Protein AF-0000000076648471 (afdb_homodimer)

Solvent-accessible surface area (backbone atoms only — not comparable to full-atom values): 97284 Å² total; per-residue (Å²): 128,83,75,47,62,45,71,72,64,54,71,63,65,83,49,66,70,72,32,43,51,75,80,80,70,75,69,71,80,78,59,72,42,68,62,52,61,62,68,39,84,70,44,30,46,48,59,32,52,66,40,25,80,62,10,51,64,34,35,57,60,42,54,48,53,64,83,58,92,63,82,89,50,50,79,35,40,32,31,39,27,61,31,59,30,28,44,58,35,85,72,66,64,84,83,69,81,66,74,33,30,36,32,36,34,43,42,51,71,44,76,90,41,58,66,39,35,32,30,43,29,48,40,36,62,72,87,71,53,69,72,45,85,49,52,75,77,55,44,41,92,79,26,47,69,18,30,36,68,76,70,57,49,74,38,46,57,44,40,52,50,46,53,50,48,40,46,74,69,41,30,53,58,69,58,69,44,77,87,66,72,61,68,64,40,63,59,49,65,70,34,88,65,47,42,25,35,33,64,85,50,23,17,46,39,66,66,58,65,48,74,76,85,82,52,84,45,62,67,66,28,33,34,57,43,68,32,68,57,80,81,76,60,58,71,74,40,24,29,84,89,48,45,71,54,24,47,32,82,48,40,29,50,71,53,54,72,67,42,46,45,25,56,40,50,48,54,52,51,41,47,71,71,71,34,58,29,37,36,41,64,54,61,42,30,35,68,80,33,56,66,44,39,53,56,49,38,60,38,41,35,48,57,38,40,67,25,67,34,29,41,30,45,31,21,58,76,22,30,64,64,18,46,41,47,67,32,85,87,50,80,62,89,77,59,70,38,63,73,48,93,92,34,35,38,25,64,42,68,42,56,44,46,62,42,66,75,22,51,36,62,39,25,29,55,46,49,43,51,58,61,37,28,48,22,38,42,36,28,41,84,38,36,50,32,39,37,43,58,60,40,36,38,43,64,48,34,34,48,64,73,49,43,56,34,30,39,70,43,38,51,87,38,72,52,63,48,57,72,36,33,57,35,28,38,55,61,36,49,46,51,46,44,34,65,43,36,53,29,46,56,93,46,65,81,43,52,56,54,47,41,36,28,58,51,59,60,46,27,71,38,40,31,29,60,65,58,75,84,32,46,33,44,41,40,79,65,53,55,60,50,42,68,72,35,49,65,42,73,58,79,73,61,79,63,62,83,40,73,72,57,59,87,66,76,54,21,46,67,34,74,64,13,35,56,38,54,15,37,30,66,48,56,79,76,46,38,73,38,67,76,33,34,20,62,35,58,27,53,38,45,78,65,67,54,23,30,23,32,51,84,62,38,31,33,61,63,56,45,73,90,74,27,51,59,38,59,29,66,42,63,46,47,22,44,46,39,70,66,68,73,67,74,70,74,74,72,68,76,70,76,71,72,72,64,80,82,79,88,80,86,84,86,85,86,80,86,82,88,86,84,84,88,86,83,92,83,90,79,90,78,84,86,80,86,82,82,83,85,89,84,71,84,69,86,75,86,67,71,71,57,59,61,52,49,49,46,46,51,63,63,59,44,75,75,63,84,51,47,49,88,52,34,22,47,74,50,66,66,77,76,65,74,79,72,65,83,73,70,76,77,74,76,76,81,52,37,81,94,44,66,83,68,67,49,40,48,85,75,41,88,73,61,62,70,61,82,73,50,78,86,42,58,64,45,52,36,35,42,38,58,40,47,34,39,66,32,28,60,40,77,49,58,80,58,47,63,69,65,49,78,76,82,72,77,77,75,80,77,66,77,73,67,79,81,67,39,58,37,72,26,37,26,18,40,74,74,19,50,69,44,32,24,34,46,34,47,36,66,63,50,52,54,35,50,74,67,72,52,43,72,40,44,34,34,52,62,32,58,29,39,69,76,44,63,83,59,47,68,72,82,46,47,80,48,71,54,57,74,92,71,52,62,60,53,26,22,29,29,35,35,41,47,79,39,78,92,61,60,30,28,30,56,69,30,52,31,39,32,38,48,64,60,55,67,73,37,91,68,50,35,85,38,81,44,42,43,42,129,82,73,47,63,45,72,71,62,54,68,65,64,83,49,66,70,71,32,43,51,74,80,78,70,74,69,72,81,77,58,70,42,68,62,52,62,63,67,39,84,70,42,28,46,48,59,32,51,66,41,26,80,62,10,50,64,34,34,57,59,42,54,48,54,65,83,59,92,62,82,87,50,53,78,35,40,33,31,40,27,60,31,58,31,29,42,57,37,87,72,65,65,85,82,69,81,66,74,32,31,34,32,36,33,44,41,51,73,42,76,91,42,59,65,39,36,34,29,44,29,48,40,36,64,71,86,69,52,64,78,43,85,51,53,74,78,56,44,41,93,80,26,47,70,19,32,36,68,77,71,57,48,74,37,46,56,44,39,53,50,46,53,52,48,42,47,74,71,42,31,54,60,68,60,68,43,78,88,67,71,61,67,63,40,62,58,49,66,69,34,88,67,48,41,23,35,35,65,86,51,24,17,46,37,66,66,58,64,50,74,77,87,82,51,85,45,61,66,64,29,34,34,57,42,68,31,69,59,77,83,79,58,58,72,75,39,24,28,82,89,49,45,69,53,26,47,32,81,47,41,31,50,70,53,54,71,66,41,44,44,25,56,39,49,48,52,52,50,40,47,74,72,71,33,57,27,38,37,42,64,55,60,41,31,36,68,81,33,55,66,44,40,53,55,49,40,61,38,41,34,48,57,37,39,68,26,67,34,28,42,30,43,32,22,57,77,23,31,64,64,18,47,41,48,70,33,87,87,51,80,65,90,75,57,72,37,64,72,47,94,92,36,36,37,24,66,42,68,42,53,43,46,62,41,66,76,22,52,37,62,40,26,27,56,46,49,44,50,56,62,37,28,46,22,36,42,36,28,42,86,40,35,52,34,40,37,41,59,60,39,37,39,43,64,47,35,34,47,65,74,50,44,56,34,31,38,69,45,39,52,89,40,70,51,63,49,58,70,35,33,56,36,26,37,57,62,36,48,46,52,47,44,34,64,42,36,53,30,46,56,93,48,66,82,41,52,54,52,46,41,38,29,59,52,57,60,47,27,72,39,40,30,30,57,66,57,74,84,33,48,33,45,41,41,80,64,53,54,60,49,43,68,71,34,50,65,41,73,59,80,73,58,79,64,62,83,40,73,73,58,59,90,65,75,56,22,45,67,33,74,63,13,36,57,36,53,14,36,30,66,49,56,78,78,47,38,72,39,66,76,33,33,21,62,37,57,26,52,38,44,80,64,68,56,24,31,22,34,52,84,61,37,30,34,61,61,56,46,74,91,75,28,51,57,39,60,28,68,40,62,46,50,22,44,46,40,71,68,70,74,69,77,73,74,75,74,69,75,70,76,73,62,78,68,80,85,79,87,85,88,82,88,83,89,86,86,90,88,91,87,91,89,87,88,90,85,90,85,86,81,81,87,80,81,83,83,85,73,85,74,70,84,69,81,76,86,63,72,69,57,60,60,51,48,51,45,46,51,63,64,58,45,75,74,63,85,51,48,48,87,54,34,21,47,74,51,69,68,75,73,74,69,83,71,64,83,73,70,75,78,76,76,77,81,52,37,82,94,44,66,82,69,66,49,40,47,85,75,41,86,76,58,65,70,60,82,72,49,77,87,43,58,64,45,51,37,34,42,39,61,39,46,35,42,66,33,30,60,39,76,49,57,78,54,48,64,71,64,47,76,78,80,74,78,78,74,82,76,65,77,72,67,81,82,69,40,57,38,71,26,37,25,18,42,75,75,19,49,68,44,32,25,35,47,36,47,37,67,61,50,52,56,36,49,73,67,70,51,42,72,43,43,33,34,52,61,32,57,29,39,70,76,44,63,82,60,46,68,71,82,47,46,80,51,68,54,56,74,92,70,51,63,58,55,26,22,28,28,35,35,42,46,79,39,76,93,60,59,32,29,32,57,69,30,53,30,38,33,39,48,64,61,55,65,72,38,89,71,51,37,86,37,82,46,41,44,40

Foldseek 3Di:
DAQDADPLLVVVVDDPCQWWPDPPPPPPDPDPPPPQDAKAWRAALQVLVVCLVRHQVSVQLNVLCPVPPDPPRRGKTKIKGKDKFFAFDPPPDPDDDTIMTIWIKIDIPDPSSRLSIWTKFFAQDCVLQDALQCQLVSDDNRAAFGWYDFDALVSVLSNVLVVLVLLQPFEDCQLPPDLVLQVCVVVVLPDPLFWWAQLVQQATDRFDWDDPPVDTGTAAEEEEQWAQDDDPSLVLAAAPVQNVLRRDGCSCVVSLVVHAQQSVVVSVSCVVSVGRIYHYCRYSFRVLDLVSVLVCLLCLLNVQQRHSEYEYEQEDQGSNVHQLLNDNPHDQDWRWGDNDVVTIITIGDAPCSQNVPTLSQQALLSLLSVLSHQWYFYRGSSWTWIDGLQEIDTSGGSHHSNSRTYGPSCPPPLSPLVVCLQAFVVVNLQVSQQSRLLGDDPKLLCSCSSCNSVQSSSCVQLQAHADLSFGLLLNLLQQQKFAPFAKDFDDAIPPNPRPSCPPDAAFQSHPSRINGNGIHDDCQFAVVCVVQVAQQQQEWFDWQKWFQWLVRATETSDAVVRGAWGNNNHNSNTGFHAPPPPPPPPPPPVCCVVVPDDDDYDYDDYDYDYDYDDDDDDDDDDDDDDDDDDDDPDDCPPDCPVVVVCVVCVVPPPLPQDGPRRRHRPNPVPFDPPPPVPDPPDDDDGWPVGHDDHHYPVPVPPPPPSVPPPPGGIDNKMKIWFKKDKWFWAADPVVVVVPDDDDDDDDPPVPPPPPGQKGKTFTGFPVGH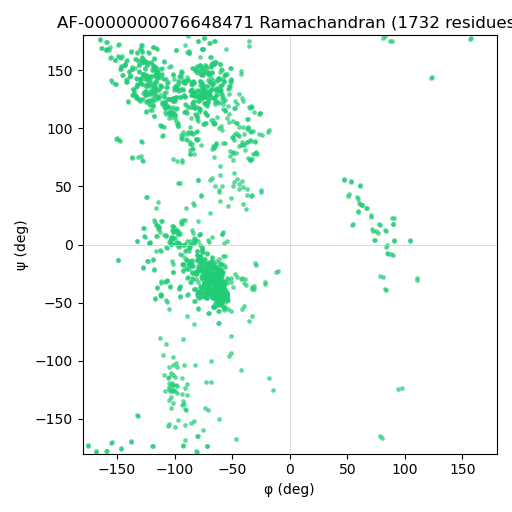TFKIWIFGPVVVVVCVVVVHGMFMKTFGIWDFAHDCVTPVDDPPPDVDDRVPGTRQKTWMFTWDADVVGRAIGTTTIMIGGSVSLVPDPDIDGDMHMGD/DAQDADPLLVVVVDDPCQWWPDPPPPPPPPPPPPPQDAKAWRAALQVLVVCLVRHQVSVQLNVLCPVPPDPPRRGKTKIKGKDKWFAFDPPPDPDDDTIMTIWIKIDIPDPSSRLSIWTKFFAQDPVLQDALQCQLVSDDNRAAFGWYDFDALVSVLSNVLVVLVLLQPFEDCQLPPDLVLQVCVVVVLPDPLFWWAQLVQQATDRFDWDCPPVDTGTAAEEEEQWAQDDDPSLVLAAAPVQNVQRRDRCSCVVSLVVHAQQSVVVSVSCVVSVGRIYHYCRYSFRVLDLVSVLVCLLCLLNVQQRHSEYEYEQEDQGSNVHQLLNDNPHDQDWRWGDNDVVTIITIGDAPCSQNVPTLSQQALLSLLSVLSHQWYFYGGSNWTWIDGLQEIDTSGGSHHSNSRTYGPSCPPPLSPLVVCLQAFVVVNLQVSQQSRLLGDDPKLLCSCSSCNSVQSSSCVQLQAHDDLSFGLLLNLLQQQKFAPFAKDFDDAIPPNPRPSCPPDAAFQSHPSRINGNGIHDDCQFAVVCVVQVAQCQQEWFDWQKWFQWLVRATETSDAPVRGAWGNNNHNSNTGFHAPPPPPPPPPPPVCCVVPDDDDDDDYYDYDDDDDYYDDDDDDDDDDDDDDDDPDPPPPCPPPCPVVVVCVVVVVPPPLPQDGPRRRHRPPPVPDDPPPPPPDPPDDDDGWPVGHDDHHYCVPDPPCPVSVPPPPRGIDNKMKIWFKKDKWFWAADPVVVVVPPDPDDDDDPPVPPPPPGQKGKTFTGFPVGHTFKIWIFGPVVVVVCVVVVHGMFMKTFGIWDFAHDCVTPVDDPPPDVDDRVPGTRQKTWMFTWDADVVGRAIGTTTIIIGGSVSLVPDPDIDGDMHMGD

pLDDT: mean 78.41, std 23.83, range [13.24, 98.38]

Sequence (1736 aa):
MANALCQRCTSLNLSIAKFRIDDKNGDEDNRSPELTRSRSYFGTVTQIRDSAENCELCELIADTVRDANVPHIDDVACHLLWEMDGRTSAKPLFGQKGNKSRRLRVCWSDTRLKSHEAYVMLAAPPKYDKSDVDYPGLLNDETQFLGRRIGSSHNKKNLVREFLRLCETCHDERCTAQLGIEDPFRDTLNEPYFGVIDMENESLVPLPYMDDGNQLRFKPYATVSYVWGNGHSRQHATRVSNIQSRRKSGGLSAVIRDLPKALRQSIALTHQLGIRYIWIDALCIVQNSRHSWNLNARAMHLIYGNSVLTICAADGIDANTGLLALDDNHQTRQMVVNYGPGVCLMLHRPAETSIETTQWNRRAWTFQERLLSKRCLIFTEGRIFFQCRSTGMSEDVFSDRLGRGWSLDLVRAPLQMLSQLKIRAMWFYAHCVALYTIRDLYEPFDILAAFSGMCKLMENTIRAPFAFGLPTSHFDLALLWQPIGRSVILEEAKVSNDPKYKDMRFPSWSWCGWNSQGAMYNSDMVGGCLADVRTWILNHTWIDWHIRDGYGTLRRVWDTRHSKADESEDVRWRGYDTVTRGQKKNDKRGNEETETSSSSSSSSSSSSSSSDSSSVSDVAMRRVTSTSAFRKSSLAVKSNSKAVQRLQRRLSASFSSQTDKFGRTYLGSSTLPNVSTTSSPEFTLTLPEDPYNVLTTETTKTSIPSSSIEEFPDQPFLQFFTWRAKFHVLRPETQSYLDLPQRSNGLEANQTEPVQHLCRCEISDQRGDKCGSVVVDSEWLGNKENEQQTLFEFIAISDAKDFTNEEFPDWTYYIPKERIESEWDLYFVLLVEFYPEEGIYRRVALGKVFKAAFTHLVEKEWKEIILGMANALCQRCTSLNLSIAKFRIDDKNGDEDNRSPELTRSRSYFGTVTQIRDSAENCELCELIADTVRDANVPHIDDVACHLLWEMDGRTSAKPLFGQKGNKSRRLRVCWSDTRLKSHEAYVMLAAPPKYDKSDVDYPGLLNDETQFLGRRIGSSHNKKNLVREFLRLCETCHDERCTAQLGIEDPFRDTLNEPYFGVIDMENESLVPLPYMDDGNQLRFKPYATVSYVWGNGHSRQHATRVSNIQSRRKSGGLSAVIRDLPKALRQSIALTHQLGIRYIWIDALCIVQNSRHSWNLNARAMHLIYGNSVLTICAADGIDANTGLLALDDNHQTRQMVVNYGPGVCLMLHRPAETSIETTQWNRRAWTFQERLLSKRCLIFTEGRIFFQCRSTGMSEDVFSDRLGRGWSLDLVRAPLQMLSQLKIRAMWFYAHCVALYTIRDLYEPFDILAAFSGMCKLMENTIRAPFAFGLPTSHFDLALLWQPIGRSVILEEAKVSNDPKYKDMRFPSWSWCGWNSQGAMYNSDMVGGCLADVRTWILNHTWIDWHIRDGYGTLRRVWDTRHSKADESEDVRWRGYDTVTRGQKKNDKRGNEETETSSSSSSSSSSSSSSSDSSSVSDVAMRRVTSTSAFRKSSLAVKSNSKAVQRLQRRLSASFSSQTDKFGRTYLGSSTLPNVSTTSSPEFTLTLPEDPYNVLTTETTKTSIPSSSIEEFPDQPFLQFFTWRAKFHVLRPETQSYLDLPQRSNGLEANQTEPVQHLCRCEISDQRGDKCGSVVVDSEWLGNKENEQQTLFEFIAISDAKDFTNEEFPDWTYYIPKERIESEWDLYFVLLVEFYPEEGIYRRVALGKVFKAAFTHLVEKEWKEIILG

InterPro domains:
  IPR010730 Heterokaryon incompatibility [PF06985] (221-369)

Nearest PDB structures (foldseek):
  3u4z-assembly1_A  TM=4.384E-01  e=6.202E-01  Tetrahymena thermophila
  5hsg-assembly1_A  TM=2.882E-01  e=9.438E-01  Klebsiella pneumoniae subsp. pneumoniae MGH 78578
  3u4z-assembly1_A  TM=4.384E-01  e=7.422E-01  Tetrahymena thermophila
  5hsg-assembly1_A  TM=2.880E-01  e=9.132E-01  Klebsiella pneumoniae subsp. pneumoniae MGH 78578

Secondary structure (DSSP, 8-state):
------HHHHTT---HHHHEE--SS---SS-------SSEEEEEHHHHHHHHTT-HHHHHHHGGGTT---SS-TTPEEEEEEEEE--B-SS--TT----EEEEEEEEESSGGGGGG-EEEEEBPPGGGSS-GGGHHHH-STTTTTSB-----HHHHHHHHHHHHHHHHHHS-HHHHS--STTTTHHHHHT-TT--EEETTTTEEEPPPEEE-SS-EEE--EEEEE----SSGGGTT---TTTHHHHHSTTTTHHHHHHS-HHHHHHHHHHHHTT--EEE-HHHHS-TT-HHHHHHHHHTHHHHHHHSSEEEEE-SSSSTTS--GGG-TT------EEEEETTEEEEEE--HHHHHHTSTGGGBHHHHHHHHH-SEEEEEETTEEEEEESS-EEETTB---SSS-B--GGGTT-GGGGHHHHHH-HHHHHHHHHHHHHTSB-SSGGGTTGGGHHHHHHHHHHH-S-EETTEEGGGHHHHTT-EESS-EEE--S-TTTT-GGGTT----TTSGGGEEES-EE--HHHHHHHHTSHHHHHHHSB----EEE-TTS-EEESS-TTT------SSGGG-----------------------------------------------------------------TTHHHHHHHHHHHSS-----B-TT--B--TTSS-----SSS-PPP---BTTB-S---BTTT-TT---TTS-TTSPPPS-EEEEEEEEEEEEE--HHHHHHHS-----SS----------EEEEEEE-TTS-EEEEEEEEHHHHHHHHHTT--EEEEEEEEEE----TTTS-S---SSSS-GGG--S-EEEEEEEEEETTTTEEEEEEEEEEEHHHHHS-TT-EEEEEEE-/------HHHHTT---HHHHEE--SS---SS-------SSEEEEEHHHHHHHHTT-HHHHHHHGGGTT---SS-TTPEEEEEEEEE--B-SS--TT----EEEEEEEEESSGGGGGG-EEEEEBPPGGGSS-GGGHHHH-STTTTTSB-----HHHHHHHHHHHHHHHHHHS-HHHHS--STTTTHHHHHTSTT--EEETTTTEEEPPPEEE-SS-EEE--EEEEE----SSGGGTT---TTTHHHHHSTTTTHHHHHHS-HHHHHHHHHHHHTT--EEE-HHHHS-TT-HHHHHHHHHTHHHHHHHSSEEEEE-SSSSTTS--GGG-TT------EEEEETTEEEEEE--HHHHHHTSTGGGBHHHHHHHHH-SEEEEEETTEEEEEESS-EEETTB---SSS-B--GGGTT-GGGGHHHHHH-HHHHHHHHHHHHHTSB-SSGGGTTHHHHHHHHHHHHHH-S-EETTEEGGGHHHHTT-EESS-EEE--S-TTTT-GGGTT----TTSGGGEEES-EE--HHHHHHHHTSHHHHHHHSB----EEE-TTS-EEESS-TTT------SSGGG-----------------------------------------------------------------THHHHHHHHHHHHSS-----B-TT--B--TTSS-----SSS-PPP---BTTB-S---BTTT-S----TTS-TTSPPPS-EEEEEEEEEEEEE--HHHHHHHS-----SS---S------EEEEEEE-TTS-EEEEEEEEHHHHHHHHHTT--EEEEEEEEEE----TTTS-S---SSSS-GGG--S-EEEEEEEEEETTTTEEEEEEEEEEEHHHHHS-TT-EEEEEEE-

Organism: Fusarium proliferatum (strain ET1) (NCBI:txid1227346)

Structure (mmCIF, N/CA/C/O backbone):
data_AF-0000000076648471-model_v1
#
loop_
_entity.id
_entity.type
_entity.pdbx_description
1 polymer 'Heterokaryon incompatibility domain-containing protein'
#
loop_
_atom_site.group_PDB
_atom_site.id
_atom_site.type_symbol
_atom_site.label_atom_id
_atom_site.label_alt_id
_atom_site.label_comp_id
_atom_site.label_asym_id
_atom_site.label_entity_id
_atom_site.label_seq_id
_atom_site.pdbx_PDB_ins_code
_atom_site.Cartn_x
_atom_site.Cartn_y
_atom_site.Cartn_z
_atom_site.occupancy
_atom_site.B_iso_or_equiv
_atom_site.auth_seq_id
_atom_site.auth_comp_id
_atom_site.auth_asym_id
_atom_site.auth_atom_id
_atom_site.pdbx_PDB_model_num
ATOM 1 N N . MET A 1 1 ? -39.469 40.875 -7.77 1 31.44 1 MET A N 1
ATOM 2 C CA . MET A 1 1 ? -38.875 40.125 -8.875 1 31.44 1 MET A CA 1
ATOM 3 C C . MET A 1 1 ? -38.5 38.719 -8.422 1 31.44 1 MET A C 1
ATOM 5 O O . MET A 1 1 ? -37.781 38.531 -7.43 1 31.44 1 MET A O 1
ATOM 9 N N . ALA A 1 2 ? -39.219 37.781 -8.562 1 41.16 2 ALA A N 1
ATOM 10 C CA . ALA A 1 2 ? -39.188 36.375 -8.164 1 41.16 2 ALA A CA 1
ATOM 11 C C . ALA A 1 2 ? -37.812 35.781 -8.43 1 41.16 2 ALA A C 1
ATOM 13 O O . ALA A 1 2 ? -37.281 35.906 -9.523 1 41.16 2 ALA A O 1
ATOM 14 N N . ASN A 1 3 ? -36.812 35.688 -7.531 1 53.72 3 ASN A N 1
ATOM 15 C CA . ASN A 1 3 ? -35.406 35.344 -7.484 1 53.72 3 ASN A CA 1
ATOM 16 C C . ASN A 1 3 ? -35.125 34.094 -8.32 1 53.72 3 ASN A C 1
ATOM 18 O O . ASN A 1 3 ? -35.656 33 -8.039 1 53.72 3 ASN A O 1
ATOM 22 N N . ALA A 1 4 ? -34.906 34.188 -9.648 1 71.62 4 ALA A N 1
ATOM 23 C CA . ALA A 1 4 ? -34.844 33.281 -10.773 1 71.62 4 ALA A CA 1
ATOM 24 C C . ALA A 1 4 ? -33.656 32.312 -10.633 1 71.62 4 ALA A C 1
ATOM 26 O O . ALA A 1 4 ? -32.531 32.75 -10.352 1 71.62 4 ALA A O 1
ATOM 27 N N . LEU A 1 5 ? -33.844 31.078 -10.297 1 89.69 5 LEU A N 1
ATOM 28 C CA . LEU A 1 5 ? -32.906 29.984 -10.32 1 89.69 5 LEU A CA 1
ATOM 29 C C . LEU A 1 5 ? -32.875 29.312 -11.688 1 89.69 5 LEU A C 1
ATOM 31 O O . LEU A 1 5 ? -33.875 29.25 -12.375 1 89.69 5 LEU A O 1
ATOM 35 N N . CYS A 1 6 ? -31.688 29.109 -12.164 1 93.69 6 CYS A N 1
ATOM 36 C CA . CYS A 1 6 ? -31.578 28.344 -13.391 1 93.69 6 CYS A CA 1
ATOM 37 C C . CYS A 1 6 ? -32.031 26.906 -13.172 1 93.69 6 CYS A C 1
ATOM 39 O O . CYS A 1 6 ? -32.281 26.5 -12.039 1 93.69 6 CYS A O 1
ATOM 41 N N . GLN A 1 7 ? -32.062 26.141 -14.242 1 90.5 7 GLN A N 1
ATOM 42 C CA . GLN A 1 7 ? -32.531 24.75 -14.18 1 90.5 7 GLN A CA 1
ATOM 43 C C . GLN A 1 7 ? -31.594 23.891 -13.336 1 90.5 7 GLN A C 1
ATOM 45 O O . GLN A 1 7 ? -32.062 23.031 -12.57 1 90.5 7 GLN A O 1
ATOM 50 N N . ARG A 1 8 ? -30.328 24.094 -13.469 1 90.56 8 ARG A N 1
ATOM 51 C CA . ARG A 1 8 ? -29.344 23.328 -12.703 1 90.56 8 ARG A CA 1
ATOM 52 C C . ARG A 1 8 ? -29.516 23.562 -11.211 1 90.56 8 ARG A C 1
ATOM 54 O O . ARG A 1 8 ? -29.453 22.609 -10.422 1 90.56 8 ARG A O 1
ATOM 61 N N . CYS A 1 9 ? -29.719 24.734 -10.859 1 94.31 9 CYS A N 1
ATOM 62 C CA . CYS A 1 9 ? -29.828 25.094 -9.445 1 94.31 9 CYS A CA 1
ATOM 63 C C . CYS A 1 9 ? -31.156 24.641 -8.875 1 94.31 9 CYS A C 1
ATOM 65 O O . CYS A 1 9 ? -31.234 24.234 -7.715 1 94.31 9 CYS A O 1
ATOM 67 N N . THR A 1 10 ? -32.188 24.672 -9.711 1 91.12 10 THR A N 1
ATOM 68 C CA . THR A 1 10 ? -33.5 24.219 -9.258 1 91.12 10 THR A CA 1
ATOM 69 C C . THR A 1 10 ? -33.5 22.719 -9.016 1 91.12 10 THR A C 1
ATOM 71 O O . THR A 1 10 ? -34.125 22.234 -8.086 1 91.12 10 THR A O 1
ATOM 74 N N . SER A 1 11 ? -32.719 22.062 -9.758 1 88.25 11 SER A N 1
ATOM 75 C CA . SER A 1 11 ? -32.688 20.609 -9.688 1 88.25 11 SER A CA 1
ATOM 76 C C . SER A 1 11 ? -32.031 20.141 -8.391 1 88.25 11 SER A C 1
ATOM 78 O O . SER A 1 11 ? -32.188 18.984 -7.98 1 88.25 11 SER A O 1
ATOM 80 N N . LEU A 1 12 ? -31.297 20.984 -7.719 1 88.94 12 LEU A N 1
ATOM 81 C CA . LEU A 1 12 ? -30.656 20.609 -6.461 1 88.94 12 LEU A CA 1
ATOM 82 C C . LEU A 1 12 ? -31.672 20.5 -5.336 1 88.94 12 LEU A C 1
ATOM 84 O O . LEU A 1 12 ? -31.438 19.828 -4.336 1 88.94 12 LEU A O 1
ATOM 88 N N . ASN A 1 13 ? -32.844 21.156 -5.461 1 87.56 13 ASN A N 1
ATOM 89 C CA . ASN A 1 13 ? -33.938 21.125 -4.484 1 87.56 13 ASN A CA 1
ATOM 90 C C . ASN A 1 13 ? -33.406 21.344 -3.064 1 87.56 13 ASN A C 1
ATOM 92 O O . ASN A 1 13 ? -33.656 20.531 -2.176 1 87.56 13 ASN A O 1
ATOM 96 N N . LEU A 1 14 ? -32.719 22.453 -2.904 1 91.38 14 LEU A N 1
ATOM 97 C CA . LEU A 1 14 ? -32.125 22.75 -1.601 1 91.38 14 LEU A CA 1
ATOM 98 C C . LEU A 1 14 ? -33.188 23.234 -0.626 1 91.38 14 LEU A C 1
ATOM 100 O O . LEU A 1 14 ? -34.062 24.031 -0.997 1 91.38 14 LEU A O 1
ATOM 104 N N . SER A 1 15 ? -33.25 22.578 0.526 1 89.25 15 SER A N 1
ATOM 105 C CA . SER A 1 15 ? -34.156 22.938 1.594 1 89.25 15 SER A CA 1
ATOM 106 C C . SER A 1 15 ? -33.469 22.984 2.943 1 89.25 15 SER A C 1
ATOM 108 O O . SER A 1 15 ? -32.312 22.547 3.07 1 89.25 15 SER A O 1
ATOM 110 N N . ILE A 1 16 ? -34.062 23.562 3.92 1 89.12 16 ILE A N 1
ATOM 111 C CA . ILE A 1 16 ? -33.5 23.656 5.266 1 89.12 16 ILE A CA 1
ATOM 112 C C . ILE A 1 16 ? -33.219 22.266 5.805 1 89.12 16 ILE A C 1
ATOM 114 O O . ILE A 1 16 ? -32.188 22.062 6.484 1 89.12 16 ILE A O 1
ATOM 118 N N . ALA A 1 17 ? -33.969 21.297 5.434 1 83.31 17 ALA A N 1
ATOM 119 C CA . ALA A 1 17 ? -33.875 19.922 5.941 1 83.31 17 ALA A CA 1
ATOM 120 C C . ALA A 1 17 ? -32.594 19.25 5.418 1 83.31 17 ALA A C 1
ATOM 122 O O . ALA A 1 17 ? -32.062 18.328 6.051 1 83.31 17 ALA A O 1
ATOM 123 N N . LYS A 1 18 ? -32.188 19.75 4.273 1 85.62 18 LYS A N 1
ATOM 124 C CA . LYS A 1 18 ? -30.969 19.156 3.73 1 85.62 18 LYS A CA 1
ATOM 125 C C . LYS A 1 18 ? -29.734 19.672 4.473 1 85.62 18 LYS A C 1
ATOM 127 O O . LYS A 1 18 ? -28.703 18.984 4.508 1 85.62 18 LYS A O 1
ATOM 132 N N . PHE A 1 19 ? -29.844 20.844 5.055 1 89.69 19 PHE A N 1
ATOM 133 C CA . PHE A 1 19 ? -28.719 21.438 5.742 1 89.69 19 PHE A CA 1
ATOM 134 C C . PHE A 1 19 ? -28.766 21.141 7.234 1 89.69 19 PHE A C 1
ATOM 136 O O . PHE A 1 19 ? -27.719 20.969 7.871 1 89.69 19 PHE A O 1
ATOM 143 N N . ARG A 1 20 ? -29.891 21.109 7.762 1 86.44 20 ARG A N 1
ATOM 144 C CA . ARG A 1 20 ? -30.031 20.875 9.195 1 86.44 20 ARG A CA 1
ATOM 145 C C . ARG A 1 20 ? -30.438 19.438 9.477 1 86.44 20 ARG A C 1
ATOM 147 O O . ARG A 1 20 ? -31.422 18.938 8.922 1 86.44 20 ARG A O 1
ATOM 154 N N . ILE A 1 21 ? -29.578 18.797 10.305 1 77.5 21 ILE A N 1
ATOM 155 C CA . ILE A 1 21 ? -29.875 17.406 10.68 1 77.5 21 ILE A CA 1
ATOM 156 C C . ILE A 1 21 ? -30.578 17.375 12.031 1 77.5 21 ILE A C 1
ATOM 158 O O . ILE A 1 21 ? -30.047 17.859 13.031 1 77.5 21 ILE A O 1
ATOM 162 N N . ASP A 1 22 ? -31.844 17.203 12.148 1 66.06 22 ASP A N 1
ATOM 163 C CA . ASP A 1 22 ? -32.594 17.156 13.406 1 66.06 22 ASP A CA 1
ATOM 164 C C . ASP A 1 22 ? -32.656 15.734 13.953 1 66.06 22 ASP A C 1
ATOM 166 O O . ASP A 1 22 ? -33.281 14.859 13.336 1 66.06 22 ASP A O 1
ATOM 170 N N . ASP A 1 23 ? -31.703 15.258 14.797 1 58.31 23 ASP A N 1
ATOM 171 C CA . ASP A 1 23 ? -31.781 13.938 15.398 1 58.31 23 ASP A CA 1
ATOM 172 C C . ASP A 1 23 ? -33 13.82 16.328 1 58.31 23 ASP A C 1
ATOM 174 O O . ASP A 1 23 ? -33.312 12.734 16.812 1 58.31 23 ASP A O 1
ATOM 178 N N . LYS A 1 24 ? -33.594 14.859 16.984 1 49.66 24 LYS A N 1
ATOM 179 C CA . LYS A 1 24 ? -34.562 14.742 18.078 1 49.66 24 LYS A CA 1
ATOM 180 C C . LYS A 1 24 ? -35.812 14.031 17.609 1 49.66 24 LYS A C 1
ATOM 182 O O . LYS A 1 24 ? -36.531 13.445 18.422 1 49.66 24 LYS A O 1
ATOM 187 N N . ASN A 1 25 ? -36.438 14.43 16.516 1 43.19 25 ASN A N 1
ATOM 188 C CA . ASN A 1 25 ? -37.719 13.789 16.328 1 43.19 25 ASN A CA 1
ATOM 189 C C . ASN A 1 25 ? -37.562 12.398 15.703 1 43.19 25 ASN A C 1
ATOM 191 O O . ASN A 1 25 ? -36.906 12.242 14.688 1 43.19 25 ASN A O 1
ATOM 195 N N . GLY A 1 26 ? -37.438 11.32 16.438 1 39.72 26 GLY A N 1
ATOM 196 C CA . GLY A 1 26 ? -37.594 9.883 16.281 1 39.72 26 GLY A CA 1
ATOM 197 C C . GLY A 1 26 ? -38.25 9.5 14.953 1 39.72 26 GLY A C 1
ATOM 198 O O . GLY A 1 26 ? -38.656 8.352 14.758 1 39.72 26 GLY A O 1
ATOM 199 N N . ASP A 1 27 ? -38.938 10.328 14.391 1 36.91 27 ASP A N 1
ATOM 200 C CA . ASP A 1 27 ? -39.75 9.836 13.281 1 36.91 27 ASP A CA 1
ATOM 201 C C . ASP A 1 27 ? -38.875 9.438 12.094 1 36.91 27 ASP A C 1
ATOM 203 O O . ASP A 1 27 ? -38.656 10.242 11.188 1 36.91 27 ASP A O 1
ATOM 207 N N . GLU A 1 28 ? -37.969 8.617 12.266 1 40.44 28 GLU A N 1
ATOM 208 C CA . GLU A 1 28 ? -37.094 7.918 11.336 1 40.44 28 GLU A CA 1
ATOM 209 C C . GLU A 1 28 ? -37.844 7.484 10.078 1 40.44 28 GLU A C 1
ATOM 211 O O . GLU A 1 28 ? -37.219 7.109 9.078 1 40.44 28 GLU A O 1
ATOM 216 N N . ASP A 1 29 ? -39.156 7.137 10.25 1 39.62 29 ASP A N 1
ATOM 217 C CA . ASP A 1 29 ? -39.875 6.367 9.234 1 39.62 29 ASP A CA 1
ATOM 218 C C . ASP A 1 29 ? -39.938 7.125 7.914 1 39.62 29 ASP A C 1
ATOM 220 O O . ASP A 1 29 ? -40.125 6.516 6.852 1 39.62 29 ASP A O 1
ATOM 224 N N . ASN A 1 30 ? -40.5 8.383 7.91 1 39.16 30 ASN A N 1
ATOM 225 C CA . ASN A 1 30 ? -41 8.898 6.637 1 39.16 30 ASN A CA 1
ATOM 226 C C . ASN A 1 30 ? -39.906 9.609 5.855 1 39.16 30 ASN A C 1
ATOM 228 O O . ASN A 1 30 ? -40.188 10.422 4.977 1 39.16 30 ASN A O 1
ATOM 232 N N . ARG A 1 31 ? -38.688 9.828 6.328 1 42.53 31 ARG A N 1
ATOM 233 C CA . ARG A 1 31 ? -37.844 10.664 5.477 1 42.53 31 ARG A CA 1
ATOM 234 C C . ARG A 1 31 ? -37.156 9.828 4.41 1 42.53 31 ARG A C 1
ATOM 236 O O . ARG A 1 31 ? -36.406 8.883 4.73 1 42.53 31 ARG A O 1
ATOM 243 N N . SER A 1 32 ? -37.75 9.617 3.367 1 45.94 32 SER A N 1
ATOM 244 C CA . SER A 1 32 ? -36.969 9.188 2.209 1 45.94 32 SER A CA 1
ATOM 245 C C . SER A 1 32 ? -35.625 9.883 2.152 1 45.94 32 SER A C 1
ATOM 247 O O . SER A 1 32 ? -35.562 11.109 2.133 1 45.94 32 SER A O 1
ATOM 249 N N . PRO A 1 33 ? -34.625 9.367 2.77 1 48.47 33 PRO A N 1
ATOM 250 C CA . PRO A 1 33 ? -33.312 10.062 2.734 1 48.47 33 PRO A CA 1
ATOM 251 C C . PRO A 1 33 ? -33.094 10.789 1.414 1 48.47 33 PRO A C 1
ATOM 253 O O . PRO A 1 33 ? -33.125 10.172 0.348 1 48.47 33 PRO A O 1
ATOM 256 N N . GLU A 1 34 ? -33.75 11.859 1.209 1 54.16 34 GLU A N 1
ATOM 257 C CA . GLU A 1 34 ? -33.125 12.555 0.084 1 54.16 34 GLU A CA 1
ATOM 258 C C . GLU A 1 34 ? -31.641 12.25 -0.011 1 54.16 34 GLU A C 1
ATOM 260 O O . GLU A 1 34 ? -30.859 12.695 0.832 1 54.16 34 GLU A O 1
ATOM 265 N N . LEU A 1 35 ? -31.344 11.094 -0.533 1 54.62 35 LEU A N 1
ATOM 266 C CA . LEU A 1 35 ? -30 10.578 -0.714 1 54.62 35 LEU A CA 1
ATOM 267 C C . LEU A 1 35 ? -29.047 11.672 -1.185 1 54.62 35 LEU A C 1
ATOM 269 O O . LEU A 1 35 ? -29.312 12.328 -2.195 1 54.62 35 LEU A O 1
ATOM 273 N N . THR A 1 36 ? -28.531 12.367 -0.123 1 59.44 36 THR A N 1
ATOM 274 C CA . THR A 1 36 ? -27.469 13.289 -0.516 1 59.44 36 THR A CA 1
ATOM 275 C C . THR A 1 36 ? -26.328 12.539 -1.177 1 59.44 36 THR A C 1
ATOM 277 O O . THR A 1 36 ? -25.719 11.648 -0.569 1 59.44 36 THR A O 1
ATOM 280 N N . ARG A 1 37 ? -26.375 12.594 -2.504 1 61.06 37 ARG A N 1
ATOM 281 C CA . ARG A 1 37 ? -25.328 11.961 -3.293 1 61.06 37 ARG A CA 1
ATOM 282 C C . ARG A 1 37 ? -23.953 12.508 -2.916 1 61.06 37 ARG A C 1
ATOM 284 O O . ARG A 1 37 ? -23.828 13.672 -2.545 1 61.06 37 ARG A O 1
ATOM 291 N N . SER A 1 38 ? -22.906 11.664 -2.84 1 64.75 38 SER A N 1
ATOM 292 C CA . SER A 1 38 ? -21.562 12.062 -2.424 1 64.75 38 SER A CA 1
ATOM 293 C C . SER A 1 38 ? -20.984 13.109 -3.371 1 64.75 38 SER A C 1
ATOM 295 O O . SER A 1 38 ? -20.516 14.164 -2.932 1 64.75 38 SER A O 1
ATOM 297 N N . ARG A 1 39 ? -20.672 12.836 -4.605 1 79.5 39 ARG A N 1
ATOM 298 C CA . ARG A 1 39 ? -20.094 13.789 -5.543 1 79.5 39 ARG A CA 1
ATOM 299 C C . ARG A 1 39 ? -21 13.977 -6.762 1 79.5 39 ARG A C 1
ATOM 301 O O . ARG A 1 39 ? -21.328 13.008 -7.445 1 79.5 39 ARG A O 1
ATOM 308 N N . SER A 1 40 ? -21.578 15.289 -6.969 1 84.38 40 SER A N 1
ATOM 309 C CA . SER A 1 40 ? -22.484 15.562 -8.078 1 84.38 40 SER A CA 1
ATOM 310 C C . SER A 1 40 ? -21.891 16.594 -9.039 1 84.38 40 SER A C 1
ATOM 312 O O . SER A 1 40 ? -21.406 17.641 -8.609 1 84.38 40 SER A O 1
ATOM 314 N N . TYR A 1 41 ? -21.969 16.266 -10.258 1 89.75 41 TYR A N 1
ATOM 315 C CA . TYR A 1 41 ? -21.547 17.219 -11.281 1 89.75 41 TYR A CA 1
ATOM 316 C C . TYR A 1 41 ? -22.5 18.406 -11.359 1 89.75 41 TYR A C 1
ATOM 318 O O . TYR A 1 41 ? -23.719 18.219 -11.422 1 89.75 41 TYR A O 1
ATOM 326 N N . PHE A 1 42 ? -22 19.625 -11.375 1 92.56 42 PHE A N 1
ATOM 327 C CA . PHE A 1 42 ? -22.828 20.828 -11.359 1 92.56 42 PHE A CA 1
ATOM 328 C C . PHE A 1 42 ? -22.734 21.578 -12.688 1 92.56 42 PHE A C 1
ATOM 330 O O . PHE A 1 42 ? -23.734 22.047 -13.211 1 92.56 42 PHE A O 1
ATOM 337 N N . GLY A 1 43 ? -21.453 21.688 -13.234 1 92.81 43 GLY A N 1
ATOM 338 C CA . GLY A 1 43 ? -21.219 22.375 -14.5 1 92.81 43 GLY A CA 1
ATOM 339 C C . GLY A 1 43 ? -19.797 22.891 -14.648 1 92.81 43 GLY A C 1
ATOM 340 O O . GLY A 1 43 ? -18.984 22.734 -13.734 1 92.81 43 GLY A O 1
ATOM 341 N N . THR A 1 44 ? -19.547 23.438 -15.766 1 95.19 44 THR A N 1
ATOM 342 C CA . THR A 1 44 ? -18.234 24.016 -16 1 95.19 44 THR A CA 1
ATOM 343 C C . THR A 1 44 ? -18.188 25.469 -15.523 1 95.19 44 THR A C 1
ATOM 345 O O . THR A 1 44 ? -19.234 26.078 -15.273 1 95.19 44 THR A O 1
ATOM 348 N N . VAL A 1 45 ? -17.016 26.031 -15.414 1 95.44 45 VAL A N 1
ATOM 349 C CA . VAL A 1 45 ? -16.828 27.406 -14.977 1 95.44 45 VAL A CA 1
ATOM 350 C C . VAL A 1 45 ? -17.594 28.359 -15.906 1 95.44 45 VAL A C 1
ATOM 352 O O . VAL A 1 45 ? -18.281 29.266 -15.445 1 95.44 45 VAL A O 1
ATOM 355 N N . THR A 1 46 ? -17.531 28.031 -17.172 1 94.88 46 THR A N 1
ATOM 356 C CA . THR A 1 46 ? -18.188 28.875 -18.172 1 94.88 46 THR A CA 1
ATOM 357 C C . THR A 1 46 ? -19.703 28.797 -18.016 1 94.88 46 THR A C 1
ATOM 359 O O . THR A 1 46 ? -20.391 29.812 -18.031 1 94.88 46 THR A O 1
ATOM 362 N N . GLN A 1 47 ? -20.203 27.672 -17.859 1 94.62 47 GLN A N 1
ATOM 363 C CA . GLN A 1 47 ? -21.641 27.484 -17.703 1 94.62 47 GLN A CA 1
ATOM 364 C C . GLN A 1 47 ? -22.156 28.188 -16.469 1 94.62 47 GLN A C 1
ATOM 366 O O . GLN A 1 47 ? -23.234 28.812 -16.5 1 94.62 47 GLN A O 1
ATOM 371 N N . ILE A 1 48 ? -21.453 28.156 -15.406 1 96.06 48 ILE A N 1
ATOM 372 C CA . ILE A 1 48 ? -21.859 28.734 -14.141 1 96.06 48 ILE A CA 1
ATOM 373 C C . ILE A 1 48 ? -21.797 30.266 -14.227 1 96.06 48 ILE A C 1
ATOM 375 O O . ILE A 1 48 ? -22.719 30.953 -13.766 1 96.06 48 ILE A O 1
ATOM 379 N N . ARG A 1 49 ? -20.781 30.812 -14.781 1 94.75 49 ARG A N 1
ATOM 380 C CA . ARG A 1 49 ? -20.625 32.25 -14.93 1 94.75 49 ARG A CA 1
ATOM 381 C C . ARG A 1 49 ? -21.719 32.844 -15.82 1 94.75 49 ARG A C 1
ATOM 383 O O . ARG A 1 49 ? -22.234 33.938 -15.555 1 94.75 49 ARG A O 1
ATOM 390 N N . ASP A 1 50 ? -22 32.094 -16.875 1 94.06 50 ASP A N 1
ATOM 391 C CA . ASP A 1 50 ? -23.062 32.531 -17.766 1 94.06 50 ASP A CA 1
ATOM 392 C C . ASP A 1 50 ? -24.406 32.594 -17.047 1 94.06 50 ASP A C 1
ATOM 394 O O . ASP A 1 50 ? -25.172 33.531 -17.234 1 94.06 50 ASP A O 1
ATOM 398 N N . SER A 1 51 ? -24.578 31.625 -16.234 1 94.69 51 SER A N 1
ATOM 399 C CA . SER A 1 51 ? -25.844 31.547 -15.508 1 94.69 51 SER A CA 1
ATOM 400 C C . SER A 1 51 ? -25.859 32.5 -14.328 1 94.69 51 SER A C 1
ATOM 402 O O . SER A 1 51 ? -26.938 32.875 -13.828 1 94.69 51 SER A O 1
ATOM 404 N N . ALA A 1 52 ? -24.734 32.969 -13.82 1 94.25 52 ALA A N 1
ATOM 405 C CA . ALA A 1 52 ? -24.609 33.781 -12.633 1 94.25 52 ALA A CA 1
ATOM 406 C C . ALA A 1 52 ? -25.281 35.156 -12.828 1 94.25 52 ALA A C 1
ATOM 408 O O . ALA A 1 52 ? -25.703 35.781 -11.859 1 94.25 52 ALA A O 1
ATOM 409 N N . GLU A 1 53 ? -25.469 35.531 -14.031 1 90.12 53 GLU A N 1
ATOM 410 C CA . GLU A 1 53 ? -26.109 36.812 -14.32 1 90.12 53 GLU A CA 1
ATOM 411 C C . GLU A 1 53 ? -27.578 36.812 -13.922 1 90.12 53 GLU A C 1
ATOM 413 O O . GLU A 1 53 ? -28.125 37.812 -13.523 1 90.12 53 GLU A O 1
ATOM 418 N N . ASN A 1 54 ? -28.141 35.625 -13.977 1 92.5 54 ASN A N 1
ATOM 419 C CA . ASN A 1 54 ? -29.578 35.531 -13.727 1 92.5 54 ASN A CA 1
ATOM 420 C C . ASN A 1 54 ? -29.906 34.5 -12.641 1 92.5 54 ASN A C 1
ATOM 422 O O . ASN A 1 54 ? -31.062 34.156 -12.438 1 92.5 54 ASN A O 1
ATOM 426 N N . CYS A 1 55 ? -28.938 33.969 -12.008 1 95 55 CYS A N 1
ATOM 427 C CA . CYS A 1 55 ? -29.156 32.938 -11 1 95 55 CYS A CA 1
ATOM 428 C C . CYS A 1 55 ? -28.344 33.219 -9.742 1 95 55 CYS A C 1
ATOM 430 O O . CYS A 1 55 ? -27.125 33.281 -9.797 1 95 55 CYS A O 1
ATOM 432 N N . GLU A 1 56 ? -29 33.219 -8.602 1 93.81 56 GLU A N 1
ATOM 433 C CA . GLU A 1 56 ? -28.375 33.625 -7.348 1 93.81 56 GLU A CA 1
ATOM 434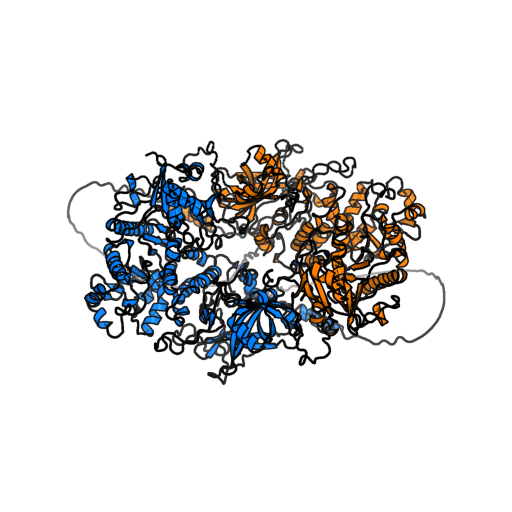 C C . GLU A 1 56 ? -27.391 32.562 -6.867 1 93.81 56 GLU A C 1
ATOM 436 O O . GLU A 1 56 ? -26.312 32.906 -6.371 1 93.81 56 GLU A O 1
ATOM 441 N N . LEU A 1 57 ? -27.781 31.359 -6.965 1 95.25 57 LEU A N 1
ATOM 442 C CA . LEU A 1 57 ? -26.875 30.328 -6.5 1 95.25 57 LEU A CA 1
ATOM 443 C C . LEU A 1 57 ? -25.641 30.234 -7.398 1 95.25 57 LEU A C 1
ATOM 445 O O . LEU A 1 57 ? -24.531 30.016 -6.914 1 95.25 57 LEU A O 1
ATOM 449 N N . CYS A 1 58 ? -25.828 30.328 -8.711 1 96.06 58 CYS A N 1
ATOM 450 C CA . CYS A 1 58 ? -24.688 30.328 -9.625 1 96.06 58 CYS A CA 1
ATOM 451 C C . CYS A 1 58 ? -23.75 31.5 -9.328 1 96.06 58 CYS A C 1
ATOM 453 O O . CYS A 1 58 ? -22.531 31.391 -9.453 1 96.06 58 CYS A O 1
ATOM 455 N N . GLU A 1 59 ? -24.359 32.594 -9 1 94.94 59 GLU A N 1
ATOM 456 C CA . GLU A 1 59 ? -23.547 33.75 -8.617 1 94.94 59 GLU A CA 1
ATOM 457 C C . GLU A 1 59 ? -22.688 33.438 -7.391 1 94.94 59 GLU A C 1
ATOM 459 O O . GLU A 1 59 ? -21.516 33.781 -7.344 1 94.94 59 GLU A O 1
ATOM 464 N N . LEU A 1 60 ? -23.312 32.875 -6.457 1 95.31 60 LEU A N 1
ATOM 465 C CA . LEU A 1 60 ? -22.625 32.469 -5.227 1 95.31 60 LEU A CA 1
ATOM 466 C C . LEU A 1 60 ? -21.453 31.547 -5.523 1 95.31 60 LEU A C 1
ATOM 468 O O . LEU A 1 60 ? -20.344 31.734 -5.008 1 95.31 60 LEU A O 1
ATOM 472 N N . ILE A 1 61 ? -21.641 30.516 -6.316 1 95.69 61 ILE A N 1
ATOM 473 C CA . ILE A 1 61 ? -20.625 29.5 -6.633 1 95.69 61 ILE A CA 1
ATOM 474 C C . ILE A 1 61 ? -19.547 30.125 -7.508 1 95.69 61 ILE A C 1
ATOM 476 O O . ILE A 1 61 ? -18.359 29.828 -7.336 1 95.69 61 ILE A O 1
ATOM 480 N N . ALA A 1 62 ? -19.969 30.969 -8.438 1 95 62 ALA A N 1
ATOM 481 C CA . ALA A 1 62 ? -19 31.625 -9.32 1 95 62 ALA A CA 1
ATOM 482 C C . ALA A 1 62 ? -18.047 32.5 -8.523 1 95 62 ALA A C 1
ATOM 484 O O . ALA A 1 62 ? -16.891 32.688 -8.922 1 95 62 ALA A O 1
ATOM 485 N N . ASP A 1 63 ? -18.516 33 -7.453 1 93.94 63 ASP A N 1
ATOM 486 C CA . ASP A 1 63 ? -17.703 33.875 -6.625 1 93.94 63 ASP A CA 1
ATOM 487 C C . ASP A 1 63 ? -16.5 33.156 -6.043 1 93.94 63 ASP A C 1
ATOM 489 O O . ASP A 1 63 ? -15.516 33.781 -5.66 1 93.94 63 ASP A O 1
ATOM 493 N N . THR A 1 64 ? -16.516 31.844 -5.898 1 93.38 64 THR A N 1
ATOM 494 C CA . THR A 1 64 ? -15.406 31.078 -5.34 1 93.38 64 THR A CA 1
ATOM 495 C C . THR A 1 64 ? -14.148 31.25 -6.184 1 93.38 64 THR A C 1
ATOM 497 O O . THR A 1 64 ? -13.031 31.156 -5.664 1 93.38 64 THR A O 1
ATOM 500 N N . VAL A 1 65 ? -14.32 31.5 -7.488 1 92.62 65 VAL A N 1
ATOM 501 C CA . VAL A 1 65 ? -13.156 31.562 -8.367 1 92.62 65 VAL A CA 1
ATOM 502 C C . VAL A 1 65 ? -13.039 32.969 -8.961 1 92.62 65 VAL A C 1
ATOM 504 O O . VAL A 1 65 ? -12.391 33.156 -10 1 92.62 65 VAL A O 1
ATOM 507 N N . ARG A 1 66 ? -13.625 33.875 -8.383 1 88.25 66 ARG A N 1
ATOM 508 C CA . ARG A 1 66 ? -13.609 35.25 -8.891 1 88.25 66 ARG A CA 1
ATOM 509 C C . ARG A 1 66 ? -12.188 35.781 -8.93 1 88.25 66 ARG A C 1
ATOM 511 O O . ARG A 1 66 ? -11.789 36.406 -9.914 1 88.25 66 ARG A O 1
ATOM 518 N N . ASP A 1 67 ? -11.43 35.469 -7.887 1 82.06 67 ASP A N 1
ATOM 519 C CA . ASP A 1 67 ? -10.094 36.031 -7.766 1 82.06 67 ASP A CA 1
ATOM 520 C C . ASP A 1 67 ? -9.031 35.031 -8.172 1 82.06 67 ASP A C 1
ATOM 522 O O . ASP A 1 67 ? -7.852 35.188 -7.844 1 82.06 67 ASP A O 1
ATOM 526 N N . ALA A 1 68 ? -9.5 33.906 -8.805 1 87.06 68 ALA A N 1
ATOM 527 C CA . ALA A 1 68 ? -8.539 32.906 -9.211 1 87.06 68 ALA A CA 1
ATOM 528 C C . ALA A 1 68 ? -7.707 33.375 -10.406 1 87.06 68 ALA A C 1
ATOM 530 O O . ALA A 1 68 ? -8.258 33.844 -11.398 1 87.06 68 ALA A O 1
ATOM 531 N N . ASN A 1 69 ? -6.359 33.438 -10.273 1 85.12 69 ASN A N 1
ATOM 532 C CA . ASN A 1 69 ? -5.465 33.812 -11.352 1 85.12 69 ASN A CA 1
ATOM 533 C C . ASN A 1 69 ? -4.879 32.594 -12.055 1 85.12 69 ASN A C 1
ATOM 535 O O . ASN A 1 69 ? -3.658 32.438 -12.086 1 85.12 69 ASN A O 1
ATOM 539 N N . VAL A 1 70 ? -5.727 31.75 -12.453 1 88.69 70 VAL A N 1
ATOM 540 C CA . VAL A 1 70 ? -5.32 30.547 -13.172 1 88.69 70 VAL A CA 1
ATOM 541 C C . VAL A 1 70 ? -5.809 30.609 -14.617 1 88.69 70 VAL A C 1
ATOM 543 O O . VAL A 1 70 ? -6.973 30.922 -14.867 1 88.69 70 VAL A O 1
ATOM 546 N N . PRO A 1 71 ? -4.891 30.391 -15.539 1 89.69 71 PRO A N 1
ATOM 547 C CA . PRO A 1 71 ? -5.289 30.484 -16.938 1 89.69 71 PRO A CA 1
ATOM 548 C C . PRO A 1 71 ? -6.117 29.297 -17.406 1 89.69 71 PRO A C 1
ATOM 550 O O . PRO A 1 71 ? -6.027 28.219 -16.812 1 89.69 71 PRO A O 1
ATOM 553 N N . HIS A 1 72 ? -6.996 29.375 -18.359 1 90.31 72 HIS A N 1
ATOM 554 C CA . HIS A 1 72 ? -7.719 28.344 -19.094 1 90.31 72 HIS A CA 1
ATOM 555 C C . HIS A 1 72 ? -8.586 27.516 -18.156 1 90.31 72 HIS A C 1
ATOM 557 O O . HIS A 1 72 ? -8.516 26.281 -18.172 1 90.31 72 HIS A O 1
ATOM 563 N N . ILE A 1 73 ? -9.375 28.156 -17.344 1 91.19 73 ILE A N 1
ATOM 564 C CA . ILE A 1 73 ? -10.195 27.422 -16.406 1 91.19 73 ILE A CA 1
ATOM 565 C C . ILE A 1 73 ? -11.617 27.281 -16.938 1 91.19 73 ILE A C 1
ATOM 567 O O . ILE A 1 73 ? -12.516 26.812 -16.25 1 91.19 73 ILE A O 1
ATOM 571 N N . ASP A 1 74 ? -11.828 27.594 -18.203 1 90.5 74 ASP A N 1
ATOM 572 C CA . ASP A 1 74 ? -13.172 27.656 -18.766 1 90.5 74 ASP A CA 1
ATOM 573 C C . ASP A 1 74 ? -13.852 26.297 -18.734 1 90.5 74 ASP A C 1
ATOM 575 O O . ASP A 1 74 ? -15.031 26.188 -18.406 1 90.5 74 ASP A O 1
ATOM 579 N N . ASP A 1 75 ? -13.164 25.281 -19.016 1 92.25 75 ASP A N 1
ATOM 580 C CA . ASP A 1 75 ? -13.758 23.953 -19.125 1 92.25 75 ASP A CA 1
ATOM 581 C C . ASP A 1 75 ? -13.586 23.156 -17.844 1 92.25 75 ASP A C 1
ATOM 583 O O . ASP A 1 75 ? -13.938 21.969 -17.781 1 92.25 75 ASP A O 1
ATOM 587 N N . VAL A 1 76 ? -13.125 23.797 -16.812 1 94.31 76 VAL A N 1
ATOM 588 C CA . VAL A 1 76 ? -12.961 23.109 -15.547 1 94.31 76 VAL A CA 1
ATOM 589 C C . VAL A 1 76 ? -14.328 22.797 -14.945 1 94.31 76 VAL A C 1
ATOM 591 O O . VAL A 1 76 ? -15.211 23.656 -14.914 1 94.31 76 VAL A O 1
ATOM 594 N N . ALA A 1 77 ? -14.523 21.547 -14.562 1 94.44 77 ALA A N 1
ATOM 595 C CA . ALA A 1 77 ? -15.812 21.094 -14.039 1 94.44 77 ALA A CA 1
ATOM 596 C C . ALA A 1 77 ? -15.938 21.406 -12.547 1 94.44 77 ALA A C 1
ATOM 598 O O . ALA A 1 77 ? -14.961 21.297 -11.805 1 94.44 77 ALA A O 1
ATOM 599 N N . CYS A 1 78 ? -17.156 21.844 -12.164 1 94.94 78 CYS A N 1
ATOM 600 C CA . CYS A 1 78 ? -17.5 22.062 -10.766 1 94.94 78 CYS A CA 1
ATOM 601 C C . CYS A 1 78 ? -18.312 20.875 -10.219 1 94.94 78 CYS A C 1
ATOM 603 O O . CYS A 1 78 ? -19.172 20.344 -10.914 1 94.94 78 CYS A O 1
ATOM 605 N N . HIS A 1 79 ? -17.969 20.438 -9.047 1 92.62 79 HIS A N 1
ATOM 606 C CA . HIS A 1 79 ? -18.688 19.375 -8.367 1 92.62 79 HIS A CA 1
ATOM 607 C C . HIS A 1 79 ? -19.141 19.812 -6.98 1 92.62 79 HIS A C 1
ATOM 609 O O . HIS A 1 79 ? -18.453 20.609 -6.324 1 92.62 79 HIS A O 1
ATOM 615 N N . LEU A 1 80 ? -20.266 19.344 -6.551 1 92.69 80 LEU A N 1
ATOM 616 C CA . LEU A 1 80 ? -20.797 19.625 -5.223 1 92.69 80 LEU A CA 1
ATOM 617 C C . LEU A 1 80 ? -20.812 18.375 -4.359 1 92.69 80 LEU A C 1
ATOM 619 O O . LEU A 1 80 ? -21.141 17.281 -4.848 1 92.69 80 LEU A O 1
ATOM 623 N N . LEU A 1 81 ? -20.406 18.594 -3.16 1 90 81 LEU A N 1
ATOM 624 C CA . LEU A 1 81 ? -20.328 17.469 -2.232 1 90 81 LEU A CA 1
ATOM 625 C C . LEU A 1 81 ? -20.906 17.844 -0.873 1 90 81 LEU A C 1
ATOM 627 O O . LEU A 1 81 ? -20.531 18.859 -0.297 1 90 81 LEU A O 1
ATOM 631 N N . TRP A 1 82 ? -21.766 16.969 -0.369 1 88.5 82 TRP A N 1
ATOM 632 C CA . TRP A 1 82 ? -22.328 17.203 0.959 1 88.5 82 TRP A CA 1
ATOM 633 C C . TRP A 1 82 ? -21.391 16.688 2.043 1 88.5 82 TRP A C 1
ATOM 635 O O . TRP A 1 82 ? -20.859 15.586 1.946 1 88.5 82 TRP A O 1
ATOM 645 N N . GLU A 1 83 ? -21.141 17.516 3.016 1 86.88 83 GLU A N 1
ATOM 646 C CA . GLU A 1 83 ? -20.328 17.141 4.164 1 86.88 83 GLU A CA 1
ATOM 647 C C . GLU A 1 83 ? -21.016 17.484 5.477 1 86.88 83 GLU A C 1
ATOM 649 O O . GLU A 1 83 ? -21.688 18.516 5.582 1 86.88 83 GLU A O 1
ATOM 654 N N . MET A 1 84 ? -20.828 16.625 6.383 1 82.12 84 MET A N 1
ATOM 655 C CA . MET A 1 84 ? -21.469 16.812 7.672 1 82.12 84 MET A CA 1
ATOM 656 C C . MET A 1 84 ? -20.562 17.562 8.641 1 82.12 84 MET A C 1
ATOM 658 O O . MET A 1 84 ? -19.344 17.328 8.648 1 82.12 84 MET A O 1
ATOM 662 N N . ASP A 1 85 ? -21.156 18.453 9.391 1 82.94 85 ASP A N 1
ATOM 663 C CA . ASP A 1 85 ? -20.469 19.188 10.453 1 82.94 85 ASP A CA 1
ATOM 664 C C . ASP A 1 85 ? -21.078 18.875 11.82 1 82.94 85 ASP A C 1
ATOM 666 O O . ASP A 1 85 ? -22.281 18.562 11.914 1 82.94 85 ASP A O 1
ATOM 670 N N . GLY A 1 86 ? -20.312 18.953 12.828 1 75.94 86 GLY A N 1
ATOM 671 C CA . GLY A 1 86 ? -20.797 18.781 14.188 1 75.94 86 GLY A CA 1
ATOM 672 C C . GLY A 1 86 ? -20.734 17.344 14.664 1 75.94 86 GLY A C 1
ATOM 673 O O . GLY A 1 86 ? -21.578 16.922 15.469 1 75.94 86 GLY A O 1
ATOM 674 N N . ARG A 1 87 ? -19.922 16.672 14.047 1 70.12 87 ARG A N 1
ATOM 675 C CA . ARG A 1 87 ? -19.797 15.289 14.523 1 70.12 87 ARG A CA 1
ATOM 676 C C . ARG A 1 87 ? -19.016 15.227 15.828 1 70.12 87 ARG A C 1
ATOM 678 O O . ARG A 1 87 ? -18.203 16.109 16.109 1 70.12 87 ARG A O 1
ATOM 685 N N . THR A 1 88 ? -19.719 14.531 16.734 1 59 88 THR A N 1
ATOM 686 C CA . THR A 1 88 ? -19.062 14.461 18.031 1 59 88 THR A CA 1
ATOM 687 C C . THR A 1 88 ? -17.688 13.789 17.922 1 59 88 THR A C 1
ATOM 689 O O . THR A 1 88 ? -17.484 12.945 17.047 1 59 88 THR A O 1
ATOM 692 N N . SER A 1 89 ? -16.781 14.461 18.547 1 51.97 89 SER A N 1
ATOM 693 C CA . SER A 1 89 ? -15.398 14.008 18.578 1 51.97 89 SER A CA 1
ATOM 694 C C . SER A 1 89 ? -15.32 12.5 18.797 1 51.97 89 SER A C 1
ATOM 696 O O . SER A 1 89 ? -16.297 11.867 19.219 1 51.97 89 SER A O 1
ATOM 698 N N . ALA A 1 90 ? -14.25 11.773 18.25 1 46.41 90 ALA A N 1
ATOM 699 C CA . ALA A 1 90 ? -13.906 10.359 18.219 1 46.41 90 ALA A CA 1
ATOM 700 C C . ALA A 1 90 ? -14.383 9.648 19.484 1 46.41 90 ALA A C 1
ATOM 702 O O . ALA A 1 90 ? -14.633 8.445 19.469 1 46.41 90 ALA A O 1
ATOM 703 N N . LYS A 1 91 ? -14.359 10.25 20.703 1 43.22 91 LYS A N 1
ATOM 704 C CA . LYS A 1 91 ? -14.836 9.531 21.875 1 43.22 91 LYS A CA 1
ATOM 705 C C . LYS A 1 91 ? -16.25 9.977 22.266 1 43.22 91 LYS A C 1
ATOM 707 O O . LYS A 1 91 ? -16.406 10.922 23.031 1 43.22 91 LYS A O 1
ATOM 712 N N . PRO A 1 92 ? -17.203 9.547 21.484 1 44.34 92 PRO A N 1
ATOM 713 C CA . PRO A 1 92 ? -18.547 10.047 21.812 1 44.34 92 PRO A CA 1
ATOM 714 C C . PRO A 1 92 ? -18.891 9.875 23.297 1 44.34 92 PRO A C 1
ATOM 716 O O . PRO A 1 92 ? -18.719 8.781 23.844 1 44.34 92 PRO A O 1
ATOM 719 N N . LEU A 1 93 ? -18.656 10.836 24.125 1 41.06 93 LEU A N 1
ATOM 720 C CA . LEU A 1 93 ? -19.297 10.68 25.422 1 41.06 93 LEU A CA 1
ATOM 721 C C . LEU A 1 93 ? -20.766 10.328 25.266 1 41.06 93 LEU A C 1
ATOM 723 O O . LEU A 1 93 ? -21.453 10.883 24.406 1 41.06 93 LEU A O 1
ATOM 727 N N . PHE A 1 94 ? -21.156 9.219 25.719 1 39.31 94 PHE A N 1
ATOM 728 C CA . PHE A 1 94 ? -22.5 8.664 25.828 1 39.31 94 PHE A CA 1
ATOM 729 C C . PHE A 1 94 ? -23.516 9.766 26.109 1 39.31 94 PHE A C 1
ATOM 731 O O . PHE A 1 94 ? -23.344 10.555 27.047 1 39.31 94 PHE A O 1
ATOM 738 N N . GLY A 1 95 ? -24.516 10.039 25.312 1 42.84 95 GLY A N 1
ATOM 739 C CA . GLY A 1 95 ? -25.75 10.75 25.594 1 42.84 95 GLY A CA 1
ATOM 740 C C . GLY A 1 95 ? -25.828 12.109 24.922 1 42.84 95 GLY A C 1
ATOM 741 O O . GLY A 1 95 ? -26.859 12.781 24.984 1 42.84 95 GLY A O 1
ATOM 742 N N . GLN A 1 96 ? -24.75 12.703 24.703 1 48.38 96 GLN A N 1
ATOM 743 C CA . GLN A 1 96 ? -24.969 14.094 24.344 1 48.38 96 GLN A CA 1
ATOM 744 C C . GLN A 1 96 ? -25.156 14.25 22.844 1 48.38 96 GLN A C 1
ATOM 746 O O . GLN A 1 96 ? -24.234 13.992 22.062 1 48.38 96 GLN A O 1
ATOM 751 N N . LYS A 1 97 ? -26.344 14.266 22.484 1 54.25 97 LYS A N 1
ATOM 752 C CA . LYS A 1 97 ? -26.812 14.492 21.125 1 54.25 97 LYS A CA 1
ATOM 753 C C . LYS A 1 97 ? -26.453 15.891 20.641 1 54.25 97 LYS A C 1
ATOM 755 O O . LYS A 1 97 ? -26.906 16.891 21.188 1 54.25 97 LYS A O 1
ATOM 760 N N . GLY A 1 98 ? -25.266 16.125 20.062 1 61.84 98 GLY A N 1
ATOM 761 C CA . GLY A 1 98 ? -24.922 17.438 19.531 1 61.84 98 GLY A CA 1
ATOM 762 C C . GLY A 1 98 ? -25.609 17.75 18.219 1 61.84 98 GLY A C 1
ATOM 763 O O . GLY A 1 98 ? -26.078 16.828 17.531 1 61.84 98 GLY A O 1
ATOM 764 N N . ASN A 1 99 ? -25.969 19.062 17.969 1 74.31 99 ASN A N 1
ATOM 765 C CA . ASN A 1 99 ? -26.531 19.531 16.703 1 74.31 99 ASN A CA 1
ATOM 766 C C . ASN A 1 99 ? -25.594 19.266 15.539 1 74.31 99 ASN A C 1
ATOM 768 O O . ASN A 1 99 ? -24.375 19.375 15.68 1 74.31 99 ASN A O 1
ATOM 772 N N . LYS A 1 100 ? -26.141 18.672 14.523 1 79.88 100 LYS A N 1
ATOM 773 C CA . LYS A 1 100 ? -25.375 18.406 13.305 1 79.88 100 LYS A CA 1
ATOM 774 C C . LYS A 1 100 ? -25.953 19.156 12.109 1 79.88 100 LYS A C 1
ATOM 776 O O . LYS A 1 100 ? -27.156 19.422 12.07 1 79.88 100 LYS A O 1
ATOM 781 N N . SER A 1 101 ? -25.125 19.656 11.32 1 86 101 SER A N 1
ATOM 782 C CA . SER A 1 101 ? -25.531 20.297 10.078 1 86 101 SER A CA 1
ATOM 783 C C . SER A 1 101 ? -24.734 19.766 8.891 1 86 101 SER A C 1
ATOM 785 O O . SER A 1 101 ? -23.797 18.984 9.07 1 86 101 SER A O 1
ATOM 787 N N . ARG A 1 102 ? -25.203 20.109 7.699 1 88.12 102 ARG A N 1
ATOM 788 C CA . ARG A 1 102 ? -24.469 19.766 6.477 1 88.12 102 ARG A CA 1
ATOM 789 C C . ARG A 1 102 ? -24.078 21.031 5.715 1 88.12 102 ARG A C 1
ATOM 791 O O . ARG A 1 102 ? -24.703 22.078 5.855 1 88.12 102 ARG A O 1
ATOM 798 N N . ARG A 1 103 ? -23 20.844 5.062 1 91.56 103 ARG A N 1
ATOM 799 C CA . ARG A 1 103 ? -22.547 21.891 4.148 1 91.56 103 ARG A CA 1
ATOM 800 C C . ARG A 1 103 ? -22.312 21.328 2.752 1 91.56 103 ARG A C 1
ATOM 802 O O . ARG A 1 103 ? -22.125 20.109 2.588 1 91.56 103 ARG A O 1
ATOM 809 N N . LEU A 1 104 ? -22.469 22.188 1.807 1 92.5 104 LEU A N 1
ATOM 810 C CA . LEU A 1 104 ? -22.188 21.828 0.425 1 92.5 104 LEU A CA 1
ATOM 811 C C . LEU A 1 104 ? -20.812 22.344 -0.001 1 92.5 104 LEU A C 1
ATOM 813 O O . LEU A 1 104 ? -20.641 23.547 -0.207 1 92.5 104 LEU A O 1
ATOM 817 N N . ARG A 1 105 ? -19.922 21.469 -0.212 1 92.88 105 ARG A N 1
ATOM 818 C CA . ARG A 1 105 ? -18.578 21.844 -0.642 1 92.88 105 ARG A CA 1
ATOM 819 C C . ARG A 1 105 ? -18.531 22.047 -2.154 1 92.88 105 ARG A C 1
ATOM 821 O O . ARG A 1 105 ? -18.984 21.188 -2.91 1 92.88 105 ARG A O 1
ATOM 828 N N . VAL A 1 106 ? -18.016 23.141 -2.543 1 95.25 106 VAL A N 1
ATOM 829 C CA . VAL A 1 106 ? -17.781 23.422 -3.955 1 95.25 106 VAL A CA 1
ATOM 830 C C . VAL A 1 106 ? -16.375 22.984 -4.344 1 95.25 106 VAL A C 1
ATOM 832 O O . VAL A 1 106 ? -15.383 23.547 -3.875 1 95.25 106 VAL A O 1
ATOM 835 N N . CYS A 1 107 ? -16.328 21.969 -5.207 1 92.44 107 CYS A N 1
ATOM 836 C CA . CYS A 1 107 ? -15.047 21.422 -5.633 1 92.44 107 CYS A CA 1
ATOM 837 C C . CYS A 1 107 ? -14.836 21.641 -7.125 1 92.44 107 CYS A C 1
ATOM 839 O O . CYS A 1 107 ? -15.781 21.594 -7.91 1 92.44 107 CYS A O 1
ATOM 841 N N . TRP A 1 108 ? -13.648 21.859 -7.512 1 93.44 108 TRP A N 1
ATOM 842 C CA . TRP A 1 108 ? -13.273 22.031 -8.914 1 93.44 108 TRP A CA 1
ATOM 843 C C . TRP A 1 108 ? -12.375 20.891 -9.383 1 93.44 108 TRP A C 1
ATOM 845 O O . TRP A 1 108 ? -11.516 20.422 -8.633 1 93.44 108 TRP A O 1
ATOM 855 N N . SER A 1 109 ? -12.469 20.422 -10.578 1 90.38 109 SER A N 1
ATOM 856 C CA . SER A 1 109 ? -11.742 19.266 -11.109 1 90.38 109 SER A CA 1
ATOM 857 C C . SER A 1 109 ? -10.273 19.594 -11.32 1 90.38 109 SER A C 1
ATOM 859 O O . SER A 1 109 ? -9.43 18.688 -11.367 1 90.38 109 SER A O 1
ATOM 861 N N . ASP A 1 110 ? -9.977 20.859 -11.477 1 90.5 110 ASP A N 1
ATOM 862 C CA . ASP A 1 110 ? -8.594 21.297 -11.664 1 90.5 110 ASP A CA 1
ATOM 863 C C . ASP A 1 110 ? -7.883 21.469 -10.32 1 90.5 110 ASP A C 1
ATOM 865 O O . ASP A 1 110 ? -8.305 22.297 -9.492 1 90.5 110 ASP A O 1
ATOM 869 N N . THR A 1 111 ? -6.84 20.75 -10.18 1 86.94 111 THR A N 1
ATOM 870 C CA . THR A 1 111 ? -6.113 20.766 -8.914 1 86.94 111 THR A CA 1
ATOM 871 C C . THR A 1 111 ? -5.605 22.156 -8.586 1 86.94 111 THR A C 1
ATOM 873 O O . THR A 1 111 ? -5.418 22.5 -7.418 1 86.94 111 THR A O 1
ATOM 876 N N . ARG A 1 112 ? -5.441 23.141 -9.641 1 85.06 112 ARG A N 1
ATOM 877 C CA . ARG A 1 112 ? -4.961 24.516 -9.438 1 85.06 112 ARG A CA 1
ATOM 878 C C . ARG A 1 112 ? -6.012 25.359 -8.734 1 85.06 112 ARG A C 1
ATOM 880 O O . ARG A 1 112 ? -5.695 26.406 -8.172 1 85.06 112 ARG A O 1
ATOM 887 N N . LEU A 1 113 ? -7.223 24.812 -8.539 1 89.94 113 LEU A N 1
ATOM 888 C CA . LEU A 1 113 ? -8.312 25.578 -7.938 1 89.94 113 LEU A CA 1
ATOM 889 C C . LEU A 1 113 ? -8.703 25 -6.586 1 89.94 113 LEU A C 1
ATOM 891 O O . LEU A 1 113 ? -9.742 25.344 -6.031 1 89.94 113 LEU A O 1
ATOM 895 N N . LYS A 1 114 ? -7.91 24.156 -6.051 1 85.69 114 LYS A N 1
ATOM 896 C CA . LYS A 1 114 ? -8.195 23.547 -4.758 1 85.69 114 LYS A CA 1
ATOM 897 C C . LYS A 1 114 ? -8.266 24.594 -3.648 1 85.69 114 LYS A C 1
ATOM 899 O O . LYS A 1 114 ? -9.07 24.469 -2.723 1 85.69 114 LYS A O 1
ATOM 904 N N . SER A 1 115 ? -7.465 25.625 -3.764 1 84.75 115 SER A N 1
ATOM 905 C CA . SER A 1 115 ? -7.414 26.672 -2.752 1 84.75 115 SER A CA 1
ATOM 906 C C . SER A 1 115 ? -8.625 27.594 -2.852 1 84.75 115 SER A C 1
ATOM 908 O O . SER A 1 115 ? -8.844 28.438 -1.979 1 84.75 115 SER A O 1
ATOM 910 N N . HIS A 1 116 ? -9.422 27.375 -3.834 1 89.06 116 HIS A N 1
ATOM 911 C CA . HIS A 1 116 ? -10.586 28.234 -4.02 1 89.06 116 HIS A CA 1
ATOM 912 C C . HIS A 1 116 ? -11.875 27.5 -3.662 1 89.06 116 HIS A C 1
ATOM 914 O O . HIS A 1 116 ? -12.969 28.031 -3.84 1 89.06 116 HIS A O 1
ATOM 920 N N . GLU A 1 117 ? -11.672 26.375 -3.148 1 89.94 117 GLU A N 1
ATOM 921 C CA . GLU A 1 117 ? -12.844 25.625 -2.721 1 89.94 117 GLU A CA 1
ATOM 922 C C . GLU A 1 117 ? -13.508 26.281 -1.507 1 89.94 117 GLU A C 1
ATOM 924 O O . GLU A 1 117 ? -12.836 26.938 -0.71 1 89.94 117 GLU A O 1
ATOM 929 N N . ALA A 1 118 ? -14.789 26.172 -1.425 1 93.12 118 ALA A N 1
ATOM 930 C CA . ALA A 1 118 ? -15.578 26.797 -0.366 1 93.12 118 ALA A CA 1
ATOM 931 C C . ALA A 1 118 ? -16.812 25.969 -0.041 1 93.12 118 ALA A C 1
ATOM 933 O O . ALA A 1 118 ? -17.062 24.938 -0.671 1 93.12 118 ALA A O 1
ATOM 934 N N . TYR A 1 119 ? -17.438 26.391 0.993 1 94.19 119 TYR A N 1
ATOM 935 C CA . TYR A 1 119 ? -18.688 25.719 1.387 1 94.19 119 TYR A CA 1
ATOM 936 C C . TYR A 1 119 ? -19.875 26.641 1.185 1 94.19 119 TYR A C 1
ATOM 938 O O . TYR A 1 119 ? -19.797 27.844 1.434 1 94.19 119 TYR A O 1
ATOM 946 N N . VAL A 1 120 ? -20.922 26.094 0.646 1 95.69 120 VAL A N 1
ATOM 947 C CA . VAL A 1 120 ? -22.234 26.734 0.717 1 95.69 120 VAL A CA 1
ATOM 948 C C . VAL A 1 120 ? -22.969 26.25 1.967 1 95.69 120 VAL A C 1
ATOM 950 O O . VAL A 1 120 ? -23.156 25.047 2.162 1 95.69 120 VAL A O 1
ATOM 953 N N . MET A 1 121 ? -23.297 27.172 2.797 1 95.19 121 MET A N 1
ATOM 954 C CA . MET A 1 121 ? -23.969 26.781 4.027 1 95.19 121 MET A CA 1
ATOM 955 C C . MET A 1 121 ? -25.25 27.594 4.227 1 95.19 121 MET A C 1
ATOM 957 O O . MET A 1 121 ? -25.453 28.625 3.57 1 95.19 121 MET A O 1
ATOM 961 N N . LEU A 1 122 ? -26.109 27.078 5.055 1 94.88 122 LEU A N 1
ATOM 962 C CA . LEU A 1 122 ? -27.344 27.781 5.414 1 94.88 122 LEU A CA 1
ATOM 963 C C . LEU A 1 122 ? -27.062 28.922 6.371 1 94.88 122 LEU A C 1
ATOM 965 O O . LEU A 1 122 ? -26.344 28.75 7.363 1 94.88 122 LEU A O 1
ATOM 969 N N . ALA A 1 123 ? -27.516 30.094 6.023 1 94.75 123 ALA A N 1
ATOM 970 C CA . ALA A 1 123 ? -27.375 31.25 6.902 1 94.75 123 ALA A CA 1
ATOM 971 C C . ALA A 1 123 ? -28.375 31.203 8.055 1 94.75 123 ALA A C 1
ATOM 973 O O . ALA A 1 123 ? -29.531 30.812 7.863 1 94.75 123 ALA A O 1
ATOM 974 N N . ALA A 1 124 ? -27.875 31.578 9.203 1 92.25 124 ALA A N 1
ATOM 975 C CA . ALA A 1 124 ? -28.797 31.688 10.328 1 92.25 124 ALA A CA 1
ATOM 976 C C . ALA A 1 124 ? -29.844 32.781 10.078 1 92.25 124 ALA A C 1
ATOM 978 O O . ALA A 1 124 ? -29.609 33.688 9.289 1 92.25 124 ALA A O 1
ATOM 979 N N . PRO A 1 125 ? -30.984 32.688 10.75 1 88.38 125 PRO A N 1
ATOM 980 C CA . PRO A 1 125 ? -32.031 33.688 10.586 1 88.38 125 PRO A CA 1
ATOM 981 C C . PRO A 1 125 ? -31.531 35.125 10.898 1 88.38 125 PRO A C 1
ATOM 983 O O . PRO A 1 125 ? -30.719 35.281 11.805 1 88.38 125 PRO A O 1
ATOM 986 N N . PRO A 1 126 ? -32.031 36.062 10.203 1 84.75 126 PRO A N 1
ATOM 987 C CA . PRO A 1 126 ? -31.562 37.469 10.336 1 84.75 126 PRO A CA 1
ATOM 988 C C . PRO A 1 126 ? -31.734 38 11.75 1 84.75 126 PRO A C 1
ATOM 990 O O . PRO A 1 126 ? -31.047 38.969 12.133 1 84.75 126 PRO A O 1
ATOM 993 N N . LYS A 1 127 ? -32.625 37.438 12.469 1 82.06 127 LYS A N 1
ATOM 994 C CA . LYS A 1 127 ? -32.844 37.906 13.828 1 82.06 127 LYS A CA 1
ATOM 995 C C . LYS A 1 127 ? -31.578 37.781 14.672 1 82.06 127 LYS A C 1
ATOM 997 O O . LYS A 1 127 ? -31.422 38.438 15.688 1 82.06 127 LYS A O 1
ATOM 1002 N N . TYR A 1 128 ? -30.641 37 14.211 1 83.25 128 TYR A N 1
ATOM 1003 C CA . TYR A 1 128 ? -29.422 36.75 14.977 1 83.25 128 TYR A CA 1
ATOM 1004 C C . TYR A 1 128 ? -28.281 37.625 14.492 1 83.25 128 TYR A C 1
ATOM 1006 O O . TYR A 1 128 ? -27.156 37.531 14.977 1 83.25 128 TYR A O 1
ATOM 1014 N N . ASP A 1 129 ? -28.484 38.5 13.484 1 75.19 129 ASP A N 1
ATOM 1015 C CA . ASP A 1 129 ? -27.453 39.375 12.922 1 75.19 129 ASP A CA 1
ATOM 1016 C C . ASP A 1 129 ? -27.016 40.438 13.922 1 75.19 129 ASP A C 1
ATOM 1018 O O . ASP A 1 129 ? -25.891 40.938 13.844 1 75.19 129 ASP A O 1
ATOM 1022 N N . LYS A 1 130 ? -27.859 40.875 14.852 1 59.34 130 LYS A N 1
ATOM 1023 C CA . LYS A 1 130 ? -27.625 42.094 15.609 1 59.34 130 LYS A CA 1
ATOM 1024 C C . LYS A 1 130 ? -26.438 41.938 16.547 1 59.34 130 LYS A C 1
ATOM 1026 O O . LYS A 1 130 ? -25.5 42.75 16.5 1 59.34 130 LYS A O 1
ATOM 1031 N N . SER A 1 131 ? -26.578 41.656 17.969 1 56.19 131 SER A N 1
ATOM 1032 C CA . SER A 1 131 ? -25.75 42.094 19.078 1 56.19 131 SER A CA 1
ATOM 1033 C C . SER A 1 131 ? -24.688 41.062 19.422 1 56.19 131 SER A C 1
ATOM 1035 O O . SER A 1 131 ? -24.984 39.875 19.562 1 56.19 131 SER A O 1
ATOM 1037 N N . ASP A 1 132 ? -23.375 41.219 18.828 1 60.28 132 ASP A N 1
ATOM 1038 C CA . ASP A 1 132 ? -22.25 40.375 19.219 1 60.28 132 ASP A CA 1
ATOM 1039 C C . ASP A 1 132 ? -22 40.469 20.719 1 60.28 132 ASP A C 1
ATOM 1041 O O . ASP A 1 132 ? -21.047 39.844 21.234 1 60.28 132 ASP A O 1
ATOM 1045 N N . VAL A 1 133 ? -22.781 41.25 21.578 1 57.31 133 VAL A N 1
ATOM 1046 C CA . VAL A 1 133 ? -22.5 41.406 23 1 57.31 133 VAL A CA 1
ATOM 1047 C C . VAL A 1 133 ? -22.766 40.094 23.734 1 57.31 133 VAL A C 1
ATOM 1049 O O . VAL A 1 133 ? -22.047 39.75 24.672 1 57.31 133 VAL A O 1
ATOM 1052 N N . ASP A 1 134 ? -23.734 39.25 23.219 1 70.62 134 ASP A N 1
ATOM 1053 C CA . ASP A 1 134 ? -24 38 23.922 1 70.62 134 ASP A CA 1
ATOM 1054 C C . ASP A 1 134 ? -23.938 36.812 22.969 1 70.62 134 ASP A C 1
ATOM 1056 O O . ASP A 1 134 ? -24.953 36.156 22.703 1 70.62 134 ASP A O 1
ATOM 1060 N N . TYR A 1 135 ? -22.641 36.5 22.578 1 79.62 135 TYR A N 1
ATOM 1061 C CA . TYR A 1 135 ? -22.422 35.469 21.594 1 79.62 135 TYR A CA 1
ATOM 1062 C C . TYR A 1 135 ? -22.859 34.094 22.141 1 79.62 135 TYR A C 1
ATOM 1064 O O . TYR A 1 135 ? -23.547 33.344 21.453 1 79.62 135 TYR A O 1
ATOM 1072 N N . PRO A 1 136 ? -22.516 33.719 23.375 1 76.38 136 PRO A N 1
ATOM 1073 C CA . PRO A 1 136 ? -22.938 32.406 23.875 1 76.38 136 PRO A CA 1
ATOM 1074 C C . PRO A 1 136 ? -24.453 32.25 23.875 1 76.38 136 PRO A C 1
ATOM 1076 O O . PRO A 1 136 ? -24.969 31.141 23.688 1 76.38 136 PRO A O 1
ATOM 1079 N N . GLY A 1 137 ? -25.078 33.344 24.125 1 76.56 137 GLY A N 1
ATOM 1080 C CA . GLY A 1 137 ? -26.531 33.281 24.125 1 76.56 137 GLY A CA 1
ATOM 1081 C C . GLY A 1 137 ? -27.125 33.094 22.75 1 76.56 137 GLY A C 1
ATOM 1082 O O . GLY A 1 137 ? -28.25 32.625 22.609 1 76.56 137 GLY A O 1
ATOM 1083 N N . LEU A 1 138 ? -26.281 33.375 21.812 1 81.19 138 LEU A N 1
ATOM 1084 C CA . LEU A 1 138 ? -26.734 33.219 20.438 1 81.19 138 LEU A CA 1
ATOM 1085 C C . LEU A 1 138 ? -26.547 31.797 19.953 1 81.19 138 LEU A C 1
ATOM 1087 O O . LEU A 1 138 ? -27.125 31.406 18.938 1 81.19 138 LEU A O 1
ATOM 1091 N N . LEU A 1 139 ? -25.734 31.094 20.656 1 83.25 139 LEU A N 1
ATOM 1092 C CA . LEU A 1 139 ? -25.453 29.719 20.266 1 83.25 139 LEU A CA 1
ATOM 1093 C C . LEU A 1 139 ? -26.547 28.781 20.75 1 83.25 139 LEU A C 1
ATOM 1095 O O . LEU A 1 139 ? -26.562 28.406 21.922 1 83.25 139 LEU A O 1
ATOM 1099 N N . ASN A 1 140 ? -27.453 28.484 19.906 1 81.38 140 ASN A N 1
ATOM 1100 C CA . ASN A 1 140 ? -28.578 27.609 20.234 1 81.38 140 ASN A CA 1
ATOM 1101 C C . ASN A 1 140 ? -28.859 26.625 19.094 1 81.38 140 ASN A C 1
ATOM 1103 O O . ASN A 1 140 ? -28.047 26.469 18.188 1 81.38 140 ASN A O 1
ATOM 1107 N N . ASP A 1 141 ? -29.922 25.984 19.188 1 79.5 141 ASP A N 1
ATOM 1108 C CA . ASP A 1 141 ? -30.266 24.938 18.25 1 79.5 141 ASP A CA 1
ATOM 1109 C C . ASP A 1 141 ? -30.578 25.516 16.859 1 79.5 141 ASP A C 1
ATOM 1111 O O . ASP A 1 141 ? -30.453 24.828 15.852 1 79.5 141 ASP A O 1
ATOM 1115 N N . GLU A 1 142 ? -30.844 26.766 16.859 1 83.5 142 GLU A N 1
ATOM 1116 C CA . GLU A 1 142 ? -31.234 27.375 15.586 1 83.5 142 GLU A CA 1
ATOM 1117 C C . GLU A 1 142 ? -30.016 27.953 14.852 1 83.5 142 GLU A C 1
ATOM 1119 O O . GLU A 1 142 ? -30.078 28.188 13.641 1 83.5 142 GLU A O 1
ATOM 1124 N N . THR A 1 143 ? -28.984 28.109 15.617 1 88.06 143 THR A N 1
ATOM 1125 C CA . THR A 1 143 ? -27.906 28.844 14.984 1 88.06 143 THR A CA 1
ATOM 1126 C C . THR A 1 143 ? -26.656 27.984 14.875 1 88.06 143 THR A C 1
ATOM 1128 O O . THR A 1 143 ? -25.797 28.219 14.016 1 88.06 143 THR A O 1
ATOM 1131 N N . GLN A 1 144 ? -26.531 27.016 15.641 1 84.25 144 GLN A N 1
ATOM 1132 C CA . GLN A 1 144 ? -25.281 26.266 15.734 1 84.25 144 GLN A CA 1
ATOM 1133 C C . GLN A 1 144 ? -24.875 25.688 14.383 1 84.25 144 GLN A C 1
ATOM 1135 O O . GLN A 1 144 ? -25.688 25.031 13.719 1 84.25 144 GLN A O 1
ATOM 1140 N N . PHE A 1 145 ? -23.641 25.984 13.977 1 87.56 145 PHE A N 1
ATOM 1141 C CA . PHE A 1 145 ? -23 25.5 12.766 1 87.56 145 PHE A CA 1
ATOM 1142 C C . PHE A 1 145 ? -23.594 26.156 11.523 1 87.56 145 PHE A C 1
ATOM 1144 O O . PHE A 1 145 ? -23.359 25.703 10.406 1 87.56 145 PHE A O 1
ATOM 1151 N N . LEU A 1 146 ? -24.391 27.188 11.648 1 91.25 146 LEU A N 1
ATOM 1152 C CA . LEU A 1 146 ? -24.938 27.906 10.516 1 91.25 146 LEU A CA 1
ATOM 1153 C C . LEU A 1 146 ? -24.125 29.172 10.227 1 91.25 146 LEU A C 1
ATOM 1155 O O . LEU A 1 146 ? -23.281 29.562 11.031 1 91.25 146 LEU A O 1
ATOM 1159 N N . GLY A 1 147 ? -24.391 29.734 9.086 1 92.44 147 GLY A N 1
ATOM 1160 C CA . GLY A 1 147 ? -23.672 30.938 8.688 1 92.44 147 GLY A CA 1
ATOM 1161 C C . GLY A 1 147 ? -24.078 32.156 9.5 1 92.44 147 GLY A C 1
ATOM 1162 O O . GLY A 1 147 ? -25.25 32.312 9.844 1 92.44 147 GLY A O 1
ATOM 1163 N N . ARG A 1 148 ? -23.047 32.906 9.758 1 91.44 148 ARG A N 1
ATOM 1164 C CA . ARG A 1 148 ? -23.234 34.125 10.531 1 91.44 148 ARG A CA 1
ATOM 1165 C C . ARG A 1 148 ? -22.844 35.344 9.727 1 91.44 148 ARG A C 1
ATOM 1167 O O . ARG A 1 148 ? -21.812 35.344 9.039 1 91.44 148 ARG A O 1
ATOM 1174 N N . ARG A 1 149 ? -23.641 36.344 9.75 1 89.25 149 ARG A N 1
ATOM 1175 C CA . ARG A 1 149 ? -23.297 37.594 9.086 1 89.25 149 ARG A CA 1
ATOM 1176 C C . ARG A 1 149 ? -22.266 38.344 9.883 1 89.25 149 ARG A C 1
ATOM 1178 O O . ARG A 1 149 ? -22.359 38.469 11.109 1 89.25 149 ARG A O 1
ATOM 1185 N N . ILE A 1 150 ? -21.297 38.875 9.188 1 86.88 150 ILE A N 1
ATOM 1186 C CA . ILE A 1 150 ? -20.156 39.531 9.82 1 86.88 150 ILE A CA 1
ATOM 1187 C C . ILE A 1 150 ? -20.578 40.938 10.289 1 86.88 150 ILE A C 1
ATOM 1189 O O . ILE A 1 150 ? -21.203 41.688 9.539 1 86.88 150 ILE A O 1
ATOM 1193 N N . GLY A 1 151 ? -20.266 41.281 11.461 1 77.69 151 GLY A N 1
ATOM 1194 C CA . GLY A 1 151 ? -20.609 42.562 12.047 1 77.69 151 GLY A CA 1
ATOM 1195 C C . GLY A 1 151 ? -19.516 43.594 11.859 1 77.69 151 GLY A C 1
ATOM 1196 O O . GLY A 1 151 ? -18.547 43.375 11.133 1 77.69 151 GLY A O 1
ATOM 1197 N N . SER A 1 152 ? -19.75 44.781 12.523 1 78 152 SER A N 1
ATOM 1198 C CA . SER A 1 152 ? -18.781 45.875 12.484 1 78 152 SER A CA 1
ATOM 1199 C C . SER A 1 152 ? -17.516 45.531 13.25 1 78 152 SER A C 1
ATOM 1201 O O . SER A 1 152 ? -17.453 44.531 13.953 1 78 152 SER A O 1
ATOM 1203 N N . SER A 1 153 ? -16.531 46.375 13.164 1 76.94 153 SER A N 1
ATOM 1204 C CA . SER A 1 153 ? -15.242 46.188 13.812 1 76.94 153 SER A CA 1
ATOM 1205 C C . SER A 1 153 ? -15.391 46.125 15.328 1 76.94 153 SER A C 1
ATOM 1207 O O . SER A 1 153 ? -14.703 45.344 16 1 76.94 153 SER A O 1
ATOM 1209 N N . HIS A 1 154 ? -16.203 46.969 15.898 1 75.81 154 HIS A N 1
ATOM 1210 C CA . HIS A 1 154 ? -16.453 46.969 17.328 1 75.81 154 HIS A CA 1
ATOM 1211 C C . HIS A 1 154 ? -17.031 45.625 17.781 1 75.81 154 HIS A C 1
ATOM 1213 O O . HIS A 1 154 ? -16.656 45.094 18.844 1 75.81 154 HIS A O 1
ATOM 1219 N N . ASN A 1 155 ? -17.797 45.125 17.031 1 79.25 155 ASN A N 1
ATOM 1220 C CA . ASN A 1 155 ? -18.406 43.844 17.312 1 79.25 155 ASN A CA 1
ATOM 1221 C C . ASN A 1 155 ? -17.391 42.688 17.25 1 79.25 155 ASN A C 1
ATOM 1223 O O . ASN A 1 155 ? -17.5 41.719 18 1 79.25 155 ASN A O 1
ATOM 1227 N N . LYS A 1 156 ? -16.453 42.938 16.484 1 87.06 156 LYS A N 1
ATOM 1228 C CA . LYS A 1 156 ? -15.438 41.875 16.297 1 87.06 156 LYS A CA 1
ATOM 1229 C C . LYS A 1 156 ? -14.602 41.719 17.562 1 87.06 156 LYS A C 1
ATOM 1231 O O . LYS A 1 156 ? -14.211 40.594 17.906 1 87.06 156 LYS A O 1
ATOM 1236 N N . LYS A 1 157 ? -14.297 42.75 18.234 1 86.69 157 LYS A N 1
ATOM 1237 C CA . LYS A 1 157 ? -13.531 42.688 19.469 1 86.69 157 LYS A CA 1
ATOM 1238 C C . LYS A 1 157 ? -14.281 41.875 20.531 1 86.69 157 LYS A C 1
ATOM 1240 O O . LYS A 1 157 ? -13.688 41.094 21.25 1 86.69 157 LYS A O 1
ATOM 1245 N N . ASN A 1 158 ? -15.523 42.156 20.578 1 86.38 158 ASN A N 1
ATOM 1246 C CA . ASN A 1 158 ? -16.359 41.406 21.5 1 86.38 158 ASN A CA 1
ATOM 1247 C C . ASN A 1 158 ? -16.406 39.938 21.125 1 86.38 158 ASN A C 1
ATOM 1249 O O . ASN A 1 158 ? -16.422 39.062 22 1 86.38 158 ASN A O 1
ATOM 1253 N N . LEU A 1 159 ? -16.484 39.75 19.891 1 89.62 159 LEU A N 1
ATOM 1254 C CA . LEU A 1 159 ? -16.516 38.375 19.406 1 89.62 159 LEU A CA 1
ATOM 1255 C C . LEU A 1 159 ? -15.258 37.625 19.812 1 89.62 159 LEU A C 1
ATOM 1257 O O . LEU A 1 159 ? -15.328 36.469 20.25 1 89.62 159 LEU A O 1
ATOM 1261 N N . VAL A 1 160 ? -14.109 38.25 19.672 1 92.38 160 VAL A N 1
ATOM 1262 C CA . VAL A 1 160 ? -12.836 37.625 20.047 1 92.38 160 VAL A CA 1
ATOM 1263 C C . VAL A 1 160 ? -12.852 37.281 21.531 1 92.38 160 VAL A C 1
ATOM 1265 O O . VAL A 1 160 ? -12.391 36.188 21.922 1 92.38 160 VAL A O 1
ATOM 1268 N N . ARG A 1 161 ? -13.352 38.188 22.328 1 90.69 161 ARG A N 1
ATOM 1269 C CA . ARG A 1 161 ? -13.445 37.938 23.766 1 90.69 161 ARG A CA 1
ATOM 1270 C C . ARG A 1 161 ? -14.32 36.719 24.062 1 90.69 161 ARG A C 1
ATOM 1272 O O . ARG A 1 161 ? -13.984 35.906 24.922 1 90.69 161 ARG A O 1
ATOM 1279 N N . GLU A 1 162 ? -15.344 36.656 23.344 1 88.75 162 GLU A N 1
ATOM 1280 C CA . GLU A 1 162 ? -16.266 35.531 23.562 1 88.75 162 GLU A CA 1
ATOM 1281 C C . GLU A 1 162 ? -15.656 34.219 23.109 1 88.75 162 GLU A C 1
ATOM 1283 O O . GLU A 1 162 ? -15.883 33.188 23.719 1 88.75 162 GLU A O 1
ATOM 1288 N N . PHE A 1 163 ? -14.984 34.25 21.969 1 90.5 163 PHE A N 1
ATOM 1289 C CA . PHE A 1 163 ? -14.266 33.062 21.531 1 90.5 163 PHE A CA 1
ATOM 1290 C C . PHE A 1 163 ? -13.312 32.562 22.609 1 90.5 163 PHE A C 1
ATOM 1292 O O . PHE A 1 163 ? -13.258 31.375 22.906 1 90.5 163 PHE A O 1
ATOM 1299 N N . LEU A 1 164 ? -12.578 33.469 23.141 1 91.62 164 LEU A N 1
ATOM 1300 C CA . LEU A 1 164 ? -11.609 33.156 24.188 1 91.62 164 LEU A CA 1
ATOM 1301 C C . LEU A 1 164 ? -12.305 32.594 25.422 1 91.62 164 LEU A C 1
ATOM 1303 O O . LEU A 1 164 ? -11.867 31.594 26 1 91.62 164 LEU A O 1
ATOM 1307 N N . ARG A 1 165 ? -13.344 33.219 25.797 1 88.75 165 ARG A N 1
ATOM 1308 C CA . ARG A 1 165 ? -14.109 32.812 26.969 1 88.75 165 ARG A CA 1
ATOM 1309 C C . ARG A 1 165 ? -14.695 31.406 26.781 1 88.75 165 ARG A C 1
ATOM 1311 O O . ARG A 1 165 ? -14.656 30.578 27.688 1 88.75 165 ARG A O 1
ATOM 1318 N N . LEU A 1 166 ? -15.258 31.219 25.656 1 86.69 166 LEU A N 1
ATOM 1319 C CA . LEU A 1 166 ? -15.828 29.922 25.328 1 86.69 166 LEU A CA 1
ATOM 1320 C C . LEU A 1 166 ? -14.773 28.828 25.438 1 86.69 166 LEU A C 1
ATOM 1322 O O . LEU A 1 166 ? -15.047 27.75 25.953 1 86.69 166 LEU A O 1
ATOM 1326 N N . CYS A 1 167 ? -13.641 29.047 24.891 1 89 167 CYS A N 1
ATOM 1327 C CA . CYS A 1 167 ? -12.562 28.078 24.922 1 89 167 CYS A CA 1
ATOM 1328 C C . CYS A 1 167 ? -12.109 27.797 26.344 1 89 167 CYS A C 1
ATOM 1330 O O . CYS A 1 167 ? -11.914 26.641 26.734 1 89 167 CYS A O 1
ATOM 1332 N N . GLU A 1 168 ? -11.969 28.781 27.172 1 88.06 168 GLU A N 1
ATOM 1333 C CA . GLU A 1 168 ? -11.438 28.672 28.516 1 88.06 168 GLU A CA 1
ATOM 1334 C C . GLU A 1 168 ? -12.438 27.984 29.453 1 88.06 168 GLU A C 1
ATOM 1336 O O . GLU A 1 168 ? -12.047 27.281 30.375 1 88.06 168 GLU A O 1
ATOM 1341 N N . THR A 1 169 ? -13.648 28.156 29.125 1 84.81 169 THR A N 1
ATOM 1342 C CA . THR A 1 169 ? -14.641 27.75 30.109 1 84.81 169 THR A CA 1
ATOM 1343 C C . THR A 1 169 ? -15.344 26.469 29.672 1 84.81 169 THR A C 1
ATOM 1345 O O . THR A 1 169 ? -15.781 25.672 30.5 1 84.81 169 THR A O 1
ATOM 1348 N N . CYS A 1 170 ? -15.469 26.297 28.391 1 82.56 170 CYS A N 1
ATOM 1349 C CA . CYS A 1 170 ? -16.375 25.25 27.938 1 82.56 170 CYS A CA 1
ATOM 1350 C C . CYS A 1 170 ? -15.617 24.109 27.281 1 82.56 170 CYS A C 1
ATOM 1352 O O . CYS A 1 170 ? -16.062 22.969 27.297 1 82.56 170 CYS A O 1
ATOM 1354 N N . HIS A 1 171 ? -14.539 24.406 26.672 1 83 171 HIS A N 1
ATOM 1355 C CA . HIS A 1 171 ? -13.828 23.359 25.953 1 83 171 HIS A CA 1
ATOM 1356 C C . HIS A 1 171 ? -13.219 22.344 26.906 1 83 171 HIS A C 1
ATOM 1358 O O . HIS A 1 171 ? -13.094 22.609 28.109 1 83 171 HIS A O 1
ATOM 1364 N N . ASP A 1 172 ? -12.883 21.125 26.312 1 76.25 172 ASP A N 1
ATOM 1365 C CA . ASP A 1 172 ? -12.445 20.016 27.141 1 76.25 172 ASP A CA 1
ATOM 1366 C C . ASP A 1 172 ? -10.977 20.141 27.531 1 76.25 172 ASP A C 1
ATOM 1368 O O . ASP A 1 172 ? -10.391 21.219 27.406 1 76.25 172 ASP A O 1
ATOM 1372 N N . GLU A 1 173 ? -10.391 19.016 28.016 1 73.5 173 GLU A N 1
ATOM 1373 C CA . GLU A 1 173 ? -9.062 18.984 28.625 1 73.5 173 GLU A CA 1
ATOM 1374 C C . GLU A 1 173 ? -7.973 19.25 27.578 1 73.5 173 GLU A C 1
ATOM 1376 O O . GLU A 1 173 ? -6.871 19.688 27.922 1 73.5 173 GLU A O 1
ATOM 1381 N N . ARG A 1 174 ? -8.281 19.156 26.438 1 75.56 174 ARG A N 1
ATOM 1382 C CA . ARG A 1 174 ? -7.285 19.422 25.406 1 75.56 174 ARG A CA 1
ATOM 1383 C C . ARG A 1 174 ? -6.855 20.891 25.438 1 75.56 174 ARG A C 1
ATOM 1385 O O . ARG A 1 174 ? -5.699 21.219 25.156 1 75.56 174 ARG A O 1
ATOM 1392 N N . CYS A 1 175 ? -7.852 21.688 25.688 1 77.94 175 CYS A N 1
ATOM 1393 C CA . CYS A 1 175 ? -7.586 23.125 25.672 1 77.94 175 CYS A CA 1
ATOM 1394 C C . CYS A 1 175 ? -7.141 23.609 27.047 1 77.94 175 CYS A C 1
ATOM 1396 O O . CYS A 1 175 ? -6.406 24.594 27.172 1 77.94 175 CYS A O 1
ATOM 1398 N N . THR A 1 176 ? -7.676 22.812 28.016 1 71.25 176 THR A N 1
ATOM 1399 C CA . THR A 1 176 ? -7.48 23.359 29.359 1 71.25 176 THR A CA 1
ATOM 1400 C C . THR A 1 176 ? -6.34 22.641 30.062 1 71.25 176 THR A C 1
ATOM 1402 O O . THR A 1 176 ? -5.734 23.188 31 1 71.25 176 THR A O 1
ATOM 1405 N N . ALA A 1 177 ? -6.133 21.391 29.547 1 63.72 177 ALA A N 1
ATOM 1406 C CA . ALA A 1 177 ? -5.109 20.609 30.234 1 63.72 177 ALA A CA 1
ATOM 1407 C C . ALA A 1 177 ? -3.709 21.062 29.844 1 63.72 177 ALA A C 1
ATOM 1409 O O . ALA A 1 177 ? -3.518 21.641 28.766 1 63.72 177 ALA A O 1
ATOM 1410 N N . GLN A 1 178 ? -2.881 20.938 30.891 1 58.38 178 GLN A N 1
ATOM 1411 C CA . GLN A 1 178 ? -1.47 21.203 30.625 1 58.38 178 GLN A CA 1
ATOM 1412 C C . GLN A 1 178 ? -0.829 20.062 29.844 1 58.38 178 GLN A C 1
ATOM 1414 O O . GLN A 1 178 ? -1.095 18.891 30.125 1 58.38 178 GLN A O 1
ATOM 1419 N N . LEU A 1 179 ? -0.362 20.188 28.578 1 55.38 179 LEU A N 1
ATOM 1420 C CA . LEU A 1 179 ? 0.272 19.156 27.766 1 55.38 179 LEU A CA 1
ATOM 1421 C C . LEU A 1 179 ? 1.522 18.609 28.453 1 55.38 179 LEU A C 1
ATOM 1423 O O . LEU A 1 179 ? 2.148 17.672 27.953 1 55.38 179 LEU A O 1
ATOM 1427 N N . GLY A 1 180 ? 1.841 18.922 29.703 1 53.25 180 GLY A N 1
ATOM 1428 C CA . GLY A 1 180 ? 3.061 18.5 30.375 1 53.25 180 GLY A CA 1
ATOM 1429 C C . GLY A 1 180 ? 4.262 19.359 30.016 1 53.25 180 GLY A C 1
ATOM 1430 O O . GLY A 1 180 ? 5.312 19.266 30.656 1 53.25 180 GLY A O 1
ATOM 1431 N N . ILE A 1 181 ? 4.285 19.922 28.906 1 51.03 181 ILE A N 1
ATOM 1432 C CA . ILE A 1 181 ? 5.406 20.703 28.406 1 51.03 181 ILE A CA 1
ATOM 1433 C C . ILE A 1 181 ? 5.57 21.984 29.234 1 51.03 181 ILE A C 1
ATOM 1435 O O . ILE A 1 181 ? 6.609 22.641 29.172 1 51.03 181 ILE A O 1
ATOM 1439 N N . GLU A 1 182 ? 4.488 22.297 30.125 1 53.66 182 GLU A N 1
ATOM 1440 C CA . GLU A 1 182 ? 4.402 23.578 30.812 1 53.66 182 GLU A CA 1
ATOM 1441 C C . GLU A 1 182 ? 5.32 23.609 32.031 1 53.66 182 GLU A C 1
ATOM 1443 O O . GLU A 1 182 ? 5.742 24.672 32.469 1 53.66 182 GLU A O 1
ATOM 1448 N N . ASP A 1 183 ? 5.738 22.391 32.5 1 55.28 183 ASP A N 1
ATOM 1449 C CA . ASP A 1 183 ? 6.422 22.344 33.781 1 55.28 183 ASP A CA 1
ATOM 1450 C C . ASP A 1 183 ? 7.762 23.062 33.719 1 55.28 183 ASP A C 1
ATOM 1452 O O . ASP A 1 183 ? 8.078 23.875 34.625 1 55.28 183 ASP A O 1
ATOM 1456 N N . PRO A 1 184 ? 8.375 23.047 32.531 1 71.12 184 PRO A N 1
ATOM 1457 C CA . PRO A 1 184 ? 9.688 23.703 32.594 1 71.12 184 PRO A CA 1
ATOM 1458 C C . PRO A 1 184 ? 9.602 25.219 32.406 1 71.12 184 PRO A C 1
ATOM 1460 O O . PRO A 1 184 ? 10.625 25.906 32.406 1 71.12 184 PRO A O 1
ATOM 1463 N N . PHE A 1 185 ? 8.352 25.797 32.469 1 84.19 185 PHE A N 1
ATOM 1464 C CA . PHE A 1 185 ? 8.227 27.234 32.281 1 84.19 185 PHE A CA 1
ATOM 1465 C C . PHE A 1 185 ? 8.75 28 33.469 1 84.19 185 PHE A C 1
ATOM 1467 O O . PHE A 1 185 ? 9.164 29.156 33.375 1 84.19 185 PHE A O 1
ATOM 1474 N N . ARG A 1 186 ? 8.781 27.312 34.594 1 81.94 186 ARG A N 1
ATOM 1475 C CA . ARG A 1 186 ? 9.344 27.906 35.781 1 81.94 186 ARG A CA 1
ATOM 1476 C C . ARG A 1 186 ? 10.773 28.375 35.562 1 81.94 186 ARG A C 1
ATOM 1478 O O . ARG A 1 186 ? 11.148 29.484 35.969 1 81.94 186 ARG A O 1
ATOM 1485 N N . ASP A 1 187 ? 11.453 27.594 34.906 1 82 187 ASP A N 1
ATOM 1486 C CA . ASP A 1 187 ? 12.844 27.922 34.625 1 82 187 ASP A CA 1
ATOM 1487 C C . ASP A 1 187 ? 12.953 29.109 33.688 1 82 187 ASP A C 1
ATOM 1489 O O . ASP A 1 187 ? 13.812 29.984 33.875 1 82 187 ASP A O 1
ATOM 1493 N N . THR A 1 188 ? 12.094 29.125 32.75 1 85.69 188 THR A N 1
ATOM 1494 C CA . THR A 1 188 ? 12.109 30.203 31.766 1 85.69 188 THR A CA 1
ATOM 1495 C C . THR A 1 188 ? 11.758 31.547 32.438 1 85.69 188 THR A C 1
ATOM 1497 O O . THR A 1 188 ? 12.352 32.562 32.094 1 85.69 188 THR A O 1
ATOM 1500 N N . LEU A 1 189 ? 10.875 31.531 33.375 1 87.5 189 LEU A N 1
ATOM 1501 C CA . LEU A 1 189 ? 10.422 32.719 34.062 1 87.5 189 LEU A CA 1
ATOM 1502 C C . LEU A 1 189 ? 11.555 33.344 34.844 1 87.5 189 LEU A C 1
ATOM 1504 O O . LEU A 1 189 ? 11.586 34.562 35.062 1 87.5 189 LEU A O 1
ATOM 1508 N N . ASN A 1 190 ? 12.438 32.5 35.188 1 81.38 190 ASN A N 1
ATOM 1509 C CA . ASN A 1 190 ? 13.539 32.969 36.031 1 81.38 190 ASN A CA 1
ATOM 1510 C C . ASN A 1 190 ? 14.773 33.312 35.219 1 81.38 190 ASN A C 1
ATOM 1512 O O . ASN A 1 190 ? 15.766 33.812 35.75 1 81.38 190 ASN A O 1
ATOM 1516 N N . GLU A 1 191 ? 14.68 33.125 34 1 86.38 191 GLU A N 1
ATOM 1517 C CA . GLU A 1 191 ? 15.836 33.375 33.156 1 86.38 191 GLU A CA 1
ATOM 1518 C C . GLU A 1 191 ? 15.961 34.844 32.812 1 86.38 191 GLU A C 1
ATOM 1520 O O . GLU A 1 191 ? 14.953 35.531 32.625 1 86.38 191 GLU A O 1
ATOM 1525 N N . PRO A 1 192 ? 17.141 35.312 32.594 1 86.62 192 PRO A N 1
ATOM 1526 C CA . PRO A 1 192 ? 17.328 36.75 32.312 1 86.62 192 PRO A CA 1
ATOM 1527 C C . PRO A 1 192 ? 16.938 37.125 30.891 1 86.62 192 PRO A C 1
ATOM 1529 O O . PRO A 1 192 ? 16.719 38.312 30.594 1 86.62 192 PRO A O 1
ATOM 1532 N N . TYR A 1 193 ? 16.891 36.219 30.062 1 87.94 193 TYR A N 1
ATOM 1533 C CA . TYR A 1 193 ? 16.672 36.531 28.656 1 87.94 193 TYR A CA 1
ATOM 1534 C C . TYR A 1 193 ? 15.18 36.688 28.359 1 87.94 193 TYR A C 1
ATOM 1536 O O . TYR A 1 193 ? 14.805 37.219 27.328 1 87.94 193 TYR A O 1
ATOM 1544 N N . PHE A 1 194 ? 14.367 36.156 29.25 1 91.19 194 PHE A N 1
ATOM 1545 C CA . PHE A 1 194 ? 12.938 36.188 28.984 1 91.19 194 PHE A CA 1
ATOM 1546 C C . PHE A 1 194 ? 12.289 37.438 29.578 1 91.19 194 PHE A C 1
ATOM 1548 O O . PHE A 1 194 ? 12.438 37.688 30.766 1 91.19 194 PHE A O 1
ATOM 1555 N N . GLY A 1 195 ? 11.562 38.125 28.781 1 93.44 195 GLY A N 1
ATOM 1556 C CA . GLY A 1 195 ? 10.805 39.312 29.172 1 93.44 195 GLY A CA 1
ATOM 1557 C C . GLY A 1 195 ? 9.617 39.594 28.266 1 93.44 195 GLY A C 1
ATOM 1558 O O . GLY A 1 195 ? 9.547 39.062 27.156 1 93.44 195 GLY A O 1
ATOM 1559 N N . VAL A 1 196 ? 8.727 40.375 28.812 1 97 196 VAL A N 1
ATOM 1560 C CA . VAL A 1 196 ? 7.52 40.719 28.078 1 97 196 VAL A CA 1
ATOM 1561 C C . VAL A 1 196 ? 7.34 42.25 28.078 1 97 196 VAL A C 1
ATOM 1563 O O . VAL A 1 196 ? 8.062 42.938 28.781 1 97 196 VAL A O 1
ATOM 1566 N N . ILE A 1 197 ? 6.492 42.688 27.266 1 97.62 197 ILE A N 1
ATOM 1567 C CA . ILE A 1 197 ? 6.148 44.094 27.203 1 97.62 197 ILE A CA 1
ATOM 1568 C C . ILE A 1 197 ? 5.016 44.406 28.188 1 97.62 197 ILE A C 1
ATOM 1570 O O . ILE A 1 197 ? 3.943 43.781 28.109 1 97.62 197 ILE A O 1
ATOM 1574 N N . ASP A 1 198 ? 5.238 45.188 29.078 1 97.31 198 ASP A N 1
ATOM 1575 C CA . ASP A 1 198 ? 4.172 45.75 29.906 1 97.31 198 ASP A CA 1
ATOM 1576 C C . ASP A 1 198 ? 3.488 46.906 29.172 1 97.31 198 ASP A C 1
ATOM 1578 O O . ASP A 1 198 ? 4.047 48 29.078 1 97.31 198 ASP A O 1
ATOM 1582 N N . MET A 1 199 ? 2.348 46.75 28.734 1 95.81 199 MET A N 1
ATOM 1583 C CA . MET A 1 199 ? 1.678 47.719 27.875 1 95.81 199 MET A CA 1
ATOM 1584 C C . MET A 1 199 ? 1.228 48.938 28.688 1 95.81 199 MET A C 1
ATOM 1586 O O . MET A 1 199 ? 1.077 50.031 28.141 1 95.81 199 MET A O 1
ATOM 1590 N N . GLU A 1 200 ? 1.058 48.781 29.938 1 94.81 200 GLU A N 1
ATOM 1591 C CA . GLU A 1 200 ? 0.636 49.875 30.781 1 94.81 200 GLU A CA 1
ATOM 1592 C C . GLU A 1 200 ? 1.802 50.812 31.078 1 94.81 200 GLU A C 1
ATOM 1594 O O . GLU A 1 200 ? 1.652 52.031 31.016 1 94.81 200 GLU A O 1
ATOM 1599 N N . ASN A 1 201 ? 2.939 50.188 31.344 1 94.75 201 ASN A N 1
ATOM 1600 C CA . ASN A 1 201 ? 4.125 51 31.625 1 94.75 201 ASN A CA 1
ATOM 1601 C C . ASN A 1 201 ? 4.977 51.219 30.375 1 94.75 201 ASN A C 1
ATOM 1603 O O . ASN A 1 201 ? 5.91 52 30.375 1 94.75 201 ASN A O 1
ATOM 1607 N N . GLU A 1 202 ? 4.664 50.562 29.328 1 95.88 202 GLU A N 1
ATOM 1608 C CA . GLU A 1 202 ? 5.336 50.656 28.031 1 95.88 202 GLU A CA 1
ATOM 1609 C C . GLU A 1 202 ? 6.836 50.438 28.172 1 95.88 202 GLU A C 1
ATOM 1611 O O . GLU A 1 202 ? 7.645 51.25 27.734 1 95.88 202 GLU A O 1
ATOM 1616 N N . SER A 1 203 ? 7.152 49.406 28.734 1 96 203 SER A N 1
ATOM 1617 C CA . SER A 1 203 ? 8.539 49 28.969 1 96 203 SER A CA 1
ATOM 1618 C C . SER A 1 203 ? 8.703 47.5 28.938 1 96 203 SER A C 1
ATOM 1620 O O . SER A 1 203 ? 7.723 46.75 29.031 1 96 203 SER A O 1
ATOM 1622 N N . LEU A 1 204 ? 9.906 47.031 28.766 1 96 204 LEU A N 1
ATOM 1623 C CA . LEU A 1 204 ? 10.234 45.625 28.875 1 96 204 LEU A CA 1
ATOM 1624 C C . LEU A 1 204 ? 10.445 45.219 30.328 1 96 204 LEU A C 1
ATOM 1626 O O . LEU A 1 204 ? 11.188 45.875 31.062 1 96 204 LEU A O 1
ATOM 1630 N N . VAL A 1 205 ? 9.766 44.156 30.766 1 95.06 205 VAL A N 1
ATOM 1631 C CA . VAL A 1 205 ? 9.859 43.688 32.156 1 95.06 205 VAL A CA 1
ATOM 1632 C C . VAL A 1 205 ? 9.82 42.188 32.219 1 95.06 205 VAL A C 1
ATOM 1634 O O . VAL A 1 205 ? 9.359 41.531 31.266 1 95.06 205 VAL A O 1
ATOM 1637 N N . PRO A 1 206 ? 10.367 41.625 33.25 1 93.62 206 PRO A N 1
ATOM 1638 C CA . PRO A 1 206 ? 10.094 40.188 33.469 1 93.62 206 PRO A CA 1
ATOM 1639 C C . PRO A 1 206 ? 8.609 39.906 33.719 1 93.62 206 PRO A C 1
ATOM 1641 O O . PRO A 1 206 ? 7.906 40.75 34.312 1 93.62 206 PRO A O 1
ATOM 1644 N N . LEU A 1 207 ? 8.117 38.844 33.25 1 95.25 207 LEU A N 1
ATOM 1645 C CA . LEU A 1 207 ? 6.734 38.469 33.5 1 95.25 207 LEU A CA 1
ATOM 1646 C C . LEU A 1 207 ? 6.516 38.188 34.969 1 95.25 207 LEU A C 1
ATOM 1648 O O . LEU A 1 207 ? 7.195 37.344 35.562 1 95.25 207 LEU A O 1
ATOM 1652 N N . PRO A 1 208 ? 5.633 38.906 35.562 1 92.81 208 PRO A N 1
ATOM 1653 C CA . PRO A 1 208 ? 5.379 38.656 36.969 1 92.81 208 PRO A CA 1
ATOM 1654 C C . PRO A 1 208 ? 4.82 37.281 37.25 1 92.81 208 PRO A C 1
ATOM 1656 O O . PRO A 1 208 ? 3.971 36.781 36.5 1 92.81 208 PRO A O 1
ATOM 1659 N N . TYR A 1 209 ? 5.363 36.594 38.219 1 90.44 209 TYR A N 1
ATOM 1660 C CA . TYR A 1 209 ? 4.883 35.281 38.562 1 90.44 209 TYR A CA 1
ATOM 1661 C C . TYR A 1 209 ? 5.004 35.031 40.062 1 90.44 209 TYR A C 1
ATOM 1663 O O . TYR A 1 209 ? 5.66 35.781 40.781 1 90.44 209 TYR A O 1
ATOM 1671 N N . MET A 1 210 ? 4.156 34.156 40.625 1 88.06 210 MET A N 1
ATOM 1672 C CA . MET A 1 210 ? 4.191 33.656 42.031 1 88.06 210 MET A CA 1
ATOM 1673 C C . MET A 1 210 ? 4.387 32.156 42.062 1 88.06 210 MET A C 1
ATOM 1675 O O . MET A 1 210 ? 3.719 31.406 41.344 1 88.06 210 MET A O 1
ATOM 1679 N N . ASP A 1 211 ? 5.453 31.75 42.688 1 81.94 211 ASP A N 1
ATOM 1680 C CA . ASP A 1 211 ? 5.77 30.344 42.812 1 81.94 211 ASP A CA 1
ATOM 1681 C C . ASP A 1 211 ? 5.66 29.891 44.281 1 81.94 211 ASP A C 1
ATOM 1683 O O . ASP A 1 211 ? 6.523 30.203 45.094 1 81.94 211 ASP A O 1
ATOM 1687 N N . ASP A 1 212 ? 4.562 29.172 44.688 1 78.81 212 ASP A N 1
ATOM 1688 C CA . ASP A 1 212 ? 4.414 28.719 46.062 1 78.81 212 ASP A CA 1
ATOM 1689 C C . ASP A 1 212 ? 4.934 27.297 46.25 1 78.81 212 ASP A C 1
ATOM 1691 O O . ASP A 1 212 ? 4.629 26.641 47.219 1 78.81 212 ASP A O 1
ATOM 1695 N N . GLY A 1 213 ? 5.773 26.797 45.375 1 67.75 213 GLY A N 1
ATOM 1696 C CA . GLY A 1 213 ? 6.332 25.453 45.438 1 67.75 213 GLY A CA 1
ATOM 1697 C C . GLY A 1 213 ? 5.422 24.406 44.844 1 67.75 213 GLY A C 1
ATOM 1698 O O . GLY A 1 213 ? 5.883 23.5 44.156 1 67.75 213 GLY A O 1
ATOM 1699 N N . ASN A 1 214 ? 4.176 24.578 45.094 1 68.56 214 ASN A N 1
ATOM 1700 C CA . ASN A 1 214 ? 3.205 23.594 44.625 1 68.56 214 ASN A CA 1
ATOM 1701 C C . ASN A 1 214 ? 2.58 24.016 43.312 1 68.56 214 ASN A C 1
ATOM 1703 O O . ASN A 1 214 ? 2.281 23.172 42.469 1 68.56 214 ASN A O 1
ATOM 1707 N N . GLN A 1 215 ? 2.355 25.344 43.25 1 78.44 215 GLN A N 1
ATOM 1708 C CA . GLN A 1 215 ? 1.672 25.844 42.062 1 78.44 215 GLN A CA 1
ATOM 1709 C C . GLN A 1 215 ? 2.373 27.062 41.5 1 78.44 215 GLN A C 1
ATOM 1711 O O . GLN A 1 215 ? 2.754 27.969 42.25 1 78.44 215 GLN A O 1
ATOM 1716 N N . LEU A 1 216 ? 2.727 27.047 40.188 1 84.12 216 LEU A N 1
ATOM 1717 C CA . LEU A 1 216 ? 3.285 28.188 39.469 1 84.12 216 LEU A CA 1
ATOM 1718 C C . LEU A 1 216 ? 2.18 29.016 38.844 1 84.12 216 LEU A C 1
ATOM 1720 O O . LEU A 1 216 ? 1.349 28.5 38.094 1 84.12 216 LEU A O 1
ATOM 1724 N N . ARG A 1 217 ? 2.035 30.281 39.344 1 87.19 217 ARG A N 1
ATOM 1725 C CA . ARG A 1 217 ? 1.089 31.203 38.719 1 87.19 217 ARG A CA 1
ATOM 1726 C C . ARG A 1 217 ? 1.809 32.406 38.156 1 87.19 217 ARG A C 1
ATOM 1728 O O . ARG A 1 217 ? 2.727 32.969 38.75 1 87.19 217 ARG A O 1
ATOM 1735 N N . PHE A 1 218 ? 1.542 32.719 36.938 1 91.5 218 PHE A N 1
ATOM 1736 C CA . PHE A 1 218 ? 2.105 33.906 36.312 1 91.5 218 PHE A CA 1
ATOM 1737 C C . PHE A 1 218 ? 1.021 34.719 35.594 1 91.5 218 PHE A C 1
ATOM 1739 O O . PHE A 1 218 ? -0.072 34.188 35.344 1 91.5 218 PHE A O 1
ATOM 1746 N N . LYS A 1 219 ? 1.258 36 35.375 1 94.12 219 LYS A N 1
ATOM 1747 C CA . LYS A 1 219 ? 0.286 36.875 34.75 1 94.12 219 LYS A CA 1
ATOM 1748 C C . LYS A 1 219 ? 0.043 36.469 33.281 1 94.12 219 LYS A C 1
ATOM 1750 O O . LYS A 1 219 ? 0.971 36.062 32.594 1 94.12 219 LYS A O 1
ATOM 1755 N N . PRO A 1 220 ? -1.197 36.531 32.969 1 94.56 220 PRO A N 1
ATOM 1756 C CA . PRO A 1 220 ? -1.496 36.188 31.562 1 94.56 220 PRO A CA 1
ATOM 1757 C C . PRO A 1 220 ? -0.81 37.125 30.578 1 94.56 220 PRO A C 1
ATOM 1759 O O . PRO A 1 220 ? -0.666 38.344 30.844 1 94.56 220 PRO A O 1
ATOM 1762 N N . TYR A 1 221 ? -0.352 36.625 29.5 1 96.88 221 TYR A N 1
ATOM 1763 C CA . TYR A 1 221 ? 0.223 37.406 28.406 1 96.88 221 TYR A CA 1
ATOM 1764 C C . TYR A 1 221 ? -0.167 36.844 27.062 1 96.88 221 TYR A C 1
ATOM 1766 O O . TYR A 1 221 ? -0.62 35.688 26.969 1 96.88 221 TYR A O 1
ATOM 1774 N N . ALA A 1 222 ? -0.11 37.625 26.031 1 98 222 ALA A N 1
ATOM 1775 C CA . ALA A 1 222 ? -0.364 37.219 24.656 1 98 222 ALA A CA 1
ATOM 1776 C C . ALA A 1 222 ? 0.924 37.219 23.844 1 98 222 ALA A C 1
ATOM 1778 O O . ALA A 1 222 ? 1.94 37.75 24.266 1 98 222 ALA A O 1
ATOM 1779 N N . THR A 1 223 ? 0.968 36.469 22.781 1 98.06 223 THR A N 1
ATOM 1780 C CA . THR A 1 223 ? 2.078 36.469 21.828 1 98.06 223 THR A CA 1
ATOM 1781 C C . THR A 1 223 ? 1.606 36.844 20.438 1 98.06 223 THR A C 1
ATOM 1783 O O . THR A 1 223 ? 0.408 36.812 20.141 1 98.06 223 THR A O 1
ATOM 1786 N N . VAL A 1 224 ? 2.52 37.344 19.625 1 98 224 VAL A N 1
ATOM 1787 C CA . VAL A 1 224 ? 2.182 37.719 18.266 1 98 224 VAL A CA 1
ATOM 1788 C C . VAL A 1 224 ? 3.037 36.938 17.266 1 98 224 VAL A C 1
ATOM 1790 O O . VAL A 1 224 ? 4.227 36.719 17.5 1 98 224 VAL A O 1
ATOM 1793 N N . SER A 1 225 ? 2.459 36.344 16.312 1 97.56 225 SER A N 1
ATOM 1794 C CA . SER A 1 225 ? 3.111 35.688 15.172 1 97.56 225 SER A CA 1
ATOM 1795 C C . SER A 1 225 ? 2.883 36.469 13.883 1 97.56 225 SER A C 1
ATOM 1797 O O . SER A 1 225 ? 1.741 36.781 13.523 1 97.56 225 SER A O 1
ATOM 1799 N N . TYR A 1 226 ? 3.881 36.875 13.234 1 96.19 226 TYR A N 1
ATOM 1800 C CA . TYR A 1 226 ? 3.799 37.75 12.07 1 96.19 226 TYR A CA 1
ATOM 1801 C C . TYR A 1 226 ? 5.027 37.594 11.18 1 96.19 226 TYR A C 1
ATOM 1803 O O . TYR A 1 226 ? 5.965 36.875 11.531 1 96.19 226 TYR A O 1
ATOM 1811 N N . VAL A 1 227 ? 4.934 38.188 10.008 1 94.31 227 VAL A N 1
ATOM 1812 C CA . VAL A 1 227 ? 6.062 38.219 9.078 1 94.31 227 VAL A CA 1
ATOM 1813 C C . VAL A 1 227 ? 6.75 39.594 9.133 1 94.31 227 VAL A C 1
ATOM 1815 O O . VAL A 1 227 ? 6.109 40.625 8.93 1 94.31 227 VAL A O 1
ATOM 1818 N N . TRP A 1 228 ? 8.008 39.594 9.398 1 86.12 228 TRP A N 1
ATOM 1819 C CA . TRP A 1 228 ? 8.781 40.812 9.547 1 86.12 228 TRP A CA 1
ATOM 1820 C C . TRP A 1 228 ? 8.773 41.625 8.25 1 86.12 228 TRP A C 1
ATOM 1822 O O . TRP A 1 228 ? 8.57 42.844 8.273 1 86.12 228 TRP A O 1
ATOM 1832 N N . GLY A 1 229 ? 8.766 40.938 7.051 1 77.94 229 GLY A N 1
ATOM 1833 C CA . GLY A 1 229 ? 8.93 41.625 5.773 1 77.94 229 GLY A CA 1
ATOM 1834 C C . GLY A 1 229 ? 10.375 41.938 5.445 1 77.94 229 GLY A C 1
ATOM 1835 O O . GLY A 1 229 ? 11.281 41.562 6.188 1 77.94 229 GLY A O 1
ATOM 1836 N N . ASN A 1 230 ? 10.562 42.562 4.195 1 67.62 230 ASN A N 1
ATOM 1837 C CA . ASN A 1 230 ? 11.898 42.875 3.713 1 67.62 230 ASN A CA 1
ATOM 1838 C C . ASN A 1 230 ? 12.281 44.312 4.066 1 67.62 230 ASN A C 1
ATOM 1840 O O . ASN A 1 230 ? 11.406 45.156 4.324 1 67.62 230 ASN A O 1
ATOM 1844 N N . GLY A 1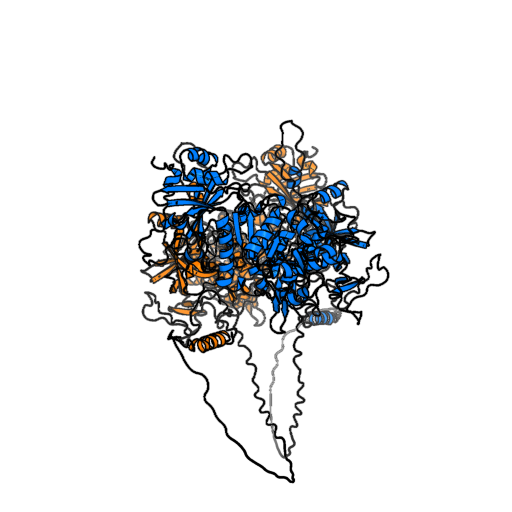 231 ? 13.555 44.656 4.387 1 57.56 231 GLY A N 1
ATOM 1845 C CA . GLY A 1 231 ? 14.078 46 4.453 1 57.56 231 GLY A CA 1
ATOM 1846 C C . GLY A 1 231 ? 14.109 46.562 5.863 1 57.56 231 GLY A C 1
ATOM 1847 O O . GLY A 1 231 ? 14.547 45.906 6.797 1 57.56 231 GLY A O 1
ATOM 1848 N N . HIS A 1 232 ? 13.383 47.781 5.953 1 52.78 232 HIS A N 1
ATOM 1849 C CA . HIS A 1 232 ? 13.391 48.719 7.074 1 52.78 232 HIS A CA 1
ATOM 1850 C C . HIS A 1 232 ? 12.523 48.219 8.219 1 52.78 232 HIS A C 1
ATOM 1852 O O . HIS A 1 232 ? 12.461 48.844 9.281 1 52.78 232 HIS A O 1
ATOM 1858 N N . SER A 1 233 ? 12.07 47 8.109 1 59.47 233 SER A N 1
ATOM 1859 C CA . SER A 1 233 ? 11.039 46.5 9.016 1 59.47 233 SER A CA 1
ATOM 1860 C C . SER A 1 233 ? 11.648 46.031 10.336 1 59.47 233 SER A C 1
ATOM 1862 O O . SER A 1 233 ? 10.93 45.781 11.305 1 59.47 233 SER A O 1
ATOM 1864 N N . ARG A 1 234 ? 12.977 46.25 10.422 1 72.12 234 ARG A N 1
ATOM 1865 C CA . ARG A 1 234 ? 13.586 45.75 11.641 1 72.12 234 ARG A CA 1
ATOM 1866 C C . ARG A 1 234 ? 14.133 46.875 12.492 1 72.12 234 ARG A C 1
ATOM 1868 O O . ARG A 1 234 ? 14.906 46.656 13.43 1 72.12 234 ARG A O 1
ATOM 1875 N N . GLN A 1 235 ? 13.641 48.062 12.133 1 78.62 235 GLN A N 1
ATOM 1876 C CA . GLN A 1 235 ? 14.164 49.219 12.828 1 78.62 235 GLN A CA 1
ATOM 1877 C C . GLN A 1 235 ? 13.672 49.25 14.273 1 78.62 235 GLN A C 1
ATOM 1879 O O . GLN A 1 235 ? 14.336 49.812 15.148 1 78.62 235 GLN A O 1
ATOM 1884 N N . HIS A 1 236 ? 12.648 48.625 14.445 1 87 236 HIS A N 1
ATOM 1885 C CA . HIS A 1 236 ? 12.07 48.688 15.781 1 87 236 HIS A CA 1
ATOM 1886 C C . HIS A 1 236 ? 12.617 47.594 16.672 1 87 236 HIS A C 1
ATOM 1888 O O . HIS A 1 236 ? 12.281 47.5 17.844 1 87 236 HIS A O 1
ATOM 1894 N N . ALA A 1 237 ? 13.523 46.812 16.188 1 91.44 237 ALA A N 1
ATOM 1895 C CA . ALA A 1 237 ? 14.023 45.656 16.922 1 91.44 237 ALA A CA 1
ATOM 1896 C C . ALA A 1 237 ? 14.867 46.094 18.125 1 91.44 237 ALA A C 1
ATOM 1898 O O . ALA A 1 237 ? 15.547 47.125 18.078 1 91.44 237 ALA A O 1
ATOM 1899 N N . THR A 1 238 ? 14.75 45.281 19.141 1 93.31 238 THR A N 1
ATOM 1900 C CA . THR A 1 238 ? 15.602 45.5 20.297 1 93.31 238 THR A CA 1
ATOM 1901 C C . THR A 1 238 ? 17.031 45.031 20.016 1 93.31 238 THR A C 1
ATOM 1903 O O . THR A 1 238 ? 17.25 44 19.406 1 93.31 238 THR A O 1
ATOM 1906 N N . ARG A 1 239 ? 17.938 45.844 20.391 1 92.06 239 ARG A N 1
ATOM 1907 C CA . ARG A 1 239 ? 19.359 45.594 20.266 1 92.06 239 ARG A CA 1
ATOM 1908 C C . ARG A 1 239 ? 20.078 45.812 21.594 1 92.06 239 ARG A C 1
ATOM 1910 O O . ARG A 1 239 ? 19.5 46.344 22.531 1 92.06 239 ARG A O 1
ATOM 1917 N N . VAL A 1 240 ? 21.297 45.469 21.641 1 90.5 240 VAL A N 1
ATOM 1918 C CA . VAL A 1 240 ? 22.094 45.656 22.844 1 90.5 240 VAL A CA 1
ATOM 1919 C C . VAL A 1 240 ? 22.156 47.156 23.188 1 90.5 240 VAL A C 1
ATOM 1921 O O . VAL A 1 240 ? 22.125 47.531 24.375 1 90.5 240 VAL A O 1
ATOM 1924 N N . SER A 1 241 ? 22.109 48.031 22.219 1 91.25 241 SER A N 1
ATOM 1925 C CA . SER A 1 241 ? 22.312 49.469 22.391 1 91.25 241 SER A CA 1
ATOM 1926 C C . SER A 1 241 ? 21.062 50.125 22.969 1 91.25 241 SER A C 1
ATOM 1928 O O . SER A 1 241 ? 21.156 51.188 23.578 1 91.25 241 SER A O 1
ATOM 1930 N N . ASN A 1 242 ? 19.938 49.531 22.828 1 92.94 242 ASN A N 1
ATOM 1931 C CA . ASN A 1 242 ? 18.719 50.25 23.219 1 92.94 242 ASN A CA 1
ATOM 1932 C C . ASN A 1 242 ? 17.938 49.469 24.266 1 92.94 242 ASN A C 1
ATOM 1934 O O . ASN A 1 242 ? 16.891 49.938 24.719 1 92.94 242 ASN A O 1
ATOM 1938 N N . ILE A 1 243 ? 18.438 48.312 24.703 1 92.75 243 ILE A N 1
ATOM 1939 C CA . ILE A 1 243 ? 17.703 47.469 25.609 1 92.75 243 ILE A CA 1
ATOM 1940 C C . ILE A 1 243 ? 17.516 48.156 26.953 1 92.75 243 ILE A C 1
ATOM 1942 O O . ILE A 1 243 ? 16.453 48.062 27.578 1 92.75 243 ILE A O 1
ATOM 1946 N N . GLN A 1 244 ? 18.469 48.875 27.438 1 92 244 GLN A N 1
ATOM 1947 C CA . GLN A 1 244 ? 18.391 49.531 28.75 1 92 244 GLN A CA 1
ATOM 1948 C C . GLN A 1 244 ? 17.344 50.625 28.75 1 92 244 GLN A C 1
ATOM 1950 O O . GLN A 1 244 ? 16.625 50.812 29.719 1 92 244 GLN A O 1
ATOM 1955 N N . SER A 1 245 ? 17.359 51.344 27.656 1 93.88 245 SER A N 1
ATOM 1956 C CA . SER A 1 245 ? 16.344 52.406 27.547 1 93.88 245 SER A CA 1
ATOM 1957 C C . SER A 1 245 ? 14.938 51.812 27.484 1 93.88 245 SER A C 1
ATOM 1959 O O . SER A 1 245 ? 13.992 52.406 28.016 1 93.88 245 SER A O 1
ATOM 1961 N N . ARG A 1 246 ? 14.75 50.656 26.938 1 95.12 246 ARG A N 1
ATOM 1962 C CA . ARG A 1 246 ? 13.445 50.031 26.734 1 95.12 246 ARG A CA 1
ATOM 1963 C C . ARG A 1 246 ? 12.938 49.375 28.016 1 95.12 246 ARG A C 1
ATOM 1965 O O . ARG A 1 246 ? 11.75 49.094 28.156 1 95.12 246 ARG A O 1
ATOM 1972 N N . ARG A 1 247 ? 13.805 49.219 28.984 1 93.69 247 ARG A N 1
ATOM 1973 C CA . ARG A 1 247 ? 13.438 48.625 30.266 1 93.69 247 ARG A CA 1
ATOM 1974 C C . ARG A 1 247 ? 12.906 49.688 31.219 1 93.69 247 ARG A C 1
ATOM 1976 O O . ARG A 1 247 ? 12.266 49.344 32.219 1 93.69 247 ARG A O 1
ATOM 1983 N N . LYS A 1 248 ? 13.156 50.906 30.844 1 93.12 248 LYS A N 1
ATOM 1984 C CA . LYS A 1 248 ? 12.68 52.031 31.672 1 93.12 248 LYS A CA 1
ATOM 1985 C C . LYS A 1 248 ? 11.203 52.312 31.406 1 93.12 248 LYS A C 1
ATOM 1987 O O . LYS A 1 248 ? 10.703 52.031 30.312 1 93.12 248 LYS A O 1
ATOM 1992 N N . SER A 1 249 ? 10.602 52.844 32.438 1 92.88 249 SER A N 1
ATOM 1993 C CA . SER A 1 249 ? 9.195 53.219 32.281 1 92.88 249 SER A CA 1
ATOM 1994 C C . SER A 1 249 ? 9.016 54.219 31.125 1 92.88 249 SER A C 1
ATOM 1996 O O . SER A 1 249 ? 9.711 55.219 31.047 1 92.88 249 SER A O 1
ATOM 1998 N N . GLY A 1 250 ? 8.18 53.812 30.219 1 93.56 250 GLY A N 1
ATOM 1999 C CA . GLY A 1 250 ? 7.91 54.656 29.047 1 93.56 250 GLY A CA 1
ATOM 2000 C C . GLY A 1 250 ? 8.938 54.469 27.953 1 93.56 250 GLY A C 1
ATOM 2001 O O . GLY A 1 250 ? 8.844 55.125 26.906 1 93.56 250 GLY A O 1
ATOM 2002 N N . GLY A 1 251 ? 9.867 53.656 28.172 1 92.94 251 GLY A N 1
ATOM 2003 C CA . GLY A 1 251 ? 10.977 53.5 27.25 1 92.94 251 GLY A CA 1
ATOM 2004 C C . GLY A 1 251 ? 10.547 52.969 25.891 1 92.94 251 GLY A C 1
ATOM 2005 O O . GLY A 1 251 ? 11.25 53.156 24.891 1 92.94 251 GLY A O 1
ATOM 2006 N N . LEU A 1 252 ? 9.375 52.344 25.797 1 95 252 LEU A N 1
ATOM 2007 C CA . LEU A 1 252 ? 8.906 51.781 24.547 1 95 252 LEU A CA 1
ATOM 2008 C C . LEU A 1 252 ? 7.832 52.656 23.906 1 95 252 LEU A C 1
ATOM 2010 O O . LEU A 1 252 ? 7.32 52.312 22.828 1 95 252 LEU A O 1
ATOM 2014 N N . SER A 1 253 ? 7.492 53.781 24.453 1 93.69 253 SER A N 1
ATOM 2015 C CA . SER A 1 253 ? 6.375 54.594 24.016 1 93.69 253 SER A CA 1
ATOM 2016 C C . SER A 1 253 ? 6.547 55.031 22.547 1 93.69 253 SER A C 1
ATOM 2018 O O . SER A 1 253 ? 5.637 54.844 21.734 1 93.69 253 SER A O 1
ATOM 2020 N N . ALA A 1 254 ? 7.723 55.562 22.281 1 91.94 254 ALA A N 1
ATOM 2021 C CA . ALA A 1 254 ? 7.988 56.031 20.922 1 91.94 254 ALA A CA 1
ATOM 2022 C C . ALA A 1 254 ? 8.039 54.875 19.953 1 91.94 254 ALA A C 1
ATOM 2024 O O . ALA A 1 254 ? 7.566 54.969 18.812 1 91.94 254 ALA A O 1
ATOM 2025 N N . VAL A 1 255 ? 8.578 53.812 20.422 1 92.75 255 VAL A N 1
ATOM 2026 C CA . VAL A 1 255 ? 8.742 52.625 19.578 1 92.75 255 VAL A CA 1
ATOM 2027 C C . VAL A 1 255 ? 7.375 52.031 19.234 1 92.75 255 VAL A C 1
ATOM 2029 O O . VAL A 1 255 ? 7.117 51.688 18.094 1 92.75 255 VAL A O 1
ATOM 2032 N N . ILE A 1 256 ? 6.488 51.906 20.156 1 93.31 256 ILE A N 1
ATOM 2033 C CA . ILE A 1 256 ? 5.168 51.312 20 1 93.31 256 ILE A CA 1
ATOM 2034 C C . ILE A 1 256 ? 4.371 52.125 18.969 1 93.31 256 ILE A C 1
ATOM 2036 O O . ILE A 1 256 ? 3.639 51.531 18.156 1 93.31 256 ILE A O 1
ATOM 2040 N N . ARG A 1 257 ? 4.562 53.375 18.922 1 91.06 257 ARG A N 1
ATOM 2041 C CA . ARG A 1 257 ? 3.854 54.25 17.984 1 91.06 257 ARG A CA 1
ATOM 2042 C C . ARG A 1 257 ? 4.352 54.031 16.547 1 91.06 257 ARG A C 1
ATOM 2044 O O . ARG A 1 257 ? 3.604 54.219 15.594 1 91.06 257 ARG A O 1
ATOM 2051 N N . ASP A 1 258 ? 5.574 53.625 16.5 1 90.75 258 ASP A N 1
ATOM 2052 C CA . ASP A 1 258 ? 6.195 53.5 15.18 1 90.75 258 ASP A CA 1
ATOM 2053 C C . ASP A 1 258 ? 6.199 52.062 14.695 1 90.75 258 ASP A C 1
ATOM 2055 O O . ASP A 1 258 ? 6.715 51.75 13.609 1 90.75 258 ASP A O 1
ATOM 2059 N N . LEU A 1 259 ? 5.605 51.219 15.398 1 93.31 259 LEU A N 1
ATOM 2060 C CA . LEU A 1 259 ? 5.559 49.812 15.008 1 93.31 259 LEU A CA 1
ATOM 2061 C C . LEU A 1 259 ? 4.699 49.625 13.758 1 93.31 259 LEU A C 1
ATOM 2063 O O . LEU A 1 259 ? 3.826 50.438 13.477 1 93.31 259 LEU A O 1
ATOM 2067 N N . PRO A 1 260 ? 4.992 48.562 12.977 1 93.12 260 PRO A N 1
ATOM 2068 C CA . PRO A 1 260 ? 4.082 48.219 11.883 1 93.12 260 PRO A CA 1
ATOM 2069 C C . PRO A 1 260 ? 2.633 48.094 12.336 1 93.12 260 PRO A C 1
ATOM 2071 O O . PRO A 1 260 ? 2.373 47.688 13.477 1 93.12 260 PRO A O 1
ATOM 2074 N N . LYS A 1 261 ? 1.713 48.344 11.484 1 93.75 261 LYS A N 1
ATOM 2075 C CA . LYS A 1 261 ? 0.291 48.469 11.797 1 93.75 261 LYS A CA 1
ATOM 2076 C C . LYS A 1 261 ? -0.23 47.219 12.492 1 93.75 261 LYS A C 1
ATOM 2078 O O . LYS A 1 261 ? -0.99 47.312 13.453 1 93.75 261 LYS A O 1
ATOM 2083 N N . ALA A 1 262 ? 0.118 46.062 12.008 1 95.5 262 ALA A N 1
ATOM 2084 C CA . ALA A 1 262 ? -0.363 44.781 12.578 1 95.5 262 ALA A CA 1
ATOM 2085 C C . ALA A 1 262 ? 0.049 44.656 14.039 1 95.5 262 ALA A C 1
ATOM 2087 O O . ALA A 1 262 ? -0.707 44.125 14.859 1 95.5 262 ALA A O 1
ATOM 2088 N N . LEU A 1 263 ? 1.272 45.094 14.422 1 95.94 263 LEU A N 1
ATOM 2089 C CA . LEU A 1 263 ? 1.771 45 15.789 1 95.94 263 LEU A CA 1
ATOM 2090 C C . LEU A 1 263 ? 1.077 46.031 16.688 1 95.94 263 LEU A C 1
ATOM 2092 O O . LEU A 1 263 ? 0.727 45.719 17.828 1 95.94 263 LEU A O 1
ATOM 2096 N N . ARG A 1 264 ? 0.865 47.188 16.109 1 95.62 264 ARG A N 1
ATOM 2097 C CA . ARG A 1 264 ? 0.142 48.188 16.875 1 95.62 264 ARG A CA 1
ATOM 2098 C C . ARG A 1 264 ? -1.277 47.719 17.188 1 95.62 264 ARG A C 1
ATOM 2100 O O . ARG A 1 264 ? -1.746 47.844 18.328 1 95.62 264 ARG A O 1
ATOM 2107 N N . GLN A 1 265 ? -1.88 47.219 16.203 1 95.44 265 GLN A N 1
ATOM 2108 C CA . GLN A 1 265 ? -3.24 46.719 16.375 1 95.44 265 GLN A CA 1
ATOM 2109 C C . GLN A 1 265 ? -3.277 45.531 17.344 1 95.44 265 GLN A C 1
ATOM 2111 O O . GLN A 1 265 ? -4.234 45.375 18.109 1 95.44 265 GLN A O 1
ATOM 2116 N N . SER A 1 266 ? -2.27 44.656 17.297 1 97.06 266 SER A N 1
ATOM 2117 C CA . SER A 1 266 ? -2.191 43.5 18.203 1 97.06 266 SER A CA 1
ATOM 2118 C C . SER A 1 266 ? -2.07 43.969 19.656 1 97.06 266 SER A C 1
ATOM 2120 O O . SER A 1 266 ? -2.699 43.375 20.547 1 97.06 266 SER A O 1
ATOM 2122 N N . ILE A 1 267 ? -1.243 44.969 19.875 1 96.88 267 ILE A N 1
ATOM 2123 C CA . ILE A 1 267 ? -1.073 45.531 21.219 1 96.88 267 ILE A CA 1
ATOM 2124 C C . ILE A 1 267 ? -2.398 46.125 21.719 1 96.88 267 ILE A C 1
ATOM 2126 O O . ILE A 1 267 ? -2.822 45.844 22.844 1 96.88 267 ILE A O 1
ATOM 2130 N N . ALA A 1 268 ? -3.037 46.875 20.828 1 94.44 268 ALA A N 1
ATOM 2131 C CA . ALA A 1 268 ? -4.316 47.469 21.188 1 94.44 268 ALA A CA 1
ATOM 2132 C C . ALA A 1 268 ? -5.363 46.406 21.5 1 94.44 268 ALA A C 1
ATOM 2134 O O . ALA A 1 268 ? -6.105 46.531 22.484 1 94.44 268 ALA A O 1
ATOM 2135 N N . LEU A 1 269 ? -5.461 45.406 20.656 1 95.69 269 LEU A N 1
ATOM 2136 C CA . LEU A 1 269 ? -6.426 44.344 20.844 1 95.69 269 LEU A CA 1
ATOM 2137 C C . LEU A 1 269 ? -6.172 43.625 22.156 1 95.69 269 LEU A C 1
ATOM 2139 O O . LEU A 1 269 ? -7.109 43.344 22.906 1 95.69 269 LEU A O 1
ATOM 2143 N N . THR A 1 270 ? -4.91 43.25 22.422 1 96.94 270 THR A N 1
ATOM 2144 C CA . THR A 1 270 ? -4.539 42.531 23.656 1 96.94 270 THR A CA 1
ATOM 2145 C C . THR A 1 270 ? -4.961 43.344 24.891 1 96.94 270 THR A C 1
ATOM 2147 O O . THR A 1 270 ? -5.523 42.781 25.828 1 96.94 270 THR A O 1
ATOM 2150 N N . HIS A 1 271 ? -4.738 44.625 24.812 1 94.56 271 HIS A N 1
ATOM 2151 C CA . HIS A 1 271 ? -5.117 45.5 25.906 1 94.56 271 HIS A CA 1
ATOM 2152 C C . HIS A 1 271 ? -6.629 45.5 26.109 1 94.56 271 HIS A C 1
ATOM 2154 O O . HIS A 1 271 ? -7.113 45.469 27.234 1 94.56 271 HIS A O 1
ATOM 2160 N N . GLN A 1 272 ? -7.301 45.531 25.062 1 92.12 272 GLN A N 1
ATOM 2161 C CA . GLN A 1 272 ? -8.758 45.594 25.109 1 92.12 272 GLN A CA 1
ATOM 2162 C C . GLN A 1 272 ? -9.344 44.281 25.656 1 92.12 272 GLN A C 1
ATOM 2164 O O . GLN A 1 272 ? -10.445 44.281 26.188 1 92.12 272 GLN A O 1
ATOM 2169 N N . LEU A 1 273 ? -8.664 43.25 25.5 1 94.06 273 LEU A N 1
ATOM 2170 C CA . LEU A 1 273 ? -9.109 41.938 26 1 94.06 273 LEU A CA 1
ATOM 2171 C C . LEU A 1 273 ? -8.82 41.812 27.484 1 94.06 273 LEU A C 1
ATOM 2173 O O . LEU A 1 273 ? -9.195 40.812 28.109 1 94.06 273 LEU A O 1
ATOM 2177 N N . GLY A 1 274 ? -8.148 42.781 28.047 1 93.5 274 GLY A N 1
ATOM 2178 C CA . GLY A 1 274 ? -7.863 42.781 29.484 1 93.5 274 GLY A CA 1
ATOM 2179 C C . GLY A 1 274 ? -6.555 42.094 29.828 1 93.5 274 GLY A C 1
ATOM 2180 O O . GLY A 1 274 ? -6.328 41.719 30.984 1 93.5 274 GLY A O 1
ATOM 2181 N N . ILE A 1 275 ? -5.703 41.906 28.875 1 96.5 275 ILE A N 1
ATOM 2182 C CA . ILE A 1 275 ? -4.391 41.312 29.078 1 96.5 275 ILE A CA 1
ATOM 2183 C C . ILE A 1 275 ? -3.322 42.406 29.125 1 96.5 275 ILE A C 1
ATOM 2185 O O . ILE A 1 275 ? -3.17 43.156 28.172 1 96.5 275 ILE A O 1
ATOM 2189 N N . ARG A 1 276 ? -2.617 42.406 30.078 1 97.5 276 ARG A N 1
ATOM 2190 C CA . ARG A 1 276 ? -1.701 43.5 30.312 1 97.5 276 ARG A CA 1
ATOM 2191 C C . ARG A 1 276 ? -0.379 43.281 29.594 1 97.5 276 ARG A C 1
ATOM 2193 O O . ARG A 1 276 ? 0.285 44.25 29.203 1 97.5 276 ARG A O 1
ATOM 2200 N N . TYR A 1 277 ? 0.07 42.062 29.438 1 98 277 TYR A N 1
ATOM 2201 C CA . TYR A 1 277 ? 1.407 41.781 28.922 1 98 277 TYR A CA 1
ATOM 2202 C C . TYR A 1 277 ? 1.339 41.156 27.547 1 98 277 TYR A C 1
ATOM 2204 O O . TYR A 1 277 ? 0.395 40.406 27.25 1 98 277 TYR A O 1
ATOM 2212 N N . ILE A 1 278 ? 2.295 41.438 26.703 1 98.19 278 ILE A N 1
ATOM 2213 C CA . ILE A 1 278 ? 2.371 40.875 25.375 1 98.19 278 ILE A CA 1
ATOM 2214 C C . ILE A 1 278 ? 3.826 40.562 25.016 1 98.19 278 ILE A C 1
ATOM 2216 O O . ILE A 1 278 ? 4.738 41.25 25.5 1 98.19 278 ILE A O 1
ATOM 2220 N N . TRP A 1 279 ? 4.082 39.469 24.375 1 97.81 279 TRP A N 1
ATOM 2221 C CA . TRP A 1 279 ? 5.414 39.094 23.922 1 97.81 279 TRP A CA 1
ATOM 2222 C C . TRP A 1 279 ? 5.512 39.219 22.406 1 97.81 279 TRP A C 1
ATOM 2224 O O . TRP A 1 279 ? 4.742 38.594 21.672 1 97.81 279 TRP A O 1
ATOM 2234 N N . ILE A 1 280 ? 6.344 40.031 21.891 1 96.5 280 ILE A N 1
ATOM 2235 C CA . ILE A 1 280 ? 6.676 40.219 20.484 1 96.5 280 ILE A CA 1
ATOM 2236 C C . ILE A 1 280 ? 8.172 40 20.281 1 96.5 280 ILE A C 1
ATOM 2238 O O . ILE A 1 280 ? 9 40.688 20.859 1 96.5 280 ILE A O 1
ATOM 2242 N N . ASP A 1 281 ? 8.539 39.094 19.484 1 93.81 281 ASP A N 1
ATOM 2243 C CA . ASP A 1 281 ? 9.914 38.656 19.359 1 93.81 281 ASP A CA 1
ATOM 2244 C C . ASP A 1 281 ? 10.844 39.812 19.031 1 93.81 281 ASP A C 1
ATOM 2246 O O . ASP A 1 281 ? 11.922 39.938 19.609 1 93.81 281 ASP A O 1
ATOM 2250 N N . ALA A 1 282 ? 10.453 40.75 18.141 1 92.62 282 ALA A N 1
ATOM 2251 C CA . ALA A 1 282 ? 11.297 41.844 17.703 1 92.62 282 ALA A CA 1
ATOM 2252 C C . ALA A 1 282 ? 11.68 42.75 18.875 1 92.62 282 ALA A C 1
ATOM 2254 O O . ALA A 1 282 ? 12.75 43.344 18.875 1 92.62 282 ALA A O 1
ATOM 2255 N N . LEU A 1 283 ? 10.859 42.781 19.828 1 94.69 283 LEU A N 1
ATOM 2256 C CA . LEU A 1 283 ? 11.078 43.719 20.938 1 94.69 283 LEU A CA 1
ATOM 2257 C C . LEU A 1 283 ? 11.609 42.969 22.156 1 94.69 283 LEU A C 1
ATOM 2259 O O . LEU A 1 283 ? 12.406 43.531 22.922 1 94.69 283 LEU A O 1
ATOM 2263 N N . CYS A 1 284 ? 11.156 41.781 22.344 1 95.12 284 CYS A N 1
ATOM 2264 C CA . CYS A 1 284 ? 11.461 41.094 23.578 1 95.12 284 CYS A CA 1
ATOM 2265 C C . CYS A 1 284 ? 12.797 40.344 23.469 1 95.12 284 CYS A C 1
ATOM 2267 O O . CYS A 1 284 ? 13.406 40 24.484 1 95.12 284 CYS A O 1
ATOM 2269 N N . ILE A 1 285 ? 13.227 40.062 22.328 1 92.81 285 ILE A N 1
ATOM 2270 C CA . ILE A 1 285 ? 14.508 39.406 22.094 1 92.81 285 ILE A CA 1
ATOM 2271 C C . ILE A 1 285 ? 15.547 40.438 21.672 1 92.81 285 ILE A C 1
ATOM 2273 O O . ILE A 1 285 ? 15.266 41.312 20.859 1 92.81 285 ILE A O 1
ATOM 2277 N N . VAL A 1 286 ? 16.703 40.375 22.266 1 91.44 286 VAL A N 1
ATOM 2278 C CA . VAL A 1 286 ? 17.797 41.219 21.781 1 91.44 286 VAL A CA 1
ATOM 2279 C C . VAL A 1 286 ? 18.344 40.625 20.469 1 91.44 286 VAL A C 1
ATOM 2281 O O . VAL A 1 286 ? 19.188 39.719 20.5 1 91.44 286 VAL A O 1
ATOM 2284 N N . GLN A 1 287 ? 18.016 41.188 19.375 1 87.31 287 GLN A N 1
ATOM 2285 C CA . GLN A 1 287 ? 18.109 40.562 18.047 1 87.31 287 GLN A CA 1
ATOM 2286 C C . GLN A 1 287 ? 19.562 40.438 17.609 1 87.31 287 GLN A C 1
ATOM 2288 O O . GLN A 1 287 ? 19.906 39.562 16.828 1 87.31 287 GLN A O 1
ATOM 2293 N N . ASN A 1 288 ? 20.422 41.375 18 1 85.25 288 ASN A N 1
ATOM 2294 C CA . ASN A 1 288 ? 21.797 41.312 17.531 1 85.25 288 ASN A CA 1
ATOM 2295 C C . ASN A 1 288 ? 22.719 40.625 18.547 1 85.25 288 ASN A C 1
ATOM 2297 O O . ASN A 1 288 ? 23.938 40.812 18.516 1 85.25 288 ASN A O 1
ATOM 2301 N N . SER A 1 289 ? 22.109 40 19.578 1 84.38 289 SER A N 1
ATOM 2302 C CA . SER A 1 289 ? 22.828 39.156 20.516 1 84.38 289 SER A CA 1
ATOM 2303 C C . SER A 1 289 ? 22.609 37.656 20.219 1 84.38 289 SER A C 1
ATOM 2305 O O . SER A 1 289 ? 21.5 37.156 20.391 1 84.38 289 SER A O 1
ATOM 2307 N N . ARG A 1 290 ? 23.719 37.031 19.891 1 82.81 290 ARG A N 1
ATOM 2308 C CA . ARG A 1 290 ? 23.656 35.594 19.609 1 82.81 290 ARG A CA 1
ATOM 2309 C C . ARG A 1 290 ? 23.156 34.812 20.828 1 82.81 290 ARG A C 1
ATOM 2311 O O . ARG A 1 290 ? 22.359 33.875 20.688 1 82.81 290 ARG A O 1
ATOM 2318 N N . HIS A 1 291 ? 23.625 35.25 21.828 1 81.44 291 HIS A N 1
ATOM 2319 C CA . HIS A 1 291 ? 23.297 34.562 23.078 1 81.44 291 HIS A CA 1
ATOM 2320 C C . HIS A 1 291 ? 21.812 34.688 23.391 1 81.44 291 HIS A C 1
ATOM 2322 O O . HIS A 1 291 ? 21.125 33.688 23.625 1 81.44 291 HIS A O 1
ATOM 2328 N N . SER A 1 292 ? 21.312 35.875 23.422 1 84.25 292 SER A N 1
ATOM 2329 C CA . SER A 1 292 ? 19.906 36.125 23.703 1 84.25 292 SER A CA 1
ATOM 2330 C C . SER A 1 292 ? 19 35.438 22.688 1 84.25 292 SER A C 1
ATOM 2332 O O . SER A 1 292 ? 17.984 34.844 23.031 1 84.25 292 SER A O 1
ATOM 2334 N N . TRP A 1 293 ? 19.406 35.562 21.531 1 86.31 293 TRP A N 1
ATOM 2335 C CA . TRP A 1 293 ? 18.625 35 20.438 1 86.31 293 TRP A CA 1
ATOM 2336 C C . TRP A 1 293 ? 18.531 33.469 20.562 1 86.31 293 TRP A C 1
ATOM 2338 O O . TRP A 1 293 ? 17.438 32.906 20.469 1 86.31 293 TRP A O 1
ATOM 2348 N N . ASN A 1 294 ? 19.594 32.781 20.812 1 81.44 294 ASN A N 1
ATOM 2349 C CA . ASN A 1 294 ? 19.641 31.328 20.922 1 81.44 294 ASN A CA 1
ATOM 2350 C C . ASN A 1 294 ? 18.797 30.812 22.094 1 81.44 294 ASN A C 1
ATOM 2352 O O . ASN A 1 294 ? 18.125 29.797 21.969 1 81.44 294 ASN A O 1
ATOM 2356 N N . LEU A 1 295 ? 18.906 31.484 23.109 1 82.56 295 LEU A N 1
ATOM 2357 C CA . LEU A 1 295 ? 18.188 31.062 24.312 1 82.56 295 LEU A CA 1
ATOM 2358 C C . LEU A 1 295 ? 16.688 31.219 24.125 1 82.56 295 LEU A C 1
ATOM 2360 O O . LEU A 1 295 ? 15.906 30.344 24.516 1 82.56 295 LEU A O 1
ATOM 2364 N N . ASN A 1 296 ? 16.297 32.312 23.5 1 86.69 296 ASN A N 1
ATOM 2365 C CA . ASN A 1 296 ? 14.883 32.5 23.219 1 86.69 296 ASN A CA 1
ATOM 2366 C C . ASN A 1 296 ? 14.359 31.516 22.203 1 86.69 296 ASN A C 1
ATOM 2368 O O . ASN A 1 296 ? 13.242 31 22.328 1 86.69 296 ASN A O 1
ATOM 2372 N N . ALA A 1 297 ? 15.141 31.297 21.25 1 84.25 297 ALA A N 1
ATOM 2373 C CA . ALA A 1 297 ? 14.758 30.344 20.203 1 84.25 297 ALA A CA 1
ATOM 2374 C C . ALA A 1 297 ? 14.492 28.953 20.797 1 84.25 297 ALA A C 1
ATOM 2376 O O . ALA A 1 297 ? 13.57 28.266 20.359 1 84.25 297 ALA A O 1
ATOM 2377 N N . ARG A 1 298 ? 15.227 28.578 21.75 1 81.06 298 ARG A N 1
ATOM 2378 C CA . ARG A 1 298 ? 15.102 27.266 22.375 1 81.06 298 ARG A CA 1
ATOM 2379 C C . ARG A 1 298 ? 13.883 27.219 23.297 1 81.06 298 ARG A C 1
ATOM 2381 O O . ARG A 1 298 ? 13.367 26.141 23.594 1 81.06 298 ARG A O 1
ATOM 2388 N N . ALA A 1 299 ? 13.492 28.375 23.688 1 86.44 299 ALA A N 1
ATOM 2389 C CA . ALA A 1 299 ? 12.398 28.438 24.656 1 86.44 299 ALA A CA 1
ATOM 2390 C C . ALA A 1 299 ? 11.086 28.781 23.969 1 86.44 299 ALA A C 1
ATOM 2392 O O . ALA A 1 299 ? 10.07 29.016 24.625 1 86.44 299 ALA A O 1
ATOM 2393 N N . MET A 1 300 ? 11.07 28.75 22.688 1 89.19 300 MET A N 1
ATOM 2394 C CA . MET A 1 300 ? 9.906 29.203 21.922 1 89.19 300 MET A CA 1
ATOM 2395 C C . MET A 1 300 ? 8.68 28.375 22.281 1 89.19 300 MET A C 1
ATOM 2397 O O . MET A 1 300 ? 7.566 28.891 22.359 1 89.19 300 MET A O 1
ATOM 2401 N N . HIS A 1 301 ? 8.875 27.062 22.531 1 86.5 301 HIS A N 1
ATOM 2402 C CA . HIS A 1 301 ? 7.758 26.188 22.844 1 86.5 301 HIS A CA 1
ATOM 2403 C C . HIS A 1 301 ? 7.129 26.562 24.188 1 86.5 301 HIS A C 1
ATOM 2405 O O . HIS A 1 301 ? 5.914 26.438 24.359 1 86.5 301 HIS A O 1
ATOM 2411 N N . LEU A 1 302 ? 7.938 27.094 25.062 1 88.75 302 LEU A N 1
ATOM 2412 C CA . LEU A 1 302 ? 7.434 27.5 26.359 1 88.75 302 LEU A CA 1
ATOM 2413 C C . LEU A 1 302 ? 6.758 28.875 26.281 1 88.75 302 LEU A C 1
ATOM 2415 O O . LEU A 1 302 ? 5.707 29.094 26.891 1 88.75 302 LEU A O 1
ATOM 2419 N N . ILE A 1 303 ? 7.363 29.703 25.5 1 92.31 303 ILE A N 1
ATOM 2420 C CA . ILE A 1 303 ? 6.844 31.062 25.375 1 92.31 303 ILE A CA 1
ATOM 2421 C C . ILE A 1 303 ? 5.473 31.031 24.703 1 92.31 303 ILE A C 1
ATOM 2423 O O . ILE A 1 303 ? 4.496 31.562 25.234 1 92.31 303 ILE A O 1
ATOM 2427 N N . TYR A 1 304 ? 5.363 30.438 23.578 1 92.69 304 TYR A N 1
ATOM 2428 C CA . TYR A 1 304 ? 4.102 30.344 22.859 1 92.69 304 TYR A CA 1
ATOM 2429 C C . TYR A 1 304 ? 3.148 29.375 23.531 1 92.69 304 TYR A C 1
ATOM 2431 O O . TYR A 1 304 ? 1.936 29.594 23.562 1 92.69 304 TYR A O 1
ATOM 2439 N N . GLY A 1 305 ? 3.682 28.328 24.109 1 88.88 305 GLY A N 1
ATOM 2440 C CA . GLY A 1 305 ? 2.861 27.297 24.719 1 88.88 305 GLY A CA 1
ATOM 2441 C C . GLY A 1 305 ? 2.152 27.766 25.969 1 88.88 305 GLY A C 1
ATOM 2442 O O . GLY A 1 305 ? 1.104 27.219 26.328 1 88.88 305 GLY A O 1
ATOM 2443 N N . ASN A 1 306 ? 2.674 28.766 26.625 1 90 306 ASN A N 1
ATOM 2444 C CA . ASN A 1 306 ? 2.092 29.203 27.891 1 90 306 ASN A CA 1
ATOM 2445 C C . ASN A 1 306 ? 1.334 30.516 27.75 1 90 306 ASN A C 1
ATOM 2447 O O . ASN A 1 306 ? 0.708 30.984 28.703 1 90 306 ASN A O 1
ATOM 2451 N N . SER A 1 307 ? 1.343 31.094 26.594 1 93.5 307 SER A N 1
ATOM 2452 C CA . SER A 1 307 ? 0.588 32.312 26.375 1 93.5 307 SER A CA 1
ATOM 2453 C C . SER A 1 307 ? -0.911 32.062 26.312 1 93.5 307 SER A C 1
ATOM 2455 O O . SER A 1 307 ? -1.332 30.938 26 1 93.5 307 SER A O 1
ATOM 2457 N N . VAL A 1 308 ? -1.698 33.031 26.641 1 93.12 308 VAL A N 1
ATOM 2458 C CA . VAL A 1 308 ? -3.152 32.906 26.625 1 93.12 308 VAL A CA 1
ATOM 2459 C C . VAL A 1 308 ? -3.65 32.781 25.188 1 93.12 308 VAL A C 1
ATOM 2461 O O . VAL A 1 308 ? -4.586 32.031 24.906 1 93.12 308 VAL A O 1
ATOM 2464 N N . LEU A 1 309 ? -3.059 33.562 24.438 1 94.88 309 LEU A N 1
ATOM 2465 C CA . LEU A 1 309 ? -3.49 33.688 23.047 1 94.88 309 LEU A CA 1
ATOM 2466 C C . LEU A 1 309 ? -2.35 34.156 22.156 1 94.88 309 LEU A C 1
ATOM 2468 O O . LEU A 1 309 ? -1.522 34.969 22.594 1 94.88 309 LEU A O 1
ATOM 2472 N N . THR A 1 310 ? -2.254 33.594 20.969 1 97.56 310 THR A N 1
ATOM 2473 C CA . THR A 1 310 ? -1.316 34.094 19.969 1 97.56 310 THR A CA 1
ATOM 2474 C C . THR A 1 310 ? -2.059 34.781 18.828 1 97.56 310 THR A C 1
ATOM 2476 O O . THR A 1 310 ? -2.885 34.156 18.156 1 97.56 310 THR A O 1
ATOM 2479 N N . ILE A 1 311 ? -1.803 36.031 18.641 1 98.19 311 ILE A N 1
ATOM 2480 C CA . ILE A 1 311 ? -2.365 36.781 17.531 1 98.19 311 ILE A CA 1
ATOM 2481 C C . ILE A 1 311 ? -1.527 36.531 16.266 1 98.19 311 ILE A C 1
ATOM 2483 O O . ILE A 1 311 ? -0.334 36.844 16.25 1 98.19 311 ILE A O 1
ATOM 2487 N N . CYS A 1 312 ? -2.127 35.969 15.281 1 98.06 312 CYS A N 1
ATOM 2488 C CA . CYS A 1 312 ? -1.436 35.656 14.031 1 98.06 312 CYS A CA 1
ATOM 2489 C C . CYS A 1 312 ? -1.819 36.625 12.938 1 98.06 312 CYS A C 1
ATOM 2491 O O . CYS A 1 312 ? -2.934 36.594 12.414 1 98.06 312 CYS A O 1
ATOM 2493 N N . ALA A 1 313 ? -0.926 37.469 12.562 1 97.69 313 ALA A N 1
ATOM 2494 C CA . ALA A 1 313 ? -1.135 38.469 11.508 1 97.69 313 ALA A CA 1
ATOM 2495 C C . ALA A 1 313 ? -0.818 37.875 10.133 1 97.69 313 ALA A C 1
ATOM 2497 O O . ALA A 1 313 ? 0.291 38.031 9.625 1 97.69 313 ALA A O 1
ATOM 2498 N N . ALA A 1 314 ? -1.779 37.25 9.523 1 96.75 314 ALA A N 1
ATOM 2499 C CA . ALA A 1 314 ? -1.56 36.531 8.273 1 96.75 314 ALA A CA 1
ATOM 2500 C C . ALA A 1 314 ? -2.061 37.344 7.082 1 96.75 314 ALA A C 1
ATOM 2502 O O . ALA A 1 314 ? -1.985 36.906 5.938 1 96.75 314 ALA A O 1
ATOM 2503 N N . ASP A 1 315 ? -2.521 38.594 7.32 1 95 315 ASP A N 1
ATOM 2504 C CA . ASP A 1 315 ? -2.959 39.469 6.23 1 95 315 ASP A CA 1
ATOM 2505 C C . ASP A 1 315 ? -1.766 40.062 5.492 1 95 315 ASP A C 1
ATOM 2507 O O . ASP A 1 315 ? -0.852 40.625 6.117 1 95 315 ASP A O 1
ATOM 2511 N N . GLY A 1 316 ? -1.731 39.969 4.266 1 89.5 316 GLY A N 1
ATOM 2512 C CA . GLY A 1 316 ? -0.739 40.625 3.445 1 89.5 316 GLY A CA 1
ATOM 2513 C C . GLY A 1 316 ? 0.603 39.938 3.428 1 89.5 316 GLY A C 1
ATOM 2514 O O . GLY A 1 316 ? 0.705 38.781 3.838 1 89.5 316 GLY A O 1
ATOM 2515 N N . ILE A 1 317 ? 1.618 40.688 2.941 1 88.69 317 ILE A N 1
ATOM 2516 C CA . ILE A 1 317 ? 2.93 40.094 2.711 1 88.69 317 ILE A CA 1
ATOM 2517 C C . ILE A 1 317 ? 3.811 40.281 3.941 1 88.69 317 ILE A C 1
ATOM 2519 O O . ILE A 1 317 ? 4.809 39.594 4.117 1 88.69 317 ILE A O 1
ATOM 2523 N N . ASP A 1 318 ? 3.396 41.344 4.738 1 88.94 318 ASP A N 1
ATOM 2524 C CA . ASP A 1 318 ? 4.164 41.594 5.957 1 88.94 318 ASP A CA 1
ATOM 2525 C C . ASP A 1 318 ? 3.307 42.312 7.012 1 88.94 318 ASP A C 1
ATOM 2527 O O . ASP A 1 318 ? 2.082 42.344 6.887 1 88.94 318 ASP A O 1
ATOM 2531 N N . ALA A 1 319 ? 3.963 42.75 8.078 1 91.12 319 ALA A N 1
ATOM 2532 C CA . ALA A 1 319 ? 3.256 43.25 9.25 1 91.12 319 ALA A CA 1
ATOM 2533 C C . ALA A 1 319 ? 2.707 44.656 9 1 91.12 319 ALA A C 1
ATOM 2535 O O . ALA A 1 319 ? 1.908 45.188 9.781 1 91.12 319 ALA A O 1
ATOM 2536 N N . ASN A 1 320 ? 2.994 45.25 7.816 1 90.62 320 ASN A N 1
ATOM 2537 C CA . ASN A 1 320 ? 2.545 46.625 7.543 1 90.62 320 ASN A CA 1
ATOM 2538 C C . ASN A 1 320 ? 1.089 46.656 7.086 1 90.62 320 ASN A C 1
ATOM 2540 O O . ASN A 1 320 ? 0.423 47.688 7.184 1 90.62 320 ASN A O 1
ATOM 2544 N N . THR A 1 321 ? 0.644 45.562 6.586 1 91.94 321 THR A N 1
ATOM 2545 C CA . THR A 1 321 ? -0.726 45.5 6.09 1 91.94 321 THR A CA 1
ATOM 2546 C C . THR A 1 321 ? -1.723 45.688 7.23 1 91.94 321 THR A C 1
ATOM 2548 O O . THR A 1 321 ? -2.801 46.25 7.039 1 91.94 321 THR A O 1
ATOM 2551 N N . GLY A 1 322 ? -1.374 45.188 8.422 1 93.44 322 GLY A N 1
ATOM 2552 C CA . GLY A 1 322 ? -2.266 45.281 9.562 1 93.44 322 GLY A CA 1
ATOM 2553 C C . GLY A 1 322 ? -3.227 44.125 9.672 1 93.44 322 GLY A C 1
ATOM 2554 O O . GLY A 1 322 ? -3.164 43.188 8.875 1 93.44 322 GLY A O 1
ATOM 2555 N N . LEU A 1 323 ? -3.967 44.156 10.773 1 96.12 323 LEU A N 1
ATOM 2556 C CA . LEU A 1 323 ? -5.086 43.25 10.945 1 96.12 323 LEU A CA 1
ATOM 2557 C C . LEU A 1 323 ? -6.348 43.781 10.289 1 96.12 323 LEU A C 1
ATOM 2559 O O . LEU A 1 323 ? -7.141 44.469 10.93 1 96.12 323 LEU A O 1
ATOM 2563 N N . LEU A 1 324 ? -6.602 43.375 9.086 1 94.12 324 LEU A N 1
ATOM 2564 C CA . LEU A 1 324 ? -7.609 44 8.234 1 94.12 324 LEU A CA 1
ATOM 2565 C C . LEU A 1 324 ? -8.992 43.875 8.859 1 94.12 324 LEU A C 1
ATOM 2567 O O . LEU A 1 324 ? -9.82 44.781 8.711 1 94.12 324 LEU A O 1
ATOM 2571 N N . ALA A 1 325 ? -9.266 42.781 9.523 1 93.56 325 ALA A N 1
ATOM 2572 C CA . ALA A 1 325 ? -10.586 42.594 10.117 1 93.56 325 ALA A CA 1
ATOM 2573 C C . ALA A 1 325 ? -10.883 43.656 11.164 1 93.56 325 ALA A C 1
ATOM 2575 O O . ALA A 1 325 ? -12.055 43.938 11.461 1 93.56 325 ALA A O 1
ATOM 2576 N N . LEU A 1 326 ? -9.875 44.281 11.727 1 92.81 326 LEU A N 1
ATOM 2577 C CA . LEU A 1 326 ? -10.055 45.281 12.781 1 92.81 326 LEU A CA 1
ATOM 2578 C C . LEU A 1 326 ? -9.883 46.688 12.234 1 92.81 326 LEU A C 1
ATOM 2580 O O . LEU A 1 326 ? -9.906 47.656 12.992 1 92.81 326 LEU A O 1
ATOM 2584 N N . ASP A 1 327 ? -9.617 46.75 10.945 1 90.38 327 ASP A N 1
ATOM 2585 C CA . ASP A 1 327 ? -9.461 48.062 10.289 1 90.38 327 ASP A CA 1
ATOM 2586 C C . ASP A 1 327 ? -10.812 48.656 9.898 1 90.38 327 ASP A C 1
ATOM 2588 O O . ASP A 1 327 ? -11.531 48.062 9.07 1 90.38 327 ASP A O 1
ATOM 2592 N N . ASP A 1 328 ? -11.047 49.75 10.344 1 85.31 328 ASP A N 1
ATOM 2593 C CA . ASP A 1 328 ? -12.336 50.406 10.109 1 85.31 328 ASP A CA 1
ATOM 2594 C C . ASP A 1 328 ? -12.508 50.75 8.633 1 85.31 328 ASP A C 1
ATOM 2596 O O . ASP A 1 328 ? -13.633 50.875 8.141 1 85.31 328 ASP A O 1
ATOM 2600 N N . ASN A 1 329 ? -11.445 50.812 7.953 1 84.25 329 ASN A N 1
ATOM 2601 C CA . ASN A 1 329 ? -11.516 51.188 6.551 1 84.25 329 ASN A CA 1
ATOM 2602 C C . ASN A 1 329 ? -11.617 49.969 5.629 1 84.25 329 ASN A C 1
ATOM 2604 O O . ASN A 1 329 ? -11.734 50.125 4.414 1 84.25 329 ASN A O 1
ATOM 2608 N N . HIS A 1 330 ? -11.602 48.844 6.277 1 86.25 330 HIS A N 1
ATOM 2609 C CA . HIS A 1 330 ? -11.664 47.656 5.469 1 86.25 330 HIS A CA 1
ATOM 2610 C C . HIS A 1 330 ? -13.023 46.969 5.617 1 86.25 330 HIS A C 1
ATOM 2612 O O . HIS A 1 330 ? -13.516 46.781 6.734 1 86.25 330 HIS A O 1
ATOM 2618 N N . GLN A 1 331 ? -13.609 46.719 4.43 1 80.19 331 GLN A N 1
ATOM 2619 C CA . GLN A 1 331 ? -14.867 45.969 4.441 1 80.19 331 GLN A CA 1
ATOM 2620 C C . GLN A 1 331 ? -14.695 44.562 3.85 1 80.19 331 GLN A C 1
ATOM 2622 O O . GLN A 1 331 ? -14.227 44.438 2.721 1 80.19 331 GLN A O 1
ATOM 2627 N N . THR A 1 332 ? -15.047 43.594 4.668 1 82.56 332 THR A N 1
ATOM 2628 C CA . THR A 1 332 ? -14.961 42.188 4.223 1 82.56 332 THR A CA 1
ATOM 2629 C C . THR A 1 332 ? -16.156 41.844 3.355 1 82.56 332 THR A C 1
ATOM 2631 O O . THR A 1 332 ? -17.297 42.125 3.717 1 82.56 332 THR A O 1
ATOM 2634 N N . ARG A 1 333 ? -15.867 41.312 2.242 1 84.38 333 ARG A N 1
ATOM 2635 C CA . ARG A 1 333 ? -16.938 40.875 1.334 1 84.38 333 ARG A CA 1
ATOM 2636 C C . ARG A 1 333 ? -17.547 39.562 1.783 1 84.38 333 ARG A C 1
ATOM 2638 O O . ARG A 1 333 ? -16.828 38.594 1.973 1 84.38 333 ARG A O 1
ATOM 2645 N N . GLN A 1 334 ? -18.781 39.562 2.119 1 90.44 334 GLN A N 1
ATOM 2646 C CA . GLN A 1 334 ? -19.531 38.344 2.453 1 90.44 334 GLN A CA 1
ATOM 2647 C C . GLN A 1 334 ? -20.688 38.156 1.482 1 90.44 334 GLN A C 1
ATOM 2649 O O . GLN A 1 334 ? -21.5 39.062 1.282 1 90.44 334 GLN A O 1
ATOM 2654 N N . MET A 1 335 ? -20.766 36.969 0.844 1 92.25 335 MET A N 1
ATOM 2655 C CA . MET A 1 335 ? -21.812 36.688 -0.143 1 92.25 335 MET A CA 1
ATOM 2656 C C . MET A 1 335 ? -22.953 35.906 0.483 1 92.25 335 MET A C 1
ATOM 2658 O O . MET A 1 335 ? -22.734 34.781 0.99 1 92.25 335 MET A O 1
ATOM 2662 N N . VAL A 1 336 ? -24.094 36.438 0.518 1 92.62 336 VAL A N 1
ATOM 2663 C CA . VAL A 1 336 ? -25.312 35.781 0.979 1 92.62 336 VAL A CA 1
ATOM 2664 C C . VAL A 1 336 ? -26.391 35.906 -0.089 1 92.62 336 VAL A C 1
ATOM 2666 O O . VAL A 1 336 ? -26.609 37 -0.64 1 92.62 336 VAL A O 1
ATOM 2669 N N . VAL A 1 337 ? -27.016 34.812 -0.417 1 94.12 337 VAL A N 1
ATOM 2670 C CA . VAL A 1 337 ? -28.047 34.844 -1.445 1 94.12 337 VAL A CA 1
ATOM 2671 C C . VAL A 1 337 ? -29.328 34.188 -0.921 1 94.12 337 VAL A C 1
ATOM 2673 O O . VAL A 1 337 ? -29.266 33.375 0.018 1 94.12 337 VAL A O 1
ATOM 2676 N N . ASN A 1 338 ? -30.422 34.562 -1.543 1 92.69 338 ASN A N 1
ATOM 2677 C CA . ASN A 1 338 ? -31.703 33.906 -1.254 1 92.69 338 ASN A CA 1
ATOM 2678 C C . ASN A 1 338 ? -32.031 32.875 -2.305 1 92.69 338 ASN A C 1
ATOM 2680 O O . ASN A 1 338 ? -32.406 33.188 -3.432 1 92.69 338 ASN A O 1
ATOM 2684 N N . TYR A 1 339 ? -31.953 31.656 -1.941 1 93.56 339 TYR A N 1
ATOM 2685 C CA . TYR A 1 339 ? -32.25 30.547 -2.838 1 93.56 339 TYR A CA 1
ATOM 2686 C C . TYR A 1 339 ? -33.75 30.359 -2.994 1 93.56 339 TYR A C 1
ATOM 2688 O O . TYR A 1 339 ? -34.25 30.094 -4.094 1 93.56 339 TYR A O 1
ATOM 2696 N N . GLY A 1 340 ? -34.438 30.5 -1.905 1 88.31 340 GLY A N 1
ATOM 2697 C CA . GLY A 1 340 ? -35.875 30.359 -1.836 1 88.31 340 GLY A CA 1
ATOM 2698 C C . GLY A 1 340 ? -36.438 30.844 -0.521 1 88.31 340 GLY A C 1
ATOM 2699 O O . GLY A 1 340 ? -35.75 31.406 0.312 1 88.31 340 GLY A O 1
ATOM 2700 N N . PRO A 1 341 ? -37.75 30.672 -0.445 1 85.38 341 PRO A N 1
ATOM 2701 C CA . PRO A 1 341 ? -38.375 31.109 0.814 1 85.38 341 PRO A CA 1
ATOM 2702 C C . PRO A 1 341 ? -37.75 30.438 2.035 1 85.38 341 PRO A C 1
ATOM 2704 O O . PRO A 1 341 ? -37.812 29.219 2.17 1 85.38 341 PRO A O 1
ATOM 2707 N N . GLY A 1 342 ? -37.156 31.25 2.814 1 85.69 342 GLY A N 1
ATOM 2708 C CA . GLY A 1 342 ? -36.625 30.75 4.07 1 85.69 342 GLY A CA 1
ATOM 2709 C C . GLY A 1 342 ? -35.219 30.141 3.922 1 85.69 342 GLY A C 1
ATOM 2710 O O . GLY A 1 342 ? -34.594 29.766 4.914 1 85.69 342 GLY A O 1
ATOM 2711 N N . VAL A 1 343 ? -34.781 30.016 2.699 1 92.88 343 VAL A N 1
ATOM 2712 C CA . VAL A 1 343 ? -33.5 29.359 2.475 1 92.88 343 VAL A CA 1
ATOM 2713 C C . VAL A 1 343 ? -32.469 30.391 2 1 92.88 343 VAL A C 1
ATOM 2715 O O . VAL A 1 343 ? -32.344 30.625 0.797 1 92.88 343 VAL A O 1
ATOM 2718 N N . CYS A 1 344 ? -31.781 30.891 2.961 1 94.19 344 CYS A N 1
ATOM 2719 C CA . CYS A 1 344 ? -30.672 31.797 2.666 1 94.19 344 CYS A CA 1
ATOM 2720 C C . CYS A 1 344 ? -29.328 31.078 2.73 1 94.19 344 CYS A C 1
ATOM 2722 O O . CYS A 1 344 ? -29.031 30.422 3.727 1 94.19 344 CYS A O 1
ATOM 2724 N N . LEU A 1 345 ? -28.594 31.203 1.617 1 96.19 345 LEU A N 1
ATOM 2725 C CA . LEU A 1 345 ? -27.328 30.5 1.527 1 96.19 345 LEU A CA 1
ATOM 2726 C C . LEU A 1 345 ? -26.156 31.469 1.564 1 96.19 345 LEU A C 1
ATOM 2728 O O . LEU A 1 345 ? -26.25 32.594 1.045 1 96.19 345 LEU A O 1
ATOM 2732 N N . MET A 1 346 ? -25.125 31.031 2.199 1 95.44 346 MET A N 1
ATOM 2733 C CA . MET A 1 346 ? -23.922 31.844 2.357 1 95.44 346 MET A CA 1
ATOM 2734 C C . MET A 1 346 ? -22.688 31.078 1.9 1 95.44 346 MET A C 1
ATOM 2736 O O . MET A 1 346 ? -22.625 29.844 2.014 1 95.44 346 MET A O 1
ATOM 2740 N N . LEU A 1 347 ? -21.75 31.844 1.36 1 94.69 347 LEU A N 1
ATOM 2741 C CA . LEU A 1 347 ? -20.469 31.25 0.983 1 94.69 347 LEU A CA 1
ATOM 2742 C C . LEU A 1 347 ? -19.469 31.344 2.133 1 94.69 347 LEU A C 1
ATOM 2744 O O . LEU A 1 347 ? -19.281 32.406 2.723 1 94.69 347 LEU A O 1
ATOM 2748 N N . HIS A 1 348 ? -18.875 30.203 2.486 1 92.81 348 HIS A N 1
ATOM 2749 C CA . HIS A 1 348 ? -17.891 30.141 3.564 1 92.81 348 HIS A CA 1
ATOM 2750 C C . HIS A 1 348 ? -16.594 29.5 3.088 1 92.81 348 HIS A C 1
ATOM 2752 O O . HIS A 1 348 ? -16.594 28.422 2.506 1 92.81 348 HIS A O 1
ATOM 2758 N N . ARG A 1 349 ? -15.539 30.188 3.357 1 88.81 349 ARG A N 1
ATOM 2759 C CA . ARG A 1 349 ? -14.227 29.609 3.094 1 88.81 349 ARG A CA 1
ATOM 2760 C C . ARG A 1 349 ? -13.594 29.078 4.371 1 88.81 349 ARG A C 1
ATOM 2762 O O . ARG A 1 349 ? -13.438 29.812 5.348 1 88.81 349 ARG A O 1
ATOM 2769 N N . PRO A 1 350 ? -13.242 27.812 4.281 1 87.12 350 PRO A N 1
ATOM 2770 C CA . PRO A 1 350 ? -12.586 27.25 5.469 1 87.12 350 PRO A CA 1
ATOM 2771 C C . PRO A 1 350 ? -11.305 27.984 5.836 1 87.12 350 PRO A C 1
ATOM 2773 O O . PRO A 1 350 ? -10.609 28.516 4.957 1 87.12 350 PRO A O 1
ATOM 2776 N N . ALA A 1 351 ? -11.023 27.953 7.094 1 89 351 ALA A N 1
ATOM 2777 C CA . ALA A 1 351 ? -9.867 28.688 7.621 1 89 351 ALA A CA 1
ATOM 2778 C C . ALA A 1 351 ? -8.594 28.281 6.887 1 89 351 ALA A C 1
ATOM 2780 O O . ALA A 1 351 ? -7.824 29.141 6.449 1 89 351 ALA A O 1
ATOM 2781 N N . GLU A 1 352 ? -8.406 27.016 6.703 1 90 352 GLU A N 1
ATOM 2782 C CA . GLU A 1 352 ? -7.133 26.531 6.164 1 90 352 GLU A CA 1
ATOM 2783 C C . GLU A 1 352 ? -6.996 26.875 4.684 1 90 352 GLU A C 1
ATOM 2785 O O . GLU A 1 352 ? -5.887 27.062 4.184 1 90 352 GLU A O 1
ATOM 2790 N N . THR A 1 353 ? -8.086 26.953 4.012 1 86.81 353 THR A N 1
ATOM 2791 C CA . THR A 1 353 ? -8.039 27.391 2.621 1 86.81 353 THR A CA 1
ATOM 2792 C C . THR A 1 353 ? -7.535 28.828 2.52 1 86.81 353 THR A C 1
ATOM 2794 O O . THR A 1 353 ? -6.766 29.156 1.616 1 86.81 353 THR A O 1
ATOM 2797 N N . SER A 1 354 ? -7.957 29.625 3.447 1 87.56 354 SER A N 1
ATOM 2798 C CA . SER A 1 354 ? -7.539 31.016 3.486 1 87.56 354 SER A CA 1
ATOM 2799 C C . SER A 1 354 ? -6.098 31.156 3.965 1 87.56 354 SER A C 1
ATOM 2801 O O . SER A 1 354 ? -5.348 32 3.475 1 87.56 354 SER A O 1
ATOM 2803 N N . ILE A 1 355 ? -5.754 30.344 4.844 1 92.25 355 ILE A N 1
ATOM 2804 C CA . ILE A 1 355 ? -4.445 30.438 5.48 1 92.25 355 ILE A CA 1
ATOM 2805 C C . ILE A 1 355 ? -3.371 29.906 4.531 1 92.25 355 ILE A C 1
ATOM 2807 O O . ILE A 1 355 ? -2.271 30.469 4.461 1 92.25 355 ILE A O 1
ATOM 2811 N N . GLU A 1 356 ? -3.654 28.922 3.791 1 88.88 356 GLU A N 1
ATOM 2812 C CA . GLU A 1 356 ? -2.691 28.203 2.973 1 88.88 356 GLU A CA 1
ATOM 2813 C C . GLU A 1 356 ? -2.006 29.125 1.971 1 88.88 356 GLU A C 1
ATOM 2815 O O . GLU A 1 356 ? -0.838 28.922 1.63 1 88.88 356 GLU A O 1
ATOM 2820 N N . THR A 1 357 ? -2.609 30.156 1.561 1 86.56 357 THR A N 1
ATOM 2821 C CA . THR A 1 357 ? -2.078 31.016 0.499 1 86.56 357 THR A CA 1
ATOM 2822 C C . THR A 1 357 ? -1.33 32.219 1.083 1 86.56 357 THR A C 1
ATOM 2824 O O . THR A 1 357 ? -0.775 33.031 0.343 1 86.56 357 THR A O 1
ATOM 2827 N N . THR A 1 358 ? -1.254 32.312 2.352 1 93.75 358 THR A N 1
ATOM 2828 C CA . THR A 1 358 ? -0.661 33.469 2.982 1 93.75 358 THR A CA 1
ATOM 2829 C C . THR A 1 358 ? 0.857 33.344 3.064 1 93.75 358 THR A C 1
ATOM 2831 O O . THR A 1 358 ? 1.381 32.219 3.119 1 93.75 358 THR A O 1
ATOM 2834 N N . GLN A 1 359 ? 1.521 34.5 3.059 1 94.31 359 GLN A N 1
ATOM 2835 C CA . GLN A 1 359 ? 2.961 34.5 3.293 1 94.31 359 GLN A CA 1
ATOM 2836 C C . GLN A 1 359 ? 3.297 33.969 4.691 1 94.31 359 GLN A C 1
ATOM 2838 O O . GLN A 1 359 ? 4.32 33.312 4.883 1 94.31 359 GLN A O 1
ATOM 2843 N N . TRP A 1 360 ? 2.461 34.344 5.59 1 95.56 360 TRP A N 1
ATOM 2844 C CA . TRP A 1 360 ? 2.625 33.906 6.973 1 95.56 360 TRP A CA 1
ATOM 2845 C C . TRP A 1 360 ? 2.721 32.375 7.055 1 95.56 360 TRP A C 1
ATOM 2847 O O . TRP A 1 360 ? 3.592 31.844 7.746 1 95.56 360 TRP A O 1
ATOM 2857 N N . ASN A 1 361 ? 1.889 31.703 6.328 1 94.44 361 ASN A N 1
ATOM 2858 C CA . ASN A 1 361 ? 1.856 30.25 6.359 1 94.44 361 ASN A CA 1
ATOM 2859 C C . ASN A 1 361 ? 3.062 29.641 5.648 1 94.44 361 ASN A C 1
ATOM 2861 O O . ASN A 1 361 ? 3.408 28.484 5.875 1 94.44 361 ASN A O 1
ATOM 2865 N N . ARG A 1 362 ? 3.732 30.328 4.836 1 94 362 ARG A N 1
ATOM 2866 C CA . ARG A 1 362 ? 4.852 29.828 4.051 1 94 362 ARG A CA 1
ATOM 2867 C C . ARG A 1 362 ? 6.16 29.938 4.828 1 94 362 ARG A C 1
ATOM 2869 O O . ARG A 1 362 ? 7.199 29.453 4.375 1 94 362 ARG A O 1
ATOM 2876 N N . ARG A 1 363 ? 6.059 30.5 5.996 1 94.19 363 ARG A N 1
ATOM 2877 C CA . ARG A 1 363 ? 7.27 30.672 6.793 1 94.19 363 ARG A CA 1
ATOM 2878 C C . ARG A 1 363 ? 7.438 29.547 7.797 1 94.19 363 ARG A C 1
ATOM 2880 O O . ARG A 1 363 ? 6.465 29.109 8.414 1 94.19 363 ARG A O 1
ATOM 2887 N N . ALA A 1 364 ? 8.656 29.062 8 1 94.88 364 ALA A N 1
ATOM 2888 C CA . ALA A 1 364 ? 8.961 27.953 8.891 1 94.88 364 ALA A CA 1
ATOM 2889 C C . ALA A 1 364 ? 8.758 28.359 10.352 1 94.88 364 ALA A C 1
ATOM 2891 O O . ALA A 1 364 ? 8.188 27.594 11.133 1 94.88 364 ALA A O 1
ATOM 2892 N N . TRP A 1 365 ? 9.188 29.578 10.75 1 94.25 365 TRP A N 1
ATOM 2893 C CA . TRP A 1 365 ? 9.039 30.047 12.125 1 94.25 365 TRP A CA 1
ATOM 2894 C C . TRP A 1 365 ? 7.57 30.094 12.531 1 94.25 365 TRP A C 1
ATOM 2896 O O . TRP A 1 365 ? 7.207 29.641 13.625 1 94.25 365 TRP A O 1
ATOM 2906 N N . THR A 1 366 ? 6.738 30.609 11.672 1 95.5 366 THR A N 1
ATOM 2907 C CA . THR A 1 366 ? 5.328 30.766 12.008 1 95.5 366 THR A CA 1
ATOM 2908 C C . THR A 1 366 ? 4.648 29.406 12.141 1 95.5 366 THR A C 1
ATOM 2910 O O . THR A 1 366 ? 3.693 29.25 12.906 1 95.5 366 THR A O 1
ATOM 2913 N N . PHE A 1 367 ? 5.168 28.453 11.406 1 94.5 367 PHE A N 1
ATOM 2914 C CA . PHE A 1 367 ? 4.641 27.094 11.547 1 94.5 367 PHE A CA 1
ATOM 2915 C C . PHE A 1 367 ? 4.824 26.594 12.977 1 94.5 367 PHE A C 1
ATOM 2917 O O . PHE A 1 367 ? 3.889 26.078 13.586 1 94.5 367 PHE A O 1
ATOM 2924 N N . GLN A 1 368 ? 6.004 26.703 13.461 1 93.44 368 GLN A N 1
ATOM 2925 C CA . GLN A 1 368 ? 6.309 26.312 14.836 1 93.44 368 GLN A CA 1
ATOM 2926 C C . GLN A 1 368 ? 5.465 27.094 15.836 1 93.44 368 GLN A C 1
ATOM 2928 O O . GLN A 1 368 ? 4.891 26.516 16.766 1 93.44 368 GLN A O 1
ATOM 2933 N N . GLU A 1 369 ? 5.395 28.406 15.648 1 94.94 369 GLU A N 1
ATOM 2934 C CA . GLU A 1 369 ? 4.645 29.266 16.547 1 94.94 369 GLU A CA 1
ATOM 2935 C C . GLU A 1 369 ? 3.176 28.859 16.609 1 94.94 369 GLU A C 1
ATOM 2937 O O . GLU A 1 369 ? 2.588 28.812 17.703 1 94.94 369 GLU A O 1
ATOM 2942 N N . ARG A 1 370 ? 2.662 28.562 15.492 1 93.88 370 ARG A N 1
ATOM 2943 C CA . ARG A 1 370 ? 1.264 28.156 15.406 1 93.88 370 ARG A CA 1
ATOM 2944 C C . ARG A 1 370 ? 1.036 26.828 16.125 1 93.88 370 ARG A C 1
ATOM 2946 O O . ARG A 1 370 ? 0.1 26.703 16.906 1 93.88 370 ARG A O 1
ATOM 2953 N N . LEU A 1 371 ? 1.865 25.922 15.891 1 91 371 LEU A N 1
ATOM 2954 C CA . LEU A 1 371 ? 1.694 24.562 16.422 1 91 371 LEU A CA 1
ATOM 2955 C C . LEU A 1 371 ? 1.896 24.547 17.922 1 91 371 LEU A C 1
ATOM 2957 O O . LEU A 1 371 ? 1.273 23.75 18.625 1 91 371 LEU A O 1
ATOM 2961 N N . LEU A 1 372 ? 2.758 25.406 18.438 1 89.5 372 LEU A N 1
ATOM 2962 C CA . LEU A 1 372 ? 3.127 25.391 19.859 1 89.5 372 LEU A CA 1
ATOM 2963 C C . LEU A 1 372 ? 2.131 26.188 20.688 1 89.5 372 LEU A C 1
ATOM 2965 O O . LEU A 1 372 ? 2.094 26.062 21.906 1 89.5 372 LEU A O 1
ATOM 2969 N N . SER A 1 373 ? 1.283 26.984 20.016 1 91.94 373 SER A N 1
ATOM 2970 C CA . SER A 1 373 ? 0.348 27.844 20.734 1 91.94 373 SER A CA 1
ATOM 2971 C C . SER A 1 373 ? -0.888 27.078 21.188 1 91.94 373 SER A C 1
ATOM 2973 O O . SER A 1 373 ? -1.353 26.172 20.484 1 91.94 373 SER A O 1
ATOM 2975 N N . LYS A 1 374 ? -1.435 27.469 22.25 1 88.69 374 LYS A N 1
ATOM 2976 C CA . LYS A 1 374 ? -2.678 26.875 22.734 1 88.69 374 LYS A CA 1
ATOM 2977 C C . LYS A 1 374 ? -3.869 27.344 21.891 1 88.69 374 LYS A C 1
ATOM 2979 O O . LYS A 1 374 ? -4.812 26.578 21.672 1 88.69 374 LYS A O 1
ATOM 2984 N N . ARG A 1 375 ? -3.773 28.641 21.688 1 93.5 375 ARG A N 1
ATOM 2985 C CA . ARG A 1 375 ? -4.84 29.297 20.953 1 93.5 375 ARG A CA 1
ATOM 2986 C C . ARG A 1 375 ? -4.27 30.281 19.938 1 93.5 375 ARG A C 1
ATOM 2988 O O . ARG A 1 375 ? -3.379 31.078 20.266 1 93.5 375 ARG A O 1
ATOM 2995 N N . CYS A 1 376 ? -4.809 30.188 18.766 1 95.19 376 CYS A N 1
ATOM 2996 C CA . CYS A 1 376 ? -4.383 31.109 17.719 1 95.19 376 CYS A CA 1
ATOM 2997 C C . CYS A 1 376 ? -5.555 31.938 17.219 1 95.19 376 CYS A C 1
ATOM 2999 O O . CYS A 1 376 ? -6.629 31.406 16.953 1 95.19 376 CYS A O 1
ATOM 3001 N N . LEU A 1 377 ? -5.418 33.156 17.297 1 97.31 377 LEU A N 1
ATOM 3002 C CA . LEU A 1 377 ? -6.32 34.094 16.641 1 97.31 377 LEU A CA 1
ATOM 3003 C C . LEU A 1 377 ? -5.75 34.562 15.305 1 97.31 377 LEU A C 1
ATOM 3005 O O . LEU A 1 377 ? -4.926 35.5 15.266 1 97.31 377 LEU A O 1
ATOM 3009 N N . ILE A 1 378 ? -6.266 34.062 14.234 1 96.81 378 ILE A N 1
ATOM 3010 C CA . ILE A 1 378 ? -5.645 34.25 12.922 1 96.81 378 ILE A CA 1
ATOM 3011 C C . ILE A 1 378 ? -6.434 35.281 12.109 1 96.81 378 ILE A C 1
ATOM 3013 O O . ILE A 1 378 ? -7.648 35.125 11.938 1 96.81 378 ILE A O 1
ATOM 3017 N N . PHE A 1 379 ? -5.766 36.281 11.656 1 96.69 379 PHE A N 1
ATOM 3018 C CA . PHE A 1 379 ? -6.348 37.312 10.797 1 96.69 379 PHE A CA 1
ATOM 3019 C C . PHE A 1 379 ? -5.898 37.125 9.352 1 96.69 379 PHE A C 1
ATOM 3021 O O . PHE A 1 379 ? -4.703 37.188 9.055 1 96.69 379 PHE A O 1
ATOM 3028 N N . THR A 1 380 ? -6.77 36.812 8.523 1 94 380 THR A N 1
ATOM 3029 C CA . THR A 1 380 ? -6.469 36.656 7.102 1 94 380 THR A CA 1
ATOM 3030 C C . THR A 1 380 ? -7.691 36.969 6.25 1 94 380 THR A C 1
ATOM 3032 O O . THR A 1 380 ? -8.828 36.75 6.68 1 94 380 THR A O 1
ATOM 3035 N N . GLU A 1 381 ? -7.512 37.656 5.184 1 89.5 381 GLU A N 1
ATOM 3036 C CA . GLU A 1 381 ? -8.547 38.062 4.223 1 89.5 381 GLU A CA 1
ATOM 3037 C C . GLU A 1 381 ? -9.625 38.906 4.887 1 89.5 381 GLU A C 1
ATOM 3039 O O . GLU A 1 381 ? -10.805 38.781 4.566 1 89.5 381 GLU A O 1
ATOM 3044 N N . GLY A 1 382 ? -9.234 39.562 5.871 1 90.31 382 GLY A N 1
ATOM 3045 C CA . GLY A 1 382 ? -10.156 40.469 6.555 1 90.31 382 GLY A CA 1
ATOM 3046 C C . GLY A 1 382 ? -11.109 39.719 7.484 1 90.31 382 GLY A C 1
ATOM 3047 O O . GLY A 1 382 ? -12.133 40.281 7.887 1 90.31 382 GLY A O 1
ATOM 3048 N N . ARG A 1 383 ? -10.781 38.531 7.785 1 92.12 383 ARG A N 1
ATOM 3049 C CA . ARG A 1 383 ? -11.609 37.719 8.672 1 92.12 383 ARG A CA 1
ATOM 3050 C C . ARG A 1 383 ? -10.812 37.25 9.875 1 92.12 383 ARG A C 1
ATOM 3052 O O . ARG A 1 383 ? -9.578 37.281 9.875 1 92.12 383 ARG A O 1
ATOM 3059 N N . ILE A 1 384 ? -11.625 36.781 10.875 1 94.19 384 ILE A N 1
ATOM 3060 C CA . ILE A 1 384 ? -11.023 36.281 12.109 1 94.19 384 ILE A CA 1
ATOM 3061 C C . ILE A 1 384 ? -11.297 34.781 12.25 1 94.19 384 ILE A C 1
ATOM 3063 O O . ILE A 1 384 ? -12.445 34.344 12.125 1 94.19 384 ILE A O 1
ATOM 3067 N N . PHE A 1 385 ? -10.273 34.031 12.445 1 94 385 PHE A N 1
ATOM 3068 C CA . PHE A 1 385 ? -10.375 32.625 12.773 1 94 385 PHE A CA 1
ATOM 3069 C C . PHE A 1 385 ? -9.75 32.344 14.133 1 94 385 PHE A C 1
ATOM 3071 O O . PHE A 1 385 ? -8.68 32.844 14.445 1 94 385 PHE A O 1
ATOM 3078 N N . PHE A 1 386 ? -10.453 31.625 14.938 1 93.38 386 PHE A N 1
ATOM 3079 C CA . PHE A 1 386 ? -9.961 31.188 16.234 1 93.38 386 PHE A CA 1
ATOM 3080 C C . PHE A 1 386 ? -9.719 29.688 16.25 1 93.38 386 PHE A C 1
ATOM 3082 O O . PHE A 1 386 ? -10.617 28.906 15.953 1 93.38 386 PHE A O 1
ATOM 3089 N N . GLN A 1 387 ? -8.492 29.281 16.516 1 91.44 387 GLN A N 1
ATOM 3090 C CA . GLN A 1 387 ? -8.148 27.859 16.516 1 91.44 387 GLN A CA 1
ATOM 3091 C C . GLN A 1 387 ? -7.512 27.453 17.844 1 91.44 387 GLN A C 1
ATOM 3093 O O . GLN A 1 387 ? -6.543 28.078 18.281 1 91.44 387 GLN A O 1
ATOM 3098 N N . CYS A 1 388 ? -8.062 26.547 18.453 1 89.56 388 CYS A N 1
ATOM 3099 C CA . CYS A 1 388 ? -7.488 25.938 19.656 1 89.56 388 CYS A CA 1
ATOM 3100 C C . CYS A 1 388 ? -7.215 24.453 19.438 1 89.56 388 CYS A C 1
ATOM 3102 O O . CYS A 1 388 ? -7.281 23.969 18.312 1 89.56 388 CYS A O 1
ATOM 3104 N N . ARG A 1 389 ? -6.832 23.719 20.438 1 80.81 389 ARG A N 1
ATOM 3105 C CA . ARG A 1 389 ? -6.422 22.328 20.312 1 80.81 389 ARG A CA 1
ATOM 3106 C C . ARG A 1 389 ? -7.629 21.422 20.125 1 80.81 389 ARG A C 1
ATOM 3108 O O . ARG A 1 389 ? -7.488 20.266 19.703 1 80.81 389 ARG A O 1
ATOM 3115 N N . SER A 1 390 ? -8.781 21.953 20.375 1 79.56 390 SER A N 1
ATOM 3116 C CA . SER A 1 390 ? -9.969 21.094 20.328 1 79.56 390 SER A CA 1
ATOM 3117 C C . SER A 1 390 ? -10.82 21.406 19.094 1 79.56 390 SER A C 1
ATOM 3119 O O . SER A 1 390 ? -11.516 20.531 18.594 1 79.56 390 SER A O 1
ATOM 3121 N N . THR A 1 391 ? -10.789 22.688 18.688 1 82.69 391 THR A N 1
ATOM 3122 C CA . THR A 1 391 ? -11.688 23.047 17.594 1 82.69 391 THR A CA 1
ATOM 3123 C C . THR A 1 391 ? -11.219 24.312 16.906 1 82.69 391 THR A C 1
ATOM 3125 O O . THR A 1 391 ? -10.219 24.922 17.297 1 82.69 391 THR A O 1
ATOM 3128 N N . GLY A 1 392 ? -11.891 24.672 15.812 1 86.12 392 GLY A N 1
ATOM 3129 C CA . GLY A 1 392 ? -11.742 25.922 15.086 1 86.12 392 GLY A CA 1
ATOM 3130 C C . GLY A 1 392 ? -13.039 26.703 14.969 1 86.12 392 GLY A C 1
ATOM 3131 O O . GLY A 1 392 ? -14.109 26.109 14.797 1 86.12 392 GLY A O 1
ATOM 3132 N N . MET A 1 393 ? -12.93 27.953 15.172 1 89.94 393 MET A N 1
ATOM 3133 C CA . MET A 1 393 ? -14.086 28.844 15.07 1 89.94 393 MET A CA 1
ATOM 3134 C C . MET A 1 393 ? -13.828 29.969 14.07 1 89.94 393 MET A C 1
ATOM 3136 O O . MET A 1 393 ? -12.719 30.484 13.992 1 89.94 393 MET A O 1
ATOM 3140 N N . SER A 1 394 ? -14.828 30.234 13.305 1 91.12 394 SER A N 1
ATOM 3141 C CA . SER A 1 394 ? -14.766 31.297 12.32 1 91.12 394 SER A CA 1
ATOM 3142 C C . SER A 1 394 ? -15.758 32.406 12.641 1 91.12 394 SER A C 1
ATOM 3144 O O . SER A 1 394 ? -16.844 32.156 13.156 1 91.12 394 SER A O 1
ATOM 3146 N N . GLU A 1 395 ? -15.383 33.562 12.273 1 90.5 395 GLU A N 1
ATOM 3147 C CA . GLU A 1 395 ? -16.234 34.719 12.562 1 90.5 395 GLU A CA 1
ATOM 3148 C C . GLU A 1 395 ? -17.578 34.594 11.852 1 90.5 395 GLU A C 1
ATOM 3150 O O . GLU A 1 395 ? -18.594 35.094 12.359 1 90.5 395 GLU A O 1
ATOM 3155 N N . ASP A 1 396 ? -17.594 33.938 10.703 1 90.94 396 ASP A N 1
ATOM 3156 C CA . ASP A 1 396 ? -18.812 33.938 9.898 1 90.94 396 ASP A CA 1
ATOM 3157 C C . ASP A 1 396 ? -19.578 32.625 10.078 1 90.94 396 ASP A C 1
ATOM 3159 O O . ASP A 1 396 ? -20.406 32.25 9.242 1 90.94 396 ASP A O 1
ATOM 3163 N N . VAL A 1 397 ? -19.281 31.859 11.094 1 90.69 397 VAL A N 1
ATOM 3164 C CA . VAL A 1 397 ? -20.016 30.641 11.422 1 90.69 397 VAL A CA 1
ATOM 3165 C C . VAL A 1 397 ? -20.328 30.609 12.914 1 90.69 397 VAL A C 1
ATOM 3167 O O . VAL A 1 397 ? -19.469 30.922 13.742 1 90.69 397 VAL A O 1
ATOM 3170 N N . PHE A 1 398 ? -21.516 30.25 13.234 1 88.44 398 PHE A N 1
ATOM 3171 C CA . PHE A 1 398 ? -21.828 30.031 14.641 1 88.44 398 PHE A CA 1
ATOM 3172 C C . PHE A 1 398 ? -21.203 28.75 15.156 1 88.44 398 PHE A C 1
ATOM 3174 O O . PHE A 1 398 ? -21.422 27.672 14.602 1 88.44 398 PHE A O 1
ATOM 3181 N N . SER A 1 399 ? -20.391 28.891 16.141 1 83.56 399 SER A N 1
ATOM 3182 C CA . SER A 1 399 ? -19.594 27.781 16.641 1 83.56 399 SER A CA 1
ATOM 3183 C C . SER A 1 399 ? -20.422 26.875 17.547 1 83.56 399 SER A C 1
ATOM 3185 O O . SER A 1 399 ? -21.578 27.172 17.828 1 83.56 399 SER A O 1
ATOM 3187 N N . ASP A 1 400 ? -19.703 25.781 17.922 1 78.75 400 ASP A N 1
ATOM 3188 C CA . ASP A 1 400 ? -20.266 24.891 18.906 1 78.75 400 ASP A CA 1
ATOM 3189 C C . ASP A 1 400 ? -20.188 25.484 20.312 1 78.75 400 ASP A C 1
ATOM 3191 O O . ASP A 1 400 ? -19.141 26.031 20.688 1 78.75 400 ASP A O 1
ATOM 3195 N N . ARG A 1 401 ? -21.281 25.438 21 1 72.56 401 ARG A N 1
ATOM 3196 C CA . ARG A 1 401 ? -21.344 26.062 22.312 1 72.56 401 ARG A CA 1
ATOM 3197 C C . ARG A 1 401 ? -20.406 25.375 23.297 1 72.56 401 ARG A C 1
ATOM 3199 O O . ARG A 1 401 ? -19.797 26.031 24.156 1 72.56 401 ARG A O 1
ATOM 3206 N N . LEU A 1 402 ? -20.25 24.062 23.109 1 70.94 402 LEU A N 1
ATOM 3207 C CA . LEU A 1 402 ? -19.516 23.297 24.125 1 70.94 402 LEU A CA 1
ATOM 3208 C C . LEU A 1 402 ? -18.172 22.859 23.609 1 70.94 402 LEU A C 1
ATOM 3210 O O . LEU A 1 402 ? -17.359 22.297 24.344 1 70.94 402 LEU A O 1
ATOM 3214 N N . GLY A 1 403 ? -17.828 23.359 22.438 1 64.88 403 GLY A N 1
ATOM 3215 C CA . GLY A 1 403 ? -16.547 23 21.859 1 64.88 403 GLY A CA 1
ATOM 3216 C C . GLY A 1 403 ? -16.359 21.5 21.734 1 64.88 403 GLY A C 1
ATOM 3217 O O . GLY A 1 403 ? -15.227 21 21.75 1 64.88 403 GLY A O 1
ATOM 3218 N N . ARG A 1 404 ? -17.391 20.75 21.797 1 63.12 404 ARG A N 1
ATOM 3219 C CA . ARG A 1 404 ? -17.312 19.297 21.812 1 63.12 404 ARG A CA 1
ATOM 3220 C C . ARG A 1 404 ? -17.406 18.719 20.406 1 63.12 404 ARG A C 1
ATOM 3222 O O . ARG A 1 404 ? -16.969 17.594 20.172 1 63.12 404 ARG A O 1
ATOM 3229 N N . GLY A 1 405 ? -17.844 19.531 19.625 1 63.22 405 GLY A N 1
ATOM 3230 C CA . GLY A 1 405 ? -18.078 18.953 18.312 1 63.22 405 GLY A CA 1
ATOM 3231 C C . GLY A 1 405 ? -16.984 19.266 17.312 1 63.22 405 GLY A C 1
ATOM 3232 O O . GLY A 1 405 ? -16.266 20.266 17.453 1 63.22 405 GLY A O 1
ATOM 3233 N N . TRP A 1 406 ? -16.719 18.266 16.5 1 64.94 406 TRP A N 1
ATOM 3234 C CA . TRP A 1 406 ? -15.859 18.453 15.352 1 64.94 406 TRP A CA 1
ATOM 3235 C C . TRP A 1 406 ? -16.438 19.5 14.406 1 64.94 406 TRP A C 1
ATOM 3237 O O . TRP A 1 406 ? -17.641 19.578 14.219 1 64.94 406 TRP A O 1
ATOM 3247 N N . SER A 1 407 ? -15.555 20.344 14.047 1 74.69 407 SER A N 1
ATOM 3248 C CA . SER A 1 407 ? -15.969 21.344 13.078 1 74.69 407 SER A CA 1
ATOM 3249 C C . SER A 1 407 ? -15.18 21.234 11.781 1 74.69 407 SER A C 1
ATOM 3251 O O . SER A 1 407 ? -13.977 20.969 11.805 1 74.69 407 SER A O 1
ATOM 3253 N N . LEU A 1 408 ? -15.82 21.312 10.68 1 75.31 408 LEU A N 1
ATOM 3254 C CA . LEU A 1 408 ? -15.188 21.328 9.367 1 75.31 408 LEU A CA 1
ATOM 3255 C C . LEU A 1 408 ? -14.203 22.484 9.258 1 75.31 408 LEU A C 1
ATOM 3257 O O . LEU A 1 408 ? -13.367 22.516 8.344 1 75.31 408 LEU A O 1
ATOM 3261 N N . ASP A 1 409 ? -14.281 23.266 10.203 1 72.56 409 ASP A N 1
ATOM 3262 C CA . ASP A 1 409 ? -13.367 24.406 10.211 1 72.56 409 ASP A CA 1
ATOM 3263 C C . ASP A 1 409 ? -11.969 23.984 10.656 1 72.56 409 ASP A C 1
ATOM 3265 O O . ASP A 1 409 ? -11.008 24.734 10.492 1 72.56 409 ASP A O 1
ATOM 3269 N N . LEU A 1 410 ? -11.898 22.766 11.125 1 75 410 LEU A N 1
ATOM 3270 C CA . LEU A 1 410 ? -10.617 22.25 11.594 1 75 410 LEU A CA 1
ATOM 3271 C C . LEU A 1 410 ? -9.945 21.422 10.508 1 75 410 LEU A C 1
ATOM 3273 O O . LEU A 1 410 ? -8.805 20.984 10.68 1 75 410 LEU A O 1
ATOM 3277 N N . VAL A 1 411 ? -10.547 21.344 9.453 1 77.56 411 VAL A N 1
ATOM 3278 C CA . VAL A 1 411 ? -10.047 20.469 8.398 1 77.56 411 VAL A CA 1
ATOM 3279 C C . VAL A 1 411 ? -8.68 20.953 7.926 1 77.56 411 VAL A C 1
ATOM 3281 O O . VAL A 1 411 ? -8.484 22.156 7.711 1 77.56 411 VAL A O 1
ATOM 3284 N N . ARG A 1 412 ? -7.691 20.062 7.887 1 75.75 412 ARG A N 1
ATOM 3285 C CA . ARG A 1 412 ? -6.352 20.281 7.348 1 75.75 412 ARG A CA 1
ATOM 3286 C C . ARG A 1 412 ? -5.52 21.141 8.281 1 75.75 412 ARG A C 1
ATOM 3288 O O . ARG A 1 412 ? -4.434 21.609 7.918 1 75.75 412 ARG A O 1
ATOM 3295 N N . ALA A 1 413 ? -6.117 21.484 9.469 1 82.81 413 ALA A N 1
ATOM 3296 C CA . ALA A 1 413 ? -5.34 22.25 10.43 1 82.81 413 ALA A CA 1
ATOM 3297 C C . ALA A 1 413 ? -4.215 21.422 11.031 1 82.81 413 ALA A C 1
ATOM 3299 O O . ALA A 1 413 ? -4.445 20.312 11.516 1 82.81 413 ALA A O 1
ATOM 3300 N N . PRO A 1 414 ? -3.014 21.906 11.016 1 80.38 414 PRO A N 1
ATOM 3301 C CA . PRO A 1 414 ? -1.883 21.156 11.562 1 80.38 414 PRO A CA 1
ATOM 3302 C C . PRO A 1 414 ? -2.055 20.828 13.047 1 80.38 414 PRO A C 1
ATOM 3304 O O . PRO A 1 414 ? -1.521 19.828 13.523 1 80.38 414 PRO A O 1
ATOM 3307 N N . LEU A 1 415 ? -2.805 21.688 13.789 1 79.88 415 LEU A N 1
ATOM 3308 C CA . LEU A 1 415 ? -3.004 21.484 15.219 1 79.88 415 LEU A CA 1
ATOM 3309 C C . LEU A 1 415 ? -3.721 20.156 15.484 1 79.88 415 LEU A C 1
ATOM 3311 O O . LEU A 1 415 ? -3.592 19.578 16.562 1 79.88 415 LEU A O 1
ATOM 3315 N N . GLN A 1 416 ? -4.426 19.719 14.477 1 78.19 416 GLN A N 1
ATOM 3316 C CA . GLN A 1 416 ? -5.141 18.469 14.633 1 78.19 416 GLN A CA 1
ATOM 3317 C C . GLN A 1 416 ? -4.172 17.297 14.758 1 78.19 416 GLN A C 1
ATOM 3319 O O . GLN A 1 416 ? -4.496 16.281 15.383 1 78.19 416 GLN A O 1
ATOM 3324 N N . MET A 1 417 ? -3.012 17.438 14.234 1 83.25 417 MET A N 1
ATOM 3325 C CA . MET A 1 417 ? -2.014 16.359 14.266 1 83.25 417 MET A CA 1
ATOM 3326 C C . MET A 1 417 ? -1.467 16.172 15.68 1 83.25 417 MET A C 1
ATOM 3328 O O . MET A 1 417 ? -0.898 15.125 15.992 1 83.25 417 MET A O 1
ATOM 3332 N N . LEU A 1 418 ? -1.629 17.188 16.531 1 83.12 418 LEU A N 1
ATOM 3333 C CA . LEU A 1 418 ? -1.087 17.125 17.891 1 83.12 418 LEU A CA 1
ATOM 3334 C C . LEU A 1 418 ? -1.688 15.953 18.656 1 83.12 418 LEU A C 1
ATOM 3336 O O . LEU A 1 418 ? -1.038 15.383 19.531 1 83.12 418 LEU A O 1
ATOM 3340 N N . SER A 1 419 ? -2.908 15.586 18.281 1 80.31 419 SER A N 1
ATOM 3341 C CA . SER A 1 419 ? -3.568 14.469 18.953 1 80.31 419 SER A CA 1
ATOM 3342 C C . SER A 1 419 ? -2.838 13.156 18.688 1 80.31 419 SER A C 1
ATOM 3344 O O . SER A 1 419 ? -2.949 12.211 19.469 1 80.31 419 SER A O 1
ATOM 3346 N N . GLN A 1 420 ? -2.041 13.18 17.656 1 88.69 420 GLN A N 1
ATOM 3347 C CA . GLN A 1 420 ? -1.334 11.961 17.266 1 88.69 420 GLN A CA 1
ATOM 3348 C C . GLN A 1 420 ? -0.006 11.836 18.016 1 88.69 420 GLN A C 1
ATOM 3350 O O . GLN A 1 420 ? 0.587 10.758 18.062 1 88.69 420 GLN A O 1
ATOM 3355 N N . LEU A 1 421 ? 0.443 12.891 18.578 1 91.19 421 LEU A N 1
ATOM 3356 C CA . LEU A 1 421 ? 1.747 12.906 19.234 1 91.19 421 LEU A CA 1
ATOM 3357 C C . LEU A 1 421 ? 1.81 11.852 20.344 1 91.19 421 LEU A C 1
ATOM 3359 O O . LEU A 1 421 ? 2.77 11.086 20.422 1 91.19 421 LEU A O 1
ATOM 3363 N N . LYS A 1 422 ? 0.78 11.766 21.172 1 89.5 422 LYS A N 1
ATOM 3364 C CA . LYS A 1 422 ? 0.77 10.805 22.266 1 89.5 422 LYS A CA 1
ATOM 3365 C C . LYS A 1 422 ? 0.568 9.383 21.75 1 89.5 422 LYS A C 1
ATOM 3367 O O . LYS A 1 422 ? 1.06 8.422 22.359 1 89.5 422 LYS A O 1
ATOM 3372 N N . ILE A 1 423 ? -0.101 9.266 20.672 1 92.19 423 ILE A N 1
ATOM 3373 C CA . ILE A 1 423 ? -0.456 7.961 20.125 1 92.19 423 ILE A CA 1
ATOM 3374 C C . ILE A 1 423 ? 0.719 7.398 19.328 1 92.19 423 ILE A C 1
ATOM 3376 O O . ILE A 1 423 ? 1.106 6.242 19.516 1 92.19 423 ILE A O 1
ATOM 3380 N N . ARG A 1 424 ? 1.257 8.164 18.5 1 95.44 424 ARG A N 1
ATOM 3381 C CA . ARG A 1 424 ? 2.346 7.766 17.609 1 95.44 424 ARG A CA 1
ATOM 3382 C C . ARG A 1 424 ? 3.279 8.938 17.328 1 95.44 424 ARG A C 1
ATOM 3384 O O . ARG A 1 424 ? 3.199 9.562 16.281 1 95.44 424 ARG A O 1
ATOM 3391 N N . ALA A 1 425 ? 4.234 9.125 18.078 1 96.56 425 ALA A N 1
ATOM 3392 C CA . ALA A 1 425 ? 5.125 10.281 18.062 1 96.56 425 ALA A CA 1
ATOM 3393 C C . ALA A 1 425 ? 5.961 10.312 16.781 1 96.56 425 ALA A C 1
ATOM 3395 O O . ALA A 1 425 ? 6.172 11.375 16.203 1 96.56 425 ALA A O 1
ATOM 3396 N N . MET A 1 426 ? 6.418 9.117 16.359 1 97.12 426 MET A N 1
ATOM 3397 C CA . MET A 1 426 ? 7.234 9.086 15.156 1 97.12 426 MET A CA 1
ATOM 3398 C C . MET A 1 426 ? 6.41 9.484 13.93 1 97.12 426 MET A C 1
ATOM 3400 O O . MET A 1 426 ? 6.93 10.109 13.008 1 97.12 426 MET A O 1
ATOM 3404 N N . TRP A 1 427 ? 5.191 9.023 13.93 1 95.38 427 TRP A N 1
ATOM 3405 C CA . TRP A 1 427 ? 4.281 9.438 12.867 1 95.38 427 TRP A CA 1
ATOM 3406 C C . TRP A 1 427 ? 4.121 10.953 12.852 1 95.38 427 TRP A C 1
ATOM 3408 O O . TRP A 1 427 ? 4.172 11.578 11.781 1 95.38 427 TRP A O 1
ATOM 3418 N N . PHE A 1 428 ? 3.885 11.547 14.023 1 95 428 PHE A N 1
ATOM 3419 C CA . PHE A 1 428 ? 3.762 12.992 14.172 1 95 428 PHE A CA 1
ATOM 3420 C C . PHE A 1 428 ? 5.012 13.695 13.664 1 95 428 PHE A C 1
ATOM 3422 O O . PHE A 1 428 ? 4.918 14.656 12.891 1 95 428 PHE A O 1
ATOM 3429 N N . TYR A 1 429 ? 6.18 13.242 14.031 1 96.75 429 TYR A N 1
ATOM 3430 C CA . TYR A 1 429 ? 7.457 13.797 13.594 1 96.75 429 TYR A CA 1
ATOM 3431 C C . TYR A 1 429 ? 7.551 13.805 12.07 1 96.75 429 TYR A C 1
ATOM 3433 O O . TYR A 1 429 ? 7.871 14.828 11.469 1 96.75 429 TYR A O 1
ATOM 3441 N N . ALA A 1 430 ? 7.32 12.617 11.492 1 96.38 430 ALA A N 1
ATOM 3442 C CA . ALA A 1 430 ? 7.469 12.469 10.047 1 96.38 430 ALA A CA 1
ATOM 3443 C C . ALA A 1 430 ? 6.59 13.469 9.305 1 96.38 430 ALA A C 1
ATOM 3445 O O . ALA A 1 430 ? 7.027 14.078 8.328 1 96.38 430 ALA A O 1
ATOM 3446 N N . HIS A 1 431 ? 5.457 13.68 9.805 1 93.75 431 HIS A N 1
ATOM 3447 C CA . HIS A 1 431 ? 4.535 14.586 9.133 1 93.75 431 HIS A CA 1
ATOM 3448 C C . HIS A 1 431 ? 4.91 16.047 9.398 1 93.75 431 HIS A C 1
ATOM 3450 O O . HIS A 1 431 ? 4.75 16.891 8.523 1 93.75 431 HIS A O 1
ATOM 3456 N N . CYS A 1 432 ? 5.359 16.312 10.531 1 94.56 432 CYS A N 1
ATOM 3457 C CA . CYS A 1 432 ? 5.82 17.656 10.844 1 94.56 432 CYS A CA 1
ATOM 3458 C C . CYS A 1 432 ? 6.98 18.062 9.945 1 94.56 432 CYS A C 1
ATOM 3460 O O . CYS A 1 432 ? 7.027 19.188 9.461 1 94.56 432 CYS A O 1
ATOM 3462 N N . VAL A 1 433 ? 7.879 17.141 9.742 1 96.38 433 VAL A N 1
ATOM 3463 C CA . VAL A 1 433 ? 9.039 17.422 8.906 1 96.38 433 VAL A CA 1
ATOM 3464 C C . VAL A 1 433 ? 8.586 17.781 7.488 1 96.38 433 VAL A C 1
ATOM 3466 O O . VAL A 1 433 ? 9.07 18.734 6.895 1 96.38 433 VAL A O 1
ATOM 3469 N N . ALA A 1 434 ? 7.668 17.031 7.012 1 94.44 434 ALA A N 1
ATOM 3470 C CA . ALA A 1 434 ? 7.176 17.266 5.656 1 94.44 434 ALA A CA 1
ATOM 3471 C C . ALA A 1 434 ? 6.52 18.641 5.543 1 94.44 434 ALA A C 1
ATOM 3473 O O . ALA A 1 434 ? 6.727 19.359 4.555 1 94.44 434 ALA A O 1
ATOM 3474 N N . LEU A 1 435 ? 5.754 19.031 6.512 1 93.06 435 LEU A N 1
ATOM 3475 C CA . LEU A 1 435 ? 5.043 20.312 6.496 1 93.06 435 LEU A CA 1
ATOM 3476 C C . LEU A 1 435 ? 6.004 21.469 6.746 1 93.06 435 LEU A C 1
ATOM 3478 O O . LEU A 1 435 ? 5.832 22.562 6.191 1 93.06 435 LEU A O 1
ATOM 3482 N N . TYR A 1 436 ? 7.008 21.25 7.555 1 94.62 436 TYR A N 1
ATOM 3483 C CA . TYR A 1 436 ? 7.945 22.266 7.996 1 94.62 436 TYR A CA 1
ATOM 3484 C C . TYR A 1 436 ? 8.953 22.594 6.898 1 94.62 436 TYR A C 1
ATOM 3486 O O . TYR A 1 436 ? 9.188 23.766 6.59 1 94.62 436 TYR A O 1
ATOM 3494 N N . THR A 1 437 ? 9.492 21.625 6.262 1 95.5 437 THR A N 1
ATOM 3495 C CA . THR A 1 437 ? 10.664 21.812 5.418 1 95.5 437 THR A CA 1
ATOM 3496 C C . THR A 1 437 ? 10.281 22.422 4.078 1 95.5 437 THR A C 1
ATOM 3498 O O . THR A 1 437 ? 11.141 22.906 3.334 1 95.5 437 THR A O 1
ATOM 3501 N N . ILE A 1 438 ? 9.047 22.422 3.732 1 93.06 438 ILE A N 1
ATOM 3502 C CA . ILE A 1 438 ? 8.617 23.062 2.49 1 93.06 438 ILE A CA 1
ATOM 3503 C C . ILE A 1 438 ? 8.531 24.578 2.686 1 93.06 438 ILE A C 1
ATOM 3505 O O . ILE A 1 438 ? 8.461 25.328 1.713 1 93.06 438 ILE A O 1
ATOM 3509 N N . ARG A 1 439 ? 8.57 25.016 3.854 1 94.44 439 ARG A N 1
ATOM 3510 C CA . ARG A 1 439 ? 8.367 26.422 4.188 1 94.44 439 ARG A CA 1
ATOM 3511 C C . ARG A 1 439 ? 9.672 27.203 4.121 1 94.44 439 ARG A C 1
ATOM 3513 O O . ARG A 1 439 ? 10.758 26.625 4.223 1 94.44 439 ARG A O 1
ATOM 3520 N N . ASP A 1 440 ? 9.562 28.516 4.105 1 92.31 440 ASP A N 1
ATOM 3521 C CA . ASP A 1 440 ? 10.703 29.391 3.84 1 92.31 440 ASP A CA 1
ATOM 3522 C C . ASP A 1 440 ? 11.336 29.875 5.141 1 92.31 440 ASP A C 1
ATOM 3524 O O . ASP A 1 440 ? 10.633 30.094 6.137 1 92.31 440 ASP A O 1
ATOM 3528 N N . LEU A 1 441 ? 12.625 30 5.07 1 91.62 441 LEU A N 1
ATOM 3529 C CA . LEU A 1 441 ? 13.422 30.672 6.09 1 91.62 441 LEU A CA 1
ATOM 3530 C C . LEU A 1 441 ? 14.203 31.828 5.488 1 91.62 441 LEU A C 1
ATOM 3532 O O . LEU A 1 441 ? 14.75 31.719 4.387 1 91.62 441 LEU A O 1
ATOM 3536 N N . TYR A 1 442 ? 14.125 32.938 6.137 1 87.5 442 TYR A N 1
ATOM 3537 C CA . TYR A 1 442 ? 14.984 34.031 5.68 1 87.5 442 TYR A CA 1
ATOM 3538 C C . TYR A 1 442 ? 16.453 33.594 5.699 1 87.5 442 TYR A C 1
ATOM 3540 O O . TYR A 1 442 ? 17.156 33.781 4.707 1 87.5 442 TYR A O 1
ATOM 3548 N N . GLU A 1 443 ? 16.906 33.156 6.848 1 89.19 443 GLU A N 1
ATOM 3549 C CA . GLU A 1 443 ? 18.219 32.531 6.969 1 89.19 443 GLU A CA 1
ATOM 3550 C C . GLU A 1 443 ? 18.109 31.016 7.016 1 89.19 443 GLU A C 1
ATOM 3552 O O . GLU A 1 443 ? 17.672 30.453 8.023 1 89.19 443 GLU A O 1
ATOM 3557 N N . PRO A 1 444 ? 18.594 30.312 6.004 1 90.81 444 PRO A N 1
ATOM 3558 C CA . PRO A 1 444 ? 18.453 28.859 5.941 1 90.81 444 PRO A CA 1
ATOM 3559 C C . PRO A 1 444 ? 19.109 28.156 7.129 1 90.81 444 PRO A C 1
ATOM 3561 O O . PRO A 1 444 ? 18.641 27.078 7.547 1 90.81 444 PRO A O 1
ATOM 3564 N N . PHE A 1 445 ? 20.094 28.734 7.758 1 91.31 445 PHE A N 1
ATOM 3565 C CA . PHE A 1 445 ? 20.812 28.109 8.859 1 91.31 445 PHE A CA 1
ATOM 3566 C C . PHE A 1 445 ? 19.984 28.156 10.1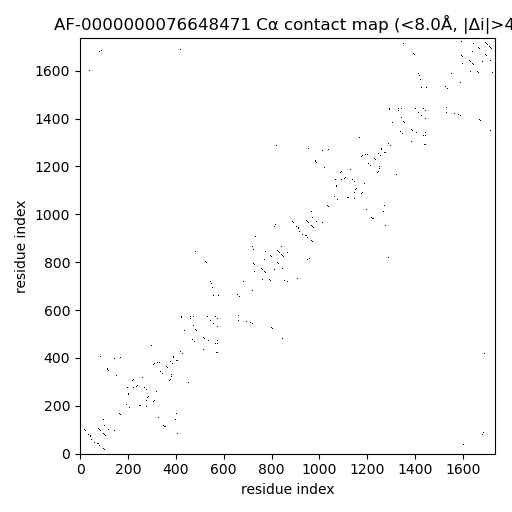41 1 91.31 445 PHE A C 1
ATOM 3568 O O . PHE A 1 445 ? 20.359 27.547 11.148 1 91.31 445 PHE A O 1
ATOM 3575 N N . ASP A 1 446 ? 18.766 28.781 10.141 1 91.06 446 ASP A N 1
ATOM 3576 C CA . ASP A 1 446 ? 17.844 28.781 11.273 1 91.06 446 ASP A CA 1
ATOM 3577 C C . ASP A 1 446 ? 17 27.5 11.297 1 91.06 446 ASP A C 1
ATOM 3579 O O . ASP A 1 446 ? 16.172 27.312 12.188 1 91.06 446 ASP A O 1
ATOM 3583 N N . ILE A 1 447 ? 17.219 26.641 10.383 1 93.38 447 ILE A N 1
ATOM 3584 C CA . ILE A 1 447 ? 16.344 25.516 10.133 1 93.38 447 ILE A CA 1
ATOM 3585 C C . ILE A 1 447 ? 16.172 24.703 11.422 1 93.38 447 ILE A C 1
ATOM 3587 O O . ILE A 1 447 ? 15.07 24.266 11.75 1 93.38 447 ILE A O 1
ATOM 3591 N N . LEU A 1 448 ? 17.188 24.469 12.188 1 92.56 448 LEU A N 1
ATOM 3592 C CA . LEU A 1 448 ? 17.078 23.688 13.406 1 92.56 448 LEU A CA 1
ATOM 3593 C C . LEU A 1 448 ? 16.5 24.516 14.547 1 92.56 448 LEU A C 1
ATOM 3595 O O . LEU A 1 448 ? 15.734 24.016 15.367 1 92.56 448 LEU A O 1
ATOM 3599 N N . ALA A 1 449 ? 16.969 25.75 14.594 1 90.44 449 ALA A N 1
ATOM 3600 C CA . ALA A 1 449 ? 16.453 26.641 15.641 1 90.44 449 ALA A CA 1
ATOM 3601 C C . ALA A 1 449 ? 14.945 26.797 15.523 1 90.44 449 ALA A C 1
ATOM 3603 O O . ALA A 1 449 ? 14.234 26.781 16.531 1 90.44 449 ALA A O 1
ATOM 3604 N N . ALA A 1 450 ? 14.539 26.922 14.305 1 92.81 450 ALA A N 1
ATOM 3605 C CA . ALA A 1 450 ? 13.117 27.141 14.047 1 92.81 450 ALA A CA 1
ATOM 3606 C C . ALA A 1 450 ? 12.328 25.844 14.203 1 92.81 450 ALA A C 1
ATOM 3608 O O . ALA A 1 450 ? 11.094 25.859 14.148 1 92.81 450 ALA A O 1
ATOM 3609 N N . PHE A 1 451 ? 12.984 24.75 14.406 1 94.12 451 PHE A N 1
ATOM 3610 C CA . PHE A 1 451 ? 12.328 23.453 14.594 1 94.12 451 PHE A CA 1
ATOM 3611 C C . PHE A 1 451 ? 12.516 22.953 16.016 1 94.12 451 PHE A C 1
ATOM 3613 O O . PHE A 1 451 ? 11.914 21.953 16.422 1 94.12 451 PHE A O 1
ATOM 3620 N N . SER A 1 452 ? 13.289 23.625 16.812 1 91.19 452 SER A N 1
ATOM 3621 C CA . SER A 1 452 ? 13.742 23.156 18.109 1 91.19 452 SER A CA 1
ATOM 3622 C C . SER A 1 452 ? 12.57 23.016 19.078 1 91.19 452 SER A C 1
ATOM 3624 O O . SER A 1 452 ? 12.539 22.094 19.906 1 91.19 452 SER A O 1
ATOM 3626 N N . GLY A 1 453 ? 11.688 23.969 19.047 1 88.44 453 GLY A N 1
ATOM 3627 C CA . GLY A 1 453 ? 10.516 23.859 19.906 1 88.44 453 GLY A CA 1
ATOM 3628 C C . GLY A 1 453 ? 9.711 22.594 19.672 1 88.44 453 GLY A C 1
ATOM 3629 O O . GLY A 1 453 ? 9.195 22 20.625 1 88.44 453 GLY A O 1
ATOM 3630 N N . MET A 1 454 ? 9.594 22.188 18.469 1 90.31 454 MET A N 1
ATOM 3631 C CA . MET A 1 454 ? 8.867 20.953 18.125 1 90.31 454 MET A CA 1
ATOM 3632 C C . MET A 1 454 ? 9.602 19.734 18.656 1 90.31 454 MET A C 1
ATOM 3634 O O . MET A 1 454 ? 8.977 18.781 19.109 1 90.31 454 MET A O 1
ATOM 3638 N N . CYS A 1 455 ? 10.906 19.734 18.531 1 92.94 455 CYS A N 1
ATOM 3639 C CA . CYS A 1 455 ? 11.695 18.625 19.062 1 92.94 455 CYS A CA 1
ATOM 3640 C C . CYS A 1 455 ? 11.438 18.438 20.547 1 92.94 455 CYS A C 1
ATOM 3642 O O . CYS A 1 455 ? 11.203 17.328 21.016 1 92.94 455 CYS A O 1
ATOM 3644 N N . LYS A 1 456 ? 11.453 19.562 21.219 1 88.31 456 LYS A N 1
ATOM 3645 C CA . LYS A 1 456 ? 11.258 19.5 22.672 1 88.31 456 LYS A CA 1
ATOM 3646 C C . LYS A 1 456 ? 9.875 18.969 23.016 1 88.31 456 LYS A C 1
ATOM 3648 O O . LYS A 1 456 ? 9.711 18.219 23.984 1 88.31 456 LYS A O 1
ATOM 3653 N N . LEU A 1 457 ? 8.953 19.359 22.25 1 87 457 LEU A N 1
ATOM 3654 C CA . LEU A 1 457 ? 7.594 18.859 22.438 1 87 457 LEU A CA 1
ATOM 3655 C C . LEU A 1 457 ? 7.543 17.344 22.297 1 87 457 LEU A C 1
ATOM 3657 O O . LEU A 1 457 ? 6.91 16.656 23.094 1 87 457 LEU A O 1
ATOM 3661 N N . MET A 1 458 ? 8.172 16.797 21.359 1 92.62 458 MET A N 1
ATOM 3662 C CA . MET A 1 458 ? 8.117 15.375 21.047 1 92.62 458 MET A CA 1
ATOM 3663 C C . MET A 1 458 ? 8.945 14.57 22.047 1 92.62 458 MET A C 1
ATOM 3665 O O . MET A 1 458 ? 8.648 13.406 22.297 1 92.62 458 MET A O 1
ATOM 3669 N N . GLU A 1 459 ? 9.977 15.156 22.578 1 91.75 459 GLU A N 1
ATOM 3670 C CA . GLU A 1 459 ? 10.875 14.477 23.516 1 91.75 459 GLU A CA 1
ATOM 3671 C C . GLU A 1 459 ? 10.117 13.969 24.734 1 91.75 459 GLU A C 1
ATOM 3673 O O . GLU A 1 459 ? 10.531 12.992 25.359 1 91.75 459 GLU A O 1
ATOM 3678 N N . ASN A 1 460 ? 9.07 14.586 24.953 1 84.88 460 ASN A N 1
ATOM 3679 C CA . ASN A 1 460 ? 8.273 14.148 26.094 1 84.88 460 ASN A CA 1
ATOM 3680 C C . ASN A 1 460 ? 7.699 12.75 25.891 1 84.88 460 ASN A C 1
ATOM 3682 O O . ASN A 1 460 ? 7.523 11.992 26.844 1 84.88 460 ASN A O 1
ATOM 3686 N N . THR A 1 461 ? 7.387 12.453 24.719 1 91.81 461 THR A N 1
ATOM 3687 C CA . THR A 1 461 ? 6.809 11.156 24.406 1 91.81 461 THR A CA 1
ATOM 3688 C C . THR A 1 461 ? 7.887 10.18 23.953 1 91.81 461 THR A C 1
ATOM 3690 O O . THR A 1 461 ? 7.941 9.039 24.406 1 91.81 461 THR A O 1
ATOM 3693 N N . ILE A 1 462 ? 8.695 10.656 23.125 1 95.06 462 ILE A N 1
ATOM 3694 C CA . ILE A 1 462 ? 9.742 9.805 22.562 1 95.06 462 ILE A CA 1
ATOM 3695 C C . ILE A 1 462 ? 10.773 9.469 23.641 1 95.06 462 ILE A C 1
ATOM 3697 O O . ILE A 1 462 ? 11.398 8.414 23.594 1 95.06 462 ILE A O 1
ATOM 3701 N N . ARG A 1 463 ? 11.031 10.336 24.594 1 94.5 463 ARG A N 1
ATOM 3702 C CA . ARG A 1 463 ? 11.883 10.195 25.766 1 94.5 463 ARG A CA 1
ATOM 3703 C C . ARG A 1 463 ? 13.336 9.977 25.359 1 94.5 463 ARG A C 1
ATOM 3705 O O . ARG A 1 463 ? 14.016 9.109 25.922 1 94.5 463 ARG A O 1
ATOM 3712 N N . ALA A 1 464 ? 13.711 10.57 24.328 1 95.06 464 ALA A N 1
ATOM 3713 C CA . ALA A 1 464 ? 15.078 10.586 23.812 1 95.06 464 ALA A CA 1
ATOM 3714 C C . ALA A 1 464 ? 15.383 11.914 23.125 1 95.06 464 ALA A C 1
ATOM 3716 O O . ALA A 1 464 ? 14.484 12.57 22.594 1 95.06 464 ALA A O 1
ATOM 3717 N N . PRO A 1 465 ? 16.594 12.297 23.141 1 92.94 465 PRO A N 1
ATOM 3718 C CA . PRO A 1 465 ? 16.938 13.578 22.516 1 92.94 465 PRO A CA 1
ATOM 3719 C C . PRO A 1 465 ? 16.969 13.492 20.984 1 92.94 465 PRO A C 1
ATOM 3721 O O . PRO A 1 465 ? 16.875 12.398 20.422 1 92.94 465 PRO A O 1
ATOM 3724 N N . PHE A 1 466 ? 17.031 14.641 20.375 1 94.81 466 PHE A N 1
ATOM 3725 C CA . PHE A 1 466 ? 17.188 14.734 18.938 1 94.81 466 PHE A CA 1
ATOM 3726 C C . PHE A 1 466 ? 18.641 15.047 18.578 1 94.81 466 PHE A C 1
ATOM 3728 O O . PHE A 1 466 ? 19.359 15.648 19.359 1 94.81 466 PHE A O 1
ATOM 3735 N N . ALA A 1 467 ? 19.078 14.523 17.484 1 95.5 467 ALA A N 1
ATOM 3736 C CA . ALA A 1 467 ? 20.375 14.852 16.906 1 95.5 467 ALA A CA 1
ATOM 3737 C C . ALA A 1 467 ? 20.219 15.484 15.523 1 95.5 467 ALA A C 1
ATOM 3739 O O . ALA A 1 467 ? 19.828 14.812 14.562 1 95.5 467 ALA A O 1
ATOM 3740 N N . PHE A 1 468 ? 20.531 16.781 15.469 1 96.06 468 PHE A N 1
ATOM 3741 C CA . PHE A 1 468 ? 20.406 17.547 14.227 1 96.06 468 PHE A CA 1
ATOM 3742 C C . PHE A 1 468 ? 19.016 17.359 13.625 1 96.06 468 PHE A C 1
ATOM 3744 O O . PHE A 1 468 ? 18.891 17.094 12.43 1 96.06 468 PHE A O 1
ATOM 3751 N N . GLY A 1 469 ? 18 17.406 14.43 1 96.38 469 GLY A N 1
ATOM 3752 C CA . GLY A 1 469 ? 16.609 17.359 13.992 1 96.38 469 GLY A CA 1
ATOM 3753 C C . GLY A 1 469 ? 16.078 15.938 13.875 1 96.38 469 GLY A C 1
ATOM 3754 O O . GLY A 1 469 ? 14.883 15.742 13.641 1 96.38 469 GLY A O 1
ATOM 3755 N N . LEU A 1 470 ? 16.891 14.914 13.992 1 97.88 470 LEU A N 1
ATOM 3756 C CA . LEU A 1 470 ? 16.453 13.523 13.875 1 97.88 470 LEU A CA 1
ATOM 3757 C C . LEU A 1 470 ? 16.219 12.906 15.25 1 97.88 470 LEU A C 1
ATOM 3759 O O . LEU A 1 470 ? 17.047 13.062 16.141 1 97.88 470 LEU A O 1
ATOM 3763 N N . PRO A 1 471 ? 15.109 12.211 15.43 1 97.88 471 PRO A N 1
ATOM 3764 C CA . PRO A 1 471 ? 14.914 11.516 16.703 1 97.88 471 PRO A CA 1
ATOM 3765 C C . PRO A 1 471 ? 15.867 10.344 16.891 1 97.88 471 PRO A C 1
ATOM 3767 O O . PRO A 1 471 ? 15.867 9.406 16.094 1 97.88 471 PRO A O 1
ATOM 3770 N N . THR A 1 472 ? 16.594 10.312 17.984 1 97.25 472 THR A N 1
ATOM 3771 C CA . THR A 1 472 ? 17.594 9.273 18.203 1 97.25 472 THR A CA 1
ATOM 3772 C C . THR A 1 472 ? 16.922 7.941 18.516 1 97.25 472 THR A C 1
ATOM 3774 O O . THR A 1 472 ? 17.469 6.879 18.234 1 97.25 472 THR A O 1
ATOM 3777 N N . SER A 1 473 ? 15.734 7.973 19.062 1 96.94 473 SER A N 1
ATOM 3778 C CA . SER A 1 473 ? 15 6.762 19.406 1 96.94 473 SER A CA 1
ATOM 3779 C C . SER A 1 473 ? 14.633 5.961 18.172 1 96.94 473 SER A C 1
ATOM 3781 O O . SER A 1 473 ? 14.359 4.762 18.25 1 96.94 473 SER A O 1
ATOM 3783 N N . HIS A 1 474 ? 14.477 6.605 17.062 1 97.88 474 HIS A N 1
ATOM 3784 C CA . HIS A 1 474 ? 14.102 6.023 15.789 1 97.88 474 HIS A CA 1
ATOM 3785 C C . HIS A 1 474 ? 15.125 6.352 14.703 1 97.88 474 HIS A C 1
ATOM 3787 O O . HIS A 1 474 ? 14.758 6.641 13.562 1 97.88 474 HIS A O 1
ATOM 3793 N N . PHE A 1 475 ? 16.328 6.297 15.031 1 97.94 475 PHE A N 1
ATOM 3794 C CA . PHE A 1 475 ? 17.375 6.895 14.211 1 97.94 475 PHE A CA 1
ATOM 3795 C C . PHE A 1 475 ? 17.469 6.195 12.859 1 97.94 475 PHE A C 1
ATOM 3797 O O . PHE A 1 475 ? 17.672 6.844 11.836 1 97.94 475 PHE A O 1
ATOM 3804 N N . ASP A 1 476 ? 17.375 4.848 12.805 1 97.62 476 ASP A N 1
ATOM 3805 C CA . ASP A 1 476 ? 17.422 4.098 11.555 1 97.62 476 ASP A CA 1
ATOM 3806 C C . ASP A 1 476 ? 16.359 4.582 10.578 1 97.62 476 ASP A C 1
ATOM 3808 O O . ASP A 1 476 ? 16.625 4.715 9.383 1 97.62 476 ASP A O 1
ATOM 3812 N N . LEU A 1 477 ? 15.18 4.777 11.086 1 98 477 LEU A N 1
ATOM 3813 C CA . LEU A 1 477 ? 14.086 5.246 10.242 1 98 477 LEU A CA 1
ATOM 3814 C C . LEU A 1 477 ? 14.258 6.719 9.891 1 98 477 LEU A C 1
ATOM 3816 O O . LEU A 1 477 ? 13.977 7.129 8.766 1 98 477 LEU A O 1
ATOM 3820 N N . ALA A 1 478 ? 14.695 7.496 10.875 1 98.19 478 ALA A N 1
ATOM 3821 C CA . ALA A 1 478 ? 14.844 8.938 10.695 1 98.19 478 ALA A CA 1
ATOM 3822 C C . ALA A 1 478 ? 15.82 9.258 9.562 1 98.19 478 ALA A C 1
ATOM 3824 O O . ALA A 1 478 ? 15.703 10.289 8.898 1 98.19 478 ALA A O 1
ATOM 3825 N N . LEU A 1 479 ? 16.703 8.375 9.258 1 98 479 LEU A N 1
ATOM 3826 C CA . LEU A 1 479 ? 17.719 8.578 8.234 1 98 479 LEU A CA 1
ATOM 3827 C C . LEU A 1 479 ? 17.141 8.336 6.84 1 98 479 LEU A C 1
ATOM 3829 O O . LEU A 1 479 ? 17.75 8.688 5.836 1 98 479 LEU A O 1
ATOM 3833 N N . LEU A 1 480 ? 15.969 7.84 6.742 1 98.19 480 LEU A N 1
ATOM 3834 C CA . LEU A 1 480 ? 15.43 7.41 5.457 1 98.19 480 LEU A CA 1
ATOM 3835 C C . LEU A 1 480 ? 14.609 8.523 4.809 1 98.19 480 LEU A C 1
ATOM 3837 O O . LEU A 1 480 ? 13.797 8.266 3.916 1 98.19 480 LEU A O 1
ATOM 3841 N N . TRP A 1 481 ? 14.766 9.742 5.223 1 97.19 481 TRP A N 1
ATOM 3842 C CA . TRP A 1 481 ? 14.078 10.867 4.59 1 97.19 481 TRP A CA 1
ATOM 3843 C C . TRP A 1 481 ? 14.57 11.062 3.16 1 97.19 481 TRP A C 1
ATOM 3845 O O . TRP A 1 481 ? 15.656 10.602 2.797 1 97.19 481 TRP A O 1
ATOM 3855 N N . GLN A 1 482 ? 13.734 11.688 2.271 1 95.38 482 GLN A N 1
ATOM 3856 C CA . GLN A 1 482 ? 14.094 12.039 0.903 1 95.38 482 GLN A CA 1
ATOM 3857 C C . GLN A 1 482 ? 13.602 13.438 0.545 1 95.38 482 GLN A C 1
ATOM 3859 O O . GLN A 1 482 ? 12.617 13.922 1.111 1 95.38 482 GLN A O 1
ATOM 3864 N N . PRO A 1 483 ? 14.289 14.078 -0.319 1 94.44 483 PRO A N 1
ATOM 3865 C CA . PRO A 1 483 ? 13.82 15.391 -0.767 1 94.44 483 PRO A CA 1
ATOM 3866 C C . PRO A 1 483 ? 12.578 15.305 -1.652 1 94.44 483 PRO A C 1
ATOM 3868 O O . PRO A 1 483 ? 12.383 14.312 -2.357 1 94.44 483 PRO A O 1
ATOM 3871 N N . ILE A 1 484 ? 11.805 16.234 -1.575 1 90.69 484 ILE A N 1
ATOM 3872 C CA . ILE A 1 484 ? 10.625 16.344 -2.422 1 90.69 484 ILE A CA 1
ATOM 3873 C C . ILE A 1 484 ? 10.977 17.078 -3.715 1 90.69 484 ILE A C 1
ATOM 3875 O O . ILE A 1 484 ? 10.547 16.672 -4.801 1 90.69 484 ILE A O 1
ATOM 3879 N N . GLY A 1 485 ? 11.742 18.141 -3.576 1 89 485 GLY A N 1
ATOM 3880 C CA . GLY A 1 485 ? 12.148 18.938 -4.723 1 89 485 GLY A CA 1
ATOM 3881 C C . GLY A 1 485 ? 13.641 19.234 -4.738 1 89 485 GLY A C 1
ATOM 3882 O O . GLY A 1 485 ? 14.445 18.406 -4.293 1 89 485 GLY A O 1
ATOM 3883 N N . ARG A 1 486 ? 13.898 20.359 -5.258 1 85.81 486 ARG A N 1
ATOM 3884 C CA . ARG A 1 486 ? 15.297 20.766 -5.348 1 85.81 486 ARG A CA 1
ATOM 3885 C C . ARG A 1 486 ? 15.93 20.859 -3.965 1 85.81 486 ARG A C 1
ATOM 3887 O O . ARG A 1 486 ? 15.312 21.344 -3.02 1 85.81 486 ARG A O 1
ATOM 3894 N N . SER A 1 487 ? 17.062 20.297 -3.824 1 87.06 487 SER A N 1
ATOM 3895 C CA . SER A 1 487 ? 17.781 20.297 -2.555 1 87.06 487 SER A CA 1
ATOM 3896 C C . SER A 1 487 ? 19.281 20.5 -2.762 1 87.06 487 SER A C 1
ATOM 3898 O O . SER A 1 487 ? 19.906 19.797 -3.555 1 87.06 487 SER A O 1
ATOM 3900 N N . VAL A 1 488 ? 19.781 21.516 -2.133 1 88.31 488 VAL A N 1
ATOM 3901 C CA . VAL A 1 488 ? 21.203 21.828 -2.197 1 88.31 488 VAL A CA 1
ATOM 3902 C C . VAL A 1 488 ? 21.797 21.875 -0.787 1 88.31 488 VAL A C 1
ATOM 3904 O O . VAL A 1 488 ? 21.141 22.328 0.153 1 88.31 488 VAL A O 1
ATOM 3907 N N . ILE A 1 489 ? 22.953 21.422 -0.658 1 90.12 489 ILE A N 1
ATOM 3908 C CA . ILE A 1 489 ? 23.609 21.391 0.645 1 90.12 489 ILE A CA 1
ATOM 3909 C C . ILE A 1 489 ? 23.797 22.828 1.149 1 90.12 489 ILE A C 1
ATOM 3911 O O . ILE A 1 489 ? 24.125 23.719 0.375 1 90.12 489 ILE A O 1
ATOM 3915 N N . LEU A 1 490 ? 23.609 23.016 2.43 1 89.75 490 LEU A N 1
ATOM 3916 C CA . LEU A 1 490 ? 23.781 24.312 3.066 1 89.75 490 LEU A CA 1
ATOM 3917 C C . LEU A 1 490 ? 25.266 24.562 3.375 1 89.75 490 LEU A C 1
ATOM 3919 O O . LEU A 1 490 ? 25.844 23.891 4.227 1 89.75 490 LEU A O 1
ATOM 3923 N N . GLU A 1 491 ? 25.844 25.516 2.699 1 83.19 491 GLU A N 1
ATOM 3924 C CA . GLU A 1 491 ? 27.266 25.781 2.867 1 83.19 491 GLU A CA 1
ATOM 3925 C C . GLU A 1 491 ? 27.516 27.125 3.533 1 83.19 491 GLU A C 1
ATOM 3927 O O . GLU A 1 491 ? 28.359 27.25 4.422 1 83.19 491 GLU A O 1
ATOM 3932 N N . GLU A 1 492 ? 26.75 28.125 3.061 1 79.94 492 GLU A N 1
ATOM 3933 C CA . GLU A 1 492 ? 26.984 29.469 3.576 1 79.94 492 GLU A CA 1
ATOM 3934 C C . GLU A 1 492 ? 25.672 30.156 3.957 1 79.94 492 GLU A C 1
ATOM 3936 O O . GLU A 1 492 ? 24.656 29.953 3.299 1 79.94 492 GLU A O 1
ATOM 3941 N N . ALA A 1 493 ? 25.906 30.906 5.066 1 80.44 493 ALA A N 1
ATOM 3942 C CA . ALA A 1 493 ? 24.75 31.672 5.52 1 80.44 493 ALA A CA 1
ATOM 3943 C C . ALA A 1 493 ? 24.5 32.875 4.609 1 80.44 493 ALA A C 1
ATOM 3945 O O . ALA A 1 493 ? 25.422 33.375 3.984 1 80.44 493 ALA A O 1
ATOM 3946 N N . LYS A 1 494 ? 23.281 33.25 4.492 1 76.75 494 LYS A N 1
ATOM 3947 C CA . LYS A 1 494 ? 22.906 34.438 3.719 1 76.75 494 LYS A CA 1
ATOM 3948 C C . LYS A 1 494 ? 23.516 35.688 4.332 1 76.75 494 LYS A C 1
ATOM 3950 O O . LYS A 1 494 ? 24.047 36.531 3.615 1 76.75 494 LYS A O 1
ATOM 3955 N N . VAL A 1 495 ? 23.266 35.781 5.645 1 74.88 495 VAL A N 1
ATOM 3956 C CA . VAL A 1 495 ? 23.875 36.906 6.359 1 74.88 495 VAL A CA 1
ATOM 3957 C C . VAL A 1 495 ? 25.203 36.469 6.969 1 74.88 495 VAL A C 1
ATOM 3959 O O . VAL A 1 495 ? 25.312 36.344 8.188 1 74.88 495 VAL A O 1
ATOM 3962 N N . SER A 1 496 ? 26.188 36.281 6.199 1 65.5 496 SER A N 1
ATOM 3963 C CA . SER A 1 496 ? 27.453 35.656 6.547 1 65.5 496 SER A CA 1
ATOM 3964 C C . SER A 1 496 ? 28.172 36.438 7.637 1 65.5 496 SER A C 1
ATOM 3966 O O . SER A 1 496 ? 28.891 35.844 8.445 1 65.5 496 SER A O 1
ATOM 3968 N N . ASN A 1 497 ? 27.828 37.656 7.758 1 68.94 497 ASN A N 1
ATOM 3969 C CA . ASN A 1 497 ? 28.594 38.469 8.703 1 68.94 497 ASN A CA 1
ATOM 3970 C C . ASN A 1 497 ? 27.969 38.438 10.094 1 68.94 497 ASN A C 1
ATOM 3972 O O . ASN A 1 497 ? 28.531 38.969 11.047 1 68.94 497 ASN A O 1
ATOM 3976 N N . ASP A 1 498 ? 26.984 37.781 10.211 1 77.31 498 ASP A N 1
ATOM 3977 C CA . ASP A 1 498 ? 26.344 37.688 11.523 1 77.31 498 ASP A CA 1
ATOM 3978 C C . ASP A 1 498 ? 27.031 36.625 12.375 1 77.31 498 ASP A C 1
ATOM 3980 O O . ASP A 1 498 ? 27.109 35.469 11.969 1 77.31 498 ASP A O 1
ATOM 3984 N N . PRO A 1 499 ? 27.562 37 13.453 1 73.38 499 PRO A N 1
ATOM 3985 C CA . PRO A 1 499 ? 28.281 36.062 14.328 1 73.38 499 PRO A CA 1
ATOM 3986 C C . PRO A 1 499 ? 27.422 34.875 14.766 1 73.38 499 PRO A C 1
ATOM 3988 O O . PRO A 1 499 ? 27.938 33.844 15.141 1 73.38 499 PRO A O 1
ATOM 3991 N N . LYS A 1 500 ? 26.203 35.094 14.602 1 75.06 500 LYS A N 1
ATOM 3992 C CA . LYS A 1 500 ? 25.266 34.031 14.992 1 75.06 500 LYS A CA 1
ATOM 3993 C C . LYS A 1 500 ? 25.484 32.781 14.172 1 75.06 500 LYS A C 1
ATOM 3995 O O . LYS A 1 500 ? 25.25 31.656 14.656 1 75.06 500 LYS A O 1
ATOM 4000 N N . TYR A 1 501 ? 25.984 32.906 13.023 1 82.25 501 TYR A N 1
ATOM 4001 C CA . TYR A 1 501 ? 26.047 31.781 12.102 1 82.25 501 TYR A CA 1
ATOM 4002 C C . TYR A 1 501 ? 27.484 31.391 11.797 1 82.25 501 TYR A C 1
ATOM 4004 O O . TYR A 1 501 ? 27.734 30.531 10.945 1 82.25 501 TYR A O 1
ATOM 4012 N N . LYS A 1 502 ? 28.297 32.031 12.523 1 77.62 502 LYS A N 1
ATOM 4013 C CA . LYS A 1 502 ? 29.703 31.766 12.25 1 77.62 502 LYS A CA 1
ATOM 4014 C C . LYS A 1 502 ? 30.062 30.312 12.555 1 77.62 502 LYS A C 1
ATOM 4016 O O . LYS A 1 502 ? 29.703 29.797 13.609 1 77.62 502 LYS A O 1
ATOM 4021 N N . ASP A 1 503 ? 30.562 29.562 11.711 1 75.62 503 ASP A N 1
ATOM 4022 C CA . ASP A 1 503 ? 31.109 28.219 11.82 1 75.62 503 ASP A CA 1
ATOM 4023 C C . ASP A 1 503 ? 30 27.172 11.961 1 75.62 503 ASP A C 1
ATOM 4025 O O . ASP A 1 503 ? 30.219 26.078 12.453 1 75.62 503 ASP A O 1
ATOM 4029 N N . MET A 1 504 ? 28.828 27.594 11.727 1 84.25 504 MET A N 1
ATOM 4030 C CA . MET A 1 504 ? 27.734 26.625 11.797 1 84.25 504 MET A CA 1
ATOM 4031 C C . MET A 1 504 ? 27.766 25.672 10.602 1 84.25 504 MET A C 1
ATOM 4033 O O . MET A 1 504 ? 27.953 26.109 9.469 1 84.25 504 MET A O 1
ATOM 4037 N N . ARG A 1 505 ? 27.75 24.312 10.945 1 88.12 505 ARG A N 1
ATOM 4038 C CA . ARG A 1 505 ? 27.703 23.281 9.922 1 88.12 505 ARG A CA 1
ATOM 4039 C C . ARG A 1 505 ? 26.656 22.234 10.242 1 88.12 505 ARG A C 1
ATOM 4041 O O . ARG A 1 505 ? 26.453 21.875 11.406 1 88.12 505 ARG A O 1
ATOM 4048 N N . PHE A 1 506 ? 25.969 21.875 9.219 1 94.12 506 PHE A N 1
ATOM 4049 C CA . PHE A 1 506 ? 24.969 20.828 9.367 1 94.12 506 PHE A CA 1
ATOM 4050 C C . PHE A 1 506 ? 25.344 19.609 8.531 1 94.12 506 PHE A C 1
ATOM 4052 O O . PHE A 1 506 ? 26 19.734 7.492 1 94.12 506 PHE A O 1
ATOM 4059 N N . PRO A 1 507 ? 25 18.438 8.977 1 96.5 507 PRO A N 1
ATOM 4060 C CA . PRO A 1 507 ? 25.375 17.219 8.273 1 96.5 507 PRO A CA 1
ATOM 4061 C C . PRO A 1 507 ? 24.516 16.953 7.043 1 96.5 507 PRO A C 1
ATOM 4063 O O . PRO A 1 507 ? 23.328 17.281 7.035 1 96.5 507 PRO A O 1
ATOM 4066 N N . SER A 1 508 ? 25.062 16.266 6.055 1 96.75 508 SER A N 1
ATOM 4067 C CA . SER A 1 508 ? 24.312 15.867 4.859 1 96.75 508 SER A CA 1
ATOM 4068 C C . SER A 1 508 ? 23.328 14.75 5.168 1 96.75 508 SER A C 1
ATOM 4070 O O . SER A 1 508 ? 22.375 14.531 4.418 1 96.75 508 SER A O 1
ATOM 4072 N N . TRP A 1 509 ? 23.578 14 6.266 1 97.62 509 TRP A N 1
ATOM 4073 C CA . TRP A 1 509 ? 22.734 12.852 6.578 1 97.62 509 TRP A CA 1
ATOM 4074 C C . TRP A 1 509 ? 21.422 13.289 7.203 1 97.62 509 TRP A C 1
ATOM 4076 O O . TRP A 1 509 ? 20.484 12.492 7.332 1 97.62 509 TRP A O 1
ATOM 4086 N N . SER A 1 510 ? 21.266 14.5 7.578 1 97.5 510 SER A N 1
ATOM 4087 C CA . SER A 1 510 ? 20.031 15.039 8.117 1 97.5 510 SER A CA 1
ATOM 4088 C C . SER A 1 510 ? 19.391 16.031 7.152 1 97.5 510 SER A C 1
ATOM 4090 O O . SER A 1 510 ? 20.094 16.688 6.379 1 97.5 510 SER A O 1
ATOM 4092 N N . TRP A 1 511 ? 18.109 16.141 7.207 1 96.62 511 TRP A N 1
ATOM 4093 C CA . TRP A 1 511 ? 17.406 17.062 6.32 1 96.62 511 TRP A CA 1
ATOM 4094 C C . TRP A 1 511 ? 17.781 18.516 6.625 1 96.62 511 TRP A C 1
ATOM 4096 O O . TRP A 1 511 ? 17.688 19.375 5.754 1 96.62 511 TRP A O 1
ATOM 4106 N N . CYS A 1 512 ? 18.281 18.797 7.824 1 96 512 CYS A N 1
ATOM 4107 C CA . CYS A 1 512 ? 18.594 20.172 8.203 1 96 512 CYS A CA 1
ATOM 4108 C C . CYS A 1 512 ? 19.828 20.672 7.449 1 96 512 CYS A C 1
ATOM 4110 O O . CYS A 1 512 ? 20.094 21.875 7.414 1 96 512 CYS A O 1
ATOM 4112 N N . GLY A 1 513 ? 20.594 19.75 6.867 1 95.25 513 GLY A N 1
ATOM 4113 C CA . GLY A 1 513 ? 21.781 20.141 6.141 1 95.25 513 GLY A CA 1
ATOM 4114 C C . GLY A 1 513 ? 21.5 20.578 4.711 1 95.25 513 GLY A C 1
ATOM 4115 O O . GLY A 1 513 ? 22.422 20.906 3.963 1 95.25 513 GLY A O 1
ATOM 4116 N N . TRP A 1 514 ? 20.281 20.609 4.422 1 93.5 514 TRP A N 1
ATOM 4117 C CA . TRP A 1 514 ? 19.922 20.859 3.027 1 93.5 514 TRP A CA 1
ATOM 4118 C C . TRP A 1 514 ? 18.984 22.047 2.91 1 93.5 514 TRP A C 1
ATOM 4120 O O . TRP A 1 514 ? 18.094 22.234 3.748 1 93.5 514 TRP A O 1
ATOM 4130 N N . ASN A 1 515 ? 19.281 22.922 2.033 1 88.44 515 ASN A N 1
ATOM 4131 C CA . ASN A 1 515 ? 18.281 23.891 1.595 1 88.44 515 ASN A CA 1
ATOM 4132 C C . ASN A 1 515 ? 17.328 23.281 0.556 1 88.44 515 ASN A C 1
ATOM 4134 O O . ASN A 1 515 ? 17.625 23.312 -0.642 1 88.44 515 ASN A O 1
ATOM 4138 N N . SER A 1 516 ? 16.297 22.734 1.094 1 79.94 516 SER A N 1
ATOM 4139 C CA . SER A 1 516 ? 15.438 21.891 0.257 1 79.94 516 SER A CA 1
ATOM 4140 C C . SER A 1 516 ? 14.039 22.484 0.14 1 79.94 516 SER A C 1
ATOM 4142 O O . SER A 1 516 ? 13.609 23.25 1.003 1 79.94 516 SER A O 1
ATOM 4144 N N . GLN A 1 517 ? 13.414 22.172 -0.958 1 85.44 517 GLN A N 1
ATOM 4145 C CA . GLN A 1 517 ? 12 22.453 -1.165 1 85.44 517 GLN A CA 1
ATOM 4146 C C . GLN A 1 517 ? 11.125 21.375 -0.547 1 85.44 517 GLN A C 1
ATOM 4148 O O . GLN A 1 517 ? 10.18 20.891 -1.179 1 85.44 517 GLN A O 1
ATOM 4153 N N . GLY A 1 518 ? 11.664 20.891 0.566 1 92 518 GLY A N 1
ATOM 4154 C CA . GLY A 1 518 ? 10.867 19.922 1.29 1 92 518 GLY A CA 1
ATOM 4155 C C . GLY A 1 518 ? 11.586 18.594 1.503 1 92 518 GLY A C 1
ATOM 4156 O O . GLY A 1 518 ? 12.367 18.172 0.651 1 92 518 GLY A O 1
ATOM 4157 N N . ALA A 1 519 ? 11.398 17.938 2.602 1 95.38 519 ALA A N 1
ATOM 4158 C CA . ALA A 1 519 ? 11.844 16.594 2.953 1 95.38 519 ALA A CA 1
ATOM 4159 C C . ALA A 1 519 ? 10.695 15.75 3.5 1 95.38 519 ALA A C 1
ATOM 4161 O O . ALA A 1 519 ? 9.805 16.281 4.18 1 95.38 519 ALA A O 1
ATOM 4162 N N . MET A 1 520 ? 10.711 14.5 3.139 1 96.19 520 MET A N 1
ATOM 4163 C CA . MET A 1 520 ? 9.594 13.672 3.598 1 96.19 520 MET A CA 1
ATOM 4164 C C . MET A 1 520 ? 10.016 12.219 3.744 1 96.19 520 MET A C 1
ATOM 4166 O O . MET A 1 520 ? 11.07 11.82 3.244 1 96.19 520 MET A O 1
ATOM 4170 N N . TYR A 1 521 ? 9.25 11.57 4.531 1 96.38 521 TYR A N 1
ATOM 4171 C CA . TYR A 1 521 ? 9.281 10.109 4.566 1 96.38 521 TYR A CA 1
ATOM 4172 C C . TYR A 1 521 ? 8.234 9.516 3.637 1 96.38 521 TYR A C 1
ATOM 4174 O O . TYR A 1 521 ? 7.086 9.297 4.043 1 96.38 521 TYR A O 1
ATOM 4182 N N . ASN A 1 522 ? 8.672 9.289 2.424 1 92.88 522 ASN A N 1
ATOM 4183 C CA . ASN A 1 522 ? 7.77 8.875 1.35 1 92.88 522 ASN A CA 1
ATOM 4184 C C . ASN A 1 522 ? 7.188 7.488 1.612 1 92.88 522 ASN A C 1
ATOM 4186 O O . ASN A 1 522 ? 7.926 6.512 1.757 1 92.88 522 ASN A O 1
ATOM 4190 N N . SER A 1 523 ? 5.93 7.387 1.581 1 88.69 523 SER A N 1
ATOM 4191 C CA . SER A 1 523 ? 5.254 6.133 1.886 1 88.69 523 SER A CA 1
ATOM 4192 C C . SER A 1 523 ? 5.609 5.051 0.871 1 88.69 523 SER A C 1
ATOM 4194 O O . SER A 1 523 ? 5.664 3.867 1.21 1 88.69 523 SER A O 1
ATOM 4196 N N . ASP A 1 524 ? 5.816 5.395 -0.333 1 88.19 524 ASP A N 1
ATOM 4197 C CA . ASP A 1 524 ? 6.211 4.418 -1.342 1 88.19 524 ASP A CA 1
ATOM 4198 C C . ASP A 1 524 ? 7.594 3.844 -1.042 1 88.19 524 ASP A C 1
ATOM 4200 O O . ASP A 1 524 ? 7.84 2.656 -1.259 1 88.19 524 ASP A O 1
ATOM 4204 N N . MET A 1 525 ? 8.391 4.719 -0.539 1 93.31 525 MET A N 1
ATOM 4205 C CA . MET A 1 525 ? 9.758 4.312 -0.25 1 93.31 525 MET A CA 1
ATOM 4206 C C . MET A 1 525 ? 9.836 3.527 1.057 1 93.31 525 MET A C 1
ATOM 4208 O O . MET A 1 525 ? 10.438 2.457 1.109 1 93.31 525 MET A O 1
ATOM 4212 N N . VAL A 1 526 ? 9.148 4.047 2.109 1 94.88 526 VAL A N 1
ATOM 4213 C CA . VAL A 1 526 ? 9.391 3.482 3.434 1 94.88 526 VAL A CA 1
ATOM 4214 C C . VAL A 1 526 ? 8.117 2.793 3.936 1 94.88 526 VAL A C 1
ATOM 4216 O O . VAL A 1 526 ? 7.996 2.498 5.125 1 94.88 526 VAL A O 1
ATOM 4219 N N . GLY A 1 527 ? 7.191 2.518 3.111 1 88.19 527 GLY A N 1
ATOM 4220 C CA . GLY A 1 527 ? 5.926 1.92 3.512 1 88.19 527 GLY A CA 1
ATOM 4221 C C . GLY A 1 527 ? 6.098 0.636 4.301 1 88.19 527 GLY A C 1
ATOM 4222 O O . GLY A 1 527 ? 5.391 0.407 5.285 1 88.19 527 GLY A O 1
ATOM 4223 N N . GLY A 1 528 ? 6.996 -0.237 3.926 1 86.69 528 GLY A N 1
ATOM 4224 C CA . GLY A 1 528 ? 7.25 -1.481 4.633 1 86.69 528 GLY A CA 1
ATOM 4225 C C . GLY A 1 528 ? 7.672 -1.272 6.078 1 86.69 528 GLY A C 1
ATOM 4226 O O . GLY A 1 528 ? 7.422 -2.123 6.934 1 86.69 528 GLY A O 1
ATOM 4227 N N . CYS A 1 529 ? 8.242 -0.116 6.363 1 91.69 529 CYS A N 1
ATOM 4228 C CA . CYS A 1 529 ? 8.664 0.231 7.715 1 91.69 529 CYS A CA 1
ATOM 4229 C C . CYS A 1 529 ? 7.5 0.765 8.531 1 91.69 529 CYS A C 1
ATOM 4231 O O . CYS A 1 529 ? 7.379 0.463 9.719 1 91.69 529 CYS A O 1
ATOM 4233 N N . LEU A 1 530 ? 6.691 1.506 7.902 1 90.62 530 LEU A N 1
ATOM 4234 C CA . LEU A 1 530 ? 5.664 2.277 8.602 1 90.62 530 LEU A CA 1
ATOM 4235 C C . LEU A 1 530 ? 4.512 1.38 9.031 1 90.62 530 LEU A C 1
ATOM 4237 O O . LEU A 1 530 ? 3.713 1.761 9.891 1 90.62 530 LEU A O 1
ATOM 4241 N N . ALA A 1 531 ? 4.434 0.228 8.469 1 83.25 531 ALA A N 1
ATOM 4242 C CA . ALA A 1 531 ? 3.377 -0.695 8.867 1 83.25 531 ALA A CA 1
ATOM 4243 C C . ALA A 1 531 ? 3.533 -1.109 10.328 1 83.25 531 ALA A C 1
ATOM 4245 O O . ALA A 1 531 ? 2.547 -1.211 11.062 1 83.25 531 ALA A O 1
ATOM 4246 N N . ASP A 1 532 ? 4.684 -1.354 10.75 1 89.06 532 ASP A N 1
ATOM 4247 C CA . ASP A 1 532 ? 5.082 -1.644 12.125 1 89.06 532 ASP A CA 1
ATOM 4248 C C . ASP A 1 532 ? 6.516 -1.189 12.383 1 89.06 532 ASP A C 1
ATOM 4250 O O . ASP A 1 532 ? 7.453 -1.984 12.281 1 89.06 532 ASP A O 1
ATOM 4254 N N . VAL A 1 533 ? 6.617 0.019 12.828 1 95.12 533 VAL A N 1
ATOM 4255 C CA . VAL A 1 533 ? 7.91 0.679 12.977 1 95.12 533 VAL A CA 1
ATOM 4256 C C . VAL A 1 533 ? 8.758 -0.074 14 1 95.12 533 VAL A C 1
ATOM 4258 O O . VAL A 1 533 ? 9.938 -0.331 13.766 1 95.12 533 VAL A O 1
ATOM 4261 N N . ARG A 1 534 ? 8.188 -0.473 15.07 1 93.38 534 ARG A N 1
ATOM 4262 C CA . ARG A 1 534 ? 8.922 -1.127 16.141 1 93.38 534 ARG A CA 1
ATOM 4263 C C . ARG A 1 534 ? 9.516 -2.453 15.68 1 93.38 534 ARG A C 1
ATOM 4265 O O . ARG A 1 534 ? 10.703 -2.713 15.883 1 93.38 534 ARG A O 1
ATOM 4272 N N . THR A 1 535 ? 8.727 -3.283 15.078 1 89.5 535 THR A N 1
ATOM 4273 C CA . THR A 1 535 ? 9.188 -4.582 14.602 1 89.5 535 THR A CA 1
ATOM 4274 C C . THR A 1 535 ? 10.289 -4.414 13.562 1 89.5 535 THR A C 1
ATOM 4276 O O . THR A 1 535 ? 11.258 -5.18 13.547 1 89.5 535 THR A O 1
ATOM 4279 N N . TRP A 1 536 ? 10.125 -3.496 12.703 1 93.56 536 TRP A N 1
ATOM 4280 C CA . TRP A 1 536 ? 11.148 -3.26 11.695 1 93.56 536 TRP A CA 1
ATOM 4281 C C . TRP A 1 536 ? 12.461 -2.818 12.336 1 93.56 536 TRP A C 1
ATOM 4283 O O . TRP A 1 536 ? 13.531 -3.318 11.984 1 93.56 536 TRP A O 1
ATOM 4293 N N . ILE A 1 537 ? 12.398 -1.809 13.234 1 95.12 537 ILE A N 1
ATOM 4294 C CA . ILE A 1 537 ? 13.594 -1.264 13.875 1 95.12 537 ILE A CA 1
ATOM 4295 C C . ILE A 1 537 ? 14.32 -2.369 14.641 1 95.12 537 ILE A C 1
ATOM 4297 O O . ILE A 1 537 ? 15.555 -2.432 14.633 1 95.12 537 ILE A O 1
ATOM 4301 N N . LEU A 1 538 ? 13.641 -3.271 15.242 1 92.38 538 LEU A N 1
ATOM 4302 C CA . LEU A 1 538 ? 14.242 -4.266 16.125 1 92.38 538 LEU A CA 1
ATOM 4303 C C . LEU A 1 538 ? 14.766 -5.453 15.32 1 92.38 538 LEU A C 1
ATOM 4305 O O . LEU A 1 538 ? 15.719 -6.117 15.734 1 92.38 538 LEU A O 1
ATOM 4309 N N . ASN A 1 539 ? 14.156 -5.637 14.102 1 90.06 539 ASN A N 1
ATOM 4310 C CA . ASN A 1 539 ? 14.477 -6.891 13.43 1 90.06 539 ASN A CA 1
ATOM 4311 C C . ASN A 1 539 ? 15.156 -6.652 12.086 1 90.06 539 ASN A C 1
ATOM 4313 O O . ASN A 1 539 ? 15.742 -7.574 11.508 1 90.06 539 ASN A O 1
ATOM 4317 N N . HIS A 1 540 ? 15.109 -5.395 11.594 1 93.44 540 HIS A N 1
ATOM 4318 C CA . HIS A 1 540 ? 15.555 -5.188 10.219 1 93.44 540 HIS A CA 1
ATOM 4319 C C . HIS A 1 540 ? 16.625 -4.094 10.148 1 93.44 540 HIS A C 1
ATOM 4321 O O . HIS A 1 540 ? 16.844 -3.506 9.086 1 93.44 540 HIS A O 1
ATOM 4327 N N . THR A 1 541 ? 17.188 -3.715 11.211 1 95.06 541 THR A N 1
ATOM 4328 C CA . THR A 1 541 ? 18.297 -2.762 11.266 1 95.06 541 THR A CA 1
ATOM 4329 C C . THR A 1 541 ? 19.469 -3.338 12.055 1 95.06 541 THR A C 1
ATOM 4331 O O . THR A 1 541 ? 19.297 -4.285 12.828 1 95.06 541 THR A O 1
ATOM 4334 N N . TRP A 1 542 ? 20.797 -2.787 11.844 1 92.69 542 TRP A N 1
ATOM 4335 C CA . TRP A 1 542 ? 21.922 -3.463 12.492 1 92.69 542 TRP A CA 1
ATOM 4336 C C . TRP A 1 542 ? 23.031 -2.477 12.828 1 92.69 542 TRP A C 1
ATOM 4338 O O . TRP A 1 542 ? 23.984 -2.822 13.531 1 92.69 542 TRP A O 1
ATOM 4348 N N . ILE A 1 543 ? 23.016 -1.292 12.305 1 95.06 543 ILE A N 1
ATOM 4349 C CA . ILE A 1 543 ? 24.172 -0.399 12.445 1 95.06 543 ILE A CA 1
ATOM 4350 C C . ILE A 1 543 ? 24.25 0.109 13.883 1 95.06 543 ILE A C 1
ATOM 4352 O O . ILE A 1 543 ? 23.25 0.53 14.461 1 95.06 543 ILE A O 1
ATOM 4356 N N . ASP A 1 544 ? 25.438 0.033 14.461 1 93.88 544 ASP A N 1
ATOM 4357 C CA . ASP A 1 544 ? 25.734 0.667 15.734 1 93.88 544 ASP A CA 1
ATOM 4358 C C . ASP A 1 544 ? 26.156 2.127 15.539 1 93.88 544 ASP A C 1
ATOM 4360 O O . ASP A 1 544 ? 27.328 2.432 15.406 1 93.88 544 ASP A O 1
ATOM 4364 N N . TRP A 1 545 ? 25.203 3 15.688 1 96.12 545 TRP A N 1
ATOM 4365 C CA . TRP A 1 545 ? 25.391 4.406 15.336 1 96.12 545 TRP A CA 1
ATOM 4366 C C . TRP A 1 545 ? 26.156 5.141 16.438 1 96.12 545 TRP A C 1
ATOM 4368 O O . TRP A 1 545 ? 25.766 5.09 17.609 1 96.12 545 TRP A O 1
ATOM 4378 N N . HIS A 1 546 ? 27.219 5.832 16.062 1 95.44 546 HIS A N 1
ATOM 4379 C CA . HIS A 1 546 ? 27.969 6.719 16.938 1 95.44 546 HIS A CA 1
ATOM 4380 C C . HIS A 1 546 ? 28.094 8.117 16.359 1 95.44 546 HIS A C 1
ATOM 4382 O O . HIS A 1 546 ? 28.141 8.281 15.133 1 95.44 546 HIS A O 1
ATOM 4388 N N . ILE A 1 547 ? 28.031 9.102 17.172 1 95.44 547 ILE A N 1
ATOM 4389 C CA . ILE A 1 547 ? 28.203 10.492 16.766 1 95.44 547 ILE A CA 1
ATOM 4390 C C . ILE A 1 547 ? 29.344 11.133 17.562 1 95.44 547 ILE A C 1
ATOM 4392 O O . ILE A 1 547 ? 29.562 10.773 18.734 1 95.44 547 ILE A O 1
ATOM 4396 N N . ARG A 1 548 ? 30.062 11.984 16.953 1 92.25 548 ARG A N 1
ATOM 4397 C CA . ARG A 1 548 ? 31.125 12.703 17.656 1 92.25 548 ARG A CA 1
ATOM 4398 C C . ARG A 1 548 ? 30.547 13.852 18.484 1 92.25 548 ARG A C 1
ATOM 4400 O O . ARG A 1 548 ? 29.812 14.688 17.969 1 92.25 548 ARG A O 1
ATOM 4407 N N . ASP A 1 549 ? 30.891 13.883 19.703 1 87.56 549 ASP A N 1
ATOM 4408 C CA . ASP A 1 549 ? 30.406 14.969 20.547 1 87.56 549 ASP A CA 1
ATOM 4409 C C . ASP A 1 549 ? 31.25 16.234 20.375 1 87.56 549 ASP A C 1
ATOM 4411 O O . ASP A 1 549 ? 32.094 16.297 19.484 1 87.56 549 ASP A O 1
ATOM 4415 N N . GLY A 1 550 ? 30.969 17.281 21.094 1 83.06 550 GLY A N 1
ATOM 4416 C CA . GLY A 1 550 ? 31.641 18.562 20.953 1 83.06 550 GLY A CA 1
ATOM 4417 C C . GLY A 1 550 ? 33.125 18.484 21.203 1 83.06 550 GLY A C 1
ATOM 4418 O O . GLY A 1 550 ? 33.906 19.328 20.719 1 83.06 550 GLY A O 1
ATOM 4419 N N . TYR A 1 551 ? 33.594 17.469 21.812 1 78.94 551 TYR A N 1
ATOM 4420 C CA . TYR A 1 551 ? 35.031 17.312 22.109 1 78.94 551 TYR A CA 1
ATOM 4421 C C . TYR A 1 551 ? 35.688 16.328 21.156 1 78.94 551 TYR A C 1
ATOM 4423 O O . TYR A 1 551 ? 36.875 16.016 21.297 1 78.94 551 TYR A O 1
ATOM 4431 N N . GLY A 1 552 ? 34.906 15.836 20.281 1 82.56 552 GLY A N 1
ATOM 4432 C CA . GLY A 1 552 ? 35.438 14.914 19.297 1 82.56 552 GLY A CA 1
ATOM 4433 C C . GLY A 1 552 ? 35.375 13.461 19.734 1 82.56 552 GLY A C 1
ATOM 4434 O O . GLY A 1 552 ? 35.812 12.57 19 1 82.56 552 GLY A O 1
ATOM 4435 N N . THR A 1 553 ? 34.812 13.188 20.859 1 86.06 553 THR A N 1
ATOM 4436 C CA . THR A 1 553 ? 34.656 11.828 21.375 1 86.06 553 THR A CA 1
ATOM 4437 C C . THR A 1 553 ? 33.406 11.156 20.797 1 86.06 553 THR A C 1
ATOM 4439 O O . THR A 1 553 ? 32.375 11.789 20.672 1 86.06 553 THR A O 1
ATOM 4442 N N . LEU A 1 554 ? 33.594 9.883 20.5 1 91.56 554 LEU A N 1
ATOM 4443 C CA . LEU A 1 554 ? 32.469 9.141 19.922 1 91.56 554 LEU A CA 1
ATOM 4444 C C . LEU A 1 554 ? 31.547 8.625 21 1 91.56 554 LEU A C 1
ATOM 4446 O O . LEU A 1 554 ? 31.984 8.039 22 1 91.56 554 LEU A O 1
ATOM 4450 N N . ARG A 1 555 ? 30.297 8.875 20.812 1 90.94 555 ARG A N 1
ATOM 4451 C CA . ARG A 1 555 ? 29.266 8.32 21.656 1 90.94 555 ARG A CA 1
ATOM 4452 C C . ARG A 1 555 ? 28.156 7.691 20.828 1 90.94 555 ARG A C 1
ATOM 4454 O O . ARG A 1 555 ? 27.875 8.133 19.719 1 90.94 555 ARG A O 1
ATOM 4461 N N . ARG A 1 556 ? 27.5 6.773 21.422 1 93.12 556 ARG A N 1
ATOM 4462 C CA . ARG A 1 556 ? 26.359 6.188 20.734 1 93.12 556 ARG A CA 1
ATOM 4463 C C . ARG A 1 556 ? 25.219 7.195 20.609 1 93.12 556 ARG A C 1
ATOM 4465 O O . ARG A 1 556 ? 24.969 7.984 21.516 1 93.12 556 ARG A O 1
ATOM 4472 N N . VAL A 1 557 ? 24.531 7.148 19.484 1 94.62 557 VAL A N 1
ATOM 4473 C CA . VAL A 1 557 ? 23.469 8.102 19.203 1 94.62 557 VAL A CA 1
ATOM 4474 C C . VAL A 1 557 ? 22.312 7.879 20.188 1 94.62 557 VAL A C 1
ATOM 4476 O O . VAL A 1 557 ? 21.656 8.836 20.609 1 94.62 557 VAL A O 1
ATOM 4479 N N . TRP A 1 558 ? 22.047 6.617 20.516 1 93.5 558 TRP A N 1
ATOM 4480 C CA . TRP A 1 558 ? 21 6.258 21.469 1 93.5 558 TRP A CA 1
ATOM 4481 C C . TRP A 1 558 ? 21.531 5.297 22.516 1 93.5 558 TRP A C 1
ATOM 4483 O O . TRP A 1 558 ? 22.141 4.277 22.188 1 93.5 558 TRP A O 1
ATOM 4493 N N . ASP A 1 559 ? 21.359 5.75 23.75 1 88.38 559 ASP A N 1
ATOM 4494 C CA . ASP A 1 559 ? 21.812 4.922 24.859 1 88.38 559 ASP A CA 1
ATOM 4495 C C . ASP A 1 559 ? 20.859 5.031 26.047 1 88.38 559 ASP A C 1
ATOM 4497 O O . ASP A 1 559 ? 20.188 6.051 26.219 1 88.38 559 ASP A O 1
ATOM 4501 N N . THR A 1 560 ? 20.812 4.059 26.844 1 85 560 THR A N 1
ATOM 4502 C CA . THR A 1 560 ? 19.844 3.969 27.938 1 85 560 THR A CA 1
ATOM 4503 C C . THR A 1 560 ? 20.234 4.922 29.078 1 85 560 THR A C 1
ATOM 4505 O O . THR A 1 560 ? 19.422 5.191 29.969 1 85 560 THR A O 1
ATOM 4508 N N . ARG A 1 561 ? 21.406 5.449 29.047 1 79.56 561 ARG A N 1
ATOM 4509 C CA . ARG A 1 561 ? 21.844 6.383 30.078 1 79.56 561 ARG A CA 1
ATOM 4510 C C . ARG A 1 561 ? 21.156 7.734 29.922 1 79.56 561 ARG A C 1
ATOM 4512 O O . ARG A 1 561 ? 20.906 8.43 30.906 1 79.56 561 ARG A O 1
ATOM 4519 N N . HIS A 1 562 ? 20.891 7.977 28.625 1 81.62 562 HIS A N 1
ATOM 4520 C CA . HIS A 1 562 ? 20.359 9.305 28.344 1 81.62 562 HIS A CA 1
ATOM 4521 C C . HIS A 1 562 ? 19 9.227 27.672 1 81.62 562 HIS A C 1
ATOM 4523 O O . HIS A 1 562 ? 18.453 10.25 27.25 1 81.62 562 HIS A O 1
ATOM 4529 N N . SER A 1 563 ? 18.531 8.094 27.484 1 90.75 563 SER A N 1
ATOM 4530 C CA . SER A 1 563 ? 17.266 7.898 26.781 1 90.75 563 SER A CA 1
ATOM 4531 C C . SER A 1 563 ? 16.438 6.805 27.438 1 90.75 563 SER A C 1
ATOM 4533 O O . SER A 1 563 ? 16.984 5.941 28.141 1 90.75 563 SER A O 1
ATOM 4535 N N . LYS A 1 564 ? 15.219 6.969 27.344 1 90.56 564 LYS A N 1
ATOM 4536 C CA . LYS A 1 564 ? 14.281 5.949 27.812 1 90.56 564 LYS A CA 1
ATOM 4537 C C . LYS A 1 564 ? 13.422 5.434 26.656 1 90.56 564 LYS A C 1
ATOM 4539 O O . LYS A 1 564 ? 13.492 5.957 25.547 1 90.56 564 LYS A O 1
ATOM 4544 N N . ALA A 1 565 ? 12.75 4.391 27.016 1 91.12 565 ALA A N 1
ATOM 4545 C CA . ALA A 1 565 ? 11.914 3.787 25.984 1 91.12 565 ALA A CA 1
ATOM 4546 C C . ALA A 1 565 ? 10.758 4.711 25.594 1 91.12 565 ALA A C 1
ATOM 4548 O O . ALA A 1 565 ? 10.172 5.371 26.453 1 91.12 565 ALA A O 1
ATOM 4549 N N . ASP A 1 566 ? 10.469 4.82 24.297 1 94 566 ASP A N 1
ATOM 4550 C CA . ASP A 1 566 ? 9.352 5.57 23.734 1 94 566 ASP A CA 1
ATOM 4551 C C . ASP A 1 566 ? 8.031 5.16 24.375 1 94 566 ASP A C 1
ATOM 4553 O O . ASP A 1 566 ? 7.789 3.977 24.609 1 94 566 ASP A O 1
ATOM 4557 N N . GLU A 1 567 ? 7.219 6.109 24.688 1 93.5 567 GLU A N 1
ATOM 4558 C CA . GLU A 1 567 ? 5.98 5.844 25.422 1 93.5 567 GLU A CA 1
ATOM 4559 C C . GLU A 1 567 ? 4.762 6.082 24.531 1 93.5 567 GLU A C 1
ATOM 4561 O O . GLU A 1 567 ? 3.672 6.371 25.031 1 93.5 567 GLU A O 1
ATOM 4566 N N . SER A 1 568 ? 4.926 6.074 23.266 1 95.25 568 SER A N 1
ATOM 4567 C CA . SER A 1 568 ? 3.771 6.164 22.391 1 95.25 568 SER A CA 1
ATOM 4568 C C . SER A 1 568 ? 2.713 5.125 22.75 1 95.25 568 SER A C 1
ATOM 4570 O O . SER A 1 568 ? 3.045 3.988 23.094 1 95.25 568 SER A O 1
ATOM 4572 N N . GLU A 1 569 ? 1.456 5.5 22.688 1 92.88 569 GLU A N 1
ATOM 4573 C CA . GLU A 1 569 ? 0.36 4.609 23.062 1 92.88 569 GLU A CA 1
ATOM 4574 C C . GLU A 1 569 ? 0.277 3.412 22.125 1 92.88 569 GLU A C 1
ATOM 4576 O O . GLU A 1 569 ? 0.031 2.287 22.562 1 92.88 569 GLU A O 1
ATOM 4581 N N . ASP A 1 570 ? 0.427 3.684 20.906 1 91.75 570 ASP A N 1
ATOM 4582 C CA . ASP A 1 570 ? 0.481 2.602 19.938 1 91.75 570 ASP A CA 1
ATOM 4583 C C . ASP A 1 570 ? 1.866 1.96 19.906 1 91.75 570 ASP A C 1
ATOM 4585 O O . ASP A 1 570 ? 2.812 2.535 19.359 1 91.75 570 ASP A O 1
ATOM 4589 N N . VAL A 1 571 ? 1.988 0.841 20.344 1 91.19 571 VAL A N 1
ATOM 4590 C CA . VAL A 1 571 ? 3.25 0.14 20.562 1 91.19 571 VAL A CA 1
ATOM 4591 C C . VAL A 1 571 ? 3.967 -0.053 19.219 1 91.19 571 VAL A C 1
ATOM 4593 O O . VAL A 1 571 ? 5.199 -0.066 19.172 1 91.19 571 VAL A O 1
ATOM 4596 N N . ARG A 1 572 ? 3.309 -0.124 18.156 1 89.88 572 ARG A N 1
ATOM 4597 C CA . ARG A 1 572 ? 3.881 -0.348 16.828 1 89.88 572 ARG A CA 1
ATOM 4598 C C . ARG A 1 572 ? 4.789 0.807 16.422 1 89.88 572 ARG A C 1
ATOM 4600 O O . ARG A 1 572 ? 5.637 0.656 15.539 1 89.88 572 ARG A O 1
ATOM 4607 N N . TRP A 1 573 ? 4.609 1.905 17.016 1 95.31 573 TRP A N 1
ATOM 4608 C CA . TRP A 1 573 ? 5.316 3.104 16.578 1 95.31 573 TRP A CA 1
ATOM 4609 C C . TRP A 1 573 ? 6.477 3.426 17.516 1 95.31 573 TRP A C 1
ATOM 4611 O O . TRP A 1 573 ? 7.164 4.438 17.344 1 95.31 573 TRP A O 1
ATOM 4621 N N . ARG A 1 574 ? 6.773 2.568 18.469 1 96.25 574 ARG A N 1
ATOM 4622 C CA . ARG A 1 574 ? 7.871 2.795 19.406 1 96.25 574 ARG A CA 1
ATOM 4623 C C . ARG A 1 574 ? 9.219 2.477 18.766 1 96.25 574 ARG A C 1
ATOM 4625 O O . ARG A 1 574 ? 9.273 1.745 17.766 1 96.25 574 ARG A O 1
ATOM 4632 N N . GLY A 1 575 ? 10.234 3.102 19.266 1 95.81 575 GLY A N 1
ATOM 4633 C CA . GLY A 1 575 ? 11.57 2.922 18.719 1 95.81 575 GLY A CA 1
ATOM 4634 C C . GLY A 1 575 ? 12.359 1.825 19.406 1 95.81 575 GLY A C 1
ATOM 4635 O O . GLY A 1 575 ? 11.844 0.721 19.609 1 95.81 575 GLY A O 1
ATOM 4636 N N . TYR A 1 576 ? 13.633 2.113 19.656 1 95.19 576 TYR A N 1
ATOM 4637 C CA . TYR A 1 576 ? 14.555 1.169 20.297 1 95.19 576 TYR A CA 1
ATOM 4638 C C . TYR A 1 576 ? 14.07 0.782 21.688 1 95.19 576 TYR A C 1
ATOM 4640 O O . TYR A 1 576 ? 13.227 1.467 22.266 1 95.19 576 TYR A O 1
ATOM 4648 N N . ASP A 1 577 ? 14.516 -0.405 22.109 1 87.94 577 ASP A N 1
ATOM 4649 C CA . ASP A 1 577 ? 14.031 -0.936 23.375 1 87.94 577 ASP A CA 1
ATOM 4650 C C . ASP A 1 577 ? 15.172 -1.065 24.391 1 87.94 577 ASP A C 1
ATOM 4652 O O . ASP A 1 577 ? 16.328 -1.234 24.016 1 87.94 577 ASP A O 1
ATOM 4656 N N . THR A 1 578 ? 14.844 -0.732 25.641 1 77.5 578 THR A N 1
ATOM 4657 C CA . THR A 1 578 ? 15.828 -0.878 26.703 1 77.5 578 THR A CA 1
ATOM 4658 C C . THR A 1 578 ? 16.062 -2.352 27.031 1 77.5 578 THR A C 1
ATOM 4660 O O . THR A 1 578 ? 15.125 -3.156 26.984 1 77.5 578 THR A O 1
ATOM 4663 N N . VAL A 1 579 ? 17.266 -2.709 26.875 1 61.25 579 VAL A N 1
ATOM 4664 C CA . VAL A 1 579 ? 17.656 -4.074 27.188 1 61.25 579 VAL A CA 1
ATOM 4665 C C . VAL A 1 579 ? 17.188 -4.43 28.609 1 61.25 579 VAL A C 1
ATOM 4667 O O . VAL A 1 579 ? 17.578 -3.781 29.578 1 61.25 579 VAL A O 1
ATOM 4670 N N . THR A 1 580 ? 16 -4.688 28.812 1 47.34 580 THR A N 1
ATOM 4671 C CA . THR A 1 580 ? 15.828 -5.188 30.156 1 47.34 580 THR A CA 1
ATOM 4672 C C . THR A 1 580 ? 16.766 -6.352 30.438 1 47.34 580 THR A C 1
ATOM 4674 O O . THR A 1 580 ? 16.812 -7.316 29.672 1 47.34 580 THR A O 1
ATOM 4677 N N . ARG A 1 581 ? 17.859 -6.109 31.234 1 40.56 581 ARG A N 1
ATOM 4678 C CA . ARG A 1 581 ? 18.531 -7.262 31.828 1 40.56 581 ARG A CA 1
ATOM 4679 C C . ARG A 1 581 ? 17.531 -8.359 32.188 1 40.56 581 ARG A C 1
ATOM 4681 O O . ARG A 1 581 ? 16.531 -8.109 32.875 1 40.56 581 ARG A O 1
ATOM 4688 N N . GLY A 1 582 ? 17.406 -9.281 31.375 1 35.62 582 GLY A N 1
ATOM 4689 C CA . GLY A 1 582 ? 16.734 -10.453 31.906 1 35.62 582 GLY A CA 1
ATOM 4690 C C . GLY A 1 582 ? 16.875 -10.609 33.406 1 35.62 582 GLY A C 1
ATOM 4691 O O . GLY A 1 582 ? 17.922 -10.281 33.969 1 35.62 582 GLY A O 1
ATOM 4692 N N . GLN A 1 583 ? 15.836 -10.477 34.188 1 30.06 583 GLN A N 1
ATOM 4693 C CA . GLN A 1 583 ? 15.93 -11.086 35.5 1 30.06 583 GLN A CA 1
ATOM 4694 C C . GLN A 1 583 ? 16.781 -12.352 35.469 1 30.06 583 GLN A C 1
ATOM 4696 O O . GLN A 1 583 ? 16.516 -13.258 34.688 1 30.06 583 GLN A O 1
ATOM 4701 N N . LYS A 1 584 ? 18.062 -12.242 35.844 1 29.62 584 LYS A N 1
ATOM 4702 C CA . LYS A 1 584 ? 18.672 -13.477 36.312 1 29.62 584 LYS A CA 1
ATOM 4703 C C . LYS A 1 584 ? 17.656 -14.352 37.031 1 29.62 584 LYS A C 1
ATOM 4705 O O . LYS A 1 584 ? 17.047 -13.914 38.031 1 29.62 584 LYS A O 1
ATOM 4710 N N . LYS A 1 585 ? 17.094 -15.281 36.344 1 26.05 585 LYS A N 1
ATOM 4711 C CA . LYS A 1 585 ? 16.609 -16.375 37.188 1 26.05 585 LYS A CA 1
ATOM 4712 C C . LYS A 1 585 ? 17.578 -16.641 38.344 1 26.05 585 LYS A C 1
ATOM 4714 O O . LYS A 1 585 ? 18.766 -16.875 38.125 1 26.05 585 LYS A O 1
ATOM 4719 N N . ASN A 1 586 ? 17.438 -15.969 39.5 1 23.45 586 ASN A N 1
ATOM 4720 C CA . ASN A 1 586 ? 18.062 -16.406 40.719 1 23.45 586 ASN A CA 1
ATOM 4721 C C . ASN A 1 586 ? 18.094 -17.938 40.844 1 23.45 586 ASN A C 1
ATOM 4723 O O . ASN A 1 586 ? 17.047 -18.578 40.906 1 23.45 586 ASN A O 1
ATOM 4727 N N . ASP A 1 587 ? 18.984 -18.5 40.062 1 23.3 587 ASP A N 1
ATOM 4728 C CA . ASP A 1 587 ? 19.375 -19.875 40.344 1 23.3 587 ASP A CA 1
ATOM 4729 C C . ASP A 1 587 ? 19.609 -20.078 41.844 1 23.3 587 ASP A C 1
ATOM 4731 O O . ASP A 1 587 ? 20.656 -19.688 42.344 1 23.3 587 ASP A O 1
ATOM 4735 N N . LYS A 1 588 ? 18.672 -19.609 42.625 1 19.31 588 LYS A N 1
ATOM 4736 C CA . LYS A 1 588 ? 18.844 -20.031 44.031 1 19.31 588 LYS A CA 1
ATOM 4737 C C . LYS A 1 588 ? 19.141 -21.531 44.094 1 19.31 588 LYS A C 1
ATOM 4739 O O . LYS A 1 588 ? 18.328 -22.359 43.688 1 19.31 588 LYS A O 1
ATOM 4744 N N . ARG A 1 589 ? 20.422 -21.922 43.812 1 21.48 589 ARG A N 1
ATOM 4745 C CA . ARG A 1 589 ? 21.016 -23.125 44.344 1 21.48 589 ARG A CA 1
ATOM 4746 C C . ARG A 1 589 ? 20.625 -23.328 45.812 1 21.48 589 ARG A C 1
ATOM 4748 O O . ARG A 1 589 ? 21.109 -22.641 46.688 1 21.48 589 ARG A O 1
ATOM 4755 N N . GLY A 1 590 ? 19.25 -23.234 46.156 1 17.09 590 GLY A N 1
ATOM 4756 C CA . GLY A 1 590 ? 18.938 -23.656 47.5 1 17.09 590 GLY A CA 1
ATOM 4757 C C . GLY A 1 590 ? 19.594 -24.969 47.875 1 17.09 590 GLY A C 1
ATOM 4758 O O . GLY A 1 590 ? 19.641 -25.906 47.062 1 17.09 590 GLY A O 1
ATOM 4759 N N . ASN A 1 591 ? 20.781 -24.797 48.562 1 18.16 591 ASN A N 1
ATOM 4760 C CA . ASN A 1 591 ? 21.578 -25.75 49.344 1 18.16 591 ASN A CA 1
ATOM 4761 C C . ASN A 1 591 ? 20.688 -26.703 50.125 1 18.16 591 ASN A C 1
ATOM 4763 O O . ASN A 1 591 ? 20.094 -26.328 51.125 1 18.16 591 ASN A O 1
ATOM 4767 N N . GLU A 1 592 ? 19.578 -27.172 49.344 1 16.91 592 GLU A N 1
ATOM 4768 C CA . GLU A 1 592 ? 18.828 -28.109 50.188 1 16.91 592 GLU A CA 1
ATOM 4769 C C . GLU A 1 592 ? 19.75 -29.125 50.812 1 16.91 592 GLU A C 1
ATOM 4771 O O . GLU A 1 592 ? 20.438 -29.875 50.125 1 16.91 592 GLU A O 1
ATOM 4776 N N . GLU A 1 593 ? 20.422 -28.672 51.906 1 17.33 593 GLU A N 1
ATOM 4777 C CA . GLU A 1 593 ? 21.109 -29.531 52.844 1 17.33 593 GLU A CA 1
ATOM 4778 C C . GLU A 1 593 ? 20.234 -30.703 53.281 1 17.33 593 GLU A C 1
ATOM 4780 O O . GLU A 1 593 ? 19.234 -30.531 53.969 1 17.33 593 GLU A O 1
ATOM 4785 N N . THR A 1 594 ? 19.781 -31.375 52.156 1 16.67 594 THR A N 1
ATOM 4786 C CA . THR A 1 594 ? 19.031 -32.531 52.656 1 16.67 594 THR A CA 1
ATOM 4787 C C . THR A 1 594 ? 19.812 -33.281 53.719 1 16.67 594 THR A C 1
ATOM 4789 O O . THR A 1 594 ? 20.938 -33.75 53.469 1 16.67 594 THR A O 1
ATOM 4792 N N . GLU A 1 595 ? 19.672 -32.938 54.938 1 16.16 595 GLU A N 1
ATOM 4793 C CA . GLU A 1 595 ? 20.219 -33.656 56.125 1 16.16 595 GLU A CA 1
ATOM 4794 C C . GLU A 1 595 ? 19.719 -35.094 56.188 1 16.16 595 GLU A C 1
ATOM 4796 O O . GLU A 1 595 ? 19.984 -35.781 57.156 1 16.16 595 GLU A O 1
ATOM 4801 N N . THR A 1 596 ? 19.094 -35.5 55.094 1 15.2 596 THR A N 1
ATOM 4802 C CA . THR A 1 596 ? 18.453 -36.719 55.594 1 15.2 596 THR A CA 1
ATOM 4803 C C . THR A 1 596 ? 19.453 -37.531 56.438 1 15.2 596 THR A C 1
ATOM 4805 O O . THR A 1 596 ? 20.625 -37.656 56.062 1 15.2 596 THR A O 1
ATOM 4808 N N . SER A 1 597 ? 18.938 -37.875 57.625 1 14.83 597 SER A N 1
ATOM 4809 C CA . SER A 1 597 ? 19.203 -38.656 58.844 1 14.83 597 SER A CA 1
ATOM 4810 C C . SER A 1 597 ? 19.719 -40.062 58.5 1 14.83 597 SER A C 1
ATOM 4812 O O . SER A 1 597 ? 19.609 -40.5 57.375 1 14.83 597 SER A O 1
ATOM 4814 N N . SER A 1 598 ? 19.656 -40.781 59.625 1 14.88 598 SER A N 1
ATOM 4815 C CA . SER A 1 598 ? 20.469 -41.75 60.375 1 14.88 598 SER A CA 1
ATOM 4816 C C . SER A 1 598 ? 20.312 -43.156 59.844 1 14.88 598 SER A C 1
ATOM 4818 O O . SER A 1 598 ? 21.297 -43.875 59.656 1 14.88 598 SER A O 1
ATOM 4820 N N . SER A 1 599 ? 19.094 -43.75 60.031 1 14.38 599 SER A N 1
ATOM 4821 C CA . SER A 1 599 ? 19.141 -44.906 60.938 1 14.38 599 SER A CA 1
ATOM 4822 C C . SER A 1 599 ? 19.75 -46.125 60.25 1 14.38 599 SER A C 1
ATOM 4824 O O . SER A 1 599 ? 19.844 -46.156 59 1 14.38 599 SER A O 1
ATOM 4826 N N . SER A 1 600 ? 19.375 -47.312 60.938 1 14.35 600 SER A N 1
ATOM 4827 C CA . SER A 1 600 ? 19.969 -48.469 61.562 1 14.35 600 SER A CA 1
ATOM 4828 C C . SER A 1 600 ? 20.094 -49.625 60.594 1 14.35 600 SER A C 1
ATOM 4830 O O . SER A 1 600 ? 21.172 -50.188 60.438 1 14.35 600 SER A O 1
ATOM 4832 N N . SER A 1 601 ? 19.141 -50.594 60.812 1 14.03 601 SER A N 1
ATOM 4833 C CA . SER A 1 601 ? 19.453 -51.906 61.344 1 14.03 601 SER A CA 1
ATOM 4834 C C . SER A 1 601 ? 19.797 -52.906 60.25 1 14.03 601 SER A C 1
ATOM 4836 O O . SER A 1 601 ? 19.625 -52.594 59.062 1 14.03 601 SER A O 1
ATOM 4838 N N . SER A 1 602 ? 19.094 -54.094 60.344 1 13.88 602 SER A N 1
ATOM 4839 C CA . SER A 1 602 ? 19.531 -55.469 60.719 1 13.88 602 SER A CA 1
ATOM 4840 C C . SER A 1 602 ? 19.781 -56.312 59.469 1 13.88 602 SER A C 1
ATOM 4842 O O . SER A 1 602 ? 20.875 -56.844 59.281 1 13.88 602 SER A O 1
ATOM 4844 N N . SER A 1 603 ? 19 -57.469 59.375 1 13.86 603 SER A N 1
ATOM 4845 C CA . SER A 1 603 ? 19.391 -58.875 59.594 1 13.86 603 SER A CA 1
ATOM 4846 C C . SER A 1 603 ? 19.641 -59.562 58.25 1 13.86 603 SER A C 1
ATOM 4848 O O . SER A 1 603 ? 19.766 -58.938 57.219 1 13.86 603 SER A O 1
ATOM 4850 N N . SER A 1 604 ? 18.891 -60.75 58.094 1 13.72 604 SER A N 1
ATOM 4851 C CA . SER A 1 604 ? 19.344 -62.156 58.125 1 13.72 604 SER A CA 1
ATOM 4852 C C . SER A 1 604 ? 19.547 -62.656 56.688 1 13.72 604 SER A C 1
ATOM 4854 O O . SER A 1 604 ? 20.625 -63.125 56.344 1 13.72 604 SER A O 1
ATOM 4856 N N . SER A 1 605 ? 18.766 -63.812 56.344 1 13.69 605 SER A N 1
ATOM 4857 C CA . SER A 1 605 ? 19.188 -65.188 56.219 1 13.69 605 SER A CA 1
ATOM 4858 C C . SER A 1 605 ? 19.375 -65.625 54.781 1 13.69 605 SER A C 1
ATOM 4860 O O . SER A 1 605 ? 19.109 -64.812 53.875 1 13.69 605 SER A O 1
ATOM 4862 N N . SER A 1 606 ? 18.672 -66.75 54.375 1 13.6 606 SER A N 1
ATOM 4863 C CA . SER A 1 606 ? 19.141 -68.125 54.062 1 13.6 606 SER A CA 1
ATOM 4864 C C . SER A 1 606 ? 19.234 -68.375 52.562 1 13.6 606 SER A C 1
ATOM 4866 O O . SER A 1 606 ? 20.281 -68.75 52.062 1 13.6 606 SER A O 1
ATOM 4868 N N . SER A 1 607 ? 18.453 -69.438 52.062 1 13.66 607 SER A N 1
ATOM 4869 C CA . SER A 1 607 ? 18.906 -70.75 51.625 1 13.66 607 SER A CA 1
ATOM 4870 C C . SER A 1 607 ? 19 -70.875 50.125 1 13.66 607 SER A C 1
ATOM 4872 O O . SER A 1 607 ? 19.078 -69.812 49.438 1 13.66 607 SER A O 1
ATOM 4874 N N . SER A 1 608 ? 18.297 -71.938 49.5 1 13.5 608 SER A N 1
ATOM 4875 C CA . SER A 1 608 ? 18.797 -73.188 48.938 1 13.5 608 SER A CA 1
ATOM 4876 C C . SER A 1 608 ? 18.812 -73.188 47.438 1 13.5 608 SER A C 1
ATOM 4878 O O . SER A 1 608 ? 19.859 -73.438 46.812 1 13.5 608 SER A O 1
ATOM 4880 N N . SER A 1 609 ? 17.969 -74.062 46.75 1 13.49 609 SER A N 1
ATOM 4881 C CA . SER A 1 609 ? 18.406 -75.312 46.094 1 13.49 609 SER A CA 1
ATOM 4882 C C . SER A 1 609 ? 18.531 -75.188 44.594 1 13.49 609 SER A C 1
ATOM 4884 O O . SER A 1 609 ? 19.047 -74.125 44.125 1 13.49 609 SER A O 1
ATOM 4886 N N . SER A 1 610 ? 17.828 -76.125 43.75 1 13.58 610 SER A N 1
ATOM 4887 C CA . SER A 1 610 ? 18.328 -77.25 43 1 13.58 610 SER A CA 1
ATOM 4888 C C . SER A 1 610 ? 18.422 -77 41.531 1 13.58 610 SER A C 1
ATOM 4890 O O . SER A 1 610 ? 19.484 -77.125 40.906 1 13.58 610 SER A O 1
ATOM 4892 N N . SER A 1 611 ? 17.656 -77.812 40.625 1 13.51 611 SER A N 1
ATOM 4893 C CA . SER A 1 611 ? 18.156 -78.938 39.812 1 13.51 611 SER A CA 1
ATOM 4894 C C . SER A 1 611 ? 18.297 -78.5 38.344 1 13.51 611 SER A C 1
ATOM 4896 O O . SER A 1 611 ? 19.375 -78.625 37.781 1 13.51 611 SER A O 1
ATOM 4898 N N . ASP A 1 612 ? 17.625 -79.25 37.344 1 13.4 612 ASP A N 1
ATOM 4899 C CA . ASP A 1 612 ? 18.141 -80.312 36.438 1 13.4 612 ASP A CA 1
ATOM 4900 C C . ASP A 1 612 ? 18.312 -79.75 35.031 1 13.4 612 ASP A C 1
ATOM 4902 O O . ASP A 1 612 ? 19.438 -79.688 34.531 1 13.4 612 ASP A O 1
ATOM 4906 N N . SER A 1 613 ? 17.578 -80.438 33.938 1 13.56 613 SER A N 1
ATOM 4907 C CA . SER A 1 613 ? 18.062 -81.438 33 1 13.56 613 SER A CA 1
ATOM 4908 C C . SER A 1 613 ? 18.297 -80.75 31.625 1 13.56 613 SER A C 1
ATOM 4910 O O . SER A 1 613 ? 19.422 -80.438 31.281 1 13.56 613 SER A O 1
ATOM 4912 N N . SER A 1 614 ? 17.719 -81.438 30.453 1 13.69 614 SER A N 1
ATOM 4913 C CA . SER A 1 614 ? 18.344 -82.312 29.438 1 13.69 614 SER A CA 1
ATOM 4914 C C . SER A 1 614 ? 18.562 -81.5 28.141 1 13.69 614 SER A C 1
ATOM 4916 O O . SER A 1 614 ? 19.688 -81.5 27.625 1 13.69 614 SER A O 1
ATOM 4918 N N . SER A 1 615 ? 17.922 -82 26.953 1 13.69 615 SER A N 1
ATOM 4919 C CA . SER A 1 615 ? 18.5 -82.812 25.875 1 13.69 615 SER A CA 1
ATOM 4920 C C . SER A 1 615 ? 18.797 -82 24.641 1 13.69 615 SER A C 1
ATOM 4922 O O . SER A 1 615 ? 19.922 -82 24.141 1 13.69 615 SER A O 1
ATOM 4924 N N . VAL A 1 616 ? 18.031 -82.188 23.484 1 14.12 616 VAL A N 1
ATOM 4925 C CA . VAL A 1 616 ? 18.438 -83 22.328 1 14.12 616 VAL A CA 1
ATOM 4926 C C . VAL A 1 616 ? 18.984 -82.062 21.234 1 14.12 616 VAL A C 1
ATOM 4928 O O . VAL A 1 616 ? 18.734 -80.875 21.25 1 14.12 616 VAL A O 1
ATOM 4931 N N . SER A 1 617 ? 18.953 -82.562 19.859 1 13.75 617 SER A N 1
ATOM 4932 C CA . SER A 1 617 ? 19.844 -83.062 18.812 1 13.75 617 SER A CA 1
ATOM 4933 C C . SER A 1 617 ? 20.016 -82.062 17.703 1 13.75 617 SER A C 1
ATOM 4935 O O . SER A 1 617 ? 21.125 -81.75 17.312 1 13.75 617 SER A O 1
ATOM 4937 N N . ASP A 1 618 ? 19.094 -82 16.641 1 14.09 618 ASP A N 1
ATOM 4938 C CA . ASP A 1 618 ? 19.453 -82.562 15.344 1 14.09 618 ASP A CA 1
ATOM 4939 C C . ASP A 1 618 ? 20.109 -81.5 14.453 1 14.09 618 ASP A C 1
ATOM 4941 O O . ASP A 1 618 ? 19.953 -80.312 14.695 1 14.09 618 ASP A O 1
ATOM 4945 N N . VAL A 1 619 ? 20.266 -81.875 13.062 1 14.03 619 VAL A N 1
ATOM 4946 C CA . VAL A 1 619 ? 21.281 -82.125 12.047 1 14.03 619 VAL A CA 1
ATOM 4947 C C . VAL A 1 619 ? 21.375 -81 11.086 1 14.03 619 VAL A C 1
ATOM 4949 O O . VAL A 1 619 ? 22.469 -80.562 10.727 1 14.03 619 VAL A O 1
ATOM 4952 N N . ALA A 1 620 ? 20.312 -80.5 10.359 1 14.78 620 ALA A N 1
ATOM 4953 C CA . ALA A 1 620 ? 20.453 -80.75 8.922 1 14.78 620 ALA A CA 1
ATOM 4954 C C . ALA A 1 620 ? 21.438 -79.75 8.297 1 14.78 620 ALA A C 1
ATOM 4956 O O . ALA A 1 62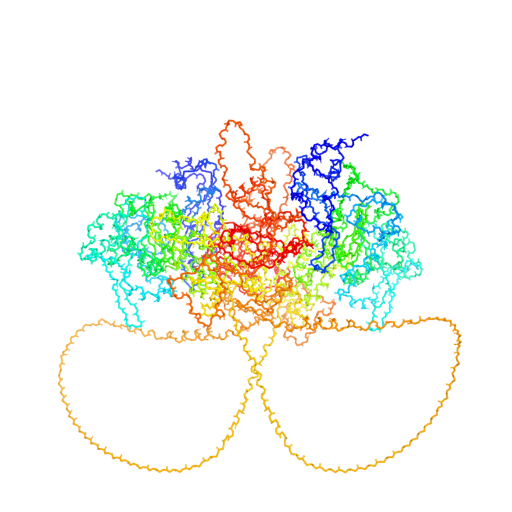0 ? 21.594 -78.625 8.781 1 14.78 620 ALA A O 1
ATOM 4957 N N . MET A 1 621 ? 21.969 -80.125 7.055 1 13.93 621 MET A N 1
ATOM 4958 C CA . MET A 1 621 ? 23.156 -80.25 6.215 1 13.93 621 MET A CA 1
ATOM 4959 C C . MET A 1 621 ? 23.391 -78.938 5.426 1 13.93 621 MET A C 1
ATOM 4961 O O . MET A 1 621 ? 24.531 -78.562 5.234 1 13.93 621 MET A O 1
ATOM 4965 N N . ARG A 1 622 ? 22.484 -78.5 4.559 1 14.48 622 ARG A N 1
ATOM 4966 C CA . ARG A 1 622 ? 22.953 -78.625 3.182 1 14.48 622 ARG A CA 1
ATOM 4967 C C . ARG A 1 622 ? 24.031 -77.562 2.885 1 14.48 622 ARG A C 1
ATOM 4969 O O . ARG A 1 622 ? 24.188 -76.625 3.635 1 14.48 622 ARG A O 1
ATOM 4976 N N . ARG A 1 623 ? 23.891 -77.062 1.669 1 14.95 623 ARG A N 1
ATOM 4977 C CA . ARG A 1 623 ? 24.719 -77.125 0.47 1 14.95 623 ARG A CA 1
ATOM 4978 C C . ARG A 1 623 ? 25.688 -75.938 0.429 1 14.95 623 ARG A C 1
ATOM 4980 O O . ARG A 1 623 ? 25.422 -74.875 1.009 1 14.95 623 ARG A O 1
ATOM 4987 N N . VAL A 1 624 ? 26.516 -76.062 -0.503 1 13.9 624 VAL A N 1
ATOM 4988 C CA . VAL A 1 624 ? 27.953 -75.938 -0.739 1 13.9 624 VAL A CA 1
ATOM 4989 C C . VAL A 1 624 ? 28.359 -74.5 -0.986 1 13.9 624 VAL A C 1
ATOM 4991 O O . VAL A 1 624 ? 29.266 -74 -0.33 1 13.9 624 VAL A O 1
ATOM 4994 N N . THR A 1 625 ? 28.594 -74.25 -2.289 1 14.22 625 THR A N 1
ATOM 4995 C CA . THR A 1 625 ? 29.984 -74.125 -2.717 1 14.22 625 THR A CA 1
ATOM 4996 C C . THR A 1 625 ? 30.438 -72.688 -2.613 1 14.22 625 THR A C 1
ATOM 4998 O O . THR A 1 625 ? 29.609 -71.75 -2.494 1 14.22 625 THR A O 1
ATOM 5001 N N . SER A 1 626 ? 31.297 -72.25 -3.66 1 14.43 626 SER A N 1
ATOM 5002 C CA . SER A 1 626 ? 32.719 -71.938 -3.627 1 14.43 626 SER A CA 1
ATOM 5003 C C . SER A 1 626 ? 32.906 -70.438 -3.586 1 14.43 626 SER A C 1
ATOM 5005 O O . SER A 1 626 ? 33.594 -69.875 -2.707 1 14.43 626 SER A O 1
ATOM 5007 N N . THR A 1 627 ? 33.312 -69.812 -4.809 1 14.84 627 THR A N 1
ATOM 5008 C CA . THR A 1 627 ? 34.719 -69.375 -4.977 1 14.84 627 THR A CA 1
ATOM 5009 C C . THR A 1 627 ? 34.906 -67.938 -4.512 1 14.84 627 THR A C 1
ATOM 5011 O O . THR A 1 627 ? 35.781 -67.688 -3.686 1 14.84 627 THR A O 1
ATOM 5014 N N . SER A 1 628 ? 35.469 -67 -5.504 1 15.37 628 SER A N 1
ATOM 5015 C CA . SER A 1 628 ? 36.812 -66.438 -5.449 1 15.37 628 SER A CA 1
ATOM 5016 C C . SER A 1 628 ? 36.844 -65.125 -4.688 1 15.37 628 SER A C 1
ATOM 5018 O O . SER A 1 628 ? 35.781 -64.562 -4.418 1 15.37 628 SER A O 1
ATOM 5020 N N . ALA A 1 629 ? 37.719 -64.125 -5.246 1 15.48 629 ALA A N 1
ATOM 5021 C CA . ALA A 1 629 ? 38.938 -63.562 -4.703 1 15.48 629 ALA A CA 1
ATOM 5022 C C . ALA A 1 629 ? 38.656 -62.281 -3.93 1 15.48 629 ALA A C 1
ATOM 5024 O O . ALA A 1 629 ? 37.531 -61.75 -3.98 1 15.48 629 ALA A O 1
ATOM 5025 N N . PHE A 1 630 ? 39.5 -61.188 -4.348 1 15.55 630 PHE A N 1
ATOM 5026 C CA . PHE A 1 630 ? 40.469 -60.438 -3.596 1 15.55 630 PHE A CA 1
ATOM 5027 C C . PHE A 1 630 ? 39.812 -59.281 -2.834 1 15.55 630 PHE A C 1
ATOM 5029 O O . PHE A 1 630 ? 38.688 -58.906 -3.158 1 15.55 630 PHE A O 1
ATOM 5036 N N . ARG A 1 631 ? 40.688 -58.156 -2.562 1 15.95 631 ARG A N 1
ATOM 5037 C CA . ARG A 1 631 ? 41.281 -57.438 -1.435 1 15.95 631 ARG A CA 1
ATOM 5038 C C . ARG A 1 631 ? 40.438 -56.188 -1.088 1 15.95 631 ARG A C 1
ATOM 5040 O O . ARG A 1 631 ? 40.125 -55.375 -1.967 1 15.95 631 ARG A O 1
ATOM 5047 N N . LYS A 1 632 ? 40.125 -55.969 0.071 1 16.47 632 LYS A N 1
ATOM 5048 C CA . LYS A 1 632 ? 39.281 -55.156 0.95 1 16.47 632 LYS A CA 1
ATOM 5049 C C . LYS A 1 632 ? 39.906 -53.781 1.166 1 16.47 632 LYS A C 1
ATOM 5051 O O . LYS A 1 632 ? 39.469 -53.031 2.051 1 16.47 632 LYS A O 1
ATOM 5056 N N . SER A 1 633 ? 40.75 -53.281 0.41 1 16.67 633 SER A N 1
ATOM 5057 C CA . SER A 1 633 ? 41.469 -52.312 1.232 1 16.67 633 SER A CA 1
ATOM 5058 C C . SER A 1 633 ? 40.5 -51.344 1.927 1 16.67 633 SER A C 1
ATOM 5060 O O . SER A 1 633 ? 39.5 -50.969 1.349 1 16.67 633 SER A O 1
ATOM 5062 N N . SER A 1 634 ? 40.594 -51.125 3.303 1 16.98 634 SER A N 1
ATOM 5063 C CA . SER A 1 634 ? 39.938 -50.594 4.512 1 16.98 634 SER A CA 1
ATOM 5064 C C . SER A 1 634 ? 39.875 -49.062 4.504 1 16.98 634 SER A C 1
ATOM 5066 O O . SER A 1 634 ? 39.5 -48.469 5.5 1 16.98 634 SER A O 1
ATOM 5068 N N . LEU A 1 635 ? 40.25 -48.344 3.578 1 17.67 635 LEU A N 1
ATOM 5069 C CA . LEU A 1 635 ? 40.688 -47.062 4.109 1 17.67 635 LEU A CA 1
ATOM 5070 C C . LEU A 1 635 ? 39.562 -46.375 4.906 1 17.67 635 LEU A C 1
ATOM 5072 O O . LEU A 1 635 ? 38.406 -46.312 4.438 1 17.67 635 LEU A O 1
ATOM 5076 N N . ALA A 1 636 ? 39.719 -46.125 6.281 1 18.53 636 ALA A N 1
ATOM 5077 C CA . ALA A 1 636 ? 39.094 -45.688 7.531 1 18.53 636 ALA A CA 1
ATOM 5078 C C . ALA A 1 636 ? 38.594 -44.25 7.434 1 18.53 636 ALA A C 1
ATOM 5080 O O . ALA A 1 636 ? 39.375 -43.312 7.508 1 18.53 636 ALA A O 1
ATOM 5081 N N . VAL A 1 637 ? 37.906 -43.875 6.379 1 18.66 637 VAL A N 1
ATOM 5082 C CA . VAL A 1 637 ? 37.656 -42.469 6.359 1 18.66 637 VAL A CA 1
ATOM 5083 C C . VAL A 1 637 ? 36.844 -42.062 7.602 1 18.66 637 VAL A C 1
ATOM 5085 O O . VAL A 1 637 ? 35.656 -42.344 7.707 1 18.66 637 VAL A O 1
ATOM 5088 N N . LYS A 1 638 ? 37.375 -42.125 8.891 1 20.19 638 LYS A N 1
ATOM 5089 C CA . LYS A 1 638 ? 36.969 -41.844 10.273 1 20.19 638 LYS A CA 1
ATOM 5090 C C . LYS A 1 638 ? 36.438 -40.438 10.406 1 20.19 638 LYS A C 1
ATOM 5092 O O . LYS A 1 638 ? 35.5 -40.188 11.18 1 20.19 638 LYS A O 1
ATOM 5097 N N . SER A 1 639 ? 37.219 -39.5 10.008 1 22.86 639 SER A N 1
ATOM 5098 C CA . SER A 1 639 ? 37.406 -38.312 10.859 1 22.86 639 SER A CA 1
ATOM 5099 C C . SER A 1 639 ? 36.156 -37.438 10.844 1 22.86 639 SER A C 1
ATOM 5101 O O . SER A 1 639 ? 36.031 -36.5 11.648 1 22.86 639 SER A O 1
ATOM 5103 N N . ASN A 1 640 ? 35.375 -37.438 9.781 1 23.69 640 ASN A N 1
ATOM 5104 C CA . ASN A 1 640 ? 34.719 -36.188 9.461 1 23.69 640 ASN A CA 1
ATOM 5105 C C . ASN A 1 640 ? 33.5 -35.938 10.336 1 23.69 640 ASN A C 1
ATOM 5107 O O . ASN A 1 640 ? 32.625 -35.125 9.992 1 23.69 640 ASN A O 1
ATOM 5111 N N . SER A 1 641 ? 33.344 -36.781 11.32 1 30.3 641 SER A N 1
ATOM 5112 C CA . SER A 1 641 ? 32.125 -36.75 12.133 1 30.3 641 SER A CA 1
ATOM 5113 C C . SER A 1 641 ? 32.125 -35.5 13.039 1 30.3 641 SER A C 1
ATOM 5115 O O . SER A 1 641 ? 31.062 -35.031 13.43 1 30.3 641 SER A O 1
ATOM 5117 N N . LYS A 1 642 ? 33.312 -35.25 13.57 1 31.94 642 LYS A N 1
ATOM 5118 C CA . LYS A 1 642 ? 33.438 -34.219 14.609 1 31.94 642 LYS A CA 1
ATOM 5119 C C . LYS A 1 642 ? 33.125 -32.844 14.078 1 31.94 642 LYS A C 1
ATOM 5121 O O . LYS A 1 642 ? 32.75 -31.938 14.836 1 31.94 642 LYS A O 1
ATOM 5126 N N . ALA A 1 643 ? 33.469 -32.719 12.82 1 29.53 643 ALA A N 1
ATOM 5127 C CA . ALA A 1 643 ? 33.312 -31.391 12.234 1 29.53 643 ALA A CA 1
ATOM 5128 C C . ALA A 1 643 ? 31.828 -31.062 12.062 1 29.53 643 ALA A C 1
ATOM 5130 O O . ALA A 1 643 ? 31.438 -29.906 12.227 1 29.53 643 ALA A O 1
ATOM 5131 N N . VAL A 1 644 ? 31.094 -32.094 11.797 1 32.34 644 VAL A N 1
ATOM 5132 C CA . VAL A 1 644 ? 29.656 -31.875 11.602 1 32.34 644 VAL A CA 1
ATOM 5133 C C . VAL A 1 644 ? 29 -31.578 12.938 1 32.34 644 VAL A C 1
ATOM 5135 O O . VAL A 1 644 ? 28.125 -30.703 13.031 1 32.34 644 VAL A O 1
ATOM 5138 N N . GLN A 1 645 ? 29.469 -32.344 14 1 34.69 645 GLN A N 1
ATOM 5139 C CA . GLN A 1 645 ? 28.859 -32.156 15.32 1 34.69 645 GLN A CA 1
ATOM 5140 C C . GLN A 1 645 ? 29.25 -30.797 15.898 1 34.69 645 GLN A C 1
ATOM 5142 O O . GLN A 1 645 ? 28.438 -30.156 16.594 1 34.69 645 GLN A O 1
ATOM 5147 N N . ARG A 1 646 ? 30.547 -30.391 15.703 1 32.5 646 ARG A N 1
ATOM 5148 C CA . ARG A 1 646 ? 30.938 -29.062 16.125 1 32.5 646 ARG A CA 1
ATOM 5149 C C . ARG A 1 646 ? 30.156 -27.984 15.383 1 32.5 646 ARG A C 1
ATOM 5151 O O . ARG A 1 646 ? 29.875 -26.922 15.93 1 32.5 646 ARG A O 1
ATOM 5158 N N . LEU A 1 647 ? 29.891 -28.266 14.086 1 30.97 647 LEU A N 1
ATOM 5159 C CA . LEU A 1 647 ? 29.062 -27.328 13.336 1 30.97 647 LEU A CA 1
ATOM 5160 C C . LEU A 1 647 ? 27.641 -27.312 13.859 1 30.97 647 LEU A C 1
ATOM 5162 O O . LEU A 1 647 ? 27.031 -26.234 13.984 1 30.97 647 LEU A O 1
ATOM 5166 N N . GLN A 1 648 ? 27.016 -28.484 14.133 1 31.17 648 GLN A N 1
ATOM 5167 C CA . GLN A 1 648 ? 25.672 -28.531 14.703 1 31.17 648 GLN A CA 1
ATOM 5168 C C . GLN A 1 648 ? 25.641 -27.938 16.109 1 31.17 648 GLN A C 1
ATOM 5170 O O . GLN A 1 648 ? 24.688 -27.25 16.469 1 31.17 648 GLN A O 1
ATOM 5175 N N . ARG A 1 649 ? 26.547 -28.359 17.016 1 33.88 649 ARG A N 1
ATOM 5176 C CA . ARG A 1 649 ? 26.641 -27.734 18.328 1 33.88 649 ARG A CA 1
ATOM 5177 C C . ARG A 1 649 ? 26.922 -26.234 18.203 1 33.88 649 ARG A C 1
ATOM 5179 O O . ARG A 1 649 ? 26.516 -25.453 19.062 1 33.88 649 ARG A O 1
ATOM 5186 N N . ARG A 1 650 ? 27.859 -25.891 17.266 1 31.03 650 ARG A N 1
ATOM 5187 C CA . ARG A 1 650 ? 28.062 -24.484 17 1 31.03 650 ARG A CA 1
ATOM 5188 C C . ARG A 1 650 ? 26.812 -23.844 16.391 1 31.03 650 ARG A C 1
ATOM 5190 O O . ARG A 1 650 ? 26.578 -22.641 16.578 1 31.03 650 ARG A O 1
ATOM 5197 N N . LEU A 1 651 ? 26.031 -24.578 15.586 1 30.52 651 LEU A N 1
ATOM 5198 C CA . LEU A 1 651 ? 24.734 -24.109 15.109 1 30.52 651 LEU A CA 1
ATOM 5199 C C . LEU A 1 651 ? 23.703 -24.156 16.234 1 30.52 651 LEU A C 1
ATOM 5201 O O . LEU A 1 651 ? 22.719 -23.406 16.203 1 30.52 651 LEU A O 1
ATOM 5205 N N . SER A 1 652 ? 23.578 -25.219 17.047 1 31.05 652 SER A N 1
ATOM 5206 C CA . SER A 1 652 ? 22.734 -25.281 18.234 1 31.05 652 SER A CA 1
ATOM 5207 C C . SER A 1 652 ? 23.203 -24.297 19.297 1 31.05 652 SER A C 1
ATOM 5209 O O . SER A 1 652 ? 22.969 -24.5 20.5 1 31.05 652 SER A O 1
ATOM 5211 N N . ALA A 1 653 ? 24.375 -23.766 19.172 1 29.08 653 ALA A N 1
ATOM 5212 C CA . ALA A 1 653 ? 24.594 -22.797 20.25 1 29.08 653 ALA A CA 1
ATOM 5213 C C . ALA A 1 653 ? 23.328 -21.984 20.5 1 29.08 653 ALA A C 1
ATOM 5215 O O . ALA A 1 653 ? 22.594 -21.656 19.562 1 29.08 653 ALA A O 1
ATOM 5216 N N . SER A 1 654 ? 22.828 -21.984 21.703 1 31.22 654 SER A N 1
ATOM 5217 C CA . SER A 1 654 ? 21.75 -21.25 22.359 1 31.22 654 SER A CA 1
ATOM 5218 C C . SER A 1 654 ? 21.594 -19.859 21.75 1 31.22 654 SER A C 1
ATOM 5220 O O . SER A 1 654 ? 22.516 -19.047 21.766 1 31.22 654 SER A O 1
ATOM 5222 N N . PHE A 1 655 ? 20.984 -19.844 20.656 1 33.22 655 PHE A N 1
ATOM 5223 C CA . PHE A 1 655 ? 20.562 -18.516 20.234 1 33.22 655 PHE A CA 1
ATOM 5224 C C . PHE A 1 655 ? 20.203 -17.656 21.438 1 33.22 655 PHE A C 1
ATOM 5226 O O . PHE A 1 655 ? 19.078 -17.734 21.953 1 33.22 655 PHE A O 1
ATOM 5233 N N . SER A 1 656 ? 20.875 -17.656 22.453 1 36.22 656 SER A N 1
ATOM 5234 C CA . SER A 1 656 ? 20.656 -16.594 23.438 1 36.22 656 SER A CA 1
ATOM 5235 C C . SER A 1 656 ? 20.203 -15.305 22.781 1 36.22 656 SER A C 1
ATOM 5237 O O . SER A 1 656 ? 20.844 -14.82 21.844 1 36.22 656 SER A O 1
ATOM 5239 N N . SER A 1 657 ? 18.906 -15.094 22.578 1 47.78 657 SER A N 1
ATOM 5240 C CA . SER A 1 657 ? 18.203 -13.906 22.109 1 47.78 657 SER A CA 1
ATOM 5241 C C . SER A 1 657 ? 19 -12.641 22.391 1 47.78 657 SER A C 1
ATOM 5243 O O . SER A 1 657 ? 18.766 -11.969 23.406 1 47.78 657 SER A O 1
ATOM 5245 N N . GLN A 1 658 ? 20.188 -12.57 22.156 1 61.94 658 GLN A N 1
ATOM 5246 C CA . GLN A 1 658 ? 21.047 -11.43 22.484 1 61.94 658 GLN A CA 1
ATOM 5247 C C . GLN A 1 658 ? 20.656 -10.195 21.688 1 61.94 658 GLN A C 1
ATOM 5249 O O . GLN A 1 658 ? 20.438 -10.273 20.469 1 61.94 658 GLN A O 1
ATOM 5254 N N . THR A 1 659 ? 20.047 -9.352 22.281 1 80.38 659 THR A N 1
ATOM 5255 C CA . THR A 1 659 ? 19.734 -8.023 21.781 1 80.38 659 THR A CA 1
ATOM 5256 C C . THR A 1 659 ? 20.969 -7.117 21.828 1 80.38 659 THR A C 1
ATOM 5258 O O . THR A 1 659 ? 21.859 -7.324 22.656 1 80.38 659 THR A O 1
ATOM 5261 N N . ASP A 1 660 ? 21.188 -6.414 20.891 1 86.12 660 ASP A N 1
ATOM 5262 C CA . ASP A 1 660 ? 22.281 -5.445 20.906 1 86.12 660 ASP A CA 1
ATOM 5263 C C . ASP A 1 660 ? 21.953 -4.277 21.844 1 86.12 660 ASP A C 1
ATOM 5265 O O . ASP A 1 660 ? 21 -4.34 22.609 1 86.12 660 ASP A O 1
ATOM 5269 N N . LYS A 1 661 ? 22.859 -3.227 21.828 1 86.19 661 LYS A N 1
ATOM 5270 C CA . LYS A 1 661 ? 22.734 -2.102 22.75 1 86.19 661 LYS A CA 1
ATOM 5271 C C . LYS A 1 661 ? 21.516 -1.26 22.438 1 86.19 661 LYS A C 1
ATOM 5273 O O . LYS A 1 661 ? 21.078 -0.441 23.25 1 86.19 661 LYS A O 1
ATOM 5278 N N . PHE A 1 662 ? 20.922 -1.454 21.234 1 90.06 662 PHE A N 1
ATOM 5279 C CA . PHE A 1 662 ? 19.719 -0.74 20.844 1 90.06 662 PHE A CA 1
ATOM 5280 C C . PHE A 1 662 ? 18.469 -1.59 21.078 1 90.06 662 PHE A C 1
ATOM 5282 O O . PHE A 1 662 ? 17.359 -1.174 20.766 1 90.06 662 PHE A O 1
ATOM 5289 N N . GLY A 1 663 ? 18.625 -2.844 21.641 1 87.62 663 GLY A N 1
ATOM 5290 C CA . GLY A 1 663 ? 17.516 -3.74 21.922 1 87.62 663 GLY A CA 1
ATOM 5291 C C . GLY A 1 663 ? 17.094 -4.551 20.703 1 87.62 663 GLY A C 1
ATOM 5292 O O . GLY A 1 663 ? 16.031 -5.18 20.719 1 87.62 663 GLY A O 1
ATOM 5293 N N . ARG A 1 664 ? 17.812 -4.566 19.672 1 88.62 664 ARG A N 1
ATOM 5294 C CA . ARG A 1 664 ? 17.484 -5.254 18.438 1 88.62 664 ARG A CA 1
ATOM 5295 C C . ARG A 1 664 ? 17.859 -6.727 18.5 1 88.62 664 ARG A C 1
ATOM 5297 O O . ARG A 1 664 ? 18.859 -7.086 19.141 1 88.62 664 ARG A O 1
ATOM 5304 N N . THR A 1 665 ? 16.859 -7.609 17.906 1 76.5 665 THR A N 1
ATOM 5305 C CA . THR A 1 665 ? 17.156 -9.039 17.844 1 76.5 665 THR A CA 1
ATOM 5306 C C . THR A 1 665 ? 18.203 -9.336 16.766 1 76.5 665 THR A C 1
ATOM 5308 O O . THR A 1 665 ? 18.219 -8.672 15.727 1 76.5 665 THR A O 1
ATOM 5311 N N . TYR A 1 666 ? 19.234 -9.883 17.141 1 55.62 666 TYR A N 1
ATOM 5312 C CA . TYR A 1 666 ? 20.312 -10.156 16.203 1 55.62 666 TYR A CA 1
ATOM 5313 C C . TYR A 1 666 ? 19.828 -11.039 15.062 1 55.62 666 TYR A C 1
ATOM 5315 O O . TYR A 1 666 ? 19.516 -12.219 15.266 1 55.62 666 TYR A O 1
ATOM 5323 N N . LEU A 1 667 ? 18.688 -10.727 14.352 1 47.62 667 LEU A N 1
ATOM 5324 C CA . LEU A 1 667 ? 18.172 -11.641 13.344 1 47.62 667 LEU A CA 1
ATOM 5325 C C . LEU A 1 667 ? 19.188 -11.836 12.219 1 47.62 667 LEU A C 1
ATOM 5327 O O . LEU A 1 667 ? 18.891 -12.492 11.219 1 47.62 667 LEU A O 1
ATOM 5331 N N . GLY A 1 668 ? 20.109 -10.867 11.93 1 40.56 668 GLY A N 1
ATOM 5332 C CA . GLY A 1 668 ? 20.609 -10.969 10.57 1 40.56 668 GLY A CA 1
ATOM 5333 C C . GLY A 1 668 ? 21.094 -12.367 10.211 1 40.56 668 GLY A C 1
ATOM 5334 O O . GLY A 1 668 ? 22.281 -12.672 10.367 1 40.56 668 GLY A O 1
ATOM 5335 N N . SER A 1 669 ? 20.438 -13.352 10.609 1 37.34 669 SER A N 1
ATOM 5336 C CA . SER A 1 669 ? 20.953 -14.586 10.031 1 37.34 669 SER A CA 1
ATOM 5337 C C . SER A 1 669 ? 21.438 -14.359 8.602 1 37.34 669 SER A C 1
ATOM 5339 O O . SER A 1 669 ? 22.25 -15.125 8.086 1 37.34 669 SER A O 1
ATOM 5341 N N . SER A 1 670 ? 20.422 -14.047 7.766 1 35.75 670 SER A N 1
ATOM 5342 C CA . SER A 1 670 ? 20.781 -14.211 6.359 1 35.75 670 SER A CA 1
ATOM 5343 C C . SER A 1 670 ? 22.094 -13.492 6.031 1 35.75 670 SER A C 1
ATOM 5345 O O . SER A 1 670 ? 22.906 -14.008 5.266 1 35.75 670 SER A O 1
ATOM 5347 N N . THR A 1 671 ? 22.016 -12.141 5.863 1 37 671 THR A N 1
ATOM 5348 C CA . THR A 1 671 ? 22.984 -11.555 4.945 1 37 671 THR A CA 1
ATOM 5349 C C . THR A 1 671 ? 24.391 -11.586 5.551 1 37 671 THR A C 1
ATOM 5351 O O . THR A 1 671 ? 25.391 -11.508 4.832 1 37 671 THR A O 1
ATOM 5354 N N . LEU A 1 672 ? 24.625 -10.914 6.816 1 38.69 672 LEU A N 1
ATOM 5355 C CA . LEU A 1 672 ? 26.031 -10.57 7.059 1 38.69 672 LEU A CA 1
ATOM 5356 C C . LEU A 1 672 ? 26.781 -11.758 7.629 1 38.69 672 LEU A C 1
ATOM 5358 O O . LEU A 1 672 ? 26.469 -12.242 8.719 1 38.69 672 LEU A O 1
ATOM 5362 N N . PRO A 1 673 ? 27.156 -12.727 6.754 1 39.22 673 PRO A N 1
ATOM 5363 C CA . PRO A 1 673 ? 27.984 -13.773 7.344 1 39.22 673 PRO A CA 1
ATOM 5364 C C . PRO A 1 673 ? 28.625 -13.359 8.672 1 39.22 673 PRO A C 1
ATOM 5366 O O . PRO A 1 673 ? 28.375 -13.992 9.695 1 39.22 673 PRO A O 1
ATOM 5369 N N . ASN A 1 674 ? 30.094 -13.32 8.5 1 37.09 674 ASN A N 1
ATOM 5370 C CA . ASN A 1 674 ? 31.266 -13.469 9.352 1 37.09 674 ASN A CA 1
ATOM 5371 C C . ASN A 1 674 ? 31.422 -12.281 10.297 1 37.09 674 ASN A C 1
ATOM 5373 O O . ASN A 1 674 ? 32.531 -11.93 10.672 1 37.09 674 ASN A O 1
ATOM 5377 N N . VAL A 1 675 ? 30.531 -11.344 10.281 1 38.56 675 VAL A N 1
ATOM 5378 C CA . VAL A 1 675 ? 31.047 -10.414 11.273 1 38.56 675 VAL A CA 1
ATOM 5379 C C . VAL A 1 675 ? 30.969 -11.047 12.664 1 38.56 675 VAL A C 1
ATOM 5381 O O . VAL A 1 675 ? 29.875 -11.367 13.141 1 38.56 675 VAL A O 1
ATOM 5384 N N . SER A 1 676 ? 31.844 -11.82 13.055 1 36.19 676 SER A N 1
ATOM 5385 C CA . SER A 1 676 ? 32.062 -12.312 14.414 1 36.19 676 SER A CA 1
ATOM 5386 C C . SER A 1 676 ? 31.484 -11.352 15.445 1 36.19 676 SER A C 1
ATOM 5388 O O . SER A 1 676 ? 31.75 -10.148 15.391 1 36.19 676 SER A O 1
ATOM 5390 N N . THR A 1 677 ? 30.312 -11.461 15.953 1 38.34 677 THR A N 1
ATOM 5391 C CA . THR A 1 677 ? 29.812 -10.812 17.156 1 38.34 677 THR A CA 1
ATOM 5392 C C . THR A 1 677 ? 30.969 -10.398 18.062 1 38.34 677 THR A C 1
ATOM 5394 O O . THR A 1 677 ? 30.766 -9.82 19.141 1 38.34 677 THR A O 1
ATOM 5397 N N . THR A 1 678 ? 32.094 -11.203 18.047 1 39.03 678 THR A N 1
ATOM 5398 C CA . THR A 1 678 ? 33 -10.938 19.156 1 39.03 678 THR A CA 1
ATOM 5399 C C . THR A 1 678 ? 33.344 -9.445 19.234 1 39.03 678 THR A C 1
ATOM 5401 O O . THR A 1 678 ? 33.25 -8.852 20.312 1 39.03 678 THR A O 1
ATOM 5404 N N . SER A 1 679 ? 34.562 -8.938 18.609 1 41.59 679 SER A N 1
ATOM 5405 C CA . SER A 1 679 ? 35.281 -7.727 18.969 1 41.59 679 SER A CA 1
ATOM 5406 C C . SER A 1 679 ? 34.688 -6.504 18.266 1 41.59 679 SER A C 1
ATOM 5408 O O . SER A 1 679 ? 34.625 -6.465 17.031 1 41.59 679 SER A O 1
ATOM 5410 N N . SER A 1 680 ? 33.594 -5.84 18.75 1 51.09 680 SER A N 1
ATOM 5411 C CA . SER A 1 680 ? 33.281 -4.5 18.266 1 51.09 680 SER A CA 1
ATOM 5412 C C . SER A 1 680 ? 34.5 -3.855 17.594 1 51.09 680 SER A C 1
ATOM 5414 O O . SER A 1 680 ? 35.531 -3.66 18.234 1 51.09 680 SER A O 1
ATOM 5416 N N . PRO A 1 681 ? 34.531 -3.91 16.312 1 62.97 681 PRO A N 1
ATOM 5417 C CA . PRO A 1 681 ? 35.75 -3.326 15.711 1 62.97 681 PRO A CA 1
ATOM 5418 C C . PRO A 1 681 ? 36.094 -1.958 16.297 1 62.97 681 PRO A C 1
ATOM 5420 O O . PRO A 1 681 ? 35.188 -1.208 16.688 1 62.97 681 PRO A O 1
ATOM 5423 N N . GLU A 1 682 ? 37.219 -1.795 16.812 1 80.81 682 GLU A N 1
ATOM 5424 C CA . GLU A 1 682 ? 37.688 -0.516 17.328 1 80.81 682 GLU A CA 1
ATOM 5425 C C . GLU A 1 682 ? 37.75 0.532 16.219 1 80.81 682 GLU A C 1
ATOM 5427 O O . GLU A 1 682 ? 38.188 0.242 15.102 1 80.81 682 GLU A O 1
ATOM 5432 N N . PHE A 1 683 ? 37.031 1.61 16.406 1 90.81 683 PHE A N 1
ATOM 5433 C CA . PHE A 1 683 ? 37.094 2.74 15.484 1 90.81 683 PHE A CA 1
ATOM 5434 C C . PHE A 1 683 ? 38.531 3.209 15.273 1 90.81 683 PHE A C 1
ATOM 5436 O O . PHE A 1 683 ? 39.312 3.289 16.234 1 90.81 683 PHE A O 1
ATOM 5443 N N . THR A 1 684 ? 38.875 3.436 14.008 1 88.19 684 THR A N 1
ATOM 5444 C CA . THR A 1 684 ? 40.281 3.82 13.727 1 88.19 684 THR A CA 1
ATOM 5445 C C . THR A 1 684 ? 40.312 5.098 12.891 1 88.19 684 THR A C 1
ATOM 5447 O O . THR A 1 684 ? 41.312 5.797 12.867 1 88.19 684 THR A O 1
ATOM 5450 N N . LEU A 1 685 ? 39.25 5.477 12.195 1 91.81 685 LEU A N 1
ATOM 5451 C CA . LEU A 1 685 ? 39.281 6.648 11.328 1 91.81 685 LEU A CA 1
ATOM 5452 C C . LEU A 1 685 ? 39.219 7.934 12.148 1 91.81 685 LEU A C 1
ATOM 5454 O O . LEU A 1 685 ? 38.406 8.039 13.086 1 91.81 685 LEU A O 1
ATOM 5458 N N . THR A 1 686 ? 40.062 8.836 11.844 1 89.12 686 THR A N 1
ATOM 5459 C CA . THR A 1 686 ? 40.125 10.125 12.531 1 89.12 686 THR A CA 1
ATOM 5460 C C . THR A 1 686 ? 39.781 11.266 11.578 1 89.12 686 THR A C 1
ATOM 5462 O O . THR A 1 686 ? 39.656 11.055 10.367 1 89.12 686 THR A O 1
ATOM 5465 N N . LEU A 1 687 ? 39.562 12.438 12.117 1 89.56 687 LEU A N 1
ATOM 5466 C CA . LEU A 1 687 ? 39.344 13.664 11.359 1 89.56 687 LEU A CA 1
ATOM 5467 C C . LEU A 1 687 ? 40.594 14.547 11.359 1 89.56 687 LEU A C 1
ATOM 5469 O O . LEU A 1 687 ? 41.438 14.445 12.258 1 89.56 687 LEU A O 1
ATOM 5473 N N . PRO A 1 688 ? 40.688 15.32 10.344 1 83.56 688 PRO A N 1
ATOM 5474 C CA . PRO A 1 688 ? 41.875 16.188 10.281 1 83.56 688 PRO A CA 1
ATOM 5475 C C . PRO A 1 688 ? 42 17.078 11.523 1 83.56 688 PRO A C 1
ATOM 5477 O O . PRO A 1 688 ? 43.125 17.344 11.961 1 83.56 688 PRO A O 1
ATOM 5480 N N . GLU A 1 689 ? 40.906 17.484 12.094 1 80.5 689 GLU A N 1
ATOM 5481 C CA . GLU A 1 689 ? 40.938 18.344 13.266 1 80.5 689 GLU A CA 1
ATOM 5482 C C . GLU A 1 689 ? 41.25 17.547 14.523 1 80.5 689 GLU A C 1
ATOM 5484 O O . GLU A 1 689 ? 41.688 18.109 15.539 1 80.5 689 GLU A O 1
ATOM 5489 N N . ASP A 1 690 ? 41.062 16.281 14.445 1 81.12 690 ASP A N 1
ATOM 5490 C CA . ASP A 1 690 ? 41.406 15.336 15.5 1 81.12 690 ASP A CA 1
ATOM 5491 C C . ASP A 1 690 ? 42.188 14.148 14.953 1 81.12 690 ASP A C 1
ATOM 5493 O O . ASP A 1 690 ? 41.688 13.016 14.945 1 81.12 690 ASP A O 1
ATOM 5497 N N . PRO A 1 691 ? 43.375 14.25 14.648 1 77.38 691 PRO A N 1
ATOM 5498 C CA . PRO A 1 691 ? 44.062 13.312 13.766 1 77.38 691 PRO A CA 1
ATOM 5499 C C . PRO A 1 691 ? 44.688 12.141 14.523 1 77.38 691 PRO A C 1
ATOM 5501 O O . PRO A 1 691 ? 45.094 11.156 13.906 1 77.38 691 PRO A O 1
ATOM 5504 N N . TYR A 1 692 ? 44.656 12.109 15.797 1 74.44 692 TYR A N 1
ATOM 5505 C CA . TYR A 1 692 ? 45.594 11.172 16.422 1 74.44 692 TYR A CA 1
ATOM 5506 C C . TYR A 1 692 ? 44.875 9.969 17 1 74.44 692 TYR A C 1
ATOM 5508 O O . TYR A 1 692 ? 45.344 8.836 16.906 1 74.44 692 TYR A O 1
ATOM 5516 N N . ASN A 1 693 ? 43.75 10.133 17.781 1 77.38 693 ASN A N 1
ATOM 5517 C CA . ASN A 1 693 ? 43.062 9.023 18.438 1 77.38 693 ASN A CA 1
ATOM 5518 C C . ASN A 1 693 ? 41.562 9.156 18.297 1 77.38 693 ASN A C 1
ATOM 5520 O O . ASN A 1 693 ? 41.031 10.258 18.094 1 77.38 693 ASN A O 1
ATOM 5524 N N . VAL A 1 694 ? 41 7.941 18.344 1 85.75 694 VAL A N 1
ATOM 5525 C CA . VAL A 1 694 ? 39.531 7.902 18.406 1 85.75 694 VAL A CA 1
ATOM 5526 C C . VAL A 1 694 ? 39.094 7.461 19.797 1 85.75 694 VAL A C 1
ATOM 5528 O O . VAL A 1 694 ? 39.406 6.352 20.234 1 85.75 694 VAL A O 1
ATOM 5531 N N . LEU A 1 695 ? 38.469 8.328 20.516 1 81.38 695 LEU A N 1
ATOM 5532 C CA . LEU A 1 695 ? 37.969 8.023 21.859 1 81.38 695 LEU A CA 1
ATOM 5533 C C . LEU A 1 695 ? 36.5 7.691 21.812 1 81.38 695 LEU A C 1
ATOM 5535 O O . LEU A 1 695 ? 35.75 8.305 21.062 1 81.38 695 LEU A O 1
ATOM 5539 N N . THR A 1 696 ? 36.125 6.664 22.547 1 85.25 696 THR A N 1
ATOM 5540 C CA . THR A 1 696 ? 34.719 6.328 22.703 1 85.25 696 THR A CA 1
ATOM 5541 C C . THR A 1 696 ? 34.25 6.484 24.156 1 85.25 696 THR A C 1
ATOM 5543 O O . THR A 1 696 ? 35.062 6.355 25.078 1 85.25 696 THR A O 1
ATOM 5546 N N . THR A 1 697 ? 33.031 6.918 24.359 1 77.88 697 THR A N 1
ATOM 5547 C CA . THR A 1 697 ? 32.531 7.102 25.719 1 77.88 697 THR A CA 1
ATOM 5548 C C . THR A 1 697 ? 32.562 5.785 26.484 1 77.88 697 THR A C 1
ATOM 5550 O O . THR A 1 697 ? 32.594 5.785 27.719 1 77.88 697 THR A O 1
ATOM 5553 N N . GLU A 1 698 ? 32.531 4.699 25.875 1 65.38 698 GLU A N 1
ATOM 5554 C CA . GLU A 1 698 ? 32.625 3.418 26.562 1 65.38 698 GLU A CA 1
ATOM 5555 C C . GLU A 1 698 ? 34 3.195 27.141 1 65.38 698 GLU A C 1
ATOM 5557 O O . GLU A 1 698 ? 34.156 2.568 28.188 1 65.38 698 GLU A O 1
ATOM 5562 N N . THR A 1 699 ? 34.969 3.65 26.469 1 55 699 THR A N 1
ATOM 5563 C CA . THR A 1 699 ? 36.344 3.457 26.891 1 55 699 THR A CA 1
ATOM 5564 C C . THR A 1 699 ? 36.75 4.527 27.906 1 55 699 THR A C 1
ATOM 5566 O O . THR A 1 699 ? 37.719 4.352 28.641 1 55 699 THR A O 1
ATOM 5569 N N . THR A 1 700 ? 36.156 5.703 27.797 1 50.06 700 THR A N 1
ATOM 5570 C CA . THR A 1 700 ? 36.562 6.758 28.719 1 50.06 700 THR A CA 1
ATOM 5571 C C . THR A 1 700 ? 35.688 6.797 29.953 1 50.06 700 THR A C 1
ATOM 5573 O O . THR A 1 700 ? 34.469 6.828 29.844 1 50.06 700 THR A O 1
ATOM 5576 N N . LYS A 1 701 ? 35.969 6.191 31.078 1 45.59 701 LYS A N 1
ATOM 5577 C CA . LYS A 1 701 ? 35.312 6.195 32.375 1 45.59 701 LYS A CA 1
ATOM 5578 C C . LYS A 1 701 ? 34.625 7.535 32.656 1 45.59 701 LYS A C 1
ATOM 5580 O O . LYS A 1 701 ? 33.875 7.668 33.625 1 45.59 701 LYS A O 1
ATOM 5585 N N . THR A 1 702 ? 35.094 8.625 32.344 1 41.34 702 THR A N 1
ATOM 5586 C CA . THR A 1 702 ? 34.688 9.938 32.844 1 41.34 702 THR A CA 1
ATOM 5587 C C . THR A 1 702 ? 33.594 10.531 31.953 1 41.34 702 THR A C 1
ATOM 5589 O O . THR A 1 702 ? 33.5 11.758 31.828 1 41.34 702 THR A O 1
ATOM 5592 N N . SER A 1 703 ? 32.875 9.797 31.203 1 42.53 703 SER A N 1
ATOM 5593 C CA . SER A 1 703 ? 32.125 10.531 30.172 1 42.53 703 SER A CA 1
ATOM 5594 C C . SER A 1 703 ? 31.078 11.445 30.797 1 42.53 703 SER A C 1
ATOM 5596 O O . SER A 1 703 ? 30.188 10.984 31.516 1 42.53 703 SER A O 1
ATOM 5598 N N . ILE A 1 704 ? 31.453 12.539 31.172 1 40 704 ILE A N 1
ATOM 5599 C CA . ILE A 1 704 ? 30.469 13.562 31.484 1 40 704 ILE A CA 1
ATOM 5600 C C . ILE A 1 704 ? 29.344 13.539 30.453 1 40 704 ILE A C 1
ATOM 5602 O O . ILE A 1 704 ? 29.609 13.531 29.234 1 40 704 ILE A O 1
ATOM 5606 N N . PRO A 1 705 ? 28.297 13 30.766 1 42.72 705 PRO A N 1
ATOM 5607 C CA . PRO A 1 705 ? 27.188 13.023 29.828 1 42.72 705 PRO A CA 1
ATOM 5608 C C . PRO A 1 705 ? 27.141 14.305 28.984 1 42.72 705 PRO A C 1
ATOM 5610 O O . PRO A 1 705 ? 27.172 15.406 29.531 1 42.72 705 PRO A O 1
ATOM 5613 N N . SER A 1 706 ? 27.75 14.336 27.938 1 40.44 706 SER A N 1
ATOM 5614 C CA . SER A 1 706 ? 27.812 15.453 27 1 40.44 706 SER A CA 1
ATOM 5615 C C . SER A 1 706 ? 26.469 16.125 26.828 1 40.44 706 SER A C 1
ATOM 5617 O O . SER A 1 706 ? 26.328 17.078 26.047 1 40.44 706 SER A O 1
ATOM 5619 N N . SER A 1 707 ? 25.453 15.398 27 1 42.06 707 SER A N 1
ATOM 5620 C CA . SER A 1 707 ? 24.156 15.953 26.594 1 42.06 707 SER A CA 1
ATOM 5621 C C . SER A 1 707 ? 23.969 17.359 27.172 1 42.06 707 SER A C 1
ATOM 5623 O O . SER A 1 707 ? 23.188 18.156 26.625 1 42.06 707 SER A O 1
ATOM 5625 N N . SER A 1 708 ? 24.484 17.516 28.438 1 39.56 708 SER A N 1
ATOM 5626 C CA . SER A 1 708 ? 24.078 18.656 29.25 1 39.56 708 SER A CA 1
ATOM 5627 C C . SER A 1 708 ? 24.859 19.906 28.875 1 39.56 708 SER A C 1
ATOM 5629 O O . SER A 1 708 ? 24.531 21.016 29.328 1 39.56 708 SER A O 1
ATOM 5631 N N . ILE A 1 709 ? 26.141 19.688 28.391 1 40.62 709 ILE A N 1
ATOM 5632 C CA . ILE A 1 709 ? 26.859 20.953 28.312 1 40.62 709 ILE A CA 1
ATOM 5633 C C . ILE A 1 709 ? 26.578 21.625 26.969 1 40.62 709 ILE A C 1
ATOM 5635 O O . ILE A 1 709 ? 27.062 21.188 25.922 1 40.62 709 ILE A O 1
ATOM 5639 N N . GLU A 1 710 ? 25.469 22.219 26.828 1 50.03 710 GLU A N 1
ATOM 5640 C CA . GLU A 1 710 ? 24.906 23.109 25.812 1 50.03 710 GLU A CA 1
ATOM 5641 C C . GLU A 1 710 ? 25.984 23.938 25.125 1 50.03 710 GLU A C 1
ATOM 5643 O O . GLU A 1 710 ? 25.828 24.359 23.984 1 50.03 710 GLU A O 1
ATOM 5648 N N . GLU A 1 711 ? 27.266 24.016 25.75 1 51.41 711 GLU A N 1
ATOM 5649 C CA . GLU A 1 711 ? 28.281 24.891 25.203 1 51.41 711 GLU A CA 1
ATOM 5650 C C . GLU A 1 711 ? 29 24.25 24.031 1 51.41 711 GLU A C 1
ATOM 5652 O O . GLU A 1 711 ? 29.531 24.938 23.156 1 51.41 711 GLU A O 1
ATOM 5657 N N . PHE A 1 712 ? 28.984 22.875 23.969 1 61.69 712 PHE A N 1
ATOM 5658 C CA . PHE A 1 712 ? 29.672 22.219 22.875 1 61.69 712 PHE A CA 1
ATOM 5659 C C . PHE A 1 712 ? 28.766 21.203 22.172 1 61.69 712 PHE A C 1
ATOM 5661 O O . PHE A 1 712 ? 28.812 20.016 22.469 1 61.69 712 PHE A O 1
ATOM 5668 N N . PRO A 1 713 ? 28.078 21.656 21.219 1 79.38 713 PRO A N 1
ATOM 5669 C CA . PRO A 1 713 ? 27.125 20.766 20.531 1 79.38 713 PRO A CA 1
ATOM 5670 C C . PRO A 1 713 ? 27.828 19.641 19.766 1 79.38 713 PRO A C 1
ATOM 5672 O O . PRO A 1 713 ? 29.031 19.719 19.516 1 79.38 713 PRO A O 1
ATOM 5675 N N . ASP A 1 714 ? 27.172 18.578 19.516 1 88.44 714 ASP A N 1
ATOM 5676 C CA . ASP A 1 714 ? 27.656 17.453 18.719 1 88.44 714 ASP A CA 1
ATOM 5677 C C . ASP A 1 714 ? 28.203 17.922 17.359 1 88.44 714 ASP A C 1
ATOM 5679 O O . ASP A 1 714 ? 27.672 18.875 16.781 1 88.44 714 ASP A O 1
ATOM 5683 N N . GLN A 1 715 ? 29.234 17.312 16.938 1 91.19 715 GLN A N 1
ATOM 5684 C CA . GLN A 1 715 ? 29.734 17.547 15.586 1 91.19 715 GLN A CA 1
ATOM 5685 C C . GLN A 1 715 ? 28.906 16.781 14.562 1 91.19 715 GLN A C 1
ATOM 5687 O O . GLN A 1 715 ? 28.266 15.781 14.891 1 91.19 715 GLN A O 1
ATOM 5692 N N . PRO A 1 716 ? 28.797 17.312 13.406 1 94.44 716 PRO A N 1
ATOM 5693 C CA . PRO A 1 716 ? 27.938 16.703 12.391 1 94.44 716 PRO A CA 1
ATOM 5694 C C . PRO A 1 716 ? 28.562 15.477 11.742 1 94.44 716 PRO A C 1
ATOM 5696 O O . PRO A 1 716 ? 28.5 15.32 10.523 1 94.44 716 PRO A O 1
ATOM 5699 N N . PHE A 1 717 ? 29.234 14.562 12.586 1 95.88 717 PHE A N 1
ATOM 5700 C CA . PHE A 1 717 ? 29.922 13.398 12.047 1 95.88 717 PHE A CA 1
ATOM 5701 C C . PHE A 1 717 ? 29.422 12.117 12.703 1 95.88 717 PHE A C 1
ATOM 5703 O O . PHE A 1 717 ? 29.578 11.93 13.914 1 95.88 717 PHE A O 1
ATOM 5710 N N . LEU A 1 718 ? 28.797 11.289 11.891 1 97.69 718 LEU A N 1
ATOM 5711 C CA . LEU A 1 718 ? 28.484 9.922 12.305 1 97.69 718 LEU A CA 1
ATOM 5712 C C . LEU A 1 718 ? 29.656 8.984 11.977 1 97.69 718 LEU A C 1
ATOM 5714 O O . LEU A 1 718 ? 30.328 9.164 10.961 1 97.69 718 LEU A O 1
ATOM 5718 N N . GLN A 1 719 ? 29.922 8.078 12.82 1 96.62 719 GLN A N 1
ATOM 5719 C CA . GLN A 1 719 ? 30.953 7.066 12.562 1 96.62 719 GLN A CA 1
ATOM 5720 C C . GLN A 1 719 ? 30.438 5.668 12.883 1 96.62 719 GLN A C 1
ATOM 5722 O O . GLN A 1 719 ? 29.859 5.441 13.953 1 96.62 719 GLN A O 1
ATOM 5727 N N . PHE A 1 720 ? 30.531 4.758 11.953 1 96.12 720 PHE A N 1
ATOM 5728 C CA . PHE A 1 720 ? 29.953 3.428 12.078 1 96.12 720 PHE A CA 1
ATOM 5729 C C . PHE A 1 720 ? 30.562 2.473 11.055 1 96.12 720 PHE A C 1
ATOM 5731 O O . PHE A 1 720 ? 31.359 2.885 10.219 1 96.12 720 PHE A O 1
ATOM 5738 N N . PHE A 1 721 ? 30.281 1.197 11.234 1 94.31 721 PHE A N 1
ATOM 5739 C CA . PHE A 1 721 ? 30.688 0.176 10.281 1 94.31 721 PHE A CA 1
ATOM 5740 C C . PHE A 1 721 ? 29.5 -0.327 9.477 1 94.31 721 PHE A C 1
ATOM 5742 O O . PHE A 1 721 ? 28.406 -0.491 10.016 1 94.31 721 PHE A O 1
ATOM 5749 N N . THR A 1 722 ? 29.625 -0.492 8.133 1 94.38 722 THR A N 1
ATOM 5750 C CA . THR A 1 722 ? 28.578 -1.078 7.301 1 94.38 722 THR A CA 1
ATOM 5751 C C . THR A 1 722 ? 29.156 -1.599 5.992 1 94.38 722 THR A C 1
ATOM 5753 O O . THR A 1 722 ? 30.375 -1.56 5.785 1 94.38 722 THR A O 1
ATOM 5756 N N . TRP A 1 723 ? 28.266 -2.107 5.152 1 92.62 723 TRP A N 1
ATOM 5757 C CA . TRP A 1 723 ? 28.656 -2.623 3.846 1 92.62 723 TRP A CA 1
ATOM 5758 C C . TRP A 1 723 ? 28.734 -1.501 2.814 1 92.62 723 TRP A C 1
ATOM 5760 O O . TRP A 1 723 ? 27.797 -0.694 2.705 1 92.62 723 TRP A O 1
ATOM 5770 N N . ARG A 1 724 ? 29.812 -1.419 2.117 1 94.56 724 ARG A N 1
ATOM 5771 C CA . ARG A 1 724 ? 30 -0.47 1.024 1 94.56 724 ARG A CA 1
ATOM 5772 C C . ARG A 1 724 ? 30.234 -1.194 -0.298 1 94.56 724 ARG A C 1
ATOM 5774 O O . ARG A 1 724 ? 30.906 -2.221 -0.341 1 94.56 724 ARG A O 1
ATOM 5781 N N . ALA A 1 725 ? 29.609 -0.759 -1.34 1 93.88 725 ALA A N 1
ATOM 5782 C CA . ALA A 1 725 ? 29.781 -1.314 -2.68 1 93.88 725 ALA A CA 1
ATOM 5783 C C . ALA A 1 725 ? 29.672 -0.227 -3.744 1 93.88 725 ALA A C 1
ATOM 5785 O O . ALA A 1 725 ? 29.219 0.886 -3.455 1 93.88 725 ALA A O 1
ATOM 5786 N N . LYS A 1 726 ? 30.141 -0.512 -4.875 1 93.94 726 LYS A N 1
ATOM 5787 C CA . LYS A 1 726 ? 30.047 0.414 -6 1 93.94 726 LYS A CA 1
ATOM 5788 C C . LYS A 1 726 ? 29.062 -0.091 -7.043 1 93.94 726 LYS A C 1
ATOM 5790 O O . LYS A 1 726 ? 29.062 -1.272 -7.395 1 93.94 726 LYS A O 1
ATOM 5795 N N . PHE A 1 727 ? 28.172 0.765 -7.457 1 93.94 727 PHE A N 1
ATOM 5796 C CA . PHE A 1 727 ? 27.172 0.451 -8.477 1 93.94 727 PHE A CA 1
ATOM 5797 C C . PHE A 1 727 ? 27.094 1.568 -9.508 1 93.94 727 PHE A C 1
ATOM 5799 O O . PHE A 1 727 ? 27.5 2.701 -9.242 1 93.94 727 PHE A O 1
ATOM 5806 N N . HIS A 1 728 ? 26.578 1.245 -10.656 1 93.06 728 HIS A N 1
ATOM 5807 C CA . HIS A 1 728 ? 26.297 2.242 -11.688 1 93.06 728 HIS A CA 1
ATOM 5808 C C . HIS A 1 728 ? 24.938 2.887 -11.477 1 93.06 728 HIS A C 1
ATOM 5810 O O . HIS A 1 728 ? 23.969 2.213 -11.086 1 93.06 728 HIS A O 1
ATOM 5816 N N . VAL A 1 729 ? 24.844 4.113 -11.641 1 94.75 729 VAL A N 1
ATOM 5817 C CA . VAL A 1 729 ? 23.578 4.848 -11.656 1 94.75 729 VAL A CA 1
ATOM 5818 C C . VAL A 1 729 ? 23.266 5.293 -13.078 1 94.75 729 VAL A C 1
ATOM 5820 O O . VAL A 1 729 ? 24.031 6.023 -13.703 1 94.75 729 VAL A O 1
ATOM 5823 N N . LEU A 1 730 ? 22.047 4.836 -13.57 1 90.31 730 LEU A N 1
ATOM 5824 C CA . LEU A 1 730 ? 21.703 5.094 -14.969 1 90.31 730 LEU A CA 1
ATOM 5825 C C . LEU A 1 730 ? 20.297 5.688 -15.078 1 90.31 730 LEU A C 1
ATOM 5827 O O . LEU A 1 730 ? 19.391 5.281 -14.352 1 90.31 730 LEU A O 1
ATOM 5831 N N . ARG A 1 731 ? 20.172 6.652 -15.953 1 87.81 731 ARG A N 1
ATOM 5832 C CA . ARG A 1 731 ? 18.844 7.188 -16.281 1 87.81 731 ARG A CA 1
ATOM 5833 C C . ARG A 1 731 ? 18.047 6.195 -17.109 1 87.81 731 ARG A C 1
ATOM 5835 O O . ARG A 1 731 ? 18.578 5.566 -18.031 1 87.81 731 ARG A O 1
ATOM 5842 N N . PRO A 1 732 ? 16.75 6.031 -16.766 1 80.12 732 PRO A N 1
ATOM 5843 C CA . PRO A 1 732 ? 15.938 5.145 -17.609 1 80.12 732 PRO A CA 1
ATOM 5844 C C . PRO A 1 732 ? 15.711 5.711 -19 1 80.12 732 PRO A C 1
ATOM 5846 O O . PRO A 1 732 ? 15.648 6.93 -19.188 1 80.12 732 PRO A O 1
ATOM 5849 N N . GLU A 1 733 ? 15.602 4.895 -20.031 1 70.06 733 GLU A N 1
ATOM 5850 C CA . GLU A 1 733 ? 15.477 5.305 -21.438 1 70.06 733 GLU A CA 1
ATOM 5851 C C . GLU A 1 733 ? 14.203 6.121 -21.656 1 70.06 733 GLU A C 1
ATOM 5853 O O . GLU A 1 733 ? 14.203 7.078 -22.438 1 70.06 733 GLU A O 1
ATOM 5858 N N . THR A 1 734 ? 13.031 5.648 -21.078 1 59.62 734 THR A N 1
ATOM 5859 C CA . THR A 1 734 ? 11.766 6.344 -21.297 1 59.62 734 THR A CA 1
ATOM 5860 C C . THR A 1 734 ? 11.875 7.805 -20.875 1 59.62 734 THR A C 1
ATOM 5862 O O . THR A 1 734 ? 11.242 8.68 -21.469 1 59.62 734 THR A O 1
ATOM 5865 N N . GLN A 1 735 ? 12.656 8.094 -19.891 1 53.31 735 GLN A N 1
ATOM 5866 C CA . GLN A 1 735 ? 12.789 9.453 -19.375 1 53.31 735 GLN A CA 1
ATOM 5867 C C . GLN A 1 735 ? 13.742 10.273 -20.234 1 53.31 735 GLN A C 1
ATOM 5869 O O . GLN A 1 735 ? 13.609 11.5 -20.344 1 53.31 735 GLN A O 1
ATOM 5874 N N . SER A 1 736 ? 14.68 9.531 -20.938 1 47.5 736 SER A N 1
ATOM 5875 C CA . SER A 1 736 ? 15.656 10.234 -21.766 1 47.5 736 SER A CA 1
ATOM 5876 C C . SER A 1 736 ? 14.984 10.914 -22.953 1 47.5 736 SER A C 1
ATOM 5878 O O . SER A 1 736 ? 15.406 11.992 -23.375 1 47.5 736 SER A O 1
ATOM 5880 N N . TYR A 1 737 ? 14 10.211 -23.516 1 43.97 737 TYR A N 1
ATOM 5881 C CA . TYR A 1 737 ? 13.336 10.828 -24.656 1 43.97 737 TYR A CA 1
ATOM 5882 C C . TYR A 1 737 ? 12.547 12.07 -24.234 1 43.97 737 TYR A C 1
ATOM 5884 O O . TYR A 1 737 ? 12.375 13 -25.016 1 43.97 737 TYR A O 1
ATOM 5892 N N . LEU A 1 738 ? 12.102 11.953 -23.016 1 43.69 738 LEU A N 1
ATOM 5893 C CA . LEU A 1 738 ? 11.352 13.125 -22.562 1 43.69 738 LEU A CA 1
ATOM 5894 C C . LEU A 1 738 ? 12.289 14.305 -22.312 1 43.69 738 LEU A C 1
ATOM 5896 O O . LEU A 1 738 ? 11.898 15.461 -22.5 1 43.69 738 LEU A O 1
ATOM 5900 N N . ASP A 1 739 ? 13.586 13.883 -22 1 42.28 739 ASP A N 1
ATOM 5901 C CA . ASP A 1 739 ? 14.523 14.961 -21.719 1 42.28 739 ASP A CA 1
ATOM 5902 C C . ASP A 1 739 ? 15.188 15.469 -23 1 42.28 739 ASP A C 1
ATOM 5904 O O . ASP A 1 739 ? 16.016 16.391 -22.953 1 42.28 739 ASP A O 1
ATOM 5908 N N . LEU A 1 740 ? 15.164 14.719 -24.172 1 36.69 740 LEU A N 1
ATOM 5909 C CA . LEU A 1 740 ? 15.789 15.32 -25.344 1 36.69 740 LEU A CA 1
ATOM 5910 C C . LEU A 1 740 ? 15.094 16.625 -25.719 1 36.69 740 LEU A C 1
ATOM 5912 O O . LEU A 1 740 ? 13.867 16.719 -25.672 1 36.69 740 LEU A O 1
ATOM 5916 N N . PRO A 1 741 ? 15.961 17.609 -26.031 1 33.84 741 PRO A N 1
ATOM 5917 C CA . PRO A 1 741 ? 15.469 18.906 -26.516 1 33.84 741 PRO A CA 1
ATOM 5918 C C . PRO A 1 741 ? 14.609 18.781 -27.781 1 33.84 741 PRO A C 1
ATOM 5920 O O . PRO A 1 741 ? 15 18.109 -28.734 1 33.84 741 PRO A O 1
ATOM 5923 N N . GLN A 1 742 ? 13.383 18.578 -27.875 1 31.06 742 GLN A N 1
ATOM 5924 C CA . GLN A 1 742 ? 12.688 19.016 -29.078 1 31.06 742 GLN A CA 1
ATOM 5925 C C . GLN A 1 742 ? 13.414 20.188 -29.734 1 31.06 742 GLN A C 1
ATOM 5927 O O . GLN A 1 742 ? 13.734 21.172 -29.062 1 31.06 742 GLN A O 1
ATOM 5932 N N . ARG A 1 743 ? 14.008 20.078 -30.922 1 28.84 743 ARG A N 1
ATOM 5933 C CA . ARG A 1 743 ? 14.383 21.109 -31.875 1 28.84 743 ARG A CA 1
ATOM 5934 C C . ARG A 1 743 ? 13.367 22.25 -31.891 1 28.84 743 ARG A C 1
ATOM 5936 O O . ARG A 1 743 ? 12.211 22.062 -31.5 1 28.84 743 ARG A O 1
ATOM 5943 N N . SER A 1 744 ? 13.742 23.453 -32.656 1 28.47 744 SER A N 1
ATOM 5944 C CA . SER A 1 744 ? 13.617 24.875 -32.969 1 28.47 744 SER A CA 1
ATOM 5945 C C . SER A 1 744 ? 12.273 25.172 -33.625 1 28.47 744 SER A C 1
ATOM 5947 O O . SER A 1 744 ? 12.062 26.266 -34.156 1 28.47 744 SER A O 1
ATOM 5949 N N . ASN A 1 745 ? 11.477 24.344 -34.219 1 28.16 745 ASN A N 1
ATOM 5950 C CA . ASN A 1 745 ? 10.555 25.266 -34.875 1 28.16 745 ASN A CA 1
ATOM 5951 C C . ASN A 1 745 ? 9.945 26.25 -33.875 1 28.16 745 ASN A C 1
ATOM 5953 O O . ASN A 1 745 ? 9.867 25.953 -32.688 1 28.16 745 ASN A O 1
ATOM 5957 N N . GLY A 1 746 ? 9.625 27.562 -34.25 1 28.83 746 GLY A N 1
ATOM 5958 C CA . GLY A 1 746 ? 9.195 28.859 -33.719 1 28.83 746 GLY A CA 1
ATOM 5959 C C . GLY A 1 746 ? 8.141 28.734 -32.656 1 28.83 746 GLY A C 1
ATOM 5960 O O . GLY A 1 746 ? 7.758 29.734 -32.031 1 28.83 746 GLY A O 1
ATOM 5961 N N . LEU A 1 747 ? 7.004 28.047 -32.969 1 29.95 747 LEU A N 1
ATOM 5962 C CA . LEU A 1 747 ? 5.961 28.469 -32.031 1 29.95 747 LEU A CA 1
ATOM 5963 C C . LEU A 1 747 ? 6.383 28.219 -30.594 1 29.95 747 LEU A C 1
ATOM 5965 O O . LEU A 1 747 ? 7.141 27.297 -30.312 1 29.95 747 LEU A O 1
ATOM 5969 N N . GLU A 1 748 ? 6.043 29.172 -29.609 1 30.31 748 GLU A N 1
ATOM 5970 C CA . GLU A 1 748 ? 6.195 29.438 -28.188 1 30.31 748 GLU A CA 1
ATOM 5971 C C . GLU A 1 748 ? 5.891 28.188 -27.359 1 30.31 748 GLU A C 1
ATOM 5973 O O . GLU A 1 748 ? 4.746 27.734 -27.312 1 30.31 748 GLU A O 1
ATOM 5978 N N . ALA A 1 749 ? 6.473 27.125 -27.531 1 32.97 749 ALA A N 1
ATOM 5979 C CA . ALA A 1 749 ? 6.469 26.062 -26.531 1 32.97 749 ALA A CA 1
ATOM 5980 C C . ALA A 1 749 ? 6.621 26.641 -25.125 1 32.97 749 ALA A C 1
ATOM 5982 O O . ALA A 1 749 ? 7.734 26.734 -24.609 1 32.97 749 ALA A O 1
ATOM 5983 N N . ASN A 1 750 ? 6.102 27.75 -24.812 1 32.84 750 ASN A N 1
ATOM 5984 C CA . ASN A 1 750 ? 6 28.328 -23.469 1 32.84 750 ASN A CA 1
ATOM 5985 C C . ASN A 1 750 ? 5.484 27.312 -22.453 1 32.84 750 ASN A C 1
ATOM 5987 O O . ASN A 1 750 ? 5.117 27.672 -21.344 1 32.84 750 ASN A O 1
ATOM 5991 N N . GLN A 1 751 ? 4.727 26.312 -22.922 1 36.31 751 GLN A N 1
ATOM 5992 C CA . GLN A 1 751 ? 4.234 25.641 -21.719 1 36.31 751 GLN A CA 1
ATOM 5993 C C . GLN A 1 751 ? 5.383 25 -20.938 1 36.31 751 GLN A C 1
ATOM 5995 O O . GLN A 1 751 ? 6.086 24.125 -21.453 1 36.31 751 GLN A O 1
ATOM 6000 N N . THR A 1 752 ? 6.16 25.625 -20.047 1 38.28 752 THR A N 1
ATOM 6001 C CA . THR A 1 752 ? 7.188 25.25 -19.078 1 38.28 752 THR A CA 1
ATOM 6002 C C . THR A 1 752 ? 6.887 23.875 -18.469 1 38.28 752 THR A C 1
ATOM 6004 O O . THR A 1 752 ? 5.875 23.703 -17.781 1 38.28 752 THR A O 1
ATOM 6007 N N . GLU A 1 753 ? 7.051 22.891 -19.125 1 45.59 753 GLU A N 1
ATOM 6008 C CA . GLU A 1 753 ? 7.012 21.609 -18.438 1 45.59 753 GLU A CA 1
ATOM 6009 C C . GLU A 1 753 ? 7.613 21.719 -17.031 1 45.59 753 GLU A C 1
ATOM 6011 O O . GLU A 1 753 ? 8.625 22.391 -16.844 1 45.59 753 GLU A O 1
ATOM 6016 N N . PRO A 1 754 ? 6.859 21.469 -16 1 53.72 754 PRO A N 1
ATOM 6017 C CA . PRO A 1 754 ? 7.383 21.609 -14.641 1 53.72 754 PRO A CA 1
ATOM 6018 C C . PRO A 1 754 ? 8.75 20.953 -14.477 1 53.72 754 PRO A C 1
ATOM 6020 O O . PRO A 1 754 ? 8.969 19.844 -14.945 1 53.72 754 PRO A O 1
ATOM 6023 N N . VAL A 1 755 ? 9.883 21.719 -14.414 1 59.41 755 VAL A N 1
ATOM 6024 C CA . VAL A 1 755 ? 11.25 21.281 -14.148 1 59.41 755 VAL A CA 1
ATOM 6025 C C . VAL A 1 755 ? 11.242 20.156 -13.117 1 59.41 755 VAL A C 1
ATOM 6027 O O . VAL A 1 755 ? 10.719 20.328 -12.016 1 59.41 755 VAL A O 1
ATOM 6030 N N . GLN A 1 756 ? 11.531 18.922 -13.547 1 75.88 756 GLN A N 1
ATOM 6031 C CA . GLN A 1 756 ? 11.672 17.812 -12.617 1 75.88 756 GLN A CA 1
ATOM 6032 C C . GLN A 1 756 ? 12.977 17.906 -11.836 1 75.88 756 GLN A C 1
ATOM 6034 O O . GLN A 1 756 ? 14.062 17.781 -12.414 1 75.88 756 GLN A O 1
ATOM 6039 N N . HIS A 1 757 ? 13.023 18.297 -10.57 1 88.19 757 HIS A N 1
ATOM 6040 C CA . HIS A 1 757 ? 14.18 18.516 -9.719 1 88.19 757 HIS A CA 1
ATOM 6041 C C . HIS A 1 757 ? 14.781 17.188 -9.266 1 88.19 757 HIS A C 1
ATOM 6043 O O . HIS A 1 757 ? 15.938 17.141 -8.844 1 88.19 757 HIS A O 1
ATOM 6049 N N . LEU A 1 758 ? 14.047 16.109 -9.398 1 91.75 758 LEU A N 1
ATOM 6050 C CA . LEU A 1 758 ? 14.516 14.781 -9 1 91.75 758 LEU A CA 1
ATOM 6051 C C . LEU A 1 758 ? 14.352 13.789 -10.148 1 91.75 758 LEU A C 1
ATOM 6053 O O . LEU A 1 758 ? 13.461 13.945 -10.992 1 91.75 758 LEU A O 1
ATOM 6057 N N . CYS A 1 759 ? 15.289 12.891 -10.195 1 92.56 759 CYS A N 1
ATOM 6058 C CA . CYS A 1 759 ? 15.25 11.859 -11.227 1 92.56 759 CYS A CA 1
ATOM 6059 C C . CYS A 1 759 ? 15.375 10.469 -10.609 1 92.56 759 CYS A C 1
ATOM 6061 O O . CYS A 1 759 ? 16.328 10.203 -9.859 1 92.56 759 CYS A O 1
ATOM 6063 N N . ARG A 1 760 ? 14.414 9.648 -10.93 1 93.12 760 ARG A N 1
ATOM 6064 C CA . ARG A 1 760 ? 14.555 8.25 -10.547 1 93.12 760 ARG A CA 1
ATOM 6065 C C . ARG A 1 760 ? 15.484 7.508 -11.5 1 93.12 760 ARG A C 1
ATOM 6067 O O . ARG A 1 760 ? 15.25 7.496 -12.711 1 93.12 760 ARG A O 1
ATOM 6074 N N . CYS A 1 761 ? 16.469 6.938 -10.945 1 94.56 761 CYS A N 1
ATOM 6075 C CA . CYS A 1 761 ? 17.469 6.238 -11.75 1 94.56 761 CYS A CA 1
ATOM 6076 C C . CYS A 1 761 ? 17.516 4.754 -11.398 1 94.56 761 CYS A C 1
ATOM 6078 O O . CYS A 1 761 ? 17 4.344 -10.352 1 94.56 761 CYS A O 1
ATOM 6080 N N . GLU A 1 762 ? 18.062 4.016 -12.336 1 93.38 762 GLU A N 1
ATOM 6081 C CA . GLU A 1 762 ? 18.328 2.596 -12.109 1 93.38 762 GLU A CA 1
ATOM 6082 C C . GLU A 1 762 ? 19.719 2.371 -11.547 1 93.38 762 GLU A C 1
ATOM 6084 O O . GLU A 1 762 ? 20.672 3.062 -11.922 1 93.38 762 GLU A O 1
ATOM 6089 N N . ILE A 1 763 ? 19.766 1.473 -10.602 1 95.19 763 ILE A N 1
ATOM 6090 C CA . ILE A 1 763 ? 21.062 1.02 -10.125 1 95.19 763 ILE A CA 1
ATOM 6091 C C . ILE A 1 763 ? 21.422 -0.304 -10.789 1 95.19 763 ILE A C 1
ATOM 6093 O O . ILE A 1 763 ? 20.641 -1.247 -10.789 1 95.19 763 ILE A O 1
ATOM 6097 N N . SER A 1 764 ? 22.562 -0.372 -11.375 1 91.81 764 SER A N 1
ATOM 6098 C CA . SER A 1 764 ? 23.062 -1.593 -12.008 1 91.81 764 SER A CA 1
ATOM 6099 C C . SER A 1 764 ? 24.359 -2.061 -11.375 1 91.81 764 SER A C 1
ATOM 6101 O O . SER A 1 764 ? 25.172 -1.24 -10.938 1 91.81 764 SER A O 1
ATOM 6103 N N . ASP A 1 765 ? 24.5 -3.297 -11.32 1 88.31 765 ASP A N 1
ATOM 6104 C CA . ASP A 1 765 ? 25.75 -3.818 -10.789 1 88.31 765 ASP A CA 1
ATOM 6105 C C . ASP A 1 765 ? 26.891 -3.654 -11.805 1 88.31 765 ASP A C 1
ATOM 6107 O O . ASP A 1 765 ? 26.703 -3.031 -12.852 1 88.31 765 ASP A O 1
ATOM 6111 N N . GLN A 1 766 ? 28.062 -4.016 -11.5 1 81.5 766 GLN A N 1
ATOM 6112 C CA . GLN A 1 766 ? 29.25 -3.77 -12.312 1 81.5 766 GLN A CA 1
ATOM 6113 C C . GLN A 1 766 ? 29.188 -4.539 -13.625 1 81.5 766 GLN A C 1
ATOM 6115 O O . GLN A 1 766 ? 29.844 -4.172 -14.602 1 81.5 766 GLN A O 1
ATOM 6120 N N . ARG A 1 767 ? 28.328 -5.512 -13.68 1 77.5 767 ARG A N 1
ATOM 6121 C CA . ARG A 1 767 ? 28.156 -6.281 -14.906 1 77.5 767 ARG A CA 1
ATOM 6122 C C . ARG A 1 767 ? 27.094 -5.656 -15.805 1 77.5 767 ARG A C 1
ATOM 6124 O O . ARG A 1 767 ? 26.938 -6.051 -16.969 1 77.5 767 ARG A O 1
ATOM 6131 N N . GLY A 1 768 ? 26.359 -4.734 -15.18 1 79.88 768 GLY A N 1
ATOM 6132 C CA . GLY A 1 768 ? 25.359 -4.031 -15.977 1 79.88 768 GLY A CA 1
ATOM 6133 C C . GLY A 1 768 ? 23.953 -4.508 -15.711 1 79.88 768 GLY A C 1
ATOM 6134 O O . GLY A 1 768 ? 23 -4.035 -16.344 1 79.88 768 GLY A O 1
ATOM 6135 N N . ASP A 1 769 ? 23.719 -5.383 -14.812 1 83.44 769 ASP A N 1
ATOM 6136 C CA . ASP A 1 769 ? 22.375 -5.871 -14.492 1 83.44 769 ASP A CA 1
ATOM 6137 C C . ASP A 1 769 ? 21.688 -4.957 -13.484 1 83.44 769 ASP A C 1
ATOM 6139 O O . ASP A 1 769 ? 22.281 -4.57 -12.477 1 83.44 769 ASP A O 1
ATOM 6143 N N . LYS A 1 770 ? 20.5 -4.68 -13.828 1 89.38 770 LYS A N 1
ATOM 6144 C CA . LYS A 1 770 ? 19.734 -3.805 -12.938 1 89.38 770 LYS A CA 1
ATOM 6145 C C . LYS A 1 770 ? 19.484 -4.477 -11.586 1 89.38 770 LYS A C 1
ATOM 6147 O O . LYS A 1 770 ? 18.969 -5.598 -11.531 1 89.38 770 LYS A O 1
ATOM 6152 N N . CYS A 1 771 ? 19.859 -3.764 -10.523 1 92.69 771 CYS A N 1
ATOM 6153 C CA . CYS A 1 771 ? 19.719 -4.395 -9.211 1 92.69 771 CYS A CA 1
ATOM 6154 C C . CYS A 1 771 ? 19.062 -3.449 -8.219 1 92.69 771 CYS A C 1
ATOM 6156 O O . CYS A 1 771 ? 18.938 -3.779 -7.035 1 92.69 771 CYS A O 1
ATOM 6158 N N . GLY A 1 772 ? 18.672 -2.273 -8.672 1 95.88 772 GLY A N 1
ATOM 6159 C CA . GLY A 1 772 ? 18.031 -1.387 -7.711 1 95.88 772 GLY A CA 1
ATOM 6160 C C . GLY A 1 772 ? 17.516 -0.104 -8.328 1 95.88 772 GLY A C 1
ATOM 6161 O O . GLY A 1 772 ? 17.391 -0.006 -9.547 1 95.88 772 GLY A O 1
ATOM 6162 N N . SER A 1 773 ? 17.062 0.794 -7.438 1 96.56 773 SER A N 1
ATOM 6163 C CA . SER A 1 773 ? 16.484 2.086 -7.809 1 96.56 773 SER A CA 1
ATOM 6164 C C . SER A 1 773 ? 16.906 3.178 -6.832 1 96.56 773 SER A C 1
ATOM 6166 O O . SER A 1 773 ? 17.078 2.92 -5.641 1 96.56 773 SER A O 1
ATOM 6168 N N . VAL A 1 774 ? 17.156 4.371 -7.355 1 97 774 VAL A N 1
ATOM 6169 C CA . VAL A 1 774 ? 17.578 5.496 -6.523 1 97 774 VAL A CA 1
ATOM 6170 C C . VAL A 1 774 ? 17 6.793 -7.082 1 97 774 VAL A C 1
ATOM 6172 O O . VAL A 1 774 ? 16.766 6.91 -8.289 1 97 774 VAL A O 1
ATOM 6175 N N . VAL A 1 775 ? 16.672 7.699 -6.262 1 95 775 VAL A N 1
ATOM 6176 C CA . VAL A 1 775 ? 16.203 9.023 -6.664 1 95 775 VAL A CA 1
ATOM 6177 C C . VAL A 1 775 ? 17.297 10.055 -6.391 1 95 775 VAL A C 1
ATOM 6179 O O . VAL A 1 775 ? 17.703 10.242 -5.246 1 95 775 VAL A O 1
ATOM 6182 N N . VAL A 1 776 ? 17.734 10.688 -7.438 1 94.62 776 VAL A N 1
ATOM 6183 C CA . VAL A 1 776 ? 18.859 11.602 -7.305 1 94.62 776 VAL A CA 1
ATOM 6184 C C . VAL A 1 776 ? 18.469 12.984 -7.824 1 94.62 776 VAL A C 1
ATOM 6186 O O . VAL A 1 776 ? 17.516 13.117 -8.586 1 94.62 776 VAL A O 1
ATOM 6189 N N . ASP A 1 777 ? 19.203 13.953 -7.316 1 92.75 777 ASP A N 1
ATOM 6190 C CA . ASP A 1 777 ? 19.047 15.312 -7.82 1 92.75 777 ASP A CA 1
ATOM 6191 C C . ASP A 1 777 ? 19.438 15.398 -9.297 1 92.75 777 ASP A C 1
ATOM 6193 O O . ASP A 1 777 ? 20.469 14.891 -9.703 1 92.75 777 ASP A O 1
ATOM 6197 N N . SER A 1 778 ? 18.625 16.062 -10.102 1 91.12 778 SER A N 1
ATOM 6198 C CA . SER A 1 778 ? 18.812 16.109 -11.547 1 91.12 778 SER A CA 1
ATOM 6199 C C . SER A 1 778 ? 20.078 16.875 -11.906 1 91.12 778 SER A C 1
ATOM 6201 O O . SER A 1 778 ? 20.781 16.531 -12.859 1 91.12 778 SER A O 1
ATOM 6203 N N . GLU A 1 779 ? 20.344 17.938 -11.234 1 90 779 GLU A N 1
ATOM 6204 C CA . GLU A 1 779 ? 21.547 18.719 -11.516 1 90 779 GLU A CA 1
ATOM 6205 C C . GLU A 1 779 ? 22.797 17.938 -11.164 1 90 779 GLU A C 1
ATOM 6207 O O . GLU A 1 779 ? 23.781 17.969 -11.914 1 90 779 GLU A O 1
ATOM 6212 N N . TRP A 1 780 ? 22.75 17.328 -10 1 92.38 780 TRP A N 1
ATOM 6213 C CA . TRP A 1 780 ? 23.859 16.469 -9.617 1 92.38 780 TRP A CA 1
ATOM 6214 C C . TRP A 1 780 ? 24.125 15.406 -10.672 1 92.38 780 TRP A C 1
ATOM 6216 O O . TRP A 1 780 ? 25.281 15.188 -11.07 1 92.38 780 TRP A O 1
ATOM 6226 N N . LEU A 1 781 ? 23.125 14.742 -11.117 1 92.69 781 LEU A N 1
ATOM 6227 C CA . LEU A 1 781 ? 23.219 13.688 -12.117 1 92.69 781 LEU A CA 1
ATOM 6228 C C . LEU A 1 781 ? 23.781 14.234 -13.43 1 92.69 781 LEU A C 1
ATOM 6230 O O . LEU A 1 781 ? 24.641 13.602 -14.055 1 92.69 781 LEU A O 1
ATOM 6234 N N . GLY A 1 782 ? 23.203 15.398 -13.82 1 90.81 782 GLY A N 1
ATOM 6235 C CA . GLY A 1 782 ? 23.688 16.031 -15.039 1 90.81 782 GLY A CA 1
ATOM 6236 C C . GLY A 1 782 ? 25.172 16.328 -15 1 90.81 782 GLY A C 1
ATOM 6237 O O . GLY A 1 782 ? 25.875 16.125 -15.992 1 90.81 782 GLY A O 1
ATOM 6238 N N . ASN A 1 783 ? 25.688 16.797 -13.898 1 92.81 783 ASN A N 1
ATOM 6239 C CA . ASN A 1 783 ? 27.109 17.094 -13.742 1 92.81 783 ASN A CA 1
ATOM 6240 C C . ASN A 1 783 ? 27.969 15.828 -13.828 1 92.81 783 ASN A C 1
ATOM 6242 O O . ASN A 1 783 ? 29.016 15.836 -14.469 1 92.81 783 ASN A O 1
ATOM 6246 N N . LYS A 1 784 ? 27.484 14.805 -13.203 1 93.94 784 LYS A N 1
ATOM 6247 C CA . LYS A 1 784 ? 28.25 13.562 -13.219 1 93.94 784 LYS A CA 1
ATOM 6248 C C . LYS A 1 784 ? 28.219 12.922 -14.602 1 93.94 784 LYS A C 1
ATOM 6250 O O . LYS A 1 784 ? 29.203 12.312 -15.031 1 93.94 784 LYS A O 1
ATOM 6255 N N . GLU A 1 785 ? 27.141 13.023 -15.25 1 89.88 785 GLU A N 1
ATOM 6256 C CA . GLU A 1 785 ? 27.047 12.516 -16.609 1 89.88 785 GLU A CA 1
ATOM 6257 C C . GLU A 1 785 ? 27.984 13.258 -17.547 1 89.88 785 GLU A C 1
ATOM 6259 O O . GLU A 1 785 ? 28.578 12.656 -18.453 1 89.88 785 GLU A O 1
ATOM 6264 N N . ASN A 1 786 ? 28.078 14.516 -17.359 1 92.06 786 ASN A N 1
ATOM 6265 C CA . ASN A 1 786 ? 29.016 15.312 -18.156 1 92.06 786 ASN A CA 1
ATOM 6266 C C . ASN A 1 786 ? 30.453 14.852 -17.938 1 92.06 786 ASN A C 1
ATOM 6268 O O . ASN A 1 786 ? 31.281 14.938 -18.859 1 92.06 786 ASN A O 1
ATOM 6272 N N . GLU A 1 787 ? 30.719 14.375 -16.812 1 92.88 787 GLU A N 1
ATOM 6273 C CA . GLU A 1 787 ? 32.031 13.844 -16.516 1 92.88 787 GLU A CA 1
ATOM 6274 C C . GLU A 1 787 ? 32.156 12.383 -16.938 1 92.88 787 GLU A C 1
ATOM 6276 O O . GLU A 1 787 ? 33.188 11.75 -16.688 1 92.88 787 GLU A O 1
ATOM 6281 N N . GLN A 1 788 ? 31.141 11.82 -17.484 1 90.25 788 GLN A N 1
ATOM 6282 C CA . GLN A 1 788 ? 31.062 10.438 -17.953 1 90.25 788 GLN A CA 1
ATOM 6283 C C . GLN A 1 788 ? 31.297 9.453 -16.812 1 90.25 788 GLN A C 1
ATOM 6285 O O . GLN A 1 788 ? 31.969 8.438 -17 1 90.25 788 GLN A O 1
ATOM 6290 N N . GLN A 1 789 ? 30.797 9.867 -15.625 1 92 789 GLN A N 1
ATOM 6291 C CA . GLN A 1 789 ? 30.906 8.992 -14.461 1 92 789 GLN A CA 1
ATOM 6292 C C . GLN A 1 789 ? 29.578 8.305 -14.172 1 92 789 GLN A C 1
ATOM 6294 O O . GLN A 1 789 ? 28.547 8.977 -14.008 1 92 789 GLN A O 1
ATOM 6299 N N . THR A 1 790 ? 29.578 6.965 -14.094 1 91.5 790 THR A N 1
ATOM 6300 C CA . THR A 1 790 ? 28.328 6.25 -13.805 1 91.5 790 THR A CA 1
ATOM 6301 C C . THR A 1 790 ? 28.5 5.359 -12.57 1 91.5 790 THR A C 1
ATOM 6303 O O . THR A 1 790 ? 27.516 4.875 -12.008 1 91.5 790 THR A O 1
ATOM 6306 N N . LEU A 1 791 ? 29.719 5.168 -12.188 1 93.94 791 LEU A N 1
ATOM 6307 C CA . LEU A 1 791 ? 30 4.297 -11.055 1 93.94 791 LEU A CA 1
ATOM 6308 C C . LEU A 1 791 ? 30.125 5.109 -9.766 1 93.94 791 LEU A C 1
ATOM 6310 O O . LEU A 1 791 ? 30.891 6.066 -9.703 1 93.94 791 LEU A O 1
ATOM 6314 N N . PHE A 1 792 ? 29.375 4.719 -8.797 1 95.88 792 PHE A N 1
ATOM 6315 C CA . PHE A 1 792 ? 29.344 5.473 -7.551 1 95.88 792 PHE A CA 1
ATOM 6316 C C . PHE A 1 792 ? 29.359 4.535 -6.352 1 95.88 792 PHE A C 1
ATOM 6318 O O . PHE A 1 792 ? 29.125 3.332 -6.496 1 95.88 792 PHE A O 1
ATOM 6325 N N . GLU A 1 793 ? 29.625 5.109 -5.191 1 96.12 793 GLU A N 1
ATOM 6326 C CA . GLU A 1 793 ? 29.688 4.336 -3.955 1 96.12 793 GLU A CA 1
ATOM 6327 C C . GLU A 1 793 ? 28.344 4.367 -3.219 1 96.12 793 GLU A C 1
ATOM 6329 O O . GLU A 1 793 ? 27.703 5.414 -3.143 1 96.12 793 GLU A O 1
ATOM 6334 N N . PHE A 1 794 ? 27.938 3.176 -2.785 1 97 794 PHE A N 1
ATOM 6335 C CA . PHE A 1 794 ? 26.734 3.012 -1.993 1 97 794 PHE A CA 1
ATOM 6336 C C . PHE A 1 794 ? 27.031 2.336 -0.663 1 97 794 PHE A C 1
ATOM 6338 O O . PHE A 1 794 ? 27.938 1.496 -0.582 1 97 794 PHE A O 1
ATOM 6345 N N . ILE A 1 795 ? 26.344 2.738 0.394 1 97.19 795 ILE A N 1
ATOM 6346 C CA . ILE A 1 795 ? 26.453 2.053 1.678 1 97.19 795 ILE A CA 1
ATOM 6347 C C . ILE A 1 795 ? 25.078 1.506 2.084 1 97.19 795 ILE A C 1
ATOM 6349 O O . ILE A 1 795 ? 24.062 2.152 1.862 1 97.19 795 ILE A O 1
ATOM 6353 N N . ALA A 1 796 ? 25.016 0.28 2.619 1 96.5 796 ALA A N 1
ATOM 6354 C CA . ALA A 1 796 ? 23.781 -0.328 3.105 1 96.5 796 ALA A CA 1
ATOM 6355 C C . ALA A 1 796 ? 23.438 0.174 4.504 1 96.5 796 ALA A C 1
ATOM 6357 O O . ALA A 1 796 ? 24.281 0.178 5.395 1 96.5 796 ALA A O 1
ATOM 6358 N N . ILE A 1 797 ? 22.203 0.543 4.668 1 96.25 797 ILE A N 1
ATOM 6359 C CA . ILE A 1 797 ? 21.875 1.164 5.945 1 96.25 797 ILE A CA 1
ATOM 6360 C C . ILE A 1 797 ? 20.891 0.28 6.711 1 96.25 797 ILE A C 1
ATOM 6362 O O . ILE A 1 797 ? 20.953 0.203 7.941 1 96.25 797 ILE A O 1
ATOM 6366 N N . SER A 1 798 ? 19.969 -0.34 6.074 1 96.44 798 SER A N 1
ATOM 6367 C CA . SER A 1 798 ? 18.984 -1.227 6.699 1 96.44 798 SER A CA 1
ATOM 6368 C C . SER A 1 798 ? 18.281 -2.086 5.656 1 96.44 798 SER A C 1
ATOM 6370 O O . SER A 1 798 ? 18.547 -1.963 4.457 1 96.44 798 SER A O 1
ATOM 6372 N N . ASP A 1 799 ? 17.422 -2.973 6.199 1 95.38 799 ASP A N 1
ATOM 6373 C CA . ASP A 1 799 ? 16.609 -3.803 5.312 1 95.38 799 ASP A CA 1
ATOM 6374 C C . ASP A 1 799 ? 15.438 -3.016 4.746 1 95.38 799 ASP A C 1
ATOM 6376 O O . ASP A 1 799 ? 14.891 -2.137 5.418 1 95.38 799 ASP A O 1
ATOM 6380 N N . ALA A 1 800 ? 15.148 -3.23 3.545 1 96.56 800 ALA A N 1
ATOM 6381 C CA . ALA A 1 800 ? 13.938 -2.732 2.91 1 96.56 800 ALA A CA 1
ATOM 6382 C C . ALA A 1 800 ? 13.016 -3.885 2.51 1 96.56 800 ALA A C 1
ATOM 6384 O O . ALA A 1 800 ? 13.484 -4.969 2.156 1 96.56 800 ALA A O 1
ATOM 6385 N N . LYS A 1 801 ? 11.805 -3.713 2.533 1 93.5 801 LYS A N 1
ATOM 6386 C CA . LYS A 1 801 ? 10.844 -4.805 2.396 1 93.5 801 LYS A CA 1
ATOM 6387 C C . LYS A 1 801 ? 10.672 -5.203 0.933 1 93.5 801 LYS A C 1
ATOM 6389 O O . LYS A 1 801 ? 10.742 -6.387 0.592 1 93.5 801 LYS A O 1
ATOM 6394 N N . ASP A 1 802 ? 10.312 -4.219 0.065 1 94.5 802 ASP A N 1
ATOM 6395 C CA . ASP A 1 802 ? 10.016 -4.547 -1.325 1 94.5 802 ASP A CA 1
ATOM 6396 C C . ASP A 1 802 ? 10.148 -3.32 -2.223 1 94.5 802 ASP A C 1
ATOM 6398 O O . ASP A 1 802 ? 10.328 -2.203 -1.734 1 94.5 802 ASP A O 1
ATOM 6402 N N . PHE A 1 803 ? 10.133 -3.541 -3.555 1 96 803 PHE A N 1
ATOM 6403 C CA . PHE A 1 803 ? 10.047 -2.479 -4.547 1 96 803 PHE A CA 1
ATOM 6404 C C . PHE A 1 803 ? 8.594 -2.174 -4.895 1 96 803 PHE A C 1
ATOM 6406 O O . PHE A 1 803 ? 7.77 -3.084 -4.992 1 96 803 PHE A O 1
ATOM 6413 N N . THR A 1 804 ? 8.305 -0.921 -5.055 1 93.19 804 THR A N 1
ATOM 6414 C CA . THR A 1 804 ? 7.059 -0.581 -5.727 1 93.19 804 THR A CA 1
ATOM 6415 C C . THR A 1 804 ? 7.176 -0.801 -7.234 1 93.19 804 THR A C 1
ATOM 6417 O O . THR A 1 804 ? 8.273 -0.987 -7.754 1 93.19 804 THR A O 1
ATOM 6420 N N . ASN A 1 805 ? 6.066 -0.763 -7.934 1 91.19 805 ASN A N 1
ATOM 6421 C CA . ASN A 1 805 ? 6.082 -0.938 -9.383 1 91.19 805 ASN A CA 1
ATOM 6422 C C . ASN A 1 805 ? 6.793 0.218 -10.078 1 91.19 805 ASN A C 1
ATOM 6424 O O . ASN A 1 805 ? 7.387 0.035 -11.141 1 91.19 805 ASN A O 1
ATOM 6428 N N . GLU A 1 806 ? 6.805 1.326 -9.461 1 90.38 806 GLU A N 1
ATOM 6429 C CA . GLU A 1 806 ? 7.488 2.48 -10.039 1 90.38 806 GLU A CA 1
ATOM 6430 C C . GLU A 1 806 ? 9 2.365 -9.867 1 90.38 806 GLU A C 1
ATOM 6432 O O . GLU A 1 806 ? 9.758 2.768 -10.758 1 90.38 806 GLU A O 1
ATOM 6437 N N . GLU A 1 807 ? 9.43 1.843 -8.773 1 93.62 807 GLU A N 1
ATOM 6438 C CA . GLU A 1 807 ? 10.859 1.702 -8.484 1 93.62 807 GLU A CA 1
ATOM 6439 C C . GLU A 1 807 ? 11.492 0.646 -9.383 1 93.62 807 GLU A C 1
ATOM 6441 O O . GLU A 1 807 ? 12.648 0.792 -9.797 1 93.62 807 GLU A O 1
ATOM 6446 N N . PHE A 1 808 ? 10.773 -0.37 -9.523 1 93.69 808 PHE A N 1
ATOM 6447 C CA . PHE A 1 808 ? 11.273 -1.501 -10.297 1 93.69 808 PHE A CA 1
ATOM 6448 C C . PHE A 1 808 ? 10.195 -2.051 -11.219 1 93.69 808 PHE A C 1
ATOM 6450 O O . PHE A 1 808 ? 9.648 -3.127 -10.969 1 93.69 808 PHE A O 1
ATOM 6457 N N . PRO A 1 809 ? 9.938 -1.352 -12.266 1 88.75 809 PRO A N 1
ATOM 6458 C CA . PRO A 1 809 ? 8.781 -1.67 -13.117 1 88.75 809 PRO A CA 1
ATOM 6459 C C . PRO A 1 809 ? 8.883 -3.055 -13.75 1 88.75 809 PRO A C 1
ATOM 6461 O O . PRO A 1 809 ? 7.906 -3.805 -13.766 1 88.75 809 PRO A O 1
ATOM 6464 N N . ASP A 1 810 ? 10.094 -3.412 -14.281 1 87.25 810 ASP A N 1
ATOM 6465 C CA . ASP A 1 810 ? 10.297 -4.715 -14.906 1 87.25 810 ASP A CA 1
ATOM 6466 C C . ASP A 1 810 ? 11.062 -5.656 -13.984 1 87.25 810 ASP A C 1
ATOM 6468 O O . ASP A 1 810 ? 12.234 -5.406 -13.664 1 87.25 810 ASP A O 1
ATOM 6472 N N . TRP A 1 811 ? 10.359 -6.668 -13.578 1 87.5 811 TRP A N 1
ATOM 6473 C CA . TRP A 1 811 ? 11.039 -7.645 -12.734 1 87.5 811 TRP A CA 1
ATOM 6474 C C . TRP A 1 811 ? 12.031 -8.469 -13.547 1 87.5 811 TRP A C 1
ATOM 6476 O O . TRP A 1 811 ? 11.641 -9.172 -14.484 1 87.5 811 TRP A O 1
ATOM 6486 N N . THR A 1 812 ? 13.328 -8.336 -13.344 1 82.94 812 THR A N 1
ATOM 6487 C CA . THR A 1 812 ? 14.367 -8.914 -14.188 1 82.94 812 THR A CA 1
ATOM 6488 C C . THR A 1 812 ? 14.945 -10.172 -13.539 1 82.94 812 THR A C 1
ATOM 6490 O O . THR A 1 812 ? 15.945 -10.719 -14.023 1 82.94 812 THR A O 1
ATOM 6493 N N . TYR A 1 813 ? 14.344 -10.617 -12.367 1 83.56 813 TYR A N 1
ATOM 6494 C CA . TYR A 1 813 ? 14.758 -11.836 -11.688 1 83.56 813 TYR A CA 1
ATOM 6495 C C . TYR A 1 813 ? 16.234 -11.766 -11.289 1 83.56 813 TYR A C 1
ATOM 6497 O O . TYR A 1 813 ? 16.984 -12.734 -11.469 1 83.56 813 TYR A O 1
ATOM 6505 N N . TYR A 1 814 ? 16.609 -10.539 -10.844 1 86.62 814 TYR A N 1
ATOM 6506 C CA . TYR A 1 814 ? 17.938 -10.43 -10.266 1 86.62 814 TYR A CA 1
ATOM 6507 C C . TYR A 1 814 ? 18.141 -11.461 -9.156 1 86.62 814 TYR A C 1
ATOM 6509 O O . TYR A 1 814 ? 19.266 -11.906 -8.922 1 86.62 814 TYR A O 1
ATOM 6517 N N . ILE A 1 815 ? 17.078 -11.781 -8.547 1 86.31 815 ILE A N 1
ATOM 6518 C CA . ILE A 1 815 ? 17.031 -12.883 -7.594 1 86.31 815 ILE A CA 1
ATOM 6519 C C . ILE A 1 815 ? 16.062 -13.961 -8.086 1 86.31 815 ILE A C 1
ATOM 6521 O O . ILE A 1 815 ? 15.141 -13.672 -8.852 1 86.31 815 ILE A O 1
ATOM 6525 N N . PRO A 1 816 ? 16.297 -15.148 -7.668 1 81.94 816 PRO A N 1
ATOM 6526 C CA . PRO A 1 816 ? 15.445 -16.234 -8.156 1 81.94 816 PRO A CA 1
ATOM 6527 C C . PRO A 1 816 ? 14.102 -16.312 -7.434 1 81.94 816 PRO A C 1
ATOM 6529 O O . PRO A 1 816 ? 13.742 -17.359 -6.898 1 81.94 816 PRO A O 1
ATOM 6532 N N . LYS A 1 817 ? 13.344 -15.273 -7.406 1 84.62 817 LYS A N 1
ATOM 6533 C CA . LYS A 1 817 ? 12.016 -15.164 -6.809 1 84.62 817 LYS A CA 1
ATOM 6534 C C . LYS A 1 817 ? 11.078 -14.352 -7.691 1 84.62 817 LYS A C 1
ATOM 6536 O O . LYS A 1 817 ? 11.516 -13.445 -8.406 1 84.62 817 LYS A O 1
ATOM 6541 N N . GLU A 1 818 ? 9.867 -14.805 -7.633 1 86.12 818 GLU A N 1
ATOM 6542 C CA . GLU A 1 818 ? 8.844 -13.938 -8.211 1 86.12 818 GLU A CA 1
ATOM 6543 C C . GLU A 1 818 ? 8.672 -12.664 -7.387 1 86.12 818 GLU A C 1
ATOM 6545 O O . GLU A 1 818 ? 8.977 -12.648 -6.191 1 86.12 818 GLU A O 1
ATOM 6550 N N . ARG A 1 819 ? 8.211 -11.641 -8 1 88.62 819 ARG A N 1
ATOM 6551 C CA . ARG A 1 819 ? 8.031 -10.367 -7.32 1 88.62 819 ARG A CA 1
ATOM 6552 C C . ARG A 1 819 ? 7.148 -10.531 -6.082 1 88.62 819 ARG A C 1
ATOM 6554 O O . ARG A 1 819 ? 7.453 -9.984 -5.02 1 88.62 819 ARG A O 1
ATOM 6561 N N . ILE A 1 820 ? 6.078 -11.234 -6.176 1 85.62 820 ILE A N 1
ATOM 6562 C CA . ILE A 1 820 ? 5.094 -11.375 -5.109 1 85.62 820 ILE A CA 1
ATOM 6563 C C . ILE A 1 820 ? 5.699 -12.148 -3.941 1 85.62 820 ILE A C 1
ATOM 6565 O O . ILE A 1 820 ? 5.234 -12.031 -2.805 1 85.62 820 ILE A O 1
ATOM 6569 N N . GLU A 1 821 ? 6.758 -12.898 -4.227 1 87.44 821 GLU A N 1
ATOM 6570 C CA . GLU A 1 821 ? 7.383 -13.719 -3.195 1 87.44 821 GLU A CA 1
ATOM 6571 C C . GLU A 1 821 ? 8.484 -12.953 -2.469 1 87.44 821 GLU A C 1
ATOM 6573 O O . GLU A 1 821 ? 8.891 -13.336 -1.371 1 87.44 821 GLU A O 1
ATOM 6578 N N . SER A 1 822 ? 8.914 -11.953 -3.143 1 90.06 822 SER A N 1
ATOM 6579 C CA . SER A 1 822 ? 10.086 -11.258 -2.625 1 90.06 822 SER A CA 1
ATOM 6580 C C . SER A 1 822 ? 9.711 -10.32 -1.479 1 90.06 822 SER A C 1
ATOM 6582 O O . SER A 1 822 ? 8.938 -9.383 -1.665 1 90.06 822 SER A O 1
ATOM 6584 N N . GLU A 1 823 ? 10.203 -10.633 -0.276 1 89.81 823 GLU A N 1
ATOM 6585 C CA . GLU A 1 823 ? 10.094 -9.781 0.906 1 89.81 823 GLU A CA 1
ATOM 6586 C C . GLU A 1 823 ? 11.406 -9.719 1.67 1 89.81 823 GLU A C 1
ATOM 6588 O O . GLU A 1 823 ? 12.031 -10.758 1.932 1 89.81 823 GLU A O 1
ATOM 6593 N N . TRP A 1 824 ? 11.891 -8.547 1.978 1 91.94 824 TRP A N 1
ATOM 6594 C CA . TRP A 1 824 ? 13.078 -8.281 2.787 1 91.94 824 TRP A CA 1
ATOM 6595 C C . TRP A 1 824 ? 14.336 -8.758 2.078 1 91.94 824 TRP A C 1
ATOM 6597 O O . TRP A 1 824 ? 15.281 -9.227 2.721 1 91.94 824 TRP A O 1
ATOM 6607 N N . ASP A 1 825 ? 14.305 -8.703 0.757 1 93.62 825 ASP A N 1
ATOM 6608 C CA . ASP A 1 825 ? 15.477 -9.078 -0.029 1 93.62 825 ASP A CA 1
ATOM 6609 C C . ASP A 1 825 ? 16.266 -7.848 -0.45 1 93.62 825 ASP A C 1
ATOM 6611 O O . ASP A 1 825 ? 17.156 -7.934 -1.307 1 93.62 825 ASP A O 1
ATOM 6615 N N . LEU A 1 826 ? 15.922 -6.727 0.154 1 96.56 826 LEU A N 1
ATOM 6616 C CA . LEU A 1 826 ? 16.516 -5.469 -0.273 1 96.56 826 LEU A CA 1
ATOM 6617 C C . LEU A 1 826 ? 17.188 -4.762 0.898 1 96.56 826 LEU A C 1
ATOM 6619 O O . LEU A 1 826 ? 16.859 -5.016 2.057 1 96.56 826 LEU A O 1
ATOM 6623 N N . TYR A 1 827 ? 18.172 -3.926 0.549 1 96.75 827 TYR A N 1
ATOM 6624 C CA . TYR A 1 827 ? 18.703 -2.926 1.469 1 96.75 827 TYR A CA 1
ATOM 6625 C C . TYR A 1 827 ? 18.219 -1.528 1.088 1 96.75 827 TYR A C 1
ATOM 6627 O O . TYR A 1 827 ? 18.156 -1.19 -0.096 1 96.75 827 TYR A O 1
ATOM 6635 N N . PHE A 1 828 ? 17.906 -0.788 2.117 1 98.12 828 PHE A N 1
ATOM 6636 C CA . PHE A 1 828 ? 18.031 0.649 1.912 1 98.12 828 PHE A CA 1
ATOM 6637 C C . PHE A 1 828 ? 19.5 1.037 1.769 1 98.12 828 PHE A C 1
ATOM 6639 O O . PHE A 1 828 ? 20.344 0.605 2.559 1 98.12 828 PHE A O 1
ATOM 6646 N N . VAL A 1 829 ? 19.75 1.857 0.767 1 98.25 829 VAL A N 1
ATOM 6647 C CA . VAL A 1 829 ? 21.141 2.254 0.554 1 98.25 829 VAL A CA 1
ATOM 6648 C C . VAL A 1 829 ? 21.234 3.771 0.404 1 98.25 829 VAL A C 1
ATOM 6650 O O . VAL A 1 829 ? 20.281 4.41 -0.049 1 98.25 829 VAL A O 1
ATOM 6653 N N . LEU A 1 830 ? 22.344 4.301 0.824 1 98.38 830 LEU A N 1
ATOM 6654 C CA . LEU A 1 830 ? 22.672 5.699 0.57 1 98.38 830 LEU A CA 1
ATOM 6655 C C . LEU A 1 830 ? 23.734 5.816 -0.509 1 98.38 830 LEU A C 1
ATOM 6657 O O . LEU A 1 830 ? 24.766 5.141 -0.444 1 98.38 830 LEU A O 1
ATOM 6661 N N . LEU A 1 831 ? 23.391 6.59 -1.523 1 98.31 831 LEU A N 1
ATOM 6662 C CA . LEU A 1 831 ? 24.438 7.062 -2.416 1 98.31 831 LEU A CA 1
ATOM 6663 C C . LEU A 1 831 ? 25.328 8.102 -1.721 1 98.31 831 LEU A C 1
ATOM 6665 O O . LEU A 1 831 ? 24.812 9.094 -1.2 1 98.31 831 LEU A O 1
ATOM 6669 N N . VAL A 1 832 ? 26.656 7.824 -1.673 1 98.06 832 VAL A N 1
ATOM 6670 C CA . VAL A 1 832 ? 27.531 8.719 -0.918 1 98.06 832 VAL A CA 1
ATOM 6671 C C . VAL A 1 832 ? 28.688 9.164 -1.799 1 98.06 832 VAL A C 1
ATOM 6673 O O . VAL A 1 832 ? 29.016 8.508 -2.793 1 98.06 832 VAL A O 1
ATOM 6676 N N . GLU A 1 833 ? 29.266 10.25 -1.479 1 96.75 833 GLU A N 1
ATOM 6677 C CA . GLU A 1 833 ? 30.453 10.789 -2.121 1 96.75 833 GLU A CA 1
ATOM 6678 C C . GLU A 1 833 ? 31.562 11.047 -1.102 1 96.75 833 GLU A C 1
ATOM 6680 O O . GLU A 1 833 ? 31.297 11.586 -0.023 1 96.75 833 GLU A O 1
ATOM 6685 N N . PHE A 1 834 ? 32.719 10.664 -1.479 1 95.94 834 PHE A N 1
ATOM 6686 C CA . PHE A 1 834 ? 33.844 10.805 -0.577 1 95.94 834 PHE A CA 1
ATOM 6687 C C . PHE A 1 834 ? 34.562 12.133 -0.814 1 95.94 834 PHE A C 1
ATOM 6689 O O . PHE A 1 834 ? 34.844 12.5 -1.959 1 95.94 834 PHE A O 1
ATOM 6696 N N . TYR A 1 835 ? 34.875 12.836 0.212 1 94.94 835 TYR A N 1
ATOM 6697 C CA . TYR A 1 835 ? 35.656 14.062 0.191 1 94.94 835 TYR A CA 1
ATOM 6698 C C . TYR A 1 835 ? 37.031 13.836 0.833 1 94.94 835 TYR A C 1
ATOM 6700 O O . TYR A 1 835 ? 37.188 13.953 2.053 1 94.94 835 TYR A O 1
ATOM 6708 N N . PRO A 1 836 ? 38 13.703 0.027 1 92.19 836 PRO A N 1
ATOM 6709 C CA . PRO A 1 836 ? 39.312 13.297 0.525 1 92.19 836 PRO A CA 1
ATOM 6710 C C . PRO A 1 836 ? 39.969 14.352 1.427 1 92.19 836 PRO A C 1
ATOM 6712 O O . PRO A 1 836 ? 40.688 14.008 2.373 1 92.19 836 PRO A O 1
ATOM 6715 N N . GLU A 1 837 ? 39.75 15.57 1.176 1 91.12 837 GLU A N 1
ATOM 6716 C CA . GLU A 1 837 ? 40.344 16.641 1.964 1 91.12 837 GLU A CA 1
ATOM 6717 C C . GLU A 1 837 ? 39.844 16.609 3.406 1 91.12 837 GLU A C 1
ATOM 6719 O O . GLU A 1 837 ? 40.625 16.875 4.336 1 91.12 837 GLU A O 1
ATOM 6724 N N . GLU A 1 838 ? 38.656 16.219 3.594 1 91.56 838 GLU A N 1
ATOM 6725 C CA . GLU A 1 838 ? 38.062 16.188 4.926 1 91.56 838 GLU A CA 1
ATOM 6726 C C . GLU A 1 838 ? 38.031 14.781 5.5 1 91.56 838 GLU A C 1
ATOM 6728 O O . GLU A 1 838 ? 37.875 14.594 6.707 1 91.56 838 GLU A O 1
ATOM 6733 N N . GLY A 1 839 ? 38.25 13.797 4.621 1 91.5 839 GLY A N 1
ATOM 6734 C CA . GLY A 1 839 ? 38.25 12.406 5.047 1 91.5 839 GLY A CA 1
ATOM 6735 C C . GLY A 1 839 ? 36.844 11.906 5.43 1 91.5 839 GLY A C 1
ATOM 6736 O O . GLY A 1 839 ? 36.719 11.078 6.336 1 91.5 839 GLY A O 1
ATOM 6737 N N . ILE A 1 840 ? 35.844 12.516 4.891 1 96.06 840 ILE A N 1
ATOM 6738 C CA . ILE A 1 840 ? 34.469 12.125 5.281 1 96.06 840 ILE A CA 1
ATOM 6739 C C . ILE A 1 840 ? 33.656 11.828 4.035 1 96.06 840 ILE A C 1
ATOM 6741 O O . ILE A 1 840 ? 34.031 12.227 2.928 1 96.06 840 ILE A O 1
ATOM 6745 N N . TYR A 1 841 ? 32.562 11.031 4.199 1 97.31 841 TYR A N 1
ATOM 6746 C CA . TYR A 1 841 ? 31.531 10.836 3.178 1 97.31 841 TYR A CA 1
ATOM 6747 C C . TYR A 1 841 ? 30.375 11.797 3.373 1 97.31 841 TYR A C 1
ATOM 6749 O O . TYR A 1 841 ? 30.109 12.242 4.492 1 97.31 841 TYR A O 1
ATOM 6757 N N . ARG A 1 842 ? 29.766 12.188 2.34 1 97.31 842 ARG A N 1
ATOM 6758 C CA . ARG A 1 842 ? 28.516 12.945 2.391 1 97.31 842 ARG A CA 1
ATOM 6759 C C . ARG A 1 842 ? 27.391 12.219 1.658 1 97.31 842 ARG A C 1
ATOM 6761 O O . ARG A 1 842 ? 27.625 11.57 0.638 1 97.31 842 ARG A O 1
ATOM 6768 N N . ARG A 1 843 ? 26.203 12.281 2.197 1 97.31 843 ARG A N 1
ATOM 6769 C CA . ARG A 1 843 ? 25.016 11.672 1.608 1 97.31 843 ARG A CA 1
ATOM 6770 C C . ARG A 1 843 ? 24.609 12.414 0.339 1 97.31 843 ARG A C 1
ATOM 6772 O O . ARG A 1 843 ? 24.641 13.641 0.285 1 97.31 843 ARG A O 1
ATOM 6779 N N . VAL A 1 844 ? 24.203 11.648 -0.663 1 96.62 844 VAL A N 1
ATOM 6780 C CA . VAL A 1 844 ? 23.719 12.234 -1.913 1 96.62 844 VAL A CA 1
ATOM 6781 C C . VAL A 1 844 ? 22.25 11.867 -2.135 1 96.62 844 VAL A C 1
ATOM 6783 O O . VAL A 1 844 ? 21.438 12.727 -2.488 1 96.62 844 VAL A O 1
ATOM 6786 N N . ALA A 1 845 ? 21.938 10.617 -1.939 1 97 845 ALA A N 1
ATOM 6787 C CA . ALA A 1 845 ? 20.578 10.172 -2.254 1 97 845 ALA A CA 1
ATOM 6788 C C . ALA A 1 845 ? 20.25 8.875 -1.521 1 97 845 ALA A C 1
ATOM 6790 O O . ALA A 1 845 ? 21.141 8.227 -0.958 1 97 845 ALA A O 1
ATOM 6791 N N . LEU A 1 846 ? 18.953 8.531 -1.536 1 97.62 846 LEU A N 1
ATOM 6792 C CA . LEU A 1 846 ? 18.422 7.309 -0.931 1 97.62 846 LEU A CA 1
ATOM 6793 C C . LEU A 1 846 ? 17.875 6.367 -1.997 1 97.62 846 LEU A C 1
ATOM 6795 O O . LEU A 1 846 ? 17.219 6.805 -2.939 1 97.62 846 LEU A O 1
ATOM 6799 N N . GLY A 1 847 ? 18.25 5.074 -1.896 1 98.06 847 GLY A N 1
ATOM 6800 C CA . GLY A 1 847 ? 17.75 4.074 -2.826 1 98.06 847 GLY A CA 1
ATOM 6801 C C . GLY A 1 847 ? 17.562 2.709 -2.191 1 98.06 847 GLY A C 1
ATOM 6802 O O . GLY A 1 847 ? 17.656 2.568 -0.97 1 98.06 847 GLY A O 1
ATOM 6803 N N . LYS A 1 848 ? 17.203 1.755 -3 1 98.06 848 LYS A N 1
ATOM 6804 C CA . LYS A 1 848 ? 17.062 0.347 -2.637 1 98.06 848 LYS A CA 1
ATOM 6805 C C . LYS A 1 848 ? 17.844 -0.547 -3.6 1 98.06 848 LYS A C 1
ATOM 6807 O O . LYS A 1 848 ? 17.875 -0.28 -4.805 1 98.06 848 LYS A O 1
ATOM 6812 N N . VAL A 1 849 ? 18.484 -1.505 -3.016 1 97.12 849 VAL A N 1
ATOM 6813 C CA . VAL A 1 849 ? 19.266 -2.445 -3.82 1 97.12 849 VAL A CA 1
ATOM 6814 C C . VAL A 1 849 ? 19.062 -3.863 -3.289 1 97.12 849 VAL A C 1
ATOM 6816 O O . VAL A 1 849 ? 18.922 -4.066 -2.08 1 97.12 849 VAL A O 1
ATOM 6819 N N . PHE A 1 850 ? 19.047 -4.828 -4.188 1 95 850 PHE A N 1
ATOM 6820 C CA . PHE A 1 850 ? 18.984 -6.223 -3.76 1 95 850 PHE A CA 1
ATOM 6821 C C . PHE A 1 850 ? 20.188 -6.57 -2.883 1 95 850 PHE A C 1
ATOM 6823 O O . PHE A 1 850 ? 21.312 -6.191 -3.193 1 95 850 PHE A O 1
ATOM 6830 N N . LYS A 1 851 ? 19.922 -7.281 -1.845 1 93.12 851 LYS A N 1
ATOM 6831 C CA . LYS A 1 851 ? 21 -7.766 -0.986 1 93.12 851 LYS A CA 1
ATOM 6832 C C . LYS A 1 851 ? 22 -8.602 -1.777 1 93.12 851 LYS A C 1
ATOM 6834 O O . LYS A 1 851 ? 23.203 -8.539 -1.53 1 93.12 851 LYS A O 1
ATOM 6839 N N . ALA A 1 852 ? 21.5 -9.336 -2.754 1 87.88 852 ALA A N 1
ATOM 6840 C CA . ALA A 1 852 ? 22.312 -10.227 -3.582 1 87.88 852 ALA A CA 1
ATOM 6841 C C . ALA A 1 852 ? 23.375 -9.445 -4.352 1 87.88 852 ALA A C 1
ATOM 6843 O O . ALA A 1 852 ? 24.422 -9.984 -4.688 1 87.88 852 ALA A O 1
ATOM 6844 N N . ALA A 1 853 ? 23.141 -8.18 -4.641 1 89.81 853 ALA A N 1
ATOM 6845 C CA . ALA A 1 853 ? 24.094 -7.355 -5.367 1 89.81 853 ALA A CA 1
ATOM 6846 C C . ALA A 1 853 ? 25.312 -7.055 -4.508 1 89.81 853 ALA A C 1
ATOM 6848 O O . ALA A 1 853 ? 26.422 -6.836 -5.031 1 89.81 853 ALA A O 1
ATOM 6849 N N . PHE A 1 854 ? 25.141 -6.984 -3.205 1 88.31 854 PHE A N 1
ATOM 6850 C CA . PHE A 1 854 ? 26.25 -6.758 -2.287 1 88.31 854 PHE A CA 1
ATOM 6851 C C . PHE A 1 854 ? 27.062 -8.039 -2.094 1 88.31 854 PHE A C 1
ATOM 6853 O O . PHE A 1 854 ? 28.25 -7.984 -1.747 1 88.31 854 PHE A O 1
ATOM 6860 N N . THR A 1 855 ? 26.406 -9.172 -2.248 1 76.06 855 THR A N 1
ATOM 6861 C CA . THR A 1 855 ? 27.062 -10.453 -2.031 1 76.06 855 THR A CA 1
ATOM 6862 C C . THR A 1 855 ? 27.891 -10.852 -3.254 1 76.06 855 THR A C 1
ATOM 6864 O O . THR A 1 855 ? 28.969 -11.422 -3.123 1 76.06 855 THR A O 1
ATOM 6867 N N . HIS A 1 856 ? 27.375 -10.648 -4.41 1 62.25 856 HIS A N 1
ATOM 6868 C CA . HIS A 1 856 ? 28 -11.109 -5.645 1 62.25 856 HIS A CA 1
ATOM 6869 C C . HIS A 1 856 ? 29.156 -10.203 -6.051 1 62.25 856 HIS A C 1
ATOM 6871 O O . HIS A 1 856 ? 29.906 -10.516 -6.977 1 62.25 856 HIS A O 1
ATOM 6877 N N . LEU A 1 857 ? 29.188 -9.086 -5.324 1 59 857 LEU A N 1
ATOM 6878 C CA . LEU A 1 857 ? 30.234 -8.141 -5.73 1 59 857 LEU A CA 1
ATOM 6879 C C . LEU A 1 857 ? 31.562 -8.477 -5.062 1 59 857 LEU A C 1
ATOM 6881 O O . LEU A 1 857 ? 31.594 -8.789 -3.873 1 59 857 LEU A O 1
ATOM 6885 N N . VAL A 1 858 ? 32.562 -8.781 -5.871 1 50.75 858 VAL A N 1
ATOM 6886 C CA . VAL A 1 858 ? 33.938 -9.094 -5.496 1 50.75 858 VAL A CA 1
ATOM 6887 C C . VAL A 1 858 ? 34.438 -8.086 -4.461 1 50.75 858 VAL A C 1
ATOM 6889 O O . VAL A 1 858 ? 35.156 -8.453 -3.535 1 50.75 858 VAL A O 1
ATOM 6892 N N . GLU A 1 859 ? 33.844 -6.855 -4.527 1 56.47 859 GLU A N 1
ATOM 6893 C CA . GLU A 1 859 ? 34.5 -5.824 -3.721 1 56.47 859 GLU A CA 1
ATOM 6894 C C . GLU A 1 859 ? 33.594 -5.324 -2.619 1 56.47 859 GLU A C 1
ATOM 6896 O O . GLU A 1 859 ? 33.688 -4.168 -2.197 1 56.47 859 GLU A O 1
ATOM 6901 N N . LYS A 1 860 ? 32.688 -6.195 -2.061 1 63.41 860 LYS A N 1
ATOM 6902 C CA . LYS A 1 860 ? 31.969 -5.691 -0.895 1 63.41 860 LYS A CA 1
ATOM 6903 C C . LYS A 1 860 ? 32.844 -5.723 0.352 1 63.41 860 LYS A C 1
ATOM 6905 O O . LYS A 1 860 ? 33.625 -6.664 0.548 1 63.41 860 LYS A O 1
ATOM 6910 N N . GLU A 1 861 ? 32.906 -4.504 0.932 1 78.62 861 GLU A N 1
ATOM 6911 C CA . GLU A 1 861 ? 33.781 -4.359 2.082 1 78.62 861 GLU A CA 1
ATOM 6912 C C . GLU A 1 861 ? 33.031 -3.873 3.311 1 78.62 861 GLU A C 1
ATOM 6914 O O . GLU A 1 861 ? 32.219 -2.957 3.217 1 78.62 861 GLU A O 1
ATOM 6919 N N . TRP A 1 862 ? 33.156 -4.625 4.34 1 84.94 862 TRP A N 1
ATOM 6920 C CA . TRP A 1 862 ? 32.781 -4.086 5.645 1 84.94 862 TRP A CA 1
ATOM 6921 C C . TRP A 1 862 ? 33.75 -2.979 6.066 1 84.94 862 TRP A C 1
ATOM 6923 O O . TRP A 1 862 ? 34.938 -3.229 6.293 1 84.94 862 TRP A O 1
ATOM 6933 N N . LYS A 1 863 ? 33.219 -1.776 5.988 1 89.69 863 LYS A N 1
ATOM 6934 C CA . LYS A 1 863 ? 34.125 -0.631 6.117 1 89.69 863 LYS A CA 1
ATOM 6935 C C . LYS A 1 863 ? 33.625 0.315 7.219 1 89.69 863 LYS A C 1
ATOM 6937 O O . LYS A 1 863 ? 32.438 0.42 7.48 1 89.69 863 LYS A O 1
ATOM 6942 N N . GLU A 1 864 ? 34.625 0.928 7.879 1 94.12 864 GLU A N 1
ATOM 6943 C CA . GLU A 1 864 ? 34.375 2.062 8.758 1 94.12 864 GLU A CA 1
ATOM 6944 C C . GLU A 1 864 ? 34.062 3.324 7.957 1 94.12 864 GLU A C 1
ATOM 6946 O O . GLU A 1 864 ? 34.812 3.674 7.035 1 94.12 864 GLU A O 1
ATOM 6951 N N . ILE A 1 865 ? 33 3.988 8.305 1 96.38 865 ILE A N 1
ATOM 6952 C CA . ILE A 1 865 ? 32.531 5.148 7.543 1 96.38 865 ILE A CA 1
ATOM 6953 C C . ILE A 1 865 ? 32.375 6.348 8.477 1 96.38 865 ILE A C 1
ATOM 6955 O O . ILE A 1 865 ? 31.875 6.207 9.594 1 96.38 865 ILE A O 1
ATOM 6959 N N . ILE A 1 866 ? 32.906 7.488 8.141 1 97 866 ILE A N 1
ATOM 6960 C CA . ILE A 1 866 ? 32.531 8.766 8.758 1 97 866 ILE A CA 1
ATOM 6961 C C . ILE A 1 866 ? 31.609 9.547 7.82 1 97 866 ILE A C 1
ATOM 6963 O O . ILE A 1 866 ? 32.031 9.938 6.727 1 97 866 ILE A O 1
ATOM 6967 N N . LEU A 1 867 ? 30.406 9.703 8.211 1 97.94 867 LEU A N 1
ATOM 6968 C CA . LEU A 1 867 ? 29.406 10.391 7.398 1 97.94 867 LEU A CA 1
ATOM 6969 C C . LEU A 1 867 ? 29.109 11.781 7.949 1 97.94 867 LEU A C 1
ATOM 6971 O O . LEU A 1 867 ? 28.672 11.922 9.094 1 97.94 867 LEU A O 1
ATOM 6975 N N . GLY A 1 868 ? 29.391 12.781 7.137 1 96.5 868 GLY A N 1
ATOM 6976 C CA . GLY A 1 868 ? 29.203 14.164 7.539 1 96.5 868 GLY A CA 1
ATOM 6977 C C . GLY A 1 868 ? 28.141 14.883 6.723 1 96.5 868 GLY A C 1
ATOM 6978 O O . GLY A 1 868 ? 27.891 14.523 5.57 1 96.5 868 GLY A O 1
ATOM 6979 N N . MET B 1 1 ? 25.828 -14.555 -49.531 1 31.2 1 MET B N 1
ATOM 6980 C CA . MET B 1 1 ? 25.016 -13.352 -49.406 1 31.2 1 MET B CA 1
ATOM 6981 C C . MET B 1 1 ? 25.094 -12.789 -48 1 31.2 1 MET B C 1
ATOM 6983 O O . MET B 1 1 ? 24.844 -13.516 -47.031 1 31.2 1 MET B O 1
ATOM 6987 N N . ALA B 1 2 ? 25.859 -11.938 -47.656 1 41.44 2 ALA B N 1
ATOM 6988 C CA . ALA B 1 2 ? 26.219 -11.281 -46.406 1 41.44 2 ALA B CA 1
ATOM 6989 C C . ALA B 1 2 ? 24.969 -10.922 -45.625 1 41.44 2 ALA B C 1
ATOM 6991 O O . ALA B 1 2 ? 24.047 -10.305 -46.125 1 41.44 2 ALA B O 1
ATOM 6992 N N . ASN B 1 3 ? 24.406 -11.711 -44.656 1 53.94 3 ASN B N 1
ATOM 6993 C CA . ASN B 1 3 ? 23.203 -11.742 -43.844 1 53.94 3 ASN B CA 1
ATOM 6994 C C . ASN B 1 3 ? 22.844 -10.352 -43.312 1 53.94 3 ASN B C 1
ATOM 6996 O O . ASN B 1 3 ? 23.625 -9.75 -42.562 1 53.94 3 ASN B O 1
ATOM 7000 N N . ALA B 1 4 ? 22.109 -9.508 -44.062 1 72 4 ALA B N 1
ATOM 7001 C CA . ALA B 1 4 ? 21.781 -8.086 -44 1 72 4 ALA B CA 1
ATOM 7002 C C . ALA B 1 4 ? 20.938 -7.766 -42.781 1 72 4 ALA B C 1
ATOM 7004 O O . ALA B 1 4 ? 19.969 -8.469 -42.469 1 72 4 ALA B O 1
ATOM 7005 N N . LEU B 1 5 ? 21.484 -7.172 -41.75 1 89.69 5 LEU B N 1
ATOM 7006 C CA . LEU B 1 5 ? 20.797 -6.605 -40.594 1 89.69 5 LEU B CA 1
ATOM 7007 C C . LEU B 1 5 ? 20.359 -5.172 -40.875 1 89.69 5 LEU B C 1
ATOM 7009 O O . LEU B 1 5 ? 21.047 -4.441 -41.594 1 89.69 5 LEU B O 1
ATOM 7013 N N . CYS B 1 6 ? 19.156 -4.895 -40.562 1 93.69 6 CYS B N 1
ATOM 7014 C CA . CYS B 1 6 ? 18.734 -3.504 -40.625 1 93.69 6 CYS B CA 1
ATOM 7015 C C . CYS B 1 6 ? 19.469 -2.637 -39.625 1 93.69 6 CYS B C 1
ATOM 7017 O O . CYS B 1 6 ? 20.219 -3.148 -38.781 1 93.69 6 CYS B O 1
ATOM 7019 N N . GLN B 1 7 ? 19.219 -1.347 -39.688 1 90.5 7 GLN B N 1
ATOM 7020 C CA . GLN B 1 7 ? 19.922 -0.401 -38.812 1 90.5 7 GLN B CA 1
ATOM 7021 C C . GLN B 1 7 ? 19.562 -0.61 -37.344 1 90.5 7 GLN B C 1
ATOM 7023 O O . GLN B 1 7 ? 20.422 -0.521 -36.469 1 90.5 7 GLN B O 1
ATOM 7028 N N . ARG B 1 8 ? 18.312 -0.883 -37.094 1 90.44 8 ARG B N 1
ATOM 7029 C CA . ARG B 1 8 ? 17.859 -1.106 -35.719 1 90.44 8 ARG B CA 1
ATOM 7030 C C . ARG B 1 8 ? 18.547 -2.318 -35.094 1 90.44 8 ARG B C 1
ATOM 7032 O O . ARG B 1 8 ? 18.969 -2.273 -33.938 1 90.44 8 ARG B O 1
ATOM 7039 N N . CYS B 1 9 ? 18.641 -3.312 -35.844 1 94.31 9 CYS B N 1
ATOM 7040 C CA . CYS B 1 9 ? 19.219 -4.559 -35.344 1 94.31 9 CYS B CA 1
ATOM 7041 C C . CYS B 1 9 ? 20.734 -4.438 -35.219 1 94.31 9 CYS B C 1
ATOM 7043 O O . CYS B 1 9 ? 21.328 -5 -34.312 1 94.31 9 CYS B O 1
ATOM 7045 N N . THR B 1 10 ? 21.328 -3.664 -36.094 1 91.25 10 THR B N 1
ATOM 7046 C CA . THR B 1 10 ? 22.781 -3.461 -36.031 1 91.25 10 THR B CA 1
ATOM 7047 C C . THR B 1 10 ? 23.141 -2.645 -34.812 1 91.25 10 THR B C 1
ATOM 7049 O O . THR B 1 10 ? 24.172 -2.891 -34.156 1 91.25 10 THR B O 1
ATOM 7052 N N . SER B 1 11 ? 22.281 -1.804 -34.438 1 88.38 11 SER B N 1
ATOM 7053 C CA . SER B 1 11 ? 22.547 -0.905 -33.312 1 88.38 11 SER B CA 1
ATOM 7054 C C . SER B 1 11 ? 22.531 -1.656 -31.984 1 88.38 11 SER B C 1
ATOM 7056 O O . SER B 1 11 ? 23.047 -1.167 -30.984 1 88.38 11 SER B O 1
ATOM 7058 N N . LEU B 1 12 ? 21.984 -2.842 -31.938 1 89.19 12 LEU B N 1
ATOM 7059 C CA . LEU B 1 12 ? 21.953 -3.627 -30.719 1 89.19 12 LEU B CA 1
ATOM 7060 C C . LEU B 1 12 ? 23.328 -4.195 -30.391 1 89.19 12 LEU B C 1
ATOM 7062 O O . LEU B 1 12 ? 23.609 -4.52 -29.25 1 89.19 12 LEU B O 1
ATOM 7066 N N . ASN B 1 13 ? 24.219 -4.324 -31.391 1 87.69 13 ASN B N 1
ATOM 7067 C CA . ASN B 1 13 ? 25.578 -4.812 -31.219 1 87.69 13 ASN B CA 1
ATOM 7068 C C . ASN B 1 13 ? 25.625 -6.082 -30.375 1 87.69 13 ASN B C 1
ATOM 7070 O O . ASN B 1 13 ? 26.344 -6.148 -29.375 1 87.69 13 ASN B O 1
ATOM 7074 N N . LEU B 1 14 ? 24.859 -7.066 -30.844 1 91.56 14 LEU B N 1
ATOM 7075 C CA . LEU B 1 14 ? 24.781 -8.32 -30.094 1 91.56 14 LEU B CA 1
ATOM 7076 C C . LEU B 1 14 ? 26.031 -9.156 -30.312 1 91.56 14 LEU B C 1
ATOM 7078 O O . LEU B 1 14 ? 26.547 -9.242 -31.438 1 91.56 14 LEU B O 1
ATOM 7082 N N . SER B 1 15 ? 26.641 -9.555 -29.188 1 89.44 15 SER B N 1
ATOM 7083 C CA . SER B 1 15 ? 27.828 -10.398 -29.203 1 89.44 15 SER B CA 1
ATOM 7084 C C . SER B 1 15 ? 27.688 -11.555 -28.219 1 89.44 15 SER B C 1
ATOM 7086 O O . SER B 1 15 ? 26.781 -11.562 -27.375 1 89.44 15 SER B O 1
ATOM 7088 N N . ILE B 1 16 ? 28.516 -12.523 -28.312 1 89.31 16 ILE B N 1
ATOM 7089 C CA . ILE B 1 16 ? 28.516 -13.68 -27.406 1 89.31 16 ILE B CA 1
ATOM 7090 C C . ILE B 1 16 ? 28.688 -13.203 -25.969 1 89.31 16 ILE B C 1
ATOM 7092 O O . ILE B 1 16 ? 28.078 -13.75 -25.047 1 89.31 16 ILE B O 1
ATOM 7096 N N . ALA B 1 17 ? 29.422 -12.156 -25.766 1 83.56 17 ALA B N 1
ATOM 7097 C CA . ALA B 1 17 ? 29.766 -11.648 -24.438 1 83.56 17 ALA B CA 1
ATOM 7098 C C . ALA B 1 17 ? 28.531 -11.047 -23.75 1 83.56 17 ALA B C 1
ATOM 7100 O O . ALA B 1 17 ? 28.469 -11 -22.531 1 83.56 17 ALA B O 1
ATOM 7101 N N . LYS B 1 18 ? 27.625 -10.609 -24.594 1 86.12 18 LYS B N 1
ATOM 7102 C CA . LYS B 1 18 ? 26.422 -10.047 -24.016 1 86.12 18 LYS B CA 1
ATOM 7103 C C . LYS B 1 18 ? 25.5 -11.141 -23.484 1 86.12 18 LYS B C 1
ATOM 7105 O O . LYS B 1 18 ? 24.703 -10.914 -22.578 1 86.12 18 LYS B O 1
ATOM 7110 N N . PHE B 1 19 ? 25.625 -12.32 -24.062 1 89.88 19 PHE B N 1
ATOM 7111 C CA . PHE B 1 19 ? 24.75 -13.43 -23.672 1 89.88 19 PHE B CA 1
ATOM 7112 C C . PHE B 1 19 ? 25.422 -14.305 -22.625 1 89.88 19 PHE B C 1
ATOM 7114 O O . PHE B 1 19 ? 24.75 -14.844 -21.734 1 89.88 19 PHE B O 1
ATOM 7121 N N . ARG B 1 20 ? 26.656 -14.469 -22.734 1 86.69 20 ARG B N 1
ATOM 7122 C CA . ARG B 1 20 ? 27.375 -15.328 -21.812 1 86.69 20 ARG B CA 1
ATOM 7123 C C . ARG B 1 20 ? 28.109 -14.5 -20.75 1 86.69 20 ARG B C 1
ATOM 7125 O O . ARG B 1 20 ? 28.875 -13.594 -21.078 1 86.69 20 ARG B O 1
ATOM 7132 N N . ILE B 1 21 ? 27.766 -14.844 -19.484 1 77.56 21 ILE B N 1
ATOM 7133 C CA . ILE B 1 21 ? 28.422 -14.141 -18.375 1 77.56 21 ILE B CA 1
ATOM 7134 C C . ILE B 1 21 ? 29.578 -14.977 -17.859 1 77.56 21 ILE B C 1
ATOM 7136 O O . ILE B 1 21 ? 29.406 -16.109 -17.422 1 77.56 21 ILE B O 1
ATOM 7140 N N . ASP B 1 22 ? 30.797 -14.734 -18.141 1 66.38 22 ASP B N 1
ATOM 7141 C CA . ASP B 1 22 ? 31.969 -15.492 -17.703 1 66.38 22 ASP B CA 1
ATOM 7142 C C . ASP B 1 22 ? 32.5 -14.938 -16.391 1 66.38 22 ASP B C 1
ATOM 7144 O O . ASP B 1 22 ? 32.969 -13.789 -16.328 1 66.38 22 ASP B O 1
ATOM 7148 N N . ASP B 1 23 ? 32.062 -15.43 -15.195 1 58.34 23 ASP B N 1
ATOM 7149 C CA . ASP B 1 23 ? 32.625 -14.984 -13.914 1 58.34 23 ASP B CA 1
ATOM 7150 C C . ASP B 1 23 ? 34.094 -15.352 -13.789 1 58.34 23 ASP B C 1
ATOM 7152 O O . ASP B 1 23 ? 34.75 -14.945 -12.844 1 58.34 23 ASP B O 1
ATOM 7156 N N . LYS B 1 24 ? 34.688 -16.406 -14.414 1 50.31 24 LYS B N 1
ATOM 7157 C CA . LYS B 1 24 ? 36 -16.938 -14.094 1 50.31 24 LYS B CA 1
ATOM 7158 C C . LYS B 1 24 ? 37.094 -15.898 -14.312 1 50.31 24 LYS B C 1
ATOM 7160 O O . LYS B 1 24 ? 38.156 -15.977 -13.711 1 50.31 24 LYS B O 1
ATOM 7165 N N . ASN B 1 25 ? 37.156 -15.273 -15.469 1 43.25 25 ASN B N 1
ATOM 7166 C CA . ASN B 1 25 ? 38.375 -14.484 -15.594 1 43.25 25 ASN B CA 1
ATOM 7167 C C . ASN B 1 25 ? 38.281 -13.148 -14.859 1 43.25 25 ASN B C 1
ATOM 7169 O O . ASN B 1 25 ? 37.312 -12.414 -15.055 1 43.25 25 ASN B O 1
ATOM 7173 N N . GLY B 1 26 ? 38.656 -13.016 -13.609 1 39.69 26 GLY B N 1
ATOM 7174 C CA . GLY B 1 26 ? 39 -11.93 -12.719 1 39.69 26 GLY B CA 1
ATOM 7175 C C . GLY B 1 26 ? 39.188 -10.602 -13.43 1 39.69 26 GLY B C 1
ATOM 7176 O O . GLY B 1 26 ? 39.688 -9.641 -12.852 1 39.69 26 GLY B O 1
ATOM 7177 N N . ASP B 1 27 ? 39.469 -10.602 -14.617 1 37.09 27 ASP B N 1
ATOM 7178 C CA . ASP B 1 27 ? 39.875 -9.32 -15.18 1 37.09 27 ASP B CA 1
ATOM 7179 C C . ASP B 1 27 ? 38.719 -8.328 -15.219 1 37.09 27 ASP B C 1
ATOM 7181 O O . ASP B 1 27 ? 38 -8.258 -16.219 1 37.09 27 ASP B O 1
ATOM 7185 N N . GLU B 1 28 ? 38.125 -8.031 -14.164 1 40.47 28 GLU B N 1
ATOM 7186 C CA . GLU B 1 28 ? 37.125 -7.039 -13.805 1 40.47 28 GLU B CA 1
ATOM 7187 C C . GLU B 1 28 ? 37.375 -5.719 -14.539 1 40.47 28 GLU B C 1
ATOM 7189 O O . GLU B 1 28 ? 36.469 -4.863 -14.586 1 40.47 28 GLU B O 1
ATOM 7194 N N . ASP B 1 29 ? 38.688 -5.375 -14.766 1 39.47 29 ASP B N 1
ATOM 7195 C CA . ASP B 1 29 ? 39.094 -4.012 -15.109 1 39.47 29 ASP B CA 1
ATOM 7196 C C . ASP B 1 29 ? 38.469 -3.586 -16.438 1 39.47 29 ASP B C 1
ATOM 7198 O O . ASP B 1 29 ? 38.312 -2.391 -16.703 1 39.47 29 ASP B O 1
ATOM 7202 N N . ASN B 1 30 ? 38.719 -4.359 -17.531 1 39.03 30 ASN B N 1
ATOM 7203 C CA . ASN B 1 30 ? 38.5 -3.746 -18.844 1 39.03 30 ASN B CA 1
ATOM 7204 C C . ASN B 1 30 ? 37.062 -3.879 -19.312 1 39.03 30 ASN B C 1
ATOM 7206 O O . ASN B 1 30 ? 36.781 -3.814 -20.5 1 39.03 30 ASN B O 1
ATOM 7210 N N . ARG B 1 31 ? 36.125 -4.512 -18.641 1 43.03 31 ARG B N 1
ATOM 7211 C CA . ARG B 1 31 ? 34.844 -4.652 -19.312 1 43.03 31 ARG B CA 1
ATOM 7212 C C . ARG B 1 31 ? 34 -3.408 -19.109 1 43.03 31 ARG B C 1
ATOM 7214 O O . ARG B 1 31 ? 33.625 -3.061 -17.984 1 43.03 31 ARG B O 1
ATOM 7221 N N . SER B 1 32 ? 34.219 -2.461 -19.859 1 45.88 32 SER B N 1
ATOM 7222 C CA . SER B 1 32 ? 33.156 -1.457 -19.938 1 45.88 32 SER B CA 1
ATOM 7223 C C . SER B 1 32 ? 31.766 -2.105 -19.953 1 45.88 32 SER B C 1
ATOM 7225 O O . SER B 1 32 ? 31.469 -2.932 -20.812 1 45.88 32 SER B O 1
ATOM 7227 N N . PRO B 1 33 ? 31.188 -2.395 -18.828 1 48.72 33 PRO B N 1
ATOM 7228 C CA . PRO B 1 33 ? 29.875 -3.037 -18.844 1 48.72 33 PRO B CA 1
ATOM 7229 C C . PRO B 1 33 ? 29 -2.574 -20.016 1 48.72 33 PRO B C 1
ATOM 7231 O O . PRO B 1 33 ? 28.734 -1.377 -20.141 1 48.72 33 PRO B O 1
ATOM 7234 N N . GLU B 1 34 ? 29.344 -3.021 -21.172 1 54.5 34 GLU B N 1
ATOM 7235 C CA . GLU B 1 34 ? 28.234 -2.74 -22.078 1 54.5 34 GLU B CA 1
ATOM 7236 C C . GLU B 1 34 ? 26.906 -2.723 -21.328 1 54.5 34 GLU B C 1
ATOM 7238 O O . GLU B 1 34 ? 26.438 -3.758 -20.844 1 54.5 34 GLU B O 1
ATOM 7243 N N . LEU B 1 35 ? 26.656 -1.622 -20.688 1 55.22 35 LEU B N 1
ATOM 7244 C CA . LEU B 1 35 ? 25.453 -1.378 -19.906 1 55.22 35 LEU B CA 1
ATOM 7245 C C . LEU B 1 35 ? 24.219 -1.911 -20.609 1 55.22 35 LEU B C 1
ATOM 7247 O O . LEU B 1 35 ? 23.969 -1.572 -21.781 1 55.22 35 LEU B O 1
ATOM 7251 N N . THR B 1 36 ? 23.984 -3.217 -20.297 1 59.81 36 THR B N 1
ATOM 7252 C CA . THR B 1 36 ? 22.703 -3.713 -20.797 1 59.81 36 THR B CA 1
ATOM 7253 C C . THR B 1 36 ? 21.547 -2.926 -20.188 1 59.81 36 THR B C 1
ATOM 7255 O O . THR B 1 36 ? 21.391 -2.867 -18.969 1 59.81 36 THR B O 1
ATOM 7258 N N . ARG B 1 37 ? 21.078 -2.004 -21.031 1 61.28 37 ARG B N 1
ATOM 7259 C CA . ARG B 1 37 ? 19.938 -1.19 -20.609 1 61.28 37 ARG B CA 1
ATOM 7260 C C . ARG B 1 37 ? 18.75 -2.066 -20.25 1 61.28 37 ARG B C 1
ATOM 7262 O O . ARG B 1 37 ? 18.562 -3.137 -20.828 1 61.28 37 ARG B O 1
ATOM 7269 N N . SER B 1 38 ? 17.984 -1.737 -19.203 1 64.94 38 SER B N 1
ATOM 7270 C CA . SER B 1 38 ? 16.859 -2.535 -18.719 1 64.94 38 SER B CA 1
ATOM 7271 C C . SER B 1 38 ? 15.773 -2.645 -19.781 1 64.94 38 SER B C 1
ATOM 7273 O O . SER B 1 38 ? 15.328 -3.746 -20.125 1 64.94 38 SER B O 1
ATOM 7275 N N . ARG B 1 39 ? 15.07 -1.62 -20.172 1 79.56 39 ARG B N 1
ATOM 7276 C CA . ARG B 1 39 ? 14.008 -1.677 -21.172 1 79.56 39 ARG B CA 1
ATOM 7277 C C . ARG B 1 39 ? 14.305 -0.75 -22.344 1 79.56 39 ARG B C 1
ATOM 7279 O O . ARG B 1 39 ? 14.516 0.45 -22.156 1 79.56 39 ARG B O 1
ATOM 7286 N N . SER B 1 40 ? 14.508 -1.356 -23.641 1 84.56 40 SER B N 1
ATOM 7287 C CA . SER B 1 40 ? 14.844 -0.562 -24.812 1 84.56 40 SER B CA 1
ATOM 7288 C C . SER B 1 40 ? 13.758 -0.65 -25.875 1 84.56 40 SER B C 1
ATOM 7290 O O . SER B 1 40 ? 13.281 -1.741 -26.203 1 84.56 40 SER B O 1
ATOM 7292 N N . TYR B 1 41 ? 13.414 0.478 -26.359 1 89.81 41 TYR B N 1
ATOM 7293 C CA . TYR B 1 41 ? 12.461 0.525 -27.453 1 89.81 41 TYR B CA 1
ATOM 7294 C C . TYR B 1 41 ? 13.078 -0.035 -28.734 1 89.81 41 TYR B C 1
ATOM 7296 O O . TYR B 1 41 ? 14.195 0.334 -29.109 1 89.81 41 TYR B O 1
ATOM 7304 N N . PHE B 1 42 ? 12.406 -0.929 -29.453 1 92.69 42 PHE B N 1
ATOM 7305 C CA . PHE B 1 42 ? 12.945 -1.583 -30.641 1 92.69 42 PHE B CA 1
ATOM 7306 C C . PHE B 1 42 ? 12.211 -1.118 -31.891 1 92.69 42 PHE B C 1
ATOM 7308 O O . PHE B 1 42 ? 12.836 -0.857 -32.906 1 92.69 42 PHE B O 1
ATOM 7315 N N . GLY B 1 43 ? 10.828 -1.045 -31.797 1 92.94 43 GLY B N 1
ATOM 7316 C CA . GLY B 1 43 ? 10.008 -0.617 -32.906 1 92.94 43 GLY B CA 1
ATOM 7317 C C . GLY B 1 43 ? 8.57 -1.104 -32.812 1 92.94 43 GLY B C 1
ATOM 7318 O O . GLY B 1 43 ? 8.211 -1.828 -31.891 1 92.94 43 GLY B O 1
ATOM 7319 N N . THR B 1 44 ? 7.801 -0.699 -33.75 1 95.25 44 THR B N 1
ATOM 7320 C CA . THR B 1 44 ? 6.414 -1.15 -33.812 1 95.25 44 THR B CA 1
ATOM 7321 C C . THR B 1 44 ? 6.301 -2.461 -34.594 1 95.25 44 THR B C 1
ATOM 7323 O O . THR B 1 44 ? 7.23 -2.855 -35.281 1 95.25 44 THR B O 1
ATOM 7326 N N . VAL B 1 45 ? 5.18 -3.133 -34.469 1 95.44 45 VAL B N 1
ATOM 7327 C CA . VAL B 1 45 ? 4.941 -4.395 -35.156 1 95.44 45 VAL B CA 1
ATOM 7328 C C . VAL B 1 45 ? 5.102 -4.199 -36.688 1 95.44 45 VAL B C 1
ATOM 7330 O O . VAL B 1 45 ? 5.746 -5.008 -37.344 1 95.44 45 VAL B O 1
ATOM 7333 N N . THR B 1 46 ? 4.602 -3.066 -37.125 1 94.81 46 THR B N 1
ATOM 7334 C CA . THR B 1 46 ? 4.672 -2.779 -38.562 1 94.81 46 THR B CA 1
ATOM 7335 C C . THR B 1 46 ? 6.121 -2.562 -39 1 94.81 46 THR B C 1
ATOM 7337 O O . THR B 1 46 ? 6.551 -3.094 -40.031 1 94.81 46 THR B O 1
ATOM 7340 N N . GLN B 1 47 ? 6.824 -1.853 -38.281 1 94.62 47 GLN B N 1
ATOM 7341 C CA . GLN B 1 47 ? 8.219 -1.573 -38.625 1 94.62 47 GLN B CA 1
ATOM 7342 C C . GLN B 1 47 ? 9.047 -2.855 -38.625 1 94.62 47 GLN B C 1
ATOM 7344 O O . GLN B 1 47 ? 9.883 -3.041 -39.531 1 94.62 47 GLN B O 1
ATOM 7349 N N . ILE B 1 48 ? 8.812 -3.736 -37.75 1 96.06 48 ILE B N 1
ATOM 7350 C CA . ILE B 1 48 ? 9.578 -4.973 -37.594 1 96.06 48 ILE B CA 1
ATOM 7351 C C . ILE B 1 48 ? 9.211 -5.926 -38.75 1 96.06 48 ILE B C 1
ATOM 7353 O O . ILE B 1 48 ? 10.086 -6.551 -39.344 1 96.06 48 ILE B O 1
ATOM 7357 N N . ARG B 1 49 ? 7.98 -6.062 -39.062 1 94.75 49 ARG B N 1
ATOM 7358 C CA . ARG B 1 49 ? 7.52 -6.938 -40.125 1 94.75 49 ARG B CA 1
ATOM 7359 C C . ARG B 1 49 ? 8.055 -6.473 -41.5 1 94.75 49 ARG B C 1
ATOM 7361 O O . ARG B 1 49 ? 8.438 -7.293 -42.344 1 94.75 49 ARG B O 1
ATOM 7368 N N . ASP B 1 50 ? 8.023 -5.156 -41.625 1 94 50 ASP B N 1
ATOM 7369 C CA . ASP B 1 50 ? 8.555 -4.605 -42.875 1 94 50 ASP B CA 1
ATOM 7370 C C . ASP B 1 50 ? 10.039 -4.93 -43.031 1 94 50 ASP B C 1
ATOM 7372 O O . ASP B 1 50 ? 10.5 -5.262 -44.125 1 94 50 ASP B O 1
ATOM 7376 N N . SER B 1 51 ? 10.703 -4.855 -41.938 1 94.62 51 SER B N 1
ATOM 7377 C CA . SER B 1 51 ? 12.141 -5.105 -41.969 1 94.62 51 SER B CA 1
ATOM 7378 C C . SER B 1 51 ? 12.438 -6.602 -42.031 1 94.62 51 SER B C 1
ATOM 7380 O O . SER B 1 51 ? 13.531 -7.008 -42.406 1 94.62 51 SER B O 1
ATOM 7382 N N . ALA B 1 52 ? 11.531 -7.48 -41.625 1 94.06 52 ALA B N 1
ATOM 7383 C CA . ALA B 1 52 ? 11.719 -8.922 -41.5 1 94.06 52 ALA B CA 1
ATOM 7384 C C . ALA B 1 52 ? 12.016 -9.547 -42.875 1 94.06 52 ALA B C 1
ATOM 7386 O O . ALA B 1 52 ? 12.656 -10.594 -42.969 1 94.06 52 ALA B O 1
ATOM 7387 N N . GLU B 1 53 ? 11.648 -8.891 -43.906 1 89.94 53 GLU B N 1
ATOM 7388 C CA . GLU B 1 53 ? 11.891 -9.398 -45.25 1 89.94 53 GLU B CA 1
ATOM 7389 C C . GLU B 1 53 ? 13.383 -9.414 -45.562 1 89.94 53 GLU B C 1
ATOM 7391 O O . GLU B 1 53 ? 13.852 -10.289 -46.312 1 89.94 53 GLU B O 1
ATOM 7396 N N . ASN B 1 54 ? 14.086 -8.492 -44.969 1 92.44 54 ASN B N 1
ATOM 7397 C CA . ASN B 1 54 ? 15.492 -8.367 -45.312 1 92.44 54 ASN B CA 1
ATOM 7398 C C . ASN B 1 54 ? 16.391 -8.43 -44.094 1 92.44 54 ASN B C 1
ATOM 7400 O O . ASN B 1 54 ? 17.578 -8.141 -44.156 1 92.44 54 ASN B O 1
ATOM 7404 N N . CYS B 1 55 ? 15.859 -8.711 -42.969 1 95 55 CYS B N 1
ATOM 7405 C CA . CYS B 1 55 ? 16.641 -8.719 -41.719 1 95 55 CYS B CA 1
ATOM 7406 C C . CYS B 1 55 ? 16.328 -9.961 -40.906 1 95 55 CYS B C 1
ATOM 7408 O O . CYS B 1 55 ? 15.188 -10.18 -40.5 1 95 55 CYS B O 1
ATOM 7410 N N . GLU B 1 56 ? 17.359 -10.688 -40.5 1 93.81 56 GLU B N 1
ATOM 7411 C CA . GLU B 1 56 ? 17.203 -11.977 -39.844 1 93.81 56 GLU B CA 1
ATOM 7412 C C . GLU B 1 56 ? 16.688 -11.812 -38.438 1 93.81 56 GLU B C 1
ATOM 7414 O O . GLU B 1 56 ? 15.836 -12.586 -37.969 1 93.81 56 GLU B O 1
ATOM 7419 N N . LEU B 1 57 ? 17.219 -10.867 -37.75 1 95.25 57 LEU B N 1
ATOM 7420 C CA . LEU B 1 57 ? 16.766 -10.688 -36.375 1 95.25 57 LEU B CA 1
ATOM 7421 C C . LEU B 1 57 ? 15.328 -10.188 -36.344 1 95.25 57 LEU B C 1
ATOM 7423 O O . LEU B 1 57 ? 14.547 -10.602 -35.5 1 95.25 57 LEU B O 1
ATOM 7427 N N . CYS B 1 58 ? 14.969 -9.266 -37.219 1 96.06 58 CYS B N 1
ATOM 7428 C CA . CYS B 1 58 ? 13.586 -8.805 -37.312 1 96.06 58 CYS B CA 1
ATOM 7429 C C . CYS B 1 58 ? 12.648 -9.961 -37.656 1 96.06 58 CYS B C 1
ATOM 7431 O O . CYS B 1 58 ? 11.516 -10.008 -37.156 1 96.06 58 CYS B O 1
ATOM 7433 N N . GLU B 1 59 ? 13.117 -10.812 -38.5 1 94.94 59 GLU B N 1
ATOM 7434 C CA . GLU B 1 59 ? 12.328 -12 -38.812 1 94.94 59 GLU B CA 1
ATOM 7435 C C . GLU B 1 59 ? 12.078 -12.844 -37.562 1 94.94 59 GLU B C 1
ATOM 7437 O O . GLU B 1 59 ? 10.969 -13.32 -37.312 1 94.94 59 GLU B O 1
ATOM 7442 N N . LEU B 1 60 ? 13.102 -13.031 -36.844 1 95.31 60 LEU B N 1
ATOM 7443 C CA . LEU B 1 60 ? 13.023 -13.805 -35.594 1 95.31 60 LEU B CA 1
ATOM 7444 C C . LEU B 1 60 ? 12.023 -13.18 -34.625 1 95.31 60 LEU B C 1
ATOM 7446 O O . LEU B 1 60 ? 11.188 -13.875 -34.062 1 95.31 60 LEU B O 1
ATOM 7450 N N . ILE B 1 61 ? 12.078 -11.883 -34.406 1 95.62 61 ILE B N 1
ATOM 7451 C CA . ILE B 1 61 ? 11.227 -11.164 -33.469 1 95.62 61 ILE B CA 1
ATOM 7452 C C . ILE B 1 61 ? 9.789 -11.133 -33.969 1 95.62 61 ILE B C 1
ATOM 7454 O O . ILE B 1 61 ? 8.836 -11.273 -33.219 1 95.62 61 ILE B O 1
ATOM 7458 N N . ALA B 1 62 ? 9.656 -10.938 -35.281 1 95 62 ALA B N 1
ATOM 7459 C CA . ALA B 1 62 ? 8.328 -10.898 -35.906 1 95 62 ALA B CA 1
ATOM 7460 C C . ALA B 1 62 ? 7.605 -12.234 -35.719 1 95 62 ALA B C 1
ATOM 7462 O O . ALA B 1 62 ? 6.375 -12.281 -35.625 1 95 62 ALA B O 1
ATOM 7463 N N . ASP B 1 63 ? 8.367 -13.25 -35.656 1 93.88 63 ASP B N 1
ATOM 7464 C CA . ASP B 1 63 ? 7.797 -14.594 -35.5 1 93.88 63 ASP B CA 1
ATOM 7465 C C . ASP B 1 63 ? 7.059 -14.75 -34.188 1 93.88 63 ASP B C 1
ATOM 7467 O O . ASP B 1 63 ? 6.203 -15.625 -34.062 1 93.88 63 ASP B O 1
ATOM 7471 N N . THR B 1 64 ? 7.367 -13.992 -33.156 1 93.31 64 THR B N 1
ATOM 7472 C CA . THR B 1 64 ? 6.723 -14.086 -31.859 1 93.31 64 THR B CA 1
ATOM 7473 C C . THR B 1 64 ? 5.227 -13.812 -31.969 1 93.31 64 THR B C 1
ATOM 7475 O O . THR B 1 64 ? 4.434 -14.328 -31.172 1 93.31 64 THR B O 1
ATOM 7478 N N . VAL B 1 65 ? 4.824 -12.992 -32.969 1 92.56 65 VAL B N 1
ATOM 7479 C CA . VAL B 1 65 ? 3.422 -12.602 -33.062 1 92.56 65 VAL B CA 1
ATOM 7480 C C . VAL B 1 65 ? 2.832 -13.117 -34.375 1 92.56 65 VAL B C 1
ATOM 7482 O O . VAL B 1 65 ? 1.823 -12.594 -34.844 1 92.56 65 VAL B O 1
ATOM 7485 N N . ARG B 1 66 ? 3.426 -14.047 -34.906 1 88.06 66 ARG B N 1
ATOM 7486 C CA . ARG B 1 66 ? 2.967 -14.578 -36.188 1 88.06 66 ARG B CA 1
ATOM 7487 C C . ARG B 1 66 ? 1.566 -15.172 -36.062 1 88.06 66 ARG B C 1
ATOM 7489 O O . ARG B 1 66 ? 0.711 -14.938 -36.938 1 88.06 66 ARG B O 1
ATOM 7496 N N . ASP B 1 67 ? 1.346 -15.859 -34.969 1 81.94 67 ASP B N 1
ATOM 7497 C CA . ASP B 1 67 ? 0.077 -16.562 -34.781 1 81.94 67 ASP B CA 1
ATOM 7498 C C . ASP B 1 67 ? -0.856 -15.781 -33.875 1 81.94 67 ASP B C 1
ATOM 7500 O O . ASP B 1 67 ? -1.822 -16.344 -33.344 1 81.94 67 ASP B O 1
ATOM 7504 N N . ALA B 1 68 ? -0.486 -14.508 -33.594 1 87.19 68 ALA B N 1
ATOM 7505 C CA . ALA B 1 68 ? -1.33 -13.711 -32.719 1 87.19 68 ALA B CA 1
ATOM 7506 C C . ALA B 1 68 ? -2.627 -13.297 -33.406 1 87.19 68 ALA B C 1
ATOM 7508 O O . ALA B 1 68 ? -2.602 -12.781 -34.531 1 87.19 68 ALA B O 1
ATOM 7509 N N . ASN B 1 69 ? -3.803 -13.703 -32.875 1 85.19 69 ASN B N 1
ATOM 7510 C CA . ASN B 1 69 ? -5.102 -13.32 -33.406 1 85.19 69 ASN B CA 1
ATOM 7511 C C . ASN B 1 69 ? -5.68 -12.109 -32.688 1 85.19 69 ASN B C 1
ATOM 7513 O O . ASN B 1 69 ? -6.766 -12.188 -32.094 1 85.19 69 ASN B O 1
ATOM 7517 N N . VAL B 1 70 ? -4.914 -11.094 -32.625 1 88.81 70 VAL B N 1
ATOM 7518 C CA . VAL B 1 70 ? -5.336 -9.852 -31.984 1 88.81 70 VAL B CA 1
ATOM 7519 C C . VAL B 1 70 ? -5.457 -8.75 -33.031 1 88.81 70 VAL B C 1
ATOM 7521 O O . VAL B 1 70 ? -4.547 -8.555 -33.844 1 88.81 70 VAL B O 1
ATOM 7524 N N . PRO B 1 71 ? -6.613 -8.102 -33.094 1 89.81 71 PRO B N 1
ATOM 7525 C CA . PRO B 1 71 ? -6.805 -7.066 -34.094 1 89.81 71 PRO B CA 1
ATOM 7526 C C . PRO B 1 71 ? -6.027 -5.785 -33.812 1 89.81 71 PRO B C 1
ATOM 7528 O O . PRO B 1 71 ? -5.699 -5.52 -32.625 1 89.81 71 PRO B O 1
ATOM 7531 N N . HIS B 1 72 ? -5.621 -4.988 -34.719 1 90.44 72 HIS B N 1
ATOM 7532 C CA . HIS B 1 72 ? -5.07 -3.639 -34.656 1 90.44 72 HIS B CA 1
ATOM 7533 C C . HIS B 1 72 ? -3.773 -3.611 -33.844 1 90.44 72 HIS B C 1
ATOM 7535 O O . HIS B 1 72 ? -3.625 -2.809 -32.938 1 90.44 72 HIS B O 1
ATOM 7541 N N . ILE B 1 73 ? -2.857 -4.496 -34.188 1 91.38 73 ILE B N 1
ATOM 7542 C CA . ILE B 1 73 ? -1.613 -4.543 -33.406 1 91.38 73 ILE B CA 1
ATOM 7543 C C . ILE B 1 73 ? -0.513 -3.809 -34.188 1 91.38 73 ILE B C 1
ATOM 7545 O O . ILE B 1 73 ? 0.657 -3.857 -33.781 1 91.38 73 ILE B O 1
ATOM 7549 N N . ASP B 1 74 ? -0.869 -3.043 -35.188 1 90.62 74 ASP B N 1
ATOM 7550 C CA . ASP B 1 74 ? 0.111 -2.43 -36.094 1 90.62 74 ASP B CA 1
ATOM 7551 C C . ASP B 1 74 ? 0.991 -1.434 -35.312 1 90.62 74 ASP B C 1
ATOM 7553 O O . ASP B 1 74 ? 2.207 -1.398 -35.531 1 90.62 74 ASP B O 1
ATOM 7557 N N . ASP B 1 75 ? 0.444 -0.68 -34.469 1 92.38 75 ASP B N 1
ATOM 7558 C CA . ASP B 1 75 ? 1.177 0.39 -33.781 1 92.38 75 ASP B CA 1
ATOM 7559 C C . ASP B 1 75 ? 1.662 -0.056 -32.406 1 92.38 75 ASP B C 1
ATOM 7561 O O . ASP B 1 75 ? 2.217 0.743 -31.656 1 92.38 75 ASP B O 1
ATOM 7565 N N . VAL B 1 76 ? 1.519 -1.326 -32.156 1 94.38 76 VAL B N 1
ATOM 7566 C CA . VAL B 1 76 ? 1.984 -1.826 -30.859 1 94.38 76 VAL B CA 1
ATOM 7567 C C . VAL B 1 76 ? 3.512 -1.813 -30.812 1 94.38 76 VAL B C 1
ATOM 7569 O O . VAL B 1 76 ? 4.164 -2.256 -31.766 1 94.38 76 VAL B O 1
ATOM 7572 N N . ALA B 1 77 ? 4.066 -1.232 -29.766 1 94.44 77 ALA B N 1
ATOM 7573 C CA . ALA B 1 77 ? 5.512 -1.083 -29.641 1 94.44 77 ALA B CA 1
ATOM 7574 C C . ALA B 1 77 ? 6.145 -2.352 -29.078 1 94.44 77 ALA B C 1
ATOM 7576 O O . ALA B 1 77 ? 5.57 -2.998 -28.188 1 94.44 77 ALA B O 1
ATOM 7577 N N . CYS B 1 78 ? 7.32 -2.703 -29.641 1 95 78 CYS B N 1
ATOM 7578 C CA . CYS B 1 78 ? 8.141 -3.799 -29.141 1 95 78 CYS B CA 1
ATOM 7579 C C . CYS B 1 78 ? 9.289 -3.273 -28.281 1 95 78 CYS B C 1
ATOM 7581 O O . CYS B 1 78 ? 9.898 -2.258 -28.625 1 95 78 CYS B O 1
ATOM 7583 N N . HIS B 1 79 ? 9.508 -3.893 -27.156 1 92.75 79 HIS B N 1
ATOM 7584 C CA . HIS B 1 79 ? 10.617 -3.555 -26.281 1 92.75 79 HIS B CA 1
ATOM 7585 C C . HIS B 1 79 ? 11.484 -4.777 -25.984 1 92.75 79 HIS B C 1
ATOM 7587 O O . HIS B 1 79 ? 10.977 -5.902 -25.938 1 92.75 79 HIS B O 1
ATOM 7593 N N . LEU B 1 80 ? 12.758 -4.586 -25.844 1 92.81 80 LEU B N 1
ATOM 7594 C CA . LEU B 1 80 ? 13.703 -5.648 -25.516 1 92.81 80 LEU B CA 1
ATOM 7595 C C . LEU B 1 80 ? 14.273 -5.441 -24.109 1 92.81 80 LEU B C 1
ATOM 7597 O O . LEU B 1 80 ? 14.578 -4.312 -23.719 1 92.81 80 LEU B O 1
ATOM 7601 N N . LEU B 1 81 ? 14.32 -6.531 -23.438 1 90.19 81 LEU B N 1
ATOM 7602 C CA . LEU B 1 81 ? 14.805 -6.48 -22.062 1 90.19 81 LEU B CA 1
ATOM 7603 C C . LEU B 1 81 ? 15.781 -7.621 -21.781 1 90.19 81 LEU B C 1
ATOM 7605 O O . LEU B 1 81 ? 15.477 -8.781 -22.062 1 90.19 81 LEU B O 1
ATOM 7609 N N . TRP B 1 82 ? 16.922 -7.258 -21.203 1 88.75 82 TRP B N 1
ATOM 7610 C CA . TRP B 1 82 ? 17.891 -8.281 -20.844 1 88.75 82 TRP B CA 1
ATOM 7611 C C . TRP B 1 82 ? 17.547 -8.898 -19.484 1 88.75 82 TRP B C 1
ATOM 7613 O O . TRP B 1 82 ? 17.234 -8.188 -18.531 1 88.75 82 TRP B O 1
ATOM 7623 N N . GLU B 1 83 ? 17.547 -10.203 -19.438 1 87.12 83 GLU B N 1
ATOM 7624 C CA . GLU B 1 83 ? 17.312 -10.93 -18.203 1 87.12 83 GLU B CA 1
ATOM 7625 C C . GLU B 1 83 ? 18.391 -11.984 -17.969 1 87.12 83 GLU B C 1
ATOM 7627 O O . GLU B 1 83 ? 18.844 -12.625 -18.922 1 87.12 83 GLU B O 1
ATOM 7632 N N . MET B 1 84 ? 18.719 -12.117 -16.734 1 82.5 84 MET B N 1
ATOM 7633 C CA . MET B 1 84 ? 19.766 -13.07 -16.406 1 82.5 84 MET B CA 1
ATOM 7634 C C . MET B 1 84 ? 19.172 -14.438 -16.062 1 82.5 84 MET B C 1
ATOM 7636 O O . MET B 1 84 ? 18.109 -14.516 -15.445 1 82.5 84 MET B O 1
ATOM 7640 N N . ASP B 1 85 ? 19.875 -15.477 -16.516 1 83 85 ASP B N 1
ATOM 7641 C CA . ASP B 1 85 ? 19.531 -16.859 -16.188 1 83 85 ASP B CA 1
ATOM 7642 C C . ASP B 1 85 ? 20.672 -17.531 -15.422 1 83 85 ASP B C 1
ATOM 7644 O O . ASP B 1 85 ? 21.844 -17.172 -15.586 1 83 85 ASP B O 1
ATOM 7648 N N . GLY B 1 86 ? 20.344 -18.484 -14.633 1 75.81 86 GLY B N 1
ATOM 7649 C CA . GLY B 1 86 ? 21.344 -19.281 -13.922 1 75.81 86 GLY B CA 1
ATOM 7650 C C . GLY B 1 86 ? 21.719 -18.688 -12.578 1 75.81 86 GLY B C 1
ATOM 7651 O O . GLY B 1 86 ? 22.875 -18.812 -12.141 1 75.81 86 GLY B O 1
ATOM 7652 N N . ARG B 1 87 ? 20.859 -17.953 -12.117 1 69.94 87 ARG B N 1
ATOM 7653 C CA . ARG B 1 87 ? 21.172 -17.422 -10.797 1 69.94 87 ARG B CA 1
ATOM 7654 C C . ARG B 1 87 ? 20.953 -18.469 -9.711 1 69.94 87 ARG B C 1
ATOM 7656 O O . ARG B 1 87 ? 20.172 -19.406 -9.891 1 69.94 87 ARG B O 1
ATOM 7663 N N . THR B 1 88 ? 22.031 -18.531 -8.945 1 58.97 88 THR B N 1
ATOM 7664 C CA . THR B 1 88 ? 21.938 -19.547 -7.91 1 58.97 88 THR B CA 1
ATOM 7665 C C . THR B 1 88 ? 20.812 -19.234 -6.938 1 58.97 88 THR B C 1
ATOM 7667 O O . THR B 1 88 ? 20.469 -18.062 -6.723 1 58.97 88 THR B O 1
ATOM 7670 N N . SER B 1 89 ? 20.109 -20.297 -6.738 1 51.81 89 SER B N 1
ATOM 7671 C CA . SER B 1 89 ? 18.969 -20.234 -5.828 1 51.81 89 SER B CA 1
ATOM 7672 C C . SER B 1 89 ? 19.297 -19.438 -4.574 1 51.81 89 SER B C 1
ATOM 7674 O O . SER B 1 89 ? 20.469 -19.219 -4.266 1 51.81 89 SER B O 1
ATOM 7676 N N . ALA B 1 90 ? 18.312 -18.672 -3.932 1 46.38 90 ALA B N 1
ATOM 7677 C CA . ALA B 1 90 ? 18.312 -17.766 -2.775 1 46.38 90 ALA B CA 1
ATOM 7678 C C . ALA B 1 90 ? 19.359 -18.203 -1.754 1 46.38 90 ALA B C 1
ATOM 7680 O O . ALA B 1 90 ? 19.828 -17.375 -0.967 1 46.38 90 ALA B O 1
ATOM 7681 N N . LYS B 1 91 ? 19.641 -19.5 -1.504 1 43.03 91 LYS B N 1
ATOM 7682 C CA . LYS B 1 91 ? 20.656 -19.828 -0.51 1 43.03 91 LYS B CA 1
ATOM 7683 C C . LYS B 1 91 ? 22 -20.125 -1.175 1 43.03 91 LYS B C 1
ATOM 7685 O O . LYS B 1 91 ? 22.281 -21.281 -1.524 1 43.03 91 LYS B O 1
ATOM 7690 N N . PRO B 1 92 ? 22.625 -19.109 -1.668 1 44.25 92 PRO B N 1
ATOM 7691 C CA . PRO B 1 92 ? 23.875 -19.422 -2.354 1 44.25 92 PRO B CA 1
ATOM 7692 C C . PRO B 1 92 ? 24.797 -20.328 -1.526 1 44.25 92 PRO B C 1
ATOM 7694 O O . PRO B 1 92 ? 25.062 -20.031 -0.357 1 44.25 92 PRO B O 1
ATOM 7697 N N . LEU B 1 93 ? 24.719 -21.594 -1.669 1 40.75 93 LEU B N 1
ATOM 7698 C CA . LEU B 1 93 ? 25.828 -22.328 -1.073 1 40.75 93 LEU B CA 1
ATOM 7699 C C . LEU B 1 93 ? 27.172 -21.703 -1.471 1 40.75 93 LEU B C 1
ATOM 7701 O O . LEU B 1 93 ? 27.359 -21.297 -2.621 1 40.75 93 LEU B O 1
ATOM 7705 N N . PHE B 1 94 ? 27.906 -21.219 -0.552 1 38.75 94 PHE B N 1
ATOM 7706 C CA . PHE B 1 94 ? 29.266 -20.703 -0.606 1 38.75 94 PHE B CA 1
ATOM 7707 C C . PHE B 1 94 ? 30.094 -21.453 -1.639 1 38.75 94 PHE B C 1
ATOM 7709 O O . PHE B 1 94 ? 30.156 -22.688 -1.619 1 38.75 94 PHE B O 1
ATOM 7716 N N . GLY B 1 95 ? 30.625 -20.875 -2.672 1 42.44 95 GLY B N 1
ATOM 7717 C CA . GLY B 1 95 ? 31.719 -21.328 -3.506 1 42.44 95 GLY B CA 1
ATOM 7718 C C . GLY B 1 95 ? 31.281 -21.719 -4.902 1 42.44 95 GLY B C 1
ATOM 7719 O O . GLY B 1 95 ? 32.125 -22.031 -5.754 1 42.44 95 GLY B O 1
ATOM 7720 N N . GLN B 1 96 ? 30.125 -22.172 -5.051 1 47.66 96 GLN B N 1
ATOM 7721 C CA . GLN B 1 96 ? 29.938 -22.797 -6.359 1 47.66 96 GLN B CA 1
ATOM 7722 C C . GLN B 1 96 ? 29.484 -21.766 -7.391 1 47.66 96 GLN B C 1
ATOM 7724 O O . GLN B 1 96 ? 28.375 -21.219 -7.281 1 47.66 96 GLN B O 1
ATOM 7729 N N . LYS B 1 97 ? 30.391 -21.297 -8.094 1 53.91 97 LYS B N 1
ATOM 7730 C CA . LYS B 1 97 ? 30.25 -20.375 -9.211 1 53.91 97 LYS B CA 1
ATOM 7731 C C . LYS B 1 97 ? 29.484 -21 -10.359 1 53.91 97 LYS B C 1
ATOM 7733 O O . LYS B 1 97 ? 29.938 -21.984 -10.953 1 53.91 97 LYS B O 1
ATOM 7738 N N . GLY B 1 98 ? 28.125 -20.953 -10.391 1 61.72 98 GLY B N 1
ATOM 7739 C CA . GLY B 1 98 ? 27.391 -21.5 -11.508 1 61.72 98 GLY B CA 1
ATOM 7740 C C . GLY B 1 98 ? 27.438 -20.625 -12.742 1 61.72 98 GLY B C 1
ATOM 7741 O O . GLY B 1 98 ? 27.766 -19.438 -12.656 1 61.72 98 GLY B O 1
ATOM 7742 N N . ASN B 1 99 ? 27.438 -21.234 -13.984 1 74.19 99 ASN B N 1
ATOM 7743 C CA . ASN B 1 99 ? 27.391 -20.516 -15.258 1 74.19 99 ASN B CA 1
ATOM 7744 C C . ASN B 1 99 ? 26.125 -19.672 -15.367 1 74.19 99 ASN B C 1
ATOM 7746 O O . ASN B 1 99 ? 25.047 -20.078 -14.914 1 74.19 99 ASN B O 1
ATOM 7750 N N . LYS B 1 100 ? 26.328 -18.438 -15.703 1 80.06 100 LYS B N 1
ATOM 7751 C CA . LYS B 1 100 ? 25.203 -17.516 -15.906 1 80.06 100 LYS B CA 1
ATOM 7752 C C . LYS B 1 100 ? 25.141 -17.031 -17.344 1 80.06 100 LYS B C 1
ATOM 7754 O O . LYS B 1 100 ? 26.172 -16.969 -18.031 1 80.06 100 LYS B O 1
ATOM 7759 N N . SER B 1 101 ? 24 -16.938 -17.844 1 86.25 101 SER B N 1
ATOM 7760 C CA . SER B 1 101 ? 23.766 -16.375 -19.172 1 86.25 101 SER B CA 1
ATOM 7761 C C . SER B 1 101 ? 22.688 -15.305 -19.141 1 86.25 101 SER B C 1
ATOM 7763 O O . SER B 1 101 ? 22.062 -15.078 -18.109 1 86.25 101 SER B O 1
ATOM 7765 N N . ARG B 1 102 ? 22.562 -14.586 -20.25 1 88.38 102 ARG B N 1
ATOM 7766 C CA . ARG B 1 102 ? 21.5 -13.609 -20.406 1 88.38 102 ARG B CA 1
ATOM 7767 C C . ARG B 1 102 ? 20.609 -13.961 -21.609 1 88.38 102 ARG B C 1
ATOM 7769 O O . ARG B 1 102 ? 21.047 -14.641 -22.531 1 88.38 102 ARG B O 1
ATOM 7776 N N . ARG B 1 103 ? 19.422 -13.555 -21.438 1 91.62 103 ARG B N 1
ATOM 7777 C CA . ARG B 1 103 ? 18.469 -13.664 -22.531 1 91.62 103 ARG B CA 1
ATOM 7778 C C . ARG B 1 103 ? 17.828 -12.312 -22.828 1 91.62 103 ARG B C 1
ATOM 7780 O O . ARG B 1 103 ? 17.797 -11.43 -21.969 1 91.62 103 ARG B O 1
ATOM 7787 N N . LEU B 1 104 ? 17.469 -12.172 -24.062 1 92.56 104 LEU B N 1
ATOM 7788 C CA . LEU B 1 104 ? 16.734 -10.969 -24.469 1 92.56 104 LEU B CA 1
ATOM 7789 C C . LEU B 1 104 ? 15.242 -11.242 -24.562 1 92.56 104 LEU B C 1
ATOM 7791 O O . LEU B 1 104 ? 14.789 -11.914 -25.484 1 92.56 104 LEU B O 1
ATOM 7795 N N . ARG B 1 105 ? 14.516 -10.672 -23.688 1 92.94 105 ARG B N 1
ATOM 7796 C CA . ARG B 1 105 ? 13.062 -10.852 -23.703 1 92.94 105 ARG B CA 1
ATOM 7797 C C . ARG B 1 105 ? 12.398 -9.883 -24.672 1 92.94 105 ARG B C 1
ATOM 7799 O O . ARG B 1 105 ? 12.688 -8.688 -24.656 1 92.94 105 ARG B O 1
ATOM 7806 N N . VAL B 1 106 ? 11.594 -10.406 -25.5 1 95.31 106 VAL B N 1
ATOM 7807 C CA . VAL B 1 106 ? 10.781 -9.609 -26.406 1 95.31 106 VAL B CA 1
ATOM 7808 C C . VAL B 1 106 ? 9.438 -9.289 -25.766 1 95.31 106 VAL B C 1
ATOM 7810 O O . VAL B 1 106 ? 8.617 -10.18 -25.547 1 95.31 106 VAL B O 1
ATOM 7813 N N . CYS B 1 107 ? 9.242 -8 -25.5 1 92.44 107 CYS B N 1
ATOM 7814 C CA . CYS B 1 107 ? 8.023 -7.559 -24.844 1 92.44 107 CYS B CA 1
ATOM 7815 C C . CYS B 1 107 ? 7.207 -6.652 -25.75 1 92.44 107 CYS B C 1
ATOM 7817 O O . CYS B 1 107 ? 7.77 -5.875 -26.531 1 92.44 107 CYS B O 1
ATOM 7819 N N . TRP B 1 108 ? 5.945 -6.73 -25.672 1 93.56 108 TRP B N 1
ATOM 7820 C CA . TRP B 1 108 ? 5.039 -5.891 -26.438 1 93.56 108 TRP B CA 1
ATOM 7821 C C . TRP B 1 108 ? 4.238 -4.965 -25.531 1 93.56 108 TRP B C 1
ATOM 7823 O O . TRP B 1 108 ? 3.84 -5.359 -24.438 1 93.56 108 TRP B O 1
ATOM 7833 N N . SER B 1 109 ? 3.943 -3.762 -25.906 1 90.5 109 SER B N 1
ATOM 7834 C CA . SER B 1 109 ? 3.289 -2.748 -25.078 1 90.5 109 SER B CA 1
ATOM 7835 C C . SER B 1 109 ? 1.813 -3.074 -24.875 1 90.5 109 SER B C 1
ATOM 7837 O O . SER B 1 109 ? 1.194 -2.594 -23.922 1 90.5 109 SER B O 1
ATOM 7839 N N . ASP B 1 110 ? 1.26 -3.861 -25.766 1 90.69 110 ASP B N 1
ATOM 7840 C CA . ASP B 1 110 ? -0.141 -4.258 -25.656 1 90.69 110 ASP B CA 1
ATOM 7841 C C . ASP B 1 110 ? -0.299 -5.48 -24.75 1 90.69 110 ASP B C 1
ATOM 7843 O O . ASP B 1 110 ? 0.248 -6.547 -25.047 1 90.69 110 ASP B O 1
ATOM 7847 N N . THR B 1 111 ? -1.066 -5.297 -23.75 1 86.88 111 THR B N 1
ATOM 7848 C CA . THR B 1 111 ? -1.24 -6.355 -22.766 1 86.88 111 THR B CA 1
ATOM 7849 C C . THR B 1 111 ? -1.819 -7.609 -23.406 1 86.88 111 THR B C 1
ATOM 7851 O O . THR B 1 111 ? -1.597 -8.719 -22.922 1 86.88 111 THR B O 1
ATOM 7854 N N . ARG B 1 112 ? -2.547 -7.52 -24.656 1 85.25 112 ARG B N 1
ATOM 7855 C CA . ARG B 1 112 ? -3.143 -8.656 -25.359 1 85.25 112 ARG B CA 1
ATOM 7856 C C . ARG B 1 112 ? -2.068 -9.539 -25.984 1 85.25 112 ARG B C 1
ATOM 7858 O O . ARG B 1 112 ? -2.328 -10.695 -26.328 1 85.25 112 ARG B O 1
ATOM 7865 N N . LEU B 1 113 ? -0.801 -9.086 -25.953 1 89.88 113 LEU B N 1
ATOM 7866 C CA . LEU B 1 113 ? 0.28 -9.828 -26.594 1 89.88 113 LEU B CA 1
ATOM 7867 C C . LEU B 1 113 ? 1.263 -10.359 -25.547 1 89.88 113 LEU B C 1
ATOM 7869 O O . LEU B 1 113 ? 2.361 -10.797 -25.891 1 89.88 113 LEU B O 1
ATOM 7873 N N . LYS B 1 114 ? 0.903 -10.344 -24.328 1 85.81 114 LYS B N 1
ATOM 7874 C CA . LYS B 1 114 ? 1.771 -10.812 -23.25 1 85.81 114 LYS B CA 1
ATOM 7875 C C . LYS B 1 114 ? 2.078 -12.305 -23.406 1 85.81 114 LYS B C 1
ATOM 7877 O O . LYS B 1 114 ? 3.184 -12.75 -23.094 1 85.81 114 LYS B O 1
ATOM 7882 N N . SER B 1 115 ? 1.128 -13.055 -23.922 1 84.81 115 SER B N 1
ATOM 7883 C CA . SER B 1 115 ? 1.288 -14.492 -24.094 1 84.81 115 SER B CA 1
ATOM 7884 C C . SER B 1 115 ? 2.184 -14.805 -25.281 1 84.81 115 SER B C 1
ATOM 7886 O O . SER B 1 115 ? 2.572 -15.961 -25.484 1 84.81 115 SER B O 1
ATOM 7888 N N . HIS B 1 116 ? 2.557 -13.805 -26 1 89.06 116 HIS B N 1
ATOM 7889 C CA . HIS B 1 116 ? 3.381 -14.031 -27.172 1 89.06 116 HIS B CA 1
ATOM 7890 C C . HIS B 1 116 ? 4.816 -13.57 -26.938 1 89.06 116 HIS B C 1
ATOM 7892 O O . HIS B 1 116 ? 5.641 -13.602 -27.859 1 89.06 116 HIS B O 1
ATOM 7898 N N . GLU B 1 117 ? 5.027 -13.242 -25.75 1 89.88 117 GLU B N 1
ATOM 7899 C CA . GLU B 1 117 ? 6.395 -12.852 -25.422 1 89.88 117 GLU B CA 1
ATOM 7900 C C . GLU B 1 117 ? 7.336 -14.047 -25.453 1 89.88 117 GLU B C 1
ATOM 7902 O O . GLU B 1 117 ? 6.914 -15.18 -25.219 1 89.88 117 GLU B O 1
ATOM 7907 N N . ALA B 1 118 ? 8.547 -13.812 -25.828 1 93.12 118 ALA B N 1
ATOM 7908 C CA . ALA B 1 118 ? 9.562 -14.859 -25.984 1 93.12 118 ALA B CA 1
ATOM 7909 C C . ALA B 1 118 ? 10.953 -14.32 -25.672 1 93.12 118 ALA B C 1
ATOM 7911 O O . ALA B 1 118 ? 11.117 -13.141 -25.375 1 93.12 118 ALA B O 1
ATOM 7912 N N . TYR B 1 119 ? 11.859 -15.234 -25.641 1 94.25 119 TYR B N 1
ATOM 7913 C CA . TYR B 1 119 ? 13.25 -14.867 -25.422 1 94.25 119 TYR B CA 1
ATOM 7914 C C . TYR B 1 119 ? 14.086 -15.109 -26.656 1 94.25 119 TYR B C 1
ATOM 7916 O O . TYR B 1 119 ? 13.891 -16.109 -27.359 1 94.25 119 TYR B O 1
ATOM 7924 N N . VAL B 1 120 ? 14.906 -14.172 -26.969 1 95.81 120 VAL B N 1
ATOM 7925 C CA . VAL B 1 120 ? 16.016 -14.406 -27.906 1 95.81 120 VAL B CA 1
ATOM 7926 C C . VAL B 1 120 ? 17.25 -14.867 -27.125 1 95.81 120 VAL B C 1
ATOM 7928 O O . VAL B 1 120 ? 17.703 -14.18 -26.203 1 95.81 120 VAL B O 1
ATOM 7931 N N . MET B 1 121 ? 17.703 -16.016 -27.453 1 95.25 121 MET B N 1
ATOM 7932 C CA . MET B 1 121 ? 18.859 -16.531 -26.734 1 95.25 121 MET B CA 1
ATOM 7933 C C . MET B 1 121 ? 19.938 -16.984 -27.703 1 95.25 121 MET B C 1
ATOM 7935 O O . MET B 1 121 ? 19.688 -17.156 -28.906 1 95.25 121 MET B O 1
ATOM 7939 N N . LEU B 1 122 ? 21.141 -17.094 -27.188 1 95 122 LEU B N 1
ATOM 7940 C CA . LEU B 1 122 ? 22.266 -17.594 -27.969 1 95 122 LEU B CA 1
ATOM 7941 C C . LEU B 1 122 ? 22.172 -19.109 -28.156 1 95 122 LEU B C 1
ATOM 7943 O O . LEU B 1 122 ? 21.938 -19.844 -27.188 1 95 122 LEU B O 1
ATOM 7947 N N . ALA B 1 123 ? 22.25 -19.547 -29.391 1 94.81 123 ALA B N 1
ATOM 7948 C CA . ALA B 1 123 ? 22.25 -20.969 -29.672 1 94.81 123 ALA B CA 1
ATOM 7949 C C . ALA B 1 123 ? 23.609 -21.594 -29.375 1 94.81 123 ALA B C 1
ATOM 7951 O O . ALA B 1 123 ? 24.656 -20.984 -29.641 1 94.81 123 ALA B O 1
ATOM 7952 N N . ALA B 1 124 ? 23.516 -22.781 -28.812 1 92.44 124 ALA B N 1
ATOM 7953 C CA . ALA B 1 124 ? 24.781 -23.5 -28.609 1 92.44 124 ALA B CA 1
ATOM 7954 C C . ALA B 1 124 ? 25.438 -23.844 -29.938 1 92.44 124 ALA B C 1
ATOM 7956 O O . ALA B 1 124 ? 24.766 -23.906 -30.969 1 92.44 124 ALA B O 1
ATOM 7957 N N . PRO B 1 125 ? 26.75 -24.062 -29.938 1 88.5 125 PRO B N 1
ATOM 7958 C CA . PRO B 1 125 ? 27.453 -24.422 -31.188 1 88.5 125 PRO B CA 1
ATOM 7959 C C . PRO B 1 125 ? 26.859 -25.672 -31.844 1 88.5 125 PRO B C 1
ATOM 7961 O O . PRO B 1 125 ? 26.453 -26.609 -31.156 1 88.5 125 PRO B O 1
ATOM 7964 N N . PRO B 1 126 ? 26.875 -25.703 -33.125 1 84.88 126 PRO B N 1
ATOM 7965 C CA . PRO B 1 126 ? 26.266 -26.797 -33.906 1 84.88 126 PRO B CA 1
ATOM 7966 C C . PRO B 1 126 ? 26.859 -28.156 -33.562 1 84.88 126 PRO B C 1
ATOM 7968 O O . PRO B 1 126 ? 26.219 -29.188 -33.781 1 84.88 126 PRO B O 1
ATOM 7971 N N . LYS B 1 127 ? 28.047 -28.125 -33.062 1 82.38 127 LYS B N 1
ATOM 7972 C CA . LYS B 1 127 ? 28.688 -29.391 -32.719 1 82.38 127 LYS B CA 1
ATOM 7973 C C . LYS B 1 127 ? 27.891 -30.141 -31.656 1 82.38 127 LYS B C 1
ATOM 7975 O O . LYS B 1 127 ? 28.031 -31.359 -31.531 1 82.38 127 LYS B O 1
ATOM 7980 N N . TYR B 1 128 ? 27 -29.453 -31 1 83.88 128 TYR B N 1
ATOM 7981 C CA . TYR B 1 128 ? 26.25 -30.078 -29.922 1 83.88 128 TYR B CA 1
ATOM 7982 C C . TYR B 1 128 ? 24.859 -30.516 -30.406 1 83.88 128 TYR B C 1
ATOM 7984 O O . TYR B 1 128 ? 24.047 -31 -29.625 1 83.88 128 TYR B O 1
ATOM 7992 N N . ASP B 1 129 ? 24.531 -30.297 -31.703 1 75.56 129 ASP B N 1
ATOM 7993 C CA . ASP B 1 129 ? 23.219 -30.641 -32.25 1 75.56 129 ASP B CA 1
ATOM 7994 C C . ASP B 1 129 ? 23.031 -32.156 -32.312 1 75.56 129 ASP B C 1
ATOM 7996 O O . ASP B 1 129 ? 21.906 -32.656 -32.344 1 75.56 129 ASP B O 1
ATOM 8000 N N . LYS B 1 130 ? 24.125 -32.938 -32.281 1 59.69 130 LYS B N 1
ATOM 8001 C CA . LYS B 1 130 ? 24.031 -34.344 -32.656 1 59.69 130 LYS B CA 1
ATOM 8002 C C . LYS B 1 130 ? 23.219 -35.125 -31.609 1 59.69 130 LYS B C 1
ATOM 8004 O O . LYS B 1 130 ? 22.375 -34.531 -30.906 1 59.69 130 LYS B O 1
ATOM 8009 N N . SER B 1 131 ? 23.859 -36.219 -30.859 1 56.81 131 SER B N 1
ATOM 8010 C CA . SER B 1 131 ? 23.281 -37.406 -30.266 1 56.81 131 SER B CA 1
ATOM 8011 C C . SER B 1 131 ? 22.766 -37.156 -28.859 1 56.81 131 SER B C 1
ATOM 8013 O O . SER B 1 131 ? 23.438 -36.469 -28.062 1 56.81 131 SER B O 1
ATOM 8015 N N . ASP B 1 132 ? 21.312 -36.969 -28.703 1 61.03 132 ASP B N 1
ATOM 8016 C CA . ASP B 1 132 ? 20.656 -36.875 -27.406 1 61.03 132 ASP B CA 1
ATOM 8017 C C . ASP B 1 132 ? 21 -38.094 -26.531 1 61.03 132 ASP B C 1
ATOM 8019 O O . ASP B 1 132 ? 20.484 -38.219 -25.422 1 61.03 132 ASP B O 1
ATOM 8023 N N . VAL B 1 133 ? 21.875 -39.094 -26.938 1 58.22 133 VAL B N 1
ATOM 8024 C CA . VAL B 1 133 ? 22.156 -40.312 -26.172 1 58.22 133 VAL B CA 1
ATOM 8025 C C . VAL B 1 133 ? 22.938 -39.938 -24.906 1 58.22 133 VAL B C 1
ATOM 8027 O O . VAL B 1 133 ? 22.734 -40.531 -23.844 1 58.22 133 VAL B O 1
ATOM 8030 N N . ASP B 1 134 ? 23.781 -38.844 -24.953 1 71.69 134 ASP B N 1
ATOM 8031 C CA . ASP B 1 134 ? 24.531 -38.469 -23.766 1 71.69 134 ASP B CA 1
ATOM 8032 C C . ASP B 1 134 ? 24.328 -37 -23.406 1 71.69 134 ASP B C 1
ATOM 8034 O O . ASP B 1 134 ? 25.266 -36.219 -23.469 1 71.69 134 ASP B O 1
ATOM 8038 N N . TYR B 1 135 ? 23.062 -36.75 -22.891 1 79.88 135 TYR B N 1
ATOM 8039 C CA . TYR B 1 135 ? 22.688 -35.375 -22.594 1 79.88 135 TYR B CA 1
ATOM 8040 C C . TYR B 1 135 ? 23.531 -34.781 -21.469 1 79.88 135 TYR B C 1
ATOM 8042 O O . TYR B 1 135 ? 24.031 -33.656 -21.562 1 79.88 135 TYR B O 1
ATOM 8050 N N . PRO B 1 136 ? 23.781 -35.531 -20.344 1 76.94 136 PRO B N 1
ATOM 8051 C CA . PRO B 1 136 ? 24.594 -34.938 -19.266 1 76.94 136 PRO B CA 1
ATOM 8052 C C . PRO B 1 136 ? 26 -34.562 -19.734 1 76.94 136 PRO B C 1
ATOM 8054 O O . PRO B 1 136 ? 26.578 -33.594 -19.234 1 76.94 136 PRO B O 1
ATOM 8057 N N . GLY B 1 137 ? 26.453 -35.344 -20.641 1 77.25 137 GLY B N 1
ATOM 8058 C CA . GLY B 1 137 ? 27.781 -35.062 -21.172 1 77.25 137 GLY B CA 1
ATOM 8059 C C . GLY B 1 137 ? 27.812 -33.812 -22.016 1 77.25 137 GLY B C 1
ATOM 8060 O O . GLY B 1 137 ? 28.875 -33.219 -22.203 1 77.25 137 GLY B O 1
ATOM 8061 N N . LEU B 1 138 ? 26.641 -33.469 -22.438 1 81.88 138 LEU B N 1
ATOM 8062 C CA . LEU B 1 138 ? 26.547 -32.281 -23.281 1 81.88 138 LEU B CA 1
ATOM 8063 C C . LEU B 1 138 ? 26.453 -31.016 -22.422 1 81.88 138 LEU B C 1
ATOM 8065 O O . LEU B 1 138 ? 26.656 -29.906 -22.938 1 81.88 138 LEU B O 1
ATOM 8069 N N . LEU B 1 139 ? 26.094 -31.203 -21.188 1 83.69 139 LEU B N 1
ATOM 8070 C CA . LEU B 1 139 ? 25.938 -30.062 -20.297 1 83.69 139 LEU B CA 1
ATOM 8071 C C . LEU B 1 139 ? 27.297 -29.609 -19.766 1 83.69 139 LEU B C 1
ATOM 8073 O O . LEU B 1 139 ? 27.844 -30.219 -18.844 1 83.69 139 LEU B O 1
ATOM 8077 N N . ASN B 1 140 ? 27.844 -28.625 -20.375 1 81.81 140 ASN B N 1
ATOM 8078 C CA . ASN B 1 140 ? 29.141 -28.078 -19.984 1 81.81 140 ASN B CA 1
ATOM 8079 C C . ASN B 1 140 ? 29.141 -26.562 -20.016 1 81.81 140 ASN B C 1
ATOM 8081 O O . ASN B 1 140 ? 28.078 -25.938 -20.094 1 81.81 140 ASN B O 1
ATOM 8085 N N . ASP B 1 141 ? 30.234 -26 -19.891 1 79.56 141 ASP B N 1
ATOM 8086 C CA . ASP B 1 141 ? 30.359 -24.547 -19.781 1 79.56 141 ASP B CA 1
ATOM 8087 C C . ASP B 1 141 ? 30.016 -23.859 -21.094 1 79.56 141 ASP B C 1
ATOM 8089 O O . ASP B 1 141 ? 29.641 -22.688 -21.109 1 79.56 141 ASP B O 1
ATOM 8093 N N . GLU B 1 142 ? 30.031 -24.625 -22.109 1 83.56 142 GLU B N 1
ATOM 8094 C CA . GLU B 1 142 ? 29.797 -24.031 -23.422 1 83.56 142 GLU B CA 1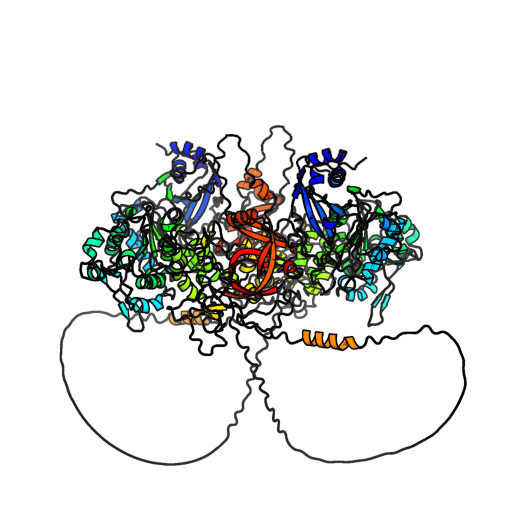
ATOM 8095 C C . GLU B 1 142 ? 28.312 -24.094 -23.797 1 83.56 142 GLU B C 1
ATOM 8097 O O . GLU B 1 142 ? 27.859 -23.359 -24.672 1 83.56 142 GLU B O 1
ATOM 8102 N N . THR B 1 143 ? 27.641 -24.953 -23.078 1 88.19 143 THR B N 1
ATOM 8103 C CA . THR B 1 143 ? 26.281 -25.172 -23.562 1 88.19 143 THR B CA 1
ATOM 8104 C C . THR B 1 143 ? 25.266 -24.75 -22.516 1 88.19 143 THR B C 1
ATOM 8106 O O . THR B 1 143 ? 24.109 -24.438 -22.844 1 88.19 143 THR B O 1
ATOM 8109 N N . GLN B 1 144 ? 25.625 -24.672 -21.328 1 84.5 144 GLN B N 1
ATOM 8110 C CA . GLN B 1 144 ? 24.672 -24.484 -20.234 1 84.5 144 GLN B CA 1
ATOM 8111 C C . GLN B 1 144 ? 23.875 -23.188 -20.438 1 84.5 144 GLN B C 1
ATOM 8113 O O . GLN B 1 144 ? 24.453 -22.125 -20.641 1 84.5 144 GLN B O 1
ATOM 8118 N N . PHE B 1 145 ? 22.547 -23.328 -20.406 1 87.56 145 PHE B N 1
ATOM 8119 C CA . PHE B 1 145 ? 21.562 -22.25 -20.484 1 87.56 145 PHE B CA 1
ATOM 8120 C C . PHE B 1 145 ? 21.516 -21.656 -21.906 1 87.56 145 PHE B C 1
ATOM 8122 O O . PHE B 1 145 ? 20.953 -20.594 -22.109 1 87.56 145 PHE B O 1
ATOM 8129 N N . LEU B 1 146 ? 22.094 -22.281 -22.875 1 91.31 146 LEU B N 1
ATOM 8130 C CA . LEU B 1 146 ? 22.016 -21.828 -24.266 1 91.31 146 LEU B CA 1
ATOM 8131 C C . LEU B 1 146 ? 20.953 -22.609 -25.031 1 91.31 146 LEU B C 1
ATOM 8133 O O . LEU B 1 146 ? 20.438 -23.609 -24.547 1 91.31 146 LEU B O 1
ATOM 8137 N N . GLY B 1 147 ? 20.656 -22.094 -26.188 1 92.5 147 GLY B N 1
ATOM 8138 C CA . GLY B 1 147 ? 19.641 -22.734 -27.031 1 92.5 147 GLY B CA 1
ATOM 8139 C C . GLY B 1 147 ? 20.109 -24.062 -27.609 1 92.5 147 GLY B C 1
ATOM 8140 O O . GLY B 1 147 ? 21.266 -24.203 -28 1 92.5 147 GLY B O 1
ATOM 8141 N N . ARG B 1 148 ? 19.141 -24.922 -27.609 1 91.5 148 ARG B N 1
ATOM 8142 C CA . ARG B 1 148 ? 19.391 -26.266 -28.125 1 91.5 148 ARG B CA 1
ATOM 8143 C C . ARG B 1 148 ? 18.5 -26.547 -29.328 1 91.5 148 ARG B C 1
ATOM 8145 O O . ARG B 1 148 ? 17.312 -26.234 -29.312 1 91.5 148 ARG B O 1
ATOM 8152 N N . ARG B 1 149 ? 19.062 -27.078 -30.344 1 89.25 149 ARG B N 1
ATOM 8153 C CA . ARG B 1 149 ? 18.281 -27.484 -31.5 1 89.25 149 ARG B CA 1
ATOM 8154 C C . ARG B 1 149 ? 17.5 -28.766 -31.219 1 89.25 149 ARG B C 1
ATOM 8156 O O . ARG B 1 149 ? 18.047 -29.703 -30.641 1 89.25 149 ARG B O 1
ATOM 8163 N N . ILE B 1 150 ? 16.281 -28.781 -31.609 1 86.94 150 ILE B N 1
ATOM 8164 C CA . ILE B 1 150 ? 15.375 -29.891 -31.297 1 86.94 150 ILE B CA 1
ATOM 8165 C C . ILE B 1 150 ? 15.672 -31.062 -32.219 1 86.94 150 ILE B C 1
ATOM 8167 O O . ILE B 1 150 ? 15.805 -30.906 -33.438 1 86.94 150 ILE B O 1
ATOM 8171 N N . GLY B 1 151 ? 15.789 -32.188 -31.688 1 77.94 151 GLY B N 1
ATOM 8172 C CA . GLY B 1 151 ? 16.094 -33.406 -32.438 1 77.94 151 GLY B CA 1
ATOM 8173 C C . GLY B 1 151 ? 14.852 -34.156 -32.875 1 77.94 151 GLY B C 1
ATOM 8174 O O . GLY B 1 151 ? 13.734 -33.656 -32.75 1 77.94 151 GLY B O 1
ATOM 8175 N N . SER B 1 152 ? 15.102 -35.375 -33.438 1 78.31 152 SER B N 1
ATOM 8176 C CA . SER B 1 152 ? 14.023 -36.25 -33.906 1 78.31 152 SER B CA 1
ATOM 8177 C C . SER B 1 152 ? 13.227 -36.812 -32.719 1 78.31 152 SER B C 1
ATOM 8179 O O . SER B 1 152 ? 13.625 -36.656 -31.578 1 78.31 152 SER B O 1
ATOM 8181 N N . SER B 1 153 ? 12.141 -37.5 -33 1 77.31 153 SER B N 1
ATOM 8182 C CA . SER B 1 153 ? 11.266 -38.062 -32 1 77.31 153 SER B CA 1
ATOM 8183 C C . SER B 1 153 ? 12 -39.094 -31.156 1 77.31 153 SER B C 1
ATOM 8185 O O . SER B 1 153 ? 11.766 -39.219 -29.953 1 77.31 153 SER B O 1
ATOM 8187 N N . HIS B 1 154 ? 12.812 -39.938 -31.766 1 76 154 HIS B N 1
ATOM 8188 C CA . HIS B 1 154 ? 13.594 -40.938 -31.047 1 76 154 HIS B CA 1
ATOM 8189 C C . HIS B 1 154 ? 14.531 -40.281 -30.031 1 76 154 HIS B C 1
ATOM 8191 O O . HIS B 1 154 ? 14.68 -40.781 -28.906 1 76 154 HIS B O 1
ATOM 8197 N N . ASN B 1 155 ? 15.016 -39.25 -30.391 1 79.44 155 ASN B N 1
ATOM 8198 C CA . ASN B 1 155 ? 15.914 -38.5 -29.516 1 79.44 155 ASN B CA 1
ATOM 8199 C C . ASN B 1 155 ? 15.164 -37.875 -28.344 1 79.44 155 ASN B C 1
ATOM 8201 O O . ASN B 1 155 ? 15.719 -37.781 -27.25 1 79.44 155 ASN B O 1
ATOM 8205 N N . LYS B 1 156 ? 13.977 -37.656 -28.562 1 87 156 LYS B N 1
ATOM 8206 C CA . LYS B 1 156 ? 13.172 -37.031 -27.516 1 87 156 LYS B CA 1
ATOM 8207 C C . LYS B 1 156 ? 12.938 -37.969 -26.359 1 87 156 LYS B C 1
ATOM 8209 O O . LYS B 1 156 ? 12.922 -37.562 -25.203 1 87 156 LYS B O 1
ATOM 8214 N N . LYS B 1 157 ? 12.734 -39.219 -26.625 1 86.56 157 LYS B N 1
ATOM 8215 C CA . LYS B 1 157 ? 12.531 -40.188 -25.578 1 86.56 157 LYS B CA 1
ATOM 8216 C C . LYS B 1 157 ? 13.766 -40.312 -24.688 1 86.56 157 LYS B C 1
ATOM 8218 O O . LYS B 1 157 ? 13.648 -40.406 -23.469 1 86.56 157 LYS B O 1
ATOM 8223 N N . ASN B 1 158 ? 14.852 -40.312 -25.359 1 86.5 158 ASN B N 1
ATOM 8224 C CA . ASN B 1 158 ? 16.109 -40.344 -24.594 1 86.5 158 ASN B CA 1
ATOM 8225 C C . ASN B 1 158 ? 16.266 -39.062 -23.75 1 86.5 158 ASN B C 1
ATOM 8227 O O . ASN B 1 158 ? 16.766 -39.125 -22.625 1 86.5 158 ASN B O 1
ATOM 8231 N N . LEU B 1 159 ? 15.883 -38.031 -24.344 1 89.75 159 LEU B N 1
ATOM 8232 C CA . LEU B 1 159 ? 15.977 -36.781 -23.625 1 89.75 159 LEU B CA 1
ATOM 8233 C C . LEU B 1 159 ? 15.133 -36.812 -22.359 1 89.75 159 LEU B C 1
ATOM 8235 O O . LEU B 1 159 ? 15.562 -36.344 -21.312 1 89.75 159 LEU B O 1
ATOM 8239 N N . VAL B 1 160 ? 13.93 -37.312 -22.438 1 92.44 160 VAL B N 1
ATOM 8240 C CA . VAL B 1 160 ? 13.031 -37.406 -21.297 1 92.44 160 VAL B CA 1
ATOM 8241 C C . VAL B 1 160 ? 13.68 -38.25 -20.203 1 92.44 160 VAL B C 1
ATOM 8243 O O . VAL B 1 160 ? 13.609 -37.906 -19.016 1 92.44 160 VAL B O 1
ATOM 8246 N N . ARG B 1 161 ? 14.281 -39.344 -20.609 1 90.69 161 ARG B N 1
ATOM 8247 C CA . ARG B 1 161 ? 14.969 -40.219 -19.656 1 90.69 161 ARG B CA 1
ATOM 8248 C C . ARG B 1 161 ? 16.094 -39.469 -18.938 1 90.69 161 ARG B C 1
ATOM 8250 O O . ARG B 1 161 ? 16.266 -39.625 -17.734 1 90.69 161 ARG B O 1
ATOM 8257 N N . GLU B 1 162 ? 16.75 -38.688 -19.688 1 88.81 162 GLU B N 1
ATOM 8258 C CA . GLU B 1 162 ? 17.875 -37.969 -19.109 1 88.81 162 GLU B CA 1
ATOM 8259 C C . GLU B 1 162 ? 17.375 -36.875 -18.172 1 88.81 162 GLU B C 1
ATOM 8261 O O . GLU B 1 162 ? 18.016 -36.594 -17.141 1 88.81 162 GLU B O 1
ATOM 8266 N N . PHE B 1 163 ? 16.312 -36.188 -18.578 1 90.44 163 PHE B N 1
ATOM 8267 C CA . PHE B 1 163 ? 15.719 -35.188 -17.672 1 90.44 163 PHE B CA 1
ATOM 8268 C C . PHE B 1 163 ? 15.359 -35.844 -16.344 1 90.44 163 PHE B C 1
ATOM 8270 O O . PHE B 1 163 ? 15.633 -35.281 -15.281 1 90.44 163 PHE B O 1
ATOM 8277 N N . LEU B 1 164 ? 14.742 -36.969 -16.422 1 91.56 164 LEU B N 1
ATOM 8278 C CA . LEU B 1 164 ? 14.32 -37.688 -15.219 1 91.56 164 LEU B CA 1
ATOM 8279 C C . LEU B 1 164 ? 15.531 -38.094 -14.383 1 91.56 164 LEU B C 1
ATOM 8281 O O . LEU B 1 164 ? 15.531 -37.938 -13.164 1 91.56 164 LEU B O 1
ATOM 8285 N N . ARG B 1 165 ? 16.5 -38.594 -15.031 1 88.75 165 ARG B N 1
ATOM 8286 C CA . ARG B 1 165 ? 17.719 -39.031 -14.352 1 88.75 165 ARG B CA 1
ATOM 8287 C C . ARG B 1 165 ? 18.422 -37.875 -13.672 1 88.75 165 ARG B C 1
ATOM 8289 O O . ARG B 1 165 ? 18.891 -38 -12.539 1 88.75 165 ARG B O 1
ATOM 8296 N N . LEU B 1 166 ? 18.531 -36.812 -14.383 1 86.62 166 LEU B N 1
ATOM 8297 C CA . LEU B 1 166 ? 19.156 -35.625 -13.828 1 86.62 166 LEU B CA 1
ATOM 8298 C C . LEU B 1 166 ? 18.438 -35.156 -12.562 1 86.62 166 LEU B C 1
ATOM 8300 O O . LEU B 1 166 ? 19.078 -34.781 -11.586 1 86.62 166 LEU B O 1
ATOM 8304 N N . CYS B 1 167 ? 17.172 -35.125 -12.609 1 88.94 167 CYS B N 1
ATOM 8305 C CA . CYS B 1 167 ? 16.375 -34.688 -11.469 1 88.94 167 CYS B CA 1
ATOM 8306 C C . CYS B 1 167 ? 16.562 -35.625 -10.281 1 88.94 167 CYS B C 1
ATOM 8308 O O . CYS B 1 167 ? 16.75 -35.188 -9.148 1 88.94 167 CYS B O 1
ATOM 8310 N N . GLU B 1 168 ? 16.578 -36.906 -10.484 1 87.94 168 GLU B N 1
ATOM 8311 C CA . GLU B 1 168 ? 16.641 -37.906 -9.43 1 87.94 168 GLU B CA 1
ATOM 8312 C C . GLU B 1 168 ? 18.031 -37.969 -8.797 1 87.94 168 GLU B C 1
ATOM 8314 O O . GLU B 1 168 ? 18.156 -38.219 -7.598 1 87.94 168 GLU B O 1
ATOM 8319 N N . THR B 1 169 ? 18.969 -37.625 -9.57 1 84.62 169 THR B N 1
ATOM 8320 C CA . THR B 1 169 ? 20.312 -37.875 -9.094 1 84.62 169 THR B CA 1
ATOM 8321 C C . THR B 1 169 ? 21.016 -36.594 -8.672 1 84.62 169 THR B C 1
ATOM 8323 O O . THR B 1 169 ? 21.859 -36.594 -7.785 1 84.62 169 THR B O 1
ATOM 8326 N N . CYS B 1 170 ? 20.672 -35.5 -9.305 1 82.44 170 CYS B N 1
ATOM 8327 C CA . CYS B 1 170 ? 21.5 -34.312 -9.148 1 82.44 170 CYS B CA 1
ATOM 8328 C C . CYS B 1 170 ? 20.75 -33.25 -8.375 1 82.44 170 CYS B C 1
ATOM 8330 O O . CYS B 1 170 ? 21.359 -32.406 -7.695 1 82.44 170 CYS B O 1
ATOM 8332 N N . HIS B 1 171 ? 19.469 -33.188 -8.547 1 82.69 171 HIS B N 1
ATOM 8333 C CA . HIS B 1 171 ? 18.734 -32.094 -7.91 1 82.69 171 HIS B CA 1
ATOM 8334 C C . HIS B 1 171 ? 18.734 -32.25 -6.391 1 82.69 171 HIS B C 1
ATOM 8336 O O . HIS B 1 171 ? 19.047 -33.312 -5.871 1 82.69 171 HIS B O 1
ATOM 8342 N N . ASP B 1 172 ? 18.422 -31.062 -5.707 1 76.12 172 ASP B N 1
ATOM 8343 C CA . ASP B 1 172 ? 18.562 -31 -4.254 1 76.12 172 ASP B CA 1
ATOM 8344 C C . ASP B 1 172 ? 17.359 -31.656 -3.566 1 76.12 172 ASP B C 1
ATOM 8346 O O . ASP B 1 172 ? 16.594 -32.406 -4.199 1 76.12 172 ASP B O 1
ATOM 8350 N N . GLU B 1 173 ? 17.219 -31.375 -2.246 1 73.25 173 GLU B N 1
ATOM 8351 C CA . GLU B 1 173 ? 16.266 -32.062 -1.366 1 73.25 173 GLU B CA 1
ATOM 8352 C C . GLU B 1 173 ? 14.828 -31.672 -1.72 1 73.25 173 GLU B C 1
ATOM 8354 O O . GLU B 1 173 ? 13.891 -32.406 -1.408 1 73.25 173 GLU B O 1
ATOM 8359 N N . ARG B 1 174 ? 14.672 -30.703 -2.422 1 75.31 174 ARG B N 1
ATOM 8360 C CA . ARG B 1 174 ? 13.32 -30.328 -2.818 1 75.31 174 ARG B CA 1
ATOM 8361 C C . ARG B 1 174 ? 12.688 -31.406 -3.703 1 75.31 174 ARG B C 1
ATOM 8363 O O . ARG B 1 174 ? 11.477 -31.641 -3.643 1 75.31 174 ARG B O 1
ATOM 8370 N N . CYS B 1 175 ? 13.539 -31.922 -4.531 1 77.88 175 CYS B N 1
ATOM 8371 C CA . CYS B 1 175 ? 13.047 -32.906 -5.48 1 77.88 175 CYS B CA 1
ATOM 8372 C C . CYS B 1 175 ? 13.117 -34.312 -4.891 1 77.88 175 CYS B C 1
ATOM 8374 O O . CYS B 1 175 ? 12.336 -35.188 -5.262 1 77.88 175 CYS B O 1
ATOM 8376 N N . THR B 1 176 ? 14.141 -34.406 -3.988 1 71.12 176 THR B N 1
ATOM 8377 C CA . THR B 1 176 ? 14.406 -35.781 -3.562 1 71.12 176 THR B CA 1
ATOM 8378 C C . THR B 1 176 ? 13.797 -36.031 -2.189 1 71.12 176 THR B C 1
ATOM 8380 O O . THR B 1 176 ? 13.531 -37.188 -1.838 1 71.12 176 THR B O 1
ATOM 8383 N N . ALA B 1 177 ? 13.625 -34.875 -1.469 1 63.22 177 ALA B N 1
ATOM 8384 C CA . ALA B 1 177 ? 13.125 -35.062 -0.109 1 63.22 177 ALA B CA 1
ATOM 8385 C C . ALA B 1 177 ? 11.625 -35.344 -0.112 1 63.22 177 ALA B C 1
ATOM 8387 O O . ALA B 1 177 ? 10.922 -35 -1.059 1 63.22 177 ALA B O 1
ATOM 8388 N N . GLN B 1 178 ? 11.32 -36.188 0.899 1 58.03 178 GLN B N 1
ATOM 8389 C CA . GLN B 1 178 ? 9.906 -36.469 1.113 1 58.03 178 GLN B CA 1
ATOM 8390 C C . GLN B 1 178 ? 9.203 -35.25 1.751 1 58.03 178 GLN B C 1
ATOM 8392 O O . GLN B 1 178 ? 9.766 -34.594 2.641 1 58.03 178 GLN B O 1
ATOM 8397 N N . LEU B 1 179 ? 8.258 -34.5 1.11 1 55.09 179 LEU B N 1
ATOM 8398 C CA . LEU B 1 179 ? 7.543 -33.344 1.635 1 55.09 179 LEU B CA 1
ATOM 8399 C C . LEU B 1 179 ? 6.773 -33.719 2.9 1 55.09 179 LEU B C 1
ATOM 8401 O O . LEU B 1 179 ? 6.184 -32.844 3.547 1 55.09 179 LEU B O 1
ATOM 8405 N N . GLY B 1 180 ? 6.91 -34.875 3.525 1 53.09 180 GLY B N 1
ATOM 8406 C CA . GLY B 1 180 ? 6.141 -35.312 4.684 1 53.09 180 GLY B CA 1
ATOM 8407 C C . GLY B 1 180 ? 4.754 -35.812 4.328 1 53.09 180 GLY B C 1
ATOM 8408 O O . GLY B 1 180 ? 4.062 -36.375 5.172 1 53.09 180 GLY B O 1
ATOM 8409 N N . ILE B 1 181 ? 4.195 -35.375 3.301 1 51.06 181 ILE B N 1
ATOM 8410 C CA . ILE B 1 181 ? 2.838 -35.719 2.891 1 51.06 181 ILE B CA 1
ATOM 8411 C C . ILE B 1 181 ? 2.775 -37.188 2.494 1 51.06 181 ILE B C 1
ATOM 8413 O O . ILE B 1 181 ? 1.688 -37.75 2.34 1 51.06 181 ILE B O 1
ATOM 8417 N N . GLU B 1 182 ? 4.031 -37.844 2.369 1 53.38 182 GLU B N 1
ATOM 8418 C CA . GLU B 1 182 ? 4.141 -39.188 1.793 1 53.38 182 GLU B CA 1
ATOM 8419 C C . GLU B 1 182 ? 3.738 -40.25 2.803 1 53.38 182 GLU B C 1
ATOM 8421 O O . GLU B 1 182 ? 3.314 -41.344 2.422 1 53.38 182 GLU B O 1
ATOM 8426 N N . ASP B 1 183 ? 3.758 -39.875 4.117 1 55.16 183 ASP B N 1
ATOM 8427 C CA . ASP B 1 183 ? 3.586 -40.906 5.137 1 55.16 183 ASP B CA 1
ATOM 8428 C C . ASP B 1 183 ? 2.205 -41.531 5.043 1 55.16 183 ASP B C 1
ATOM 8430 O O . ASP B 1 183 ? 2.08 -42.781 5.051 1 55.16 183 ASP B O 1
ATOM 8434 N N . PRO B 1 184 ? 1.225 -40.75 4.598 1 70.81 184 PRO B N 1
ATOM 8435 C CA . PRO B 1 184 ? -0.085 -41.406 4.609 1 70.81 184 PRO B CA 1
ATOM 8436 C C . PRO B 1 184 ? -0.328 -42.25 3.371 1 70.81 184 PRO B C 1
ATOM 8438 O O . PRO B 1 184 ? -1.364 -42.906 3.266 1 70.81 184 PRO B O 1
ATOM 8441 N N . PHE B 1 185 ? 0.736 -42.469 2.518 1 84.19 185 PHE B N 1
ATOM 8442 C CA . PHE B 1 185 ? 0.518 -43.25 1.31 1 84.19 185 PHE B CA 1
ATOM 8443 C C . PHE B 1 185 ? 0.376 -44.719 1.646 1 84.19 185 PHE B C 1
ATOM 8445 O O . PHE B 1 185 ? -0.254 -45.5 0.901 1 84.19 185 PHE B O 1
ATOM 8452 N N . ARG B 1 186 ? 0.925 -45.094 2.783 1 81.94 186 ARG B N 1
ATOM 8453 C CA . ARG B 1 186 ? 0.78 -46.438 3.264 1 81.94 186 ARG B CA 1
ATOM 8454 C C . ARG B 1 186 ? -0.69 -46.844 3.344 1 81.94 186 ARG B C 1
ATOM 8456 O O . ARG B 1 186 ? -1.064 -47.938 2.916 1 81.94 186 ARG B O 1
ATOM 8463 N N . ASP B 1 187 ? -1.409 -45.969 3.799 1 81.75 187 ASP B N 1
ATOM 8464 C CA . ASP B 1 187 ? -2.834 -46.25 3.945 1 81.75 187 ASP B CA 1
ATOM 8465 C C . ASP B 1 187 ? -3.514 -46.375 2.582 1 81.75 187 ASP B C 1
ATOM 8467 O O . ASP B 1 187 ? -4.367 -47.219 2.381 1 81.75 187 ASP B O 1
ATOM 8471 N N . THR B 1 188 ? -3.107 -45.531 1.693 1 85.5 188 THR B N 1
ATOM 8472 C CA . THR B 1 188 ? -3.693 -45.531 0.357 1 85.5 188 THR B CA 1
ATOM 8473 C C . THR B 1 188 ? -3.363 -46.844 -0.374 1 85.5 188 THR B C 1
ATOM 8475 O O . THR B 1 188 ? -4.207 -47.375 -1.08 1 85.5 188 THR B O 1
ATOM 8478 N N . LEU B 1 189 ? -2.193 -47.344 -0.174 1 87.5 189 LEU B N 1
ATOM 8479 C CA . LEU B 1 189 ? -1.731 -48.562 -0.837 1 87.5 189 LEU B CA 1
ATOM 8480 C C . LEU B 1 189 ? -2.553 -49.781 -0.396 1 87.5 189 LEU B C 1
ATOM 8482 O O . LEU B 1 189 ? -2.723 -50.719 -1.159 1 87.5 189 LEU B O 1
ATOM 8486 N N . ASN B 1 190 ? -3.066 -49.625 0.764 1 81.19 190 ASN B N 1
ATOM 8487 C CA . ASN B 1 190 ? -3.822 -50.719 1.326 1 81.19 190 ASN B CA 1
ATOM 8488 C C . ASN B 1 190 ? -5.32 -50.562 1.083 1 81.19 190 ASN B C 1
ATOM 8490 O O . ASN B 1 190 ? -6.105 -51.469 1.411 1 81.19 190 ASN B O 1
ATOM 8494 N N . GLU B 1 191 ? -5.66 -49.562 0.509 1 86.12 191 GLU B N 1
ATOM 8495 C CA . GLU B 1 191 ? -7.082 -49.312 0.29 1 86.12 191 GLU B CA 1
ATOM 8496 C C . GLU B 1 191 ? -7.59 -50.062 -0.94 1 86.12 191 GLU B C 1
ATOM 8498 O O . GLU B 1 191 ? -6.867 -50.188 -1.928 1 86.12 191 GLU B O 1
ATOM 8503 N N . PRO B 1 192 ? -8.82 -50.438 -0.963 1 86.44 192 PRO B N 1
ATOM 8504 C CA . PRO B 1 192 ? -9.359 -51.188 -2.088 1 86.44 192 PRO B CA 1
ATOM 8505 C C . PRO B 1 192 ? -9.625 -50.344 -3.32 1 86.44 192 PRO B C 1
ATOM 8507 O O . PRO B 1 192 ? -9.734 -50.844 -4.43 1 86.44 192 PRO B O 1
ATOM 8510 N N . TYR B 1 193 ? -9.727 -49.125 -3.146 1 87.75 193 TYR B N 1
ATOM 8511 C CA . TYR B 1 193 ? -10.133 -48.281 -4.262 1 87.75 193 TYR B CA 1
ATOM 8512 C C . TYR B 1 193 ? -8.93 -47.875 -5.109 1 87.75 193 TYR B C 1
ATOM 8514 O O . TYR B 1 193 ? -9.086 -47.406 -6.246 1 87.75 193 TYR B O 1
ATOM 8522 N N . PHE B 1 194 ? -7.762 -48.031 -4.551 1 91.06 194 PHE B N 1
ATOM 8523 C CA . PHE B 1 194 ? -6.57 -47.594 -5.27 1 91.06 194 PHE B CA 1
ATOM 8524 C C . PHE B 1 194 ? -5.977 -48.75 -6.09 1 91.06 194 PHE B C 1
ATOM 8526 O O . PHE B 1 194 ? -5.699 -49.812 -5.559 1 91.06 194 PHE B O 1
ATOM 8533 N N . GLY B 1 195 ? -5.758 -48.5 -7.34 1 93.31 195 GLY B N 1
ATOM 8534 C CA . GLY B 1 195 ? -5.125 -49.438 -8.258 1 93.31 195 GLY B CA 1
ATOM 8535 C C . GLY B 1 195 ? -4.457 -48.75 -9.438 1 93.31 195 GLY B C 1
ATOM 8536 O O . GLY B 1 195 ? -4.719 -47.562 -9.711 1 93.31 195 GLY B O 1
ATOM 8537 N N . VAL B 1 196 ? -3.58 -49.5 -10.039 1 97 196 VAL B N 1
ATOM 8538 C CA . VAL B 1 196 ? -2.834 -48.969 -11.18 1 97 196 VAL B CA 1
ATOM 8539 C C . VAL B 1 196 ? -2.943 -49.938 -12.352 1 97 196 VAL B C 1
ATOM 8541 O O . VAL B 1 196 ? -3.447 -51.062 -12.203 1 97 196 VAL B O 1
ATOM 8544 N N . ILE B 1 197 ? -2.582 -49.469 -13.484 1 97.62 197 ILE B N 1
ATOM 8545 C CA . ILE B 1 197 ? -2.539 -50.312 -14.68 1 97.62 197 ILE B CA 1
ATOM 8546 C C . ILE B 1 197 ? -1.188 -51.031 -14.766 1 97.62 197 ILE B C 1
ATOM 8548 O O . ILE B 1 197 ? -0.14 -50.375 -14.789 1 97.62 197 ILE B O 1
ATOM 8552 N N . ASP B 1 198 ? -1.178 -52.25 -14.734 1 97.31 198 ASP B N 1
ATOM 8553 C CA . ASP B 1 198 ? -0.003 -53.031 -15.102 1 97.31 198 ASP B CA 1
ATOM 8554 C C . ASP B 1 198 ? 0.13 -53.156 -16.625 1 97.31 198 ASP B C 1
ATOM 8556 O O . ASP B 1 198 ? -0.607 -53.906 -17.266 1 97.31 198 ASP B O 1
ATOM 8560 N N . MET B 1 199 ? 1.017 -52.5 -17.203 1 95.75 199 MET B N 1
ATOM 8561 C CA . MET B 1 199 ? 1.118 -52.406 -18.656 1 95.75 199 MET B CA 1
ATOM 8562 C C . MET B 1 199 ? 1.623 -53.719 -19.25 1 95.75 199 MET B C 1
ATOM 8564 O O . MET B 1 199 ? 1.369 -54 -20.422 1 95.75 199 MET B O 1
ATOM 8568 N N . GLU B 1 200 ? 2.299 -54.5 -18.484 1 94.81 200 GLU B N 1
ATOM 8569 C CA . GLU B 1 200 ? 2.807 -55.781 -18.984 1 94.81 200 GLU B CA 1
ATOM 8570 C C . GLU B 1 200 ? 1.698 -56.812 -19.047 1 94.81 200 GLU B C 1
ATOM 8572 O O . GLU B 1 200 ? 1.59 -57.531 -20.031 1 94.81 200 GLU B O 1
ATOM 8577 N N . ASN B 1 201 ? 0.878 -56.812 -18 1 94.69 201 ASN B N 1
ATOM 8578 C CA . ASN B 1 201 ? -0.23 -57.75 -17.969 1 94.69 201 ASN B CA 1
ATOM 8579 C C . ASN B 1 201 ? -1.516 -57.125 -18.516 1 94.69 201 ASN B C 1
ATOM 8581 O O . ASN B 1 201 ? -2.504 -57.844 -18.734 1 94.69 201 ASN B O 1
ATOM 8585 N N . GLU B 1 202 ? -1.528 -55.906 -18.75 1 95.81 202 GLU B N 1
ATOM 8586 C CA . GLU B 1 202 ? -2.65 -55.125 -19.297 1 95.81 202 GLU B CA 1
ATOM 8587 C C . GLU B 1 202 ? -3.912 -55.344 -18.469 1 95.81 202 GLU B C 1
ATOM 8589 O O . GLU B 1 202 ? -4.961 -55.719 -19 1 95.81 202 GLU B O 1
ATOM 8594 N N . SER B 1 203 ? -3.795 -55.125 -17.266 1 95.94 203 SER B N 1
ATOM 8595 C CA . SER B 1 203 ? -4.895 -55.281 -16.328 1 95.94 203 SER B CA 1
ATOM 8596 C C . SER B 1 203 ? -4.785 -54.312 -15.172 1 95.94 203 SER B C 1
ATOM 8598 O O . SER B 1 203 ? -3.734 -53.688 -14.969 1 95.94 203 SER B O 1
ATOM 8600 N N . LEU B 1 204 ? -5.863 -54.094 -14.469 1 95.94 204 LEU B N 1
ATOM 8601 C CA . LEU B 1 204 ? -5.871 -53.281 -13.25 1 95.94 204 LEU B CA 1
ATOM 8602 C C . LEU B 1 204 ? -5.434 -54.094 -12.047 1 95.94 204 LEU B C 1
ATOM 8604 O O . LEU B 1 204 ? -5.938 -55.219 -11.836 1 95.94 204 LEU B O 1
ATOM 8608 N N . VAL B 1 205 ? -4.453 -53.594 -11.289 1 94.88 205 VAL B N 1
ATOM 8609 C CA . VAL B 1 205 ? -3.92 -54.312 -10.141 1 94.88 205 VAL B CA 1
ATOM 8610 C C . VAL B 1 205 ? -3.588 -53.344 -9.016 1 94.88 205 VAL B C 1
ATOM 8612 O O . VAL B 1 205 ? -3.428 -52.156 -9.25 1 94.88 205 VAL B O 1
ATOM 8615 N N . PRO B 1 206 ? -3.594 -53.844 -7.785 1 93.62 206 PRO B N 1
ATOM 8616 C CA . PRO B 1 206 ? -3.002 -53.031 -6.738 1 93.62 206 PRO B CA 1
ATOM 8617 C C . PRO B 1 206 ? -1.519 -52.75 -6.973 1 93.62 206 PRO B C 1
ATOM 8619 O O . PRO B 1 206 ? -0.808 -53.594 -7.523 1 93.62 206 PRO B O 1
ATOM 8622 N N . LEU B 1 207 ? -1.053 -51.594 -6.645 1 95.19 207 LEU B N 1
ATOM 8623 C CA . LEU B 1 207 ? 0.369 -51.281 -6.762 1 95.19 207 LEU B CA 1
ATOM 8624 C C . LEU B 1 207 ? 1.188 -52.156 -5.805 1 95.19 207 LEU B C 1
ATOM 8626 O O . LEU B 1 207 ? 0.951 -52.125 -4.594 1 95.19 207 LEU B O 1
ATOM 8630 N N . PRO B 1 208 ? 2.09 -52.875 -6.332 1 92.75 208 PRO B N 1
ATOM 8631 C CA . PRO B 1 208 ? 2.912 -53.719 -5.449 1 92.75 208 PRO B CA 1
ATOM 8632 C C . PRO B 1 208 ? 3.773 -52.875 -4.496 1 92.75 208 PRO B C 1
ATOM 8634 O O . PRO B 1 208 ? 4.34 -51.875 -4.895 1 92.75 208 PRO B O 1
ATOM 8637 N N . TYR B 1 209 ? 3.768 -53.25 -3.252 1 90.38 209 TYR B N 1
ATOM 8638 C CA . TYR B 1 209 ? 4.578 -52.531 -2.27 1 90.38 209 TYR B CA 1
ATOM 8639 C C . TYR B 1 209 ? 5.094 -53.469 -1.194 1 90.38 209 TYR B C 1
ATOM 8641 O O . TYR B 1 209 ? 4.637 -54.625 -1.097 1 90.38 209 TYR B O 1
ATOM 8649 N N . MET B 1 210 ? 6.25 -53.156 -0.557 1 88.06 210 MET B N 1
ATOM 8650 C CA . MET B 1 210 ? 6.84 -53.844 0.588 1 88.06 210 MET B CA 1
ATOM 8651 C C . MET B 1 210 ? 6.949 -52.906 1.788 1 88.06 210 MET B C 1
ATOM 8653 O O . MET B 1 210 ? 7.402 -51.781 1.655 1 88.06 210 MET B O 1
ATOM 8657 N N . ASP B 1 211 ? 6.285 -53.281 2.85 1 82.06 211 ASP B N 1
ATOM 8658 C CA . ASP B 1 211 ? 6.305 -52.5 4.082 1 82.06 211 ASP B CA 1
ATOM 8659 C C . ASP B 1 211 ? 7.043 -53.25 5.191 1 82.06 211 ASP B C 1
ATOM 8661 O O . ASP B 1 211 ? 6.508 -54.188 5.77 1 82.06 211 ASP B O 1
ATOM 8665 N N . ASP B 1 212 ? 8.352 -52.906 5.52 1 79.06 212 ASP B N 1
ATOM 8666 C CA . ASP B 1 212 ? 9.102 -53.594 6.57 1 79.06 212 ASP B CA 1
ATOM 8667 C C . ASP B 1 212 ? 8.938 -52.875 7.91 1 79.06 212 ASP B C 1
ATOM 8669 O O . ASP B 1 212 ? 9.719 -53.094 8.836 1 79.06 212 ASP B O 1
ATOM 8673 N N . GLY B 1 213 ? 7.918 -52.062 8.125 1 68.12 213 GLY B N 1
ATOM 8674 C CA . GLY B 1 213 ? 7.672 -51.312 9.352 1 68.12 213 GLY B CA 1
ATOM 8675 C C . GLY B 1 213 ? 8.453 -50.031 9.438 1 68.12 213 GLY B C 1
ATOM 8676 O O . GLY B 1 213 ? 7.922 -49 9.883 1 68.12 213 GLY B O 1
ATOM 8677 N N . ASN B 1 214 ? 9.664 -50.094 8.969 1 68.62 214 ASN B N 1
ATOM 8678 C CA . ASN B 1 214 ? 10.531 -48.906 9.047 1 68.62 214 ASN B CA 1
ATOM 8679 C C . ASN B 1 214 ? 10.508 -48.094 7.746 1 68.62 214 ASN B C 1
ATOM 8681 O O . ASN B 1 214 ? 10.586 -46.875 7.766 1 68.62 214 ASN B O 1
ATOM 8685 N N . GLN B 1 215 ? 10.453 -48.906 6.664 1 78.44 215 GLN B N 1
ATOM 8686 C CA . GLN B 1 215 ? 10.531 -48.25 5.363 1 78.44 215 GLN B CA 1
ATOM 8687 C C . GLN B 1 215 ? 9.461 -48.781 4.414 1 78.44 215 GLN B C 1
ATOM 8689 O O . GLN B 1 215 ? 9.25 -50 4.324 1 78.44 215 GLN B O 1
ATOM 8694 N N . LEU B 1 216 ? 8.625 -47.875 3.818 1 84.25 216 LEU B N 1
ATOM 8695 C CA . LEU B 1 216 ? 7.641 -48.188 2.795 1 84.25 216 LEU B CA 1
ATOM 8696 C C . LEU B 1 216 ? 8.25 -48.094 1.399 1 84.25 216 LEU B C 1
ATOM 8698 O O . LEU B 1 216 ? 8.812 -47.062 1.038 1 84.25 216 LEU B O 1
ATOM 8702 N N . ARG B 1 217 ? 8.352 -49.281 0.718 1 87.44 217 ARG B N 1
ATOM 8703 C CA . ARG B 1 217 ? 8.805 -49.281 -0.668 1 87.44 217 ARG B CA 1
ATOM 8704 C C . ARG B 1 217 ? 7.711 -49.781 -1.604 1 87.44 217 ARG B C 1
ATOM 8706 O O . ARG B 1 217 ? 7.027 -50.75 -1.295 1 87.44 217 ARG B O 1
ATOM 8713 N N . PHE B 1 218 ? 7.422 -49.031 -2.617 1 91.5 218 PHE B N 1
ATOM 8714 C CA . PHE B 1 218 ? 6.457 -49.469 -3.623 1 91.5 218 PHE B CA 1
ATOM 8715 C C . PHE B 1 218 ? 7.023 -49.312 -5.027 1 91.5 218 PHE B C 1
ATOM 8717 O O . PHE B 1 218 ? 8.008 -48.594 -5.223 1 91.5 218 PHE B O 1
ATOM 8724 N N . LYS B 1 219 ? 6.488 -50.031 -6 1 94.12 219 LYS B N 1
ATOM 8725 C CA . LYS B 1 219 ? 6.965 -50 -7.383 1 94.12 219 LYS B CA 1
ATOM 8726 C C . LYS B 1 219 ? 6.699 -48.625 -8 1 94.12 219 LYS B C 1
ATOM 8728 O O . LYS B 1 219 ? 5.664 -48 -7.738 1 94.12 219 LYS B O 1
ATOM 8733 N N . PRO B 1 220 ? 7.676 -48.188 -8.711 1 94.5 220 PRO B N 1
ATOM 8734 C CA . PRO B 1 220 ? 7.469 -46.875 -9.375 1 94.5 220 PRO B CA 1
ATOM 8735 C C . PRO B 1 220 ? 6.297 -46.906 -10.352 1 94.5 220 PRO B C 1
ATOM 8737 O O . PRO B 1 220 ? 6.059 -47.938 -11.016 1 94.5 220 PRO B O 1
ATOM 8740 N N . TYR B 1 221 ? 5.559 -45.875 -10.422 1 96.81 221 TYR B N 1
ATOM 8741 C CA . TYR B 1 221 ? 4.48 -45.719 -11.391 1 96.81 221 TYR B CA 1
ATOM 8742 C C . TYR B 1 221 ? 4.414 -44.281 -11.883 1 96.81 221 TYR B C 1
ATOM 8744 O O . TYR B 1 221 ? 4.996 -43.375 -11.273 1 96.81 221 TYR B O 1
ATOM 8752 N N . ALA B 1 222 ? 3.83 -44.062 -13.031 1 98 222 ALA B N 1
ATOM 8753 C CA . ALA B 1 222 ? 3.605 -42.719 -13.602 1 98 222 ALA B CA 1
ATOM 8754 C C . ALA B 1 222 ? 2.125 -42.375 -13.57 1 98 222 ALA B C 1
ATOM 8756 O O . ALA B 1 222 ? 1.27 -43.219 -13.336 1 98 222 ALA B O 1
ATOM 8757 N N . THR B 1 223 ? 1.793 -41.125 -13.609 1 98.06 223 THR B N 1
ATOM 8758 C CA . THR B 1 223 ? 0.426 -40.625 -13.703 1 98.06 223 THR B CA 1
ATOM 8759 C C . THR B 1 223 ? 0.247 -39.781 -14.961 1 98.06 223 THR B C 1
ATOM 8761 O O . THR B 1 223 ? 1.227 -39.312 -15.562 1 98.06 223 THR B O 1
ATOM 8764 N N . VAL B 1 224 ? -0.969 -39.656 -15.414 1 98 224 VAL B N 1
ATOM 8765 C CA . VAL B 1 224 ? -1.259 -38.875 -16.609 1 98 224 VAL B CA 1
ATOM 8766 C C . VAL B 1 224 ? -2.275 -37.781 -16.266 1 98 224 VAL B C 1
ATOM 8768 O O . VAL B 1 224 ? -3.227 -38.031 -15.516 1 98 224 VAL B O 1
ATOM 8771 N N . SER B 1 225 ? -2.02 -36.594 -16.609 1 97.62 225 SER B N 1
ATOM 8772 C CA . SER B 1 225 ? -2.932 -35.438 -16.531 1 97.62 225 SER B CA 1
ATOM 8773 C C . SER B 1 225 ? -3.361 -34.969 -17.906 1 97.62 225 SER B C 1
ATOM 8775 O O . SER B 1 225 ? -2.52 -34.719 -18.766 1 97.62 225 SER B O 1
ATOM 8777 N N . TYR B 1 226 ? -4.59 -34.938 -18.188 1 96.25 226 TYR B N 1
ATOM 8778 C CA . TYR B 1 226 ? -5.117 -34.688 -19.516 1 96.25 226 TYR B CA 1
ATOM 8779 C C . TYR B 1 226 ? -6.543 -34.156 -19.438 1 96.25 226 TYR B C 1
ATOM 8781 O O . TYR B 1 226 ? -7.133 -34.094 -18.359 1 96.25 226 TYR B O 1
ATOM 8789 N N . VAL B 1 227 ? -7.023 -33.656 -20.578 1 94.44 227 VAL B N 1
ATOM 8790 C CA . VAL B 1 227 ? -8.406 -33.219 -20.688 1 94.44 227 VAL B CA 1
ATOM 8791 C C . VAL B 1 227 ? -9.25 -34.281 -21.375 1 94.44 227 VAL B C 1
ATOM 8793 O O . VAL B 1 227 ? -8.922 -34.688 -22.484 1 94.44 227 VAL B O 1
ATOM 8796 N N . TRP B 1 228 ? -10.289 -34.688 -20.781 1 86.44 228 TRP B N 1
ATOM 8797 C CA . TRP B 1 228 ? -11.141 -35.781 -21.281 1 86.44 228 TRP B CA 1
ATOM 8798 C C . TRP B 1 228 ? -11.781 -35.375 -22.609 1 86.44 228 TRP B C 1
ATOM 8800 O O . TRP B 1 228 ? -11.789 -36.156 -23.562 1 86.44 228 TRP B O 1
ATOM 8810 N N . GLY B 1 229 ? -12.141 -34.062 -22.797 1 78 229 GLY B N 1
ATOM 8811 C CA . GLY B 1 229 ? -12.898 -33.594 -23.969 1 78 229 GLY B CA 1
ATOM 8812 C C . GLY B 1 229 ? -14.398 -33.812 -23.812 1 78 229 GLY B C 1
ATOM 8813 O O . GLY B 1 229 ? -14.867 -34.219 -22.75 1 78 229 GLY B O 1
ATOM 8814 N N . ASN B 1 230 ? -15.156 -33.375 -24.891 1 68.06 230 ASN B N 1
ATOM 8815 C CA . ASN B 1 230 ? -16.609 -33.469 -24.891 1 68.06 230 ASN B CA 1
ATOM 8816 C C . ASN B 1 230 ? -17.094 -34.75 -25.562 1 68.06 230 ASN B C 1
ATOM 8818 O O . ASN B 1 230 ? -16.344 -35.375 -26.328 1 68.06 230 ASN B O 1
ATOM 8822 N N . GLY B 1 231 ? -18.219 -35.375 -25.156 1 57.69 231 GLY B N 1
ATOM 8823 C CA . GLY B 1 231 ? -18.922 -36.406 -25.906 1 57.69 231 GLY B CA 1
ATOM 8824 C C . GLY B 1 231 ? -18.5 -37.812 -25.5 1 57.69 231 GLY B C 1
ATOM 8825 O O . GLY B 1 231 ? -18.438 -38.125 -24.312 1 57.69 231 GLY B O 1
ATOM 8826 N N . HIS B 1 232 ? -18.031 -38.594 -26.594 1 53.84 232 HIS B N 1
ATOM 8827 C CA . HIS B 1 232 ? -17.781 -40 -26.625 1 53.84 232 HIS B CA 1
ATOM 8828 C C . HIS B 1 232 ? -16.453 -40.344 -25.953 1 53.84 232 HIS B C 1
ATOM 8830 O O . HIS B 1 232 ? -16.078 -41.531 -25.859 1 53.84 232 HIS B O 1
ATOM 8836 N N . SER B 1 233 ? -15.859 -39.344 -25.297 1 59.66 233 SER B N 1
ATOM 8837 C CA . SER B 1 233 ? -14.484 -39.5 -24.844 1 59.66 233 SER B CA 1
ATOM 8838 C C . SER B 1 233 ? -14.422 -40.25 -23.516 1 59.66 233 SER B C 1
ATOM 8840 O O . SER B 1 233 ? -13.336 -40.625 -23.062 1 59.66 233 SER B O 1
ATOM 8842 N N . ARG B 1 234 ? -15.617 -40.719 -23.094 1 72.44 234 ARG B N 1
ATOM 8843 C CA . ARG B 1 234 ? -15.57 -41.375 -21.797 1 72.44 234 ARG B CA 1
ATOM 8844 C C . ARG B 1 234 ? -15.938 -42.875 -21.922 1 72.44 234 ARG B C 1
ATOM 8846 O O . ARG B 1 234 ? -16.234 -43.531 -20.922 1 72.44 234 ARG B O 1
ATOM 8853 N N . GLN B 1 235 ? -15.859 -43.281 -23.188 1 78.75 235 GLN B N 1
ATOM 8854 C CA . GLN B 1 235 ? -16.281 -44.656 -23.438 1 78.75 235 GLN B CA 1
ATOM 8855 C C . GLN B 1 235 ? -15.281 -45.656 -22.828 1 78.75 235 GLN B C 1
ATOM 8857 O O . GLN B 1 235 ? -15.656 -46.781 -22.484 1 78.75 235 GLN B O 1
ATOM 8862 N N . HIS B 1 236 ? -14.172 -45.188 -22.703 1 87.19 236 HIS B N 1
ATOM 8863 C CA . HIS B 1 236 ? -13.141 -46.094 -22.203 1 87.19 236 HIS B CA 1
ATOM 8864 C C . HIS B 1 236 ? -13.094 -46.125 -20.672 1 87.19 236 HIS B C 1
ATOM 8866 O O . HIS B 1 236 ? -12.32 -46.875 -20.078 1 87.19 236 HIS B O 1
ATOM 8872 N N . ALA B 1 237 ? -13.953 -45.438 -20.031 1 91.44 237 ALA B N 1
ATOM 8873 C CA . ALA B 1 237 ? -13.906 -45.281 -18.578 1 91.44 237 ALA B CA 1
ATOM 8874 C C . ALA B 1 237 ? -14.289 -46.594 -17.891 1 91.44 237 ALA B C 1
ATOM 8876 O O . ALA B 1 237 ? -15.102 -47.344 -18.406 1 91.44 237 ALA B O 1
ATOM 8877 N N . THR B 1 238 ? -13.641 -46.75 -16.766 1 93.38 238 THR B N 1
ATOM 8878 C CA . THR B 1 238 ? -14 -47.906 -15.945 1 93.38 238 THR B CA 1
ATOM 8879 C C . THR B 1 238 ? -15.328 -47.656 -15.219 1 93.38 238 THR B C 1
ATOM 8881 O O . THR B 1 238 ? -15.57 -46.562 -14.719 1 93.38 238 THR B O 1
ATOM 8884 N N . ARG B 1 239 ? -16.141 -48.625 -15.25 1 92.12 239 ARG B N 1
ATOM 8885 C CA . ARG B 1 239 ? -17.438 -48.625 -14.586 1 92.12 239 ARG B CA 1
ATOM 8886 C C . ARG B 1 239 ? -17.625 -49.875 -13.734 1 92.12 239 ARG B C 1
ATOM 8888 O O . ARG B 1 239 ? -16.812 -50.812 -13.805 1 92.12 239 ARG B O 1
ATOM 8895 N N . VAL B 1 240 ? -18.641 -49.906 -12.977 1 90.5 240 VAL B N 1
ATOM 8896 C CA . 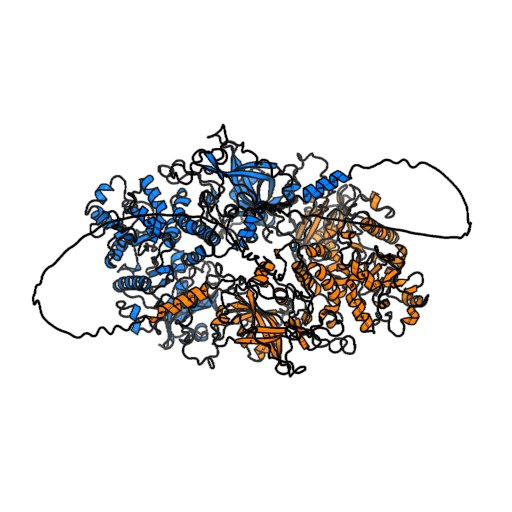VAL B 1 240 ? -18.922 -51.062 -12.125 1 90.5 240 VAL B CA 1
ATOM 8897 C C . VAL B 1 240 ? -19.125 -52.312 -12.992 1 90.5 240 VAL B C 1
ATOM 8899 O O . VAL B 1 240 ? -18.688 -53.406 -12.609 1 90.5 240 VAL B O 1
ATOM 8902 N N . SER B 1 241 ? -19.609 -52.156 -14.219 1 91.31 241 SER B N 1
ATOM 8903 C CA . SER B 1 241 ? -19.984 -53.281 -15.102 1 91.31 241 SER B CA 1
ATOM 8904 C C . SER B 1 241 ? -18.75 -53.906 -15.727 1 91.31 241 SER B C 1
ATOM 8906 O O . SER B 1 241 ? -18.781 -55.062 -16.125 1 91.31 241 SER B O 1
ATOM 8908 N N . ASN B 1 242 ? -17.672 -53.188 -15.789 1 92.81 242 ASN B N 1
ATOM 8909 C CA . ASN B 1 242 ? -16.547 -53.719 -16.562 1 92.81 242 ASN B CA 1
ATOM 8910 C C . ASN B 1 242 ? -15.289 -53.844 -15.711 1 92.81 242 ASN B C 1
ATOM 8912 O O . ASN B 1 242 ? -14.25 -54.281 -16.203 1 92.81 242 ASN B O 1
ATOM 8916 N N . ILE B 1 243 ? -15.375 -53.5 -14.422 1 92.62 243 ILE B N 1
ATOM 8917 C CA . ILE B 1 243 ? -14.203 -53.469 -13.555 1 92.62 243 ILE B CA 1
ATOM 8918 C C . ILE B 1 243 ? -13.641 -54.875 -13.383 1 92.62 243 ILE B C 1
ATOM 8920 O O . ILE B 1 243 ? -12.422 -55.062 -13.375 1 92.62 243 ILE B O 1
ATOM 8924 N N . GLN B 1 244 ? -14.461 -55.875 -13.258 1 91.69 244 GLN B N 1
ATOM 8925 C CA . GLN B 1 244 ? -14.008 -57.25 -13.023 1 91.69 244 GLN B CA 1
ATOM 8926 C C . GLN B 1 244 ? -13.258 -57.781 -14.242 1 91.69 244 GLN B C 1
ATOM 8928 O O . GLN B 1 244 ? -12.258 -58.5 -14.094 1 91.69 244 GLN B O 1
ATOM 8933 N N . SER B 1 245 ? -13.805 -57.469 -15.375 1 93.75 245 SER B N 1
ATOM 8934 C CA . SER B 1 245 ? -13.125 -57.906 -16.594 1 93.75 245 SER B CA 1
ATOM 8935 C C . SER B 1 245 ? -11.773 -57.219 -16.75 1 93.75 245 SER B C 1
ATOM 8937 O O . SER B 1 245 ? -10.82 -57.812 -17.25 1 93.75 245 SER B O 1
ATOM 8939 N N . ARG B 1 246 ? -11.602 -56 -16.281 1 95.06 246 ARG B N 1
ATOM 8940 C CA . ARG B 1 246 ? -10.383 -55.219 -16.453 1 95.06 246 ARG B CA 1
ATOM 8941 C C . ARG B 1 246 ? -9.312 -55.625 -15.453 1 95.06 246 ARG B C 1
ATOM 8943 O O . ARG B 1 246 ? -8.133 -55.312 -15.633 1 95.06 246 ARG B O 1
ATOM 8950 N N . ARG B 1 247 ? -9.695 -56.375 -14.445 1 93.5 247 ARG B N 1
ATOM 8951 C CA . ARG B 1 247 ? -8.758 -56.844 -13.43 1 93.5 247 ARG B CA 1
ATOM 8952 C C . ARG B 1 247 ? -8.102 -58.156 -13.867 1 93.5 247 ARG B C 1
ATOM 8954 O O . ARG B 1 247 ? -7.074 -58.562 -13.312 1 93.5 247 ARG B O 1
ATOM 8961 N N . LYS B 1 248 ? -8.703 -58.75 -14.883 1 92.94 248 LYS B N 1
ATOM 8962 C CA . LYS B 1 248 ? -8.141 -60 -15.398 1 92.94 248 LYS B CA 1
ATOM 8963 C C . LYS B 1 248 ? -6.965 -59.719 -16.328 1 92.94 248 LYS B C 1
ATOM 8965 O O . LYS B 1 248 ? -6.883 -58.656 -16.938 1 92.94 248 LYS B O 1
ATOM 8970 N N . SER B 1 249 ? -6.105 -60.75 -16.359 1 92.62 249 SER B N 1
ATOM 8971 C CA . SER B 1 249 ? -4.965 -60.625 -17.266 1 92.62 249 SER B CA 1
ATOM 8972 C C . SER B 1 249 ? -5.426 -60.375 -18.703 1 92.62 249 SER B C 1
ATOM 8974 O O . SER B 1 249 ? -6.266 -61.125 -19.219 1 92.62 249 SER B O 1
ATOM 8976 N N . GLY B 1 250 ? -4.949 -59.312 -19.266 1 93.56 250 GLY B N 1
ATOM 8977 C CA . GLY B 1 250 ? -5.309 -58.969 -20.625 1 93.56 250 GLY B CA 1
ATOM 8978 C C . GLY B 1 250 ? -6.629 -58.219 -20.734 1 93.56 250 GLY B C 1
ATOM 8979 O O . GLY B 1 250 ? -7.074 -57.875 -21.828 1 93.56 250 GLY B O 1
ATOM 8980 N N . GLY B 1 251 ? -7.242 -58.031 -19.656 1 92.81 251 GLY B N 1
ATOM 8981 C CA . GLY B 1 251 ? -8.57 -57.438 -19.641 1 92.81 251 GLY B CA 1
ATOM 8982 C C . GLY B 1 251 ? -8.617 -56.031 -20.188 1 92.81 251 GLY B C 1
ATOM 8983 O O . GLY B 1 251 ? -9.672 -55.562 -20.609 1 92.81 251 GLY B O 1
ATOM 8984 N N . LEU B 1 252 ? -7.477 -55.344 -20.25 1 95.06 252 LEU B N 1
ATOM 8985 C CA . LEU B 1 252 ? -7.434 -53.938 -20.719 1 95.06 252 LEU B CA 1
ATOM 8986 C C . LEU B 1 252 ? -6.867 -53.875 -22.125 1 95.06 252 LEU B C 1
ATOM 8988 O O . LEU B 1 252 ? -6.758 -52.781 -22.688 1 95.06 252 LEU B O 1
ATOM 8992 N N . SER B 1 253 ? -6.543 -54.938 -22.766 1 93.69 253 SER B N 1
ATOM 8993 C CA . SER B 1 253 ? -5.852 -54.969 -24.047 1 93.69 253 SER B CA 1
ATOM 8994 C C . SER B 1 253 ? -6.648 -54.219 -25.109 1 93.69 253 SER B C 1
ATOM 8996 O O . SER B 1 253 ? -6.109 -53.344 -25.797 1 93.69 253 SER B O 1
ATOM 8998 N N . ALA B 1 254 ? -7.914 -54.594 -25.219 1 92 254 ALA B N 1
ATOM 8999 C CA . ALA B 1 254 ? -8.766 -53.969 -26.219 1 92 254 ALA B CA 1
ATOM 9000 C C . ALA B 1 254 ? -8.977 -52.5 -25.906 1 92 254 ALA B C 1
ATOM 9002 O O . ALA B 1 254 ? -9.008 -51.656 -26.797 1 92 254 ALA B O 1
ATOM 9003 N N . VAL B 1 255 ? -9.102 -52.219 -24.656 1 92.81 255 VAL B N 1
ATOM 9004 C CA . VAL B 1 255 ? -9.367 -50.844 -24.219 1 92.81 255 VAL B CA 1
ATOM 9005 C C . VAL B 1 255 ? -8.148 -49.969 -24.5 1 92.81 255 VAL B C 1
ATOM 9007 O O . VAL B 1 255 ? -8.297 -48.844 -24.984 1 92.81 255 VAL B O 1
ATOM 9010 N N . ILE B 1 256 ? -6.961 -50.406 -24.234 1 93.44 256 ILE B N 1
ATOM 9011 C CA . ILE B 1 256 ? -5.723 -49.656 -24.406 1 93.44 256 ILE B CA 1
ATOM 9012 C C . ILE B 1 256 ? -5.543 -49.281 -25.875 1 93.44 256 ILE B C 1
ATOM 9014 O O . ILE B 1 256 ? -5.09 -48.188 -26.188 1 93.44 256 ILE B O 1
ATOM 9018 N N . ARG B 1 257 ? -5.957 -50.125 -26.75 1 91.12 257 ARG B N 1
ATOM 9019 C CA . ARG B 1 257 ? -5.836 -49.875 -28.188 1 91.12 257 ARG B CA 1
ATOM 9020 C C . ARG B 1 257 ? -6.797 -48.781 -28.641 1 91.12 257 ARG B C 1
ATOM 9022 O O . ARG B 1 257 ? -6.516 -48.062 -29.609 1 91.12 257 ARG B O 1
ATOM 9029 N N . ASP B 1 258 ? -7.859 -48.688 -27.891 1 90.75 258 ASP B N 1
ATOM 9030 C CA . ASP B 1 258 ? -8.906 -47.781 -28.328 1 90.75 258 ASP B CA 1
ATOM 9031 C C . ASP B 1 258 ? -8.844 -46.469 -27.547 1 90.75 258 ASP B C 1
ATOM 9033 O O . ASP B 1 258 ? -9.68 -45.594 -27.734 1 90.75 258 ASP B O 1
ATOM 9037 N N . LEU B 1 259 ? -7.883 -46.312 -26.75 1 93.31 259 LEU B N 1
ATOM 9038 C CA . LEU B 1 259 ? -7.742 -45.094 -25.969 1 93.31 259 LEU B CA 1
ATOM 9039 C C . LEU B 1 259 ? -7.414 -43.906 -26.859 1 93.31 259 LEU B C 1
ATOM 9041 O O . LEU B 1 259 ? -6.883 -44.094 -27.969 1 93.31 259 LEU B O 1
ATOM 9045 N N . PRO B 1 260 ? -7.793 -42.688 -26.422 1 93.06 260 PRO B N 1
ATOM 9046 C CA . PRO B 1 260 ? -7.328 -41.5 -27.141 1 93.06 260 PRO B CA 1
ATOM 9047 C C . PRO B 1 260 ? -5.816 -41.5 -27.344 1 93.06 260 PRO B C 1
ATOM 9049 O O . PRO B 1 260 ? -5.07 -42 -26.516 1 93.06 260 PRO B O 1
ATOM 9052 N N . LYS B 1 261 ? -5.363 -40.875 -28.375 1 93.81 261 LYS B N 1
ATOM 9053 C CA . LYS B 1 261 ? -3.979 -40.906 -28.828 1 93.81 261 LYS B CA 1
ATOM 9054 C C . LYS B 1 261 ? -3.014 -40.5 -27.719 1 93.81 261 LYS B C 1
ATOM 9056 O O . LYS B 1 261 ? -1.972 -41.125 -27.531 1 93.81 261 LYS B O 1
ATOM 9061 N N . ALA B 1 262 ? -3.301 -39.438 -27.016 1 95.56 262 ALA B N 1
ATOM 9062 C CA . ALA B 1 262 ? -2.422 -38.938 -25.953 1 95.56 262 ALA B CA 1
ATOM 9063 C C . ALA B 1 262 ? -2.207 -40 -24.875 1 95.56 262 ALA B C 1
ATOM 9065 O O . ALA B 1 262 ? -1.111 -40.125 -24.328 1 95.56 262 ALA B O 1
ATOM 9066 N N . LEU B 1 263 ? -3.248 -40.781 -24.516 1 96 263 LEU B N 1
ATOM 9067 C CA . LEU B 1 263 ? -3.154 -41.812 -23.469 1 96 263 LEU B CA 1
ATOM 9068 C C . LEU B 1 263 ? -2.359 -43 -23.969 1 96 263 LEU B C 1
ATOM 9070 O O . LEU B 1 263 ? -1.548 -43.562 -23.219 1 96 263 LEU B O 1
ATOM 9074 N N . ARG B 1 264 ? -2.59 -43.312 -25.219 1 95.62 264 ARG B N 1
ATOM 9075 C CA . ARG B 1 264 ? -1.82 -44.406 -25.797 1 95.62 264 ARG B CA 1
ATOM 9076 C C . ARG B 1 264 ? -0.332 -44.094 -25.828 1 95.62 264 ARG B C 1
ATOM 9078 O O . ARG B 1 264 ? 0.502 -44.906 -25.469 1 95.62 264 ARG B O 1
ATOM 9085 N N . GLN B 1 265 ? -0.085 -42.906 -26.25 1 95.44 265 GLN B N 1
ATOM 9086 C CA . GLN B 1 265 ? 1.304 -42.469 -26.312 1 95.44 265 GLN B CA 1
ATOM 9087 C C . GLN B 1 265 ? 1.919 -42.375 -24.922 1 95.44 265 GLN B C 1
ATOM 9089 O O . GLN B 1 265 ? 3.105 -42.656 -24.75 1 95.44 265 GLN B O 1
ATOM 9094 N N . SER B 1 266 ? 1.15 -41.938 -23.906 1 97.06 266 SER B N 1
ATOM 9095 C CA . SER B 1 266 ? 1.632 -41.875 -22.531 1 97.06 266 SER B CA 1
ATOM 9096 C C . SER B 1 266 ? 2 -43.25 -22 1 97.06 266 SER B C 1
ATOM 9098 O O . SER B 1 266 ? 3.014 -43.406 -21.312 1 97.06 266 SER B O 1
ATOM 9100 N N . ILE B 1 267 ? 1.157 -44.219 -22.297 1 96.88 267 ILE B N 1
ATOM 9101 C CA . ILE B 1 267 ? 1.42 -45.594 -21.891 1 96.88 267 ILE B CA 1
ATOM 9102 C C . ILE B 1 267 ? 2.707 -46.094 -22.531 1 96.88 267 ILE B C 1
ATOM 9104 O O . ILE B 1 267 ? 3.576 -46.656 -21.859 1 96.88 267 ILE B O 1
ATOM 9108 N N . ALA B 1 268 ? 2.814 -45.844 -23.828 1 94.44 268 ALA B N 1
ATOM 9109 C CA . ALA B 1 268 ? 4 -46.281 -24.562 1 94.44 268 ALA B CA 1
ATOM 9110 C C . ALA B 1 268 ? 5.258 -45.625 -24.016 1 94.44 268 ALA B C 1
ATOM 9112 O O . ALA B 1 268 ? 6.285 -46.281 -23.828 1 94.44 268 ALA B O 1
ATOM 9113 N N . LEU B 1 269 ? 5.195 -44.344 -23.797 1 95.62 269 LEU B N 1
ATOM 9114 C CA . LEU B 1 269 ? 6.332 -43.594 -23.281 1 95.62 269 LEU B CA 1
ATOM 9115 C C . LEU B 1 269 ? 6.738 -44.094 -21.906 1 95.62 269 LEU B C 1
ATOM 9117 O O . LEU B 1 269 ? 7.93 -44.312 -21.625 1 95.62 269 LEU B O 1
ATOM 9121 N N . THR B 1 270 ? 5.773 -44.281 -21 1 96.81 270 THR B N 1
ATOM 9122 C CA . THR B 1 270 ? 6.031 -44.781 -19.656 1 96.81 270 THR B CA 1
ATOM 9123 C C . THR B 1 270 ? 6.75 -46.125 -19.688 1 96.81 270 THR B C 1
ATOM 9125 O O . THR B 1 270 ? 7.723 -46.344 -18.969 1 96.81 270 THR B O 1
ATOM 9128 N N . HIS B 1 271 ? 6.293 -46.938 -20.578 1 94.44 271 HIS B N 1
ATOM 9129 C CA . HIS B 1 271 ? 6.906 -48.281 -20.734 1 94.44 271 HIS B CA 1
ATOM 9130 C C . HIS B 1 271 ? 8.344 -48.156 -21.234 1 94.44 271 HIS B C 1
ATOM 9132 O O . HIS B 1 271 ? 9.227 -48.875 -20.75 1 94.44 271 HIS B O 1
ATOM 9138 N N . GLN B 1 272 ? 8.547 -47.281 -22.109 1 92 272 GLN B N 1
ATOM 9139 C CA . GLN B 1 272 ? 9.867 -47.094 -22.688 1 92 272 GLN B CA 1
ATOM 9140 C C . GLN B 1 272 ? 10.836 -46.531 -21.656 1 92 272 GLN B C 1
ATOM 9142 O O . GLN B 1 272 ? 12.055 -46.719 -21.766 1 92 272 GLN B O 1
ATOM 9147 N N . LEU B 1 273 ? 10.352 -45.844 -20.703 1 93.94 273 LEU B N 1
ATOM 9148 C CA . LEU B 1 273 ? 11.18 -45.25 -19.656 1 93.94 273 LEU B CA 1
ATOM 9149 C C . LEU B 1 273 ? 11.523 -46.312 -18.594 1 93.94 273 LEU B C 1
ATOM 9151 O O . LEU B 1 273 ? 12.273 -46.031 -17.656 1 93.94 273 LEU B O 1
ATOM 9155 N N . GLY B 1 274 ? 10.969 -47.469 -18.719 1 93.38 274 GLY B N 1
ATOM 9156 C CA . GLY B 1 274 ? 11.258 -48.562 -17.797 1 93.38 274 GLY B CA 1
ATOM 9157 C C . GLY B 1 274 ? 10.328 -48.594 -16.594 1 93.38 274 GLY B C 1
ATOM 9158 O O . GLY B 1 274 ? 10.633 -49.25 -15.586 1 93.38 274 GLY B O 1
ATOM 9159 N N . ILE B 1 275 ? 9.219 -47.938 -16.672 1 96.5 275 ILE B N 1
ATOM 9160 C CA . ILE B 1 275 ? 8.219 -47.938 -15.609 1 96.5 275 ILE B CA 1
ATOM 9161 C C . ILE B 1 275 ? 7.078 -48.875 -15.969 1 96.5 275 ILE B C 1
ATOM 9163 O O . ILE B 1 275 ? 6.43 -48.719 -17 1 96.5 275 ILE B O 1
ATOM 9167 N N . ARG B 1 276 ? 6.805 -49.719 -15.164 1 97.5 276 ARG B N 1
ATOM 9168 C CA . ARG B 1 276 ? 5.871 -50.781 -15.484 1 97.5 276 ARG B CA 1
ATOM 9169 C C . ARG B 1 276 ? 4.43 -50.344 -15.234 1 97.5 276 ARG B C 1
ATOM 9171 O O . ARG B 1 276 ? 3.508 -50.812 -15.898 1 97.5 276 ARG B O 1
ATOM 9178 N N . TYR B 1 277 ? 4.184 -49.5 -14.258 1 98 277 TYR B N 1
ATOM 9179 C CA . TYR B 1 277 ? 2.824 -49.188 -13.828 1 98 277 TYR B CA 1
ATOM 9180 C C . TYR B 1 277 ? 2.469 -47.75 -14.164 1 98 277 TYR B C 1
ATOM 9182 O O . TYR B 1 277 ? 3.338 -46.875 -14.164 1 98 277 TYR B O 1
ATOM 9190 N N . ILE B 1 278 ? 1.235 -47.5 -14.484 1 98.19 278 ILE B N 1
ATOM 9191 C CA . ILE B 1 278 ? 0.751 -46.156 -14.805 1 98.19 278 ILE B CA 1
ATOM 9192 C C . ILE B 1 278 ? -0.652 -45.969 -14.234 1 98.19 278 ILE B C 1
ATOM 9194 O O . ILE B 1 278 ? -1.406 -46.938 -14.086 1 98.19 278 ILE B O 1
ATOM 9198 N N . TRP B 1 279 ? -0.942 -44.812 -13.688 1 97.81 279 TRP B N 1
ATOM 9199 C CA . TRP B 1 279 ? -2.26 -44.469 -13.164 1 97.81 279 TRP B CA 1
ATOM 9200 C C . TRP B 1 279 ? -2.957 -43.469 -14.07 1 97.81 279 TRP B C 1
ATOM 9202 O O . TRP B 1 279 ? -2.43 -42.375 -14.328 1 97.81 279 TRP B O 1
ATOM 9212 N N . ILE B 1 280 ? -4.047 -43.781 -14.648 1 96.5 280 ILE B N 1
ATOM 9213 C CA . ILE B 1 280 ? -4.926 -42.938 -15.453 1 96.5 280 ILE B CA 1
ATOM 9214 C C . ILE B 1 280 ? -6.32 -42.906 -14.828 1 96.5 280 ILE B C 1
ATOM 9216 O O . ILE B 1 280 ? -6.969 -43.938 -14.68 1 96.5 280 ILE B O 1
ATOM 9220 N N . ASP B 1 281 ? -6.805 -41.812 -14.469 1 93.94 281 ASP B N 1
ATOM 9221 C CA . ASP B 1 281 ? -8.023 -41.656 -13.688 1 93.94 281 ASP B CA 1
ATOM 9222 C C . ASP B 1 281 ? -9.195 -42.375 -14.367 1 93.94 281 ASP B C 1
ATOM 9224 O O . ASP B 1 281 ? -9.969 -43.062 -13.711 1 93.94 281 ASP B O 1
ATOM 9228 N N . ALA B 1 282 ? -9.344 -42.25 -15.695 1 92.69 282 ALA B N 1
ATOM 9229 C CA . ALA B 1 282 ? -10.477 -42.812 -16.422 1 92.69 282 ALA B CA 1
ATOM 9230 C C . ALA B 1 282 ? -10.531 -44.344 -16.281 1 92.69 282 ALA B C 1
ATOM 9232 O O . ALA B 1 282 ? -11.609 -44.938 -16.312 1 92.69 282 ALA B O 1
ATOM 9233 N N . LEU B 1 283 ? -9.422 -44.938 -16.078 1 94.69 283 LEU B N 1
ATOM 9234 C CA . LEU B 1 283 ? -9.352 -46.375 -16.047 1 94.69 283 LEU B CA 1
ATOM 9235 C C . LEU B 1 283 ? -9.234 -46.875 -14.602 1 94.69 283 LEU B C 1
ATOM 9237 O O . LEU B 1 283 ? -9.766 -47.938 -14.266 1 94.69 283 LEU B O 1
ATOM 9241 N N . CYS B 1 284 ? -8.523 -46.156 -13.805 1 95.19 284 CYS B N 1
ATOM 9242 C CA . CYS B 1 284 ? -8.203 -46.625 -12.469 1 95.19 284 CYS B CA 1
ATOM 9243 C C . CYS B 1 284 ? -9.32 -46.312 -11.484 1 95.19 284 CYS B C 1
ATOM 9245 O O . CYS B 1 284 ? -9.422 -46.938 -10.422 1 95.19 284 CYS B O 1
ATOM 9247 N N . ILE B 1 285 ? -10.102 -45.344 -11.742 1 92.88 285 ILE B N 1
ATOM 9248 C CA . ILE B 1 285 ? -11.234 -45 -10.898 1 92.88 285 ILE B CA 1
ATOM 9249 C C . ILE B 1 285 ? -12.523 -45.562 -11.492 1 92.88 285 ILE B C 1
ATOM 9251 O O . ILE B 1 285 ? -12.742 -45.5 -12.703 1 92.88 285 ILE B O 1
ATOM 9255 N N . VAL B 1 286 ? -13.328 -46.156 -10.672 1 91.5 286 VAL B N 1
ATOM 9256 C CA . VAL B 1 286 ? -14.664 -46.562 -11.125 1 91.5 286 VAL B CA 1
ATOM 9257 C C . VAL B 1 286 ? -15.555 -45.312 -11.227 1 91.5 286 VAL B C 1
ATOM 9259 O O . VAL B 1 286 ? -16.156 -44.906 -10.234 1 91.5 286 VAL B O 1
ATOM 9262 N N . GLN B 1 287 ? -15.781 -44.844 -12.406 1 87.56 287 GLN B N 1
ATOM 9263 C CA . GLN B 1 287 ? -16.266 -43.469 -12.664 1 87.56 287 GLN B CA 1
ATOM 9264 C C . GLN B 1 287 ? -17.734 -43.344 -12.266 1 87.56 287 GLN B C 1
ATOM 9266 O O . GLN B 1 287 ? -18.172 -42.25 -11.922 1 87.56 287 GLN B O 1
ATOM 9271 N N . ASN B 1 288 ? -18.516 -44.375 -12.398 1 85.44 288 ASN B N 1
ATOM 9272 C CA . ASN B 1 288 ? -19.938 -44.25 -12.094 1 85.44 288 ASN B CA 1
ATOM 9273 C C . ASN B 1 288 ? -20.25 -44.688 -10.672 1 85.44 288 ASN B C 1
ATOM 9275 O O . ASN B 1 288 ? -21.406 -45 -10.352 1 85.44 288 ASN B O 1
ATOM 9279 N N . SER B 1 289 ? -19.188 -44.938 -9.844 1 84.31 289 SER B N 1
ATOM 9280 C CA . SER B 1 289 ? -19.344 -45.188 -8.414 1 84.31 289 SER B CA 1
ATOM 9281 C C . SER B 1 289 ? -19 -43.938 -7.594 1 84.31 289 SER B C 1
ATOM 9283 O O . SER B 1 289 ? -17.828 -43.531 -7.543 1 84.31 289 SER B O 1
ATOM 9285 N N . ARG B 1 290 ? -20.016 -43.469 -6.883 1 82.94 290 ARG B N 1
ATOM 9286 C CA . ARG B 1 290 ? -19.797 -42.312 -6.031 1 82.94 290 ARG B CA 1
ATOM 9287 C C . ARG B 1 290 ? -18.75 -42.594 -4.965 1 82.94 290 ARG B C 1
ATOM 9289 O O . ARG B 1 290 ? -17.906 -41.75 -4.668 1 82.94 290 ARG B O 1
ATOM 9296 N N . HIS B 1 291 ? -18.844 -43.688 -4.52 1 81.25 291 HIS B N 1
ATOM 9297 C CA . HIS B 1 291 ? -17.953 -44.094 -3.443 1 81.25 291 HIS B CA 1
ATOM 9298 C C . HIS B 1 291 ? -16.5 -44.156 -3.924 1 81.25 291 HIS B C 1
ATOM 9300 O O . HIS B 1 291 ? -15.617 -43.531 -3.32 1 81.25 291 HIS B O 1
ATOM 9306 N N . SER B 1 292 ? -16.25 -44.875 -4.961 1 84.44 292 SER B N 1
ATOM 9307 C CA . SER B 1 292 ? -14.906 -45 -5.523 1 84.44 292 SER B CA 1
ATOM 9308 C C . SER B 1 292 ? -14.367 -43.625 -5.965 1 84.44 292 SER B C 1
ATOM 9310 O O . SER B 1 292 ? -13.211 -43.312 -5.711 1 84.44 292 SER B O 1
ATOM 9312 N N . TRP B 1 293 ? -15.211 -42.938 -6.535 1 86.56 293 TRP B N 1
ATOM 9313 C CA . TRP B 1 293 ? -14.82 -41.625 -7.051 1 86.56 293 TRP B CA 1
ATOM 9314 C C . TRP B 1 293 ? -14.406 -40.688 -5.914 1 86.56 293 TRP B C 1
ATOM 9316 O O . TRP B 1 293 ? -13.359 -40.062 -5.977 1 86.56 293 TRP B O 1
ATOM 9326 N N . ASN B 1 294 ? -15.164 -40.625 -4.852 1 81.69 294 ASN B N 1
ATOM 9327 C CA . ASN B 1 294 ? -14.906 -39.719 -3.723 1 81.69 294 ASN B CA 1
ATOM 9328 C C . ASN B 1 294 ? -13.602 -40.094 -3.012 1 81.69 294 ASN B C 1
ATOM 9330 O O . ASN B 1 294 ? -12.844 -39.219 -2.611 1 81.69 294 ASN B O 1
ATOM 9334 N N . LEU B 1 295 ? -13.422 -41.312 -2.865 1 82.44 295 LEU B N 1
ATOM 9335 C CA . LEU B 1 295 ? -12.227 -41.75 -2.16 1 82.44 295 LEU B CA 1
ATOM 9336 C C . LEU B 1 295 ? -10.969 -41.438 -2.965 1 82.44 295 LEU B C 1
ATOM 9338 O O . LEU B 1 295 ? -9.961 -41.031 -2.404 1 82.44 295 LEU B O 1
ATOM 9342 N N . ASN B 1 296 ? -11.047 -41.656 -4.27 1 86.81 296 ASN B N 1
ATOM 9343 C CA . ASN B 1 296 ? -9.906 -41.344 -5.117 1 86.81 296 ASN B CA 1
ATOM 9344 C C . ASN B 1 296 ? -9.656 -39.844 -5.176 1 86.81 296 ASN B C 1
ATOM 9346 O O . ASN B 1 296 ? -8.508 -39.375 -5.164 1 86.81 296 ASN B O 1
ATOM 9350 N N . ALA B 1 297 ? -10.695 -39.125 -5.25 1 84.75 297 ALA B N 1
ATOM 9351 C CA . ALA B 1 297 ? -10.586 -37.688 -5.301 1 84.75 297 ALA B CA 1
ATOM 9352 C C . ALA B 1 297 ? -9.875 -37.156 -4.059 1 84.75 297 ALA B C 1
ATOM 9354 O O . ALA B 1 297 ? -9.078 -36.219 -4.148 1 84.75 297 ALA B O 1
ATOM 9355 N N . ARG B 1 298 ? -10.102 -37.719 -2.957 1 81.62 298 ARG B N 1
ATOM 9356 C CA . ARG B 1 298 ? -9.508 -37.281 -1.693 1 81.62 298 ARG B CA 1
ATOM 9357 C C . ARG B 1 298 ? -8.047 -37.719 -1.603 1 81.62 298 ARG B C 1
ATOM 9359 O O . ARG B 1 298 ? -7.273 -37.125 -0.837 1 81.62 298 ARG B O 1
ATOM 9366 N N . ALA B 1 299 ? -7.742 -38.688 -2.379 1 86.62 299 ALA B N 1
ATOM 9367 C CA . ALA B 1 299 ? -6.391 -39.219 -2.293 1 86.62 299 ALA B CA 1
ATOM 9368 C C . ALA B 1 299 ? -5.523 -38.719 -3.443 1 86.62 299 ALA B C 1
ATOM 9370 O O . ALA B 1 299 ? -4.395 -39.188 -3.629 1 86.62 299 ALA B O 1
ATOM 9371 N N . MET B 1 300 ? -5.992 -37.75 -4.148 1 89.44 300 MET B N 1
ATOM 9372 C CA . MET B 1 300 ? -5.297 -37.281 -5.344 1 89.44 300 MET B CA 1
ATOM 9373 C C . MET B 1 300 ? -3.9 -36.781 -5 1 89.44 300 MET B C 1
ATOM 9375 O O . MET B 1 300 ? -2.957 -36.969 -5.77 1 89.44 300 MET B O 1
ATOM 9379 N N . HIS B 1 301 ? -3.768 -36.125 -3.828 1 86.88 301 HIS B N 1
ATOM 9380 C CA . HIS B 1 301 ? -2.475 -35.594 -3.432 1 86.88 301 HIS B CA 1
ATOM 9381 C C . HIS B 1 301 ? -1.458 -36.719 -3.195 1 86.88 301 HIS B C 1
ATOM 9383 O O . HIS B 1 301 ? -0.267 -36.531 -3.465 1 86.88 301 HIS B O 1
ATOM 9389 N N . LEU B 1 302 ? -1.946 -37.844 -2.77 1 88.88 302 LEU B N 1
ATOM 9390 C CA . LEU B 1 302 ? -1.064 -39 -2.535 1 88.88 302 LEU B CA 1
ATOM 9391 C C . LEU B 1 302 ? -0.734 -39.688 -3.844 1 88.88 302 LEU B C 1
ATOM 9393 O O . LEU B 1 302 ? 0.412 -40.094 -4.07 1 88.88 302 LEU B O 1
ATOM 9397 N N . ILE B 1 303 ? -1.724 -39.781 -4.672 1 92.31 303 ILE B N 1
ATOM 9398 C CA . ILE B 1 303 ? -1.545 -40.5 -5.934 1 92.31 303 ILE B CA 1
ATOM 9399 C C . ILE B 1 303 ? -0.561 -39.75 -6.82 1 92.31 303 ILE B C 1
ATOM 9401 O O . ILE B 1 303 ? 0.442 -40.312 -7.27 1 92.31 303 ILE B O 1
ATOM 9405 N N . TYR B 1 304 ? -0.784 -38.5 -7.062 1 92.69 304 TYR B N 1
ATOM 9406 C CA . TYR B 1 304 ? 0.095 -37.688 -7.898 1 92.69 304 TYR B CA 1
ATOM 9407 C C . TYR B 1 304 ? 1.393 -37.375 -7.168 1 92.69 304 TYR B C 1
ATOM 9409 O O . TYR B 1 304 ? 2.461 -37.312 -7.781 1 92.69 304 TYR B O 1
ATOM 9417 N N . GLY B 1 305 ? 1.312 -37.188 -5.879 1 88.81 305 GLY B N 1
ATOM 9418 C CA . GLY B 1 305 ? 2.473 -36.812 -5.098 1 88.81 305 GLY B CA 1
ATOM 9419 C C . GLY B 1 305 ? 3.518 -37.906 -4.992 1 88.81 305 GLY B C 1
ATOM 9420 O O . GLY B 1 305 ? 4.703 -37.625 -4.793 1 88.81 305 GLY B O 1
ATOM 9421 N N . ASN B 1 306 ? 3.113 -39.156 -5.16 1 89.88 306 ASN B N 1
ATOM 9422 C CA . ASN B 1 306 ? 4.055 -40.25 -4.973 1 89.88 306 ASN B CA 1
ATOM 9423 C C . ASN B 1 306 ? 4.449 -40.875 -6.305 1 89.88 306 ASN B C 1
ATOM 9425 O O . ASN B 1 306 ? 5.301 -41.75 -6.348 1 89.88 306 ASN B O 1
ATOM 9429 N N . SER B 1 307 ? 3.891 -40.406 -7.383 1 93.44 307 SER B N 1
ATOM 9430 C CA . SER B 1 307 ? 4.273 -40.938 -8.688 1 93.44 307 SER B CA 1
ATOM 9431 C C . SER B 1 307 ? 5.656 -40.438 -9.102 1 93.44 307 SER B C 1
ATOM 9433 O O . SER B 1 307 ? 6.113 -39.406 -8.633 1 93.44 307 SER B O 1
ATOM 9435 N N . VAL B 1 308 ? 6.324 -41.188 -9.945 1 93.06 308 VAL B N 1
ATOM 9436 C CA . VAL B 1 308 ? 7.656 -40.844 -10.422 1 93.06 308 VAL B CA 1
ATOM 9437 C C . VAL B 1 308 ? 7.578 -39.625 -11.336 1 93.06 308 VAL B C 1
ATOM 9439 O O . VAL B 1 308 ? 8.445 -38.75 -11.297 1 93.06 308 VAL B O 1
ATOM 9442 N N . LEU B 1 309 ? 6.621 -39.688 -12.102 1 94.81 309 LEU B N 1
ATOM 9443 C CA . LEU B 1 309 ? 6.457 -38.656 -13.117 1 94.81 309 LEU B CA 1
ATOM 9444 C C . LEU B 1 309 ? 4.996 -38.531 -13.539 1 94.81 309 LEU B C 1
ATOM 9446 O O . LEU B 1 309 ? 4.27 -39.531 -13.562 1 94.81 309 LEU B O 1
ATOM 9450 N N . THR B 1 310 ? 4.543 -37.312 -13.766 1 97.5 310 THR B N 1
ATOM 9451 C CA . THR B 1 310 ? 3.221 -37.062 -14.328 1 97.5 310 THR B CA 1
ATOM 9452 C C . THR B 1 310 ? 3.328 -36.562 -15.766 1 97.5 310 THR B C 1
ATOM 9454 O O . THR B 1 310 ? 3.932 -35.531 -16.016 1 97.5 310 THR B O 1
ATOM 9457 N N . ILE B 1 311 ? 2.793 -37.312 -16.688 1 98.19 311 ILE B N 1
ATOM 9458 C CA . ILE B 1 311 ? 2.738 -36.875 -18.078 1 98.19 311 ILE B CA 1
ATOM 9459 C C . ILE B 1 311 ? 1.536 -35.969 -18.297 1 98.19 311 ILE B C 1
ATOM 9461 O O . ILE B 1 311 ? 0.391 -36.375 -18.094 1 98.19 311 ILE B O 1
ATOM 9465 N N . CYS B 1 312 ? 1.795 -34.75 -18.656 1 98.06 312 CYS B N 1
ATOM 9466 C CA . CYS B 1 312 ? 0.744 -33.75 -18.875 1 98.06 312 CYS B CA 1
ATOM 9467 C C . CYS B 1 312 ? 0.495 -33.562 -20.359 1 98.06 312 CYS B C 1
ATOM 9469 O O . CYS B 1 312 ? 1.312 -32.938 -21.047 1 98.06 312 CYS B O 1
ATOM 9471 N N . ALA B 1 313 ? -0.609 -34 -20.844 1 97.69 313 ALA B N 1
ATOM 9472 C CA . ALA B 1 313 ? -1.003 -33.844 -22.234 1 97.69 313 ALA B CA 1
ATOM 9473 C C . ALA B 1 313 ? -1.712 -32.5 -22.453 1 97.69 313 ALA B C 1
ATOM 9475 O O . ALA B 1 313 ? -2.943 -32.438 -22.453 1 97.69 313 ALA B O 1
ATOM 9476 N N . ALA B 1 314 ? -0.968 -31.484 -22.734 1 96.88 314 ALA B N 1
ATOM 9477 C CA . ALA B 1 314 ? -1.523 -30.125 -22.828 1 96.88 314 ALA B CA 1
ATOM 9478 C C . ALA B 1 314 ? -1.673 -29.719 -24.297 1 96.88 314 ALA B C 1
ATOM 9480 O O . ALA B 1 314 ? -2.096 -28.594 -24.578 1 96.88 314 ALA B O 1
ATOM 9481 N N . ASP B 1 315 ? -1.395 -30.625 -25.25 1 95 315 ASP B N 1
ATOM 9482 C CA . ASP B 1 315 ? -1.574 -30.328 -26.656 1 95 315 ASP B CA 1
ATOM 9483 C C . ASP B 1 315 ? -3.047 -30.406 -27.062 1 95 315 ASP B C 1
ATOM 9485 O O . ASP B 1 315 ? -3.73 -31.375 -26.734 1 95 315 ASP B O 1
ATOM 9489 N N . GLY B 1 316 ? -3.525 -29.453 -27.672 1 89.81 316 GLY B N 1
ATOM 9490 C CA . GLY B 1 316 ? -4.859 -29.484 -28.25 1 89.81 316 GLY B CA 1
ATOM 9491 C C . GLY B 1 316 ? -5.957 -29.234 -27.219 1 89.81 316 GLY B C 1
ATOM 9492 O O . GLY B 1 316 ? -5.684 -28.766 -26.109 1 89.81 316 GLY B O 1
ATOM 9493 N N . ILE B 1 317 ? -7.195 -29.547 -27.672 1 88.94 317 ILE B N 1
ATOM 9494 C CA . ILE B 1 317 ? -8.367 -29.219 -26.859 1 88.94 317 ILE B CA 1
ATOM 9495 C C . ILE B 1 317 ? -8.734 -30.406 -25.969 1 88.94 317 ILE B C 1
ATOM 9497 O O . ILE B 1 317 ? -9.438 -30.234 -24.969 1 88.94 317 ILE B O 1
ATOM 9501 N N . ASP B 1 318 ? -8.242 -31.609 -26.438 1 89.12 318 ASP B N 1
ATOM 9502 C CA . ASP B 1 318 ? -8.508 -32.812 -25.625 1 89.12 318 ASP B CA 1
ATOM 9503 C C . ASP B 1 318 ? -7.453 -33.875 -25.875 1 89.12 318 ASP B C 1
ATOM 9505 O O . ASP B 1 318 ? -6.402 -33.594 -26.453 1 89.12 318 ASP B O 1
ATOM 9509 N N . ALA B 1 319 ? -7.707 -35.094 -25.344 1 91.31 319 ALA B N 1
ATOM 9510 C CA . ALA B 1 319 ? -6.707 -36.156 -25.328 1 91.31 319 ALA B CA 1
ATOM 9511 C C . ALA B 1 319 ? -6.559 -36.781 -26.703 1 91.31 319 ALA B C 1
ATOM 9513 O O . ALA B 1 319 ? -5.629 -37.562 -26.938 1 91.31 319 ALA B O 1
ATOM 9514 N N . ASN B 1 320 ? -7.383 -36.375 -27.703 1 90.69 320 ASN B N 1
ATOM 9515 C CA . ASN B 1 320 ? -7.324 -37 -29.031 1 90.69 320 ASN B CA 1
ATOM 9516 C C . ASN B 1 320 ? -6.188 -36.438 -29.859 1 90.69 320 ASN B C 1
ATOM 9518 O O . ASN B 1 320 ? -5.734 -37.062 -30.812 1 90.69 320 ASN B O 1
ATOM 9522 N N . THR B 1 321 ? -5.789 -35.25 -29.531 1 92 321 THR B N 1
ATOM 9523 C CA . THR B 1 321 ? -4.73 -34.594 -30.297 1 92 321 THR B CA 1
ATOM 9524 C C . THR B 1 321 ? -3.418 -35.375 -30.172 1 92 321 THR B C 1
ATOM 9526 O O . THR B 1 321 ? -2.621 -35.406 -31.109 1 92 321 THR B O 1
ATOM 9529 N N . GLY B 1 322 ? -3.197 -36 -29 1 93.5 322 GLY B N 1
ATOM 9530 C CA . GLY B 1 322 ? -1.966 -36.719 -28.766 1 93.5 322 GLY B CA 1
ATOM 9531 C C . GLY B 1 322 ? -0.846 -35.844 -28.219 1 93.5 322 GLY B C 1
ATOM 9532 O O . GLY B 1 322 ? -1.045 -34.656 -27.953 1 93.5 322 GLY B O 1
ATOM 9533 N N . LEU B 1 323 ? 0.249 -36.562 -27.922 1 96.12 323 LEU B N 1
ATOM 9534 C CA . LEU B 1 323 ? 1.493 -35.875 -27.578 1 96.12 323 LEU B CA 1
ATOM 9535 C C . LEU B 1 323 ? 2.283 -35.531 -28.828 1 96.12 323 LEU B C 1
ATOM 9537 O O . LEU B 1 323 ? 3.117 -36.312 -29.281 1 96.12 323 LEU B O 1
ATOM 9541 N N . LEU B 1 324 ? 2.121 -34.312 -29.297 1 94.06 324 LEU B N 1
ATOM 9542 C CA . LEU B 1 324 ? 2.596 -33.938 -30.625 1 94.06 324 LEU B CA 1
ATOM 9543 C C . LEU B 1 324 ? 4.113 -34.062 -30.719 1 94.06 324 LEU B C 1
ATOM 9545 O O . LEU B 1 324 ? 4.645 -34.406 -31.781 1 94.06 324 LEU B O 1
ATOM 9549 N N . ALA B 1 325 ? 4.812 -33.781 -29.656 1 93.56 325 ALA B N 1
ATOM 9550 C CA . ALA B 1 325 ? 6.27 -33.844 -29.672 1 93.56 325 ALA B CA 1
ATOM 9551 C C . ALA B 1 325 ? 6.758 -35.25 -29.969 1 93.56 325 ALA B C 1
ATOM 9553 O O . ALA B 1 325 ? 7.879 -35.438 -30.453 1 93.56 325 ALA B O 1
ATOM 9554 N N . LEU B 1 326 ? 5.945 -36.281 -29.719 1 92.75 326 LEU B N 1
ATOM 9555 C CA . LEU B 1 326 ? 6.332 -37.656 -29.922 1 92.75 326 LEU B CA 1
ATOM 9556 C C . LEU B 1 326 ? 5.711 -38.219 -31.203 1 92.75 326 LEU B C 1
ATOM 9558 O O . LEU B 1 326 ? 5.84 -39.438 -31.484 1 92.75 326 LEU B O 1
ATOM 9562 N N . ASP B 1 327 ? 4.961 -37.375 -31.891 1 90.44 327 ASP B N 1
ATOM 9563 C CA . ASP B 1 327 ? 4.328 -37.781 -33.125 1 90.44 327 ASP B CA 1
ATOM 9564 C C . ASP B 1 327 ? 5.297 -37.656 -34.312 1 90.44 327 ASP B C 1
ATOM 9566 O O . ASP B 1 327 ? 5.719 -36.531 -34.656 1 90.44 327 ASP B O 1
ATOM 9570 N N . ASP B 1 328 ? 5.492 -38.656 -34.938 1 85.56 328 ASP B N 1
ATOM 9571 C CA . ASP B 1 328 ? 6.445 -38.688 -36.062 1 85.56 328 ASP B CA 1
ATOM 9572 C C . ASP B 1 328 ? 5.965 -37.812 -37.219 1 85.56 328 ASP B C 1
ATOM 9574 O O . ASP B 1 328 ? 6.766 -37.344 -38.031 1 85.56 328 ASP B O 1
ATOM 9578 N N . ASN B 1 329 ? 4.719 -37.531 -37.219 1 84.56 329 ASN B N 1
ATOM 9579 C CA . ASN B 1 329 ? 4.16 -36.75 -38.344 1 84.56 329 ASN B CA 1
ATOM 9580 C C . ASN B 1 329 ? 4.113 -35.281 -38 1 84.56 329 ASN B C 1
ATOM 9582 O O . ASN B 1 329 ? 3.707 -34.469 -38.844 1 84.56 329 ASN B O 1
ATOM 9586 N N . HIS B 1 330 ? 4.555 -35 -36.812 1 86.44 330 HIS B N 1
ATOM 9587 C CA . HIS B 1 330 ? 4.523 -33.594 -36.406 1 86.44 330 HIS B CA 1
ATOM 9588 C C . HIS B 1 330 ? 5.926 -33 -36.344 1 86.44 330 HIS B C 1
ATOM 9590 O O . HIS B 1 330 ? 6.836 -33.625 -35.781 1 86.44 330 HIS B O 1
ATOM 9596 N N . GLN B 1 331 ? 6.059 -31.875 -37.062 1 80.44 331 GLN B N 1
ATOM 9597 C CA . GLN B 1 331 ? 7.336 -31.172 -37.031 1 80.44 331 GLN B CA 1
ATOM 9598 C C . GLN B 1 331 ? 7.211 -29.844 -36.25 1 80.44 331 GLN B C 1
ATOM 9600 O O . GLN B 1 331 ? 6.363 -29.016 -36.594 1 80.44 331 GLN B O 1
ATOM 9605 N N . THR B 1 332 ? 8.031 -29.734 -35.219 1 82.75 332 THR B N 1
ATOM 9606 C CA . THR B 1 332 ? 8.039 -28.516 -34.406 1 82.75 332 THR B CA 1
ATOM 9607 C C . THR B 1 332 ? 8.852 -27.422 -35.094 1 82.75 332 THR B C 1
ATOM 9609 O O . THR B 1 332 ? 9.977 -27.656 -35.531 1 82.75 332 THR B O 1
ATOM 9612 N N . ARG B 1 333 ? 8.25 -26.312 -35.219 1 84.5 333 ARG B N 1
ATOM 9613 C CA . ARG B 1 333 ? 8.93 -25.188 -35.844 1 84.5 333 ARG B CA 1
ATOM 9614 C C . ARG B 1 333 ? 9.898 -24.531 -34.844 1 84.5 333 ARG B C 1
ATOM 9616 O O . ARG B 1 333 ? 9.5 -24.141 -33.75 1 84.5 333 ARG B O 1
ATOM 9623 N N . GLN B 1 334 ? 11.141 -24.547 -35.125 1 90.38 334 GLN B N 1
ATOM 9624 C CA . GLN B 1 334 ? 12.172 -23.859 -34.375 1 90.38 334 GLN B CA 1
ATOM 9625 C C . GLN B 1 334 ? 12.875 -22.797 -35.219 1 90.38 334 GLN B C 1
ATOM 9627 O O . GLN B 1 334 ? 13.375 -23.094 -36.312 1 90.38 334 GLN B O 1
ATOM 9632 N N . MET B 1 335 ? 12.906 -21.531 -34.75 1 92.25 335 MET B N 1
ATOM 9633 C CA . MET B 1 335 ? 13.508 -20.438 -35.5 1 92.25 335 MET B CA 1
ATOM 9634 C C . MET B 1 335 ? 14.922 -20.156 -35 1 92.25 335 MET B C 1
ATOM 9636 O O . MET B 1 335 ? 15.133 -19.828 -33.844 1 92.25 335 MET B O 1
ATOM 9640 N N . VAL B 1 336 ? 15.875 -20.344 -35.812 1 92.69 336 VAL B N 1
ATOM 9641 C CA . VAL B 1 336 ? 17.281 -20.031 -35.562 1 92.69 336 VAL B CA 1
ATOM 9642 C C . VAL B 1 336 ? 17.828 -19.125 -36.656 1 92.69 336 VAL B C 1
ATOM 9644 O O . VAL B 1 336 ? 17.625 -19.406 -37.844 1 92.69 336 VAL B O 1
ATOM 9647 N N . VAL B 1 337 ? 18.453 -18.047 -36.281 1 94.19 337 VAL B N 1
ATOM 9648 C CA . VAL B 1 337 ? 18.984 -17.125 -37.281 1 94.19 337 VAL B CA 1
ATOM 9649 C C . VAL B 1 337 ? 20.453 -16.844 -37 1 94.19 337 VAL B C 1
ATOM 9651 O O . VAL B 1 337 ? 20.906 -17.016 -35.875 1 94.19 337 VAL B O 1
ATOM 9654 N N . ASN B 1 338 ? 21.141 -16.438 -38.031 1 92.69 338 ASN B N 1
ATOM 9655 C CA . ASN B 1 338 ? 22.516 -15.992 -37.906 1 92.69 338 ASN B CA 1
ATOM 9656 C C . ASN B 1 338 ? 22.625 -14.469 -37.844 1 92.69 338 ASN B C 1
ATOM 9658 O O . ASN B 1 338 ? 22.453 -13.805 -38.875 1 92.69 338 ASN B O 1
ATOM 9662 N N . TYR B 1 339 ? 22.891 -13.961 -36.719 1 93.56 339 TYR B N 1
ATOM 9663 C CA . TYR B 1 339 ? 23.016 -12.523 -36.531 1 93.56 339 TYR B CA 1
ATOM 9664 C C . TYR B 1 339 ? 24.359 -12.016 -37.062 1 93.56 339 TYR B C 1
ATOM 9666 O O . TYR B 1 339 ? 24.422 -10.945 -37.688 1 93.56 339 TYR B O 1
ATOM 9674 N N . GLY B 1 340 ? 25.359 -12.773 -36.812 1 88.44 340 GLY B N 1
ATOM 9675 C CA . GLY B 1 340 ? 26.719 -12.477 -37.219 1 88.44 340 GLY B CA 1
ATOM 9676 C C . GLY B 1 340 ? 27.656 -13.648 -37.062 1 88.44 340 GLY B C 1
ATOM 9677 O O . GLY B 1 340 ? 27.234 -14.758 -36.719 1 88.44 340 GLY B O 1
ATOM 9678 N N . PRO B 1 341 ? 28.906 -13.352 -37.406 1 85.5 341 PRO B N 1
ATOM 9679 C CA . PRO B 1 341 ? 29.859 -14.453 -37.25 1 85.5 341 PRO B CA 1
ATOM 9680 C C . PRO B 1 341 ? 29.891 -15.023 -35.844 1 85.5 341 PRO B C 1
ATOM 9682 O O . PRO B 1 341 ? 30.219 -14.305 -34.875 1 85.5 341 PRO B O 1
ATOM 9685 N N . GLY B 1 342 ? 29.5 -16.234 -35.75 1 85.81 342 GLY B N 1
ATOM 9686 C CA . GLY B 1 342 ? 29.578 -16.922 -34.5 1 85.81 342 GLY B CA 1
ATOM 9687 C C . GLY B 1 342 ? 28.391 -16.672 -33.594 1 85.81 342 GLY B C 1
ATOM 9688 O O . GLY B 1 342 ? 28.266 -17.25 -32.5 1 85.81 342 GLY B O 1
ATOM 9689 N N . VAL B 1 343 ? 27.531 -15.758 -34 1 92.94 343 VAL B N 1
ATOM 9690 C CA . VAL B 1 343 ? 26.406 -15.398 -33.156 1 92.94 343 VAL B CA 1
ATOM 9691 C C . VAL B 1 343 ? 25.109 -15.914 -33.781 1 92.94 343 VAL B C 1
ATOM 9693 O O . VAL B 1 343 ? 24.484 -15.219 -34.594 1 92.94 343 VAL B O 1
ATOM 9696 N N . CYS B 1 344 ? 24.75 -17.062 -33.344 1 94.19 344 CYS B N 1
ATOM 9697 C CA . CYS B 1 344 ? 23.484 -17.656 -33.75 1 94.19 344 CYS B CA 1
ATOM 9698 C C . CYS B 1 344 ? 22.422 -17.469 -32.688 1 94.19 344 CYS B C 1
ATOM 9700 O O . CYS B 1 344 ? 22.656 -17.812 -31.516 1 94.19 344 CYS B O 1
ATOM 9702 N N . LEU B 1 345 ? 21.312 -16.859 -33.094 1 96.19 345 LEU B N 1
ATOM 9703 C CA . LEU B 1 345 ? 20.25 -16.562 -32.156 1 96.19 345 LEU B CA 1
ATOM 9704 C C . LEU B 1 345 ? 19.031 -17.438 -32.375 1 96.19 345 LEU B C 1
ATOM 9706 O O . LEU B 1 345 ? 18.719 -17.781 -33.531 1 96.19 345 LEU B O 1
ATOM 9710 N N . MET B 1 346 ? 18.422 -17.812 -31.312 1 95.38 346 MET B N 1
ATOM 9711 C CA . MET B 1 346 ? 17.25 -18.672 -31.344 1 95.38 346 MET B CA 1
ATOM 9712 C C . MET B 1 346 ? 16.094 -18.062 -30.562 1 95.38 346 MET B C 1
ATOM 9714 O O . MET B 1 346 ? 16.312 -17.344 -29.578 1 95.38 346 MET B O 1
ATOM 9718 N N . LEU B 1 347 ? 14.906 -18.344 -31.062 1 94.69 347 LEU B N 1
ATOM 9719 C CA . LEU B 1 347 ? 13.703 -17.922 -30.359 1 94.69 347 LEU B CA 1
ATOM 9720 C C . LEU B 1 347 ? 13.234 -19 -29.391 1 94.69 347 LEU B C 1
ATOM 9722 O O . LEU B 1 347 ? 13.109 -20.156 -29.766 1 94.69 347 LEU B O 1
ATOM 9726 N N . HIS B 1 348 ? 13.047 -18.594 -28.125 1 92.88 348 HIS B N 1
ATOM 9727 C CA . HIS B 1 348 ? 12.586 -19.516 -27.078 1 92.88 348 HIS B CA 1
ATOM 9728 C C . HIS B 1 348 ? 11.336 -18.984 -26.391 1 92.88 348 HIS B C 1
ATOM 9730 O O . HIS B 1 348 ? 11.312 -17.844 -25.938 1 92.88 348 HIS B O 1
ATOM 9736 N N . ARG B 1 349 ? 10.367 -19.828 -26.328 1 88.75 349 ARG B N 1
ATOM 9737 C CA . ARG B 1 349 ? 9.18 -19.5 -25.562 1 88.75 349 ARG B CA 1
ATOM 9738 C C . ARG B 1 349 ? 9.195 -20.188 -24.203 1 88.75 349 ARG B C 1
ATOM 9740 O O . ARG B 1 349 ? 9.289 -21.422 -24.125 1 88.75 349 ARG B O 1
ATOM 9747 N N . PRO B 1 350 ? 9.07 -19.359 -23.172 1 87.12 350 PRO B N 1
ATOM 9748 C CA . PRO B 1 350 ? 9.031 -19.969 -21.844 1 87.12 350 PRO B CA 1
ATOM 9749 C C . PRO B 1 350 ? 7.875 -20.953 -21.688 1 87.12 350 PRO B C 1
ATOM 9751 O O . PRO B 1 350 ? 6.812 -20.766 -22.297 1 87.12 350 PRO B O 1
ATOM 9754 N N . ALA B 1 351 ? 8.117 -21.906 -20.859 1 89.06 351 ALA B N 1
ATOM 9755 C CA . ALA B 1 351 ? 7.137 -22.969 -20.656 1 89.06 351 ALA B CA 1
ATOM 9756 C C . ALA B 1 351 ? 5.77 -22.406 -20.281 1 89.06 351 ALA B C 1
ATOM 9758 O O . ALA B 1 351 ? 4.754 -22.781 -20.859 1 89.06 351 ALA B O 1
ATOM 9759 N N . GLU B 1 352 ? 5.754 -21.469 -19.406 1 90 352 GLU B N 1
ATOM 9760 C CA . GLU B 1 352 ? 4.484 -20.984 -18.875 1 90 352 GLU B CA 1
ATOM 9761 C C . GLU B 1 352 ? 3.73 -20.156 -19.906 1 90 352 GLU B C 1
ATOM 9763 O O . GLU B 1 352 ? 2.498 -20.109 -19.891 1 90 352 GLU B O 1
ATOM 9768 N N . THR B 1 353 ? 4.449 -19.516 -20.75 1 86.94 353 THR B N 1
ATOM 9769 C CA . THR B 1 353 ? 3.795 -18.797 -21.844 1 86.94 353 THR B CA 1
ATOM 9770 C C . THR B 1 353 ? 3.041 -19.766 -22.75 1 86.94 353 THR B C 1
ATOM 9772 O O . THR B 1 353 ? 1.938 -19.453 -23.219 1 86.94 353 THR B O 1
ATOM 9775 N N . SER B 1 354 ? 3.633 -20.875 -22.984 1 87.62 354 SER B N 1
ATOM 9776 C CA . SER B 1 354 ? 3.012 -21.906 -23.812 1 87.62 354 SER B CA 1
ATOM 9777 C C . SER B 1 354 ? 1.867 -22.594 -23.094 1 87.62 354 SER B C 1
ATOM 9779 O O . SER B 1 354 ? 0.839 -22.906 -23.688 1 87.62 354 SER B O 1
ATOM 9781 N N . ILE B 1 355 ? 2.049 -22.781 -21.859 1 92.31 355 ILE B N 1
ATOM 9782 C CA . ILE B 1 355 ? 1.094 -23.547 -21.062 1 92.31 355 ILE B CA 1
ATOM 9783 C C . ILE B 1 355 ? -0.149 -22.703 -20.797 1 92.31 355 ILE B C 1
ATOM 9785 O O . ILE B 1 355 ? -1.271 -23.203 -20.828 1 92.31 355 ILE B O 1
ATOM 9789 N N . GLU B 1 356 ? 0.003 -21.453 -20.609 1 88.94 356 GLU B N 1
ATOM 9790 C CA . GLU B 1 356 ? -1.055 -20.562 -20.172 1 88.94 356 GLU B CA 1
ATOM 9791 C C . GLU B 1 356 ? -2.227 -20.562 -21.156 1 88.94 356 GLU B C 1
ATOM 9793 O O . GLU B 1 356 ? -3.379 -20.391 -20.75 1 88.94 356 GLU B O 1
ATOM 9798 N N . THR B 1 357 ? -2.018 -20.828 -22.375 1 86.69 357 THR B N 1
ATOM 9799 C CA . THR B 1 357 ? -3.059 -20.703 -23.391 1 86.69 357 THR B CA 1
ATOM 9800 C C . THR B 1 357 ? -3.727 -22.062 -23.656 1 86.69 357 THR B C 1
ATOM 9802 O O . THR B 1 357 ? -4.664 -22.156 -24.453 1 86.69 357 THR B O 1
ATOM 9805 N N . THR B 1 358 ? -3.326 -23.062 -22.984 1 93.88 358 THR B N 1
ATOM 9806 C CA . THR B 1 358 ? -3.832 -24.406 -23.25 1 93.88 358 THR B CA 1
ATOM 9807 C C . THR B 1 358 ? -5.148 -24.656 -22.516 1 93.88 358 THR B C 1
ATOM 9809 O O . THR B 1 358 ? -5.406 -24.047 -21.484 1 93.88 358 THR B O 1
ATOM 9812 N N . GLN B 1 359 ? -5.961 -25.531 -23.109 1 94.38 359 GLN B N 1
ATOM 9813 C CA . GLN B 1 359 ? -7.176 -25.969 -22.438 1 94.38 359 GLN B CA 1
ATOM 9814 C C . GLN B 1 359 ? -6.852 -26.703 -21.141 1 94.38 359 GLN B C 1
ATOM 9816 O O . GLN B 1 359 ? -7.586 -26.594 -20.156 1 94.38 359 GLN B O 1
ATOM 9821 N N . TRP B 1 360 ? -5.801 -27.453 -21.203 1 95.75 360 TRP B N 1
ATOM 9822 C CA . TRP B 1 360 ? -5.344 -28.188 -20.047 1 95.75 360 TRP B CA 1
ATOM 9823 C C . TRP B 1 360 ? -5.129 -27.266 -18.844 1 95.75 360 TRP B C 1
ATOM 9825 O O . TRP B 1 360 ? -5.559 -27.562 -17.734 1 95.75 360 TRP B O 1
ATOM 9835 N N . ASN B 1 361 ? -4.539 -26.141 -19.078 1 94.44 361 ASN B N 1
ATOM 9836 C CA . ASN B 1 361 ? -4.238 -25.188 -18.016 1 94.44 361 ASN B CA 1
ATOM 9837 C C . ASN B 1 361 ? -5.496 -24.484 -17.516 1 94.44 361 ASN B C 1
ATOM 9839 O O . ASN B 1 361 ? -5.516 -23.938 -16.422 1 94.44 361 ASN B O 1
ATOM 9843 N N . ARG B 1 362 ? -6.543 -24.469 -18.234 1 94.12 362 ARG B N 1
ATOM 9844 C CA . ARG B 1 362 ? -7.77 -23.766 -17.875 1 94.12 362 ARG B CA 1
ATOM 9845 C C . ARG B 1 362 ? -8.68 -24.641 -17.016 1 94.12 362 ARG B C 1
ATOM 9847 O O . ARG B 1 362 ? -9.711 -24.188 -16.531 1 94.12 362 ARG B O 1
ATOM 9854 N N . ARG B 1 363 ? -8.234 -25.844 -16.797 1 94.31 363 ARG B N 1
ATOM 9855 C CA . ARG B 1 363 ? -9.047 -26.766 -16.016 1 94.31 363 ARG B CA 1
ATOM 9856 C C . ARG B 1 363 ? -8.609 -26.781 -14.555 1 94.31 363 ARG B C 1
ATOM 9858 O O . ARG B 1 363 ? -7.414 -26.75 -14.266 1 94.31 363 ARG B O 1
ATOM 9865 N N . ALA B 1 364 ? -9.555 -26.844 -13.625 1 94.94 364 ALA B N 1
ATOM 9866 C CA . ALA B 1 364 ? -9.281 -26.812 -12.188 1 94.94 364 ALA B CA 1
ATOM 9867 C C . ALA B 1 364 ? -8.602 -28.109 -11.734 1 94.94 364 ALA B C 1
ATOM 9869 O O . ALA B 1 364 ? -7.645 -28.062 -10.953 1 94.94 364 ALA B O 1
ATOM 9870 N N . TRP B 1 365 ? -9.055 -29.266 -12.234 1 94.44 365 TRP B N 1
ATOM 9871 C CA . TRP B 1 365 ? -8.477 -30.547 -11.852 1 94.44 365 TRP B CA 1
ATOM 9872 C C . TRP B 1 365 ? -6.996 -30.609 -12.219 1 94.44 365 TRP B C 1
ATOM 9874 O O . TRP B 1 365 ? -6.168 -31.047 -11.414 1 94.44 365 TRP B O 1
ATOM 9884 N N . THR B 1 366 ? -6.672 -30.172 -13.406 1 95.62 366 THR B N 1
ATOM 9885 C CA . THR B 1 366 ? -5.293 -30.281 -13.875 1 95.62 366 THR B CA 1
ATOM 9886 C C . THR B 1 366 ? -4.387 -29.359 -13.07 1 95.62 366 THR B C 1
ATOM 9888 O O . THR B 1 366 ? -3.195 -29.625 -12.906 1 95.62 366 THR B O 1
ATOM 9891 N N . PHE B 1 367 ? -4.984 -28.281 -12.586 1 94.56 367 PHE B N 1
ATOM 9892 C CA . PHE B 1 367 ? -4.207 -27.391 -11.719 1 94.56 367 PHE B CA 1
ATOM 9893 C C . PHE B 1 367 ? -3.736 -28.141 -10.477 1 94.56 367 PHE B C 1
ATOM 9895 O O . PHE B 1 367 ? -2.561 -28.078 -10.117 1 94.56 367 PHE B O 1
ATOM 9902 N N . GLN B 1 368 ? -4.625 -28.781 -9.82 1 93.62 368 GLN B N 1
ATOM 9903 C CA . GLN B 1 368 ? -4.301 -29.578 -8.641 1 93.62 368 GLN B CA 1
ATOM 9904 C C . GLN B 1 368 ? -3.293 -30.672 -8.969 1 93.62 368 GLN B C 1
ATOM 9906 O O . GLN B 1 368 ? -2.314 -30.859 -8.25 1 93.62 368 GLN B O 1
ATOM 9911 N N . GLU B 1 369 ? -3.529 -31.391 -10.07 1 95 369 GLU B N 1
ATOM 9912 C CA . GLU B 1 369 ? -2.658 -32.469 -10.484 1 95 369 GLU B CA 1
ATOM 9913 C C . GLU B 1 369 ? -1.229 -32 -10.711 1 95 369 GLU B C 1
ATOM 9915 O O . GLU B 1 369 ? -0.272 -32.656 -10.289 1 95 369 GLU B O 1
ATOM 9920 N N . ARG B 1 370 ? -1.146 -30.891 -11.32 1 93.94 370 ARG B N 1
ATOM 9921 C CA . ARG B 1 370 ? 0.16 -30.297 -11.602 1 93.94 370 ARG B CA 1
ATOM 9922 C C . ARG B 1 370 ? 0.879 -29.906 -10.32 1 93.94 370 ARG B C 1
ATOM 9924 O O . ARG B 1 370 ? 2.053 -30.234 -10.133 1 93.94 370 ARG B O 1
ATOM 9931 N N . LEU B 1 371 ? 0.2 -29.281 -9.453 1 91 371 LEU B N 1
ATOM 9932 C CA . LEU B 1 371 ? 0.802 -28.75 -8.242 1 91 371 LEU B CA 1
ATOM 9933 C C . LEU B 1 371 ? 1.197 -29.875 -7.289 1 91 371 LEU B C 1
ATOM 9935 O O . LEU B 1 371 ? 2.172 -29.75 -6.543 1 91 371 LEU B O 1
ATOM 9939 N N . LEU B 1 372 ? 0.465 -30.969 -7.305 1 89.56 372 LEU B N 1
ATOM 9940 C CA . LEU B 1 372 ? 0.675 -32.062 -6.355 1 89.56 372 LEU B CA 1
ATOM 9941 C C . LEU B 1 372 ? 1.766 -33 -6.844 1 89.56 372 LEU B C 1
ATOM 9943 O O . LEU B 1 372 ? 2.293 -33.812 -6.066 1 89.56 372 LEU B O 1
ATOM 9947 N N . SER B 1 373 ? 2.135 -32.906 -8.125 1 91.94 373 SER B N 1
ATOM 9948 C CA . SER B 1 373 ? 3.104 -33.812 -8.719 1 91.94 373 SER B CA 1
ATOM 9949 C C . SER B 1 373 ? 4.531 -33.406 -8.375 1 91.94 373 SER B C 1
ATOM 9951 O O . SER B 1 373 ? 4.84 -32.219 -8.273 1 91.94 373 SER B O 1
ATOM 9953 N N . LYS B 1 374 ? 5.379 -34.344 -8.258 1 88.56 374 LYS B N 1
ATOM 9954 C CA . LYS B 1 374 ? 6.797 -34.094 -8.031 1 88.56 374 LYS B CA 1
ATOM 9955 C C . LYS B 1 374 ? 7.469 -33.562 -9.297 1 88.56 374 LYS B C 1
ATOM 9957 O O . LYS B 1 374 ? 8.367 -32.719 -9.227 1 88.56 374 LYS B O 1
ATOM 9962 N N . ARG B 1 375 ? 7.074 -34.312 -10.32 1 93.44 375 ARG B N 1
ATOM 9963 C CA . ARG B 1 375 ? 7.637 -34 -11.633 1 93.44 375 ARG B CA 1
ATOM 9964 C C . ARG B 1 375 ? 6.555 -34.031 -12.711 1 93.44 375 ARG B C 1
ATOM 9966 O O . ARG B 1 375 ? 5.727 -34.938 -12.758 1 93.44 375 ARG B O 1
ATOM 9973 N N . CYS B 1 376 ? 6.613 -33 -13.5 1 95.19 376 CYS B N 1
ATOM 9974 C CA . CYS B 1 376 ? 5.656 -32.938 -14.602 1 95.19 376 CYS B CA 1
ATOM 9975 C C . CYS B 1 376 ? 6.375 -32.906 -15.945 1 95.19 376 CYS B C 1
ATOM 9977 O O . CYS B 1 376 ? 7.34 -32.156 -16.125 1 95.19 376 CYS B O 1
ATOM 9979 N N . LEU B 1 377 ? 6.055 -33.781 -16.75 1 97.25 377 LEU B N 1
ATOM 9980 C CA . LEU B 1 377 ? 6.449 -33.781 -18.156 1 97.25 377 LEU B CA 1
ATOM 9981 C C . LEU B 1 377 ? 5.332 -33.219 -19.031 1 97.25 377 LEU B C 1
ATOM 9983 O O . LEU B 1 377 ? 4.406 -33.938 -19.406 1 97.25 377 LEU B O 1
ATOM 9987 N N . ILE B 1 378 ? 5.477 -32 -19.484 1 96.81 378 ILE B N 1
ATOM 9988 C CA . ILE B 1 378 ? 4.375 -31.281 -20.109 1 96.81 378 ILE B CA 1
ATOM 9989 C C . ILE B 1 378 ? 4.594 -31.219 -21.609 1 96.81 378 ILE B C 1
ATOM 9991 O O . ILE B 1 378 ? 5.648 -30.781 -22.078 1 96.81 378 ILE B O 1
ATOM 9995 N N . PHE B 1 379 ? 3.621 -31.672 -22.344 1 96.69 379 PHE B N 1
ATOM 9996 C CA . PHE B 1 379 ? 3.633 -31.609 -23.812 1 96.69 379 PHE B CA 1
ATOM 9997 C C . PHE B 1 379 ? 2.703 -30.516 -24.312 1 96.69 379 PHE B C 1
ATOM 9999 O O . PHE B 1 379 ? 1.494 -30.562 -24.062 1 96.69 379 PHE B O 1
ATOM 10006 N N . THR B 1 380 ? 3.234 -29.547 -24.891 1 94 380 THR B N 1
ATOM 10007 C CA . THR B 1 380 ? 2.441 -28.469 -25.469 1 94 380 THR B CA 1
ATOM 10008 C C . THR B 1 380 ? 3.162 -27.844 -26.656 1 94 380 THR B C 1
ATOM 10010 O O . THR B 1 380 ? 4.395 -27.797 -26.688 1 94 380 THR B O 1
ATOM 10013 N N . GLU B 1 381 ? 2.463 -27.547 -27.703 1 89.56 381 GLU B N 1
ATOM 10014 C CA . GLU B 1 381 ? 2.961 -26.922 -28.922 1 89.56 381 GLU B CA 1
ATOM 10015 C C . GLU B 1 381 ? 4.047 -27.766 -29.578 1 89.56 381 GLU B C 1
ATOM 10017 O O . GLU B 1 381 ? 5.016 -27.234 -30.109 1 89.56 381 GLU B O 1
ATOM 10022 N N . GLY B 1 382 ? 3.957 -29 -29.359 1 90.31 382 GLY B N 1
ATOM 10023 C CA . GLY B 1 382 ? 4.898 -29.922 -29.969 1 90.31 382 GLY B CA 1
ATOM 10024 C C . GLY B 1 382 ? 6.25 -29.938 -29.281 1 90.31 382 GLY B C 1
ATOM 10025 O O . GLY B 1 382 ? 7.238 -30.422 -29.844 1 90.31 382 GLY B O 1
ATOM 10026 N N . ARG B 1 383 ? 6.277 -29.438 -28.109 1 92.12 383 ARG B N 1
ATOM 10027 C CA . ARG B 1 383 ? 7.516 -29.406 -27.328 1 92.12 383 ARG B CA 1
ATOM 10028 C C . ARG B 1 383 ? 7.34 -30.109 -26 1 92.12 383 ARG B C 1
ATOM 10030 O O . ARG B 1 383 ? 6.215 -30.359 -25.562 1 92.12 383 ARG B O 1
ATOM 10037 N N . ILE B 1 384 ? 8.547 -30.375 -25.391 1 94.19 384 ILE B N 1
ATOM 10038 C CA . ILE B 1 384 ? 8.57 -31.062 -24.109 1 94.19 384 ILE B CA 1
ATOM 10039 C C . ILE B 1 384 ? 9.141 -30.125 -23.047 1 94.19 384 ILE B C 1
ATOM 10041 O O . ILE B 1 384 ? 10.211 -29.547 -23.219 1 94.19 384 ILE B O 1
ATOM 10045 N N . PHE B 1 385 ? 8.422 -29.953 -22 1 93.94 385 PHE B N 1
ATOM 10046 C CA . PHE B 1 385 ? 8.891 -29.234 -20.812 1 93.94 385 PHE B CA 1
ATOM 10047 C C . PHE B 1 385 ? 8.898 -30.141 -19.594 1 93.94 385 PHE B C 1
ATOM 10049 O O . PHE B 1 385 ? 7.945 -30.891 -19.359 1 93.94 385 PHE B O 1
ATOM 10056 N N . PHE B 1 386 ? 9.969 -30.172 -18.906 1 93.31 386 PHE B N 1
ATOM 10057 C CA . PHE B 1 386 ? 10.109 -30.922 -17.656 1 93.31 386 PHE B CA 1
ATOM 10058 C C . PHE B 1 386 ? 10.156 -29.969 -16.469 1 93.31 386 PHE B C 1
ATOM 10060 O O . PHE B 1 386 ? 11.008 -29.094 -16.406 1 93.31 386 PHE B O 1
ATOM 10067 N N . GLN B 1 387 ? 9.219 -30.109 -15.547 1 91.38 387 GLN B N 1
ATOM 10068 C CA . GLN B 1 387 ? 9.156 -29.25 -14.375 1 91.38 387 GLN B CA 1
ATOM 10069 C C . GLN B 1 387 ? 9.172 -30.062 -13.086 1 91.38 387 GLN B C 1
ATOM 10071 O O . GLN B 1 387 ? 8.367 -30.969 -12.914 1 91.38 387 GLN B O 1
ATOM 10076 N N . CYS B 1 388 ? 10.086 -29.781 -12.273 1 89.44 388 CYS B N 1
ATOM 10077 C CA . CYS B 1 388 ? 10.133 -30.375 -10.938 1 89.44 388 CYS B CA 1
ATOM 10078 C C . CYS B 1 388 ? 10.062 -29.281 -9.867 1 89.44 388 CYS B C 1
ATOM 10080 O O . CYS B 1 388 ? 9.789 -28.125 -10.164 1 89.44 388 CYS B O 1
ATOM 10082 N N . ARG B 1 389 ? 10.219 -29.594 -8.617 1 80.81 389 ARG B N 1
ATOM 10083 C CA . ARG B 1 389 ? 10.055 -28.656 -7.512 1 80.81 389 ARG B CA 1
ATOM 10084 C C . ARG B 1 389 ? 11.242 -27.719 -7.414 1 80.81 389 ARG B C 1
ATOM 10086 O O . ARG B 1 389 ? 11.164 -26.672 -6.762 1 80.81 389 ARG B O 1
ATOM 10093 N N . SER B 1 390 ? 12.289 -28.031 -8.094 1 79.62 390 SER B N 1
ATOM 10094 C CA . SER B 1 390 ? 13.5 -27.219 -7.965 1 79.62 390 SER B CA 1
ATOM 10095 C C . SER B 1 390 ? 13.742 -26.375 -9.211 1 79.62 390 SER B C 1
ATOM 10097 O O . SER B 1 390 ? 14.344 -25.297 -9.133 1 79.62 390 SER B O 1
ATOM 10099 N N . THR B 1 391 ? 13.312 -26.938 -10.367 1 82.69 391 THR B N 1
ATOM 10100 C CA . THR B 1 391 ? 13.641 -26.203 -11.586 1 82.69 391 THR B CA 1
ATOM 10101 C C . THR B 1 391 ? 12.719 -26.625 -12.734 1 82.69 391 THR B C 1
ATOM 10103 O O . THR B 1 391 ? 11.859 -27.484 -12.562 1 82.69 391 THR B O 1
ATOM 10106 N N . GLY B 1 392 ? 12.852 -25.938 -13.867 1 86.06 392 GLY B N 1
ATOM 10107 C CA . GLY B 1 392 ? 12.211 -26.25 -15.133 1 86.06 392 GLY B CA 1
ATOM 10108 C C . GLY B 1 392 ? 13.203 -26.453 -16.266 1 86.06 392 GLY B C 1
ATOM 10109 O O . GLY B 1 392 ? 14.203 -25.734 -16.344 1 86.06 392 GLY B O 1
ATOM 10110 N N . MET B 1 393 ? 12.969 -27.453 -17.031 1 89.75 393 MET B N 1
ATOM 10111 C CA . MET B 1 393 ? 13.82 -27.75 -18.172 1 89.75 393 MET B CA 1
ATOM 10112 C C . MET B 1 393 ? 13 -27.812 -19.469 1 89.75 393 MET B C 1
ATOM 10114 O O . MET B 1 393 ? 11.883 -28.312 -19.469 1 89.75 393 MET B O 1
ATOM 10118 N N . SER B 1 394 ? 13.555 -27.25 -20.484 1 91.06 394 SER B N 1
ATOM 10119 C CA . SER B 1 394 ? 12.93 -27.25 -21.797 1 91.06 394 SER B CA 1
ATOM 10120 C C . SER B 1 394 ? 13.758 -28.031 -22.812 1 91.06 394 SER B C 1
ATOM 10122 O O . SER B 1 394 ? 14.984 -28.047 -22.734 1 91.06 394 SER B O 1
ATOM 10124 N N . GLU B 1 395 ? 13.07 -28.594 -23.719 1 90.5 395 GLU B N 1
ATOM 10125 C CA . GLU B 1 395 ? 13.742 -29.422 -24.719 1 90.5 395 GLU B CA 1
ATOM 10126 C C . GLU B 1 395 ? 14.703 -28.578 -25.562 1 90.5 395 GLU B C 1
ATOM 10128 O O . GLU B 1 395 ? 15.734 -29.078 -26.031 1 90.5 395 GLU B O 1
ATOM 10133 N N . ASP B 1 396 ? 14.398 -27.297 -25.719 1 90.94 396 ASP B N 1
ATOM 10134 C CA . ASP B 1 396 ? 15.188 -26.484 -26.641 1 90.94 396 ASP B CA 1
ATOM 10135 C C . ASP B 1 396 ? 16.188 -25.609 -25.891 1 90.94 396 ASP B C 1
ATOM 10137 O O . ASP B 1 396 ? 16.672 -24.609 -26.406 1 90.94 396 ASP B O 1
ATOM 10141 N N . VAL B 1 397 ? 16.453 -25.891 -24.641 1 90.69 397 VAL B N 1
ATOM 10142 C CA . VAL B 1 397 ? 17.453 -25.203 -23.844 1 90.69 397 VAL B CA 1
ATOM 10143 C C . VAL B 1 397 ? 18.312 -26.219 -23.109 1 90.69 397 VAL B C 1
ATOM 10145 O O . VAL B 1 397 ? 17.797 -27.172 -22.531 1 90.69 397 VAL B O 1
ATOM 10148 N N . PHE B 1 398 ? 19.578 -26 -23.109 1 88.56 398 PHE B N 1
ATOM 10149 C CA . PHE B 1 398 ? 20.453 -26.828 -22.281 1 88.56 398 PHE B CA 1
ATOM 10150 C C . PHE B 1 398 ? 20.297 -26.469 -20.812 1 88.56 398 PHE B C 1
ATOM 10152 O O . PHE B 1 398 ? 20.469 -25.312 -20.422 1 88.56 398 PHE B O 1
ATOM 10159 N N . SER B 1 399 ? 19.938 -27.422 -20.047 1 83.5 399 SER B N 1
ATOM 10160 C CA . SER B 1 399 ? 19.625 -27.203 -18.641 1 83.5 399 SER B CA 1
ATOM 10161 C C . SER B 1 399 ? 20.891 -27.109 -17.797 1 83.5 399 SER B C 1
ATOM 10163 O O . SER B 1 399 ? 22 -27.297 -18.312 1 83.5 399 SER B O 1
ATOM 10165 N N . ASP B 1 400 ? 20.578 -26.797 -16.5 1 79.25 400 ASP B N 1
ATOM 10166 C CA . ASP B 1 400 ? 21.656 -26.812 -15.516 1 79.25 400 ASP B CA 1
ATOM 10167 C C . ASP B 1 400 ? 22.031 -28.25 -15.141 1 79.25 400 ASP B C 1
ATOM 10169 O O . ASP B 1 400 ? 21.141 -29.094 -14.961 1 79.25 400 ASP B O 1
ATOM 10173 N N . ARG B 1 401 ? 23.281 -28.516 -15.125 1 72.81 401 ARG B N 1
ATOM 10174 C CA . ARG B 1 401 ? 23.766 -29.859 -14.867 1 72.81 401 ARG B CA 1
ATOM 10175 C C . ARG B 1 401 ? 23.422 -30.312 -13.453 1 72.81 401 ARG B C 1
ATOM 10177 O O . ARG B 1 401 ? 23.109 -31.484 -13.234 1 72.81 401 ARG B O 1
ATOM 10184 N N . LEU B 1 402 ? 23.406 -29.344 -12.531 1 71 402 LEU B N 1
ATOM 10185 C CA . LEU B 1 402 ? 23.281 -29.734 -11.133 1 71 402 LEU B CA 1
ATOM 10186 C C . LEU B 1 402 ? 21.938 -29.281 -10.562 1 71 402 LEU B C 1
ATOM 10188 O O . LEU B 1 402 ? 21.625 -29.578 -9.414 1 71 402 LEU B O 1
ATOM 10192 N N . GLY B 1 403 ? 21.078 -28.844 -11.445 1 65.12 403 GLY B N 1
ATOM 10193 C CA . GLY B 1 403 ? 19.766 -28.406 -11 1 65.12 403 GLY B CA 1
ATOM 10194 C C . GLY B 1 403 ? 19.844 -27.344 -9.914 1 65.12 403 GLY B C 1
ATOM 10195 O O . GLY B 1 403 ? 18.922 -27.203 -9.102 1 65.12 403 GLY B O 1
ATOM 10196 N N . ARG B 1 404 ? 20.953 -26.719 -9.75 1 62.44 404 ARG B N 1
ATOM 10197 C CA . ARG B 1 404 ? 21.172 -25.781 -8.656 1 62.44 404 ARG B CA 1
ATOM 10198 C C . ARG B 1 404 ? 20.797 -24.375 -9.062 1 62.44 404 ARG B C 1
ATOM 10200 O O . ARG B 1 404 ? 20.625 -23.5 -8.203 1 62.44 404 ARG B O 1
ATOM 10207 N N . GLY B 1 405 ? 20.609 -24.266 -10.281 1 62.78 405 GLY B N 1
ATOM 10208 C CA . GLY B 1 405 ? 20.422 -22.891 -10.703 1 62.78 405 GLY B CA 1
ATOM 10209 C C . GLY B 1 405 ? 18.984 -22.578 -11.07 1 62.78 405 GLY B C 1
ATOM 10210 O O . GLY B 1 405 ? 18.219 -23.469 -11.422 1 62.78 405 GLY B O 1
ATOM 10211 N N . TRP B 1 406 ? 18.625 -21.359 -10.695 1 64.88 406 TRP B N 1
ATOM 10212 C CA . TRP B 1 406 ? 17.344 -20.812 -11.148 1 64.88 406 TRP B CA 1
ATOM 10213 C C . TRP B 1 406 ? 17.312 -20.688 -12.664 1 64.88 406 TRP B C 1
ATOM 10215 O O . TRP B 1 406 ? 18.328 -20.375 -13.289 1 64.88 406 TRP B O 1
ATOM 10225 N N . SER B 1 407 ? 16.25 -21.141 -13.141 1 74.56 407 SER B N 1
ATOM 10226 C CA . SER B 1 407 ? 16.062 -21.016 -14.586 1 74.56 407 SER B CA 1
ATOM 10227 C C . SER B 1 407 ? 14.875 -20.141 -14.93 1 74.56 407 SER B C 1
ATOM 10229 O O . SER B 1 407 ? 13.844 -20.188 -14.266 1 74.56 407 SER B O 1
ATOM 10231 N N . LEU B 1 408 ? 15.016 -19.25 -15.844 1 76.06 408 LEU B N 1
ATOM 10232 C CA . LEU B 1 408 ? 13.938 -18.422 -16.359 1 76.06 408 LEU B CA 1
ATOM 10233 C C . LEU B 1 408 ? 12.797 -19.266 -16.891 1 76.06 408 LEU B C 1
ATOM 10235 O O . LEU B 1 408 ? 11.688 -18.766 -17.094 1 76.06 408 LEU B O 1
ATOM 10239 N N . ASP B 1 409 ? 13.102 -20.469 -16.953 1 72.75 409 ASP B N 1
ATOM 10240 C CA . ASP B 1 409 ? 12.07 -21.391 -17.422 1 72.75 409 ASP B CA 1
ATOM 10241 C C . ASP B 1 409 ? 11.055 -21.688 -16.328 1 72.75 409 ASP B C 1
ATOM 10243 O O . ASP B 1 409 ? 9.984 -22.234 -16.594 1 72.75 409 ASP B O 1
ATOM 10247 N N . LEU B 1 410 ? 11.391 -21.25 -15.148 1 75.06 410 LEU B N 1
ATOM 10248 C CA . LEU B 1 410 ? 10.516 -21.484 -14.008 1 75.06 410 LEU B CA 1
ATOM 10249 C C . LEU B 1 410 ? 9.625 -20.266 -13.75 1 75.06 410 LEU B C 1
ATOM 10251 O O . LEU B 1 410 ? 8.742 -20.312 -12.891 1 75.06 410 LEU B O 1
ATOM 10255 N N . VAL B 1 411 ? 9.773 -19.344 -14.516 1 77.19 411 VAL B N 1
ATOM 10256 C CA . VAL B 1 411 ? 9.062 -18.094 -14.281 1 77.19 411 VAL B CA 1
ATOM 10257 C C . VAL B 1 411 ? 7.559 -18.328 -14.383 1 77.19 411 VAL B C 1
ATOM 10259 O O . VAL B 1 411 ? 7.09 -19 -15.297 1 77.19 411 VAL B O 1
ATOM 10262 N N . ARG B 1 412 ? 6.816 -17.875 -13.367 1 75.94 412 ARG B N 1
ATOM 10263 C CA . ARG B 1 412 ? 5.355 -17.875 -13.32 1 75.94 412 ARG B CA 1
ATOM 10264 C C . ARG B 1 412 ? 4.812 -19.281 -13.102 1 75.94 412 ARG B C 1
ATOM 10266 O O . ARG B 1 412 ? 3.605 -19.5 -13.227 1 75.94 412 ARG B O 1
ATOM 10273 N N . ALA B 1 413 ? 5.754 -20.25 -12.914 1 82.56 413 ALA B N 1
ATOM 10274 C CA . ALA B 1 413 ? 5.285 -21.594 -12.648 1 82.56 413 ALA B CA 1
ATOM 10275 C C . ALA B 1 413 ? 4.645 -21.688 -11.266 1 82.56 413 ALA B C 1
ATOM 10277 O O . ALA B 1 413 ? 5.242 -21.281 -10.266 1 82.56 413 ALA B O 1
ATOM 10278 N N . PRO B 1 414 ? 3.473 -22.234 -11.18 1 80.19 414 PRO B N 1
ATOM 10279 C CA . PRO B 1 414 ? 2.793 -22.344 -9.883 1 80.19 414 PRO B CA 1
ATOM 10280 C C . PRO B 1 414 ? 3.574 -23.172 -8.875 1 80.19 414 PRO B C 1
ATOM 10282 O O . PRO B 1 414 ? 3.453 -22.953 -7.664 1 80.19 414 PRO B O 1
ATOM 10285 N N . LEU B 1 415 ? 4.391 -24.141 -9.352 1 79.5 415 LEU B N 1
ATOM 10286 C CA . LEU B 1 415 ? 5.152 -25.016 -8.469 1 79.5 415 LEU B CA 1
ATOM 10287 C C . LEU B 1 415 ? 6.141 -24.203 -7.633 1 79.5 415 LEU B C 1
ATOM 10289 O O . LEU B 1 415 ? 6.543 -24.641 -6.547 1 79.5 415 LEU B O 1
ATOM 10293 N N . GLN B 1 416 ? 6.473 -23.062 -8.164 1 77.69 416 GLN B N 1
ATOM 10294 C CA . GLN B 1 416 ? 7.402 -22.203 -7.434 1 77.69 416 GLN B CA 1
ATOM 10295 C C . GLN B 1 416 ? 6.781 -21.703 -6.137 1 77.69 416 GLN B C 1
ATOM 10297 O O . GLN B 1 416 ? 7.492 -21.422 -5.164 1 77.69 416 GLN B O 1
ATOM 10302 N N . MET B 1 417 ? 5.504 -21.609 -6.09 1 82.94 417 MET B N 1
ATOM 10303 C CA . MET B 1 417 ? 4.797 -21.109 -4.914 1 82.94 417 MET B CA 1
ATOM 10304 C C . MET B 1 417 ? 4.879 -22.109 -3.764 1 82.94 417 MET B C 1
ATOM 10306 O O . MET B 1 417 ? 4.676 -21.75 -2.604 1 82.94 417 MET B O 1
ATOM 10310 N N . LEU B 1 418 ? 5.188 -23.375 -4.082 1 83.19 418 LEU B N 1
ATOM 10311 C CA . LEU B 1 418 ? 5.227 -24.422 -3.055 1 83.19 418 LEU B CA 1
ATOM 10312 C C . LEU B 1 418 ? 6.277 -24.094 -1.997 1 83.19 418 LEU B C 1
ATOM 10314 O O . LEU B 1 418 ? 6.129 -24.469 -0.833 1 83.19 418 LEU B O 1
ATOM 10318 N N . SER B 1 419 ? 7.301 -23.359 -2.408 1 80 419 SER B N 1
ATOM 10319 C CA . SER B 1 419 ? 8.352 -22.984 -1.47 1 80 419 SER B CA 1
ATOM 10320 C C . SER B 1 419 ? 7.82 -22.062 -0.382 1 80 419 SER B C 1
ATOM 10322 O O . SER B 1 419 ? 8.391 -21.984 0.708 1 80 419 SER B O 1
ATOM 10324 N N . GLN B 1 420 ? 6.699 -21.469 -0.674 1 88.5 420 GLN B N 1
ATOM 10325 C CA . GLN B 1 420 ? 6.121 -20.5 0.264 1 88.5 420 GLN B CA 1
ATOM 10326 C C . GLN B 1 420 ? 5.227 -21.203 1.284 1 88.5 420 GLN B C 1
ATOM 10328 O O . GLN B 1 420 ? 4.891 -20.625 2.322 1 88.5 420 GLN B O 1
ATOM 10333 N N . LEU B 1 421 ? 4.855 -22.391 1.007 1 91.06 421 LEU B N 1
ATOM 10334 C CA . LEU B 1 421 ? 3.928 -23.109 1.872 1 91.06 421 LEU B CA 1
ATOM 10335 C C . LEU B 1 421 ? 4.488 -23.234 3.285 1 91.06 421 LEU B C 1
ATOM 10337 O O . LEU B 1 421 ? 3.787 -22.953 4.262 1 91.06 421 LEU B O 1
ATOM 10341 N N . LYS B 1 422 ? 5.758 -23.594 3.418 1 89.44 422 LYS B N 1
ATOM 10342 C CA . LYS B 1 422 ? 6.363 -23.766 4.734 1 89.44 422 LYS B CA 1
ATOM 10343 C C . LYS B 1 422 ? 6.602 -22.422 5.406 1 89.44 422 LYS B C 1
ATOM 10345 O O . LYS B 1 422 ? 6.555 -22.312 6.633 1 89.44 422 LYS B O 1
ATOM 10350 N N . ILE B 1 423 ? 6.801 -21.422 4.621 1 91.94 423 ILE B N 1
ATOM 10351 C CA . ILE B 1 423 ? 7.145 -20.109 5.133 1 91.94 423 ILE B CA 1
ATOM 10352 C C . ILE B 1 423 ? 5.875 -19.375 5.547 1 91.94 423 ILE B C 1
ATOM 10354 O O . ILE B 1 423 ? 5.805 -18.812 6.648 1 91.94 423 ILE B O 1
ATOM 10358 N N . ARG B 1 424 ? 4.934 -19.359 4.727 1 95.38 424 ARG B N 1
ATOM 10359 C CA . ARG B 1 424 ? 3.678 -18.656 4.938 1 95.38 424 ARG B CA 1
ATOM 10360 C C . ARG B 1 424 ? 2.516 -19.391 4.281 1 95.38 424 ARG B C 1
ATOM 10362 O O . ARG B 1 424 ? 2.066 -19.016 3.197 1 95.38 424 ARG B O 1
ATOM 10369 N N . ALA B 1 425 ? 1.907 -20.25 4.93 1 96.5 425 ALA B N 1
ATOM 10370 C CA . ALA B 1 425 ? 0.888 -21.156 4.418 1 96.5 425 ALA B CA 1
ATOM 10371 C C . ALA B 1 425 ? -0.368 -20.391 3.998 1 96.5 425 ALA B C 1
ATOM 10373 O O . ALA B 1 425 ? -0.975 -20.703 2.973 1 96.5 425 ALA B O 1
ATOM 10374 N N . MET B 1 426 ? -0.729 -19.375 4.797 1 97.19 426 MET B N 1
ATOM 10375 C CA . MET B 1 426 ? -1.928 -18.625 4.449 1 97.19 426 MET B CA 1
ATOM 10376 C C . MET B 1 426 ? -1.724 -17.844 3.152 1 97.19 426 MET B C 1
ATOM 10378 O O . MET B 1 426 ? -2.658 -17.688 2.363 1 97.19 426 MET B O 1
ATOM 10382 N N . TRP B 1 427 ? -0.541 -17.312 3.025 1 95.31 427 TRP B N 1
ATOM 10383 C CA . TRP B 1 427 ? -0.203 -16.656 1.771 1 95.31 427 TRP B CA 1
ATOM 10384 C C . TRP B 1 427 ? -0.339 -17.609 0.592 1 95.31 427 TRP B C 1
ATOM 10386 O O . TRP B 1 427 ? -0.912 -17.25 -0.441 1 95.31 427 TRP B O 1
ATOM 10396 N N . PHE B 1 428 ? 0.239 -18.828 0.771 1 94.94 428 PHE B N 1
ATOM 10397 C CA . PHE B 1 428 ? 0.158 -19.859 -0.244 1 94.94 428 PHE B CA 1
ATOM 10398 C C . PHE B 1 428 ? -1.295 -20.188 -0.575 1 94.94 428 PHE B C 1
ATOM 10400 O O . PHE B 1 428 ? -1.672 -20.234 -1.748 1 94.94 428 PHE B O 1
ATOM 10407 N N . TYR B 1 429 ? -2.139 -20.328 0.398 1 96.81 429 TYR B N 1
ATOM 10408 C CA . TYR B 1 429 ? -3.561 -20.609 0.237 1 96.81 429 TYR B CA 1
ATOM 10409 C C . TYR B 1 429 ? -4.238 -19.531 -0.594 1 96.81 429 TYR B C 1
ATOM 10411 O O . TYR B 1 429 ? -4.945 -19.828 -1.561 1 96.81 429 TYR B O 1
ATOM 10419 N N . ALA B 1 430 ? -4.055 -18.297 -0.141 1 96.31 430 ALA B N 1
ATOM 10420 C CA . ALA B 1 430 ? -4.719 -17.172 -0.795 1 96.31 430 ALA B CA 1
ATOM 10421 C C . ALA B 1 430 ? -4.395 -17.141 -2.285 1 96.31 430 ALA B C 1
ATOM 10423 O O . ALA B 1 430 ? -5.281 -16.922 -3.115 1 96.31 430 ALA B O 1
ATOM 10424 N N . HIS B 1 431 ? -3.219 -17.422 -2.607 1 93.75 431 HIS B N 1
ATOM 10425 C CA . HIS B 1 431 ? -2.805 -17.375 -4.004 1 93.75 431 HIS B CA 1
ATOM 10426 C C . HIS B 1 431 ? -3.305 -18.594 -4.773 1 93.75 431 HIS B C 1
ATOM 10428 O O . HIS B 1 431 ? -3.654 -18.484 -5.953 1 93.75 431 HIS B O 1
ATOM 10434 N N . CYS B 1 432 ? -3.322 -19.672 -4.152 1 94.62 432 CYS B N 1
ATOM 10435 C CA . CYS B 1 432 ? -3.861 -20.875 -4.781 1 94.62 432 CYS B CA 1
ATOM 10436 C C . CYS B 1 432 ? -5.332 -20.688 -5.137 1 94.62 432 CYS B C 1
ATOM 10438 O O . CYS B 1 432 ? -5.766 -21.094 -6.219 1 94.62 432 CYS B O 1
ATOM 10440 N N . VAL B 1 433 ? -6.055 -20.109 -4.234 1 96.38 433 VAL B N 1
ATOM 10441 C CA . VAL B 1 433 ? -7.48 -19.891 -4.469 1 96.38 433 VAL B CA 1
ATOM 10442 C C . VAL B 1 433 ? -7.676 -19 -5.699 1 96.38 433 VAL B C 1
ATOM 10444 O O . VAL B 1 433 ? -8.523 -19.297 -6.551 1 96.38 433 VAL B O 1
ATOM 10447 N N . ALA B 1 434 ? -6.898 -18 -5.77 1 94.38 434 ALA B N 1
ATOM 10448 C CA . ALA B 1 434 ? -7.016 -17.078 -6.898 1 94.38 434 ALA B CA 1
ATOM 10449 C C . ALA B 1 434 ? -6.715 -17.781 -8.219 1 94.38 434 ALA B C 1
ATOM 10451 O O . ALA B 1 434 ? -7.414 -17.578 -9.211 1 94.38 434 ALA B O 1
ATOM 10452 N N . LEU B 1 435 ? -5.715 -18.609 -8.25 1 93 435 LEU B N 1
ATOM 10453 C CA . LEU B 1 435 ? -5.309 -19.312 -9.469 1 93 435 LEU B CA 1
ATOM 10454 C C . LEU B 1 435 ? -6.289 -20.438 -9.797 1 93 435 LEU B C 1
ATOM 10456 O O . LEU B 1 435 ? -6.551 -20.703 -10.977 1 93 435 LEU B O 1
ATOM 10460 N N . TYR B 1 436 ? -6.84 -21.047 -8.789 1 94.56 436 TYR B N 1
ATOM 10461 C CA . TYR B 1 436 ? -7.703 -22.219 -8.93 1 94.56 436 TYR B CA 1
ATOM 10462 C C . TYR B 1 436 ? -9.094 -21.828 -9.398 1 94.56 436 TYR B C 1
ATOM 10464 O O . TYR B 1 436 ? -9.633 -22.406 -10.336 1 94.56 436 TYR B O 1
ATOM 10472 N N . THR B 1 437 ? -9.648 -20.812 -8.852 1 95.44 437 THR B N 1
ATOM 10473 C CA . THR B 1 437 ? -11.07 -20.516 -9.008 1 95.44 437 THR B CA 1
ATOM 10474 C C . THR B 1 437 ? -11.344 -19.875 -10.359 1 95.44 437 THR B C 1
ATOM 10476 O O . THR B 1 437 ? -12.5 -19.797 -10.789 1 95.44 437 THR B O 1
ATOM 10479 N N . ILE B 1 438 ? -10.359 -19.406 -11.039 1 93.06 438 ILE B N 1
ATOM 10480 C CA . ILE B 1 438 ? -10.562 -18.844 -12.367 1 93.06 438 ILE B CA 1
ATOM 10481 C C . ILE B 1 438 ? -10.68 -19.969 -13.398 1 93.06 438 ILE B C 1
ATOM 10483 O O . ILE B 1 438 ? -11.125 -19.75 -14.523 1 93.06 438 ILE B O 1
ATOM 10487 N N . ARG B 1 439 ? -10.359 -21.141 -13.047 1 94.44 439 ARG B N 1
ATOM 10488 C CA . ARG B 1 439 ? -10.289 -22.266 -13.969 1 94.44 439 ARG B CA 1
ATOM 10489 C C . ARG B 1 439 ? -11.633 -22.969 -14.07 1 94.44 439 ARG B C 1
ATOM 10491 O O . ARG B 1 439 ? -12.477 -22.859 -13.172 1 94.44 439 ARG B O 1
ATOM 10498 N N . ASP B 1 440 ? -11.766 -23.797 -15.086 1 92.44 440 ASP B N 1
ATOM 10499 C CA . ASP B 1 440 ? -13.055 -24.391 -15.438 1 92.44 440 ASP B CA 1
ATOM 10500 C C . ASP B 1 440 ? -13.211 -25.781 -14.812 1 92.44 440 ASP B C 1
ATOM 10502 O O . ASP B 1 440 ? -12.234 -26.516 -14.664 1 92.44 440 ASP B O 1
ATOM 10506 N N . LEU B 1 441 ? -14.422 -26.047 -14.43 1 91.81 441 LEU B N 1
ATOM 10507 C CA . LEU B 1 441 ? -14.875 -27.375 -14.031 1 91.81 441 LEU B CA 1
ATOM 10508 C C . LEU B 1 441 ? -16.016 -27.844 -14.922 1 91.81 441 LEU B C 1
ATOM 10510 O O . LEU B 1 441 ? -16.922 -27.062 -15.258 1 91.81 441 LEU B O 1
ATOM 10514 N N . TYR B 1 442 ? -15.898 -29.031 -15.398 1 87.75 442 TYR B N 1
ATOM 10515 C CA . TYR B 1 442 ? -17.047 -29.578 -16.125 1 87.75 442 TYR B CA 1
ATOM 10516 C C . TYR B 1 442 ? -18.297 -29.578 -15.234 1 87.75 442 TYR B C 1
ATOM 10518 O O . TYR B 1 442 ? -19.344 -29.109 -15.648 1 87.75 442 TYR B O 1
ATOM 10526 N N . GLU B 1 443 ? -18.172 -30.188 -14.086 1 89.31 443 GLU B N 1
ATOM 10527 C CA . GLU B 1 443 ? -19.203 -30.109 -13.055 1 89.31 443 GLU B CA 1
ATOM 10528 C C . GLU B 1 443 ? -18.812 -29.109 -11.969 1 89.31 443 GLU B C 1
ATOM 10530 O O . GLU B 1 443 ? -17.938 -29.391 -11.148 1 89.31 443 GLU B O 1
ATOM 10535 N N . PRO B 1 444 ? -19.516 -28 -11.844 1 90.88 444 PRO B N 1
ATOM 10536 C CA . PRO B 1 444 ? -19.156 -26.969 -10.867 1 90.88 444 PRO B CA 1
ATOM 10537 C C . PRO B 1 444 ? -19.172 -27.5 -9.43 1 90.88 444 PRO B C 1
ATOM 10539 O O . PRO B 1 444 ? -18.406 -27.016 -8.594 1 90.88 444 PRO B O 1
ATOM 10542 N N . PHE B 1 445 ? -19.922 -28.516 -9.133 1 91.44 445 PHE B N 1
ATOM 10543 C CA . PHE B 1 445 ? -20.031 -29.016 -7.773 1 91.44 445 PHE B CA 1
ATOM 10544 C C . PHE B 1 445 ? -18.812 -29.844 -7.398 1 91.44 445 PHE B C 1
ATOM 10546 O O . PHE B 1 445 ? -18.656 -30.25 -6.242 1 91.44 445 PHE B O 1
ATOM 10553 N N . ASP B 1 446 ? -17.812 -30.031 -8.328 1 91.19 446 ASP B N 1
ATOM 10554 C CA . ASP B 1 446 ? -16.531 -30.688 -8.031 1 91.19 446 ASP B CA 1
ATOM 10555 C C . ASP B 1 446 ? -15.547 -29.703 -7.41 1 91.19 446 ASP B C 1
ATOM 10557 O O . ASP B 1 446 ? -14.414 -30.078 -7.09 1 91.19 446 ASP B O 1
ATOM 10561 N N . ILE B 1 447 ? -15.945 -28.516 -7.215 1 93.38 447 ILE B N 1
ATOM 10562 C CA . ILE B 1 447 ? -15.039 -27.438 -6.863 1 93.38 447 ILE B CA 1
ATOM 10563 C C . ILE B 1 447 ? -14.258 -27.797 -5.602 1 93.38 447 ILE B C 1
ATOM 10565 O O . ILE B 1 447 ? -13.055 -27.562 -5.52 1 93.38 447 ILE B O 1
ATOM 10569 N N . LEU B 1 448 ? -14.844 -28.391 -4.617 1 92.56 448 LEU B N 1
ATOM 10570 C CA . LEU B 1 448 ? -14.141 -28.734 -3.389 1 92.56 448 LEU B CA 1
ATOM 10571 C C . LEU B 1 448 ? -13.32 -30.016 -3.578 1 92.56 448 LEU B C 1
ATOM 10573 O O . LEU B 1 448 ? -12.219 -30.141 -3.043 1 92.56 448 LEU B O 1
ATOM 10577 N N . ALA B 1 449 ? -13.945 -30.953 -4.273 1 90.56 449 ALA B N 1
ATOM 10578 C CA . ALA B 1 449 ? -13.227 -32.188 -4.531 1 90.56 449 ALA B CA 1
ATOM 10579 C C . ALA B 1 449 ? -11.938 -31.938 -5.297 1 90.56 449 ALA B C 1
ATOM 10581 O O . ALA B 1 449 ? -10.898 -32.531 -4.98 1 90.56 449 ALA B O 1
ATOM 10582 N N . ALA B 1 450 ? -12.047 -31.078 -6.238 1 92.94 450 ALA B N 1
ATOM 10583 C CA . ALA B 1 450 ? -10.906 -30.766 -7.09 1 92.94 450 ALA B CA 1
ATOM 10584 C C . ALA B 1 450 ? -9.898 -29.891 -6.359 1 92.94 450 ALA B C 1
ATOM 10586 O O . ALA B 1 450 ? -8.805 -29.641 -6.871 1 92.94 450 ALA B O 1
ATOM 10587 N N . PHE B 1 451 ? -10.227 -29.438 -5.184 1 94.25 451 PHE B N 1
ATOM 10588 C CA . PHE B 1 451 ? -9.32 -28.609 -4.395 1 94.25 451 PHE B CA 1
ATOM 10589 C C . PHE B 1 451 ? -8.859 -29.344 -3.148 1 94.25 451 PHE B C 1
ATOM 10591 O O . PHE B 1 451 ? -7.98 -28.875 -2.428 1 94.25 451 PHE B O 1
ATOM 10598 N N . SER B 1 452 ? -9.375 -30.5 -2.896 1 91.44 452 SER B N 1
ATOM 10599 C CA . SER B 1 452 ? -9.188 -31.234 -1.642 1 91.44 452 SER B CA 1
ATOM 10600 C C . SER B 1 452 ? -7.734 -31.641 -1.449 1 91.44 452 SER B C 1
ATOM 10602 O O . SER B 1 452 ? -7.223 -31.625 -0.327 1 91.44 452 SER B O 1
ATOM 10604 N N . GLY B 1 453 ? -7.109 -32.062 -2.498 1 88.69 453 GLY B N 1
ATOM 10605 C CA . GLY B 1 453 ? -5.703 -32.406 -2.396 1 88.69 453 GLY B CA 1
ATOM 10606 C C . GLY B 1 453 ? -4.84 -31.266 -1.909 1 88.69 453 GLY B C 1
ATOM 10607 O O . GLY B 1 453 ? -3.906 -31.484 -1.131 1 88.69 453 GLY B O 1
ATOM 10608 N N . MET B 1 454 ? -5.125 -30.094 -2.334 1 90.5 454 MET B N 1
ATOM 10609 C CA . MET B 1 454 ? -4.395 -28.906 -1.914 1 90.5 454 MET B CA 1
ATOM 10610 C C . MET B 1 454 ? -4.637 -28.609 -0.438 1 90.5 454 MET B C 1
ATOM 10612 O O . MET B 1 454 ? -3.721 -28.203 0.278 1 90.5 454 MET B O 1
ATOM 10616 N N . CYS B 1 455 ? -5.867 -28.766 0.002 1 93 455 CYS B N 1
ATOM 10617 C CA . CYS B 1 455 ? -6.172 -28.562 1.413 1 93 455 CYS B CA 1
ATOM 10618 C C . CYS B 1 455 ? -5.332 -29.469 2.293 1 93 455 CYS B C 1
ATOM 10620 O O . CYS B 1 455 ? -4.742 -29.031 3.279 1 93 455 CYS B O 1
ATOM 10622 N N . LYS B 1 456 ? -5.289 -30.703 1.853 1 88.5 456 LYS B N 1
ATOM 10623 C CA . LYS B 1 456 ? -4.547 -31.688 2.639 1 88.5 456 LYS B CA 1
ATOM 10624 C C . LYS B 1 456 ? -3.061 -31.328 2.695 1 88.5 456 LYS B C 1
ATOM 10626 O O . LYS B 1 456 ? -2.414 -31.516 3.729 1 88.5 456 LYS B O 1
ATOM 10631 N N . LEU B 1 457 ? -2.582 -30.875 1.628 1 87.12 457 LEU B N 1
ATOM 10632 C CA . LEU B 1 457 ? -1.191 -30.438 1.571 1 87.12 457 LEU B CA 1
ATOM 10633 C C . LEU B 1 457 ? -0.933 -29.312 2.572 1 87.12 457 LEU B C 1
ATOM 10635 O O . LEU B 1 457 ? 0.073 -29.328 3.283 1 87.12 457 LEU B O 1
ATOM 10639 N N . MET B 1 458 ? -1.776 -28.391 2.686 1 92.62 458 MET B N 1
ATOM 10640 C CA . MET B 1 458 ? -1.596 -27.219 3.529 1 92.62 458 MET B CA 1
ATOM 10641 C C . MET B 1 458 ? -1.82 -27.562 4.996 1 92.62 458 MET B C 1
ATOM 10643 O O . MET B 1 458 ? -1.248 -26.922 5.883 1 92.62 458 MET B O 1
ATOM 10647 N N . GLU B 1 459 ? -2.639 -28.531 5.273 1 91.75 459 GLU B N 1
ATOM 10648 C CA . GLU B 1 459 ? -2.969 -28.922 6.641 1 91.75 459 GLU B CA 1
ATOM 10649 C C . GLU B 1 459 ? -1.72 -29.344 7.414 1 91.75 459 GLU B C 1
ATOM 10651 O O . GLU B 1 459 ? -1.68 -29.234 8.641 1 91.75 459 GLU B O 1
ATOM 10656 N N . ASN B 1 460 ? -0.795 -29.719 6.695 1 84.88 460 ASN B N 1
ATOM 10657 C CA . ASN B 1 460 ? 0.443 -30.125 7.352 1 84.88 460 ASN B CA 1
ATOM 10658 C C . ASN B 1 460 ? 1.127 -28.938 8.031 1 84.88 460 ASN B C 1
ATOM 10660 O O . ASN B 1 460 ? 1.781 -29.094 9.062 1 84.88 460 ASN B O 1
ATOM 10664 N N . THR B 1 461 ? 1.02 -27.844 7.473 1 91.69 461 THR B N 1
ATOM 10665 C CA . THR B 1 461 ? 1.652 -26.656 8.023 1 91.69 461 THR B CA 1
ATOM 10666 C C . THR B 1 461 ? 0.67 -25.859 8.883 1 91.69 461 THR B C 1
ATOM 10668 O O . THR B 1 461 ? 1.002 -25.469 10 1 91.69 461 THR B O 1
ATOM 10671 N N . ILE B 1 462 ? -0.469 -25.719 8.375 1 95 462 ILE B N 1
ATOM 10672 C CA . ILE B 1 462 ? -1.483 -24.953 9.078 1 95 462 ILE B CA 1
ATOM 10673 C C . ILE B 1 462 ? -1.94 -25.703 10.328 1 95 462 ILE B C 1
ATOM 10675 O O . ILE B 1 462 ? -2.334 -25.078 11.32 1 95 462 ILE B O 1
ATOM 10679 N N . ARG B 1 463 ? -1.952 -27 10.352 1 94.44 463 ARG B N 1
ATOM 10680 C CA . ARG B 1 463 ? -2.25 -27.922 11.445 1 94.44 463 ARG B CA 1
ATOM 10681 C C . ARG B 1 463 ? -3.684 -27.75 11.93 1 94.44 463 ARG B C 1
ATOM 10683 O O . ARG B 1 463 ? -3.932 -27.703 13.141 1 94.44 463 ARG B O 1
ATOM 10690 N N . ALA B 1 464 ? -4.52 -27.453 11.055 1 95.06 464 ALA B N 1
ATOM 10691 C CA . ALA B 1 464 ? -5.961 -27.344 11.273 1 95.06 464 ALA B CA 1
ATOM 10692 C C . ALA B 1 464 ? -6.742 -27.766 10.039 1 95.06 464 ALA B C 1
ATOM 10694 O O . ALA B 1 464 ? -6.254 -27.641 8.914 1 95.06 464 ALA B O 1
ATOM 10695 N N . PRO B 1 465 ? -7.898 -28.25 10.234 1 92.88 465 PRO B N 1
ATOM 10696 C CA . PRO B 1 465 ? -8.688 -28.688 9.078 1 92.88 465 PRO B CA 1
ATOM 10697 C C . PRO B 1 465 ? -9.281 -27.531 8.289 1 92.88 465 PRO B C 1
ATOM 10699 O O . PRO B 1 465 ? -9.211 -26.375 8.727 1 92.88 465 PRO B O 1
ATOM 10702 N N . PHE B 1 466 ? -9.781 -27.875 7.133 1 94.88 466 PHE B N 1
ATOM 10703 C CA . PHE B 1 466 ? -10.5 -26.906 6.309 1 94.88 466 PHE B CA 1
ATOM 10704 C C . PHE B 1 466 ? -12.008 -27.109 6.434 1 94.88 466 PHE B C 1
ATOM 10706 O O . PHE B 1 466 ? -12.469 -28.219 6.715 1 94.88 466 PHE B O 1
ATOM 10713 N N . ALA B 1 467 ? -12.727 -26.031 6.363 1 95.5 467 ALA B N 1
ATOM 10714 C CA . ALA B 1 467 ? -14.18 -26.062 6.293 1 95.5 467 ALA B CA 1
ATOM 10715 C C . ALA B 1 467 ? -14.68 -25.453 4.988 1 95.5 467 ALA B C 1
ATOM 10717 O O . ALA B 1 467 ? -14.578 -24.234 4.785 1 95.5 467 ALA B O 1
ATOM 10718 N N . PHE B 1 468 ? -15.227 -26.328 4.129 1 96.06 468 PHE B N 1
ATOM 10719 C CA . PHE B 1 468 ? -15.719 -25.906 2.824 1 96.06 468 PHE B CA 1
ATOM 10720 C C . PHE B 1 468 ? -14.664 -25.094 2.076 1 96.06 468 PHE B C 1
ATOM 10722 O O . PHE B 1 468 ? -14.953 -24.016 1.549 1 96.06 468 PHE B O 1
ATOM 10729 N N . GLY B 1 469 ? -13.438 -25.5 2.117 1 96.38 469 GLY B N 1
ATOM 10730 C CA . GLY B 1 469 ? -12.336 -24.906 1.37 1 96.38 469 GLY B CA 1
ATOM 10731 C C . GLY B 1 469 ? -11.641 -23.797 2.125 1 96.38 469 GLY B C 1
ATOM 10732 O O . GLY B 1 469 ? -10.617 -23.281 1.674 1 96.38 469 GLY B O 1
ATOM 10733 N N . LEU B 1 470 ? -12.156 -23.344 3.26 1 97.88 470 LEU B N 1
ATOM 10734 C CA . LEU B 1 470 ? -11.555 -22.266 4.035 1 97.88 470 LEU B CA 1
ATOM 10735 C C . LEU B 1 470 ? -10.711 -22.828 5.176 1 97.88 470 LEU B C 1
ATOM 10737 O O . LEU B 1 470 ? -11.141 -23.734 5.887 1 97.88 470 LEU B O 1
ATOM 10741 N N . PRO B 1 471 ? -9.492 -22.312 5.359 1 97.88 471 PRO B N 1
ATOM 10742 C CA . PRO B 1 471 ? -8.703 -22.75 6.512 1 97.88 471 PRO B CA 1
ATOM 10743 C C . PRO B 1 471 ? -9.289 -22.281 7.844 1 97.88 471 PRO B C 1
ATOM 10745 O O . PRO B 1 471 ? -9.43 -21.078 8.07 1 97.88 471 PRO B O 1
ATOM 10748 N N . THR B 1 472 ? -9.516 -23.188 8.766 1 97.25 472 THR B N 1
ATOM 10749 C CA . THR B 1 472 ? -10.156 -22.828 10.031 1 97.25 472 THR B CA 1
ATOM 10750 C C . THR B 1 472 ? -9.188 -22.062 10.93 1 97.25 472 THR B C 1
ATOM 10752 O O . THR B 1 472 ? -9.609 -21.25 11.75 1 97.25 472 THR B O 1
ATOM 10755 N N . SER B 1 473 ? -7.906 -22.266 10.75 1 97 473 SER B N 1
ATOM 10756 C CA . SER B 1 473 ? -6.887 -21.578 11.539 1 97 473 SER B CA 1
ATOM 10757 C C . SER B 1 473 ? -6.895 -20.078 11.281 1 97 473 SER B C 1
ATOM 10759 O O . SER B 1 473 ? -6.406 -19.297 12.102 1 97 473 SER B O 1
ATOM 10761 N N . HIS B 1 474 ? -7.312 -19.688 10.133 1 97.94 474 HIS B N 1
ATOM 10762 C CA . HIS B 1 474 ? -7.355 -18.312 9.688 1 97.94 474 HIS B CA 1
ATOM 10763 C C . HIS B 1 474 ? -8.758 -17.922 9.234 1 97.94 474 HIS B C 1
ATOM 10765 O O . HIS B 1 474 ? -8.922 -17.203 8.242 1 97.94 474 HIS B O 1
ATOM 10771 N N . PHE B 1 475 ? -9.711 -18.344 9.922 1 97.94 475 PHE B N 1
ATOM 10772 C CA . PHE B 1 475 ? -11.086 -18.312 9.43 1 97.94 475 PHE B CA 1
ATOM 10773 C C . PHE B 1 475 ? -11.555 -16.891 9.211 1 97.94 475 PHE B C 1
ATOM 10775 O O . PHE B 1 475 ? -12.258 -16.594 8.234 1 97.94 475 PHE B O 1
ATOM 10782 N N . ASP B 1 476 ? -11.242 -15.938 10.125 1 97.62 476 ASP B N 1
ATOM 10783 C CA . ASP B 1 476 ? -11.648 -14.547 9.984 1 97.62 476 ASP B CA 1
ATOM 10784 C C . ASP B 1 476 ? -11.141 -13.953 8.672 1 97.62 476 ASP B C 1
ATOM 10786 O O . ASP B 1 476 ? -11.859 -13.211 8 1 97.62 476 ASP B O 1
ATOM 10790 N N . LEU B 1 477 ? -9.922 -14.25 8.359 1 97.94 477 LEU B N 1
ATOM 10791 C CA . LEU B 1 477 ? -9.336 -13.742 7.125 1 97.94 477 LEU B CA 1
ATOM 10792 C C . LEU B 1 477 ? -9.898 -14.484 5.914 1 97.94 477 LEU B C 1
ATOM 10794 O O . LEU B 1 477 ? -10.156 -13.883 4.871 1 97.94 477 LEU B O 1
ATOM 10798 N N . ALA B 1 478 ? -10.047 -15.797 6.07 1 98.25 478 ALA B N 1
ATOM 10799 C CA . ALA B 1 478 ? -10.508 -16.641 4.973 1 98.25 478 ALA B CA 1
ATOM 10800 C C . ALA B 1 478 ? -11.883 -16.203 4.48 1 98.25 478 ALA B C 1
ATOM 10802 O O . ALA B 1 478 ? -12.219 -16.375 3.305 1 98.25 478 ALA B O 1
ATOM 10803 N N . LEU B 1 479 ? -12.641 -15.555 5.289 1 98 479 LEU B N 1
ATOM 10804 C CA . LEU B 1 479 ? -13.992 -15.117 4.953 1 98 479 LEU B CA 1
ATOM 10805 C C . LEU B 1 479 ? -13.961 -13.836 4.125 1 98 479 LEU B C 1
ATOM 10807 O O . LEU B 1 479 ? -14.977 -13.445 3.547 1 98 479 LEU B O 1
ATOM 10811 N N . LEU B 1 480 ? -12.852 -13.234 3.982 1 98.19 480 LEU B N 1
ATOM 10812 C CA . LEU B 1 480 ? -12.781 -11.914 3.365 1 98.19 480 LEU B CA 1
ATOM 10813 C C . LEU B 1 480 ? -12.492 -12.023 1.871 1 98.19 480 LEU B C 1
ATOM 10815 O O . LEU B 1 480 ? -12.07 -11.055 1.241 1 98.19 480 LEU B O 1
ATOM 10819 N N . TRP B 1 481 ? -12.688 -13.156 1.275 1 97.19 481 TRP B N 1
ATOM 10820 C CA . TRP B 1 481 ? -12.516 -13.312 -0.165 1 97.19 481 TRP B CA 1
ATOM 10821 C C . TRP B 1 481 ? -13.547 -12.492 -0.93 1 97.19 481 TRP B C 1
ATOM 10823 O O . TRP B 1 481 ? -14.586 -12.117 -0.379 1 97.19 481 TRP B O 1
ATOM 10833 N N . GLN B 1 482 ? -13.242 -12.109 -2.203 1 95.31 482 GLN B N 1
ATOM 10834 C CA . GLN B 1 482 ? -14.164 -11.406 -3.094 1 95.31 482 GLN B CA 1
ATOM 10835 C C . GLN B 1 482 ? -14.102 -11.984 -4.508 1 95.31 482 GLN B C 1
ATOM 10837 O O . GLN B 1 482 ? -13.078 -12.523 -4.918 1 95.31 482 GLN B O 1
ATOM 10842 N N . PRO B 1 483 ? -15.18 -11.891 -5.203 1 94.44 483 PRO B N 1
ATOM 10843 C CA . PRO B 1 483 ? -15.164 -12.344 -6.594 1 94.44 483 PRO B CA 1
ATOM 10844 C C . PRO B 1 483 ? -14.367 -11.414 -7.508 1 94.44 483 PRO B C 1
ATOM 10846 O O . PRO B 1 483 ? -14.281 -10.211 -7.25 1 94.44 483 PRO B O 1
ATOM 10849 N N . ILE B 1 484 ? -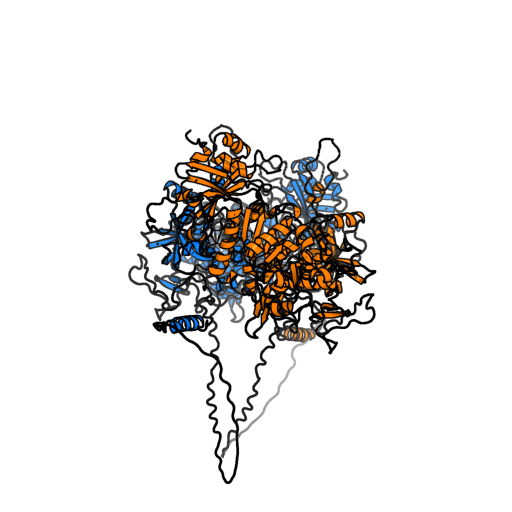13.805 -11.953 -8.445 1 90.5 484 ILE B N 1
ATOM 10850 C CA . ILE B 1 484 ? -13.078 -11.195 -9.453 1 90.5 484 ILE B CA 1
ATOM 10851 C C . ILE B 1 484 ? -14.023 -10.789 -10.578 1 90.5 484 ILE B C 1
ATOM 10853 O O . ILE B 1 484 ? -13.969 -9.664 -11.07 1 90.5 484 ILE B O 1
ATOM 10857 N N . GLY B 1 485 ? -14.859 -11.719 -10.977 1 88.81 485 GLY B N 1
ATOM 10858 C CA . GLY B 1 485 ? -15.812 -11.477 -12.047 1 88.81 485 GLY B CA 1
ATOM 10859 C C . GLY B 1 485 ? -17.219 -11.93 -11.703 1 88.81 485 GLY B C 1
ATOM 10860 O O . GLY B 1 485 ? -17.641 -11.852 -10.547 1 88.81 485 GLY B O 1
ATOM 10861 N N . ARG B 1 486 ? -17.859 -12.352 -12.734 1 85.56 486 ARG B N 1
ATOM 10862 C CA . ARG B 1 486 ? -19.234 -12.805 -12.547 1 85.56 486 ARG B CA 1
ATOM 10863 C C . ARG B 1 486 ? -19.281 -13.992 -11.594 1 85.56 486 ARG B C 1
ATOM 10865 O O . ARG B 1 486 ? -18.438 -14.891 -11.656 1 85.56 486 ARG B O 1
ATOM 10872 N N . SER B 1 487 ? -20.172 -13.938 -10.656 1 86.88 487 SER B N 1
ATOM 10873 C CA . SER B 1 487 ? -20.328 -14.992 -9.664 1 86.88 487 SER B CA 1
ATOM 10874 C C . SER B 1 487 ? -21.797 -15.258 -9.367 1 86.88 487 SER B C 1
ATOM 10876 O O . SER B 1 487 ? -22.562 -14.328 -9.086 1 86.88 487 SER B O 1
ATOM 10878 N N . VAL B 1 488 ? -22.188 -16.484 -9.547 1 88.25 488 VAL B N 1
ATOM 10879 C CA . VAL B 1 488 ? -23.547 -16.906 -9.266 1 88.25 488 VAL B CA 1
ATOM 10880 C C . VAL B 1 488 ? -23.547 -18.062 -8.273 1 88.25 488 VAL B C 1
ATOM 10882 O O . VAL B 1 488 ? -22.672 -18.922 -8.328 1 88.25 488 VAL B O 1
ATOM 10885 N N . ILE B 1 489 ? -24.469 -18.062 -7.426 1 90.06 489 ILE B N 1
ATOM 10886 C CA . ILE B 1 489 ? -24.547 -19.125 -6.426 1 90.06 489 ILE B CA 1
ATOM 10887 C C . ILE B 1 489 ? -24.781 -20.469 -7.113 1 90.06 489 ILE B C 1
ATOM 10889 O O . ILE B 1 489 ? -25.531 -20.562 -8.078 1 90.06 489 ILE B O 1
ATOM 10893 N N . LEU B 1 490 ? -24.141 -21.5 -6.609 1 89.62 490 LEU B N 1
ATOM 10894 C CA . LEU B 1 490 ? -24.281 -22.844 -7.129 1 89.62 490 LEU B CA 1
ATOM 10895 C C . LEU B 1 490 ? -25.547 -23.516 -6.574 1 89.62 490 LEU B C 1
ATOM 10897 O O . LEU B 1 490 ? -25.625 -23.812 -5.379 1 89.62 490 LEU B O 1
ATOM 10901 N N . GLU B 1 491 ? -26.5 -23.734 -7.422 1 82.88 491 GLU B N 1
ATOM 10902 C CA . GLU B 1 491 ? -27.781 -24.297 -6.969 1 82.88 491 GLU B CA 1
ATOM 10903 C C . GLU B 1 491 ? -27.969 -25.703 -7.496 1 82.88 491 GLU B C 1
ATOM 10905 O O . GLU B 1 491 ? -28.422 -26.594 -6.762 1 82.88 491 GLU B O 1
ATOM 10910 N N . GLU B 1 492 ? -27.641 -25.875 -8.781 1 79.44 492 GLU B N 1
ATOM 10911 C CA . GLU B 1 492 ? -27.906 -27.172 -9.391 1 79.44 492 GLU B CA 1
ATOM 10912 C C . GLU B 1 492 ? -26.688 -27.672 -10.172 1 79.44 492 GLU B C 1
ATOM 10914 O O . GLU B 1 492 ? -25.969 -26.875 -10.773 1 79.44 492 GLU B O 1
ATOM 10919 N N . ALA B 1 493 ? -26.609 -29.016 -10 1 79.81 493 ALA B N 1
ATOM 10920 C CA . ALA B 1 493 ? -25.516 -29.656 -10.742 1 79.81 493 ALA B CA 1
ATOM 10921 C C . ALA B 1 493 ? -25.844 -29.734 -12.234 1 79.81 493 ALA B C 1
ATOM 10923 O O . ALA B 1 493 ? -27.016 -29.781 -12.609 1 79.81 493 ALA B O 1
ATOM 10924 N N . LYS B 1 494 ? -24.844 -29.672 -13.039 1 76.12 494 LYS B N 1
ATOM 10925 C CA . LYS B 1 494 ? -25.016 -29.828 -14.484 1 76.12 494 LYS B CA 1
ATOM 10926 C C . LYS B 1 494 ? -25.562 -31.203 -14.828 1 76.12 494 LYS B C 1
ATOM 10928 O O . LYS B 1 494 ? -26.484 -31.328 -15.648 1 76.12 494 LYS B O 1
ATOM 10933 N N . VAL B 1 495 ? -24.875 -32.219 -14.258 1 74.31 495 VAL B N 1
ATOM 10934 C CA . VAL B 1 495 ? -25.344 -33.562 -14.438 1 74.31 495 VAL B CA 1
ATOM 10935 C C . VAL B 1 495 ? -26.25 -33.969 -13.273 1 74.31 495 VAL B C 1
ATOM 10937 O O . VAL B 1 495 ? -25.875 -34.781 -12.43 1 74.31 495 VAL B O 1
ATOM 10940 N N . SER B 1 496 ? -27.391 -33.438 -13.195 1 66 496 SER B N 1
ATOM 10941 C CA . SER B 1 496 ? -28.297 -33.5 -12.047 1 66 496 SER B CA 1
ATOM 10942 C C . SER B 1 496 ? -28.672 -34.938 -11.711 1 66 496 SER B C 1
ATOM 10944 O O . SER B 1 496 ? -28.906 -35.25 -10.539 1 66 496 SER B O 1
ATOM 10946 N N . ASN B 1 497 ? -28.531 -35.781 -12.656 1 69.25 497 ASN B N 1
ATOM 10947 C CA . ASN B 1 497 ? -29 -37.156 -12.406 1 69.25 497 ASN B CA 1
ATOM 10948 C C . ASN B 1 497 ? -27.891 -38.031 -11.852 1 69.25 497 ASN B C 1
ATOM 10950 O O . ASN B 1 497 ? -28.125 -39.188 -11.5 1 69.25 497 ASN B O 1
ATOM 10954 N N . ASP B 1 498 ? -26.828 -37.531 -11.703 1 77.44 498 ASP B N 1
ATOM 10955 C CA . ASP B 1 498 ? -25.734 -38.281 -11.141 1 77.44 498 ASP B CA 1
ATOM 10956 C C . ASP B 1 498 ? -25.812 -38.344 -9.617 1 77.44 498 ASP B C 1
ATOM 10958 O O . ASP B 1 498 ? -25.828 -37.281 -8.961 1 77.44 498 ASP B O 1
ATOM 10962 N N . PRO B 1 499 ? -25.938 -39.469 -9.062 1 73.75 499 PRO B N 1
ATOM 10963 C CA . PRO B 1 499 ? -26.062 -39.625 -7.613 1 73.75 499 PRO B CA 1
ATOM 10964 C C . PRO B 1 499 ? -24.906 -39 -6.844 1 73.75 499 PRO B C 1
ATOM 10966 O O . PRO B 1 499 ? -25.047 -38.688 -5.66 1 73.75 499 PRO B O 1
ATOM 10969 N N . LYS B 1 500 ? -23.906 -38.812 -7.562 1 75.25 500 LYS B N 1
ATOM 10970 C CA . LYS B 1 500 ? -22.719 -38.219 -6.945 1 75.25 500 LYS B CA 1
ATOM 10971 C C . LYS B 1 500 ? -23.016 -36.844 -6.395 1 75.25 500 LYS B C 1
ATOM 10973 O O . LYS B 1 500 ? -22.406 -36.406 -5.41 1 75.25 500 LYS B O 1
ATOM 10978 N N . TYR B 1 501 ? -23.938 -36.188 -6.938 1 81.88 501 TYR B N 1
ATOM 10979 C CA . TYR B 1 501 ? -24.141 -34.781 -6.613 1 81.88 501 TYR B CA 1
ATOM 10980 C C . TYR B 1 501 ? -25.5 -34.562 -5.949 1 81.88 501 TYR B C 1
ATOM 10982 O O . TYR B 1 501 ? -25.906 -33.406 -5.707 1 81.88 501 TYR B O 1
ATOM 10990 N N . LYS B 1 502 ? -26.078 -35.656 -5.703 1 77.56 502 LYS B N 1
ATOM 10991 C CA . LYS B 1 502 ? -27.406 -35.562 -5.121 1 77.56 502 LYS B CA 1
ATOM 10992 C C . LYS B 1 502 ? -27.359 -34.875 -3.75 1 77.56 502 LYS B C 1
ATOM 10994 O O . LYS B 1 502 ? -26.531 -35.219 -2.91 1 77.56 502 LYS B O 1
ATOM 10999 N N . ASP B 1 503 ? -28 -33.844 -3.471 1 75.5 503 ASP B N 1
ATOM 11000 C CA . ASP B 1 503 ? -28.219 -33.156 -2.211 1 75.5 503 ASP B CA 1
ATOM 11001 C C . ASP B 1 503 ? -26.969 -32.344 -1.805 1 75.5 503 ASP B C 1
ATOM 11003 O O . ASP B 1 503 ? -26.781 -32.031 -0.628 1 75.5 503 ASP B O 1
ATOM 11007 N N . MET B 1 504 ? -26.078 -32.25 -2.689 1 84 504 MET B N 1
ATOM 11008 C CA . MET B 1 504 ? -24.875 -31.453 -2.373 1 84 504 MET B CA 1
ATOM 11009 C C . MET B 1 504 ? -25.203 -29.953 -2.336 1 84 504 MET B C 1
ATOM 11011 O O . MET B 1 504 ? -25.906 -29.453 -3.215 1 84 504 MET B O 1
ATOM 11015 N N . ARG B 1 505 ? -24.812 -29.312 -1.146 1 88.06 505 ARG B N 1
ATOM 11016 C CA . ARG B 1 505 ? -24.984 -27.875 -0.977 1 88.06 505 ARG B CA 1
ATOM 11017 C C . ARG B 1 505 ? -23.719 -27.219 -0.438 1 88.06 505 ARG B C 1
ATOM 11019 O O . ARG B 1 505 ? -23.031 -27.797 0.404 1 88.06 505 ARG B O 1
ATOM 11026 N N . PHE B 1 506 ? -23.438 -26.125 -1.013 1 94 506 PHE B N 1
ATOM 11027 C CA . PHE B 1 506 ? -22.297 -25.359 -0.546 1 94 506 PHE B CA 1
ATOM 11028 C C . PHE B 1 506 ? -22.734 -24 0.008 1 94 506 PHE B C 1
ATOM 11030 O O . PHE B 1 506 ? -23.75 -23.453 -0.431 1 94 506 PHE B O 1
ATOM 11037 N N . PRO B 1 507 ? -22.062 -23.5 0.979 1 96.5 507 PRO B N 1
ATOM 11038 C CA . PRO B 1 507 ? -22.453 -22.25 1.622 1 96.5 507 PRO B CA 1
ATOM 11039 C C . PRO B 1 507 ? -22.109 -21.016 0.786 1 96.5 507 PRO B C 1
ATOM 11041 O O . PRO B 1 507 ? -21.094 -21.016 0.079 1 96.5 507 PRO B O 1
ATOM 11044 N N . SER B 1 508 ? -22.844 -19.938 0.934 1 96.75 508 SER B N 1
ATOM 11045 C CA . SER B 1 508 ? -22.562 -18.672 0.264 1 96.75 508 SER B CA 1
ATOM 11046 C C . SER B 1 508 ? -21.359 -17.984 0.876 1 96.75 508 SER B C 1
ATOM 11048 O O . SER B 1 508 ? -20.75 -17.109 0.248 1 96.75 508 SER B O 1
ATOM 11050 N N . TRP B 1 509 ? -21.031 -18.344 2.145 1 97.62 509 TRP B N 1
ATOM 11051 C CA . TRP B 1 509 ? -19.953 -17.656 2.836 1 97.62 509 TRP B CA 1
ATOM 11052 C C . TRP B 1 509 ? -18.594 -18.172 2.359 1 97.62 509 TRP B C 1
ATOM 11054 O O . TRP B 1 509 ? -17.562 -17.562 2.656 1 97.62 509 TRP B O 1
ATOM 11064 N N . SER B 1 510 ? -18.516 -19.203 1.625 1 97.5 510 SER B N 1
ATOM 11065 C CA . SER B 1 510 ? -17.281 -19.734 1.055 1 97.5 510 SER B CA 1
ATOM 11066 C C . SER B 1 510 ? -17.266 -19.562 -0.461 1 97.5 510 SER B C 1
ATOM 11068 O O . SER B 1 510 ? -18.312 -19.562 -1.105 1 97.5 510 SER B O 1
ATOM 11070 N N . TRP B 1 511 ? -16.094 -19.438 -0.997 1 96.62 511 TRP B N 1
ATOM 11071 C CA . TRP B 1 511 ? -15.969 -19.266 -2.441 1 96.62 511 TRP B CA 1
ATOM 11072 C C . TRP B 1 511 ? -16.453 -20.516 -3.182 1 96.62 511 TRP B C 1
ATOM 11074 O O . TRP B 1 511 ? -16.859 -20.422 -4.344 1 96.62 511 TRP B O 1
ATOM 11084 N N . CYS B 1 512 ? -16.5 -21.672 -2.527 1 95.94 512 CYS B N 1
ATOM 11085 C CA . CYS B 1 512 ? -16.891 -22.906 -3.191 1 95.94 512 CYS B CA 1
ATOM 11086 C C . CYS B 1 512 ? -18.375 -22.906 -3.51 1 95.94 512 CYS B C 1
ATOM 11088 O O . CYS B 1 512 ? -18.844 -23.719 -4.301 1 95.94 512 CYS B O 1
ATOM 11090 N N . GLY B 1 513 ? -19.125 -22.031 -2.863 1 95.19 513 GLY B N 1
ATOM 11091 C CA . GLY B 1 513 ? -20.562 -21.969 -3.098 1 95.19 513 GLY B CA 1
ATOM 11092 C C . GLY B 1 513 ? -20.938 -21.156 -4.324 1 95.19 513 GLY B C 1
ATOM 11093 O O . GLY B 1 513 ? -22.125 -20.984 -4.625 1 95.19 513 GLY B O 1
ATOM 11094 N N . TRP B 1 514 ? -19.953 -20.75 -5 1 93.5 514 TRP B N 1
ATOM 11095 C CA . TRP B 1 514 ? -20.203 -19.828 -6.102 1 93.5 514 TRP B CA 1
ATOM 11096 C C . TRP B 1 514 ? -19.609 -20.359 -7.402 1 93.5 514 TRP B C 1
ATOM 11098 O O . TRP B 1 514 ? -18.516 -20.922 -7.402 1 93.5 514 TRP B O 1
ATOM 11108 N N . ASN B 1 515 ? -20.375 -20.344 -8.422 1 88.38 515 ASN B N 1
ATOM 11109 C CA . ASN B 1 515 ? -19.797 -20.484 -9.758 1 88.38 515 ASN B CA 1
ATOM 11110 C C . ASN B 1 515 ? -19.25 -19.156 -10.266 1 88.38 515 ASN B C 1
ATOM 11112 O O . ASN B 1 515 ? -19.969 -18.344 -10.844 1 88.38 515 ASN B O 1
ATOM 11116 N N . SER B 1 516 ? -18 -19 -9.945 1 79.5 516 SER B N 1
ATOM 11117 C CA . SER B 1 516 ? -17.391 -17.688 -10.133 1 79.5 516 SER B CA 1
ATOM 11118 C C . SER B 1 516 ? -16.281 -17.734 -11.172 1 79.5 516 SER B C 1
ATOM 11120 O O . SER B 1 516 ? -15.695 -18.797 -11.414 1 79.5 516 SER B O 1
ATOM 11122 N N . GLN B 1 517 ? -16.094 -16.609 -11.805 1 85.31 517 GLN B N 1
ATOM 11123 C CA . GLN B 1 517 ? -14.938 -16.391 -12.672 1 85.31 517 GLN B CA 1
ATOM 11124 C C . GLN B 1 517 ? -13.711 -15.953 -11.867 1 85.31 517 GLN B C 1
ATOM 11126 O O . GLN B 1 517 ? -13.031 -15 -12.234 1 85.31 517 GLN B O 1
ATOM 11131 N N . GLY B 1 518 ? -13.68 -16.562 -10.68 1 92 518 GLY B N 1
ATOM 11132 C CA . GLY B 1 518 ? -12.508 -16.297 -9.867 1 92 518 GLY B CA 1
ATOM 11133 C C . GLY B 1 518 ? -12.836 -15.727 -8.508 1 92 518 GLY B C 1
ATOM 11134 O O . GLY B 1 518 ? -13.797 -14.961 -8.375 1 92 518 GLY B O 1
ATOM 11135 N N . ALA B 1 519 ? -12.133 -16.062 -7.469 1 95.38 519 ALA B N 1
ATOM 11136 C CA . ALA B 1 519 ? -12.164 -15.508 -6.113 1 95.38 519 ALA B CA 1
ATOM 11137 C C . ALA B 1 519 ? -10.758 -15.148 -5.633 1 95.38 519 ALA B C 1
ATOM 11139 O O . ALA B 1 519 ? -9.789 -15.828 -5.965 1 95.38 519 ALA B O 1
ATOM 11140 N N . MET B 1 520 ? -10.68 -14.047 -4.918 1 96.19 520 MET B N 1
ATOM 11141 C CA . MET B 1 520 ? -9.344 -13.641 -4.488 1 96.19 520 MET B CA 1
ATOM 11142 C C . MET B 1 520 ? -9.406 -12.859 -3.184 1 96.19 520 MET B C 1
ATOM 11144 O O . MET B 1 520 ? -10.477 -12.414 -2.773 1 96.19 520 MET B O 1
ATOM 11148 N N . TYR B 1 521 ? -8.297 -12.859 -2.568 1 96.38 521 TYR B N 1
ATOM 11149 C CA . TYR B 1 521 ? -8.055 -11.922 -1.474 1 96.38 521 TYR B CA 1
ATOM 11150 C C . TYR B 1 521 ? -7.359 -10.664 -1.973 1 96.38 521 TYR B C 1
ATOM 11152 O O . TYR B 1 521 ? -6.129 -10.617 -2.041 1 96.38 521 TYR B O 1
ATOM 11160 N N . ASN B 1 522 ? -8.172 -9.711 -2.318 1 92.69 522 ASN B N 1
ATOM 11161 C CA . ASN B 1 522 ? -7.703 -8.484 -2.967 1 92.69 522 ASN B CA 1
ATOM 11162 C C . ASN B 1 522 ? -6.828 -7.66 -2.033 1 92.69 522 ASN B C 1
ATOM 11164 O O . ASN B 1 522 ? -7.266 -7.262 -0.954 1 92.69 522 ASN B O 1
ATOM 11168 N N . SER B 1 523 ? -5.684 -7.344 -2.457 1 88.62 523 SER B N 1
ATOM 11169 C CA . SER B 1 523 ? -4.73 -6.617 -1.627 1 88.62 523 SER B CA 1
ATOM 11170 C C . SER B 1 523 ? -5.254 -5.23 -1.269 1 88.62 523 SER B C 1
ATOM 11172 O O . SER B 1 523 ? -4.961 -4.711 -0.189 1 88.62 523 SER B O 1
ATOM 11174 N N . ASP B 1 524 ? -5.969 -4.609 -2.109 1 88.06 524 ASP B N 1
ATOM 11175 C CA . ASP B 1 524 ? -6.539 -3.303 -1.811 1 88.06 524 ASP B CA 1
ATOM 11176 C C . ASP B 1 524 ? -7.578 -3.398 -0.694 1 88.06 524 ASP B C 1
ATOM 11178 O O . ASP B 1 524 ? -7.676 -2.502 0.147 1 88.06 524 ASP B O 1
ATOM 11182 N N . MET B 1 525 ? -8.258 -4.48 -0.756 1 93.12 525 MET B N 1
ATOM 11183 C CA . MET B 1 525 ? -9.312 -4.68 0.23 1 93.12 525 MET B CA 1
ATOM 11184 C C . MET B 1 525 ? -8.734 -5.129 1.566 1 93.12 525 MET B C 1
ATOM 11186 O O . MET B 1 525 ? -9.07 -4.574 2.613 1 93.12 525 MET B O 1
ATOM 11190 N N . VAL B 1 526 ? -7.805 -6.117 1.519 1 94.88 526 VAL B N 1
ATOM 11191 C CA . VAL B 1 526 ? -7.406 -6.758 2.768 1 94.88 526 VAL B CA 1
ATOM 11192 C C . VAL B 1 526 ? -5.941 -6.438 3.068 1 94.88 526 VAL B C 1
ATOM 11194 O O . VAL B 1 526 ? -5.316 -7.086 3.908 1 94.88 526 VAL B O 1
ATOM 11197 N N . GLY B 1 527 ? -5.359 -5.488 2.449 1 88.19 527 GLY B N 1
ATOM 11198 C CA . GLY B 1 527 ? -3.953 -5.156 2.627 1 88.19 527 GLY B CA 1
ATOM 11199 C C . GLY B 1 527 ? -3.576 -4.914 4.074 1 88.19 527 GLY B C 1
ATOM 11200 O O . GLY B 1 527 ? -2.516 -5.348 4.527 1 88.19 527 GLY B O 1
ATOM 11201 N N . GLY B 1 528 ? -4.395 -4.223 4.848 1 86.75 528 GLY B N 1
ATOM 11202 C CA . GLY B 1 528 ? -4.133 -3.955 6.254 1 86.75 528 GLY B CA 1
ATOM 11203 C C . GLY B 1 528 ? -3.99 -5.219 7.082 1 86.75 528 GLY B C 1
ATOM 11204 O O . GLY B 1 528 ? -3.291 -5.227 8.102 1 86.75 528 GLY B O 1
ATOM 11205 N N . CYS B 1 529 ? -4.59 -6.309 6.613 1 91.75 529 CYS B N 1
ATOM 11206 C CA . CYS B 1 529 ? -4.512 -7.598 7.289 1 91.75 529 CYS B CA 1
ATOM 11207 C C . CYS B 1 529 ? -3.232 -8.336 6.914 1 91.75 529 CYS B C 1
ATOM 11209 O O . CYS B 1 529 ? -2.613 -8.984 7.758 1 91.75 529 CYS B O 1
ATOM 11211 N N . LEU B 1 530 ? -2.867 -8.219 5.711 1 90.56 530 LEU B N 1
ATOM 11212 C CA . LEU B 1 530 ? -1.811 -9.055 5.148 1 90.56 530 LEU B CA 1
ATOM 11213 C C . LEU B 1 530 ? -0.437 -8.57 5.605 1 90.56 530 LEU B C 1
ATOM 11215 O O . LEU B 1 530 ? 0.549 -9.305 5.5 1 90.56 530 LEU B O 1
ATOM 11219 N N . ALA B 1 531 ? -0.372 -7.379 6.098 1 83.12 531 ALA B N 1
ATOM 11220 C CA . ALA B 1 531 ? 0.907 -6.875 6.594 1 83.12 531 ALA B CA 1
ATOM 11221 C C . ALA B 1 531 ? 1.397 -7.699 7.781 1 83.12 531 ALA B C 1
ATOM 11223 O O . ALA B 1 531 ? 2.59 -7.992 7.891 1 83.12 531 ALA B O 1
ATOM 11224 N N . ASP B 1 532 ? 0.558 -8.039 8.641 1 89.12 532 ASP B N 1
ATOM 11225 C CA . ASP B 1 532 ? 0.775 -8.93 9.773 1 89.12 532 ASP B CA 1
ATOM 11226 C C . ASP B 1 532 ? -0.505 -9.68 10.141 1 89.12 532 ASP B C 1
ATOM 11228 O O . ASP B 1 532 ? -1.252 -9.242 11.023 1 89.12 532 ASP B O 1
ATOM 11232 N N . VAL B 1 533 ? -0.634 -10.82 9.547 1 95.12 533 VAL B N 1
ATOM 11233 C CA . VAL B 1 533 ? -1.864 -11.602 9.641 1 95.12 533 VAL B CA 1
ATOM 11234 C C . VAL B 1 533 ? -2.105 -12.008 11.094 1 95.12 533 VAL B C 1
ATOM 11236 O O . VAL B 1 533 ? -3.221 -11.875 11.609 1 95.12 533 VAL B O 1
ATOM 11239 N N . ARG B 1 534 ? -1.105 -12.43 11.766 1 93.44 534 ARG B N 1
ATOM 11240 C CA . ARG B 1 534 ? -1.24 -12.914 13.133 1 93.44 534 ARG B CA 1
ATOM 11241 C C . ARG B 1 534 ? -1.719 -11.812 14.07 1 93.44 534 ARG B C 1
ATOM 11243 O O . ARG B 1 534 ? -2.676 -12 14.82 1 93.44 534 ARG B O 1
ATOM 11250 N N . THR B 1 535 ? -1.076 -10.68 14.016 1 89.62 535 THR B N 1
ATOM 11251 C CA . THR B 1 535 ? -1.448 -9.562 14.875 1 89.62 535 THR B CA 1
ATOM 11252 C C . THR B 1 535 ? -2.879 -9.109 14.586 1 89.62 535 THR B C 1
ATOM 11254 O O . THR B 1 535 ? -3.625 -8.773 15.508 1 89.62 535 THR B O 1
ATOM 11257 N N . TRP B 1 536 ? -3.252 -9.055 13.383 1 93.69 536 TRP B N 1
ATOM 11258 C CA . TRP B 1 536 ? -4.609 -8.656 13.031 1 93.69 536 TRP B CA 1
ATOM 11259 C C . TRP B 1 536 ? -5.629 -9.648 13.57 1 93.69 536 TRP B C 1
ATOM 11261 O O . TRP B 1 536 ? -6.645 -9.258 14.148 1 93.69 536 TRP B O 1
ATOM 11271 N N . ILE B 1 537 ? -5.398 -10.977 13.336 1 95.19 537 ILE B N 1
ATOM 11272 C CA . ILE B 1 537 ? -6.332 -12.016 13.758 1 95.19 537 ILE B CA 1
ATOM 11273 C C . ILE B 1 537 ? -6.504 -11.977 15.273 1 95.19 537 ILE B C 1
ATOM 11275 O O . ILE B 1 537 ? -7.613 -12.141 15.789 1 95.19 537 ILE B O 1
ATOM 11279 N N . LEU B 1 538 ? -5.477 -11.695 16 1 92.44 538 LEU B N 1
ATOM 11280 C CA . LEU B 1 538 ? -5.512 -11.797 17.453 1 92.44 538 LEU B CA 1
ATOM 11281 C C . LEU B 1 538 ? -6.078 -10.516 18.078 1 92.44 538 LEU B C 1
ATOM 11283 O O . LEU B 1 538 ? -6.672 -10.555 19.156 1 92.44 538 LEU B O 1
ATOM 11287 N N . ASN B 1 539 ? -5.961 -9.398 17.281 1 90.19 539 ASN B N 1
ATOM 11288 C CA . ASN B 1 539 ? -6.281 -8.141 17.938 1 90.19 539 ASN B CA 1
ATOM 11289 C C . ASN B 1 539 ? -7.449 -7.434 17.266 1 90.19 539 ASN B C 1
ATOM 11291 O O . ASN B 1 539 ? -8.039 -6.512 17.828 1 90.19 539 ASN B O 1
ATOM 11295 N N . HIS B 1 540 ? -7.832 -7.898 16.062 1 93.5 540 HIS B N 1
ATOM 11296 C CA . HIS B 1 540 ? -8.797 -7.113 15.297 1 93.5 540 HIS B CA 1
ATOM 11297 C C . HIS B 1 540 ? -9.984 -7.973 14.867 1 93.5 540 HIS B C 1
ATOM 11299 O O . HIS B 1 540 ? -10.703 -7.625 13.93 1 93.5 540 HIS B O 1
ATOM 11305 N N . THR B 1 541 ? -10.164 -9.109 15.406 1 95.06 541 THR B N 1
ATOM 11306 C CA . THR B 1 541 ? -11.312 -9.977 15.172 1 95.06 541 THR B CA 1
ATOM 11307 C C . THR B 1 541 ? -11.969 -10.383 16.484 1 95.06 541 THR B C 1
ATOM 11309 O O . THR B 1 541 ? -11.344 -10.297 17.547 1 95.06 541 THR B O 1
ATOM 11312 N N . TRP B 1 542 ? -13.352 -10.828 16.469 1 92.62 542 TRP B N 1
ATOM 11313 C CA . TRP B 1 542 ? -13.992 -11.062 17.766 1 92.62 542 TRP B CA 1
ATOM 11314 C C . TRP B 1 542 ? -15.047 -12.156 17.672 1 92.62 542 TRP B C 1
ATOM 11316 O O . TRP B 1 542 ? -15.586 -12.602 18.672 1 92.62 542 TRP B O 1
ATOM 11326 N N . ILE B 1 543 ? -15.453 -12.562 16.5 1 95 543 ILE B N 1
ATOM 11327 C CA . ILE B 1 543 ? -16.594 -13.453 16.359 1 95 543 ILE B CA 1
ATOM 11328 C C . ILE B 1 543 ? -16.203 -14.859 16.844 1 95 543 ILE B C 1
ATOM 11330 O O . ILE B 1 543 ? -15.148 -15.375 16.469 1 95 543 ILE B O 1
ATOM 11334 N N . ASP B 1 544 ? -17.047 -15.445 17.672 1 93.88 544 ASP B N 1
ATOM 11335 C CA . ASP B 1 544 ? -16.938 -16.844 18.047 1 93.88 544 ASP B CA 1
ATOM 11336 C C . ASP B 1 544 ? -17.641 -17.734 17.031 1 93.88 544 ASP B C 1
ATOM 11338 O O . ASP B 1 544 ? -18.828 -18.047 17.188 1 93.88 544 ASP B O 1
ATOM 11342 N N . TRP B 1 545 ? -16.906 -18.266 16.109 1 96.12 545 TRP B N 1
ATOM 11343 C CA . TRP B 1 545 ? -17.453 -18.969 14.961 1 96.12 545 TRP B CA 1
ATOM 11344 C C . TRP B 1 545 ? -17.844 -20.391 15.328 1 96.12 545 TRP B C 1
ATOM 11346 O O . TRP B 1 545 ? -17.047 -21.141 15.875 1 96.12 545 TRP B O 1
ATOM 11356 N N . HIS B 1 546 ? -19.094 -20.75 15.023 1 95.38 546 HIS B N 1
ATOM 11357 C CA . HIS B 1 546 ? -19.594 -22.109 15.164 1 95.38 546 HIS B CA 1
ATOM 11358 C C . HIS B 1 546 ? -20.172 -22.625 13.852 1 95.38 546 HIS B C 1
ATOM 11360 O O . HIS B 1 546 ? -20.719 -21.859 13.062 1 95.38 546 HIS B O 1
ATOM 11366 N N . ILE B 1 547 ? -19.969 -23.875 13.578 1 95.44 547 ILE B N 1
ATOM 11367 C CA . ILE B 1 547 ? -20.531 -24.531 12.398 1 95.44 547 ILE B CA 1
ATOM 11368 C C . ILE B 1 547 ? -21.359 -25.734 12.82 1 95.44 547 ILE B C 1
ATOM 11370 O O . ILE B 1 547 ? -21.047 -26.391 13.82 1 95.44 547 ILE B O 1
ATOM 11374 N N . ARG B 1 548 ? -22.406 -25.984 12.133 1 92.12 548 ARG B N 1
ATOM 11375 C CA . ARG B 1 548 ? -23.219 -27.156 12.406 1 92.12 548 ARG B CA 1
ATOM 11376 C C . ARG B 1 548 ? -22.578 -28.406 11.805 1 92.12 548 ARG B C 1
ATOM 11378 O O . ARG B 1 548 ? -22.25 -28.438 10.617 1 92.12 548 ARG B O 1
ATOM 11385 N N . ASP B 1 549 ? -22.406 -29.406 12.594 1 87.56 549 ASP B N 1
ATOM 11386 C CA . ASP B 1 549 ? -21.844 -30.656 12.094 1 87.56 549 ASP B CA 1
ATOM 11387 C C . ASP B 1 549 ? -22.906 -31.5 11.398 1 87.56 549 ASP B C 1
ATOM 11389 O O . ASP B 1 549 ? -24.031 -31.031 11.18 1 87.56 549 ASP B O 1
ATOM 11393 N N . GLY B 1 550 ? -22.578 -32.656 10.93 1 83.06 550 GLY B N 1
ATOM 11394 C CA . GLY B 1 550 ? -23.469 -33.531 10.164 1 83.06 550 GLY B CA 1
ATOM 11395 C C . GLY B 1 550 ? -24.719 -33.938 10.93 1 83.06 550 GLY B C 1
ATOM 11396 O O . GLY B 1 550 ? -25.734 -34.281 10.336 1 83.06 550 GLY B O 1
ATOM 11397 N N . TYR B 1 551 ? -24.719 -33.781 12.211 1 78.75 551 TYR B N 1
ATOM 11398 C CA . TYR B 1 551 ? -25.844 -34.156 13.047 1 78.75 551 TYR B CA 1
ATOM 11399 C C . TYR B 1 551 ? -26.641 -32.938 13.477 1 78.75 551 TYR B C 1
ATOM 11401 O O . TYR B 1 551 ? -27.594 -33.031 14.25 1 78.75 551 TYR B O 1
ATOM 11409 N N . GLY B 1 552 ? -26.188 -31.828 13.031 1 82.5 552 GLY B N 1
ATOM 11410 C CA . GLY B 1 552 ? -26.891 -30.594 13.352 1 82.5 552 GLY B CA 1
ATOM 11411 C C . GLY B 1 552 ? -26.391 -29.938 14.633 1 82.5 552 GLY B C 1
ATOM 11412 O O . GLY B 1 552 ? -26.922 -28.906 15.047 1 82.5 552 GLY B O 1
ATOM 11413 N N . THR B 1 553 ? -25.391 -30.484 15.258 1 86.06 553 THR B N 1
ATOM 11414 C CA . THR B 1 553 ? -24.828 -29.953 16.484 1 86.06 553 THR B CA 1
ATOM 11415 C C . THR B 1 553 ? -23.797 -28.859 16.172 1 86.06 553 THR B C 1
ATOM 11417 O O . THR B 1 553 ? -23.016 -28.984 15.242 1 86.06 553 THR B O 1
ATOM 11420 N N . LEU B 1 554 ? -23.859 -27.828 17 1 91.44 554 LEU B N 1
ATOM 11421 C CA . LEU B 1 554 ? -22.938 -26.719 16.797 1 91.44 554 LEU B CA 1
ATOM 11422 C C . LEU B 1 554 ? -21.578 -27 17.422 1 91.44 554 LEU B C 1
ATOM 11424 O O . LEU B 1 554 ? -21.516 -27.438 18.578 1 91.44 554 LEU B O 1
ATOM 11428 N N . ARG B 1 555 ? -20.578 -26.797 16.656 1 90.94 555 ARG B N 1
ATOM 11429 C CA . ARG B 1 555 ? -19.203 -26.859 17.156 1 90.94 555 ARG B CA 1
ATOM 11430 C C . ARG B 1 555 ? -18.406 -25.641 16.719 1 90.94 555 ARG B C 1
ATOM 11432 O O . ARG B 1 555 ? -18.672 -25.062 15.656 1 90.94 555 ARG B O 1
ATOM 11439 N N . ARG B 1 556 ? -17.438 -25.344 17.469 1 93.12 556 ARG B N 1
ATOM 11440 C CA . ARG B 1 556 ? -16.547 -24.25 17.078 1 93.12 556 ARG B CA 1
ATOM 11441 C C . ARG B 1 556 ? -15.758 -24.609 15.82 1 93.12 556 ARG B C 1
ATOM 11443 O O . ARG B 1 556 ? -15.32 -25.75 15.664 1 93.12 556 ARG B O 1
ATOM 11450 N N . VAL B 1 557 ? -15.57 -23.641 14.969 1 94.62 557 VAL B N 1
ATOM 11451 C CA . VAL B 1 557 ? -14.875 -23.859 13.703 1 94.62 557 VAL B CA 1
ATOM 11452 C C . VAL B 1 557 ? -13.414 -24.219 13.977 1 94.62 557 VAL B C 1
ATOM 11454 O O . VAL B 1 557 ? -12.828 -25.047 13.266 1 94.62 557 VAL B O 1
ATOM 11457 N N . TRP B 1 558 ? -12.82 -23.594 14.984 1 93.56 558 TRP B N 1
ATOM 11458 C CA . TRP B 1 558 ? -11.445 -23.859 15.383 1 93.56 558 TRP B CA 1
ATOM 11459 C C . TRP B 1 558 ? -11.352 -24.094 16.891 1 93.56 558 TRP B C 1
ATOM 11461 O O . TRP B 1 558 ? -11.852 -23.281 17.672 1 93.56 558 TRP B O 1
ATOM 11471 N N . ASP B 1 559 ? -10.797 -25.25 17.172 1 88.5 559 ASP B N 1
ATOM 11472 C CA . ASP B 1 559 ? -10.625 -25.594 18.578 1 88.5 559 ASP B CA 1
ATOM 11473 C C . ASP B 1 559 ? -9.32 -26.359 18.797 1 88.5 559 ASP B C 1
ATOM 11475 O O . ASP B 1 559 ? -8.828 -27.031 17.891 1 88.5 559 ASP B O 1
ATOM 11479 N N . THR B 1 560 ? -8.797 -26.297 19.938 1 85.12 560 THR B N 1
ATOM 11480 C CA . THR B 1 560 ? -7.492 -26.875 20.266 1 85.12 560 THR B CA 1
ATOM 11481 C C . THR B 1 560 ? -7.578 -28.391 20.344 1 85.12 560 THR B C 1
ATOM 11483 O O . THR B 1 560 ? -6.555 -29.078 20.344 1 85.12 560 THR B O 1
ATOM 11486 N N . ARG B 1 561 ? -8.734 -28.922 20.422 1 80.31 561 ARG B N 1
ATOM 11487 C CA . ARG B 1 561 ? -8.898 -30.375 20.484 1 80.31 561 ARG B CA 1
ATOM 11488 C C . ARG B 1 561 ? -8.586 -31.016 19.125 1 80.31 561 ARG B C 1
ATOM 11490 O O . ARG B 1 561 ? -8.086 -32.156 19.078 1 80.31 561 ARG B O 1
ATOM 11497 N N . HIS B 1 562 ? -8.898 -30.188 18.109 1 81.94 562 HIS B N 1
ATOM 11498 C CA . HIS B 1 562 ? -8.766 -30.766 16.781 1 81.94 562 HIS B CA 1
ATOM 11499 C C . HIS B 1 562 ? -7.777 -29.969 15.938 1 81.94 562 HIS B C 1
ATOM 11501 O O . HIS B 1 562 ? -7.621 -30.234 14.742 1 81.94 562 HIS B O 1
ATOM 11507 N N . SER B 1 563 ? -7.223 -29 16.5 1 90.88 563 SER B N 1
ATOM 11508 C CA . SER B 1 563 ? -6.312 -28.125 15.758 1 90.88 563 SER B CA 1
ATOM 11509 C C . SER B 1 563 ? -5.109 -27.75 16.609 1 90.88 563 SER B C 1
ATOM 11511 O O . SER B 1 563 ? -5.172 -27.781 17.844 1 90.88 563 SER B O 1
ATOM 11513 N N . LYS B 1 564 ? -4.07 -27.562 15.961 1 90.75 564 LYS B N 1
ATOM 11514 C CA . LYS B 1 564 ? -2.863 -27.047 16.609 1 90.75 564 LYS B CA 1
ATOM 11515 C C . LYS B 1 564 ? -2.441 -25.703 15.992 1 90.75 564 LYS B C 1
ATOM 11517 O O . LYS B 1 564 ? -3.02 -25.266 15 1 90.75 564 LYS B O 1
ATOM 11522 N N . ALA B 1 565 ? -1.51 -25.141 16.688 1 91.19 565 ALA B N 1
ATOM 11523 C CA . ALA B 1 565 ? -1.048 -23.844 16.219 1 91.19 565 ALA B CA 1
ATOM 11524 C C . ALA B 1 565 ? -0.311 -23.969 14.891 1 91.19 565 ALA B C 1
ATOM 11526 O O . ALA B 1 565 ? 0.439 -24.922 14.68 1 91.19 565 ALA B O 1
ATOM 11527 N N . ASP B 1 566 ? -0.562 -23.062 13.977 1 93.88 566 ASP B N 1
ATOM 11528 C CA . ASP B 1 566 ? 0.098 -22.938 12.68 1 93.88 566 ASP B CA 1
ATOM 11529 C C . ASP B 1 566 ? 1.616 -22.906 12.836 1 93.88 566 ASP B C 1
ATOM 11531 O O . ASP B 1 566 ? 2.135 -22.25 13.742 1 93.88 566 ASP B O 1
ATOM 11535 N N . GLU B 1 567 ? 2.297 -23.609 12.008 1 93.5 567 GLU B N 1
ATOM 11536 C CA . GLU B 1 567 ? 3.744 -23.734 12.141 1 93.5 567 GLU B CA 1
ATOM 11537 C C . GLU B 1 567 ? 4.469 -23.031 11 1 93.5 567 GLU B C 1
ATOM 11539 O O . GLU B 1 567 ? 5.605 -23.375 10.672 1 93.5 567 GLU B O 1
ATOM 11544 N N . SER B 1 568 ? 3.834 -22.141 10.352 1 95.19 568 SER B N 1
ATOM 11545 C CA . SER B 1 568 ? 4.523 -21.328 9.344 1 95.19 568 SER B CA 1
ATOM 11546 C C . SER B 1 568 ? 5.801 -20.719 9.906 1 95.19 568 SER B C 1
ATOM 11548 O O . SER B 1 568 ? 5.832 -20.281 11.055 1 95.19 568 SER B O 1
ATOM 11550 N N . GLU B 1 569 ? 6.859 -20.688 9.117 1 92.75 569 GLU B N 1
ATOM 11551 C CA . GLU B 1 569 ? 8.148 -20.172 9.562 1 92.75 569 GLU B CA 1
ATOM 11552 C C . GLU B 1 569 ? 8.078 -18.688 9.867 1 92.75 569 GLU B C 1
ATOM 11554 O O . GLU B 1 569 ? 8.664 -18.219 10.852 1 92.75 569 GLU B O 1
ATOM 11559 N N . ASP B 1 570 ? 7.418 -18.016 9.047 1 91.56 570 ASP B N 1
ATOM 11560 C CA . ASP B 1 570 ? 7.18 -16.594 9.305 1 91.56 570 ASP B CA 1
ATOM 11561 C C . ASP B 1 570 ? 6.031 -16.406 10.289 1 91.56 570 ASP B C 1
ATOM 11563 O O . ASP B 1 570 ? 4.863 -16.562 9.93 1 91.56 570 ASP B O 1
ATOM 11567 N N . VAL B 1 571 ? 6.297 -16 11.398 1 91 571 VAL B N 1
ATOM 11568 C CA . VAL B 1 571 ? 5.359 -15.922 12.516 1 91 571 VAL B CA 1
ATOM 11569 C C . VAL B 1 571 ? 4.23 -14.953 12.18 1 91 571 VAL B C 1
ATOM 11571 O O . VAL B 1 571 ? 3.1 -15.125 12.641 1 91 571 VAL B O 1
ATOM 11574 N N . ARG B 1 572 ? 4.43 -14.008 11.367 1 89.75 572 ARG B N 1
ATOM 11575 C CA . ARG B 1 572 ? 3.443 -12.992 11 1 89.75 572 ARG B CA 1
ATOM 11576 C C . ARG B 1 572 ? 2.258 -13.625 10.281 1 89.75 572 ARG B C 1
ATOM 11578 O O . ARG B 1 572 ? 1.181 -13.031 10.203 1 89.75 572 ARG B O 1
ATOM 11585 N N . TRP B 1 573 ? 2.453 -14.758 9.75 1 95.25 573 TRP B N 1
ATOM 11586 C CA . TRP B 1 573 ? 1.431 -15.359 8.898 1 95.25 573 TRP B CA 1
ATOM 11587 C C . TRP B 1 573 ? 0.682 -16.469 9.641 1 95.25 573 TRP B C 1
ATOM 11589 O O . TRP B 1 573 ? -0.189 -17.125 9.07 1 95.25 573 TRP B O 1
ATOM 11599 N N . ARG B 1 574 ? 0.939 -16.656 10.914 1 96.19 574 ARG B N 1
ATOM 11600 C CA . ARG B 1 574 ? 0.265 -17.688 11.695 1 96.19 574 ARG B CA 1
ATOM 11601 C C . ARG B 1 574 ? -1.144 -17.25 12.078 1 96.19 574 ARG B C 1
ATOM 11603 O O . ARG B 1 574 ? -1.448 -16.047 12.086 1 96.19 574 ARG B O 1
ATOM 11610 N N . GLY B 1 575 ? -1.986 -18.219 12.305 1 95.88 575 GLY B N 1
ATOM 11611 C CA . GLY B 1 575 ? -3.375 -17.938 12.641 1 95.88 575 GLY B CA 1
ATOM 11612 C C . GLY B 1 575 ? -3.625 -17.875 14.133 1 95.88 575 GLY B C 1
ATOM 11613 O O . GLY B 1 575 ? -2.891 -17.203 14.859 1 95.88 575 GLY B O 1
ATOM 11614 N N . TYR B 1 576 ? -4.738 -18.469 14.555 1 95.38 576 TYR B N 1
ATOM 11615 C CA . TYR B 1 576 ? -5.16 -18.469 15.953 1 95.38 576 TYR B CA 1
ATOM 11616 C C . TYR B 1 576 ? -4.117 -19.141 16.828 1 95.38 576 TYR B C 1
ATOM 11618 O O . TYR B 1 576 ? -3.25 -19.875 16.344 1 95.38 576 TYR B O 1
ATOM 11626 N N . ASP B 1 577 ? -4.133 -18.75 18.125 1 87.88 577 ASP B N 1
ATOM 11627 C CA . ASP B 1 577 ? -3.109 -19.234 19.031 1 87.88 577 ASP B CA 1
ATOM 11628 C C . ASP B 1 577 ? -3.725 -20.094 20.141 1 87.88 577 ASP B C 1
ATOM 11630 O O . ASP B 1 577 ? -4.895 -19.922 20.5 1 87.88 577 ASP B O 1
ATOM 11634 N N . THR B 1 578 ? -2.979 -21.141 20.531 1 77.56 578 THR B N 1
ATOM 11635 C CA . THR B 1 578 ? -3.426 -21.984 21.625 1 77.56 578 THR B CA 1
ATOM 11636 C C . THR B 1 578 ? -3.256 -21.266 22.953 1 77.56 578 THR B C 1
ATOM 11638 O O . THR B 1 578 ? -2.297 -20.531 23.156 1 77.56 578 THR B O 1
ATOM 11641 N N . VAL B 1 579 ? -4.336 -21.141 23.609 1 61.59 579 VAL B N 1
ATOM 11642 C CA . VAL B 1 579 ? -4.332 -20.531 24.938 1 61.59 579 VAL B CA 1
ATOM 11643 C C . VAL B 1 579 ? -3.285 -21.219 25.812 1 61.59 579 VAL B C 1
ATOM 11645 O O . VAL B 1 579 ? -3.354 -22.422 26.047 1 61.59 579 VAL B O 1
ATOM 11648 N N . THR B 1 580 ? -2.084 -20.906 25.703 1 48.69 580 THR B N 1
ATOM 11649 C CA . THR B 1 580 ? -1.291 -21.531 26.766 1 48.69 580 THR B CA 1
ATOM 11650 C C . THR B 1 580 ? -1.855 -21.188 28.141 1 48.69 580 THR B C 1
ATOM 11652 O O . THR B 1 580 ? -2.08 -20.016 28.453 1 48.69 580 THR B O 1
ATOM 11655 N N . ARG B 1 581 ? -2.498 -22.141 28.891 1 40.41 581 ARG B N 1
ATOM 11656 C CA . ARG B 1 581 ? -2.672 -21.953 30.328 1 40.41 581 ARG B CA 1
ATOM 11657 C C . ARG B 1 581 ? -1.457 -21.266 30.953 1 40.41 581 ARG B C 1
ATOM 11659 O O . ARG B 1 581 ? -0.324 -21.719 30.766 1 40.41 581 ARG B O 1
ATOM 11666 N N . GLY B 1 582 ? -1.517 -20.109 31.203 1 35.69 582 GLY B N 1
ATOM 11667 C CA . GLY B 1 582 ? -0.515 -19.562 32.094 1 35.69 582 GLY B CA 1
ATOM 11668 C C . GLY B 1 582 ? -0.026 -20.547 33.125 1 35.69 582 GLY B C 1
ATOM 11669 O O . GLY B 1 582 ? -0.813 -21.328 33.656 1 35.69 582 GLY B O 1
ATOM 11670 N N . GLN B 1 583 ? 1.229 -20.984 33.125 1 29.67 583 GLN B N 1
ATOM 11671 C CA . GLN B 1 583 ? 1.803 -21.531 34.344 1 29.67 583 GLN B CA 1
ATOM 11672 C C . GLN B 1 583 ? 1.297 -20.781 35.562 1 29.67 583 GLN B C 1
ATOM 11674 O O . GLN B 1 583 ? 1.418 -19.547 35.656 1 29.67 583 GLN B O 1
ATOM 11679 N N . LYS B 1 584 ? 0.307 -21.359 36.281 1 30.11 584 LYS B N 1
ATOM 11680 C CA . LYS B 1 584 ? 0.15 -20.953 37.688 1 30.11 584 LYS B CA 1
ATOM 11681 C C . LYS B 1 584 ? 1.504 -20.703 38.344 1 30.11 584 LYS B C 1
ATOM 11683 O O . LYS B 1 584 ? 2.369 -21.578 38.375 1 30.11 584 LYS B O 1
ATOM 11688 N N . LYS B 1 585 ? 1.882 -19.469 38.438 1 26.45 585 LYS B N 1
ATOM 11689 C CA . LYS B 1 585 ? 2.854 -19.25 39.5 1 26.45 585 LYS B CA 1
ATOM 11690 C C . LYS B 1 585 ? 2.51 -20.062 40.75 1 26.45 585 LYS B C 1
ATOM 11692 O O . LYS B 1 585 ? 1.392 -19.984 41.25 1 26.45 585 LYS B O 1
ATOM 11697 N N . ASN B 1 586 ? 3.057 -21.25 40.969 1 23.66 586 ASN B N 1
ATOM 11698 C CA . ASN B 1 586 ? 3.076 -21.938 42.281 1 23.66 586 ASN B CA 1
ATOM 11699 C C . ASN B 1 586 ? 3.314 -20.953 43.406 1 23.66 586 ASN B C 1
ATOM 11701 O O . ASN B 1 586 ? 4.363 -20.312 43.469 1 23.66 586 ASN B O 1
ATOM 11705 N N . ASP B 1 587 ? 2.229 -20.281 43.812 1 23.06 587 ASP B N 1
ATOM 11706 C CA . ASP B 1 587 ? 2.195 -19.656 45.125 1 23.06 587 ASP B CA 1
ATOM 11707 C C . ASP B 1 587 ? 2.752 -20.578 46.188 1 23.06 587 ASP B C 1
ATOM 11709 O O . ASP B 1 587 ? 2.072 -21.516 46.625 1 23.06 587 ASP B O 1
ATOM 11713 N N . LYS B 1 588 ? 3.916 -21.094 45.969 1 19.84 588 LYS B N 1
ATOM 11714 C CA . LYS B 1 588 ? 4.5 -21.766 47.125 1 19.84 588 LYS B CA 1
ATOM 11715 C C . LYS B 1 588 ? 4.426 -20.875 48.375 1 19.84 588 LYS B C 1
ATOM 11717 O O . LYS B 1 588 ? 5.027 -19.812 48.406 1 19.84 588 LYS B O 1
ATOM 11722 N N . ARG B 1 589 ? 3.191 -20.812 49.031 1 21.55 589 ARG B N 1
ATOM 11723 C CA . ARG B 1 589 ? 3.057 -20.516 50.438 1 21.55 589 ARG B CA 1
ATOM 11724 C C . ARG B 1 589 ? 4.133 -21.234 51.25 1 21.55 589 ARG B C 1
ATOM 11726 O O . ARG B 1 589 ? 4.09 -22.453 51.406 1 21.55 589 ARG B O 1
ATOM 11733 N N . GLY B 1 590 ? 5.449 -21.047 50.906 1 16.91 590 GLY B N 1
ATOM 11734 C CA . GLY B 1 590 ? 6.402 -21.594 51.844 1 16.91 590 GLY B CA 1
ATOM 11735 C C . GLY B 1 590 ? 6.098 -21.219 53.281 1 16.91 590 GLY B C 1
ATOM 11736 O O . GLY B 1 590 ? 5.758 -20.062 53.594 1 16.91 590 GLY B O 1
ATOM 11737 N N . ASN B 1 591 ? 5.336 -22.172 53.969 1 18.09 591 ASN B N 1
ATOM 11738 C CA . ASN B 1 591 ? 5.102 -22.328 55.406 1 18.09 591 ASN B CA 1
ATOM 11739 C C . ASN B 1 591 ? 6.348 -21.984 56.219 1 18.09 591 ASN B C 1
ATOM 11741 O O . ASN B 1 591 ? 7.316 -22.75 56.219 1 18.09 591 ASN B O 1
ATOM 11745 N N . GLU B 1 592 ? 6.922 -20.75 55.812 1 16.72 592 GLU B N 1
ATOM 11746 C CA . GLU B 1 592 ? 8.07 -20.5 56.688 1 16.72 592 GLU B CA 1
ATOM 11747 C C . GLU B 1 592 ? 7.707 -20.672 58.156 1 16.72 592 GLU B C 1
ATOM 11749 O O . GLU B 1 592 ? 6.887 -19.906 58.688 1 16.72 592 GLU B O 1
ATOM 11754 N N . GLU B 1 593 ? 7.516 -21.922 58.562 1 17.28 593 GLU B N 1
ATOM 11755 C CA . GLU B 1 593 ? 7.348 -22.25 59.969 1 17.28 593 GLU B CA 1
ATOM 11756 C C . GLU B 1 593 ? 8.508 -21.703 60.812 1 17.28 593 GLU B C 1
ATOM 11758 O O . GLU B 1 593 ? 8.617 -22.016 62 1 17.28 593 GLU B O 1
ATOM 11763 N N . THR B 1 594 ? 9.016 -20.531 60.344 1 15.84 594 THR B N 1
ATOM 11764 C CA . THR B 1 594 ? 10.203 -20.375 61.156 1 15.84 594 THR B CA 1
ATOM 11765 C C . THR B 1 594 ? 9.852 -20.484 62.656 1 15.84 594 THR B C 1
ATOM 11767 O O . THR B 1 594 ? 8.945 -19.797 63.125 1 15.84 594 THR B O 1
ATOM 11770 N N . GLU B 1 595 ? 10.328 -21.531 63.25 1 15.82 595 GLU B N 1
ATOM 11771 C CA . GLU B 1 595 ? 10.273 -22.062 64.625 1 15.82 595 GLU B CA 1
ATOM 11772 C C . GLU B 1 595 ? 10.906 -21.109 65.625 1 15.82 595 GLU B C 1
ATOM 11774 O O . GLU B 1 595 ? 10.758 -21.281 66.812 1 15.82 595 GLU B O 1
ATOM 11779 N N . THR B 1 596 ? 11.625 -20.109 65.125 1 15.03 596 THR B N 1
ATOM 11780 C CA . THR B 1 596 ? 12.688 -20.047 66.125 1 15.03 596 THR B CA 1
ATOM 11781 C C . THR B 1 596 ? 12.102 -19.875 67.5 1 15.03 596 THR B C 1
ATOM 11783 O O . THR B 1 596 ? 10.984 -19.375 67.625 1 15.03 596 THR B O 1
ATOM 11786 N N . SER B 1 597 ? 13.078 -20.078 68.438 1 14.88 597 SER B N 1
ATOM 11787 C CA . SER B 1 597 ? 13.383 -20.516 69.812 1 14.88 597 SER B CA 1
ATOM 11788 C C . SER B 1 597 ? 12.898 -19.516 70.812 1 14.88 597 SER B C 1
ATOM 11790 O O . SER B 1 597 ? 12.469 -18.406 70.5 1 14.88 597 SER B O 1
ATOM 11792 N N . SER B 1 598 ? 13.781 -19.438 71.812 1 14.64 598 SER B N 1
ATOM 11793 C CA . SER B 1 598 ? 13.68 -19.656 73.25 1 14.64 598 SER B CA 1
ATOM 11794 C C . SER B 1 598 ? 13.367 -18.359 74 1 14.64 598 SER B C 1
ATOM 11796 O O . SER B 1 598 ? 12.438 -18.312 74.812 1 14.64 598 SER B O 1
ATOM 11798 N N . SER B 1 599 ? 14.414 -17.531 74.25 1 14.25 599 SER B N 1
ATOM 11799 C CA . SER B 1 599 ? 14.828 -17.391 75.625 1 14.25 599 SER B CA 1
ATOM 11800 C C . SER B 1 599 ? 13.961 -16.359 76.312 1 14.25 599 SER B C 1
ATOM 11802 O O . SER B 1 599 ? 13.227 -15.594 75.688 1 14.25 599 SER B O 1
ATOM 11804 N N . SER B 1 600 ? 14.68 -15.727 77.375 1 14.22 600 SER B N 1
ATOM 11805 C CA . SER B 1 600 ? 14.578 -15.625 78.875 1 14.22 600 SER B CA 1
ATOM 11806 C C . SER B 1 600 ? 13.883 -14.328 79.25 1 14.22 600 SER B C 1
ATOM 11808 O O . SER B 1 600 ? 12.898 -14.352 80 1 14.22 600 SER B O 1
ATOM 11810 N N . SER B 1 601 ? 14.742 -13.375 79.75 1 13.89 601 SER B N 1
ATOM 11811 C CA . SER B 1 601 ? 14.766 -12.977 81.188 1 13.89 601 SER B CA 1
ATOM 11812 C C . SER B 1 601 ? 13.859 -11.773 81.438 1 13.89 601 SER B C 1
ATOM 11814 O O . SER B 1 601 ? 13.367 -11.156 80.5 1 13.89 601 SER B O 1
ATOM 11816 N N . SER B 1 602 ? 14.484 -10.805 82.25 1 13.8 602 SER B N 1
ATOM 11817 C CA . SER B 1 602 ? 14.211 -10.352 83.562 1 13.8 602 SER B CA 1
ATOM 11818 C C . SER B 1 602 ? 13.414 -9.055 83.562 1 13.8 602 SER B C 1
ATOM 11820 O O . SER B 1 602 ? 12.352 -8.961 84.188 1 13.8 602 SER B O 1
ATOM 11822 N N . SER B 1 603 ? 14.125 -7.852 83.812 1 13.68 603 SER B N 1
ATOM 11823 C CA . SER B 1 603 ? 14.07 -7.172 85.062 1 13.68 603 SER B CA 1
ATOM 11824 C C . SER B 1 603 ? 13.07 -6.02 85.062 1 13.68 603 SER B C 1
ATOM 11826 O O . SER B 1 603 ? 12.547 -5.668 84 1 13.68 603 SER B O 1
ATOM 11828 N N . SER B 1 604 ? 13.602 -4.785 85.5 1 13.58 604 SER B N 1
ATOM 11829 C CA . SER B 1 604 ? 13.297 -4.059 86.75 1 13.58 604 SER B CA 1
ATOM 11830 C C . SER B 1 604 ? 12.297 -2.936 86.5 1 13.58 604 SER B C 1
ATOM 11832 O O . SER B 1 604 ? 11.25 -2.873 87.125 1 13.58 604 SER B O 1
ATOM 11834 N N . SER B 1 605 ? 12.766 -1.612 86.688 1 13.54 605 SER B N 1
ATOM 11835 C CA . SER B 1 605 ? 12.43 -0.793 87.875 1 13.54 605 SER B CA 1
ATOM 11836 C C . SER B 1 605 ? 11.367 0.244 87.5 1 13.54 605 SER B C 1
ATOM 11838 O O . SER B 1 605 ? 10.664 0.115 86.5 1 13.54 605 SER B O 1
ATOM 11840 N N . SER B 1 606 ? 11.719 1.621 87.812 1 13.41 606 SER B N 1
ATOM 11841 C CA . SER B 1 606 ? 11.211 2.467 88.875 1 13.41 606 SER B CA 1
ATOM 11842 C C . SER B 1 606 ? 10.164 3.453 88.375 1 13.41 606 SER B C 1
ATOM 11844 O O . SER B 1 606 ? 9.055 3.52 88.875 1 13.41 606 SER B O 1
ATOM 11846 N N . SER B 1 607 ? 10.477 4.891 88.375 1 13.43 607 SER B N 1
ATOM 11847 C CA . SER B 1 607 ? 10.008 5.82 89.375 1 13.43 607 SER B CA 1
ATOM 11848 C C . SER B 1 607 ? 8.836 6.652 88.875 1 13.43 607 SER B C 1
ATOM 11850 O O . SER B 1 607 ? 7.773 6.691 89.5 1 13.43 607 SER B O 1
ATOM 11852 N N . SER B 1 608 ? 8.969 8.133 88.812 1 13.45 608 SER B N 1
ATOM 11853 C CA . SER B 1 608 ? 8.375 9.086 89.75 1 13.45 608 SER B CA 1
ATOM 11854 C C . SER B 1 608 ? 7.172 9.789 89.125 1 13.45 608 SER B C 1
ATOM 11856 O O . SER B 1 608 ? 6.984 9.766 87.938 1 13.45 608 SER B O 1
ATOM 11858 N N . SER B 1 609 ? 6.855 11.164 89.688 1 13.46 609 SER B N 1
ATOM 11859 C CA . SER B 1 609 ? 5.773 11.734 90.5 1 13.46 609 SER B CA 1
ATOM 11860 C C . SER B 1 609 ? 4.84 12.578 89.625 1 13.46 609 SER B C 1
ATOM 11862 O O . SER B 1 609 ? 3.627 12.352 89.625 1 13.46 609 SER B O 1
ATOM 11864 N N . SER B 1 610 ? 4.891 14.078 89.688 1 13.32 610 SER B N 1
ATOM 11865 C CA . SER B 1 610 ? 3.963 14.883 90.5 1 13.32 610 SER B CA 1
ATOM 11866 C C . SER B 1 610 ? 2.889 15.516 89.625 1 13.32 610 SER B C 1
ATOM 11868 O O . SER B 1 610 ? 2.998 15.508 88.375 1 13.32 610 SER B O 1
ATOM 11870 N N . SER B 1 611 ? 2.459 16.953 89.938 1 13.5 611 SER B N 1
ATOM 11871 C CA . SER B 1 611 ? 1.247 17.484 90.562 1 13.5 611 SER B CA 1
ATOM 11872 C C . SER B 1 611 ? 0.381 18.203 89.5 1 13.5 611 SER B C 1
ATOM 11874 O O . SER B 1 611 ? -0.8 17.891 89.375 1 13.5 611 SER B O 1
ATOM 11876 N N . ASP B 1 612 ? 0.203 19.719 89.562 1 13.24 612 ASP B N 1
ATOM 11877 C CA . ASP B 1 612 ? -0.919 20.438 90.188 1 13.24 612 ASP B CA 1
ATOM 11878 C C . ASP B 1 612 ? -1.86 20.984 89.125 1 13.24 612 ASP B C 1
ATOM 11880 O O . ASP B 1 612 ? -1.517 21.016 87.938 1 13.24 612 ASP B O 1
ATOM 11884 N N . SER B 1 613 ? -2.361 22.469 89.25 1 13.6 613 SER B N 1
ATOM 11885 C CA . SER B 1 613 ? -3.625 23.047 89.688 1 13.6 613 SER B CA 1
ATOM 11886 C C . SER B 1 613 ? -4.414 23.625 88.5 1 13.6 613 SER B C 1
ATOM 11888 O O . SER B 1 613 ? -5.57 23.25 88.312 1 13.6 613 SER B O 1
ATOM 11890 N N . SER B 1 614 ? -4.887 25.094 88.562 1 13.69 614 SER B N 1
ATOM 11891 C CA . SER B 1 614 ? -6.199 25.641 88.938 1 13.69 614 SER B CA 1
ATOM 11892 C C . SER B 1 614 ? -6.879 26.219 87.688 1 13.69 614 SER B C 1
ATOM 11894 O O . SER B 1 614 ? -8.016 25.859 87.375 1 13.69 614 SER B O 1
ATOM 11896 N N . SER B 1 615 ? -6.809 27.656 87.312 1 13.45 615 SER B N 1
ATOM 11897 C CA . SER B 1 615 ? -7.852 28.625 87.625 1 13.45 615 SER B CA 1
ATOM 11898 C C . SER B 1 615 ? -8.719 28.891 86.375 1 13.45 615 SER B C 1
ATOM 11900 O O . SER B 1 615 ? -8.375 28.5 85.25 1 13.45 615 SER B O 1
ATOM 11902 N N . VAL B 1 616 ? -9.078 30.266 86.062 1 14.09 616 VAL B N 1
ATOM 11903 C CA . VAL B 1 616 ? -10.281 31.062 86.25 1 14.09 616 VAL B CA 1
ATOM 11904 C C . VAL B 1 616 ? -10.992 31.25 84.875 1 14.09 616 VAL B C 1
ATOM 11906 O O . VAL B 1 616 ? -10.398 31.062 83.875 1 14.09 616 VAL B O 1
ATOM 11909 N N . SER B 1 617 ? -11.922 32.438 84.688 1 13.7 617 SER B N 1
ATOM 11910 C CA . SER B 1 617 ? -13.352 32.75 84.625 1 13.7 617 SER B CA 1
ATOM 11911 C C . SER B 1 617 ? -13.75 33.188 83.25 1 13.7 617 SER B C 1
ATOM 11913 O O . SER B 1 617 ? -14.711 32.656 82.688 1 13.7 617 SER B O 1
ATOM 11915 N N . ASP B 1 618 ? -13.539 34.469 82.812 1 13.76 618 ASP B N 1
ATOM 11916 C CA . ASP B 1 618 ? -14.609 35.469 82.688 1 13.76 618 ASP B CA 1
ATOM 11917 C C . ASP B 1 618 ? -15.242 35.438 81.25 1 13.76 618 ASP B C 1
ATOM 11919 O O . ASP B 1 618 ? -14.641 34.938 80.312 1 13.76 618 ASP B O 1
ATOM 11923 N N . VAL B 1 619 ? -15.859 36.625 80.812 1 13.79 619 VAL B N 1
ATOM 11924 C CA . VAL B 1 619 ? -17.203 37.156 80.625 1 13.79 619 VAL B CA 1
ATOM 11925 C C . VAL B 1 619 ? -17.531 37.188 79.125 1 13.79 619 VAL B C 1
ATOM 11927 O O . VAL B 1 619 ? -18.547 36.625 78.688 1 13.79 619 VAL B O 1
ATOM 11930 N N . ALA B 1 620 ? -17.719 38.5 78.562 1 14.32 620 ALA B N 1
ATOM 11931 C CA . ALA B 1 620 ? -18.969 39.188 78.25 1 14.32 620 ALA B CA 1
ATOM 11932 C C . ALA B 1 620 ? -19.328 39.031 76.75 1 14.32 620 ALA B C 1
ATOM 11934 O O . ALA B 1 620 ? -18.469 38.656 75.938 1 14.32 620 ALA B O 1
ATOM 11935 N N . MET B 1 621 ? -20.141 40.125 76.062 1 14.26 621 MET B N 1
ATOM 11936 C CA . MET B 1 621 ? -21.5 40.312 75.562 1 14.26 621 MET B CA 1
ATOM 11937 C C . MET B 1 621 ? -21.484 40.5 74.062 1 14.26 621 MET B C 1
ATOM 11939 O O . MET B 1 621 ? -22.531 40.719 73.438 1 14.26 621 MET B O 1
ATOM 11943 N N . ARG B 1 622 ? -20.422 40.594 73.375 1 13.76 622 ARG B N 1
ATOM 11944 C CA . ARG B 1 622 ? -20.531 41.625 72.375 1 13.76 622 ARG B CA 1
ATOM 11945 C C . ARG B 1 622 ? -21.672 41.312 71.375 1 13.76 622 ARG B C 1
ATOM 11947 O O . ARG B 1 622 ? -22.125 40.156 71.312 1 13.76 622 ARG B O 1
ATOM 11954 N N . ARG B 1 623 ? -21.406 41.812 70.188 1 15.23 623 ARG B N 1
ATOM 11955 C CA . ARG B 1 623 ? -22.062 42.75 69.25 1 15.23 623 ARG B CA 1
ATOM 11956 C C . ARG B 1 623 ? -22.984 42 68.312 1 15.23 623 ARG B C 1
ATOM 11958 O O . ARG B 1 623 ? -22.656 40.906 67.812 1 15.23 623 ARG B O 1
ATOM 11965 N N . VAL B 1 624 ? -24 42.562 68 1 14.41 624 VAL B N 1
ATOM 11966 C CA . VAL B 1 624 ? -25.406 42.344 67.688 1 14.41 624 VAL B CA 1
ATOM 11967 C C . VAL B 1 624 ? -25.547 41.688 66.312 1 14.41 624 VAL B C 1
ATOM 11969 O O . VAL B 1 624 ? -26.156 40.625 66.188 1 14.41 624 VAL B O 1
ATOM 11972 N N . THR B 1 625 ? -26.219 42.406 65.375 1 14.44 625 THR B N 1
ATOM 11973 C CA . THR B 1 625 ? -27.578 42.062 65 1 14.44 625 THR B CA 1
ATOM 11974 C C . THR B 1 625 ? -27.562 41.281 63.656 1 14.44 625 THR B C 1
ATOM 11976 O O . THR B 1 625 ? -28.141 40.219 63.562 1 14.44 625 THR B O 1
ATOM 11979 N N . SER B 1 626 ? -27.828 42.094 62.438 1 14.95 626 SER B N 1
ATOM 11980 C CA . SER B 1 626 ? -29.109 41.906 61.812 1 14.95 626 SER B CA 1
ATOM 11981 C C . SER B 1 626 ? -29.047 40.781 60.781 1 14.95 626 SER B C 1
ATOM 11983 O O . SER B 1 626 ? -29.812 39.812 60.844 1 14.95 626 SER B O 1
ATOM 11985 N N . THR B 1 627 ? -29.391 41.188 59.375 1 15.49 627 THR B N 1
ATOM 11986 C CA . THR B 1 627 ? -30.625 40.812 58.719 1 15.49 627 THR B CA 1
ATOM 11987 C C . THR B 1 627 ? -30.422 39.531 57.906 1 15.49 627 THR B C 1
ATOM 11989 O O . THR B 1 627 ? -31.172 38.562 58.062 1 15.49 627 THR B O 1
ATOM 11992 N N . SER B 1 628 ? -30.578 39.688 56.406 1 16.8 628 SER B N 1
ATOM 11993 C CA . SER B 1 628 ? -31.609 39.062 55.594 1 16.8 628 SER B CA 1
ATOM 11994 C C . SER B 1 628 ? -31.172 37.688 55.125 1 16.8 628 SER B C 1
ATOM 11996 O O . SER B 1 628 ? -29.984 37.375 55.125 1 16.8 628 SER B O 1
ATOM 11998 N N . ALA B 1 629 ? -32.125 36.969 54.312 1 16.94 629 ALA B N 1
ATOM 11999 C CA . ALA B 1 629 ? -32.656 35.625 54.25 1 16.94 629 ALA B CA 1
ATOM 12000 C C . ALA B 1 629 ? -31.891 34.75 53.281 1 16.94 629 ALA B C 1
ATOM 12002 O O . ALA B 1 629 ? -32.156 33.562 53.125 1 16.94 629 ALA B O 1
ATOM 12003 N N . PHE B 1 630 ? -31.109 35.438 52.406 1 18.11 630 PHE B N 1
ATOM 12004 C CA . PHE B 1 630 ? -31.156 34.781 51.094 1 18.11 630 PHE B CA 1
ATOM 12005 C C . PHE B 1 630 ? -30.641 33.344 51.219 1 18.11 630 PHE B C 1
ATOM 12007 O O . PHE B 1 630 ? -29.531 33.125 51.688 1 18.11 630 PHE B O 1
ATOM 12014 N N . ARG B 1 631 ? -31.469 32.312 51.25 1 17.11 631 ARG B N 1
ATOM 12015 C CA . ARG B 1 631 ? -31.406 30.906 51.625 1 17.11 631 ARG B CA 1
ATOM 12016 C C . ARG B 1 631 ? -30.438 30.141 50.75 1 17.11 631 ARG B C 1
ATOM 12018 O O . ARG B 1 631 ? -30.531 30.172 49.531 1 17.11 631 ARG B O 1
ATOM 12025 N N . LYS B 1 632 ? -29.359 29.734 51.25 1 16.94 632 LYS B N 1
ATOM 12026 C CA . LYS B 1 632 ? -28.188 28.984 50.812 1 16.94 632 LYS B CA 1
ATOM 12027 C C . LYS B 1 632 ? -28.578 27.578 50.344 1 16.94 632 LYS B C 1
ATOM 12029 O O . LYS B 1 632 ? -28.094 26.594 50.906 1 16.94 632 LYS B O 1
ATOM 12034 N N . SER B 1 633 ? -29.672 27.359 49.688 1 17.16 633 SER B N 1
ATOM 12035 C CA . SER B 1 633 ? -29.969 25.922 49.688 1 17.16 633 SER B CA 1
ATOM 12036 C C . SER B 1 633 ? -28.734 25.109 49.281 1 17.16 633 SER B C 1
ATOM 12038 O O . SER B 1 633 ? -28.109 25.391 48.25 1 17.16 633 SER B O 1
ATOM 12040 N N . SER B 1 634 ? -28.047 24.422 50.125 1 18.05 634 SER B N 1
ATOM 12041 C CA . SER B 1 634 ? -26.844 23.625 50.281 1 18.05 634 SER B CA 1
ATOM 12042 C C . SER B 1 634 ? -26.953 22.312 49.531 1 18.05 634 SER B C 1
ATOM 12044 O O . SER B 1 634 ? -27.172 21.25 50.094 1 18.05 634 SER B O 1
ATOM 12046 N N . LEU B 1 635 ? -27.688 22.156 48.5 1 18.42 635 LEU B N 1
ATOM 12047 C CA . LEU B 1 635 ? -27.906 20.734 48.219 1 18.42 635 LEU B CA 1
ATOM 12048 C C . LEU B 1 635 ? -26.562 20 48.125 1 18.42 635 LEU B C 1
ATOM 12050 O O . LEU B 1 635 ? -25.656 20.453 47.406 1 18.42 635 LEU B O 1
ATOM 12054 N N . ALA B 1 636 ? -26.203 19 48.938 1 19.42 636 ALA B N 1
ATOM 12055 C CA . ALA B 1 636 ? -25.172 18.062 49.375 1 19.42 636 ALA B CA 1
ATOM 12056 C C . ALA B 1 636 ? -24.797 17.094 48.281 1 19.42 636 ALA B C 1
ATOM 12058 O O . ALA B 1 636 ? -25.516 16.109 48.031 1 19.42 636 ALA B O 1
ATOM 12059 N N . VAL B 1 637 ? -24.5 17.609 47.094 1 20.58 637 VAL B N 1
ATOM 12060 C CA . VAL B 1 637 ? -24.297 16.609 46.062 1 20.58 637 VAL B CA 1
ATOM 12061 C C . VAL B 1 637 ? -23.141 15.68 46.438 1 20.58 637 VAL B C 1
ATOM 12063 O O . VAL B 1 637 ? -21.969 16.062 46.406 1 20.58 637 VAL B O 1
ATOM 12066 N N . LYS B 1 638 ? -23.141 14.914 47.562 1 21.39 638 LYS B N 1
ATOM 12067 C CA . LYS B 1 638 ? -22.297 13.938 48.219 1 21.39 638 LYS B CA 1
ATOM 12068 C C . LYS B 1 638 ? -21.875 12.828 47.281 1 21.39 638 LYS B C 1
ATOM 12070 O O . LYS B 1 638 ? -20.781 12.273 47.406 1 21.39 638 LYS B O 1
ATOM 12075 N N . SER B 1 639 ? -22.906 12.25 46.781 1 23.92 639 SER B N 1
ATOM 12076 C CA . SER B 1 639 ? -22.812 10.797 46.688 1 23.92 639 SER B CA 1
ATOM 12077 C C . SER B 1 639 ? -21.766 10.383 45.656 1 23.92 639 SER B C 1
ATOM 12079 O O . SER B 1 639 ? -21.562 9.188 45.406 1 23.92 639 SER B O 1
ATOM 12081 N N . ASN B 1 640 ? -21.328 11.289 44.812 1 24.2 640 ASN B N 1
ATOM 12082 C CA . ASN B 1 640 ? -20.891 10.805 43.5 1 24.2 640 ASN B CA 1
ATOM 12083 C C . ASN B 1 640 ? -19.484 10.211 43.562 1 24.2 640 ASN B C 1
ATOM 12085 O O . ASN B 1 640 ? -18.828 10.023 42.531 1 24.2 640 ASN B O 1
ATOM 12089 N N . SER B 1 641 ? -18.969 10.195 44.781 1 30.45 641 SER B N 1
ATOM 12090 C CA . SER B 1 641 ? -17.562 9.812 44.906 1 30.45 641 SER B CA 1
ATOM 12091 C C . SER B 1 641 ? -17.375 8.32 44.656 1 30.45 641 SER B C 1
ATOM 12093 O O . SER B 1 641 ? -16.328 7.887 44.156 1 30.45 641 SER B O 1
ATOM 12095 N N . LYS B 1 642 ? -18.234 7.566 45.281 1 32.41 642 LYS B N 1
ATOM 12096 C CA . LYS B 1 642 ? -18.109 6.113 45.344 1 32.41 642 LYS B CA 1
ATOM 12097 C C . LYS B 1 642 ? -18.266 5.512 43.938 1 32.41 642 LYS B C 1
ATOM 12099 O O . LYS B 1 642 ? -17.828 4.383 43.688 1 32.41 642 LYS B O 1
ATOM 12104 N N . ALA B 1 643 ? -19.109 6.168 43.188 1 29.83 643 ALA B N 1
ATOM 12105 C CA . ALA B 1 643 ? -19.375 5.672 41.844 1 29.83 643 ALA B CA 1
ATOM 12106 C C . ALA B 1 643 ? -18.141 5.812 40.938 1 29.83 643 ALA B C 1
ATOM 12108 O O . ALA B 1 643 ? -17.938 5 40.062 1 29.83 643 ALA B O 1
ATOM 12109 N N . VAL B 1 644 ? -17.422 6.863 41.281 1 32.41 644 VAL B N 1
ATOM 12110 C CA . VAL B 1 644 ? -16.203 7.078 40.5 1 32.41 644 VAL B CA 1
ATOM 12111 C C . VAL B 1 644 ? -15.156 6.043 40.875 1 32.41 644 VAL B C 1
ATOM 12113 O O . VAL B 1 644 ? -14.445 5.516 40 1 32.41 644 VAL B O 1
ATOM 12116 N N . GLN B 1 645 ? -15.07 5.789 42.25 1 34.84 645 GLN B N 1
ATOM 12117 C CA . GLN B 1 645 ? -14.055 4.848 42.688 1 34.84 645 GLN B CA 1
ATOM 12118 C C . GLN B 1 645 ? -14.383 3.426 42.25 1 34.84 645 GLN B C 1
ATOM 12120 O O . GLN B 1 645 ? -13.484 2.648 41.938 1 34.84 645 GLN B O 1
ATOM 12125 N N . ARG B 1 646 ? -15.695 3.029 42.375 1 32.53 646 ARG B N 1
ATOM 12126 C CA . ARG B 1 646 ? -16.094 1.723 41.875 1 32.53 646 ARG B CA 1
ATOM 12127 C C . ARG B 1 646 ? -15.859 1.628 40.375 1 32.53 646 ARG B C 1
ATOM 12129 O O . ARG B 1 646 ? -15.578 0.546 39.844 1 32.53 646 ARG B O 1
ATOM 12136 N N . LEU B 1 647 ? -16.094 2.791 39.688 1 30.55 647 LEU B N 1
ATOM 12137 C CA . LEU B 1 647 ? -15.789 2.812 38.25 1 30.55 647 LEU B CA 1
ATOM 12138 C C . LEU B 1 647 ? -14.281 2.693 38.031 1 30.55 647 LEU B C 1
ATOM 12140 O O . LEU B 1 647 ? -13.852 1.989 37.125 1 30.55 647 LEU B O 1
ATOM 12144 N N . GLN B 1 648 ? -13.43 3.422 38.812 1 31.47 648 GLN B N 1
ATOM 12145 C CA . GLN B 1 648 ? -11.984 3.303 38.688 1 31.47 648 GLN B CA 1
ATOM 12146 C C . GLN B 1 648 ? -11.516 1.903 39.062 1 31.47 648 GLN B C 1
ATOM 12148 O O . GLN B 1 648 ? -10.609 1.352 38.438 1 31.47 648 GLN B O 1
ATOM 12153 N N . ARG B 1 649 ? -11.914 1.41 40.281 1 33.72 649 ARG B N 1
ATOM 12154 C CA . ARG B 1 649 ? -11.602 0.035 40.625 1 33.72 649 ARG B CA 1
ATOM 12155 C C . ARG B 1 649 ? -12.156 -0.95 39.625 1 33.72 649 ARG B C 1
ATOM 12157 O O . ARG B 1 649 ? -11.578 -2.02 39.406 1 33.72 649 ARG B O 1
ATOM 12164 N N . ARG B 1 650 ? -13.422 -0.737 39.156 1 31.19 650 ARG B N 1
ATOM 12165 C CA . ARG B 1 650 ? -13.969 -1.563 38.094 1 31.19 650 ARG B CA 1
ATOM 12166 C C . ARG B 1 650 ? -13.195 -1.354 36.812 1 31.19 650 ARG B C 1
ATOM 12168 O O . ARG B 1 650 ? -13.148 -2.244 35.938 1 31.19 650 ARG B O 1
ATOM 12175 N N . LEU B 1 651 ? -12.664 -0.139 36.562 1 30.34 651 LEU B N 1
ATOM 12176 C CA . LEU B 1 651 ? -11.766 0.112 35.438 1 30.34 651 LEU B CA 1
ATOM 12177 C C . LEU B 1 651 ? -10.383 -0.473 35.688 1 30.34 651 LEU B C 1
ATOM 12179 O O . LEU B 1 651 ? -9.633 -0.759 34.781 1 30.34 651 LEU B O 1
ATOM 12183 N N . SER B 1 652 ? -9.781 -0.344 36.906 1 31.44 652 SER B N 1
ATOM 12184 C CA . SER B 1 652 ? -8.539 -0.996 37.281 1 31.44 652 SER B CA 1
ATOM 12185 C C . SER B 1 652 ? -8.703 -2.51 37.375 1 31.44 652 SER B C 1
ATOM 12187 O O . SER B 1 652 ? -7.934 -3.189 38.062 1 31.44 652 SER B O 1
ATOM 12189 N N . ALA B 1 653 ? -9.906 -2.988 37.406 1 29.03 653 ALA B N 1
ATOM 12190 C CA . ALA B 1 653 ? -9.852 -4.449 37.406 1 29.03 653 ALA B CA 1
ATOM 12191 C C . ALA B 1 653 ? -8.789 -4.945 36.438 1 29.03 653 ALA B C 1
ATOM 12193 O O . ALA B 1 653 ? -8.586 -4.352 35.375 1 29.03 653 ALA B O 1
ATOM 12194 N N . SER B 1 654 ? -7.871 -5.766 36.906 1 31.11 654 SER B N 1
ATOM 12195 C CA . SER B 1 654 ? -6.785 -6.523 36.281 1 31.11 654 SER B CA 1
ATOM 12196 C C . SER B 1 654 ? -7.141 -6.953 34.875 1 31.11 654 SER B C 1
ATOM 12198 O O . SER B 1 654 ? -8.125 -7.664 34.656 1 31.11 654 SER B O 1
ATOM 12200 N N . PHE B 1 655 ? -7.047 -6.047 34 1 33.31 655 PHE B N 1
ATOM 12201 C CA . PHE B 1 655 ? -7.074 -6.539 32.625 1 33.31 655 PHE B CA 1
ATOM 12202 C C . PHE B 1 655 ? -6.418 -7.91 32.531 1 33.31 655 PHE B C 1
ATOM 12204 O O . PHE B 1 655 ? -5.195 -8.016 32.438 1 33.31 655 PHE B O 1
ATOM 12211 N N . SER B 1 656 ? -6.621 -8.781 33.375 1 36.44 656 SER B N 1
ATOM 12212 C CA . SER B 1 656 ? -6.219 -10.148 33.062 1 36.44 656 SER B CA 1
ATOM 12213 C C . SER B 1 656 ? -6.305 -10.43 31.562 1 36.44 656 SER B C 1
ATOM 12215 O O . SER B 1 656 ? -7.34 -10.188 30.938 1 36.44 656 SER B O 1
ATOM 12217 N N . SER B 1 657 ? -5.273 -10.195 30.797 1 47.88 657 SER B N 1
ATOM 12218 C CA . SER B 1 657 ? -5.039 -10.5 29.391 1 47.88 657 SER B CA 1
ATOM 12219 C C . SER B 1 657 ? -5.887 -11.688 28.938 1 47.88 657 SER B C 1
ATOM 12221 O O . SER B 1 657 ? -5.414 -12.82 28.922 1 47.88 657 SER B O 1
ATOM 12223 N N . GLN B 1 658 ? -7.09 -11.766 29.203 1 62.38 658 GLN B N 1
ATOM 12224 C CA . GLN B 1 658 ? -7.941 -12.906 28.891 1 62.38 658 GLN B CA 1
ATOM 12225 C C . GLN B 1 658 ? -8.102 -13.07 27.391 1 62.38 658 GLN B C 1
ATOM 12227 O O . GLN B 1 658 ? -8.359 -12.094 26.672 1 62.38 658 GLN B O 1
ATOM 12232 N N . THR B 1 659 ? -7.488 -13.961 26.875 1 80.5 659 THR B N 1
ATOM 12233 C CA . THR B 1 659 ? -7.625 -14.414 25.5 1 80.5 659 THR B CA 1
ATOM 12234 C C . THR B 1 659 ? -8.875 -15.281 25.328 1 80.5 659 THR B C 1
ATOM 12236 O O . THR B 1 659 ? -9.328 -15.914 26.297 1 80.5 659 THR B O 1
ATOM 12239 N N . ASP B 1 660 ? -9.562 -15.102 24.359 1 86.19 660 ASP B N 1
ATOM 12240 C CA . ASP B 1 660 ? -10.711 -15.953 24.094 1 86.19 660 ASP B CA 1
ATOM 12241 C C . ASP B 1 660 ? -10.273 -17.344 23.641 1 86.19 660 ASP B C 1
ATOM 12243 O O . ASP B 1 660 ? -9.094 -17.703 23.766 1 86.19 660 ASP B O 1
ATOM 12247 N N . LYS B 1 661 ? -11.281 -18.188 23.219 1 86.31 661 LYS B N 1
ATOM 12248 C CA . LYS B 1 661 ? -11.016 -19.594 22.875 1 86.31 661 LYS B CA 1
ATOM 12249 C C . LYS B 1 661 ? -10.172 -19.688 21.609 1 86.31 661 LYS B C 1
ATOM 12251 O O . LYS B 1 661 ? -9.617 -20.75 21.297 1 86.31 661 LYS B O 1
ATOM 12256 N N . PHE B 1 662 ? -10.07 -18.594 20.844 1 90.19 662 PHE B N 1
ATOM 12257 C CA . PHE B 1 662 ? -9.258 -18.547 19.641 1 90.19 662 PHE B CA 1
ATOM 12258 C C . PHE B 1 662 ? -7.891 -17.938 19.922 1 90.19 662 PHE B C 1
ATOM 12260 O O . PHE B 1 662 ? -7.078 -17.781 19.016 1 90.19 662 PHE B O 1
ATOM 12267 N N . GLY B 1 663 ? -7.594 -17.547 21.219 1 87.88 663 GLY B N 1
ATOM 12268 C CA . GLY B 1 663 ? -6.324 -16.953 21.609 1 87.88 663 GLY B CA 1
ATOM 12269 C C . GLY B 1 663 ? -6.262 -15.461 21.344 1 87.88 663 GLY B C 1
ATOM 12270 O O . GLY B 1 663 ? -5.188 -14.859 21.406 1 87.88 663 GLY B O 1
ATOM 12271 N N . ARG B 1 664 ? -7.312 -14.828 21.062 1 88.88 664 ARG B N 1
ATOM 12272 C CA . ARG B 1 664 ? -7.367 -13.414 20.734 1 88.88 664 ARG B CA 1
ATOM 12273 C C . ARG B 1 664 ? -7.434 -12.555 21.984 1 88.88 664 ARG B C 1
ATOM 12275 O O . ARG B 1 664 ? -8.016 -12.969 23 1 88.88 664 ARG B O 1
ATOM 12282 N N . THR B 1 665 ? -6.566 -11.336 21.891 1 76.38 665 THR B N 1
ATOM 12283 C CA . THR B 1 665 ? -6.609 -10.406 23.016 1 76.38 665 THR B CA 1
ATOM 12284 C C . THR B 1 665 ? -7.914 -9.609 23 1 76.38 665 THR B C 1
ATOM 12286 O O . THR B 1 665 ? -8.445 -9.289 21.938 1 76.38 665 THR B O 1
ATOM 12289 N N . TYR B 1 666 ? -8.594 -9.695 23.969 1 55.59 666 TYR B N 1
ATOM 12290 C CA . TYR B 1 666 ? -9.883 -9.016 24.031 1 55.59 666 TYR B CA 1
ATOM 12291 C C . TYR B 1 666 ? -9.711 -7.508 23.906 1 55.59 666 TYR B C 1
ATOM 12293 O O . TYR B 1 666 ? -9.25 -6.848 24.844 1 55.59 666 TYR B O 1
ATOM 12301 N N . LEU B 1 667 ? -8.867 -6.988 22.922 1 47.22 667 LEU B N 1
ATOM 12302 C CA . LEU B 1 667 ? -8.602 -5.555 22.906 1 47.22 667 LEU B CA 1
ATOM 12303 C C . LEU B 1 667 ? -9.891 -4.766 22.703 1 47.22 667 LEU B C 1
ATOM 12305 O O . LEU B 1 667 ? -9.859 -3.537 22.578 1 47.22 667 LEU B O 1
ATOM 12309 N N . GLY B 1 668 ? -10.938 -5.332 22.047 1 39.47 668 GLY B N 1
ATOM 12310 C CA . GLY B 1 668 ? -11.773 -4.285 21.469 1 39.47 668 GLY B CA 1
ATOM 12311 C C . GLY B 1 668 ? -12.117 -3.191 22.469 1 39.47 668 GLY B C 1
ATOM 12312 O O . GLY B 1 668 ? -13.086 -3.32 23.219 1 39.47 668 GLY B O 1
ATOM 12313 N N . SER B 1 669 ? -11.211 -2.678 23.125 1 37.06 669 SER B N 1
ATOM 12314 C CA . SER B 1 669 ? -11.672 -1.49 23.844 1 37.06 669 SER B CA 1
ATOM 12315 C C . SER B 1 669 ? -12.758 -0.762 23.062 1 37.06 669 SER B C 1
ATOM 12317 O O . SER B 1 669 ? -13.336 0.209 23.547 1 37.06 669 SER B O 1
ATOM 12319 N N . SER B 1 670 ? -12.289 -0.328 21.844 1 35.38 670 SER B N 1
ATOM 12320 C CA . SER B 1 670 ? -13.227 0.644 21.281 1 35.38 670 SER B CA 1
ATOM 12321 C C . SER B 1 670 ? -14.672 0.196 21.469 1 35.38 670 SER B C 1
ATOM 12323 O O . SER B 1 670 ? -15.5 0.955 21.969 1 35.38 670 SER B O 1
ATOM 12325 N N . THR B 1 671 ? -15.281 -0.236 20.25 1 37.09 671 THR B N 1
ATOM 12326 C CA . THR B 1 671 ? -16.672 0.067 19.969 1 37.09 671 THR B CA 1
ATOM 12327 C C . THR B 1 671 ? -17.609 -0.745 20.875 1 37.09 671 THR B C 1
ATOM 12329 O O . THR B 1 671 ? -18.797 -0.45 20.984 1 37.09 671 THR B O 1
ATOM 12332 N N . LEU B 1 672 ? -17.531 -2.211 20.828 1 38.5 672 LEU B N 1
ATOM 12333 C CA . LEU B 1 672 ? -18.812 -2.787 21.188 1 38.5 672 LEU B CA 1
ATOM 12334 C C . LEU B 1 672 ? -19.047 -2.746 22.688 1 38.5 672 LEU B C 1
ATOM 12336 O O . LEU B 1 672 ? -18.219 -3.266 23.453 1 38.5 672 LEU B O 1
ATOM 12340 N N . PRO B 1 673 ? -19.594 -1.583 23.172 1 39.31 673 PRO B N 1
ATOM 12341 C CA . PRO B 1 673 ? -19.922 -1.562 24.609 1 39.31 673 PRO B CA 1
ATOM 12342 C C . PRO B 1 673 ? -19.922 -2.953 25.234 1 39.31 673 PRO B C 1
ATOM 12344 O O . PRO B 1 673 ? -19.391 -3.898 24.641 1 39.31 673 PRO B O 1
ATOM 12347 N N . ASN B 1 674 ? -21.188 -3.168 25.875 1 37 674 ASN B N 1
ATOM 12348 C CA . ASN B 1 674 ? -21.781 -3.953 26.953 1 37 674 ASN B CA 1
ATOM 12349 C C . ASN B 1 674 ? -21.797 -5.441 26.625 1 37 674 ASN B C 1
ATOM 12351 O O . ASN B 1 674 ? -22.812 -6.113 26.781 1 37 674 ASN B O 1
ATOM 12355 N N . VAL B 1 675 ? -21.188 -5.836 25.547 1 38.59 675 VAL B N 1
ATOM 12356 C CA . VAL B 1 675 ? -21.438 -7.273 25.609 1 38.59 675 VAL B CA 1
ATOM 12357 C C . VAL B 1 675 ? -20.703 -7.863 26.828 1 38.59 675 VAL B C 1
ATOM 12359 O O . VAL B 1 675 ? -19.469 -7.793 26.906 1 38.59 675 VAL B O 1
ATOM 12362 N N . SER B 1 676 ? -21.219 -7.812 27.953 1 36.28 676 SER B N 1
ATOM 12363 C CA . SER B 1 676 ? -20.781 -8.523 29.156 1 36.28 676 SER B CA 1
ATOM 12364 C C . SER B 1 676 ? -20.047 -9.812 28.797 1 36.28 676 SER B C 1
ATOM 12366 O O . SER B 1 676 ? -20.547 -10.609 28 1 36.28 676 SER B O 1
ATOM 12368 N N . THR B 1 677 ? -18.766 -9.898 28.703 1 38.62 677 THR B N 1
ATOM 12369 C CA . THR B 1 677 ? -17.984 -11.125 28.703 1 38.62 677 THR B CA 1
ATOM 12370 C C . THR B 1 677 ? -18.766 -12.266 29.344 1 38.62 677 THR B C 1
ATOM 12372 O O . THR B 1 677 ? -18.281 -13.391 29.422 1 38.62 677 THR B O 1
ATOM 12375 N N . THR B 1 678 ? -19.609 -11.922 30.375 1 38.91 678 THR B N 1
ATOM 12376 C CA . THR B 1 678 ? -20.062 -13.062 31.156 1 38.91 678 THR B CA 1
ATOM 12377 C C . THR B 1 678 ? -20.625 -14.156 30.25 1 38.91 678 THR B C 1
ATOM 12379 O O . THR B 1 678 ? -20.297 -15.336 30.406 1 38.91 678 THR B O 1
ATOM 12382 N N . SER B 1 679 ? -22.062 -14.203 29.969 1 41.16 679 SER B N 1
ATOM 12383 C CA . SER B 1 679 ? -22.812 -15.383 29.578 1 41.16 679 SER B CA 1
ATOM 12384 C C . SER B 1 679 ? -22.781 -15.594 28.062 1 41.16 679 SER B C 1
ATOM 12386 O O . SER B 1 679 ? -23.172 -14.711 27.312 1 41.16 679 SER B O 1
ATOM 12388 N N . SER B 1 680 ? -21.719 -16.188 27.453 1 50.75 680 SER B N 1
ATOM 12389 C CA . SER B 1 680 ? -21.875 -16.672 26.078 1 50.75 680 SER B CA 1
ATOM 12390 C C . SER B 1 680 ? -23.344 -16.828 25.719 1 50.75 680 SER B C 1
ATOM 12392 O O . SER B 1 680 ? -24.062 -17.625 26.344 1 50.75 680 SER B O 1
ATOM 12394 N N . PRO B 1 681 ? -23.891 -15.859 25.078 1 62.72 681 PRO B N 1
ATOM 12395 C CA . PRO B 1 681 ? -25.312 -16.031 24.797 1 62.72 681 PRO B CA 1
ATOM 12396 C C . PRO B 1 681 ? -25.656 -17.422 24.25 1 62.72 681 PRO B C 1
ATOM 12398 O O . PRO B 1 681 ? -24.828 -18.031 23.562 1 62.72 681 PRO B O 1
ATOM 12401 N N . GLU B 1 682 ? -26.469 -18.125 24.875 1 80.75 682 GLU B N 1
ATOM 12402 C CA . GLU B 1 682 ? -26.953 -19.422 24.406 1 80.75 682 GLU B CA 1
ATOM 12403 C C . GLU B 1 682 ? -27.625 -19.312 23.031 1 80.75 682 GLU B C 1
ATOM 12405 O O . GLU B 1 682 ? -28.391 -18.391 22.797 1 80.75 682 GLU B O 1
ATOM 12410 N N . PHE B 1 683 ? -27.094 -20.031 22.078 1 90.56 683 PHE B N 1
ATOM 12411 C CA . PHE B 1 683 ? -27.688 -20.109 20.75 1 90.56 683 PHE B CA 1
ATOM 12412 C C . PHE B 1 683 ? -29.156 -20.516 20.844 1 90.56 683 PHE B C 1
ATOM 12414 O O . PHE B 1 683 ? -29.5 -21.406 21.625 1 90.56 683 PHE B O 1
ATOM 12421 N N . THR B 1 684 ? -30.016 -19.797 20.094 1 87.88 684 THR B N 1
ATOM 12422 C CA . THR B 1 684 ? -31.438 -20.094 20.188 1 87.88 684 THR B CA 1
ATOM 12423 C C . THR B 1 684 ? -32.031 -20.328 18.797 1 87.88 684 THR B C 1
ATOM 12425 O O . THR B 1 684 ? -33.094 -20.953 18.656 1 87.88 684 THR B O 1
ATOM 12428 N N . LEU B 1 685 ? -31.406 -19.891 17.719 1 91.56 685 LEU B N 1
ATOM 12429 C CA . LEU B 1 685 ? -31.953 -20.031 16.375 1 91.56 685 LEU B CA 1
ATOM 12430 C C . LEU B 1 685 ? -31.812 -21.469 15.883 1 91.56 685 LEU B C 1
ATOM 12432 O O . LEU B 1 685 ? -30.75 -22.078 16.031 1 91.56 685 LEU B O 1
ATOM 12436 N N . THR B 1 686 ? -32.875 -22 15.383 1 88.88 686 THR B N 1
ATOM 12437 C CA . THR B 1 686 ? -32.875 -23.359 14.859 1 88.88 686 THR B CA 1
ATOM 12438 C C . THR B 1 686 ? -33.156 -23.359 13.352 1 88.88 686 THR B C 1
ATOM 12440 O O . THR B 1 686 ? -33.438 -22.312 12.773 1 88.88 686 THR B O 1
ATOM 12443 N N . LEU B 1 687 ? -32.969 -24.5 12.711 1 89.5 687 LEU B N 1
ATOM 12444 C CA . LEU B 1 687 ? -33.281 -24.703 11.297 1 89.5 687 LEU B CA 1
ATOM 12445 C C . LEU B 1 687 ? -34.562 -25.516 11.133 1 89.5 687 LEU B C 1
ATOM 12447 O O . LEU B 1 687 ? -34.969 -26.25 12.031 1 89.5 687 LEU B O 1
ATOM 12451 N N . PRO B 1 688 ? -35.188 -25.281 10.023 1 83.25 688 PRO B N 1
ATOM 12452 C CA . PRO B 1 688 ? -36.438 -26.031 9.797 1 83.25 688 PRO B CA 1
ATOM 12453 C C . PRO B 1 688 ? -36.25 -27.547 9.906 1 83.25 688 PRO B C 1
ATOM 12455 O O . PRO B 1 688 ? -37.125 -28.25 10.391 1 83.25 688 PRO B O 1
ATOM 12458 N N . GLU B 1 689 ? -35.094 -28.016 9.508 1 80.25 689 GLU B N 1
ATOM 12459 C CA . GLU B 1 689 ? -34.844 -29.453 9.562 1 80.25 689 GLU B CA 1
ATOM 12460 C C . GLU B 1 689 ? -34.5 -29.906 10.977 1 80.25 689 GLU B C 1
ATOM 12462 O O . GLU B 1 689 ? -34.562 -31.094 11.297 1 80.25 689 GLU B O 1
ATOM 12467 N N . ASP B 1 690 ? -34.094 -28.984 11.781 1 80.88 690 ASP B N 1
ATOM 12468 C CA . ASP B 1 690 ? -33.812 -29.188 13.195 1 80.88 690 ASP B CA 1
ATOM 12469 C C . ASP B 1 690 ? -34.531 -28.141 14.055 1 80.88 690 ASP B C 1
ATOM 12471 O O . ASP B 1 690 ? -33.875 -27.312 14.68 1 80.88 690 ASP B O 1
ATOM 12475 N N . PRO B 1 691 ? -35.75 -28.219 14.281 1 77.5 691 PRO B N 1
ATOM 12476 C CA . PRO B 1 691 ? -36.531 -27.078 14.727 1 77.5 691 PRO B CA 1
ATOM 12477 C C . PRO B 1 691 ? -36.594 -26.969 16.25 1 77.5 691 PRO B C 1
ATOM 12479 O O . PRO B 1 691 ? -37.062 -25.938 16.781 1 77.5 691 PRO B O 1
ATOM 12482 N N . TYR B 1 692 ? -36.094 -27.875 16.984 1 74.38 692 TYR B N 1
ATOM 12483 C CA . TYR B 1 692 ? -36.531 -27.875 18.375 1 74.38 692 TYR B CA 1
ATOM 12484 C C . TYR B 1 692 ? -35.438 -27.375 19.297 1 74.38 692 TYR B C 1
ATOM 12486 O O . TYR B 1 692 ? -35.688 -26.641 20.25 1 74.38 692 TYR B O 1
ATOM 12494 N N . ASN B 1 693 ? -34.156 -27.891 19.219 1 77.19 693 ASN B N 1
ATOM 12495 C CA . ASN B 1 693 ? -33.062 -27.5 20.125 1 77.19 693 ASN B CA 1
ATOM 12496 C C . ASN B 1 693 ? -31.781 -27.219 19.375 1 77.19 693 ASN B C 1
ATOM 12498 O O . ASN B 1 693 ? -31.578 -27.703 18.266 1 77.19 693 ASN B O 1
ATOM 12502 N N . VAL B 1 694 ? -31.031 -26.328 20.062 1 85.56 694 VAL B N 1
ATOM 12503 C CA . VAL B 1 694 ? -29.688 -26.078 19.562 1 85.56 694 VAL B CA 1
ATOM 12504 C C . VAL B 1 694 ? -28.656 -26.719 20.484 1 85.56 694 VAL B C 1
ATOM 12506 O O . VAL B 1 694 ? -28.578 -26.375 21.672 1 85.56 694 VAL B O 1
ATOM 12509 N N . LEU B 1 695 ? -27.984 -27.703 20.047 1 81.12 695 LEU B N 1
ATOM 12510 C CA . LEU B 1 695 ? -26.969 -28.391 20.812 1 81.12 695 LEU B CA 1
ATOM 12511 C C . LEU B 1 695 ? -25.578 -27.875 20.469 1 81.12 695 LEU B C 1
ATOM 12513 O O . LEU B 1 695 ? -25.297 -27.578 19.297 1 81.12 695 LEU B O 1
ATOM 12517 N N . THR B 1 696 ? -24.75 -27.672 21.484 1 85.19 696 THR B N 1
ATOM 12518 C CA . THR B 1 696 ? -23.359 -27.297 21.266 1 85.19 696 THR B CA 1
ATOM 12519 C C . THR B 1 696 ? -22.438 -28.375 21.797 1 85.19 696 THR B C 1
ATOM 12521 O O . THR B 1 696 ? -22.797 -29.125 22.719 1 85.19 696 THR B O 1
ATOM 12524 N N . THR B 1 697 ? -21.312 -28.594 21.141 1 77.81 697 THR B N 1
ATOM 12525 C CA . THR B 1 697 ? -20.359 -29.609 21.562 1 77.81 697 THR B CA 1
ATOM 12526 C C . THR B 1 697 ? -19.875 -29.328 22.984 1 77.81 697 THR B C 1
ATOM 12528 O O . THR B 1 697 ? -19.422 -30.234 23.688 1 77.81 697 THR B O 1
ATOM 12531 N N . GLU B 1 698 ? -19.891 -28.156 23.438 1 65.25 698 GLU B N 1
ATOM 12532 C CA . GLU B 1 698 ? -19.469 -27.844 24.797 1 65.25 698 GLU B CA 1
ATOM 12533 C C . GLU B 1 698 ? -20.469 -28.375 25.828 1 65.25 698 GLU B C 1
ATOM 12535 O O . GLU B 1 698 ? -20.094 -28.75 26.938 1 65.25 698 GLU B O 1
ATOM 12540 N N . THR B 1 699 ? -21.688 -28.359 25.469 1 54.88 699 THR B N 1
ATOM 12541 C CA . THR B 1 699 ? -22.734 -28.797 26.375 1 54.88 699 THR B CA 1
ATOM 12542 C C . THR B 1 699 ? -22.906 -30.312 26.312 1 54.88 699 THR B C 1
ATOM 12544 O O . THR B 1 699 ? -23.469 -30.906 27.234 1 54.88 699 THR B O 1
ATOM 12547 N N . THR B 1 700 ? -22.609 -30.906 25.156 1 50.12 700 THR B N 1
ATOM 12548 C CA . THR B 1 700 ? -22.812 -32.344 25.047 1 50.12 700 THR B CA 1
ATOM 12549 C C . THR B 1 700 ? -21.547 -33.094 25.406 1 50.12 700 THR B C 1
ATOM 12551 O O . THR B 1 700 ? -20.469 -32.781 24.906 1 50.12 700 THR B O 1
ATOM 12554 N N . LYS B 1 701 ? -21.297 -33.594 26.562 1 45.81 701 LYS B N 1
ATOM 12555 C CA . LYS B 1 701 ? -20.203 -34.438 27.078 1 45.81 701 LYS B CA 1
ATOM 12556 C C . LYS B 1 701 ? -19.703 -35.375 25.984 1 45.81 701 LYS B C 1
ATOM 12558 O O . LYS B 1 701 ? -18.672 -36.031 26.172 1 45.81 701 LYS B O 1
ATOM 12563 N N . THR B 1 702 ? -20.406 -35.938 25.141 1 41.81 702 THR B N 1
ATOM 12564 C CA . THR B 1 702 ? -20.047 -37.062 24.281 1 41.81 702 THR B CA 1
ATOM 12565 C C . THR B 1 702 ? -19.453 -36.562 22.969 1 41.81 702 THR B C 1
ATOM 12567 O O . THR B 1 702 ? -20.156 -36.531 21.953 1 41.81 702 THR B O 1
ATOM 12570 N N . SER B 1 703 ? -18.797 -35.5 22.891 1 43.06 703 SER B N 1
ATOM 12571 C CA . SER B 1 703 ? -18.547 -34.969 21.562 1 43.06 703 SER B CA 1
ATOM 12572 C C . SER B 1 703 ? -17.641 -35.906 20.766 1 43.06 703 SER B C 1
ATOM 12574 O O . SER B 1 703 ? -16.484 -36.125 21.141 1 43.06 703 SER B O 1
ATOM 12576 N N . ILE B 1 704 ? -18.125 -36.938 20.312 1 40.09 704 ILE B N 1
ATOM 12577 C CA . ILE B 1 704 ? -17.344 -37.656 19.328 1 40.09 704 ILE B CA 1
ATOM 12578 C C . ILE B 1 704 ? -16.75 -36.688 18.312 1 40.09 704 ILE B C 1
ATOM 12580 O O . ILE B 1 704 ? -17.469 -35.844 17.766 1 40.09 704 ILE B O 1
ATOM 12584 N N . PRO B 1 705 ? -15.586 -36.375 18.422 1 43.09 705 PRO B N 1
ATOM 12585 C CA . PRO B 1 705 ? -14.984 -35.5 17.422 1 43.09 705 PRO B CA 1
ATOM 12586 C C . PRO B 1 705 ? -15.539 -35.75 16.016 1 43.09 705 PRO B C 1
ATOM 12588 O O . PRO B 1 705 ? -15.539 -36.875 15.539 1 43.09 705 PRO B O 1
ATOM 12591 N N . SER B 1 706 ? -16.516 -35.125 15.656 1 40.78 706 SER B N 1
ATOM 12592 C CA . SER B 1 706 ? -17.188 -35.219 14.359 1 40.78 706 SER B CA 1
ATOM 12593 C C . SER B 1 706 ? -16.172 -35.281 13.219 1 40.78 706 SER B C 1
ATOM 12595 O O . SER B 1 706 ? -16.547 -35.375 12.047 1 40.78 706 SER B O 1
ATOM 12597 N N . SER B 1 707 ? -15.062 -34.688 13.414 1 42.38 707 SER B N 1
ATOM 12598 C CA . SER B 1 707 ? -14.188 -34.562 12.258 1 42.38 707 SER B CA 1
ATOM 12599 C C . SER B 1 707 ? -13.961 -35.875 11.555 1 42.38 707 SER B C 1
ATOM 12601 O O . SER B 1 707 ? -13.617 -35.906 10.375 1 42.38 707 SER B O 1
ATOM 12603 N N . SER B 1 708 ? -13.977 -36.938 12.398 1 39.59 708 SER B N 1
ATOM 12604 C CA . SER B 1 708 ? -13.492 -38.219 11.93 1 39.59 708 SER B CA 1
ATOM 12605 C C . SER B 1 708 ? -14.547 -38.938 11.094 1 39.59 708 SER B C 1
ATOM 12607 O O . SER B 1 708 ? -14.25 -39.938 10.445 1 39.59 708 SER B O 1
ATOM 12609 N N . ILE B 1 709 ? -15.859 -38.688 11.461 1 40.91 709 ILE B N 1
ATOM 12610 C CA . ILE B 1 709 ? -16.766 -39.594 10.766 1 40.91 709 ILE B CA 1
ATOM 12611 C C . ILE B 1 709 ? -17.141 -39 9.398 1 40.91 709 ILE B C 1
ATOM 12613 O O . ILE B 1 709 ? -17.891 -38.031 9.312 1 40.91 709 ILE B O 1
ATOM 12617 N N . GLU B 1 710 ? -16.281 -39.094 8.469 1 49.88 710 GLU B N 1
ATOM 12618 C CA . GLU B 1 710 ? -16.297 -38.844 7.035 1 49.88 710 GLU B CA 1
ATOM 12619 C C . GLU B 1 710 ? -17.688 -39.062 6.449 1 49.88 710 GLU B C 1
ATOM 12621 O O . GLU B 1 710 ? -18.062 -38.469 5.438 1 49.88 710 GLU B O 1
ATOM 12626 N N . GLU B 1 711 ? -18.609 -39.812 7.219 1 51.41 711 GLU B N 1
ATOM 12627 C CA . GLU B 1 711 ? -19.906 -40.188 6.652 1 51.41 711 GLU B CA 1
ATOM 12628 C C . GLU B 1 711 ? -20.906 -39.031 6.746 1 51.41 711 GLU B C 1
ATOM 12630 O O . GLU B 1 711 ? -21.844 -38.969 5.957 1 51.41 711 GLU B O 1
ATOM 12635 N N . PHE B 1 712 ? -20.656 -38.094 7.719 1 61.62 712 PHE B N 1
ATOM 12636 C CA . PHE B 1 712 ? -21.609 -36.969 7.852 1 61.62 712 PHE B CA 1
ATOM 12637 C C . PHE B 1 712 ? -20.875 -35.625 7.844 1 61.62 712 PHE B C 1
ATOM 12639 O O . PHE B 1 712 ? -20.609 -35.062 8.906 1 61.62 712 PHE B O 1
ATOM 12646 N N . PRO B 1 713 ? -20.688 -35.125 6.707 1 79.19 713 PRO B N 1
ATOM 12647 C CA . PRO B 1 713 ? -19.938 -33.844 6.598 1 79.19 713 PRO B CA 1
ATOM 12648 C C . PRO B 1 713 ? -20.672 -32.688 7.25 1 79.19 713 PRO B C 1
ATOM 12650 O O . PRO B 1 713 ? -21.875 -32.781 7.523 1 79.19 713 PRO B O 1
ATOM 12653 N N . ASP B 1 714 ? -19.984 -31.672 7.645 1 88.38 714 ASP B N 1
ATOM 12654 C CA . ASP B 1 714 ? -20.531 -30.438 8.203 1 88.38 714 ASP B CA 1
ATOM 12655 C C . ASP B 1 714 ? -21.625 -29.859 7.301 1 88.38 714 ASP B C 1
ATOM 12657 O O . ASP B 1 714 ? -21.531 -29.953 6.078 1 88.38 714 ASP B O 1
ATOM 12661 N N . GLN B 1 715 ? -22.609 -29.344 7.906 1 90.88 715 GLN B N 1
ATOM 12662 C CA . GLN B 1 715 ? -23.625 -28.594 7.168 1 90.88 715 GLN B CA 1
ATOM 12663 C C . GLN B 1 715 ? -23.125 -27.188 6.82 1 90.88 715 GLN B C 1
ATOM 12665 O O . GLN B 1 715 ? -22.25 -26.656 7.492 1 90.88 715 GLN B O 1
ATOM 12670 N N . PRO B 1 716 ? -23.578 -26.688 5.742 1 94.38 716 PRO B N 1
ATOM 12671 C CA . PRO B 1 716 ? -23.078 -25.391 5.285 1 94.38 716 PRO B CA 1
ATOM 12672 C C . PRO B 1 716 ? -23.672 -24.219 6.062 1 94.38 716 PRO B C 1
ATOM 12674 O O . PRO B 1 716 ? -24.062 -23.203 5.465 1 94.38 716 PRO B O 1
ATOM 12677 N N . PHE B 1 717 ? -23.812 -24.344 7.461 1 95.81 717 PHE B N 1
ATOM 12678 C CA . PHE B 1 717 ? -24.438 -23.312 8.273 1 95.81 717 PHE B CA 1
ATOM 12679 C C . PHE B 1 717 ? -23.5 -22.859 9.391 1 95.81 717 PHE B C 1
ATOM 12681 O O . PHE B 1 717 ? -23.141 -23.641 10.266 1 95.81 717 PHE B O 1
ATOM 12688 N N . LEU B 1 718 ? -23.094 -21.609 9.289 1 97.62 718 LEU B N 1
ATOM 12689 C CA . LEU B 1 718 ? -22.422 -20.953 10.406 1 97.62 718 LEU B CA 1
ATOM 12690 C C . LEU B 1 718 ? -23.422 -20.297 11.352 1 97.62 718 LEU B C 1
ATOM 12692 O O . LEU B 1 718 ? -24.469 -19.812 10.906 1 97.62 718 LEU B O 1
ATOM 12696 N N . GLN B 1 719 ? -23.188 -20.359 12.602 1 96.56 719 GLN B N 1
ATOM 12697 C CA . GLN B 1 719 ? -24.031 -19.688 13.586 1 96.56 719 GLN B CA 1
ATOM 12698 C C . GLN B 1 719 ? -23.188 -18.906 14.594 1 96.56 719 GLN B C 1
ATOM 12700 O O . GLN B 1 719 ? -22.219 -19.438 15.141 1 96.56 719 GLN B O 1
ATOM 12705 N N . PHE B 1 720 ? -23.469 -17.656 14.781 1 96.12 720 PHE B N 1
ATOM 12706 C CA . PHE B 1 720 ? -22.656 -16.766 15.594 1 96.12 720 PHE B CA 1
ATOM 12707 C C . PHE B 1 720 ? -23.438 -15.5 15.953 1 96.12 720 PHE B C 1
ATOM 12709 O O . PHE B 1 720 ? -24.562 -15.297 15.477 1 96.12 720 PHE B O 1
ATOM 12716 N N . PHE B 1 721 ? -22.875 -14.734 16.875 1 94.25 721 PHE B N 1
ATOM 12717 C CA . PHE B 1 721 ? -23.438 -13.438 17.25 1 94.25 721 PHE B CA 1
ATOM 12718 C C . PHE B 1 721 ? -22.578 -12.305 16.703 1 94.25 721 PHE B C 1
ATOM 12720 O O . PHE B 1 721 ? -21.359 -12.391 16.703 1 94.25 721 PHE B O 1
ATOM 12727 N N . THR B 1 722 ? -23.188 -11.242 16.109 1 94.31 722 THR B N 1
ATOM 12728 C CA . THR B 1 722 ? -22.453 -10.062 15.664 1 94.31 722 THR B CA 1
ATOM 12729 C C . THR B 1 722 ? -23.391 -8.867 15.531 1 94.31 722 THR B C 1
ATOM 12731 O O . THR B 1 722 ? -24.578 -8.961 15.859 1 94.31 722 THR B O 1
ATOM 12734 N N . TRP B 1 723 ? -22.812 -7.746 15.078 1 92.31 723 TRP B N 1
ATOM 12735 C CA . TRP B 1 723 ? -23.578 -6.523 14.875 1 92.31 723 TRP B CA 1
ATOM 12736 C C . TRP B 1 723 ? -24.234 -6.52 13.5 1 92.31 723 TRP B C 1
ATOM 12738 O O . TRP B 1 723 ? -23.578 -6.797 12.492 1 92.31 723 TRP B O 1
ATOM 12748 N N . ARG B 1 724 ? -25.516 -6.27 13.461 1 94.44 724 ARG B N 1
ATOM 12749 C CA . ARG B 1 724 ? -26.281 -6.129 12.219 1 94.44 724 ARG B CA 1
ATOM 12750 C C . ARG B 1 724 ? -26.859 -4.727 12.094 1 94.44 724 ARG B C 1
ATOM 12752 O O . ARG B 1 724 ? -27.312 -4.141 13.078 1 94.44 724 ARG B O 1
ATOM 12759 N N . ALA B 1 725 ? -26.781 -4.148 10.938 1 93.69 725 ALA B N 1
ATOM 12760 C CA . ALA B 1 725 ? -27.344 -2.834 10.656 1 93.69 725 ALA B CA 1
ATOM 12761 C C . ALA B 1 725 ? -27.844 -2.752 9.211 1 93.69 725 ALA B C 1
ATOM 12763 O O . ALA B 1 725 ? -27.516 -3.611 8.391 1 93.69 725 ALA B O 1
ATOM 12764 N N . LYS B 1 726 ? -28.672 -1.837 8.977 1 93.81 726 LYS B N 1
ATOM 12765 C CA . LYS B 1 726 ? -29.188 -1.608 7.629 1 93.81 726 LYS B CA 1
ATOM 12766 C C . LYS B 1 726 ? -28.594 -0.332 7.027 1 93.81 726 LYS B C 1
ATOM 12768 O O . LYS B 1 726 ? -28.531 0.701 7.699 1 93.81 726 LYS B O 1
ATOM 12773 N N . PHE B 1 727 ? -28.109 -0.431 5.832 1 93.81 727 PHE B N 1
ATOM 12774 C CA . PHE B 1 727 ? -27.547 0.702 5.105 1 93.81 727 PHE B CA 1
ATOM 12775 C C . PHE B 1 727 ? -28.062 0.736 3.672 1 93.81 727 PHE B C 1
ATOM 12777 O O . PHE B 1 727 ? -28.531 -0.277 3.152 1 93.81 727 PHE B O 1
ATOM 12784 N N . HIS B 1 728 ? -27.969 1.892 3.062 1 93.06 728 HIS B N 1
ATOM 12785 C CA . HIS B 1 728 ? -28.297 2.035 1.649 1 93.06 728 HIS B CA 1
ATOM 12786 C C . HIS B 1 728 ? -27.094 1.707 0.77 1 93.06 728 HIS B C 1
ATOM 12788 O O . HIS B 1 728 ? -25.953 2.033 1.118 1 93.06 728 HIS B O 1
ATOM 12794 N N . VAL B 1 729 ? -27.312 1.032 -0.26 1 94.75 729 VAL B N 1
ATOM 12795 C CA . VAL B 1 729 ? -26.297 0.788 -1.288 1 94.75 729 VAL B CA 1
ATOM 12796 C C . VAL B 1 729 ? -26.641 1.593 -2.541 1 94.75 729 VAL B C 1
ATOM 12798 O O . VAL B 1 729 ? -27.703 1.424 -3.127 1 94.75 729 VAL B O 1
ATOM 12801 N N . LEU B 1 730 ? -25.641 2.477 -2.949 1 90.19 730 LEU B N 1
ATOM 12802 C CA . LEU B 1 730 ? -25.906 3.391 -4.055 1 90.19 730 LEU B CA 1
ATOM 12803 C C . LEU B 1 730 ? -24.797 3.334 -5.09 1 90.19 730 LEU B C 1
ATOM 12805 O O . LEU B 1 730 ? -23.625 3.236 -4.738 1 90.19 730 LEU B O 1
ATOM 12809 N N . ARG B 1 731 ? -25.188 3.361 -6.355 1 87.81 731 ARG B N 1
ATOM 12810 C CA . ARG B 1 731 ? -24.219 3.484 -7.438 1 87.81 731 ARG B CA 1
ATOM 12811 C C . ARG B 1 731 ? -23.625 4.891 -7.488 1 87.81 731 ARG B C 1
ATOM 12813 O O . ARG B 1 731 ? -24.344 5.879 -7.332 1 87.81 731 ARG B O 1
ATOM 12820 N N . PRO B 1 732 ? -22.281 4.977 -7.672 1 79.88 732 PRO B N 1
ATOM 12821 C CA . PRO B 1 732 ? -21.719 6.32 -7.805 1 79.88 732 PRO B CA 1
ATOM 12822 C C . PRO B 1 732 ? -22.156 7.016 -9.094 1 79.88 732 PRO B C 1
ATOM 12824 O O . PRO B 1 732 ? -22.391 6.355 -10.109 1 79.88 732 PRO B O 1
ATOM 12827 N N . GLU B 1 733 ? -22.297 8.328 -9.109 1 69.75 733 GLU B N 1
ATOM 12828 C CA . GLU B 1 733 ? -22.797 9.109 -10.234 1 69.75 733 GLU B CA 1
ATOM 12829 C C . GLU B 1 733 ? -21.891 8.969 -11.461 1 69.75 733 GLU B C 1
ATOM 12831 O O . GLU B 1 733 ? -22.375 8.906 -12.594 1 69.75 733 GLU B O 1
ATOM 12836 N N . THR B 1 734 ? -20.516 9.055 -11.234 1 59.53 734 THR B N 1
ATOM 12837 C CA . THR B 1 734 ? -19.594 8.984 -12.367 1 59.53 734 THR B CA 1
ATOM 12838 C C . THR B 1 734 ? -19.797 7.699 -13.156 1 59.53 734 THR B C 1
ATOM 12840 O O . THR B 1 734 ? -19.625 7.68 -14.375 1 59.53 734 THR B O 1
ATOM 12843 N N . GLN B 1 735 ? -20.172 6.66 -12.523 1 53.22 735 GLN B N 1
ATOM 12844 C CA . GLN B 1 735 ? -20.359 5.371 -13.18 1 53.22 735 GLN B CA 1
ATOM 12845 C C . GLN B 1 735 ? -21.703 5.289 -13.875 1 53.22 735 GLN B C 1
ATOM 12847 O O . GLN B 1 735 ? -21.859 4.582 -14.875 1 53.22 735 GLN B O 1
ATOM 12852 N N . SER B 1 736 ? -22.672 6.125 -13.344 1 47.41 736 SER B N 1
ATOM 12853 C CA . SER B 1 736 ? -24.016 6.09 -13.93 1 47.41 736 SER B CA 1
ATOM 12854 C C . SER B 1 736 ? -24 6.625 -15.359 1 47.41 736 SER B C 1
ATOM 12856 O O . SER B 1 736 ? -24.734 6.137 -16.219 1 47.41 736 SER B O 1
ATOM 12858 N N . TYR B 1 737 ? -23.188 7.672 -15.562 1 43.88 737 TYR B N 1
ATOM 12859 C CA . TYR B 1 737 ? -23.156 8.219 -16.906 1 43.88 737 TYR B CA 1
ATOM 12860 C C . TYR B 1 737 ? -22.516 7.234 -17.891 1 43.88 737 TYR B C 1
ATOM 12862 O O . TYR B 1 737 ? -22.844 7.223 -19.078 1 43.88 737 TYR B O 1
ATOM 12870 N N . LEU B 1 738 ? -21.609 6.512 -17.297 1 43.69 738 LEU B N 1
ATOM 12871 C CA . LEU B 1 738 ? -20.969 5.551 -18.203 1 43.69 738 LEU B CA 1
ATOM 12872 C C . LEU B 1 738 ? -21.922 4.414 -18.547 1 43.69 738 LEU B C 1
ATOM 12874 O O . LEU B 1 738 ? -21.859 3.857 -19.641 1 43.69 738 LEU B O 1
ATOM 12878 N N . ASP B 1 739 ? -22.906 4.211 -17.562 1 42.19 739 ASP B N 1
ATOM 12879 C CA . ASP B 1 739 ? -23.828 3.109 -17.812 1 42.19 739 ASP B CA 1
ATOM 12880 C C . ASP B 1 739 ? -25.016 3.576 -18.641 1 42.19 739 ASP B C 1
ATOM 12882 O O . ASP B 1 739 ? -25.906 2.783 -18.969 1 42.19 739 ASP B O 1
ATOM 12886 N N . LEU B 1 740 ? -25.328 4.926 -18.75 1 36.53 740 LEU B N 1
ATOM 12887 C CA . LEU B 1 740 ? -26.453 5.27 -19.609 1 36.53 740 LEU B CA 1
ATOM 12888 C C . LEU B 1 740 ? -26.203 4.828 -21.047 1 36.53 740 LEU B C 1
ATOM 12890 O O . LEU B 1 740 ? -25.094 4.996 -21.578 1 36.53 740 LEU B O 1
ATOM 12894 N N . PRO B 1 741 ? -27.234 4.199 -21.609 1 33.91 741 PRO B N 1
ATOM 12895 C CA . PRO B 1 741 ? -27.203 3.812 -23.031 1 33.91 741 PRO B CA 1
ATOM 12896 C C . PRO B 1 741 ? -26.938 4.992 -23.953 1 33.91 741 PRO B C 1
ATOM 12898 O O . PRO B 1 741 ? -27.578 6.039 -23.828 1 33.91 741 PRO B O 1
ATOM 12901 N N . GLN B 1 742 ? -25.844 5.473 -24.328 1 31.11 742 GLN B N 1
ATOM 12902 C CA . GLN B 1 742 ? -25.812 6.207 -25.594 1 31.11 742 GLN B CA 1
ATOM 12903 C C . GLN B 1 742 ? -26.922 5.742 -26.516 1 31.11 742 GLN B C 1
ATOM 12905 O O . GLN B 1 742 ? -27.078 4.543 -26.766 1 31.11 742 GLN B O 1
ATOM 12910 N N . ARG B 1 743 ? -27.953 6.535 -26.859 1 29.19 743 ARG B N 1
ATOM 12911 C CA . ARG B 1 743 ? -28.875 6.457 -27.984 1 29.19 743 ARG B CA 1
ATOM 12912 C C . ARG B 1 743 ? -28.156 5.949 -29.234 1 29.19 743 ARG B C 1
ATOM 12914 O O . ARG B 1 743 ? -26.938 6.043 -29.344 1 29.19 743 ARG B O 1
ATOM 12921 N N . SER B 1 744 ? -29.016 5.703 -30.438 1 28.45 744 SER B N 1
ATOM 12922 C CA . SER B 1 744 ? -29.297 5.043 -31.703 1 28.45 744 SER B CA 1
ATOM 12923 C C . SER B 1 744 ? -28.375 5.555 -32.812 1 28.45 744 SER B C 1
ATOM 12925 O O . SER B 1 744 ? -28.594 5.258 -33.969 1 28.45 744 SER B O 1
ATOM 12927 N N . ASN B 1 745 ? -27.719 6.691 -32.812 1 28.2 745 ASN B N 1
ATOM 12928 C CA . ASN B 1 745 ? -27.328 6.73 -34.219 1 28.2 745 ASN B CA 1
ATOM 12929 C C . ASN B 1 745 ? -26.547 5.469 -34.625 1 28.2 745 ASN B C 1
ATOM 12931 O O . ASN B 1 745 ? -25.969 4.805 -33.75 1 28.2 745 ASN B O 1
ATOM 12935 N N . GLY B 1 746 ? -26.641 4.922 -35.906 1 29.03 746 GLY B N 1
ATOM 12936 C CA . GLY B 1 746 ? -26.281 3.77 -36.719 1 29.03 746 GLY B CA 1
ATOM 12937 C C . GLY B 1 746 ? -24.891 3.248 -36.438 1 29.03 746 GLY B C 1
ATOM 12938 O O . GLY B 1 746 ? -24.469 2.24 -37 1 29.03 746 GLY B O 1
ATOM 12939 N N . LEU B 1 747 ? -23.844 4.145 -36.5 1 29.97 747 LEU B N 1
ATOM 12940 C CA . LEU B 1 747 ? -22.625 3.371 -36.75 1 29.97 747 LEU B CA 1
ATOM 12941 C C . LEU B 1 747 ? -22.391 2.379 -35.594 1 29.97 747 LEU B C 1
ATOM 12943 O O . LEU B 1 747 ? -22.812 2.621 -34.469 1 29.97 747 LEU B O 1
ATOM 12947 N N . GLU B 1 748 ? -21.75 1.168 -35.938 1 30.2 748 GLU B N 1
ATOM 12948 C CA . GLU B 1 748 ? -21.344 -0.094 -35.312 1 30.2 748 GLU B CA 1
ATOM 12949 C C . GLU B 1 748 ? -20.594 0.144 -34 1 30.2 748 GLU B C 1
ATOM 12951 O O . GLU B 1 748 ? -19.484 0.707 -34 1 30.2 748 GLU B O 1
ATOM 12956 N N . ALA B 1 749 ? -21.109 0.713 -33.031 1 33.88 749 ALA B N 1
ATOM 12957 C CA . ALA B 1 749 ? -20.656 0.594 -31.641 1 33.88 749 ALA B CA 1
ATOM 12958 C C . ALA B 1 749 ? -20.203 -0.828 -31.328 1 33.88 749 ALA B C 1
ATOM 12960 O O . ALA B 1 749 ? -20.938 -1.603 -30.719 1 33.88 749 ALA B O 1
ATOM 12961 N N . ASN B 1 750 ? -19.703 -1.57 -32.219 1 32.75 750 ASN B N 1
ATOM 12962 C CA . ASN B 1 750 ? -19.141 -2.891 -31.969 1 32.75 750 ASN B CA 1
ATOM 12963 C C . ASN B 1 750 ? -18.125 -2.846 -30.828 1 32.75 750 ASN B C 1
ATOM 12965 O O . ASN B 1 750 ? -17.422 -3.826 -30.578 1 32.75 750 ASN B O 1
ATOM 12969 N N . GLN B 1 751 ? -17.453 -1.695 -30.625 1 36.56 751 GLN B N 1
ATOM 12970 C CA . GLN B 1 751 ? -16.422 -2.033 -29.656 1 36.56 751 GLN B CA 1
ATOM 12971 C C . GLN B 1 751 ? -17.031 -2.387 -28.312 1 36.56 751 GLN B C 1
ATOM 12973 O O . GLN B 1 751 ? -17.719 -1.563 -27.688 1 36.56 751 GLN B O 1
ATOM 12978 N N . THR B 1 752 ? -17.5 -3.596 -27.953 1 38.66 752 THR B N 1
ATOM 12979 C CA . THR B 1 752 ? -17.984 -4.238 -26.734 1 38.66 752 THR B CA 1
ATOM 12980 C C . THR B 1 752 ? -17.234 -3.723 -25.5 1 38.66 752 THR B C 1
ATOM 12982 O O . THR B 1 752 ? -16.016 -3.93 -25.391 1 38.66 752 THR B O 1
ATOM 12985 N N . GLU B 1 753 ? -17.438 -2.641 -25.078 1 46.06 753 GLU B N 1
ATOM 12986 C CA . GLU B 1 753 ? -16.906 -2.289 -23.766 1 46.06 753 GLU B CA 1
ATOM 12987 C C . GLU B 1 753 ? -16.922 -3.486 -22.812 1 46.06 753 GLU B C 1
ATOM 12989 O O . GLU B 1 753 ? -17.891 -4.258 -22.812 1 46.06 753 GLU B O 1
ATOM 12994 N N . PRO B 1 754 ? -15.805 -3.953 -22.344 1 53.78 754 PRO B N 1
ATOM 12995 C CA . PRO B 1 754 ? -15.773 -5.133 -21.469 1 53.78 754 PRO B CA 1
ATOM 12996 C C . PRO B 1 754 ? -16.828 -5.078 -20.359 1 53.78 754 PRO B C 1
ATOM 12998 O O . PRO B 1 754 ? -17.016 -4.039 -19.734 1 53.78 754 PRO B O 1
ATOM 13001 N N . VAL B 1 755 ? -17.953 -5.832 -20.438 1 59.66 755 VAL B N 1
ATOM 13002 C CA . VAL B 1 755 ? -19.016 -5.988 -19.453 1 59.66 755 VAL B CA 1
ATOM 13003 C C . VAL B 1 755 ? -18.422 -6 -18.047 1 59.66 755 VAL B C 1
ATOM 13005 O O . VAL B 1 755 ? -17.531 -6.812 -17.75 1 59.66 755 VAL B O 1
ATOM 13008 N N . GLN B 1 756 ? -18.625 -4.922 -17.281 1 75.94 756 GLN B N 1
ATOM 13009 C CA . GLN B 1 756 ? -18.203 -4.898 -15.883 1 75.94 756 GLN B CA 1
ATOM 13010 C C . GLN B 1 756 ? -19.109 -5.766 -15.016 1 75.94 756 GLN B C 1
ATOM 13012 O O . GLN B 1 756 ? -20.281 -5.461 -14.852 1 75.94 756 GLN B O 1
ATOM 13017 N N . HIS B 1 757 ? -18.719 -6.945 -14.57 1 88.12 757 HIS B N 1
ATOM 13018 C CA . HIS B 1 757 ? -19.484 -7.918 -13.797 1 88.12 757 HIS B CA 1
ATOM 13019 C C . HIS B 1 757 ? -19.609 -7.484 -12.344 1 88.12 757 HIS B C 1
ATOM 13021 O O . HIS B 1 757 ? -20.5 -7.961 -11.625 1 88.12 757 HIS B O 1
ATOM 13027 N N . LEU B 1 758 ? -18.812 -6.547 -11.914 1 91.62 758 LEU B N 1
ATOM 13028 C CA . LEU B 1 758 ? -18.844 -6.047 -10.539 1 91.62 758 LEU B CA 1
ATOM 13029 C C . LEU B 1 758 ? -18.969 -4.527 -10.523 1 91.62 758 LEU B C 1
ATOM 13031 O O . LEU B 1 758 ? -18.5 -3.854 -11.453 1 91.62 758 LEU B O 1
ATOM 13035 N N . CYS B 1 759 ? -19.656 -4.07 -9.531 1 92.44 759 CYS B N 1
ATOM 13036 C CA . CYS B 1 759 ? -19.828 -2.633 -9.375 1 92.44 759 CYS B CA 1
ATOM 13037 C C . CYS B 1 759 ? -19.469 -2.191 -7.961 1 92.44 759 CYS B C 1
ATOM 13039 O O . CYS B 1 759 ? -19.984 -2.732 -6.984 1 92.44 759 CYS B O 1
ATOM 13041 N N . ARG B 1 760 ? -18.578 -1.245 -7.922 1 93.12 760 ARG B N 1
ATOM 13042 C CA . ARG B 1 760 ? -18.312 -0.63 -6.629 1 93.12 760 ARG B CA 1
ATOM 13043 C C . ARG B 1 760 ? -19.375 0.394 -6.27 1 93.12 760 ARG B C 1
ATOM 13045 O O . ARG B 1 760 ? -19.625 1.328 -7.035 1 93.12 760 ARG B O 1
ATOM 13052 N N . CYS B 1 761 ? -19.969 0.187 -5.148 1 94.44 761 CYS B N 1
ATOM 13053 C CA . CYS B 1 761 ? -21.047 1.051 -4.703 1 94.44 761 CYS B CA 1
ATOM 13054 C C . CYS B 1 761 ? -20.688 1.766 -3.408 1 94.44 761 CYS B C 1
ATOM 13056 O O . CYS B 1 761 ? -19.75 1.362 -2.715 1 94.44 761 CYS B O 1
ATOM 13058 N N . GLU B 1 762 ? -21.422 2.83 -3.188 1 93.31 762 GLU B N 1
ATOM 13059 C CA . GLU B 1 762 ? -21.312 3.553 -1.924 1 93.31 762 GLU B CA 1
ATOM 13060 C C . GLU B 1 762 ? -22.312 3.039 -0.905 1 93.31 762 GLU B C 1
ATOM 13062 O O . GLU B 1 762 ? -23.438 2.688 -1.264 1 93.31 762 GLU B O 1
ATOM 13067 N N . ILE B 1 763 ? -21.828 2.939 0.301 1 95.12 763 ILE B N 1
ATOM 13068 C CA . ILE B 1 763 ? -22.734 2.652 1.403 1 95.12 763 ILE B CA 1
ATOM 13069 C C . ILE B 1 763 ? -23.094 3.947 2.133 1 95.12 763 ILE B C 1
ATOM 13071 O O . ILE B 1 763 ? -22.203 4.711 2.516 1 95.12 763 ILE B O 1
ATOM 13075 N N . SER B 1 764 ? -24.344 4.207 2.289 1 91.62 764 SER B N 1
ATOM 13076 C CA . SER B 1 764 ? -24.812 5.387 3.012 1 91.62 764 SER B CA 1
ATOM 13077 C C . SER B 1 764 ? -25.672 4.996 4.215 1 91.62 764 SER B C 1
ATOM 13079 O O . SER B 1 764 ? -26.375 3.99 4.176 1 91.62 764 SER B O 1
ATOM 13081 N N . ASP B 1 765 ? -25.547 5.75 5.203 1 88 765 ASP B N 1
ATOM 13082 C CA . ASP B 1 765 ? -26.375 5.48 6.367 1 88 765 ASP B CA 1
ATOM 13083 C C . ASP B 1 765 ? -27.828 5.906 6.113 1 88 765 ASP B C 1
ATOM 13085 O O . ASP B 1 765 ? -28.172 6.289 4.996 1 88 765 ASP B O 1
ATOM 13089 N N . GLN B 1 766 ? -28.703 5.703 7.008 1 81.31 766 GLN B N 1
ATOM 13090 C CA . GLN B 1 766 ? -30.141 5.922 6.824 1 81.31 766 GLN B CA 1
ATOM 13091 C C . GLN B 1 766 ? -30.453 7.402 6.625 1 81.31 766 GLN B C 1
ATOM 13093 O O . GLN B 1 766 ? -31.484 7.75 6.07 1 81.31 766 GLN B O 1
ATOM 13098 N N . ARG B 1 767 ? -29.516 8.242 6.973 1 77.25 767 ARG B N 1
ATOM 13099 C CA . ARG B 1 767 ? -29.703 9.672 6.777 1 77.25 767 ARG B CA 1
ATOM 13100 C C . ARG B 1 767 ? -29.203 10.109 5.402 1 77.25 767 ARG B C 1
ATOM 13102 O O . ARG B 1 767 ? -29.438 11.234 4.973 1 77.25 767 ARG B O 1
ATOM 13109 N N . GLY B 1 768 ? -28.453 9.172 4.805 1 79.69 768 GLY B N 1
ATOM 13110 C CA . GLY B 1 768 ? -27.984 9.469 3.459 1 79.69 768 GLY B CA 1
ATOM 13111 C C . GLY B 1 768 ? -26.516 9.844 3.406 1 79.69 768 GLY B C 1
ATOM 13112 O O . GLY B 1 768 ? -26 10.172 2.338 1 79.69 768 GLY B O 1
ATOM 13113 N N . ASP B 1 769 ? -25.797 9.82 4.453 1 83.12 769 ASP B N 1
ATOM 13114 C CA . ASP B 1 769 ? -24.375 10.148 4.469 1 83.12 769 ASP B CA 1
ATOM 13115 C C . ASP B 1 769 ? -23.531 8.938 4.098 1 83.12 769 ASP B C 1
ATOM 13117 O O . ASP B 1 769 ? -23.75 7.836 4.613 1 83.12 769 ASP B O 1
ATOM 13121 N N . LYS B 1 770 ? -22.625 9.211 3.242 1 89.12 770 LYS B N 1
ATOM 13122 C CA . LYS B 1 770 ? -21.75 8.125 2.816 1 89.12 770 LYS B CA 1
ATOM 13123 C C . LYS B 1 770 ? -20.875 7.629 3.971 1 89.12 770 LYS B C 1
ATOM 13125 O O . LYS B 1 770 ? -20.203 8.422 4.625 1 89.12 770 LYS B O 1
ATOM 13130 N N . CYS B 1 771 ? -20.938 6.324 4.207 1 92.62 771 CYS B N 1
ATOM 13131 C CA . CYS B 1 771 ? -20.203 5.809 5.355 1 92.62 771 CYS B CA 1
ATOM 13132 C C . CYS B 1 771 ? -19.391 4.574 4.973 1 92.62 771 CYS B C 1
ATOM 13134 O O . CYS B 1 771 ? -18.75 3.961 5.824 1 92.62 771 CYS B O 1
ATOM 13136 N N . GLY B 1 772 ? -19.422 4.207 3.705 1 95.81 772 GLY B N 1
ATOM 13137 C CA . GLY B 1 772 ? -18.641 3.031 3.361 1 95.81 772 GLY B CA 1
ATOM 13138 C C . GLY B 1 772 ? -18.625 2.734 1.874 1 95.81 772 GLY B C 1
ATOM 13139 O O . GLY B 1 772 ? -19 3.586 1.063 1 95.81 772 GLY B O 1
ATOM 13140 N N . SER B 1 773 ? -18.031 1.566 1.543 1 96.5 773 SER B N 1
ATOM 13141 C CA . SER B 1 773 ? -17.891 1.091 0.171 1 96.5 773 SER B CA 1
ATOM 13142 C C . SER B 1 773 ? -18.078 -0.418 0.085 1 96.5 773 SER B C 1
ATOM 13144 O O . SER B 1 773 ? -17.734 -1.15 1.01 1 96.5 773 SER B O 1
ATOM 13146 N N . VAL B 1 774 ? -18.734 -0.863 -0.978 1 97 774 VAL B N 1
ATOM 13147 C CA . VAL B 1 774 ? -18.984 -2.287 -1.172 1 97 774 VAL B CA 1
ATOM 13148 C C . VAL B 1 774 ? -18.906 -2.627 -2.658 1 97 774 VAL B C 1
ATOM 13150 O O . VAL B 1 774 ? -19.203 -1.783 -3.512 1 97 774 VAL B O 1
ATOM 13153 N N . VAL B 1 775 ? -18.453 -3.76 -2.986 1 95 775 VAL B N 1
ATOM 13154 C CA . VAL B 1 775 ? -18.438 -4.254 -4.359 1 95 775 VAL B CA 1
ATOM 13155 C C . VAL B 1 775 ? -19.5 -5.332 -4.543 1 95 775 VAL B C 1
ATOM 13157 O O . VAL B 1 775 ? -19.469 -6.363 -3.865 1 95 775 VAL B O 1
ATOM 13160 N N . VAL B 1 776 ? -20.422 -5.07 -5.422 1 94.62 776 VAL B N 1
ATOM 13161 C CA . VAL B 1 776 ? -21.547 -5.973 -5.582 1 94.62 776 VAL B CA 1
ATOM 13162 C C . VAL B 1 776 ? -21.641 -6.434 -7.035 1 94.62 776 VAL B C 1
ATOM 13164 O O . VAL B 1 776 ? -21.094 -5.797 -7.934 1 94.62 776 VAL B O 1
ATOM 13167 N N . ASP B 1 777 ? -22.297 -7.586 -7.176 1 92.69 777 ASP B N 1
ATOM 13168 C CA . ASP B 1 777 ? -22.594 -8.094 -8.516 1 92.69 777 ASP B CA 1
ATOM 13169 C C . ASP B 1 777 ? -23.516 -7.145 -9.266 1 92.69 777 ASP B C 1
ATOM 13171 O O . ASP B 1 777 ? -24.531 -6.695 -8.727 1 92.69 777 ASP B O 1
ATOM 13175 N N . SER B 1 778 ? -23.203 -6.844 -10.516 1 91 778 SER B N 1
ATOM 13176 C CA . SER B 1 778 ? -23.953 -5.848 -11.289 1 91 778 SER B CA 1
ATOM 13177 C C . SER B 1 778 ? -25.375 -6.32 -11.57 1 91 778 SER B C 1
ATOM 13179 O O . SER B 1 778 ? -26.312 -5.516 -11.586 1 91 778 SER B O 1
ATOM 13181 N N . GLU B 1 779 ? -25.547 -7.559 -11.859 1 89.88 779 GLU B N 1
ATOM 13182 C CA . GLU B 1 779 ? -26.875 -8.094 -12.125 1 89.88 779 GLU B CA 1
ATOM 13183 C C . GLU B 1 779 ? -27.734 -8.055 -10.875 1 89.88 779 GLU B C 1
ATOM 13185 O O . GLU B 1 779 ? -28.922 -7.711 -10.938 1 89.88 779 GLU B O 1
ATOM 13190 N N . TRP B 1 780 ? -27.141 -8.492 -9.797 1 92.31 780 TRP B N 1
ATOM 13191 C CA . TRP B 1 780 ? -27.844 -8.406 -8.523 1 92.31 780 TRP B CA 1
ATOM 13192 C C . TRP B 1 780 ? -28.297 -6.98 -8.25 1 92.31 780 TRP B C 1
ATOM 13194 O O . TRP B 1 780 ? -29.453 -6.754 -7.883 1 92.31 780 TRP B O 1
ATOM 13204 N N . LEU B 1 781 ? -27.453 -6.043 -8.406 1 92.62 781 LEU B N 1
ATOM 13205 C CA . LEU B 1 781 ? -27.734 -4.637 -8.156 1 92.62 781 LEU B CA 1
ATOM 13206 C C . LEU B 1 781 ? -28.844 -4.141 -9.086 1 92.62 781 LEU B C 1
ATOM 13208 O O . LEU B 1 781 ? -29.75 -3.422 -8.648 1 92.62 781 LEU B O 1
ATOM 13212 N N . GLY B 1 782 ? -28.672 -4.52 -10.375 1 90.69 782 GLY B N 1
ATOM 13213 C CA . GLY B 1 782 ? -29.688 -4.137 -11.336 1 90.69 782 GLY B CA 1
ATOM 13214 C C . GLY B 1 782 ? -31.078 -4.633 -10.969 1 90.69 782 GLY B C 1
ATOM 13215 O O . GLY B 1 782 ? -32.062 -3.9 -11.102 1 90.69 782 GLY B O 1
ATOM 13216 N N . ASN B 1 783 ? -31.219 -5.832 -10.484 1 92.69 783 ASN B N 1
ATOM 13217 C CA . ASN B 1 783 ? -32.5 -6.406 -10.062 1 92.69 783 ASN B CA 1
ATOM 13218 C C . ASN B 1 783 ? -33.062 -5.66 -8.867 1 92.69 783 ASN B C 1
ATOM 13220 O O . ASN B 1 783 ? -34.281 -5.391 -8.828 1 92.69 783 ASN B O 1
ATOM 13224 N N . LYS B 1 784 ? -32.219 -5.355 -7.957 1 93.81 784 LYS B N 1
ATOM 13225 C CA . LYS B 1 784 ? -32.688 -4.66 -6.762 1 93.81 784 LYS B CA 1
ATOM 13226 C C . LYS B 1 784 ? -33.094 -3.223 -7.082 1 93.81 784 LYS B C 1
ATOM 13228 O O . LYS B 1 784 ? -34.031 -2.689 -6.504 1 93.81 784 LYS B O 1
ATOM 13233 N N . GLU B 1 785 ? -32.375 -2.619 -7.934 1 89.69 785 GLU B N 1
ATOM 13234 C CA . GLU B 1 785 ? -32.719 -1.269 -8.367 1 89.69 785 GLU B CA 1
ATOM 13235 C C . GLU B 1 785 ? -34.062 -1.243 -9.078 1 89.69 785 GLU B C 1
ATOM 13237 O O . GLU B 1 785 ? -34.844 -0.297 -8.914 1 89.69 785 GLU B O 1
ATOM 13242 N N . ASN B 1 786 ? -34.312 -2.246 -9.852 1 91.94 786 ASN B N 1
ATOM 13243 C CA . ASN B 1 786 ? -35.594 -2.357 -10.516 1 91.94 786 ASN B CA 1
ATOM 13244 C C . ASN B 1 786 ? -36.75 -2.477 -9.516 1 91.94 786 ASN B C 1
ATOM 13246 O O . ASN B 1 786 ? -37.844 -2.01 -9.773 1 91.94 786 ASN B O 1
ATOM 13250 N N . GLU B 1 787 ? -36.438 -3.021 -8.43 1 92.81 787 GLU B N 1
ATOM 13251 C CA . GLU B 1 787 ? -37.438 -3.143 -7.363 1 92.81 787 GLU B CA 1
ATOM 13252 C C . GLU B 1 787 ? -37.469 -1.895 -6.484 1 92.81 787 GLU B C 1
ATOM 13254 O O . GLU B 1 787 ? -38.188 -1.841 -5.488 1 92.81 787 GLU B O 1
ATOM 13259 N N . GLN B 1 788 ? -36.625 -0.923 -6.785 1 90.25 788 GLN B N 1
ATOM 13260 C CA . GLN B 1 788 ? -36.5 0.343 -6.07 1 90.25 788 GLN B CA 1
ATOM 13261 C C . GLN B 1 788 ? -36.094 0.117 -4.617 1 90.25 788 GLN B C 1
ATOM 13263 O O . GLN B 1 788 ? -36.594 0.792 -3.715 1 90.25 788 GLN B O 1
ATOM 13268 N N . GLN B 1 789 ? -35.25 -0.945 -4.438 1 91.94 789 GLN B N 1
ATOM 13269 C CA . GLN B 1 789 ? -34.75 -1.239 -3.102 1 91.94 789 GLN B CA 1
ATOM 13270 C C . GLN B 1 789 ? -33.312 -0.762 -2.945 1 91.94 789 GLN B C 1
ATOM 13272 O O . GLN B 1 789 ? -32.438 -1.131 -3.736 1 91.94 789 GLN B O 1
ATOM 13277 N N . THR B 1 790 ? -33.031 0.076 -1.921 1 91.56 790 THR B N 1
ATOM 13278 C CA . THR B 1 790 ? -31.688 0.559 -1.707 1 91.56 790 THR B CA 1
ATOM 13279 C C . THR B 1 790 ? -31.203 0.217 -0.3 1 91.56 790 THR B C 1
ATOM 13281 O O . THR B 1 790 ? -30.016 0.313 -0.006 1 91.56 790 THR B O 1
ATOM 13284 N N . LEU B 1 791 ? -32.125 -0.16 0.52 1 93.94 791 LEU B N 1
ATOM 13285 C CA . LEU B 1 791 ? -31.781 -0.467 1.906 1 93.94 791 LEU B CA 1
ATOM 13286 C C . LEU B 1 791 ? -31.547 -1.962 2.088 1 93.94 791 LEU B C 1
ATOM 13288 O O . LEU B 1 791 ? -32.375 -2.781 1.719 1 93.94 791 LEU B O 1
ATOM 13292 N N . PHE B 1 792 ? -30.422 -2.275 2.633 1 95.81 792 PHE B N 1
ATOM 13293 C CA . PHE B 1 792 ? -30.062 -3.68 2.775 1 95.81 792 PHE B CA 1
ATOM 13294 C C . PHE B 1 792 ? -29.438 -3.939 4.145 1 95.81 792 PHE B C 1
ATOM 13296 O O . PHE B 1 792 ? -29.062 -3 4.852 1 95.81 792 PHE B O 1
ATOM 13303 N N . GLU B 1 793 ? -29.328 -5.211 4.484 1 96 793 GLU B N 1
ATOM 13304 C CA . GLU B 1 793 ? -28.781 -5.617 5.77 1 96 793 GLU B CA 1
ATOM 13305 C C . GLU B 1 793 ? -27.281 -5.93 5.652 1 96 793 GLU B C 1
ATOM 13307 O O . GLU B 1 793 ? -26.859 -6.555 4.68 1 96 793 GLU B O 1
ATOM 13312 N N . PHE B 1 794 ? -26.531 -5.383 6.605 1 96.94 794 PHE B N 1
ATOM 13313 C CA . PHE B 1 794 ? -25.094 -5.633 6.707 1 96.94 794 PHE B CA 1
ATOM 13314 C C . PHE B 1 794 ? -24.75 -6.215 8.07 1 96.94 794 PHE B C 1
ATOM 13316 O O . PHE B 1 794 ? -25.375 -5.883 9.078 1 96.94 794 PHE B O 1
ATOM 13323 N N . ILE B 1 795 ? -23.781 -7.121 8.117 1 97.06 795 ILE B N 1
ATOM 13324 C CA . ILE B 1 795 ? -23.25 -7.625 9.383 1 97.06 795 ILE B CA 1
ATOM 13325 C C . ILE B 1 795 ? -21.766 -7.312 9.484 1 97.06 795 ILE B C 1
ATOM 13327 O O . ILE B 1 795 ? -21.031 -7.387 8.492 1 97.06 795 ILE B O 1
ATOM 13331 N N . ALA B 1 796 ? -21.266 -6.871 10.656 1 96.38 796 ALA B N 1
ATOM 13332 C CA . ALA B 1 796 ? -19.859 -6.602 10.898 1 96.38 796 ALA B CA 1
ATOM 13333 C C . ALA B 1 796 ? -19.094 -7.891 11.195 1 96.38 796 ALA B C 1
ATOM 13335 O O . ALA B 1 796 ? -19.531 -8.695 12.023 1 96.38 796 ALA B O 1
ATOM 13336 N N . ILE B 1 797 ? -17.984 -8.047 10.539 1 96.19 797 ILE B N 1
ATOM 13337 C CA . ILE B 1 797 ? -17.312 -9.336 10.695 1 96.19 797 ILE B CA 1
ATOM 13338 C C . ILE B 1 797 ? -15.969 -9.133 11.383 1 96.19 797 ILE B C 1
ATOM 13340 O O . ILE B 1 797 ? -15.516 -9.984 12.148 1 96.19 797 ILE B O 1
ATOM 13344 N N . SER B 1 798 ? -15.258 -8.07 11.125 1 96.44 798 SER B N 1
ATOM 13345 C CA . SER B 1 798 ? -13.977 -7.766 11.742 1 96.44 798 SER B CA 1
ATOM 13346 C C . SER B 1 798 ? -13.586 -6.309 11.516 1 96.44 798 SER B C 1
ATOM 13348 O O . SER B 1 798 ? -14.312 -5.559 10.859 1 96.44 798 SER B O 1
ATOM 13350 N N . ASP B 1 799 ? -12.438 -5.969 12.133 1 95.38 799 ASP B N 1
ATOM 13351 C CA . ASP B 1 799 ? -11.898 -4.629 11.93 1 95.38 799 ASP B CA 1
ATOM 13352 C C . ASP B 1 799 ? -11.195 -4.516 10.578 1 95.38 799 ASP B C 1
ATOM 13354 O O . ASP B 1 799 ? -10.602 -5.488 10.102 1 95.38 799 ASP B O 1
ATOM 13358 N N . ALA B 1 800 ? -11.367 -3.451 9.961 1 96.62 800 ALA B N 1
ATOM 13359 C CA . ALA B 1 800 ? -10.602 -3.092 8.766 1 96.62 800 ALA B CA 1
ATOM 13360 C C . ALA B 1 800 ? -9.719 -1.875 9.031 1 96.62 800 ALA B C 1
ATOM 13362 O O . ALA B 1 800 ? -10.086 -0.987 9.805 1 96.62 800 ALA B O 1
ATOM 13363 N N . LYS B 1 801 ? -8.633 -1.772 8.461 1 93.56 801 LYS B N 1
ATOM 13364 C CA . LYS B 1 801 ? -7.625 -0.778 8.82 1 93.56 801 LYS B CA 1
ATOM 13365 C C . LYS B 1 801 ? -7.957 0.584 8.219 1 93.56 801 LYS B C 1
ATOM 13367 O O . LYS B 1 801 ? -7.945 1.599 8.922 1 93.56 801 LYS B O 1
ATOM 13372 N N . ASP B 1 802 ? -8.148 0.623 6.863 1 94.56 802 ASP B N 1
ATOM 13373 C CA . ASP B 1 802 ? -8.352 1.91 6.207 1 94.56 802 ASP B CA 1
ATOM 13374 C C . ASP B 1 802 ? -9.039 1.735 4.859 1 94.56 802 ASP B C 1
ATOM 13376 O O . ASP B 1 802 ? -9.219 0.611 4.387 1 94.56 802 ASP B O 1
ATOM 13380 N N . PHE B 1 803 ? -9.492 2.859 4.27 1 96.06 803 PHE B N 1
ATOM 13381 C CA . PHE B 1 803 ? -9.992 2.902 2.898 1 96.06 803 PHE B CA 1
ATOM 13382 C C . PHE B 1 803 ? -8.867 3.219 1.924 1 96.06 803 PHE B C 1
ATOM 13384 O O . PHE B 1 803 ? -7.988 4.031 2.221 1 96.06 803 PHE B O 1
ATOM 13391 N N . THR B 1 804 ? -8.898 2.562 0.795 1 93.25 804 THR B N 1
ATOM 13392 C CA . THR B 1 804 ? -8.078 3.051 -0.311 1 93.25 804 THR B CA 1
ATOM 13393 C C . THR B 1 804 ? -8.727 4.273 -0.958 1 93.25 804 THR B C 1
ATOM 13395 O O . THR B 1 804 ? -9.891 4.582 -0.694 1 93.25 804 THR B O 1
ATOM 13398 N N . ASN B 1 805 ? -7.996 4.953 -1.798 1 91.19 805 ASN B N 1
ATOM 13399 C CA . ASN B 1 805 ? -8.539 6.121 -2.486 1 91.19 805 ASN B CA 1
ATOM 13400 C C . ASN B 1 805 ? -9.648 5.738 -3.453 1 91.19 805 ASN B C 1
ATOM 13402 O O . ASN B 1 805 ? -10.562 6.531 -3.701 1 91.19 805 ASN B O 1
ATOM 13406 N N . GLU B 1 806 ? -9.617 4.551 -3.912 1 90.25 806 GLU B N 1
ATOM 13407 C CA . GLU B 1 806 ? -10.664 4.086 -4.816 1 90.25 806 GLU B CA 1
ATOM 13408 C C . GLU B 1 806 ? -11.953 3.77 -4.059 1 90.25 806 GLU B C 1
ATOM 13410 O O . GLU B 1 806 ? -13.047 4.016 -4.562 1 90.25 806 GLU B O 1
ATOM 13415 N N . GLU B 1 807 ? -11.828 3.234 -2.889 1 93.56 807 GLU B N 1
ATOM 13416 C CA . GLU B 1 807 ? -12.984 2.863 -2.076 1 93.56 807 GLU B CA 1
ATOM 13417 C C . GLU B 1 807 ? -13.719 4.102 -1.564 1 93.56 807 GLU B C 1
ATOM 13419 O O . GLU B 1 807 ? -14.945 4.098 -1.458 1 93.56 807 GLU B O 1
ATOM 13424 N N . PHE B 1 808 ? -12.938 5.012 -1.191 1 93.69 808 PHE B N 1
ATOM 13425 C CA . PHE B 1 808 ? -13.484 6.23 -0.609 1 93.69 808 PHE B CA 1
ATOM 13426 C C . PHE B 1 808 ? -12.766 7.461 -1.144 1 93.69 808 PHE B C 1
ATOM 13428 O O . PHE B 1 808 ? -11.977 8.086 -0.427 1 93.69 808 PHE B O 1
ATOM 13435 N N . PRO B 1 809 ? -13.055 7.809 -2.35 1 88.62 809 PRO B N 1
ATOM 13436 C CA . PRO B 1 809 ? -12.281 8.844 -3.039 1 88.62 809 PRO B CA 1
ATOM 13437 C C . PRO B 1 809 ? -12.367 10.203 -2.346 1 88.62 809 PRO B C 1
ATOM 13439 O O . PRO B 1 809 ? -11.352 10.883 -2.18 1 88.62 809 PRO B O 1
ATOM 13442 N N . ASP B 1 810 ? -13.602 10.609 -1.908 1 87.06 810 ASP B N 1
ATOM 13443 C CA . ASP B 1 810 ? -13.789 11.883 -1.232 1 87.06 810 ASP B CA 1
ATOM 13444 C C . ASP B 1 810 ? -13.969 11.695 0.272 1 87.06 810 ASP B C 1
ATOM 13446 O O . ASP B 1 810 ? -14.953 11.086 0.712 1 87.06 810 ASP B O 1
ATOM 13450 N N . TRP B 1 811 ? -12.992 12.195 0.966 1 87.44 811 TRP B N 1
ATOM 13451 C CA . TRP B 1 811 ? -13.109 12.102 2.418 1 87.44 811 TRP B CA 1
ATOM 13452 C C . TRP B 1 811 ? -14.172 13.062 2.943 1 87.44 811 TRP B C 1
ATOM 13454 O O . TRP B 1 811 ? -14.047 14.273 2.787 1 87.44 811 TRP B O 1
ATOM 13464 N N . THR B 1 812 ? -15.289 12.602 3.459 1 82.81 812 THR B N 1
ATOM 13465 C CA . THR B 1 812 ? -16.453 13.414 3.807 1 82.81 812 THR B CA 1
ATOM 13466 C C . THR B 1 812 ? -16.516 13.648 5.312 1 82.81 812 THR B C 1
ATOM 13468 O O . THR B 1 812 ? -17.5 14.164 5.824 1 82.81 812 THR B O 1
ATOM 13471 N N . TYR B 1 813 ? -15.43 13.195 6.066 1 83.5 813 TYR B N 1
ATOM 13472 C CA . TYR B 1 813 ? -15.328 13.414 7.504 1 83.5 813 TYR B CA 1
ATOM 13473 C C . TYR B 1 813 ? -16.531 12.812 8.234 1 83.5 813 TYR B C 1
ATOM 13475 O O . TYR B 1 813 ? -17.125 13.453 9.102 1 83.5 813 TYR B O 1
ATOM 13483 N N . TYR B 1 814 ? -16.891 11.594 7.734 1 86.62 814 TYR B N 1
ATOM 13484 C CA . TYR B 1 814 ? -17.906 10.859 8.492 1 86.62 814 TYR B CA 1
ATOM 13485 C C . TYR B 1 814 ? -17.484 10.695 9.945 1 86.62 814 TYR B C 1
ATOM 13487 O O . TYR B 1 814 ? -18.328 10.594 10.836 1 86.62 814 TYR B O 1
ATOM 13495 N N . ILE B 1 815 ? -16.219 10.664 10.133 1 86.25 815 ILE B N 1
ATOM 13496 C CA . ILE B 1 815 ? -15.617 10.711 11.461 1 86.25 815 ILE B CA 1
ATOM 13497 C C . ILE B 1 815 ? -14.742 11.953 11.586 1 86.25 815 ILE B C 1
ATOM 13499 O O . ILE B 1 815 ? -14.25 12.484 10.586 1 86.25 815 ILE B O 1
ATOM 13503 N N . PRO B 1 816 ? -14.578 12.391 12.789 1 82 816 PRO B N 1
ATOM 13504 C CA . PRO B 1 816 ? -13.805 13.625 12.984 1 82 816 PRO B CA 1
ATOM 13505 C C . PRO B 1 816 ? -12.297 13.391 12.922 1 82 816 PRO B C 1
ATOM 13507 O O . PRO B 1 816 ? -11.578 13.766 13.852 1 82 816 PRO B O 1
ATOM 13510 N N . LYS B 1 817 ? -11.781 12.82 11.883 1 84.62 817 LYS B N 1
ATOM 13511 C CA . LYS B 1 817 ? -10.367 12.555 11.625 1 84.62 817 LYS B CA 1
ATOM 13512 C C . LYS B 1 817 ? -10.008 12.836 10.172 1 84.62 817 LYS B C 1
ATOM 13514 O O . LYS B 1 817 ? -10.852 12.703 9.281 1 84.62 817 LYS B O 1
ATOM 13519 N N . GLU B 1 818 ? -8.797 13.312 10.062 1 86.19 818 GLU B N 1
ATOM 13520 C CA . GLU B 1 818 ? -8.258 13.344 8.711 1 86.19 818 GLU B CA 1
ATOM 13521 C C . GLU B 1 818 ? -8.008 11.938 8.18 1 86.19 818 GLU B C 1
ATOM 13523 O O . GLU B 1 818 ? -7.824 10.992 8.953 1 86.19 818 GLU B O 1
ATOM 13528 N N . ARG B 1 819 ? -8.008 11.797 6.91 1 88.75 819 ARG B N 1
ATOM 13529 C CA . ARG B 1 819 ? -7.801 10.492 6.297 1 88.75 819 ARG B CA 1
ATOM 13530 C C . ARG B 1 819 ? -6.5 9.859 6.777 1 88.75 819 ARG B C 1
ATOM 13532 O O . ARG B 1 819 ? -6.465 8.664 7.098 1 88.75 819 ARG B O 1
ATOM 13539 N N . ILE B 1 820 ? -5.449 10.594 6.828 1 85.94 820 ILE B N 1
ATOM 13540 C CA . ILE B 1 820 ? -4.121 10.086 7.148 1 85.94 820 ILE B CA 1
ATOM 13541 C C . ILE B 1 820 ? -4.082 9.633 8.609 1 85.94 820 ILE B C 1
ATOM 13543 O O . ILE B 1 820 ? -3.244 8.805 8.984 1 85.94 820 ILE B O 1
ATOM 13547 N N . GLU B 1 821 ? -5.008 10.141 9.414 1 87.56 821 GLU B N 1
ATOM 13548 C CA . GLU B 1 821 ? -5.035 9.812 10.836 1 87.56 821 GLU B CA 1
ATOM 13549 C C . GLU B 1 821 ? -5.883 8.57 11.102 1 87.56 821 GLU B C 1
ATOM 13551 O O . GLU B 1 821 ? -5.754 7.938 12.156 1 87.56 821 GLU B O 1
ATOM 13556 N N . SER B 1 822 ? -6.715 8.328 10.156 1 90.25 822 SER B N 1
ATOM 13557 C CA . SER B 1 822 ? -7.699 7.273 10.391 1 90.25 822 SER B CA 1
ATOM 13558 C C . SER B 1 822 ? -7.078 5.891 10.211 1 90.25 822 SER B C 1
ATOM 13560 O O . SER B 1 822 ? -6.602 5.555 9.125 1 90.25 822 SER B O 1
ATOM 13562 N N . GLU B 1 823 ? -7.02 5.125 11.297 1 89.94 823 GLU B N 1
ATOM 13563 C CA . GLU B 1 823 ? -6.617 3.721 11.305 1 89.94 823 GLU B CA 1
ATOM 13564 C C . GLU B 1 823 ? -7.527 2.889 12.203 1 89.94 823 GLU B C 1
ATOM 13566 O O . GLU B 1 823 ? -7.793 3.27 13.344 1 89.94 823 GLU B O 1
ATOM 13571 N N . TRP B 1 824 ? -8.047 1.807 11.711 1 91.94 824 TRP B N 1
ATOM 13572 C CA . TRP B 1 824 ? -8.859 0.827 12.43 1 91.94 824 TRP B CA 1
ATOM 13573 C C . TRP B 1 824 ? -10.195 1.429 12.859 1 91.94 824 TRP B C 1
ATOM 13575 O O . TRP B 1 824 ? -10.719 1.103 13.93 1 91.94 824 TRP B O 1
ATOM 13585 N N . ASP B 1 825 ? -10.68 2.363 12.055 1 93.62 825 ASP B N 1
ATOM 13586 C CA . ASP B 1 825 ? -11.977 2.975 12.328 1 93.62 825 ASP B CA 1
ATOM 13587 C C . ASP B 1 825 ? -13.078 2.326 11.5 1 93.62 825 ASP B C 1
ATOM 13589 O O . ASP B 1 825 ? -14.188 2.854 11.414 1 93.62 825 ASP B O 1
ATOM 13593 N N . LEU B 1 826 ? -12.734 1.194 10.891 1 96.56 826 LEU B N 1
ATOM 13594 C CA . LEU B 1 826 ? -13.664 0.57 9.961 1 96.56 826 LEU B CA 1
ATOM 13595 C C . LEU B 1 826 ? -13.953 -0.872 10.367 1 96.56 826 LEU B C 1
ATOM 13597 O O . LEU B 1 826 ? -13.164 -1.491 11.078 1 96.56 826 LEU B O 1
ATOM 13601 N N . TYR B 1 827 ? -15.117 -1.337 9.93 1 96.69 827 TYR B N 1
ATOM 13602 C CA . TYR B 1 827 ? -15.43 -2.764 9.922 1 96.69 827 TYR B CA 1
ATOM 13603 C C . TYR B 1 827 ? -15.398 -3.32 8.5 1 96.69 827 TYR B C 1
ATOM 13605 O O . TYR B 1 827 ? -15.844 -2.664 7.559 1 96.69 827 TYR B O 1
ATOM 13613 N N . PHE B 1 828 ? -14.836 -4.504 8.422 1 98.12 828 PHE B N 1
ATOM 13614 C CA . PHE B 1 828 ? -15.297 -5.328 7.312 1 98.12 828 PHE B CA 1
ATOM 13615 C C . PHE B 1 828 ? -16.75 -5.742 7.512 1 98.12 828 PHE B C 1
ATOM 13617 O O . PHE B 1 828 ? -17.125 -6.184 8.594 1 98.12 828 PHE B O 1
ATOM 13624 N N . VAL B 1 829 ? -17.516 -5.598 6.438 1 98.19 829 VAL B N 1
ATOM 13625 C CA . VAL B 1 829 ? -18.922 -5.957 6.559 1 98.19 829 VAL B CA 1
ATOM 13626 C C . VAL B 1 829 ? -19.328 -6.863 5.398 1 98.19 829 VAL B C 1
ATOM 13628 O O . VAL B 1 829 ? -18.75 -6.781 4.309 1 98.19 829 VAL B O 1
ATOM 13631 N N . LEU B 1 830 ? -20.25 -7.738 5.68 1 98.38 830 LEU B N 1
ATOM 13632 C CA . LEU B 1 830 ? -20.906 -8.531 4.641 1 98.38 830 LEU B CA 1
ATOM 13633 C C . LEU B 1 830 ? -22.312 -8.016 4.355 1 98.38 830 LEU B C 1
ATOM 13635 O O . LEU B 1 830 ? -23.094 -7.805 5.281 1 98.38 830 LEU B O 1
ATOM 13639 N N . LEU B 1 831 ? -22.531 -7.719 3.086 1 98.25 831 LEU B N 1
ATOM 13640 C CA . LEU B 1 831 ? -23.906 -7.57 2.643 1 98.25 831 LEU B CA 1
ATOM 13641 C C . LEU B 1 831 ? -24.625 -8.922 2.613 1 98.25 831 LEU B C 1
ATOM 13643 O O . LEU B 1 831 ? -24.141 -9.867 1.982 1 98.25 831 LEU B O 1
ATOM 13647 N N . VAL B 1 832 ? -25.75 -9.016 3.354 1 98.06 832 VAL B N 1
ATOM 13648 C CA . VAL B 1 832 ? -26.422 -10.312 3.463 1 98.06 832 VAL B CA 1
ATOM 13649 C C . VAL B 1 832 ? -27.891 -10.18 3.088 1 98.06 832 VAL B C 1
ATOM 13651 O O . VAL B 1 832 ? -28.453 -9.078 3.133 1 98.06 832 VAL B O 1
ATOM 13654 N N . GLU B 1 833 ? -28.469 -11.234 2.701 1 96.75 833 GLU B N 1
ATOM 13655 C CA . GLU B 1 833 ? -29.906 -11.336 2.404 1 96.75 833 GLU B CA 1
ATOM 13656 C C . GLU B 1 833 ? -30.547 -12.453 3.219 1 96.75 833 GLU B C 1
ATOM 13658 O O . GLU B 1 833 ? -30 -13.539 3.344 1 96.75 833 GLU B O 1
ATOM 13663 N N . PHE B 1 834 ? -31.688 -12.133 3.73 1 95.94 834 PHE B N 1
ATOM 13664 C CA . PHE B 1 834 ? -32.406 -13.086 4.574 1 95.94 834 PHE B CA 1
ATOM 13665 C C . PHE B 1 834 ? -33.375 -13.914 3.748 1 95.94 834 PHE B C 1
ATOM 13667 O O . PHE B 1 834 ? -34.125 -13.375 2.928 1 95.94 834 PHE B O 1
ATOM 13674 N N . TYR B 1 835 ? -33.375 -15.188 3.926 1 94.94 835 TYR B N 1
ATOM 13675 C CA . TYR B 1 835 ? -34.312 -16.125 3.322 1 94.94 835 TYR B CA 1
ATOM 13676 C C . TYR B 1 835 ? -35.281 -16.703 4.371 1 94.94 835 TYR B C 1
ATOM 13678 O O . TYR B 1 835 ? -34.938 -17.688 5.035 1 94.94 835 TYR B O 1
ATOM 13686 N N . PRO B 1 836 ? -36.438 -16.188 4.383 1 92.12 836 PRO B N 1
ATOM 13687 C CA . PRO B 1 836 ? -37.375 -16.531 5.469 1 92.12 836 PRO B CA 1
ATOM 13688 C C . PRO B 1 836 ? -37.781 -18 5.453 1 92.12 836 PRO B C 1
ATOM 13690 O O . PRO B 1 836 ? -38 -18.578 6.512 1 92.12 836 PRO B O 1
ATOM 13693 N N . GLU B 1 837 ? -37.906 -18.578 4.332 1 91.06 837 GLU B N 1
ATOM 13694 C CA . GLU B 1 837 ? -38.344 -19.969 4.234 1 91.06 837 GLU B CA 1
ATOM 13695 C C . GLU B 1 837 ? -37.312 -20.906 4.879 1 91.06 837 GLU B C 1
ATOM 13697 O O . GLU B 1 837 ? -37.719 -21.891 5.504 1 91.06 837 GLU B O 1
ATOM 13702 N N . GLU B 1 838 ? -36.094 -20.562 4.816 1 91.56 838 GLU B N 1
ATOM 13703 C CA . GLU B 1 838 ? -35.031 -21.406 5.355 1 91.56 838 GLU B CA 1
ATOM 13704 C C . GLU B 1 838 ? -34.562 -20.891 6.707 1 91.56 838 GLU B C 1
ATOM 13706 O O . GLU B 1 838 ? -33.906 -21.625 7.453 1 91.56 838 GLU B O 1
ATOM 13711 N N . GLY B 1 839 ? -34.906 -19.641 7.004 1 91.5 839 GLY B N 1
ATOM 13712 C CA . GLY B 1 839 ? -34.469 -19.031 8.258 1 91.5 839 GLY B CA 1
ATOM 13713 C C . GLY B 1 839 ? -33 -18.734 8.305 1 91.5 839 GLY B C 1
ATOM 13714 O O . GLY B 1 839 ? -32.375 -18.844 9.367 1 91.5 839 GLY B O 1
ATOM 13715 N N . ILE B 1 840 ? -32.375 -18.578 7.164 1 96.06 840 ILE B N 1
ATOM 13716 C CA . ILE B 1 840 ? -30.938 -18.359 7.141 1 96.06 840 ILE B CA 1
ATOM 13717 C C . ILE B 1 840 ? -30.625 -17.109 6.336 1 96.06 840 ILE B C 1
ATOM 13719 O O . ILE B 1 840 ? -31.453 -16.625 5.566 1 96.06 840 ILE B O 1
ATOM 13723 N N . TYR B 1 841 ? -29.422 -16.5 6.586 1 97.25 841 TYR B N 1
ATOM 13724 C CA . TYR B 1 841 ? -28.859 -15.43 5.762 1 97.25 841 TYR B CA 1
ATOM 13725 C C . TYR B 1 841 ? -27.906 -16 4.719 1 97.25 841 TYR B C 1
ATOM 13727 O O . TYR B 1 841 ? -27.297 -17.062 4.926 1 97.25 841 TYR B O 1
ATOM 13735 N N . ARG B 1 842 ? -27.797 -15.391 3.617 1 97.31 842 ARG B N 1
ATOM 13736 C CA . ARG B 1 842 ? -26.797 -15.703 2.609 1 97.31 842 ARG B CA 1
ATOM 13737 C C . ARG B 1 842 ? -25.938 -14.484 2.299 1 97.31 842 ARG B C 1
ATOM 13739 O O . ARG B 1 842 ? -26.422 -13.352 2.285 1 97.31 842 ARG B O 1
ATOM 13746 N N . ARG B 1 843 ? -24.672 -14.703 2.107 1 97.31 843 ARG B N 1
ATOM 13747 C CA . ARG B 1 843 ? -23.703 -13.656 1.758 1 97.31 843 ARG B CA 1
ATOM 13748 C C . ARG B 1 843 ? -23.953 -13.141 0.345 1 97.31 843 ARG B C 1
ATOM 13750 O O . ARG B 1 843 ? -24.234 -13.922 -0.568 1 97.31 843 ARG B O 1
ATOM 13757 N N . VAL B 1 844 ? -23.828 -11.828 0.187 1 96.62 844 VAL B N 1
ATOM 13758 C CA . VAL B 1 844 ? -24 -11.219 -1.128 1 96.62 844 VAL B CA 1
ATOM 13759 C C . VAL B 1 844 ? -22.688 -10.555 -1.552 1 96.62 844 VAL B C 1
ATOM 13761 O O . VAL B 1 844 ? -22.234 -10.719 -2.689 1 96.62 844 VAL B O 1
ATOM 13764 N N . ALA B 1 845 ? -22.094 -9.812 -0.653 1 96.94 845 ALA B N 1
ATOM 13765 C CA . ALA B 1 845 ? -20.906 -9.039 -1.022 1 96.94 845 ALA B CA 1
ATOM 13766 C C . ALA B 1 845 ? -20.094 -8.656 0.212 1 96.94 845 ALA B C 1
ATOM 13768 O O . ALA B 1 845 ? -20.562 -8.797 1.342 1 96.94 845 ALA B O 1
ATOM 13769 N N . LEU B 1 846 ? -18.859 -8.18 -0.048 1 97.62 846 LEU B N 1
ATOM 13770 C CA . LEU B 1 846 ? -17.938 -7.723 0.982 1 97.62 846 LEU B CA 1
ATOM 13771 C C . LEU B 1 846 ? -17.688 -6.227 0.856 1 97.62 846 LEU B C 1
ATOM 13773 O O . LEU B 1 846 ? -17.516 -5.711 -0.252 1 97.62 846 LEU B O 1
ATOM 13777 N N . GLY B 1 847 ? -17.75 -5.512 2.002 1 98 847 GLY B N 1
ATOM 13778 C CA . GLY B 1 847 ? -17.469 -4.086 2.012 1 98 847 GLY B CA 1
ATOM 13779 C C . GLY B 1 847 ? -16.812 -3.613 3.297 1 98 847 GLY B C 1
ATOM 13780 O O . GLY B 1 847 ? -16.406 -4.426 4.129 1 98 847 GLY B O 1
ATOM 13781 N N . LYS B 1 848 ? -16.625 -2.328 3.398 1 98 848 LYS B N 1
ATOM 13782 C CA . LYS B 1 848 ? -16.109 -1.642 4.582 1 98 848 LYS B CA 1
ATOM 13783 C C . LYS B 1 848 ? -17.031 -0.489 4.988 1 98 848 LYS B C 1
ATOM 13785 O O . LYS B 1 848 ? -17.578 0.206 4.129 1 98 848 LYS B O 1
ATOM 13790 N N . VAL B 1 849 ? -17.219 -0.398 6.266 1 97.06 849 VAL B N 1
ATOM 13791 C CA . VAL B 1 849 ? -18.062 0.667 6.797 1 97.06 849 VAL B CA 1
ATOM 13792 C C . VAL B 1 849 ? -17.422 1.253 8.055 1 97.06 849 VAL B C 1
ATOM 13794 O O . VAL B 1 849 ? -16.797 0.532 8.836 1 97.06 849 VAL B O 1
ATOM 13797 N N . PHE B 1 850 ? -17.578 2.553 8.242 1 94.81 850 PHE B N 1
ATOM 13798 C CA . PHE B 1 850 ? -17.109 3.172 9.484 1 94.81 850 PHE B CA 1
ATOM 13799 C C . PHE B 1 850 ? -17.797 2.545 10.688 1 94.81 850 PHE B C 1
ATOM 13801 O O . PHE B 1 850 ? -19 2.314 10.672 1 94.81 850 PHE B O 1
ATOM 13808 N N . LYS B 1 851 ? -17.016 2.301 11.703 1 93.06 851 LYS B N 1
ATOM 13809 C CA . LYS B 1 851 ? -17.578 1.8 12.961 1 93.06 851 LYS B CA 1
ATOM 13810 C C . LYS B 1 851 ? -18.641 2.75 13.508 1 93.06 851 LYS B C 1
ATOM 13812 O O . LYS B 1 851 ? -19.641 2.307 14.07 1 93.06 851 LYS B O 1
ATOM 13817 N N . ALA B 1 852 ? -18.438 4.035 13.297 1 87.62 852 ALA B N 1
ATOM 13818 C CA . ALA B 1 852 ? -19.344 5.078 13.789 1 87.62 852 ALA B CA 1
ATOM 13819 C C . ALA B 1 852 ? -20.734 4.93 13.195 1 87.62 852 ALA B C 1
ATOM 13821 O O . ALA B 1 852 ? -21.719 5.344 13.805 1 87.62 852 ALA B O 1
ATOM 13822 N N . ALA B 1 853 ? -20.859 4.352 12.016 1 89.69 853 ALA B N 1
ATOM 13823 C CA . ALA B 1 853 ? -22.156 4.16 11.375 1 89.69 853 ALA B CA 1
ATOM 13824 C C . ALA B 1 853 ? -22.984 3.111 12.109 1 89.69 853 ALA B C 1
ATOM 13826 O O . ALA B 1 853 ? -24.219 3.146 12.07 1 89.69 853 ALA B O 1
ATOM 13827 N N . PHE B 1 854 ? -22.328 2.148 12.719 1 88.12 854 PHE B N 1
ATOM 13828 C CA . PHE B 1 854 ? -23.016 1.13 13.5 1 88.12 854 PHE B CA 1
ATOM 13829 C C . PHE B 1 854 ? -23.453 1.686 14.852 1 88.12 854 PHE B C 1
ATOM 13831 O O . PHE B 1 854 ? -24.391 1.172 15.469 1 88.12 854 PHE B O 1
ATOM 13838 N N . THR B 1 855 ? -22.719 2.68 15.344 1 75.44 855 THR B N 1
ATOM 13839 C CA . THR B 1 855 ? -23.031 3.252 16.656 1 75.44 855 THR B CA 1
ATOM 13840 C C . THR B 1 855 ? -24.172 4.25 16.547 1 75.44 855 THR B C 1
ATOM 13842 O O . THR B 1 855 ? -25.016 4.332 17.453 1 75.44 855 THR B O 1
ATOM 13845 N N . HIS B 1 856 ? -24.172 5.086 15.586 1 61.94 856 HIS B N 1
ATOM 13846 C CA . HIS B 1 856 ? -25.141 6.16 15.453 1 61.94 856 HIS B CA 1
ATOM 13847 C C . HIS B 1 856 ? -26.5 5.617 15.016 1 61.94 856 HIS B C 1
ATOM 13849 O O . HIS B 1 856 ? -27.5 6.34 15.039 1 61.94 856 HIS B O 1
ATOM 13855 N N . LEU B 1 857 ? -26.469 4.344 14.602 1 56.75 857 LEU B N 1
ATOM 13856 C CA . LEU B 1 857 ? -27.75 3.803 14.148 1 56.75 857 LEU B CA 1
ATOM 13857 C C . LEU B 1 857 ? -28.562 3.266 15.32 1 56.75 857 LEU B C 1
ATOM 13859 O O . LEU B 1 857 ? -28.016 2.576 16.188 1 56.75 857 LEU B O 1
ATOM 13863 N N . VAL B 1 858 ? -29.672 3.998 15.672 1 49.84 858 VAL B N 1
ATOM 13864 C CA . VAL B 1 858 ? -30.641 3.682 16.719 1 49.84 858 VAL B CA 1
ATOM 13865 C C . VAL B 1 858 ? -30.906 2.178 16.734 1 49.84 858 VAL B C 1
ATOM 13867 O O . VAL B 1 858 ? -31.062 1.583 17.812 1 49.84 858 VAL B O 1
ATOM 13870 N N . GLU B 1 859 ? -30.781 1.561 15.547 1 55.91 859 GLU B N 1
ATOM 13871 C CA . GLU B 1 859 ? -31.266 0.183 15.586 1 55.91 859 GLU B CA 1
ATOM 13872 C C . GLU B 1 859 ? -30.125 -0.806 15.375 1 55.91 859 GLU B C 1
ATOM 13874 O O . GLU B 1 859 ? -30.312 -1.862 14.766 1 55.91 859 GLU B O 1
ATOM 13879 N N . LYS B 1 860 ? -28.891 -0.526 15.906 1 63.22 860 LYS B N 1
ATOM 13880 C CA . LYS B 1 860 ? -27.906 -1.604 15.852 1 63.22 860 LYS B CA 1
ATOM 13881 C C . LYS B 1 860 ? -28.203 -2.676 16.891 1 63.22 860 LYS B C 1
ATOM 13883 O O . LYS B 1 860 ? -28.672 -2.369 18 1 63.22 860 LYS B O 1
ATOM 13888 N N . GLU B 1 861 ? -28.234 -3.916 16.297 1 78.06 861 GLU B N 1
ATOM 13889 C CA . GLU B 1 861 ? -28.625 -5.027 17.172 1 78.06 861 GLU B CA 1
ATOM 13890 C C . GLU B 1 861 ? -27.547 -6.102 17.203 1 78.06 861 GLU B C 1
ATOM 13892 O O . GLU B 1 861 ? -27 -6.477 16.156 1 78.06 861 GLU B O 1
ATOM 13897 N N . TRP B 1 862 ? -27.094 -6.395 18.375 1 84.62 862 TRP B N 1
ATOM 13898 C CA . TRP B 1 862 ? -26.359 -7.637 18.562 1 84.62 862 TRP B CA 1
ATOM 13899 C C . TRP B 1 862 ? -27.266 -8.844 18.359 1 84.62 862 TRP B C 1
ATOM 13901 O O . TRP B 1 862 ? -28.203 -9.062 19.125 1 84.62 862 TRP B O 1
ATOM 13911 N N . LYS B 1 863 ? -27.031 -9.477 17.219 1 89.5 863 LYS B N 1
ATOM 13912 C CA . LYS B 1 863 ? -27.984 -10.484 16.797 1 89.5 863 LYS B CA 1
ATOM 13913 C C . LYS B 1 863 ? -27.312 -11.828 16.531 1 89.5 863 LYS B C 1
ATOM 13915 O O . LYS B 1 863 ? -26.141 -11.867 16.156 1 89.5 863 LYS B O 1
ATOM 13920 N N . GLU B 1 864 ? -28.078 -12.898 16.859 1 94.06 864 GLU B N 1
ATOM 13921 C CA . GLU B 1 864 ? -27.703 -14.242 16.422 1 94.06 864 GLU B CA 1
ATOM 13922 C C . GLU B 1 864 ? -27.969 -14.43 14.93 1 94.06 864 GLU B C 1
ATOM 13924 O O . GLU B 1 864 ? -29.062 -14.125 14.438 1 94.06 864 GLU B O 1
ATOM 13929 N N . ILE B 1 865 ? -26.969 -14.93 14.219 1 96.31 865 ILE B N 1
ATOM 13930 C CA . ILE B 1 865 ? -27.062 -15.055 12.773 1 96.31 865 ILE B CA 1
ATOM 13931 C C . ILE B 1 865 ? -26.766 -16.5 12.359 1 96.31 865 ILE B C 1
ATOM 13933 O O . ILE B 1 865 ? -25.844 -17.125 12.891 1 96.31 865 ILE B O 1
ATOM 13937 N N . ILE B 1 866 ? -27.562 -17.094 11.531 1 96.94 866 ILE B N 1
ATOM 13938 C CA . ILE B 1 866 ? -27.234 -18.312 10.805 1 96.94 866 ILE B CA 1
ATOM 13939 C C . ILE B 1 866 ? -26.906 -17.984 9.352 1 96.94 866 ILE B C 1
ATOM 13941 O O . ILE B 1 866 ? -27.766 -17.516 8.609 1 96.94 866 ILE B O 1
ATOM 13945 N N . LEU B 1 867 ? -25.672 -18.156 8.992 1 97.88 867 LEU B N 1
ATOM 13946 C CA . LEU B 1 867 ? -25.203 -17.828 7.648 1 97.88 867 LEU B CA 1
ATOM 13947 C C . LEU B 1 867 ? -24.984 -19.094 6.828 1 97.88 867 LEU B C 1
ATOM 13949 O O . LEU B 1 867 ? -24.172 -19.953 7.203 1 97.88 867 LEU B O 1
ATOM 13953 N N . GLY B 1 868 ? -25.734 -19.219 5.746 1 96.44 868 GLY B N 1
ATOM 13954 C CA . GLY B 1 868 ? -25.656 -20.391 4.887 1 96.44 868 GLY B CA 1
ATOM 13955 C C . GLY B 1 868 ? -25.125 -20.078 3.498 1 96.44 868 GLY B C 1
ATOM 13956 O O . GLY B 1 868 ? -25.266 -18.953 3.018 1 96.44 868 GLY B O 1
#

Radius of gyration: 40.79 Å; Cα contacts (8 Å, |Δi|>4): 3191; chains: 2; bounding box: 87×139×140 Å